Protein 1T90 (pdb70)

B-factor: mean 29.75, std 10.49, range [6.0, 73.89]

Nearest PDB structures (foldseek):
  1t90-assembly1_D  TM=1.002E+00  e=8.083E-102  Bacillus subtilis
  3jz4-assembly1_D  TM=9.634E-01  e=7.776E-53  Escherichia coli
  5vbf-assembly1_C  TM=9.576E-01  e=2.020E-51  Burkholderia vietnamiensis
  8c54-assembly1_D  TM=9.614E-01  e=3.703E-50  Rhizobium leguminosarum bv. trifolii SRDI565
  6c43-assembly1_B  TM=9.540E-01  e=2.151E-46  Salmonella enterica

CATH classification: 3.40.605.10 (+1 more: 3.40.309.10)

Solvent-accessible surface area: 60275 Å² total; per-residue (Å²): 223,78,127,104,1,97,1,12,4,52,15,116,74,48,130,1,150,14,143,118,50,66,72,0,22,6,0,4,54,80,97,53,51,2,47,1,0,33,0,39,77,100,9,0,56,93,0,0,106,21,0,19,101,12,45,122,96,4,33,143,26,5,4,7,130,10,3,64,29,0,3,40,0,1,14,26,0,28,123,49,100,146,70,0,2,85,34,0,4,25,0,3,1,6,14,50,169,44,0,80,28,1,0,25,112,0,4,29,10,0,19,24,1,4,22,0,13,26,31,10,20,7,25,0,6,11,30,15,42,87,43,13,23,4,7,5,20,44,24,20,14,4,3,0,0,0,8,7,24,14,10,15,3,0,11,2,2,2,11,3,0,0,6,0,0,0,0,0,0,0,0,0,0,7,3,5,48,56,2,0,16,0,0,23,40,0,2,58,5,1,80,142,8,42,16,61,137,1,1,4,0,0,0,2,2,27,139,70,0,18,31,4,0,0,82,28,106,68,0,82,0,0,2,9,15,19,49,47,93,72,0,38,104,0,13,53,48,0,1,77,61,60,16,14,8,3,0,13,6,5,4,8,5,4,2,1,0,13,73,74,14,89,23,85,50,1,0,75,40,0,8,22,1,2,0,2,5,2,3,4,28,23,6,11,5,16,0,0,0,0,25,92,68,15,0,102,112,0,12,59,43,0,67,110,65,6,83,106,23,140,58,17,34,1,66,74,146,60,20,69,0,3,2,1,0,39,69,103,16,43,130,93,0,48,52,20,0,89,64,0,74,141,65,54,4,134,43,38,32,29,1,85,99,141,37,63,101,103,1,24,7,2,2,11,0,0,0,10,87,4,58,24,146,15,34,1,8,101,50,46,5,42,7,0,8,0,2,1,15,77,2,163,22,5,89,61,0,5,98,21,10,39,135,4,86,19,5,6,4,2,3,0,4,2,29,46,4,25,4,20,14,37,0,11,52,51,2,36,5,0,0,0,0,0,19,34,6,48,1,30,10,34,10,12,1,6,9,0,2,43,71,16,0,11,15,14,20,6,3,6,9,0,83,9,2,2,18,2,3,3,20,17,6,0,17,8,4,67,18,38,62,41,150,97,220,70,127,101,1,81,1,11,2,49,16,113,76,45,97,8,129,20,152,115,35,74,87,0,16,8,0,4,58,81,102,51,44,0,42,0,0,17,0,40,91,98,6,0,57,86,0,0,111,14,0,20,106,13,46,126,96,4,31,150,28,8,6,6,149,10,2,71,26,0,3,50,0,2,26,29,0,32,127,35,89,132,70,0,2,74,41,0,3,31,0,3,1,6,17,45,171,42,0,70,39,6,2,30,70,0,7,28,10,0,20,25,1,4,23,0,14,25,29,10,18,5,24,0,6,9,30,11,39,92,45,13,26,2,8,6,18,54,27,17,13,4,2,0,0,0,6,8,21,15,8,15,3,0,4,1,1,2,8,3,0,0,8,0,0,0,0,0,0,0,0,0,0,9,3,7,40,80,1,0,20,0,0,28,37,0,2,68,1,0,85,138,4,45,16,60,142,1,2,3,0,0,0,0,0,20,139,62,0,14,28,4,0,0,68,30,106,67,0,81,0,0,1,9,13,19,52,49,95,66,0,38,100,0,11,48,61,0,0,83,60,55,16,14,6,3,0,16,7,5,6,5,8,4,2,1,0,12,76,70,10,77,8,117,48,0,6,72,40,1,4,23,2,4,0,3,7,2,3,4,38,24,5,11,4,18,0,0,0,0,25,90,66,18,0,91,88,0,19,65,76,0,67,112,95,1,68,109,23,132,58,16,49,2,66,80,131,50,19,74,0,3,2,1,0,39,61,100,15,25,119,99,0,57,67,35,0,95,78,0,65,139,47,45,6,146,52,46,15,34,1,84,110,140,52,54,101,102,0,23,7,2,3,16,0,0,0,23,76,3,68,25,142,15,32,0,10,106,47,42,5,36,6,0,8,0,2,2,16,88,2,159,24,5,88,59,0,7,91,19,9,42,131,7,77,18,5,8,4,2,3,0,2,2,30,44,6,23,6,19,13,35,0,12,52,54,4,36,5,0,0,0,0,0,18,28,5,44,1,20,5,26,6,12,1,4,10,0,2,39,67,17,1,10,13,13,19,2,5,3,8,0,82,4,2,2,28,2,2,3,20,19,8,0,18,8,2,62,17,39,55,43,140,104,222,67,130,105,0,82,1,14,3,47,21,86,77,51,106,7,133,18,158,108,43,76,80,0,18,10,0,5,52,83,109,56,54,0,41,0,0,15,0,34,84,99,7,0,58,82,0,0,109,13,0,20,101,13,43,117,95,3,32,143,27,3,6,7,131,9,2,66,26,0,3,43,0,1,25,27,0,28,123,32,93,128,64,0,2,77,36,0,3,31,0,4,2,8,16,56,174,46,0,77,37,6,0,30,80,0,4,32,10,0,18,22,0,3,23,0,13,25,29,10,19,7,27,0,7,10,31,12,42,110,37,12,24,2,7,4,21,47,28,19,12,2,2,0,0,0,7,7,23,24,10,12,3,0,4,1,1,1,10,2,0,0,7,0,0,0,0,0,0,0,0,0,0,8,2,6,48,71,1,0,17,0,0,38,27,0,1,73,0,1,84,120,7,43,17,58,142,1,1,4,0,0,0,0,0,17,137,60,0,18,27,3,0,0,74,28,107,65,0,88,0,0,2,8,15,19,51,54,95,72,0,35,103,0,13,48,56,0,1,72,58,62,15,15,8,2,0,14,6,4,4,6,8,4,2,1,0,12,72,73,11,87,18,117,41,0,3,73,40,0,5,21,1,4,0,2,7,3,2,4,35,24,4,11,5,18,0,0,0,0,23,91,69,13,0,98,82,0,13,61,82,0,80,115,77,6,82,113,21,131,61,15,36,2,72,81,138,48,18,71,0,4,2,2,0,36,64,96,12,31,128,94,0,56,65,35,0,91,79,0,73,143,47,55,5,134,45,37,36,38,2,82,104,147,39,55,97,98,1,21,6,2,2,12,0,1,0,8,78,6,64,20,129,16,27,0,6,107,50,46,5,41,6,0,9,0,1,0,15,88,1,149,23,5,89,60,0,5,98,21,10,42,121,5,81,17,5,6,4,2,4,0,1,2,31,46,4,24,6,16,18,37,0,9,33,54,4,36,3,0,0,0,0,0,15,28,5,40,2,13,10,32,7,12,1,6,8,0,2,37,64,18,0,9,14,13,21,5,5,5,8,0,88,7,2,3,22,2,2,3,20,20,8,0,16,9,3,68,22,37,58,41,146,100,222,88,128,102,2,86,1,10,2,54,25,102,71,41,110,6,118,16,140,124,44,65,64,0,17,11,0,5,63,76,111,47,43,2,44,0,0,35,0,32,80,101,4,0,56,76,0,0,110,12,0,19,108,13,42,134,98,4,22,110,28,2,6,6,127,8,3,76,26,0,4,40,0,0,10,33,0,30,125,50,83,124,71,0,2,89,27,0,2,26,0,4,1,8,15,48,166,44,0,60,41,6,0,27,43,0,5,26,7,0,18,22,0,4,25,0,15,23,29,11,20,6,29,1,7,11,30,13,41,94,46,12,25,3,7,6,19,54,23,17,15,4,2,0,0,0,8,7,24,15,9,19,3,0,8,2,1,1,6,2,0,0,8,0,0,0,0,0,0,0,0,0,0,8,2,5,40,66,1,0,14,0,0,20,42,0,2,57,4,0,82,147,7,43,17,59,141,0,1,4,0,0,0,1,0,29,140,71,0,18,31,4,0,0,81,26,99,66,0,86,0,0,2,8,16,18,48,47,90,73,0,34,102,0,12,53,47,0,1,73,54,64,14,14,7,3,0,14,6,4,5,5,7,5,2,1,0,12,74,71,15,86,29,89,53,1,0,75,45,0,9,23,1,3,0,2,8,2,5,3,38,23,5,9,5,17,0,0,0,0,25,89,67,13,0,98,112,0,16,59,51,0,54,111,52,5,85,112,23,132,58,15,36,2,60,78,141,48,21,71,0,5,2,1,0,40,65,108,15,38,124,98,0,52,50,19,0,93,67,0,75,143,63,56,5,136,38,50,27,32,2,90,106,146,39,59,97,102,0,26,6,4,2,14,0,0,0,6,88,5,57,23,146,14,32,0,7,104,51,42,3,39,8,0,8,0,1,0,14,82,4,159,24,5,92,59,0,6,98,21,10,39,137,5,86,16,6,7,3,2,3,0,2,0,32,50,6,25,6,17,15,36,0,10,51,55,3,36,5,0,0,0,0,0,19,32,5,51,2,24,1,26,2,13,1,6,6,0,2,45,76,17,1,10,14,15,20,3,4,5,6,0,83,5,2,1,24,2,3,3,23,19,6,0,17,7,3,65,17,42,54,42,148,90

GO terms:
  GO:0004491 methylmalonate-semialdehyde dehydrogenase (acylating, NAD) activity (F, EXP)

Organism: Bacillus subtilis (strain 168) (NCBI:txid224308)

Structure (mmCIF, N/CA/C/O backbone):
data_1T90
#
_entry.id   1T90
#
_cell.length_a   195.200
_cell.length_b   192.500
_cell.length_c   83.500
_cell.angle_alpha   90.00
_cell.angle_beta   90.00
_cell.angle_gamma   90.00
#
_symmetry.space_group_name_H-M   'P 21 21 21'
#
loop_
_entity.id
_entity.type
_entity.pdbx_description
1 polymer 'Probable methylmalonate-semialdehyde dehydrogenase'
2 non-polymer NICOTINAMIDE-ADENINE-DINUCLEOTIDE
3 water water
#
loop_
_atom_site.group_PDB
_atom_site.id
_atom_site.type_symbol
_atom_site.label_atom_id
_atom_site.label_alt_id
_atom_site.label_comp_id
_atom_site.label_asym_id
_atom_site.label_entity_id
_atom_site.label_seq_id
_atom_site.pdbx_PDB_ins_code
_atom_site.Cartn_x
_atom_site.Cartn_y
_atom_site.Cartn_z
_atom_site.occupancy
_atom_site.B_iso_or_equiv
_atom_site.auth_seq_id
_atom_site.auth_comp_id
_atom_site.auth_asym_id
_atom_site.auth_atom_id
_atom_site.pdbx_PDB_model_num
ATOM 1 N N . GLU A 1 2 ? 97.191 -44.100 50.907 1.00 46.90 3 GLU A N 1
ATOM 2 C CA . GLU A 1 2 ? 98.619 -43.675 50.787 1.00 48.46 3 GLU A CA 1
ATOM 3 C C . GLU A 1 2 ? 98.832 -42.627 49.699 1.00 46.42 3 GLU A C 1
ATOM 4 O O . GLU A 1 2 ? 98.884 -41.428 49.982 1.00 46.76 3 GLU A O 1
ATOM 10 N N . ILE A 1 3 ? 98.971 -43.087 48.459 1.00 43.28 4 ILE A N 1
ATOM 11 C CA . ILE A 1 3 ? 99.180 -42.189 47.329 1.00 41.02 4 ILE A CA 1
ATOM 12 C C . ILE A 1 3 ? 97.841 -41.630 46.861 1.00 38.93 4 ILE A C 1
ATOM 13 O O . ILE A 1 3 ? 96.971 -42.368 46.395 1.00 39.01 4 ILE A O 1
ATOM 18 N N . ARG A 1 4 ? 97.682 -40.319 46.989 1.00 36.06 5 ARG A N 1
ATOM 19 C CA . ARG A 1 4 ? 96.442 -39.659 46.605 1.00 33.82 5 ARG A CA 1
ATOM 20 C C . ARG A 1 4 ? 96.209 -39.713 45.098 1.00 31.60 5 ARG A C 1
ATOM 21 O O . ARG A 1 4 ? 97.132 -39.540 44.304 1.00 30.61 5 ARG A O 1
ATOM 29 N N . LYS A 1 5 ? 94.972 -39.984 44.709 1.00 29.87 6 LYS A N 1
ATOM 30 C CA . LYS A 1 5 ? 94.631 -40.033 43.300 1.00 29.22 6 LYS A CA 1
ATOM 31 C C . LYS A 1 5 ? 93.932 -38.727 42.964 1.00 28.68 6 LYS A C 1
ATOM 32 O O . LYS A 1 5 ? 92.885 -38.404 43.525 1.00 28.91 6 LYS A O 1
ATOM 38 N N . LEU A 1 6 ? 94.534 -37.964 42.064 1.00 28.09 7 LEU A N 1
ATOM 39 C CA . LEU A 1 6 ? 93.961 -36.695 41.647 1.00 27.04 7 LEU A CA 1
ATOM 40 C C . LEU A 1 6 ? 92.600 -36.900 40.986 1.00 27.10 7 LEU A C 1
ATOM 41 O O . LEU A 1 6 ? 92.318 -37.957 40.422 1.00 28.03 7 LEU A O 1
ATOM 46 N N . LYS A 1 7 ? 91.750 -35.885 41.073 1.00 27.25 8 LYS A N 1
ATOM 47 C CA . LYS A 1 7 ? 90.429 -35.949 40.469 1.00 26.16 8 LYS A CA 1
ATOM 48 C C . LYS A 1 7 ? 90.288 -34.836 39.458 1.00 25.11 8 LYS A C 1
ATOM 49 O O . LYS A 1 7 ? 91.085 -33.903 39.437 1.00 25.21 8 LYS A O 1
ATOM 55 N N . ASN A 1 8 ? 89.275 -34.952 38.611 1.00 25.42 9 ASN A N 1
ATOM 56 C CA . ASN A 1 8 ? 88.992 -33.928 37.614 1.00 25.31 9 ASN A CA 1
ATOM 57 C C . ASN A 1 8 ? 88.120 -32.887 38.312 1.00 25.62 9 ASN A C 1
ATOM 58 O O . ASN A 1 8 ? 87.551 -33.155 39.378 1.00 24.99 9 ASN A O 1
ATOM 63 N N . TYR A 1 9 ? 88.025 -31.699 37.724 1.00 24.90 10 TYR A N 1
ATOM 64 C CA . TYR A 1 9 ? 87.186 -30.653 38.296 1.00 23.37 10 TYR A CA 1
ATOM 65 C C . TYR A 1 9 ? 86.159 -30.263 37.243 1.00 23.88 10 TYR A C 1
ATOM 66 O O . TYR A 1 9 ? 86.489 -29.640 36.230 1.00 22.53 10 TYR A O 1
ATOM 75 N N . ILE A 1 10 ? 84.912 -30.645 37.486 1.00 22.21 11 ILE A N 1
ATOM 76 C CA . ILE A 1 10 ? 83.851 -30.356 36.548 1.00 22.99 11 ILE A CA 1
ATOM 77 C C . ILE A 1 10 ? 82.609 -29.867 37.278 1.00 23.36 11 ILE A C 1
ATOM 78 O O . ILE A 1 10 ? 82.160 -30.473 38.253 1.00 22.65 11 ILE A O 1
ATOM 83 N N . ASN A 1 11 ? 82.071 -28.753 36.799 1.00 23.47 12 ASN A N 1
ATOM 84 C CA . ASN A 1 11 ? 80.870 -28.149 37.360 1.00 24.69 12 ASN A CA 1
ATOM 85 C C . ASN A 1 11 ? 81.003 -27.745 38.828 1.00 25.15 12 ASN A C 1
ATOM 86 O O . ASN A 1 11 ? 80.107 -27.986 39.645 1.00 25.17 12 ASN A O 1
ATOM 91 N N . GLY A 1 12 ? 82.134 -27.124 39.146 1.00 24.23 13 GLY A N 1
ATOM 92 C CA . GLY A 1 12 ? 82.377 -26.649 40.492 1.00 23.50 13 GLY A CA 1
ATOM 93 C C . GLY A 1 12 ? 82.719 -27.695 41.525 1.00 23.97 13 GLY A C 1
ATOM 94 O O . GLY A 1 12 ? 82.667 -27.425 42.718 1.00 21.14 13 GLY A O 1
ATOM 95 N N . GLU A 1 13 ? 83.081 -28.889 41.087 1.00 27.50 14 GLU A N 1
ATOM 96 C CA . GLU A 1 13 ? 83.410 -29.929 42.042 1.00 30.67 14 GLU A CA 1
ATOM 97 C C . GLU A 1 13 ? 84.382 -30.969 41.549 1.00 29.71 14 GLU A C 1
ATOM 98 O O . GLU A 1 13 ? 84.449 -31.269 40.361 1.00 30.18 14 GLU A O 1
ATOM 104 N N . TRP A 1 14 ? 85.141 -31.508 42.494 1.00 29.24 15 TRP A N 1
ATOM 105 C CA . TRP A 1 14 ? 86.122 -32.532 42.212 1.00 27.73 15 TRP A CA 1
ATOM 106 C C . TRP A 1 14 ? 85.407 -33.851 42.038 1.00 27.37 15 TRP A C 1
ATOM 107 O O . TRP A 1 14 ? 84.688 -34.296 42.929 1.00 27.29 15 TRP A O 1
ATOM 118 N N . VAL A 1 15 ? 85.591 -34.465 40.878 1.00 27.46 16 VAL A N 1
ATOM 119 C CA . VAL A 1 15 ? 84.946 -35.734 40.591 1.00 28.32 16 VAL A CA 1
ATOM 120 C C . VAL A 1 15 ? 85.926 -36.778 40.084 1.00 29.27 16 VAL A C 1
ATOM 121 O O . VAL A 1 15 ? 86.848 -36.482 39.325 1.00 28.95 16 VAL A O 1
ATOM 125 N N . GLU A 1 16 ? 85.712 -38.007 40.528 1.00 31.18 17 GLU A N 1
ATOM 126 C CA . GLU A 1 16 ? 86.538 -39.142 40.145 1.00 33.78 17 GLU A CA 1
ATOM 127 C C . GLU A 1 16 ? 86.415 -39.393 38.638 1.00 33.22 17 GLU A C 1
ATOM 128 O O . GLU A 1 16 ? 85.309 -39.410 38.089 1.00 31.59 17 GLU A O 1
ATOM 134 N N . SER A 1 17 ? 87.546 -39.568 37.962 1.00 32.38 18 SER A N 1
ATOM 135 C CA . SER A 1 17 ? 87.504 -39.852 36.533 1.00 32.87 18 SER A CA 1
ATOM 136 C C . SER A 1 17 ? 86.889 -41.235 36.371 1.00 33.32 18 SER A C 1
ATOM 137 O O . SER A 1 17 ? 87.024 -42.087 37.250 1.00 32.58 18 SER A O 1
ATOM 140 N N . LYS A 1 18 ? 86.209 -41.462 35.257 1.00 35.11 19 LYS A N 1
ATOM 141 C CA . LYS A 1 18 ? 85.589 -42.761 35.025 1.00 36.59 19 LYS A CA 1
ATOM 142 C C . LYS A 1 18 ? 86.615 -43.794 34.550 1.00 35.24 19 LYS A C 1
ATOM 143 O O . LYS A 1 18 ? 86.300 -44.975 34.425 1.00 34.91 19 LYS A O 1
ATOM 149 N N . THR A 1 19 ? 87.842 -43.336 34.312 1.00 33.38 20 THR A N 1
ATOM 150 C CA . THR A 1 19 ? 88.936 -44.181 33.840 1.00 31.92 20 THR A CA 1
ATOM 151 C C . THR A 1 19 ? 89.436 -45.180 34.883 1.00 32.14 20 THR A C 1
ATOM 152 O O . THR A 1 19 ? 89.189 -45.027 36.077 1.00 30.48 20 THR A O 1
ATOM 156 N N . ASP A 1 20 ? 90.141 -46.207 34.415 1.00 32.97 21 ASP A N 1
ATOM 157 C CA . ASP A 1 20 ? 90.725 -47.208 35.302 1.00 34.97 21 ASP A CA 1
ATOM 158 C C . ASP A 1 20 ? 92.243 -47.110 35.169 1.00 35.49 21 ASP A C 1
ATOM 159 O O . ASP A 1 20 ? 92.992 -47.863 35.796 1.00 34.69 21 ASP A O 1
ATOM 164 N N . GLN A 1 21 ? 92.685 -46.166 34.342 1.00 35.56 22 GLN A N 1
ATOM 165 C CA . GLN A 1 21 ? 94.104 -45.952 34.117 1.00 35.56 22 GLN A CA 1
ATOM 166 C C . GLN A 1 21 ? 94.593 -44.689 34.800 1.00 34.22 22 GLN A C 1
ATOM 167 O O . GLN A 1 21 ? 94.043 -43.607 34.611 1.00 34.63 22 GLN A O 1
ATOM 173 N N . TYR A 1 22 ? 95.637 -44.839 35.601 1.00 31.71 23 TYR A N 1
ATOM 174 C CA . TYR A 1 22 ? 96.209 -43.721 36.318 1.00 29.59 23 TYR A CA 1
ATOM 175 C C . TYR A 1 22 ? 97.685 -43.645 36.034 1.00 29.82 23 TYR A C 1
ATOM 176 O O . TYR A 1 22 ? 98.295 -44.647 35.668 1.00 29.97 23 TYR A O 1
ATOM 185 N N . GLU A 1 23 ? 98.259 -42.457 36.196 1.00 29.99 24 GLU A N 1
ATOM 186 C CA . GLU A 1 23 ? 99.678 -42.280 35.942 1.00 30.60 24 GLU A CA 1
ATOM 187 C C . GLU A 1 23 ? 100.416 -41.689 37.132 1.00 29.52 24 GLU A C 1
ATOM 188 O O . GLU A 1 23 ? 99.988 -40.701 37.724 1.00 31.06 24 GLU A O 1
ATOM 194 N N . ASP A 1 24 ? 101.530 -42.316 37.479 1.00 29.65 25 ASP A N 1
ATOM 195 C CA . ASP A 1 24 ? 102.349 -41.870 38.593 1.00 30.83 25 ASP A CA 1
ATOM 196 C C . ASP A 1 24 ? 102.960 -40.511 38.272 1.00 30.24 25 ASP A C 1
ATOM 197 O O . ASP A 1 24 ? 103.366 -40.255 37.134 1.00 30.77 25 ASP A O 1
ATOM 202 N N . VAL A 1 25 ? 103.002 -39.640 39.277 1.00 27.59 26 VAL A N 1
ATOM 203 C CA . VAL A 1 25 ? 103.583 -38.313 39.138 1.00 26.85 26 VAL A CA 1
ATOM 204 C C . VAL A 1 25 ? 104.748 -38.307 40.102 1.00 26.49 26 VAL A C 1
ATOM 205 O O . VAL A 1 25 ? 104.549 -38.341 41.312 1.00 29.11 26 VAL A O 1
ATOM 209 N N . VAL A 1 26 ? 105.965 -38.264 39.577 1.00 26.55 27 VAL A N 1
ATOM 210 C CA . VAL A 1 26 ? 107.141 -38.303 40.434 1.00 27.46 27 VAL A CA 1
ATOM 211 C C . VAL A 1 26 ? 107.892 -36.992 40.547 1.00 28.02 27 VAL A C 1
ATOM 212 O O . VAL A 1 26 ? 107.756 -36.104 39.713 1.00 28.09 27 VAL A O 1
ATOM 216 N N . ASN A 1 27 ? 108.690 -36.884 41.603 1.00 28.53 28 ASN A N 1
ATOM 217 C CA . ASN A 1 27 ? 109.511 -35.711 41.820 1.00 27.31 28 ASN A CA 1
ATOM 218 C C . ASN A 1 27 ? 110.779 -36.019 41.030 1.00 29.46 28 ASN A C 1
ATOM 219 O O . ASN A 1 27 ? 111.494 -36.968 41.345 1.00 30.64 28 ASN A O 1
ATOM 224 N N . PRO A 1 28 ? 111.072 -35.221 39.988 1.00 30.63 29 PRO A N 1
ATOM 225 C CA . PRO A 1 28 ? 112.254 -35.413 39.136 1.00 30.13 29 PRO A CA 1
ATOM 226 C C . PRO A 1 28 ? 113.560 -35.492 39.901 1.00 29.76 29 PRO A C 1
ATOM 227 O O . PRO A 1 28 ? 114.496 -36.147 39.459 1.00 32.11 29 PRO A O 1
ATOM 231 N N . ALA A 1 29 ? 113.623 -34.816 41.043 1.00 29.03 30 ALA A N 1
ATOM 232 C CA . ALA A 1 29 ? 114.844 -34.784 41.843 1.00 30.17 30 ALA A CA 1
ATOM 233 C C . ALA A 1 29 ? 115.059 -35.940 42.822 1.00 29.49 30 ALA A C 1
ATOM 234 O O . ALA A 1 29 ? 116.166 -36.124 43.326 1.00 29.70 30 ALA A O 1
ATOM 236 N N . THR A 1 30 ? 114.020 -36.719 43.095 1.00 29.82 31 THR A N 1
ATOM 237 C CA . THR A 1 30 ? 114.153 -37.817 44.045 1.00 31.61 31 THR A CA 1
ATOM 238 C C . THR A 1 30 ? 113.514 -39.125 43.583 1.00 33.09 31 THR A C 1
ATOM 239 O O . THR A 1 30 ? 113.590 -40.135 44.282 1.00 33.50 31 THR A O 1
ATOM 243 N N . LYS A 1 31 ? 112.872 -39.096 42.419 1.00 33.87 32 LYS A N 1
ATOM 244 C CA . LYS A 1 31 ? 112.218 -40.273 41.853 1.00 33.75 32 LYS A CA 1
ATOM 245 C C . LYS A 1 31 ? 111.046 -40.823 42.675 1.00 33.17 32 LYS A C 1
ATOM 246 O O . LYS A 1 31 ? 110.570 -41.923 42.401 1.00 33.04 32 LYS A O 1
ATOM 252 N N . GLU A 1 32 ? 110.577 -40.076 43.673 1.00 32.98 33 GLU A N 1
ATOM 253 C CA . GLU A 1 32 ? 109.453 -40.549 44.480 1.00 33.12 33 GLU A CA 1
ATOM 254 C C . GLU A 1 32 ? 108.104 -40.154 43.890 1.00 31.03 33 GLU A C 1
ATOM 255 O O . GLU A 1 32 ? 107.976 -39.124 43.229 1.00 29.38 33 GLU A O 1
ATOM 261 N N . VAL A 1 33 ? 107.101 -40.991 44.141 1.00 29.97 34 VAL A N 1
ATOM 262 C CA . VAL A 1 33 ? 105.751 -40.769 43.637 1.00 28.68 34 VAL A CA 1
ATOM 263 C C . VAL A 1 33 ? 104.977 -39.815 44.535 1.00 29.07 34 VAL A C 1
ATOM 264 O O . VAL A 1 33 ? 104.786 -40.083 45.724 1.00 29.87 34 VAL A O 1
ATOM 268 N N . LEU A 1 34 ? 104.529 -38.706 43.951 1.00 28.66 35 LEU A N 1
ATOM 269 C CA . LEU A 1 34 ? 103.775 -37.688 44.674 1.00 27.33 35 LEU A CA 1
ATOM 270 C C . LEU A 1 34 ? 102.287 -38.010 44.672 1.00 26.95 35 LEU A C 1
ATOM 271 O O . LEU A 1 34 ? 101.601 -37.819 45.674 1.00 26.28 35 LEU A O 1
ATOM 276 N N . CYS A 1 35 ? 101.794 -38.509 43.543 1.00 27.22 36 CYS A N 1
ATOM 277 C CA . CYS A 1 35 ? 100.378 -38.838 43.407 1.00 28.59 36 CYS A CA 1
ATOM 278 C C . CYS A 1 35 ? 100.145 -39.486 42.055 1.00 28.14 36 CYS A C 1
ATOM 279 O O . CYS A 1 35 ? 101.078 -39.691 41.281 1.00 28.20 36 CYS A O 1
ATOM 282 N N . GLN A 1 36 ? 98.886 -39.792 41.769 1.00 28.37 37 GLN A N 1
ATOM 283 C CA . GLN A 1 36 ? 98.530 -40.386 40.492 1.00 30.69 37 GLN A CA 1
ATOM 284 C C . GLN A 1 36 ? 97.502 -39.517 39.792 1.00 29.83 37 GLN A C 1
ATOM 285 O O . GLN A 1 36 ? 96.539 -39.058 40.411 1.00 30.04 37 GLN A O 1
ATOM 291 N N . VAL A 1 37 ? 97.710 -39.290 38.502 1.00 28.36 38 VAL A N 1
ATOM 292 C CA . VAL A 1 37 ? 96.770 -38.506 37.717 1.00 28.73 38 VAL A CA 1
ATOM 293 C C . VAL A 1 37 ? 95.978 -39.441 36.831 1.00 27.33 38 VAL A C 1
ATOM 294 O O . VAL A 1 37 ? 96.538 -40.332 36.198 1.00 27.18 38 VAL A O 1
ATOM 298 N N . PRO A 1 38 ? 94.656 -39.256 36.778 1.00 26.65 39 PRO A N 1
ATOM 299 C CA . PRO A 1 38 ? 93.842 -40.128 35.933 1.00 25.96 39 PRO A CA 1
ATOM 300 C C . PRO A 1 38 ? 94.097 -39.846 34.458 1.00 26.09 39 PRO A C 1
ATOM 301 O O . PRO A 1 38 ? 94.399 -38.710 34.081 1.00 25.19 39 PRO A O 1
ATOM 305 N N . ILE A 1 39 ? 94.013 -40.886 33.634 1.00 25.50 40 ILE A N 1
ATOM 306 C CA . ILE A 1 39 ? 94.159 -40.719 32.196 1.00 25.96 40 ILE A CA 1
ATOM 307 C C . ILE A 1 39 ? 92.694 -40.750 31.808 1.00 25.85 40 ILE A C 1
ATOM 308 O O . ILE A 1 39 ? 92.159 -41.784 31.417 1.00 27.78 40 ILE A O 1
ATOM 313 N N . SER A 1 40 ? 92.043 -39.607 31.956 1.00 25.45 41 SER A N 1
ATOM 314 C CA . SER A 1 40 ? 90.624 -39.498 31.687 1.00 25.62 41 SER A CA 1
ATOM 315 C C . SER A 1 40 ? 90.173 -39.942 30.307 1.00 26.75 41 SER A C 1
ATOM 316 O O . SER A 1 40 ? 90.915 -39.879 29.321 1.00 26.22 41 SER A O 1
ATOM 319 N N . THR A 1 41 ? 88.930 -40.399 30.261 1.00 27.71 42 THR A N 1
ATOM 320 C CA . THR A 1 41 ? 88.325 -40.898 29.043 1.00 28.83 42 THR A CA 1
ATOM 321 C C . THR A 1 41 ? 87.540 -39.809 28.335 1.00 30.67 42 THR A C 1
ATOM 322 O O . THR A 1 41 ? 87.312 -38.737 28.890 1.00 31.54 42 THR A O 1
ATOM 326 N N . LYS A 1 42 ? 87.125 -40.088 27.105 1.00 33.86 43 LYS A N 1
ATOM 327 C CA . LYS A 1 42 ? 86.359 -39.122 26.330 1.00 36.08 43 LYS A CA 1
ATOM 328 C C . LYS A 1 42 ? 85.009 -38.863 26.988 1.00 36.48 43 LYS A C 1
ATOM 329 O O . LYS A 1 42 ? 84.457 -37.774 26.872 1.00 36.83 43 LYS A O 1
ATOM 335 N N . GLU A 1 43 ? 84.489 -39.864 27.691 1.00 36.71 44 GLU A N 1
ATOM 336 C CA . GLU A 1 43 ? 83.220 -39.719 28.386 1.00 36.52 44 GLU A CA 1
ATOM 337 C C . GLU A 1 43 ? 83.350 -38.527 29.331 1.00 35.80 44 GLU A C 1
ATOM 338 O O . GLU A 1 43 ? 82.422 -37.730 29.478 1.00 33.72 44 GLU A O 1
ATOM 344 N N . ASP A 1 44 ? 84.521 -38.415 29.959 1.00 35.15 45 ASP A N 1
ATOM 345 C CA . ASP A 1 44 ? 84.819 -37.329 30.892 1.00 34.30 45 ASP A CA 1
ATOM 346 C C . ASP A 1 44 ? 84.904 -35.993 30.159 1.00 32.81 45 ASP A C 1
ATOM 347 O O . ASP A 1 44 ? 84.343 -34.992 30.601 1.00 31.65 45 ASP A O 1
ATOM 352 N N . ILE A 1 45 ? 85.623 -35.975 29.046 1.00 31.13 46 ILE A N 1
ATOM 353 C CA . ILE A 1 45 ? 85.766 -34.749 28.287 1.00 31.37 46 ILE A CA 1
ATOM 354 C C . ILE A 1 45 ? 84.409 -34.300 27.725 1.00 30.73 46 ILE A C 1
ATOM 355 O O . ILE A 1 45 ? 84.167 -33.105 27.553 1.00 30.58 46 ILE A O 1
ATOM 360 N N . ASP A 1 46 ? 83.524 -35.257 27.457 1.00 30.27 47 ASP A N 1
ATOM 361 C CA . ASP A 1 46 ? 82.196 -34.952 26.927 1.00 30.56 47 ASP A CA 1
ATOM 362 C C . ASP A 1 46 ? 81.333 -34.268 27.981 1.00 29.84 47 ASP A C 1
ATOM 363 O O . ASP A 1 46 ? 80.669 -33.265 27.715 1.00 30.32 47 ASP A O 1
ATOM 368 N N . TYR A 1 47 ? 81.339 -34.830 29.180 1.00 27.15 48 TYR A N 1
ATOM 369 C CA . TYR A 1 47 ? 80.572 -34.284 30.288 1.00 25.86 48 TYR A CA 1
ATOM 370 C C . TYR A 1 47 ? 81.051 -32.863 30.593 1.00 24.79 48 TYR A C 1
ATOM 371 O O . TYR A 1 47 ? 80.239 -31.963 30.821 1.00 24.60 48 TYR A O 1
ATOM 380 N N . ALA A 1 48 ? 82.369 -32.667 30.584 1.00 22.94 49 ALA A N 1
ATOM 381 C CA . ALA A 1 48 ? 82.961 -31.358 30.855 1.00 23.03 49 ALA A CA 1
ATOM 382 C C . ALA A 1 48 ? 82.498 -30.338 29.826 1.00 22.56 49 ALA A C 1
ATOM 383 O O . ALA A 1 48 ? 82.195 -29.201 30.169 1.00 21.63 49 ALA A O 1
ATOM 385 N N . ALA A 1 49 ? 82.446 -30.757 28.566 1.00 21.95 50 ALA A N 1
ATOM 386 C CA . ALA A 1 49 ? 82.022 -29.881 27.486 1.00 23.99 50 ALA A CA 1
ATOM 387 C C . ALA A 1 49 ? 80.543 -29.511 27.629 1.00 24.65 50 ALA A C 1
ATOM 388 O O . ALA A 1 49 ? 80.150 -28.368 27.387 1.00 24.22 50 ALA A O 1
ATOM 390 N N . GLN A 1 50 ? 79.724 -30.477 28.026 1.00 25.63 51 GLN A N 1
ATOM 391 C CA . GLN A 1 50 ? 78.300 -30.229 28.189 1.00 26.95 51 GLN A CA 1
ATOM 392 C C . GLN A 1 50 ? 78.057 -29.230 29.299 1.00 25.87 51 GLN A C 1
ATOM 393 O O . GLN A 1 50 ? 77.381 -28.223 29.103 1.00 26.41 51 GLN A O 1
ATOM 399 N N . THR A 1 51 ? 78.612 -29.510 30.470 1.00 25.45 52 THR A N 1
ATOM 400 C CA . THR A 1 51 ? 78.434 -28.630 31.613 1.00 25.11 52 THR A CA 1
ATOM 401 C C . THR A 1 51 ? 79.085 -27.259 31.402 1.00 25.20 52 THR A C 1
ATOM 402 O O . THR A 1 51 ? 78.581 -26.246 31.893 1.00 25.11 52 THR A O 1
ATOM 406 N N . ALA A 1 52 ? 80.195 -27.225 30.666 1.00 23.49 53 ALA A N 1
ATOM 407 C CA . ALA A 1 52 ? 80.887 -25.967 30.392 1.00 22.18 53 ALA A CA 1
ATOM 408 C C . ALA A 1 52 ? 80.037 -25.153 29.431 1.00 21.34 53 ALA A C 1
ATOM 409 O O . ALA A 1 52 ? 79.937 -23.933 29.550 1.00 19.95 53 ALA A O 1
ATOM 411 N N . ALA A 1 53 ? 79.420 -25.843 28.476 1.00 22.22 54 ALA A N 1
ATOM 412 C CA . ALA A 1 53 ? 78.567 -25.187 27.495 1.00 22.55 54 ALA A CA 1
ATOM 413 C C . ALA A 1 53 ? 77.343 -24.634 28.214 1.00 22.43 54 ALA A C 1
ATOM 414 O O . ALA A 1 53 ? 76.841 -23.560 27.887 1.00 22.11 54 ALA A O 1
ATOM 416 N N . GLU A 1 54 ? 76.885 -25.373 29.215 1.00 23.11 55 GLU A N 1
ATOM 417 C CA . GLU A 1 54 ? 75.723 -24.982 29.994 1.00 24.92 55 GLU A CA 1
ATOM 418 C C . GLU A 1 54 ? 76.039 -23.793 30.908 1.00 24.76 55 GLU A C 1
ATOM 419 O O . GLU A 1 54 ? 75.255 -22.849 31.012 1.00 25.46 55 GLU A O 1
ATOM 425 N N . ALA A 1 55 ? 77.188 -23.844 31.572 1.00 23.13 56 ALA A N 1
ATOM 426 C CA . ALA A 1 55 ? 77.585 -22.771 32.477 1.00 21.57 56 ALA A CA 1
ATOM 427 C C . ALA A 1 55 ? 77.754 -21.482 31.683 1.00 20.35 56 ALA A C 1
ATOM 428 O O . ALA A 1 55 ? 77.482 -20.385 32.177 1.00 18.44 56 ALA A O 1
ATOM 430 N N . PHE A 1 56 ? 78.200 -21.632 30.443 1.00 19.45 57 PHE A N 1
ATOM 431 C CA . PHE A 1 56 ? 78.428 -20.490 29.573 1.00 18.88 57 PHE A CA 1
ATOM 432 C C . PHE A 1 56 ? 77.178 -19.635 29.415 1.00 20.05 57 PHE A C 1
ATOM 433 O O . PHE A 1 56 ? 77.265 -18.410 29.318 1.00 19.94 57 PHE A O 1
ATOM 441 N N . LYS A 1 57 ? 76.016 -20.281 29.411 1.00 21.94 58 LYS A N 1
ATOM 442 C CA . LYS A 1 57 ? 74.742 -19.579 29.254 1.00 23.43 58 LYS A CA 1
ATOM 443 C C . LYS A 1 57 ? 74.465 -18.531 30.329 1.00 23.16 58 LYS A C 1
ATOM 444 O O . LYS A 1 57 ? 73.765 -17.545 30.076 1.00 22.62 58 LYS A O 1
ATOM 450 N N . THR A 1 58 ? 75.001 -18.739 31.527 1.00 22.87 59 THR A N 1
ATOM 451 C CA . THR A 1 58 ? 74.792 -17.782 32.599 1.00 22.58 59 THR A CA 1
ATOM 452 C C . THR A 1 58 ? 76.027 -16.923 32.825 1.00 23.76 59 THR A C 1
ATOM 453 O O . THR A 1 58 ? 75.918 -15.707 33.006 1.00 23.09 59 THR A O 1
ATOM 457 N N . TRP A 1 59 ? 77.201 -17.550 32.809 1.00 23.69 60 TRP A N 1
ATOM 458 C CA . TRP A 1 59 ? 78.444 -16.823 33.028 1.00 22.02 60 TRP A CA 1
ATOM 459 C C . TRP A 1 59 ? 78.655 -15.700 32.016 1.00 22.10 60 TRP A C 1
ATOM 460 O O . TRP A 1 59 ? 79.138 -14.625 32.366 1.00 20.28 60 TRP A O 1
ATOM 471 N N . SER A 1 60 ? 78.297 -15.942 30.760 1.00 23.75 61 SER A N 1
ATOM 472 C CA . SER A 1 60 ? 78.465 -14.911 29.742 1.00 24.27 61 SER A CA 1
ATOM 473 C C . SER A 1 60 ? 77.486 -13.757 29.968 1.00 24.68 61 SER A C 1
ATOM 474 O O . SER A 1 60 ? 77.668 -12.673 29.424 1.00 25.64 61 SER A O 1
ATOM 477 N N . LYS A 1 61 ? 76.448 -13.997 30.767 1.00 25.77 62 LYS A N 1
ATOM 478 C CA . LYS A 1 61 ? 75.454 -12.971 31.081 1.00 25.89 62 LYS A CA 1
ATOM 479 C C . LYS A 1 61 ? 75.824 -12.194 32.348 1.00 24.84 62 LYS A C 1
ATOM 480 O O . LYS A 1 61 ? 75.049 -11.369 32.838 1.00 27.47 62 LYS A O 1
ATOM 486 N N . VAL A 1 62 ? 77.000 -12.474 32.893 1.00 21.51 63 VAL A N 1
ATOM 487 C CA . VAL A 1 62 ? 77.475 -11.758 34.067 1.00 20.24 63 VAL A CA 1
ATOM 488 C C . VAL A 1 62 ? 78.299 -10.614 33.483 1.00 20.37 63 VAL A C 1
ATOM 489 O O . VAL A 1 62 ? 79.296 -10.864 32.812 1.00 21.20 63 VAL A O 1
ATOM 493 N N . ALA A 1 63 ? 77.877 -9.371 33.714 1.00 17.92 64 ALA A N 1
ATOM 494 C CA . ALA A 1 63 ? 78.593 -8.216 33.176 1.00 17.04 64 ALA A CA 1
ATOM 495 C C . ALA A 1 63 ? 80.099 -8.278 33.485 1.00 17.50 64 ALA A C 1
ATOM 496 O O . ALA A 1 63 ? 80.511 -8.669 34.589 1.00 14.01 64 ALA A O 1
ATOM 498 N N . VAL A 1 64 ? 80.911 -7.889 32.500 1.00 16.53 65 VAL A N 1
ATOM 499 C CA . VAL A 1 64 ? 82.361 -7.920 32.644 1.00 16.22 65 VAL A CA 1
ATOM 500 C C . VAL A 1 64 ? 82.913 -7.224 33.888 1.00 17.77 65 VAL A C 1
ATOM 501 O O . VAL A 1 64 ? 83.953 -7.638 34.401 1.00 18.50 65 VAL A O 1
ATOM 505 N N . PRO A 1 65 ? 82.246 -6.158 34.387 1.00 18.87 66 PRO A N 1
ATOM 506 C CA . PRO A 1 65 ? 82.808 -5.524 35.587 1.00 20.23 66 PRO A CA 1
ATOM 507 C C . PRO A 1 65 ? 82.726 -6.479 36.779 1.00 21.71 66 PRO A C 1
ATOM 508 O O . PRO A 1 65 ? 83.590 -6.471 37.657 1.00 22.12 66 PRO A O 1
ATOM 512 N N . ARG A 1 66 ? 81.681 -7.301 36.800 1.00 23.56 67 ARG A N 1
ATOM 513 C CA . ARG A 1 66 ? 81.502 -8.266 37.874 1.00 25.68 67 ARG A CA 1
ATOM 514 C C . ARG A 1 66 ? 82.478 -9.421 37.730 1.00 25.78 67 ARG A C 1
ATOM 515 O O . ARG A 1 66 ? 83.081 -9.855 38.714 1.00 28.00 67 ARG A O 1
ATOM 523 N N . ARG A 1 67 ? 82.635 -9.925 36.509 1.00 23.54 68 ARG A N 1
ATOM 524 C CA . ARG A 1 67 ? 83.552 -11.032 36.277 1.00 21.67 68 ARG A CA 1
ATOM 525 C C . ARG A 1 67 ? 84.975 -10.604 36.638 1.00 22.07 68 ARG A C 1
ATOM 526 O O . ARG A 1 67 ? 85.739 -11.370 37.228 1.00 20.99 68 ARG A O 1
ATOM 534 N N . ALA A 1 68 ? 85.317 -9.367 36.292 1.00 22.38 69 ALA A N 1
ATOM 535 C CA . ALA A 1 68 ? 86.640 -8.821 36.565 1.00 22.66 69 ALA A CA 1
ATOM 536 C C . ALA A 1 68 ? 86.920 -8.714 38.063 1.00 23.73 69 ALA A C 1
ATOM 537 O O . ALA A 1 68 ? 88.041 -8.958 38.516 1.00 24.76 69 ALA A O 1
ATOM 539 N N . ARG A 1 69 ? 85.903 -8.352 38.835 1.00 24.77 70 ARG A N 1
ATOM 540 C CA . ARG A 1 69 ? 86.068 -8.216 40.277 1.00 25.56 70 ARG A CA 1
ATOM 541 C C . ARG A 1 69 ? 86.566 -9.541 40.863 1.00 24.34 70 ARG A C 1
ATOM 542 O O . ARG A 1 69 ? 87.388 -9.569 41.782 1.00 25.35 70 ARG A O 1
ATOM 550 N N . ILE A 1 70 ? 86.079 -10.642 40.312 1.00 22.67 71 ILE A N 1
ATOM 551 C CA . ILE A 1 70 ? 86.492 -11.956 40.774 1.00 20.73 71 ILE A CA 1
ATOM 552 C C . ILE A 1 70 ? 87.968 -12.189 40.468 1.00 20.17 71 ILE A C 1
ATOM 553 O O . ILE A 1 70 ? 88.682 -12.774 41.277 1.00 21.22 71 ILE A O 1
ATOM 558 N N . LEU A 1 71 ? 88.426 -11.729 39.305 1.00 18.60 72 LEU A N 1
ATOM 559 C CA . LEU A 1 71 ? 89.829 -11.890 38.927 1.00 17.40 72 LEU A CA 1
ATOM 560 C C . LEU A 1 71 ? 90.733 -11.146 39.915 1.00 17.18 72 LEU A C 1
ATOM 561 O O . LEU A 1 71 ? 91.879 -11.542 40.126 1.00 16.18 72 LEU A O 1
ATOM 566 N N . PHE A 1 72 ? 90.226 -10.066 40.512 1.00 15.61 73 PHE A N 1
ATOM 567 C CA . PHE A 1 72 ? 91.007 -9.317 41.495 1.00 15.35 73 PHE A CA 1
ATOM 568 C C . PHE A 1 72 ? 91.181 -10.165 42.753 1.00 16.89 73 PHE A C 1
ATOM 569 O O . PHE A 1 72 ? 92.243 -10.167 43.378 1.00 16.41 73 PHE A O 1
ATOM 577 N N . ASN A 1 73 ? 90.128 -10.881 43.129 1.00 17.64 74 ASN A N 1
ATOM 578 C CA . ASN A 1 73 ? 90.191 -11.751 44.296 1.00 19.79 74 ASN A CA 1
ATOM 579 C C . ASN A 1 73 ? 91.200 -12.842 43.990 1.00 20.72 74 ASN A C 1
ATOM 580 O O . ASN A 1 73 ? 92.057 -13.162 44.810 1.00 21.77 74 ASN A O 1
ATOM 585 N N . PHE A 1 74 ? 91.090 -13.397 42.788 1.00 20.34 75 PHE A N 1
ATOM 586 C CA . PHE A 1 74 ? 91.966 -14.464 42.338 1.00 20.92 75 PHE A CA 1
ATOM 587 C C . PHE A 1 74 ? 93.430 -14.043 42.379 1.00 21.24 75 PHE A C 1
ATOM 588 O O . PHE A 1 74 ? 94.303 -14.819 42.769 1.00 22.43 75 PHE A O 1
ATOM 596 N N . GLN A 1 75 ? 93.683 -12.810 41.959 1.00 21.36 76 GLN A N 1
ATOM 597 C CA . GLN A 1 75 ? 95.022 -12.236 41.926 1.00 21.11 76 GLN A CA 1
ATOM 598 C C . GLN A 1 75 ? 95.620 -12.181 43.341 1.00 22.59 76 GLN A C 1
ATOM 599 O O . GLN A 1 75 ? 96.789 -12.506 43.547 1.00 20.51 76 GLN A O 1
ATOM 605 N N . GLN A 1 76 ? 94.798 -11.783 44.311 1.00 24.54 77 GLN A N 1
ATOM 606 C CA . GLN A 1 76 ? 95.206 -11.696 45.715 1.00 27.14 77 GLN A CA 1
ATOM 607 C C . GLN A 1 76 ? 95.495 -13.062 46.327 1.00 26.37 77 GLN A C 1
ATOM 608 O O . GLN A 1 76 ? 96.559 -13.274 46.919 1.00 25.43 77 GLN A O 1
ATOM 614 N N . LEU A 1 77 ? 94.536 -13.976 46.203 1.00 24.26 78 LEU A N 1
ATOM 615 C CA . LEU A 1 77 ? 94.708 -15.318 46.733 1.00 24.63 78 LEU A CA 1
ATOM 616 C C . LEU A 1 77 ? 96.012 -15.884 46.184 1.00 25.61 78 LEU A C 1
ATOM 617 O O . LEU A 1 77 ? 96.796 -16.467 46.919 1.00 27.75 78 LEU A O 1
ATOM 622 N N . LEU A 1 78 ? 96.250 -15.687 44.894 1.00 26.32 79 LEU A N 1
ATOM 623 C CA . LEU A 1 78 ? 97.468 -16.171 44.260 1.00 27.37 79 LEU A CA 1
ATOM 624 C C . LEU A 1 78 ? 98.717 -15.579 44.917 1.00 28.48 79 LEU A C 1
ATOM 625 O O . LEU A 1 78 ? 99.731 -16.258 45.056 1.00 27.49 79 LEU A O 1
ATOM 630 N N . SER A 1 79 ? 98.640 -14.314 45.319 1.00 29.56 80 SER A N 1
ATOM 631 C CA . SER A 1 79 ? 99.775 -13.645 45.944 1.00 31.00 80 SER A CA 1
ATOM 632 C C . SER A 1 79 ? 100.038 -14.134 47.363 1.00 30.77 80 SER A C 1
ATOM 633 O O . SER A 1 79 ? 101.185 -14.230 47.794 1.00 29.92 80 SER A O 1
ATOM 636 N N . GLN A 1 80 ? 98.976 -14.450 48.088 1.00 31.76 81 GLN A N 1
ATOM 637 C CA . GLN A 1 80 ? 99.123 -14.924 49.454 1.00 33.45 81 GLN A CA 1
ATOM 638 C C . GLN A 1 80 ? 99.546 -16.394 49.521 1.00 32.87 81 GLN A C 1
ATOM 639 O O . GLN A 1 80 ? 99.674 -16.958 50.605 1.00 32.56 81 GLN A O 1
ATOM 645 N N . HIS A 1 81 ? 99.778 -17.009 48.364 1.00 31.97 82 HIS A N 1
ATOM 646 C CA . HIS A 1 81 ? 100.187 -18.408 48.319 1.00 31.07 82 HIS A CA 1
ATOM 647 C C . HIS A 1 81 ? 101.425 -18.618 47.450 1.00 31.83 82 HIS A C 1
ATOM 648 O O . HIS A 1 81 ? 101.728 -19.746 47.061 1.00 31.03 82 HIS A O 1
ATOM 655 N N . LYS A 1 82 ? 102.137 -17.534 47.151 1.00 32.45 83 LYS A N 1
ATOM 656 C CA . LYS A 1 82 ? 103.343 -17.614 46.333 1.00 35.41 83 LYS A CA 1
ATOM 657 C C . LYS A 1 82 ? 104.236 -18.784 46.742 1.00 36.07 83 LYS A C 1
ATOM 658 O O . LYS A 1 82 ? 104.632 -19.600 45.905 1.00 36.49 83 LYS A O 1
ATOM 664 N N . GLU A 1 83 ? 104.556 -18.857 48.030 1.00 36.05 84 GLU A N 1
ATOM 665 C CA . GLU A 1 83 ? 105.420 -19.913 48.537 1.00 36.64 84 GLU A CA 1
ATOM 666 C C . GLU A 1 83 ? 104.890 -21.319 48.251 1.00 34.24 84 GLU A C 1
ATOM 667 O O . GLU A 1 83 ? 105.626 -22.174 47.748 1.00 32.00 84 GLU A O 1
ATOM 673 N N . GLU A 1 84 ? 103.622 -21.564 48.569 1.00 31.75 85 GLU A N 1
ATOM 674 C CA . GLU A 1 84 ? 103.043 -22.880 48.327 1.00 31.41 85 GLU A CA 1
ATOM 675 C C . GLU A 1 84 ? 103.044 -23.224 46.835 1.00 30.41 85 GLU A C 1
ATOM 676 O O . GLU A 1 84 ? 103.341 -24.359 46.440 1.00 28.62 85 GLU A O 1
ATOM 682 N N . LEU A 1 85 ? 102.699 -22.238 46.014 1.00 28.43 86 LEU A N 1
ATOM 683 C CA . LEU A 1 85 ? 102.659 -22.429 44.574 1.00 27.73 86 LEU A CA 1
ATOM 684 C C . LEU A 1 85 ? 104.055 -22.741 44.052 1.00 26.82 86 LEU A C 1
ATOM 685 O O . LEU A 1 85 ? 104.237 -23.678 43.275 1.00 26.09 86 LEU A O 1
ATOM 690 N N . ALA A 1 86 ? 105.038 -21.961 44.489 1.00 27.43 87 ALA A N 1
ATOM 691 C CA . ALA A 1 86 ? 106.422 -22.171 44.069 1.00 29.39 87 ALA A CA 1
ATOM 692 C C . ALA A 1 86 ? 106.887 -23.564 44.496 1.00 30.66 87 ALA A C 1
ATOM 693 O O . ALA A 1 86 ? 107.522 -24.284 43.722 1.00 31.50 87 ALA A O 1
ATOM 695 N N . HIS A 1 87 ? 106.565 -23.931 45.733 1.00 30.36 88 HIS A N 1
ATOM 696 C CA . HIS A 1 87 ? 106.931 -25.233 46.277 1.00 30.51 88 HIS A CA 1
ATOM 697 C C . HIS A 1 87 ? 106.419 -26.339 45.363 1.00 30.74 88 HIS A C 1
ATOM 698 O O . HIS A 1 87 ? 107.161 -27.244 44.978 1.00 31.08 88 HIS A O 1
ATOM 705 N N . LEU A 1 88 ? 105.137 -26.255 45.029 1.00 30.17 89 LEU A N 1
ATOM 706 C CA . LEU A 1 88 ? 104.489 -27.230 44.169 1.00 30.43 89 LEU A CA 1
ATOM 707 C C . LEU A 1 88 ? 105.156 -27.307 42.791 1.00 30.40 89 LEU A C 1
ATOM 708 O O . LEU A 1 88 ? 105.385 -28.396 42.268 1.00 30.55 89 LEU A O 1
ATOM 713 N N . ILE A 1 89 ? 105.468 -26.158 42.202 1.00 28.75 90 ILE A N 1
ATOM 714 C CA . ILE A 1 89 ? 106.126 -26.148 40.900 1.00 29.23 90 ILE A CA 1
ATOM 715 C C . ILE A 1 89 ? 107.469 -26.891 40.982 1.00 29.52 90 ILE A C 1
ATOM 716 O O . ILE A 1 89 ? 107.777 -27.722 40.130 1.00 28.66 90 ILE A O 1
ATOM 721 N N . THR A 1 90 ? 108.261 -26.596 42.010 1.00 29.35 91 THR A N 1
ATOM 722 C CA . THR A 1 90 ? 109.558 -27.242 42.182 1.00 30.68 91 THR A CA 1
ATOM 723 C C . THR A 1 90 ? 109.433 -28.762 42.309 1.00 31.71 91 THR A C 1
ATOM 724 O O . THR A 1 90 ? 110.180 -29.510 41.674 1.00 30.75 91 THR A O 1
ATOM 728 N N . ILE A 1 91 ? 108.489 -29.208 43.137 1.00 32.49 92 ILE A N 1
ATOM 729 C CA . ILE A 1 91 ? 108.265 -30.631 43.374 1.00 31.50 92 ILE A CA 1
ATOM 730 C C . ILE A 1 91 ? 107.979 -31.435 42.106 1.00 31.55 92 ILE A C 1
ATOM 731 O O . ILE A 1 91 ? 108.611 -32.465 41.874 1.00 30.65 92 ILE A O 1
ATOM 736 N N . GLU A 1 92 ? 107.038 -30.978 41.282 1.00 31.51 93 GLU A N 1
ATOM 737 C CA . GLU A 1 92 ? 106.718 -31.717 40.065 1.00 31.13 93 GLU A CA 1
ATOM 738 C C . GLU A 1 92 ? 107.515 -31.322 38.824 1.00 30.53 93 GLU A C 1
ATOM 739 O O . GLU A 1 92 ? 107.624 -32.103 37.886 1.00 32.10 93 GLU A O 1
ATOM 745 N N . ASN A 1 93 ? 108.090 -30.126 38.816 1.00 31.29 94 ASN A N 1
ATOM 746 C CA . ASN A 1 93 ? 108.869 -29.679 37.661 1.00 29.96 94 ASN A CA 1
ATOM 747 C C . ASN A 1 93 ? 110.368 -29.820 37.885 1.00 29.17 94 ASN A C 1
ATOM 748 O O . ASN A 1 93 ? 111.090 -30.246 36.987 1.00 29.09 94 ASN A O 1
ATOM 753 N N . GLY A 1 94 ? 110.833 -29.430 39.071 1.00 28.97 95 GLY A N 1
ATOM 754 C CA . GLY A 1 94 ? 112.251 -29.539 39.377 1.00 28.43 95 GLY A CA 1
ATOM 755 C C . GLY A 1 94 ? 113.064 -28.260 39.514 1.00 27.37 95 GLY A C 1
ATOM 756 O O . GLY A 1 94 ? 114.110 -28.278 40.154 1.00 27.58 95 GLY A O 1
ATOM 757 N N . LYS A 1 95 ? 112.611 -27.159 38.919 1.00 27.28 96 LYS A N 1
ATOM 758 C CA . LYS A 1 95 ? 113.344 -25.893 39.003 1.00 26.97 96 LYS A CA 1
ATOM 759 C C . LYS A 1 95 ? 113.431 -25.413 40.459 1.00 25.81 96 LYS A C 1
ATOM 760 O O . LYS A 1 95 ? 112.494 -25.612 41.233 1.00 24.45 96 LYS A O 1
ATOM 766 N N . ASN A 1 96 ? 114.550 -24.790 40.832 1.00 25.38 97 ASN A N 1
ATOM 767 C CA . ASN A 1 96 ? 114.726 -24.324 42.210 1.00 26.70 97 ASN A CA 1
ATOM 768 C C . ASN A 1 96 ? 113.629 -23.359 42.614 1.00 25.65 97 ASN A C 1
ATOM 769 O O . ASN A 1 96 ? 112.949 -22.803 41.757 1.00 26.18 97 ASN A O 1
ATOM 774 N N . THR A 1 97 ? 113.452 -23.155 43.914 1.00 26.28 98 THR A N 1
ATOM 775 C CA . THR A 1 97 ? 112.378 -22.287 44.381 1.00 27.02 98 THR A CA 1
ATOM 776 C C . THR A 1 97 ? 112.506 -20.825 43.946 1.00 27.11 98 THR A C 1
ATOM 777 O O . THR A 1 97 ? 111.515 -20.098 43.893 1.00 26.83 98 THR A O 1
ATOM 781 N N . LYS A 1 98 ? 113.716 -20.396 43.613 1.00 27.61 99 LYS A N 1
ATOM 782 C CA . LYS A 1 98 ? 113.905 -19.028 43.166 1.00 29.41 99 LYS A CA 1
ATOM 783 C C . LYS A 1 98 ? 113.192 -18.857 41.825 1.00 29.13 99 LYS A C 1
ATOM 784 O O . LYS A 1 98 ? 112.374 -17.954 41.655 1.00 28.21 99 LYS A O 1
ATOM 790 N N . GLU A 1 99 ? 113.503 -19.737 40.877 1.00 29.14 100 GLU A N 1
ATOM 791 C CA . GLU A 1 99 ? 112.885 -19.695 39.558 1.00 27.58 100 GLU A CA 1
ATOM 792 C C . GLU A 1 99 ? 111.391 -20.003 39.641 1.00 27.69 100 GLU A C 1
ATOM 793 O O . GLU A 1 99 ? 110.593 -19.477 38.860 1.00 27.16 100 GLU A O 1
ATOM 799 N N . ALA A 1 100 ? 111.015 -20.860 40.587 1.00 26.76 101 ALA A N 1
ATOM 800 C CA . ALA A 1 100 ? 109.614 -21.217 40.773 1.00 26.84 101 ALA A CA 1
ATOM 801 C C . ALA A 1 100 ? 108.853 -19.969 41.221 1.00 27.35 101 ALA A C 1
ATOM 802 O O . ALA A 1 100 ? 107.780 -19.657 40.703 1.00 28.89 101 ALA A O 1
ATOM 804 N N . LEU A 1 101 ? 109.420 -19.257 42.190 1.00 27.07 102 LEU A N 1
ATOM 805 C CA . LEU A 1 101 ? 108.822 -18.031 42.706 1.00 24.54 102 LEU A CA 1
ATOM 806 C C . LEU A 1 101 ? 108.681 -17.040 41.553 1.00 24.65 102 LEU A C 1
ATOM 807 O O . LEU A 1 101 ? 107.752 -16.232 41.520 1.00 25.69 102 LEU A O 1
ATOM 812 N N . GLY A 1 102 ? 109.614 -17.113 40.607 1.00 23.86 103 GLY A N 1
ATOM 813 C CA . GLY A 1 102 ? 109.580 -16.225 39.463 1.00 23.10 103 GLY A CA 1
ATOM 814 C C . GLY A 1 102 ? 108.456 -16.577 38.507 1.00 24.71 103 GLY A C 1
ATOM 815 O O . GLY A 1 102 ? 107.844 -15.698 37.897 1.00 24.03 103 GLY A O 1
ATOM 816 N N . GLU A 1 103 ? 108.175 -17.869 38.370 1.00 25.23 104 GLU A N 1
ATOM 817 C CA . GLU A 1 103 ? 107.113 -18.292 37.475 1.00 25.11 104 GLU A CA 1
ATOM 818 C C . GLU A 1 103 ? 105.754 -17.900 38.021 1.00 25.06 104 GLU A C 1
ATOM 819 O O . GLU A 1 103 ? 104.872 -17.484 37.266 1.00 23.29 104 GLU A O 1
ATOM 825 N N . VAL A 1 104 ? 105.581 -18.042 39.333 1.00 24.38 105 VAL A N 1
ATOM 826 C CA . VAL A 1 104 ? 104.308 -17.706 39.947 1.00 24.74 105 VAL A CA 1
ATOM 827 C C . VAL A 1 104 ? 104.039 -16.212 39.823 1.00 23.59 105 VAL A C 1
ATOM 828 O O . VAL A 1 104 ? 102.902 -15.798 39.599 1.00 22.69 105 VAL A O 1
ATOM 832 N N . GLY A 1 105 ? 105.086 -15.404 39.929 1.00 23.08 106 GLY A N 1
ATOM 833 C CA . GLY A 1 105 ? 104.907 -13.970 39.789 1.00 22.81 106 GLY A CA 1
ATOM 834 C C . GLY A 1 105 ? 104.371 -13.583 38.415 1.00 23.89 106 GLY A C 1
ATOM 835 O O . GLY A 1 105 ? 103.499 -12.718 38.306 1.00 22.77 106 GLY A O 1
ATOM 836 N N . ARG A 1 106 ? 104.889 -14.221 37.366 1.00 25.16 107 ARG A N 1
ATOM 837 C CA . ARG A 1 106 ? 104.459 -13.940 35.996 1.00 26.41 107 ARG A CA 1
ATOM 838 C C . ARG A 1 106 ? 103.037 -14.444 35.747 1.00 26.83 107 ARG A C 1
ATOM 839 O O . ARG A 1 106 ? 102.289 -13.856 34.961 1.00 27.28 107 ARG A O 1
ATOM 847 N N . GLY A 1 107 ? 102.664 -15.533 36.414 1.00 25.42 108 GLY A N 1
ATOM 848 C CA . GLY A 1 107 ? 101.316 -16.058 36.269 1.00 23.19 108 GLY A CA 1
ATOM 849 C C . GLY A 1 107 ? 100.339 -15.084 36.909 1.00 21.89 108 GLY A C 1
ATOM 850 O O . GLY A 1 107 ? 99.216 -14.890 36.440 1.00 20.51 108 GLY A O 1
ATOM 851 N N . ILE A 1 108 ? 100.776 -14.462 37.997 1.00 20.88 109 ILE A N 1
ATOM 852 C CA . ILE A 1 108 ? 99.945 -13.489 38.682 1.00 20.86 109 ILE A CA 1
ATOM 853 C C . ILE A 1 108 ? 99.807 -12.281 37.751 1.00 20.51 109 ILE A C 1
ATOM 854 O O . ILE A 1 108 ? 98.737 -11.685 37.648 1.00 18.61 109 ILE A O 1
ATOM 859 N N . GLU A 1 109 ? 100.890 -11.936 37.061 1.00 20.70 110 GLU A N 1
ATOM 860 C CA . GLU A 1 109 ? 100.864 -10.812 36.129 1.00 22.15 110 GLU A CA 1
ATOM 861 C C . GLU A 1 109 ? 99.829 -11.028 35.017 1.00 21.64 110 GLU A C 1
ATOM 862 O O . GLU A 1 109 ? 99.225 -10.066 34.540 1.00 20.21 110 GLU A O 1
ATOM 868 N N . ASN A 1 110 ? 99.614 -12.287 34.627 1.00 21.43 111 ASN A N 1
ATOM 869 C CA . ASN A 1 110 ? 98.630 -12.616 33.594 1.00 21.24 111 ASN A CA 1
ATOM 870 C C . ASN A 1 110 ? 97.247 -12.295 34.128 1.00 20.78 111 ASN A C 1
ATOM 871 O O . ASN A 1 110 ? 96.417 -11.724 33.425 1.00 20.04 111 ASN A O 1
ATOM 876 N N . VAL A 1 111 ? 97.004 -12.676 35.377 1.00 19.63 112 VAL A N 1
ATOM 877 C CA . VAL A 1 111 ? 95.715 -12.421 36.009 1.00 19.74 112 VAL A CA 1
ATOM 878 C C . VAL A 1 111 ? 95.507 -10.911 36.152 1.00 19.04 112 VAL A C 1
ATOM 879 O O . VAL A 1 111 ? 94.418 -10.397 35.886 1.00 19.04 112 VAL A O 1
ATOM 883 N N . GLU A 1 112 ? 96.553 -10.204 36.564 1.00 16.96 113 GLU A N 1
ATOM 884 C CA . GLU A 1 112 ? 96.468 -8.760 36.717 1.00 18.37 113 GLU A CA 1
ATOM 885 C C . GLU A 1 112 ? 96.047 -8.141 35.397 1.00 17.91 113 GLU A C 1
ATOM 886 O O . GLU A 1 112 ? 95.096 -7.371 35.347 1.00 18.97 113 GLU A O 1
ATOM 892 N N . PHE A 1 113 ? 96.751 -8.491 34.328 1.00 17.94 114 PHE A N 1
ATOM 893 C CA . PHE A 1 113 ? 96.432 -7.973 33.007 1.00 18.46 114 PHE A CA 1
ATOM 894 C C . PHE A 1 113 ? 94.973 -8.260 32.650 1.00 18.74 114 PHE A C 1
ATOM 895 O O . PHE A 1 113 ? 94.250 -7.383 32.161 1.00 19.05 114 PHE A O 1
ATOM 903 N N . ALA A 1 114 ? 94.544 -9.491 32.910 1.00 18.34 115 ALA A N 1
ATOM 904 C CA . ALA A 1 114 ? 93.182 -9.924 32.609 1.00 18.86 115 ALA A CA 1
ATOM 905 C C . ALA A 1 114 ? 92.086 -9.243 33.436 1.00 19.06 115 ALA A C 1
ATOM 906 O O . ALA A 1 114 ? 90.937 -9.163 32.998 1.00 19.13 115 ALA A O 1
ATOM 908 N N . ALA A 1 115 ? 92.438 -8.761 34.625 1.00 18.46 116 ALA A N 1
ATOM 909 C CA . ALA A 1 115 ? 91.476 -8.105 35.499 1.00 17.32 116 ALA A CA 1
ATOM 910 C C . ALA A 1 115 ? 91.007 -6.799 34.893 1.00 17.31 116 ALA A C 1
ATOM 911 O O . ALA A 1 115 ? 90.041 -6.200 35.359 1.00 17.41 116 ALA A O 1
ATOM 913 N N . GLY A 1 116 ? 91.703 -6.352 33.855 1.00 17.74 117 GLY A N 1
ATOM 914 C CA . GLY A 1 116 ? 91.330 -5.110 33.201 1.00 16.64 117 GLY A CA 1
ATOM 915 C C . GLY A 1 116 ? 90.495 -5.394 31.972 1.00 16.39 117 GLY A C 1
ATOM 916 O O . GLY A 1 116 ? 90.498 -4.624 31.005 1.00 16.02 117 GLY A O 1
ATOM 917 N N . ALA A 1 117 ? 89.770 -6.508 32.017 1.00 15.24 118 ALA A N 1
ATOM 918 C CA . ALA A 1 117 ? 88.927 -6.927 30.909 1.00 14.27 118 ALA A CA 1
ATOM 919 C C . ALA A 1 117 ? 87.941 -5.860 30.410 1.00 15.37 118 ALA A C 1
ATOM 920 O O . ALA A 1 117 ? 87.783 -5.686 29.201 1.00 17.96 118 ALA A O 1
ATOM 922 N N . PRO A 1 118 ? 87.271 -5.131 31.324 1.00 14.59 119 PRO A N 1
ATOM 923 C CA . PRO A 1 118 ? 86.319 -4.107 30.873 1.00 15.23 119 PRO A CA 1
ATOM 924 C C . PRO A 1 118 ? 86.838 -3.223 29.744 1.00 16.86 119 PRO A C 1
ATOM 925 O O . PRO A 1 118 ? 86.194 -3.095 28.704 1.00 18.67 119 PRO A O 1
ATOM 929 N N . SER A 1 119 ? 88.000 -2.614 29.933 1.00 17.57 120 SER A N 1
ATOM 930 C CA . SER A 1 119 ? 88.552 -1.755 28.895 1.00 18.72 120 SER A CA 1
ATOM 931 C C . SER A 1 119 ? 89.065 -2.533 27.681 1.00 20.02 120 SER A C 1
ATOM 932 O O . SER A 1 119 ? 88.924 -2.074 26.540 1.00 20.37 120 SER A O 1
ATOM 935 N N . LEU A 1 120 ? 89.664 -3.699 27.927 1.00 19.17 121 LEU A N 1
ATOM 936 C CA . LEU A 1 120 ? 90.211 -4.519 26.850 1.00 18.13 121 LEU A CA 1
ATOM 937 C C . LEU A 1 120 ? 89.132 -4.974 25.885 1.00 18.45 121 LEU A C 1
ATOM 938 O O . LEU A 1 120 ? 89.404 -5.194 24.703 1.00 21.42 121 LEU A O 1
ATOM 943 N N . MET A 1 121 ? 87.908 -5.103 26.384 1.00 17.28 122 MET A N 1
ATOM 944 C CA . MET A 1 121 ? 86.788 -5.546 25.563 1.00 16.92 122 MET A CA 1
ATOM 945 C C . MET A 1 121 ? 86.097 -4.457 24.758 1.00 17.23 122 MET A C 1
ATOM 946 O O . MET A 1 121 ? 85.381 -4.756 23.804 1.00 18.14 122 MET A O 1
ATOM 951 N N . MET A 1 122 ? 86.283 -3.200 25.148 1.00 16.43 123 MET A N 1
ATOM 952 C CA . MET A 1 122 ? 85.628 -2.088 24.456 1.00 17.87 123 MET A CA 1
ATOM 953 C C . MET A 1 122 ? 85.757 -2.103 22.932 1.00 17.13 123 MET A C 1
ATOM 954 O O . MET A 1 122 ? 86.852 -2.251 22.396 1.00 18.91 123 MET A O 1
ATOM 959 N N . GLY A 1 123 ? 84.624 -1.955 22.246 1.00 16.31 124 GLY A N 1
ATOM 960 C CA . GLY A 1 123 ? 84.615 -1.918 20.795 1.00 13.90 124 GLY A CA 1
ATOM 961 C C . GLY A 1 123 ? 84.584 -0.478 20.303 1.00 16.90 124 GLY A C 1
ATOM 962 O O . GLY A 1 123 ? 84.776 0.455 21.093 1.00 14.35 124 GLY A O 1
ATOM 963 N N . ASP A 1 124 ? 84.323 -0.291 19.008 1.00 17.43 125 ASP A N 1
ATOM 964 C CA . ASP A 1 124 ? 84.286 1.041 18.399 1.00 18.27 125 ASP A CA 1
ATOM 965 C C . ASP A 1 124 ? 82.880 1.610 18.191 1.00 19.63 125 ASP A C 1
ATOM 966 O O . ASP A 1 124 ? 81.957 0.896 17.803 1.00 20.76 125 ASP A O 1
ATOM 971 N N . SER A 1 125 ? 82.737 2.914 18.416 1.00 19.92 126 SER A N 1
ATOM 972 C CA . SER A 1 125 ? 81.448 3.577 18.277 1.00 19.21 126 SER A CA 1
ATOM 973 C C . SER A 1 125 ? 81.489 4.919 17.530 1.00 19.50 126 SER A C 1
ATOM 974 O O . SER A 1 125 ? 82.280 5.807 17.859 1.00 19.74 126 SER A O 1
ATOM 977 N N . LEU A 1 126 ? 80.613 5.052 16.534 1.00 18.18 127 LEU A N 1
ATOM 978 C CA . LEU A 1 126 ? 80.496 6.258 15.716 1.00 17.73 127 LEU A CA 1
ATOM 979 C C . LEU A 1 126 ? 79.039 6.725 15.737 1.00 18.39 127 LEU A C 1
ATOM 980 O O . LEU A 1 126 ? 78.133 5.959 15.403 1.00 18.65 127 LEU A O 1
ATOM 985 N N . ALA A 1 127 ? 78.815 7.978 16.128 1.00 19.37 128 ALA A N 1
ATOM 986 C CA . ALA A 1 127 ? 77.462 8.539 16.213 1.00 19.27 128 ALA A CA 1
ATOM 987 C C . ALA A 1 127 ? 76.773 8.720 14.858 1.00 20.31 128 ALA A C 1
ATOM 988 O O . ALA A 1 127 ? 75.546 8.607 14.759 1.00 20.88 128 ALA A O 1
ATOM 990 N N . SER A 1 128 ? 77.553 9.008 13.819 1.00 19.19 129 SER A N 1
ATOM 991 C CA . SER A 1 128 ? 76.996 9.194 12.486 1.00 19.50 129 SER A CA 1
ATOM 992 C C . SER A 1 128 ? 77.951 8.745 11.394 1.00 20.26 129 SER A C 1
ATOM 993 O O . SER A 1 128 ? 79.027 9.319 11.243 1.00 20.35 129 SER A O 1
ATOM 996 N N . ILE A 1 129 ? 77.570 7.717 10.638 1.00 20.95 130 ILE A N 1
ATOM 997 C CA . ILE A 1 129 ? 78.406 7.261 9.526 1.00 19.06 130 ILE A CA 1
ATOM 998 C C . ILE A 1 129 ? 77.667 7.658 8.248 1.00 19.09 130 ILE A C 1
ATOM 999 O O . ILE A 1 129 ? 78.204 7.573 7.144 1.00 20.30 130 ILE A O 1
ATOM 1004 N N . ALA A 1 130 ? 76.424 8.093 8.435 1.00 17.10 131 ALA A N 1
ATOM 1005 C CA . ALA A 1 130 ? 75.542 8.563 7.367 1.00 19.06 131 ALA A CA 1
ATOM 1006 C C . ALA A 1 130 ? 74.458 9.336 8.105 1.00 19.64 131 ALA A C 1
ATOM 1007 O O . ALA A 1 130 ? 74.318 9.177 9.312 1.00 21.28 131 ALA A O 1
ATOM 1009 N N . THR A 1 131 ? 73.690 10.171 7.420 1.00 21.37 132 THR A N 1
ATOM 1010 C CA . THR A 1 131 ? 72.664 10.915 8.146 1.00 23.02 132 THR A CA 1
ATOM 1011 C C . THR A 1 131 ? 71.589 9.975 8.698 1.00 22.60 132 THR A C 1
ATOM 1012 O O . THR A 1 131 ? 71.053 9.133 7.977 1.00 21.70 132 THR A O 1
ATOM 1016 N N . ASP A 1 132 ? 71.308 10.109 9.994 1.00 23.25 133 ASP A N 1
ATOM 1017 C CA . ASP A 1 132 ? 70.316 9.276 10.668 1.00 23.49 133 ASP A CA 1
ATOM 1018 C C . ASP A 1 132 ? 70.830 7.862 10.937 1.00 21.47 133 ASP A C 1
ATOM 1019 O O . ASP A 1 132 ? 70.085 7.010 11.416 1.00 20.40 133 ASP A O 1
ATOM 1024 N N . VAL A 1 133 ? 72.101 7.615 10.638 1.00 19.89 134 VAL A N 1
ATOM 1025 C CA . VAL A 1 133 ? 72.674 6.287 10.837 1.00 18.43 134 VAL A CA 1
ATOM 1026 C C . VAL A 1 133 ? 73.913 6.264 11.727 1.00 17.41 134 VAL A C 1
ATOM 1027 O O . VAL A 1 133 ? 74.889 6.973 11.482 1.00 18.23 134 VAL A O 1
ATOM 1031 N N . GLU A 1 134 ? 73.855 5.427 12.757 1.00 16.69 135 GLU A N 1
ATOM 1032 C CA . GLU A 1 134 ? 74.951 5.263 13.701 1.00 17.54 135 GLU A CA 1
ATOM 1033 C C . GLU A 1 134 ? 75.421 3.822 13.613 1.00 16.38 135 GLU A C 1
ATOM 1034 O O . GLU A 1 134 ? 74.700 2.966 13.118 1.00 16.52 135 GLU A O 1
ATOM 1040 N N . ALA A 1 135 ? 76.632 3.551 14.078 1.00 15.26 136 ALA A N 1
ATOM 1041 C CA . ALA A 1 135 ? 77.143 2.192 14.027 1.00 15.65 136 ALA A CA 1
ATOM 1042 C C . ALA A 1 135 ? 78.183 1.962 15.112 1.00 16.84 136 ALA A C 1
ATOM 1043 O O . ALA A 1 135 ? 78.925 2.875 15.497 1.00 18.55 136 ALA A O 1
ATOM 1045 N N . ALA A 1 136 ? 78.228 0.738 15.614 1.00 14.93 137 ALA A N 1
ATOM 1046 C CA . ALA A 1 136 ? 79.200 0.390 16.635 1.00 14.53 137 ALA A CA 1
ATOM 1047 C C . ALA A 1 136 ? 79.352 -1.122 16.654 1.00 14.29 137 ALA A C 1
ATOM 1048 O O . ALA A 1 136 ? 78.433 -1.842 16.272 1.00 13.66 137 ALA A O 1
ATOM 1050 N N . ASN A 1 137 ? 80.523 -1.603 17.054 1.00 14.70 138 ASN A N 1
ATOM 1051 C CA . ASN A 1 137 ? 80.730 -3.034 17.152 1.00 15.85 138 ASN A CA 1
ATOM 1052 C C . ASN A 1 137 ? 81.061 -3.372 18.602 1.00 15.62 138 ASN A C 1
ATOM 1053 O O . ASN A 1 137 ? 81.506 -2.515 19.368 1.00 13.69 138 ASN A O 1
ATOM 1058 N N . TYR A 1 138 ? 80.803 -4.617 18.976 1.00 16.32 139 TYR A N 1
ATOM 1059 C CA . TYR A 1 138 ? 81.023 -5.077 20.336 1.00 18.39 139 TYR A CA 1
ATOM 1060 C C . TYR A 1 138 ? 81.727 -6.417 20.341 1.00 19.90 139 TYR A C 1
ATOM 1061 O O . TYR A 1 138 ? 81.745 -7.128 19.332 1.00 22.07 139 TYR A O 1
ATOM 1070 N N . ARG A 1 139 ? 82.307 -6.755 21.485 1.00 19.34 140 ARG A N 1
ATOM 1071 C CA . ARG A 1 139 ? 82.991 -8.022 21.635 1.00 19.30 140 ARG A CA 1
ATOM 1072 C C . ARG A 1 139 ? 82.183 -8.911 22.557 1.00 18.99 140 ARG A C 1
ATOM 1073 O O . ARG A 1 139 ? 81.633 -8.455 23.572 1.00 17.94 140 ARG A O 1
ATOM 1081 N N . TYR A 1 140 ? 82.113 -10.183 22.181 1.00 17.36 141 TYR A N 1
ATOM 1082 C CA . TYR A 1 140 ? 81.395 -11.186 22.946 1.00 16.36 141 TYR A CA 1
ATOM 1083 C C . TYR A 1 140 ? 82.287 -12.396 23.092 1.00 16.73 141 TYR A C 1
ATOM 1084 O O . TYR A 1 140 ? 83.192 -12.617 22.279 1.00 16.39 141 TYR A O 1
ATOM 1093 N N . PRO A 1 141 ? 82.061 -13.194 24.144 1.00 16.90 142 PRO A N 1
ATOM 1094 C CA . PRO A 1 141 ? 82.886 -14.389 24.317 1.00 16.60 142 PRO A CA 1
ATOM 1095 C C . PRO A 1 141 ? 82.410 -15.375 23.251 1.00 17.39 142 PRO A C 1
ATOM 1096 O O . PRO A 1 141 ? 81.292 -15.263 22.762 1.00 18.59 142 PRO A O 1
ATOM 1100 N N . ILE A 1 142 ? 83.248 -16.327 22.880 1.00 18.85 143 ILE A N 1
ATOM 1101 C CA . ILE A 1 142 ? 82.854 -17.286 21.868 1.00 20.68 143 ILE A CA 1
ATOM 1102 C C . ILE A 1 142 ? 82.129 -18.511 22.428 1.00 20.77 143 ILE A C 1
ATOM 1103 O O . ILE A 1 142 ? 81.292 -19.100 21.751 1.00 23.60 143 ILE A O 1
ATOM 1108 N N . GLY A 1 143 ? 82.424 -18.885 23.666 1.00 20.85 144 GLY A N 1
ATOM 1109 C CA . GLY A 1 143 ? 81.783 -20.054 24.252 1.00 19.24 144 GLY A CA 1
ATOM 1110 C C . GLY A 1 143 ? 82.757 -20.849 25.113 1.00 20.70 144 GLY A C 1
ATOM 1111 O O . GLY A 1 143 ? 83.366 -20.298 26.042 1.00 23.03 144 GLY A O 1
ATOM 1112 N N . VAL A 1 144 ? 82.917 -22.136 24.821 1.00 16.41 145 VAL A N 1
ATOM 1113 C CA . VAL A 1 144 ? 83.836 -22.951 25.596 1.00 17.11 145 VAL A CA 1
ATOM 1114 C C . VAL A 1 144 ? 85.238 -22.952 24.966 1.00 18.52 145 VAL A C 1
ATOM 1115 O O . VAL A 1 144 ? 85.412 -23.299 23.797 1.00 18.31 145 VAL A O 1
ATOM 1119 N N . VAL A 1 145 ? 86.231 -22.545 25.750 1.00 18.35 146 VAL A N 1
ATOM 1120 C CA . VAL A 1 145 ? 87.607 -22.502 25.284 1.00 18.21 146 VAL A CA 1
ATOM 1121 C C . VAL A 1 145 ? 88.390 -23.686 25.840 1.00 18.08 146 VAL A C 1
ATOM 1122 O O . VAL A 1 145 ? 88.321 -23.987 27.033 1.00 17.92 146 VAL A O 1
ATOM 1126 N N . GLY A 1 146 ? 89.130 -24.354 24.962 1.00 17.62 147 GLY A N 1
ATOM 1127 C CA . GLY A 1 146 ? 89.921 -25.498 25.369 1.00 17.95 147 GLY A CA 1
ATOM 1128 C C . GLY A 1 146 ? 91.386 -25.136 25.466 1.00 18.55 147 GLY A C 1
ATOM 1129 O O . GLY A 1 146 ? 91.911 -24.419 24.614 1.00 18.66 147 GLY A O 1
ATOM 1130 N N . GLY A 1 147 ? 92.044 -25.626 26.509 1.00 18.13 148 GLY A N 1
ATOM 1131 C CA . GLY A 1 147 ? 93.448 -25.331 26.693 1.00 18.84 148 GLY A CA 1
ATOM 1132 C C . GLY A 1 147 ? 94.255 -26.566 27.031 1.00 20.26 148 GLY A C 1
ATOM 1133 O O . GLY A 1 147 ? 93.849 -27.377 27.867 1.00 20.79 148 GLY A O 1
ATOM 1134 N N . ILE A 1 148 ? 95.413 -26.688 26.392 1.00 19.46 149 ILE A N 1
ATOM 1135 C CA . ILE A 1 148 ? 96.306 -27.823 26.593 1.00 19.56 149 ILE A CA 1
ATOM 1136 C C . ILE A 1 148 ? 97.683 -27.260 26.934 1.00 21.09 149 ILE A C 1
ATOM 1137 O O . ILE A 1 148 ? 98.293 -26.572 26.117 1.00 20.83 149 ILE A O 1
ATOM 1142 N N . ALA A 1 149 ? 98.167 -27.553 28.143 1.00 22.51 150 ALA A N 1
ATOM 1143 C CA . ALA A 1 149 ? 99.446 -27.015 28.611 1.00 23.32 150 ALA A CA 1
ATOM 1144 C C . ALA A 1 149 ? 100.602 -28.009 28.788 1.00 24.30 150 ALA A C 1
ATOM 1145 O O . ALA A 1 149 ? 100.393 -29.181 29.075 1.00 26.27 150 ALA A O 1
ATOM 1147 N N . PRO A 1 150 ? 101.847 -27.525 28.638 1.00 24.80 151 PRO A N 1
ATOM 1148 C CA . PRO A 1 150 ? 103.094 -28.283 28.754 1.00 25.10 151 PRO A CA 1
ATOM 1149 C C . PRO A 1 150 ? 103.588 -28.410 30.191 1.00 25.76 151 PRO A C 1
ATOM 1150 O O . PRO A 1 150 ? 103.008 -27.828 31.103 1.00 27.05 151 PRO A O 1
ATOM 1154 N N . PHE A 1 151 ? 104.679 -29.150 30.381 1.00 25.36 152 PHE A N 1
ATOM 1155 C CA . PHE A 1 151 ? 105.238 -29.371 31.714 1.00 25.01 152 PHE A CA 1
ATOM 1156 C C . PHE A 1 151 ? 106.263 -28.330 32.177 1.00 27.01 152 PHE A C 1
ATOM 1157 O O . PHE A 1 151 ? 106.465 -28.160 33.380 1.00 26.73 152 PHE A O 1
ATOM 1165 N N . ASN A 1 152 ? 106.923 -27.643 31.248 1.00 27.82 153 ASN A N 1
ATOM 1166 C CA . ASN A 1 152 ? 107.953 -26.687 31.656 1.00 30.47 153 ASN A CA 1
ATOM 1167 C C . ASN A 1 152 ? 107.460 -25.473 32.442 1.00 30.22 153 ASN A C 1
ATOM 1168 O O . ASN A 1 152 ? 108.257 -24.788 33.091 1.00 30.40 153 ASN A O 1
ATOM 1173 N N . PHE A 1 153 ? 106.158 -25.209 32.392 1.00 28.81 154 PHE A N 1
ATOM 1174 C CA . PHE A 1 153 ? 105.577 -24.095 33.141 1.00 27.68 154 PHE A CA 1
ATOM 1175 C C . PHE A 1 153 ? 104.241 -24.511 33.724 1.00 26.60 154 PHE A C 1
ATOM 1176 O O . PHE A 1 153 ? 103.190 -24.158 33.195 1.00 28.06 154 PHE A O 1
ATOM 1184 N N . PRO A 1 154 ? 104.266 -25.271 34.829 1.00 24.35 155 PRO A N 1
ATOM 1185 C CA . PRO A 1 154 ? 103.056 -25.756 35.504 1.00 23.22 155 PRO A CA 1
ATOM 1186 C C . PRO A 1 154 ? 102.015 -24.710 35.912 1.00 22.26 155 PRO A C 1
ATOM 1187 O O . PRO A 1 154 ? 100.854 -25.048 36.130 1.00 22.11 155 PRO A O 1
ATOM 1191 N N . MET A 1 155 ? 102.413 -23.448 36.014 1.00 22.71 156 MET A N 1
ATOM 1192 C CA . MET A 1 155 ? 101.462 -22.407 36.391 1.00 23.12 156 MET A CA 1
ATOM 1193 C C . MET A 1 155 ? 101.320 -21.311 35.348 1.00 22.62 156 MET A C 1
ATOM 1194 O O . MET A 1 155 ? 100.212 -20.973 34.927 1.00 21.61 156 MET A O 1
ATOM 1199 N N . MET A 1 156 ? 102.451 -20.757 34.936 1.00 22.41 157 MET A N 1
ATOM 1200 C CA . MET A 1 156 ? 102.437 -19.668 33.976 1.00 23.77 157 MET A CA 1
ATOM 1201 C C . MET A 1 156 ? 101.607 -19.920 32.720 1.00 23.99 157 MET A C 1
ATOM 1202 O O . MET A 1 156 ? 100.700 -19.140 32.407 1.00 22.11 157 MET A O 1
ATOM 1207 N N . VAL A 1 157 ? 101.907 -20.996 31.998 1.00 21.97 158 VAL A N 1
ATOM 1208 C CA . VAL A 1 157 ? 101.162 -21.273 30.785 1.00 21.72 158 VAL A CA 1
ATOM 1209 C C . VAL A 1 157 ? 99.668 -21.370 31.060 1.00 22.25 158 VAL A C 1
ATOM 1210 O O . VAL A 1 157 ? 98.872 -20.719 30.379 1.00 22.59 158 VAL A O 1
ATOM 1214 N N . PRO A 1 158 ? 99.254 -22.171 32.057 1.00 21.25 159 PRO A N 1
ATOM 1215 C CA . PRO A 1 158 ? 97.804 -22.209 32.277 1.00 21.68 159 PRO A CA 1
ATOM 1216 C C . PRO A 1 158 ? 97.255 -20.791 32.505 1.00 21.55 159 PRO A C 1
ATOM 1217 O O . PRO A 1 158 ? 96.191 -20.445 31.991 1.00 22.60 159 PRO A O 1
ATOM 1221 N N . CYS A 1 159 ? 97.994 -19.969 33.252 1.00 19.30 160 CYS A N 1
ATOM 1222 C CA . CYS A 1 159 ? 97.570 -18.594 33.520 1.00 18.02 160 CYS A CA 1
ATOM 1223 C C . CYS A 1 159 ? 97.508 -17.669 32.294 1.00 16.77 160 CYS A C 1
ATOM 1224 O O . CYS A 1 159 ? 96.904 -16.598 32.359 1.00 16.70 160 CYS A O 1
ATOM 1227 N N . TRP A 1 160 ? 98.134 -18.067 31.189 1.00 16.23 161 TRP A N 1
ATOM 1228 C CA . TRP A 1 160 ? 98.086 -17.261 29.964 1.00 17.55 161 TRP A CA 1
ATOM 1229 C C . TRP A 1 160 ? 96.702 -17.445 29.374 1.00 17.60 161 TRP A C 1
ATOM 1230 O O . TRP A 1 160 ? 96.172 -16.556 28.719 1.00 19.16 161 TRP A O 1
ATOM 1241 N N . MET A 1 161 ? 96.138 -18.623 29.618 1.00 18.35 162 MET A N 1
ATOM 1242 C CA . MET A 1 161 ? 94.863 -19.015 29.041 1.00 19.31 162 MET A CA 1
ATOM 1243 C C . MET A 1 161 ? 93.546 -18.795 29.772 1.00 19.04 162 MET A C 1
ATOM 1244 O O . MET A 1 161 ? 92.770 -17.926 29.388 1.00 20.65 162 MET A O 1
ATOM 1249 N N . PHE A 1 162 ? 93.283 -19.590 30.808 1.00 18.03 163 PHE A N 1
ATOM 1250 C CA . PHE A 1 162 ? 92.004 -19.509 31.503 1.00 18.21 163 PHE A CA 1
ATOM 1251 C C . PHE A 1 162 ? 91.585 -18.195 32.174 1.00 19.53 163 PHE A C 1
ATOM 1252 O O . PHE A 1 162 ? 90.410 -17.831 32.134 1.00 19.30 163 PHE A O 1
ATOM 1260 N N . PRO A 1 163 ? 92.523 -17.453 32.779 1.00 19.78 164 PRO A N 1
ATOM 1261 C CA . PRO A 1 163 ? 92.073 -16.201 33.405 1.00 19.59 164 PRO A CA 1
ATOM 1262 C C . PRO A 1 163 ? 91.427 -15.227 32.404 1.00 21.04 164 PRO A C 1
ATOM 1263 O O . PRO A 1 163 ? 90.310 -14.733 32.617 1.00 19.35 164 PRO A O 1
ATOM 1267 N N . MET A 1 164 ? 92.134 -14.961 31.308 1.00 20.38 165 MET A N 1
ATOM 1268 C CA . MET A 1 164 ? 91.644 -14.047 30.279 1.00 19.19 165 MET A CA 1
ATOM 1269 C C . MET A 1 164 ? 90.374 -14.567 29.616 1.00 19.03 165 MET A C 1
ATOM 1270 O O . MET A 1 164 ? 89.368 -13.864 29.534 1.00 20.67 165 MET A O 1
ATOM 1275 N N . ALA A 1 165 ? 90.417 -15.800 29.136 1.00 17.66 166 ALA A N 1
ATOM 1276 C CA . ALA A 1 165 ? 89.251 -16.367 28.477 1.00 16.65 166 ALA A CA 1
ATOM 1277 C C . ALA A 1 165 ? 88.018 -16.284 29.383 1.00 16.57 166 ALA A C 1
ATOM 1278 O O . ALA A 1 165 ? 86.908 -16.001 28.915 1.00 17.88 166 ALA A O 1
ATOM 1280 N N . ILE A 1 166 ? 88.217 -16.522 30.675 1.00 14.62 167 ILE A N 1
ATOM 1281 C CA . ILE A 1 166 ? 87.120 -16.487 31.631 1.00 14.42 167 ILE A CA 1
ATOM 1282 C C . ILE A 1 166 ? 86.653 -15.062 31.861 1.00 15.40 167 ILE A C 1
ATOM 1283 O O . ILE A 1 166 ? 85.451 -14.789 31.878 1.00 15.80 167 ILE A O 1
ATOM 1288 N N . ALA A 1 167 ? 87.608 -14.155 32.024 1.00 14.00 168 ALA A N 1
ATOM 1289 C CA . ALA A 1 167 ? 87.302 -12.750 32.236 1.00 12.62 168 ALA A CA 1
ATOM 1290 C C . ALA A 1 167 ? 86.511 -12.207 31.050 1.00 13.47 168 ALA A C 1
ATOM 1291 O O . ALA A 1 167 ? 85.563 -11.441 31.234 1.00 14.11 168 ALA A O 1
ATOM 1293 N N . LEU A 1 168 ? 86.899 -12.608 29.838 1.00 12.06 169 LEU A N 1
ATOM 1294 C CA . LEU A 1 168 ? 86.228 -12.150 28.626 1.00 13.09 169 LEU A CA 1
ATOM 1295 C C . LEU A 1 168 ? 84.830 -12.770 28.485 1.00 16.11 169 LEU A C 1
ATOM 1296 O O . LEU A 1 168 ? 84.056 -12.401 27.592 1.00 14.75 169 LEU A O 1
ATOM 1301 N N . GLY A 1 169 ? 84.500 -13.705 29.376 1.00 18.33 170 GLY A N 1
ATOM 1302 C CA . GLY A 1 169 ? 83.176 -14.306 29.351 1.00 18.73 170 GLY A CA 1
ATOM 1303 C C . GLY A 1 169 ? 83.017 -15.722 28.826 1.00 20.00 170 GLY A C 1
ATOM 1304 O O . GLY A 1 169 ? 81.891 -16.161 28.607 1.00 22.24 170 GLY A O 1
ATOM 1305 N N . ASN A 1 170 ? 84.113 -16.442 28.622 1.00 18.53 171 ASN A N 1
ATOM 1306 C CA . ASN A 1 170 ? 84.016 -17.812 28.140 1.00 19.23 171 ASN A CA 1
ATOM 1307 C C . ASN A 1 170 ? 84.078 -18.792 29.305 1.00 20.16 171 ASN A C 1
ATOM 1308 O O . ASN A 1 170 ? 84.349 -18.396 30.441 1.00 19.89 171 ASN A O 1
ATOM 1313 N N . THR A 1 171 ? 83.798 -20.065 29.026 1.00 19.71 172 THR A N 1
ATOM 1314 C CA . THR A 1 171 ? 83.941 -21.095 30.050 1.00 19.45 172 THR A CA 1
ATOM 1315 C C . THR A 1 171 ? 85.176 -21.840 29.566 1.00 19.40 172 THR A C 1
ATOM 1316 O O . THR A 1 171 ? 85.496 -21.805 28.376 1.00 17.81 172 THR A O 1
ATOM 1320 N N . PHE A 1 172 ? 85.865 -22.518 30.472 1.00 18.61 173 PHE A N 1
ATOM 1321 C CA . PHE A 1 172 ? 87.117 -23.145 30.101 1.00 15.96 173 PHE A CA 1
ATOM 1322 C C . PHE A 1 172 ? 87.282 -24.600 30.481 1.00 16.81 173 PHE A C 1
ATOM 1323 O O . PHE A 1 172 ? 86.778 -25.061 31.509 1.00 17.46 173 PHE A O 1
ATOM 1331 N N . ILE A 1 173 ? 88.005 -25.319 29.635 1.00 15.30 174 ILE A N 1
ATOM 1332 C CA . ILE A 1 173 ? 88.328 -26.707 29.903 1.00 14.89 174 ILE A CA 1
ATOM 1333 C C . ILE A 1 173 ? 89.840 -26.785 29.710 1.00 15.45 174 ILE A C 1
ATOM 1334 O O . ILE A 1 173 ? 90.344 -26.638 28.593 1.00 14.55 174 ILE A O 1
ATOM 1339 N N . LEU A 1 174 ? 90.550 -26.982 30.818 1.00 15.46 175 LEU A N 1
ATOM 1340 C CA . LEU A 1 174 ? 92.003 -27.059 30.822 1.00 16.00 175 LEU A CA 1
ATOM 1341 C C . LEU A 1 174 ? 92.529 -28.474 31.007 1.00 17.45 175 LEU A C 1
ATOM 1342 O O . LEU A 1 174 ? 92.114 -29.196 31.926 1.00 16.10 175 LEU A O 1
ATOM 1347 N N . LYS A 1 175 ? 93.440 -28.867 30.122 1.00 18.11 176 LYS A N 1
ATOM 1348 C CA . LYS A 1 175 ? 94.074 -30.176 30.208 1.00 19.80 176 LYS A CA 1
ATOM 1349 C C . LYS A 1 175 ? 95.545 -29.898 30.455 1.00 20.50 176 LYS A C 1
ATOM 1350 O O . LYS A 1 175 ? 96.314 -29.729 29.509 1.00 21.41 176 LYS A O 1
ATOM 1356 N N . PRO A 1 176 ? 95.957 -29.832 31.728 1.00 21.89 177 PRO A N 1
ATOM 1357 C CA . PRO A 1 176 ? 97.360 -29.565 32.062 1.00 23.10 177 PRO A CA 1
ATOM 1358 C C . PRO A 1 176 ? 98.274 -30.724 31.707 1.00 24.53 177 PRO A C 1
ATOM 1359 O O . PRO A 1 176 ? 97.816 -31.783 31.285 1.00 27.15 177 PRO A O 1
ATOM 1363 N N . SER A 1 177 ? 99.573 -30.523 31.862 1.00 26.18 178 SER A N 1
ATOM 1364 C CA . SER A 1 177 ? 100.513 -31.588 31.553 1.00 26.84 178 SER A CA 1
ATOM 1365 C C . SER A 1 177 ? 100.312 -32.734 32.521 1.00 25.11 178 SER A C 1
ATOM 1366 O O . SER A 1 177 ? 100.095 -32.516 33.710 1.00 22.15 178 SER A O 1
ATOM 1369 N N . GLU A 1 178 ? 100.396 -33.953 32.001 1.00 26.33 179 GLU A N 1
ATOM 1370 C CA . GLU A 1 178 ? 100.233 -35.148 32.815 1.00 28.96 179 GLU A CA 1
ATOM 1371 C C . GLU A 1 178 ? 101.357 -35.253 33.846 1.00 28.39 179 GLU A C 1
ATOM 1372 O O . GLU A 1 178 ? 101.197 -35.883 34.890 1.00 28.46 179 GLU A O 1
ATOM 1378 N N . ARG A 1 179 ? 102.487 -34.612 33.557 1.00 29.12 180 ARG A N 1
ATOM 1379 C CA . ARG A 1 179 ? 103.645 -34.646 34.448 1.00 28.91 180 ARG A CA 1
ATOM 1380 C C . ARG A 1 179 ? 103.639 -33.624 35.582 1.00 28.67 180 ARG A C 1
ATOM 1381 O O . ARG A 1 179 ? 104.247 -33.858 36.622 1.00 28.67 180 ARG A O 1
ATOM 1389 N N . THR A 1 180 ? 102.964 -32.493 35.392 1.00 27.38 181 THR A N 1
ATOM 1390 C CA . THR A 1 180 ? 102.900 -31.475 36.435 1.00 26.32 181 THR A CA 1
ATOM 1391 C C . THR A 1 180 ? 101.451 -31.053 36.646 1.00 27.05 181 THR A C 1
ATOM 1392 O O . THR A 1 180 ? 101.057 -29.945 36.286 1.00 27.07 181 THR A O 1
ATOM 1396 N N . PRO A 1 181 ? 100.641 -31.943 37.245 1.00 26.85 182 PRO A N 1
ATOM 1397 C CA . PRO A 1 181 ? 99.216 -31.777 37.553 1.00 26.77 182 PRO A CA 1
ATOM 1398 C C . PRO A 1 181 ? 98.860 -31.049 38.851 1.00 26.48 182 PRO A C 1
ATOM 1399 O O . PRO A 1 181 ? 97.808 -30.409 38.933 1.00 25.17 182 PRO A O 1
ATOM 1403 N N . LEU A 1 182 ? 99.715 -31.171 39.865 1.00 26.47 183 LEU A N 1
ATOM 1404 C CA . LEU A 1 182 ? 99.444 -30.549 41.156 1.00 25.85 183 LEU A CA 1
ATOM 1405 C C . LEU A 1 182 ? 99.195 -29.048 41.108 1.00 26.75 183 LEU A C 1
ATOM 1406 O O . LEU A 1 182 ? 98.194 -28.571 41.643 1.00 26.70 183 LEU A O 1
ATOM 1411 N N . LEU A 1 183 ? 100.093 -28.299 40.474 1.00 26.01 184 LEU A N 1
ATOM 1412 C CA . LEU A 1 183 ? 99.933 -26.853 40.415 1.00 25.56 184 LEU A CA 1
ATOM 1413 C C . LEU A 1 183 ? 98.507 -26.468 40.000 1.00 24.95 184 LEU A C 1
ATOM 1414 O O . LEU A 1 183 ? 97.839 -25.694 40.690 1.00 24.19 184 LEU A O 1
ATOM 1419 N N . THR A 1 184 ? 98.041 -27.026 38.886 1.00 23.86 185 THR A N 1
ATOM 1420 C CA . THR A 1 184 ? 96.700 -26.746 38.386 1.00 22.33 185 THR A CA 1
ATOM 1421 C C . THR A 1 184 ? 95.611 -26.997 39.429 1.00 22.42 185 THR A C 1
ATOM 1422 O O . THR A 1 184 ? 94.603 -26.289 39.479 1.00 22.81 185 THR A O 1
ATOM 1426 N N . GLU A 1 185 ? 95.810 -28.004 40.264 1.00 21.79 186 GLU A N 1
ATOM 1427 C CA . GLU A 1 185 ? 94.837 -28.295 41.304 1.00 23.26 186 GLU A CA 1
ATOM 1428 C C . GLU A 1 185 ? 94.702 -27.069 42.215 1.00 23.03 186 GLU A C 1
ATOM 1429 O O . GLU A 1 185 ? 93.592 -26.656 42.563 1.00 23.52 186 GLU A O 1
ATOM 1435 N N . LYS A 1 186 ? 95.837 -26.481 42.586 1.00 21.78 187 LYS A N 1
ATOM 1436 C CA . LYS A 1 186 ? 95.843 -25.301 43.439 1.00 22.59 187 LYS A CA 1
ATOM 1437 C C . LYS A 1 186 ? 95.123 -24.119 42.781 1.00 23.04 187 LYS A C 1
ATOM 1438 O O . LYS A 1 186 ? 94.393 -23.373 43.447 1.00 21.04 187 LYS A O 1
ATOM 1444 N N . LEU A 1 187 ? 95.336 -23.943 41.478 1.00 21.87 188 LEU A N 1
ATOM 1445 C CA . LEU A 1 187 ? 94.690 -22.850 40.756 1.00 21.49 188 LEU A CA 1
ATOM 1446 C C . LEU A 1 187 ? 93.173 -22.999 40.857 1.00 20.71 188 LEU A C 1
ATOM 1447 O O . LEU A 1 187 ? 92.468 -22.046 41.200 1.00 19.40 188 LEU A O 1
ATOM 1452 N N . VAL A 1 188 ? 92.682 -24.201 40.570 1.00 20.21 189 VAL A N 1
ATOM 1453 C CA . VAL A 1 188 ? 91.253 -24.474 40.639 1.00 21.08 189 VAL A CA 1
ATOM 1454 C C . VAL A 1 188 ? 90.716 -24.083 42.007 1.00 22.46 189 VAL A C 1
ATOM 1455 O O . VAL A 1 188 ? 89.747 -23.342 42.114 1.00 22.06 189 VAL A O 1
ATOM 1459 N N . GLU A 1 189 ? 91.352 -24.581 43.057 1.00 24.71 190 GLU A N 1
ATOM 1460 C CA . GLU A 1 189 ? 90.904 -24.282 44.406 1.00 26.53 190 GLU A CA 1
ATOM 1461 C C . GLU A 1 189 ? 90.919 -22.795 44.720 1.00 25.66 190 GLU A C 1
ATOM 1462 O O . GLU A 1 189 ? 89.967 -22.276 45.307 1.00 26.65 190 GLU A O 1
ATOM 1468 N N . LEU A 1 190 ? 91.980 -22.101 44.321 1.00 23.04 191 LEU A N 1
ATOM 1469 C CA . LEU A 1 190 ? 92.067 -20.675 44.598 1.00 21.43 191 LEU A CA 1
ATOM 1470 C C . LEU A 1 190 ? 91.056 -19.849 43.806 1.00 21.44 191 LEU A C 1
ATOM 1471 O O . LEU A 1 190 ? 90.526 -18.863 44.311 1.00 20.93 191 LEU A O 1
ATOM 1476 N N . PHE A 1 191 ? 90.783 -20.252 42.570 1.00 21.21 192 PHE A N 1
ATOM 1477 C CA . PHE A 1 191 ? 89.831 -19.530 41.733 1.00 22.66 192 PHE A CA 1
ATOM 1478 C C . PHE A 1 191 ? 88.422 -19.765 42.273 1.00 24.14 192 PHE A C 1
ATOM 1479 O O . PHE A 1 191 ? 87.532 -18.933 42.107 1.00 26.29 192 PHE A O 1
ATOM 1487 N N . GLU A 1 192 ? 88.226 -20.902 42.930 1.00 25.97 193 GLU A N 1
ATOM 1488 C CA . GLU A 1 192 ? 86.928 -21.225 43.512 1.00 26.33 193 GLU A CA 1
ATOM 1489 C C . GLU A 1 192 ? 86.730 -20.333 44.726 1.00 26.49 193 GLU A C 1
ATOM 1490 O O . GLU A 1 192 ? 85.650 -19.785 44.924 1.00 27.31 193 GLU A O 1
ATOM 1496 N N . LYS A 1 193 ? 87.777 -20.193 45.537 1.00 26.26 194 LYS A N 1
ATOM 1497 C CA . LYS A 1 193 ? 87.706 -19.347 46.722 1.00 27.88 194 LYS A CA 1
ATOM 1498 C C . LYS A 1 193 ? 87.521 -17.900 46.309 1.00 26.32 194 LYS A C 1
ATOM 1499 O O . LYS A 1 193 ? 86.940 -17.111 47.048 1.00 25.07 194 LYS A O 1
ATOM 1505 N N . ALA A 1 194 ? 88.029 -17.553 45.130 1.00 25.66 195 ALA A N 1
ATOM 1506 C CA . ALA A 1 194 ? 87.898 -16.195 44.624 1.00 24.49 195 ALA A CA 1
ATOM 1507 C C . ALA A 1 194 ? 86.434 -15.926 44.308 1.00 24.64 195 ALA A C 1
ATOM 1508 O O . ALA A 1 194 ? 86.027 -14.777 44.182 1.00 26.54 195 ALA A O 1
ATOM 1510 N N . GLY A 1 195 ? 85.649 -16.995 44.173 1.00 24.90 196 GLY A N 1
ATOM 1511 C CA . GLY A 1 195 ? 84.230 -16.853 43.887 1.00 23.30 196 GLY A CA 1
ATOM 1512 C C . GLY A 1 195 ? 83.745 -17.230 42.492 1.00 23.73 196 GLY A C 1
ATOM 1513 O O . GLY A 1 195 ? 82.627 -16.878 42.114 1.00 23.59 196 GLY A O 1
ATOM 1514 N N . LEU A 1 196 ? 84.553 -17.952 41.719 1.00 23.62 197 LEU A N 1
ATOM 1515 C CA . LEU A 1 196 ? 84.129 -18.328 40.371 1.00 23.17 197 LEU A CA 1
ATOM 1516 C C . LEU A 1 196 ? 83.000 -19.349 40.432 1.00 23.28 197 LEU A C 1
ATOM 1517 O O . LEU A 1 196 ? 83.142 -20.401 41.046 1.00 24.66 197 LEU A O 1
ATOM 1522 N N . PRO A 1 197 ? 81.855 -19.046 39.800 1.00 23.71 198 PRO A N 1
ATOM 1523 C CA . PRO A 1 197 ? 80.717 -19.972 39.803 1.00 23.75 198 PRO A CA 1
ATOM 1524 C C . PRO A 1 197 ? 81.066 -21.298 39.128 1.00 23.60 198 PRO A C 1
ATOM 1525 O O . PRO A 1 197 ? 82.082 -21.400 38.437 1.00 24.75 198 PRO A O 1
ATOM 1529 N N . LYS A 1 198 ? 80.229 -22.311 39.327 1.00 22.39 199 LYS A N 1
ATOM 1530 C CA . LYS A 1 198 ? 80.490 -23.637 38.764 1.00 22.57 199 LYS A CA 1
ATOM 1531 C C . LYS A 1 198 ? 80.458 -23.741 37.235 1.00 20.95 199 LYS A C 1
ATOM 1532 O O . LYS A 1 198 ? 79.765 -22.975 36.561 1.00 20.56 199 LYS A O 1
ATOM 1538 N N . GLY A 1 199 ? 81.225 -24.693 36.703 1.00 17.88 200 GLY A N 1
ATOM 1539 C CA . GLY A 1 199 ? 81.254 -24.935 35.271 1.00 13.54 200 GLY A CA 1
ATOM 1540 C C . GLY A 1 199 ? 82.028 -23.961 34.411 1.00 14.97 200 GLY A C 1
ATOM 1541 O O . GLY A 1 199 ? 82.200 -24.193 33.204 1.00 13.56 200 GLY A O 1
ATOM 1542 N N . VAL A 1 200 ? 82.503 -22.877 35.018 1.00 15.06 201 VAL A N 1
ATOM 1543 C CA . VAL A 1 200 ? 83.253 -21.865 34.284 1.00 16.36 201 VAL A CA 1
ATOM 1544 C C . VAL A 1 200 ? 84.708 -22.295 34.077 1.00 14.33 201 VAL A C 1
ATOM 1545 O O . VAL A 1 200 ? 85.263 -22.142 32.987 1.00 13.08 201 VAL A O 1
ATOM 1549 N N . PHE A 1 201 ? 85.316 -22.845 35.123 1.00 14.37 202 PHE A N 1
ATOM 1550 C CA . PHE A 1 201 ? 86.700 -23.312 35.048 1.00 14.07 202 PHE A CA 1
ATOM 1551 C C . PHE A 1 201 ? 86.705 -24.810 35.289 1.00 14.65 202 PHE A C 1
ATOM 1552 O O . PHE A 1 201 ? 86.523 -25.258 36.413 1.00 14.83 202 PHE A O 1
ATOM 1560 N N . ASN A 1 202 ? 86.894 -25.581 34.223 1.00 17.46 203 ASN A N 1
ATOM 1561 C CA . ASN A 1 202 ? 86.914 -27.038 34.329 1.00 18.61 203 ASN A CA 1
ATOM 1562 C C . ASN A 1 202 ? 88.287 -27.600 33.961 1.00 19.72 203 ASN A C 1
ATOM 1563 O O . ASN A 1 202 ? 88.958 -27.104 33.050 1.00 19.95 203 ASN A O 1
ATOM 1568 N N . VAL A 1 203 ? 88.697 -28.634 34.687 1.00 20.47 204 VAL A N 1
ATOM 1569 C CA . VAL A 1 203 ? 89.976 -29.293 34.463 1.00 18.68 204 VAL A CA 1
ATOM 1570 C C . VAL A 1 203 ? 89.777 -30.791 34.260 1.00 18.65 204 VAL A C 1
ATOM 1571 O O . VAL A 1 203 ? 89.185 -31.472 35.095 1.00 18.33 204 VAL A O 1
ATOM 1575 N N . VAL A 1 204 ? 90.261 -31.300 33.139 1.00 19.30 205 VAL A N 1
ATOM 1576 C CA . VAL A 1 204 ? 90.160 -32.721 32.859 1.00 19.88 205 VAL A CA 1
ATOM 1577 C C . VAL A 1 204 ? 91.570 -33.244 32.601 1.00 20.49 205 VAL A C 1
ATOM 1578 O O . VAL A 1 204 ? 92.157 -32.983 31.549 1.00 20.30 205 VAL A O 1
ATOM 1582 N N . TYR A 1 205 ? 92.115 -33.966 33.576 1.00 20.72 206 TYR A N 1
ATOM 1583 C CA . TYR A 1 205 ? 93.453 -34.531 33.452 1.00 20.51 206 TYR A CA 1
ATOM 1584 C C . TYR A 1 205 ? 93.489 -35.677 32.440 1.00 21.30 206 TYR A C 1
ATOM 1585 O O . TYR A 1 205 ? 92.491 -36.372 32.234 1.00 21.94 206 TYR A O 1
ATOM 1594 N N . GLY A 1 206 ? 94.638 -35.882 31.807 1.00 21.56 207 GLY A N 1
ATOM 1595 C CA . GLY A 1 206 ? 94.729 -36.972 30.855 1.00 23.49 207 GLY A CA 1
ATOM 1596 C C . GLY A 1 206 ? 95.796 -36.814 29.802 1.00 25.24 207 GLY A C 1
ATOM 1597 O O . GLY A 1 206 ? 96.758 -36.070 29.976 1.00 24.61 207 GLY A O 1
ATOM 1598 N N . ALA A 1 207 ? 95.621 -37.531 28.700 1.00 28.02 208 ALA A N 1
ATOM 1599 C CA . ALA A 1 207 ? 96.569 -37.474 27.602 1.00 29.32 208 ALA A CA 1
ATOM 1600 C C . ALA A 1 207 ? 95.853 -37.343 26.259 1.00 30.76 208 ALA A C 1
ATOM 1601 O O . ALA A 1 207 ? 95.142 -36.370 26.024 1.00 31.24 208 ALA A O 1
ATOM 1603 N N . HIS A 1 208 ? 96.020 -38.336 25.394 1.00 32.70 209 HIS A N 1
ATOM 1604 C CA . HIS A 1 208 ? 95.427 -38.305 24.064 1.00 34.75 209 HIS A CA 1
ATOM 1605 C C . HIS A 1 208 ? 93.907 -38.331 23.966 1.00 34.24 209 HIS A C 1
ATOM 1606 O O . HIS A 1 208 ? 93.327 -37.488 23.279 1.00 35.36 209 HIS A O 1
ATOM 1613 N N . ASP A 1 209 ? 93.255 -39.289 24.620 1.00 33.11 210 ASP A N 1
ATOM 1614 C CA . ASP A 1 209 ? 91.794 -39.363 24.555 1.00 32.11 210 ASP A CA 1
ATOM 1615 C C . ASP A 1 209 ? 91.163 -37.998 24.845 1.00 31.35 210 ASP A C 1
ATOM 1616 O O . ASP A 1 209 ? 90.226 -37.581 24.158 1.00 31.04 210 ASP A O 1
ATOM 1621 N N . VAL A 1 210 ? 91.691 -37.307 25.856 1.00 29.54 211 VAL A N 1
ATOM 1622 C CA . VAL A 1 210 ? 91.191 -35.991 26.250 1.00 29.35 211 VAL A CA 1
ATOM 1623 C C . VAL A 1 210 ? 91.529 -34.870 25.263 1.00 28.91 211 VAL A C 1
ATOM 1624 O O . VAL A 1 210 ? 90.719 -33.972 25.047 1.00 28.49 211 VAL A O 1
ATOM 1628 N N . VAL A 1 211 ? 92.721 -34.914 24.676 1.00 28.68 212 VAL A N 1
ATOM 1629 C CA . VAL A 1 211 ? 93.134 -33.888 23.724 1.00 28.84 212 VAL A CA 1
ATOM 1630 C C . VAL A 1 211 ? 92.333 -34.006 22.439 1.00 30.49 212 VAL A C 1
ATOM 1631 O O . VAL A 1 211 ? 91.890 -33.002 21.879 1.00 30.66 212 VAL A O 1
ATOM 1635 N N . ASN A 1 212 ? 92.144 -35.235 21.967 1.00 32.23 213 ASN A N 1
ATOM 1636 C CA . ASN A 1 212 ? 91.368 -35.444 20.753 1.00 32.53 213 ASN A CA 1
ATOM 1637 C C . ASN A 1 212 ? 89.913 -35.129 21.067 1.00 29.99 213 ASN A C 1
ATOM 1638 O O . ASN A 1 212 ? 89.155 -34.717 20.197 1.00 28.29 213 ASN A O 1
ATOM 1643 N N . GLY A 1 213 ? 89.533 -35.318 22.327 1.00 29.25 214 GLY A N 1
ATOM 1644 C CA . GLY A 1 213 ? 88.171 -35.025 22.733 1.00 28.42 214 GLY A CA 1
ATOM 1645 C C . GLY A 1 213 ? 87.901 -33.541 22.591 1.00 28.30 214 GLY A C 1
ATOM 1646 O O . GLY A 1 213 ? 86.842 -33.131 22.117 1.00 28.58 214 GLY A O 1
ATOM 1647 N N . ILE A 1 214 ? 88.877 -32.739 23.003 1.00 27.13 215 ILE A N 1
ATOM 1648 C CA . ILE A 1 214 ? 88.793 -31.290 22.927 1.00 25.80 215 ILE A CA 1
ATOM 1649 C C . ILE A 1 214 ? 88.821 -30.837 21.473 1.00 26.30 215 ILE A C 1
ATOM 1650 O O . ILE A 1 214 ? 88.160 -29.868 21.101 1.00 26.90 215 ILE A O 1
ATOM 1655 N N . LEU A 1 215 ? 89.591 -31.539 20.652 1.00 26.90 216 LEU A N 1
ATOM 1656 C CA . LEU A 1 215 ? 89.709 -31.192 19.240 1.00 28.72 216 LEU A CA 1
ATOM 1657 C C . LEU A 1 215 ? 88.477 -31.569 18.424 1.00 28.83 216 LEU A C 1
ATOM 1658 O O . LEU A 1 215 ? 88.179 -30.929 17.420 1.00 30.65 216 LEU A O 1
ATOM 1663 N N . GLU A 1 216 ? 87.761 -32.600 18.858 1.00 29.11 217 GLU A N 1
ATOM 1664 C CA . GLU A 1 216 ? 86.588 -33.076 18.127 1.00 30.63 217 GLU A CA 1
ATOM 1665 C C . GLU A 1 216 ? 85.250 -32.535 18.616 1.00 29.91 217 GLU A C 1
ATOM 1666 O O . GLU A 1 216 ? 84.327 -32.340 17.821 1.00 31.13 217 GLU A O 1
ATOM 1672 N N . HIS A 1 217 ? 85.138 -32.296 19.916 1.00 27.68 218 HIS A N 1
ATOM 1673 C CA . HIS A 1 217 ? 83.886 -31.820 20.471 1.00 26.45 218 HIS A CA 1
ATOM 1674 C C . HIS A 1 217 ? 83.448 -30.479 19.902 1.00 26.00 218 HIS A C 1
ATOM 1675 O O . HIS A 1 217 ? 84.158 -29.477 20.009 1.00 25.30 218 HIS A O 1
ATOM 1682 N N . PRO A 1 218 ? 82.249 -30.448 19.294 1.00 26.73 219 PRO A N 1
ATOM 1683 C CA . PRO A 1 218 ? 81.650 -29.260 18.672 1.00 26.22 219 PRO A CA 1
ATOM 1684 C C . PRO A 1 218 ? 81.371 -28.073 19.592 1.00 26.85 219 PRO A C 1
ATOM 1685 O O . PRO A 1 218 ? 81.227 -26.943 19.120 1.00 27.05 219 PRO A O 1
ATOM 1689 N N . GLU A 1 219 ? 81.300 -28.319 20.897 1.00 26.87 220 GLU A N 1
ATOM 1690 C CA . GLU A 1 219 ? 81.041 -27.247 21.849 1.00 26.94 220 GLU A CA 1
ATOM 1691 C C . GLU A 1 219 ? 82.279 -26.418 22.174 1.00 25.65 220 GLU A C 1
ATOM 1692 O O . GLU A 1 219 ? 82.175 -25.290 22.658 1.00 26.78 220 GLU A O 1
ATOM 1698 N N . ILE A 1 220 ? 83.454 -26.973 21.915 1.00 24.55 221 ILE A N 1
ATOM 1699 C CA . ILE A 1 220 ? 84.687 -26.262 22.201 1.00 25.12 221 ILE A CA 1
ATOM 1700 C C . ILE A 1 220 ? 85.085 -25.461 20.983 1.00 24.66 221 ILE A C 1
ATOM 1701 O O . ILE A 1 220 ? 85.696 -25.992 20.064 1.00 26.51 221 ILE A O 1
ATOM 1706 N N . LYS A 1 221 ? 84.737 -24.178 20.998 1.00 24.45 222 LYS A N 1
ATOM 1707 C CA . LYS A 1 221 ? 85.009 -23.258 19.896 1.00 24.77 222 LYS A CA 1
ATOM 1708 C C . LYS A 1 221 ? 86.454 -22.841 19.635 1.00 23.72 222 LYS A C 1
ATOM 1709 O O . LYS A 1 221 ? 86.835 -22.639 18.488 1.00 26.50 222 LYS A O 1
ATOM 1715 N N . ALA A 1 222 ? 87.260 -22.687 20.677 1.00 22.70 223 ALA A N 1
ATOM 1716 C CA . ALA A 1 222 ? 88.643 -22.277 20.470 1.00 20.74 223 ALA A CA 1
ATOM 1717 C C . ALA A 1 222 ? 89.619 -23.162 21.223 1.00 19.19 223 ALA A C 1
ATOM 1718 O O . ALA A 1 222 ? 89.305 -23.683 22.291 1.00 17.81 223 ALA A O 1
ATOM 1720 N N . ILE A 1 223 ? 90.813 -23.315 20.661 1.00 18.73 224 ILE A N 1
ATOM 1721 C CA . ILE A 1 223 ? 91.836 -24.139 21.276 1.00 20.06 224 ILE A CA 1
ATOM 1722 C C . ILE A 1 223 ? 93.169 -23.416 21.395 1.00 20.40 224 ILE A C 1
ATOM 1723 O O . ILE A 1 223 ? 93.687 -22.869 20.420 1.00 19.71 224 ILE A O 1
ATOM 1728 N N . SER A 1 224 ? 93.711 -23.411 22.608 1.00 18.82 225 SER A N 1
ATOM 1729 C CA . SER A 1 224 ? 94.998 -22.800 22.869 1.00 18.44 225 SER A CA 1
ATOM 1730 C C . SER A 1 224 ? 95.944 -23.938 23.227 1.00 18.85 225 SER A C 1
ATOM 1731 O O . SER A 1 224 ? 95.791 -24.575 24.268 1.00 17.79 225 SER A O 1
ATOM 1734 N N . PHE A 1 225 ? 96.903 -24.210 22.347 1.00 20.43 226 PHE A N 1
ATOM 1735 C CA . PHE A 1 225 ? 97.866 -25.270 22.593 1.00 20.04 226 PHE A CA 1
ATOM 1736 C C . PHE A 1 225 ? 99.247 -24.694 22.795 1.00 21.32 226 PHE A C 1
ATOM 1737 O O . PHE A 1 225 ? 99.688 -23.832 22.033 1.00 21.11 226 PHE A O 1
ATOM 1745 N N . VAL A 1 226 ? 99.927 -25.195 23.820 1.00 22.59 227 VAL A N 1
ATOM 1746 C CA . VAL A 1 226 ? 101.285 -24.779 24.139 1.00 25.42 227 VAL A CA 1
ATOM 1747 C C . VAL A 1 226 ? 102.108 -26.052 24.396 1.00 26.08 227 VAL A C 1
ATOM 1748 O O . VAL A 1 226 ? 101.915 -26.724 25.407 1.00 27.64 227 VAL A O 1
ATOM 1752 N N . GLY A 1 227 ? 103.004 -26.386 23.468 1.00 25.74 228 GLY A N 1
ATOM 1753 C CA . GLY A 1 227 ? 103.821 -27.583 23.605 1.00 25.83 228 GLY A CA 1
ATOM 1754 C C . GLY A 1 227 ? 104.853 -27.738 22.497 1.00 27.13 228 GLY A C 1
ATOM 1755 O O . GLY A 1 227 ? 105.272 -26.750 21.896 1.00 27.54 228 GLY A O 1
ATOM 1756 N N . SER A 1 228 ? 105.264 -28.976 22.225 1.00 27.96 229 SER A N 1
ATOM 1757 C CA . SER A 1 228 ? 106.259 -29.275 21.184 1.00 27.71 229 SER A CA 1
ATOM 1758 C C . SER A 1 228 ? 105.734 -29.017 19.772 1.00 27.41 229 SER A C 1
ATOM 1759 O O . SER A 1 228 ? 104.528 -29.064 19.530 1.00 26.69 229 SER A O 1
ATOM 1762 N N . LYS A 1 229 ? 106.644 -28.768 18.834 1.00 28.41 230 LYS A N 1
ATOM 1763 C CA . LYS A 1 229 ? 106.246 -28.514 17.453 1.00 28.82 230 LYS A CA 1
ATOM 1764 C C . LYS A 1 229 ? 105.425 -29.638 16.843 1.00 28.52 230 LYS A C 1
ATOM 1765 O O . LYS A 1 229 ? 104.396 -29.389 16.230 1.00 29.61 230 LYS A O 1
ATOM 1771 N N . PRO A 1 230 ? 105.874 -30.891 16.989 1.00 29.76 231 PRO A N 1
ATOM 1772 C CA . PRO A 1 230 ? 105.102 -31.993 16.407 1.00 30.38 231 PRO A CA 1
ATOM 1773 C C . PRO A 1 230 ? 103.665 -32.047 16.905 1.00 30.05 231 PRO A C 1
ATOM 1774 O O . PRO A 1 230 ? 102.725 -32.079 16.108 1.00 31.71 231 PRO A O 1
ATOM 1778 N N . VAL A 1 231 ? 103.486 -32.049 18.220 1.00 29.57 232 VAL A N 1
ATOM 1779 C CA . VAL A 1 231 ? 102.138 -32.102 18.775 1.00 28.24 232 VAL A CA 1
ATOM 1780 C C . VAL A 1 231 ? 101.312 -30.880 18.399 1.00 27.94 232 VAL A C 1
ATOM 1781 O O . VAL A 1 231 ? 100.138 -30.998 18.048 1.00 28.83 232 VAL A O 1
ATOM 1785 N N . GLY A 1 232 ? 101.934 -29.709 18.473 1.00 27.46 233 GLY A N 1
ATOM 1786 C CA . GLY A 1 232 ? 101.246 -28.476 18.141 1.00 29.10 233 GLY A CA 1
ATOM 1787 C C . GLY A 1 232 ? 100.897 -28.352 16.674 1.00 30.34 233 GLY A C 1
ATOM 1788 O O . GLY A 1 232 ? 99.869 -27.768 16.324 1.00 31.31 233 GLY A O 1
ATOM 1789 N N . GLU A 1 233 ? 101.757 -28.884 15.810 1.00 30.49 234 GLU A N 1
ATOM 1790 C CA . GLU A 1 233 ? 101.500 -28.837 14.379 1.00 30.16 234 GLU A CA 1
ATOM 1791 C C . GLU A 1 233 ? 100.257 -29.684 14.149 1.00 29.00 234 GLU A C 1
ATOM 1792 O O . GLU A 1 233 ? 99.360 -29.309 13.397 1.00 28.95 234 GLU A O 1
ATOM 1798 N N . TYR A 1 234 ? 100.198 -30.818 14.833 1.00 27.62 235 TYR A N 1
ATOM 1799 C CA . TYR A 1 234 ? 99.057 -31.715 14.722 1.00 27.48 235 TYR A CA 1
ATOM 1800 C C . TYR A 1 234 ? 97.766 -31.075 15.253 1.00 27.88 235 TYR A C 1
ATOM 1801 O O . TYR A 1 234 ? 96.729 -31.117 14.580 1.00 28.65 235 TYR A O 1
ATOM 1810 N N . VAL A 1 235 ? 97.827 -30.483 16.446 1.00 25.14 236 VAL A N 1
ATOM 1811 C CA . VAL A 1 235 ? 96.649 -29.850 17.039 1.00 22.54 236 VAL A CA 1
ATOM 1812 C C . VAL A 1 235 ? 96.089 -28.757 16.134 1.00 23.43 236 VAL A C 1
ATOM 1813 O O . VAL A 1 235 ? 94.871 -28.629 15.979 1.00 21.27 236 VAL A O 1
ATOM 1817 N N . TYR A 1 236 ? 96.983 -27.970 15.540 1.00 23.41 237 TYR A N 1
ATOM 1818 C CA . TYR A 1 236 ? 96.570 -26.891 14.651 1.00 22.45 237 TYR A CA 1
ATOM 1819 C C . TYR A 1 236 ? 95.819 -27.460 13.458 1.00 22.87 237 TYR A C 1
ATOM 1820 O O . TYR A 1 236 ? 94.731 -27.006 13.111 1.00 21.96 237 TYR A O 1
ATOM 1829 N N . LYS A 1 237 ? 96.417 -28.465 12.829 1.00 24.17 238 LYS A N 1
ATOM 1830 C CA . LYS A 1 237 ? 95.817 -29.091 11.670 1.00 23.55 238 LYS A CA 1
ATOM 1831 C C . LYS A 1 237 ? 94.505 -29.784 11.998 1.00 24.68 238 LYS A C 1
ATOM 1832 O O . LYS A 1 237 ? 93.497 -29.548 11.330 1.00 26.97 238 LYS A O 1
ATOM 1838 N N . LYS A 1 238 ? 94.489 -30.618 13.030 1.00 24.02 239 LYS A N 1
ATOM 1839 C CA . LYS A 1 238 ? 93.246 -31.296 13.367 1.00 25.91 239 LYS A CA 1
ATOM 1840 C C . LYS A 1 238 ? 92.183 -30.278 13.772 1.00 25.51 239 LYS A C 1
ATOM 1841 O O . LYS A 1 238 ? 91.030 -30.364 13.343 1.00 24.76 239 LYS A O 1
ATOM 1847 N N . GLY A 1 239 ? 92.580 -29.314 14.597 1.00 25.73 240 GLY A N 1
ATOM 1848 C CA . GLY A 1 239 ? 91.656 -28.289 15.037 1.00 25.36 240 GLY A CA 1
ATOM 1849 C C . GLY A 1 239 ? 91.082 -27.542 13.851 1.00 26.08 240 GLY A C 1
ATOM 1850 O O . GLY A 1 239 ? 89.871 -27.338 13.767 1.00 27.63 240 GLY A O 1
ATOM 1851 N N . SER A 1 240 ? 91.948 -27.135 12.930 1.00 25.08 241 SER A N 1
ATOM 1852 C CA . SER A 1 240 ? 91.503 -26.416 11.744 1.00 27.85 241 SER A CA 1
ATOM 1853 C C . SER A 1 240 ? 90.571 -27.277 10.884 1.00 28.61 241 SER A C 1
ATOM 1854 O O . SER A 1 240 ? 89.578 -26.783 10.352 1.00 28.33 241 SER A O 1
ATOM 1857 N N . GLU A 1 241 ? 90.883 -28.562 10.748 1.00 29.06 242 GLU A N 1
ATOM 1858 C CA . GLU A 1 241 ? 90.036 -29.437 9.957 1.00 29.37 242 GLU A CA 1
ATOM 1859 C C . GLU A 1 241 ? 88.652 -29.482 10.610 1.00 28.44 242 GLU A C 1
ATOM 1860 O O . GLU A 1 241 ? 87.635 -29.565 9.924 1.00 27.20 242 GLU A O 1
ATOM 1866 N N . ASN A 1 242 ? 88.615 -29.416 11.940 1.00 28.71 243 ASN A N 1
ATOM 1867 C CA . ASN A 1 242 ? 87.344 -29.435 12.666 1.00 27.71 243 ASN A CA 1
ATOM 1868 C C . ASN A 1 242 ? 86.689 -28.054 12.656 1.00 27.42 243 ASN A C 1
ATOM 1869 O O . ASN A 1 242 ? 85.713 -27.805 13.359 1.00 26.14 243 ASN A O 1
ATOM 1874 N N . LEU A 1 243 ? 87.256 -27.156 11.858 1.00 27.84 244 LEU A N 1
ATOM 1875 C CA . LEU A 1 243 ? 86.733 -25.808 11.698 1.00 28.94 244 LEU A CA 1
ATOM 1876 C C . LEU A 1 243 ? 86.683 -24.907 12.930 1.00 29.74 244 LEU A C 1
ATOM 1877 O O . LEU A 1 243 ? 85.760 -24.101 13.068 1.00 31.51 244 LEU A O 1
ATOM 1882 N N . LYS A 1 244 ? 87.654 -25.031 13.829 1.00 28.20 245 LYS A N 1
ATOM 1883 C CA . LYS A 1 244 ? 87.674 -24.148 14.990 1.00 26.10 245 LYS A CA 1
ATOM 1884 C C . LYS A 1 244 ? 88.985 -23.374 15.003 1.00 25.18 245 LYS A C 1
ATOM 1885 O O . LYS A 1 244 ? 89.994 -23.834 14.466 1.00 24.76 245 LYS A O 1
ATOM 1891 N N . ARG A 1 245 ? 88.960 -22.178 15.582 1.00 24.40 246 ARG A N 1
ATOM 1892 C CA . ARG A 1 245 ? 90.159 -21.365 15.637 1.00 22.04 246 ARG A CA 1
ATOM 1893 C C . ARG A 1 245 ? 91.113 -22.008 16.615 1.00 22.19 246 ARG A C 1
ATOM 1894 O O . ARG A 1 245 ? 90.690 -22.595 17.612 1.00 20.77 246 ARG A O 1
ATOM 1902 N N . VAL A 1 246 ? 92.403 -21.897 16.326 1.00 22.13 247 VAL A N 1
ATOM 1903 C CA . VAL A 1 246 ? 93.416 -22.468 17.193 1.00 22.89 247 VAL A CA 1
ATOM 1904 C C . VAL A 1 246 ? 94.733 -21.704 17.149 1.00 22.82 247 VAL A C 1
ATOM 1905 O O . VAL A 1 246 ? 95.069 -21.056 16.156 1.00 23.56 247 VAL A O 1
ATOM 1909 N N . GLN A 1 247 ? 95.455 -21.756 18.261 1.00 22.18 248 GLN A N 1
ATOM 1910 C CA . GLN A 1 247 ? 96.747 -21.110 18.369 1.00 21.40 248 GLN A CA 1
ATOM 1911 C C . GLN A 1 247 ? 97.712 -22.102 19.010 1.00 22.06 248 GLN A C 1
ATOM 1912 O O . GLN A 1 247 ? 97.476 -22.594 20.118 1.00 22.14 248 GLN A O 1
ATOM 1918 N N . SER A 1 248 ? 98.782 -22.413 18.288 1.00 21.67 249 SER A N 1
ATOM 1919 C CA . SER A 1 248 ? 99.795 -23.333 18.777 1.00 22.17 249 SER A CA 1
ATOM 1920 C C . SER A 1 248 ? 101.123 -22.624 18.974 1.00 22.64 249 SER A C 1
ATOM 1921 O O . SER A 1 248 ? 101.762 -22.202 18.002 1.00 22.23 249 SER A O 1
ATOM 1924 N N . LEU A 1 249 ? 101.517 -22.471 20.235 1.00 23.71 250 LEU A N 1
ATOM 1925 C CA . LEU A 1 249 ? 102.803 -21.862 20.581 1.00 25.93 250 LEU A CA 1
ATOM 1926 C C . LEU A 1 249 ? 103.705 -23.077 20.770 1.00 26.36 250 LEU A C 1
ATOM 1927 O O . LEU A 1 249 ? 103.606 -23.791 21.764 1.00 24.39 250 LEU A O 1
ATOM 1932 N N . THR A 1 250 ? 104.578 -23.304 19.794 1.00 27.49 251 THR A N 1
ATOM 1933 C CA . THR A 1 250 ? 105.432 -24.474 19.794 1.00 29.62 251 THR A CA 1
ATOM 1934 C C . THR A 1 250 ? 106.913 -24.350 20.173 1.00 31.49 251 THR A C 1
ATOM 1935 O O . THR A 1 250 ? 107.320 -23.433 20.896 1.00 32.80 251 THR A O 1
ATOM 1939 N N . GLY A 1 251 ? 107.704 -25.303 19.678 1.00 30.66 252 GLY A N 1
ATOM 1940 C CA . GLY A 1 251 ? 109.128 -25.366 19.973 1.00 30.16 252 GLY A CA 1
ATOM 1941 C C . GLY A 1 251 ? 110.000 -24.166 19.665 1.00 29.03 252 GLY A C 1
ATOM 1942 O O . GLY A 1 251 ? 109.569 -23.211 19.020 1.00 30.79 252 GLY A O 1
ATOM 1943 N N . ALA A 1 252 ? 111.247 -24.229 20.124 1.00 27.86 253 ALA A N 1
ATOM 1944 C CA . ALA A 1 252 ? 112.194 -23.143 19.920 1.00 27.04 253 ALA A CA 1
ATOM 1945 C C . ALA A 1 252 ? 113.645 -23.604 19.849 1.00 27.84 253 ALA A C 1
ATOM 1946 O O . ALA A 1 252 ? 113.986 -24.729 20.198 1.00 27.31 253 ALA A O 1
ATOM 1948 N N . LYS A 1 253 ? 114.490 -22.698 19.386 1.00 28.35 254 LYS A N 1
ATOM 1949 C CA . LYS A 1 253 ? 115.923 -22.909 19.268 1.00 28.52 254 LYS A CA 1
ATOM 1950 C C . LYS A 1 253 ? 116.394 -21.466 19.248 1.00 28.53 254 LYS A C 1
ATOM 1951 O O . LYS A 1 253 ? 116.834 -20.951 18.221 1.00 29.40 254 LYS A O 1
ATOM 1957 N N . ASN A 1 254 ? 116.264 -20.805 20.391 1.00 27.65 255 ASN A N 1
ATOM 1958 C CA . ASN A 1 254 ? 116.627 -19.405 20.488 1.00 28.46 255 ASN A CA 1
ATOM 1959 C C . ASN A 1 254 ? 118.115 -19.157 20.374 1.00 29.79 255 ASN A C 1
ATOM 1960 O O . ASN A 1 254 ? 118.930 -19.890 20.934 1.00 30.30 255 ASN A O 1
ATOM 1965 N N . HIS A 1 255 ? 118.457 -18.108 19.633 1.00 31.28 256 HIS A N 1
ATOM 1966 C CA . HIS A 1 255 ? 119.845 -17.730 19.428 1.00 31.45 256 HIS A CA 1
ATOM 1967 C C . HIS A 1 255 ? 120.186 -16.442 20.140 1.00 31.98 256 HIS A C 1
ATOM 1968 O O . HIS A 1 255 ? 119.378 -15.515 20.200 1.00 33.45 256 HIS A O 1
ATOM 1975 N N . THR A 1 256 ? 121.391 -16.395 20.688 1.00 31.91 257 THR A N 1
ATOM 1976 C CA . THR A 1 256 ? 121.859 -15.209 21.372 1.00 32.42 257 THR A CA 1
ATOM 1977 C C . THR A 1 256 ? 123.100 -14.701 20.655 1.00 32.72 257 THR A C 1
ATOM 1978 O O . THR A 1 256 ? 124.068 -15.434 20.465 1.00 33.33 257 THR A O 1
ATOM 1982 N N . ILE A 1 257 ? 123.041 -13.443 20.237 1.00 32.45 258 ILE A N 1
ATOM 1983 C CA . ILE A 1 257 ? 124.138 -12.804 19.539 1.00 31.73 258 ILE A CA 1
ATOM 1984 C C . ILE A 1 257 ? 124.962 -12.011 20.544 1.00 31.24 258 ILE A C 1
ATOM 1985 O O . ILE A 1 257 ? 124.420 -11.284 21.375 1.00 32.02 258 ILE A O 1
ATOM 1990 N N . VAL A 1 258 ? 126.276 -12.175 20.481 1.00 30.97 259 VAL A N 1
ATOM 1991 C CA . VAL A 1 258 ? 127.173 -11.466 21.387 1.00 30.45 259 VAL A CA 1
ATOM 1992 C C . VAL A 1 258 ? 128.214 -10.710 20.581 1.00 30.35 259 VAL A C 1
ATOM 1993 O O . VAL A 1 258 ? 129.123 -11.311 20.014 1.00 30.52 259 VAL A O 1
ATOM 1997 N N . LEU A 1 259 ? 128.071 -9.391 20.528 1.00 31.33 260 LEU A N 1
ATOM 1998 C CA . LEU A 1 259 ? 128.997 -8.547 19.782 1.00 32.21 260 LEU A CA 1
ATOM 1999 C C . LEU A 1 259 ? 130.168 -8.092 20.655 1.00 33.45 260 LEU A C 1
ATOM 2000 O O . LEU A 1 259 ? 130.087 -8.105 21.887 1.00 32.76 260 LEU A O 1
ATOM 2005 N N . ASN A 1 260 ? 131.250 -7.677 20.002 1.00 34.12 261 ASN A N 1
ATOM 2006 C CA . ASN A 1 260 ? 132.463 -7.258 20.695 1.00 36.28 261 ASN A CA 1
ATOM 2007 C C . ASN A 1 260 ? 132.304 -6.203 21.790 1.00 36.73 261 ASN A C 1
ATOM 2008 O O . ASN A 1 260 ? 133.041 -6.221 22.780 1.00 35.81 261 ASN A O 1
ATOM 2013 N N . ASP A 1 261 ? 131.343 -5.297 21.631 1.00 37.16 262 ASP A N 1
ATOM 2014 C CA . ASP A 1 261 ? 131.139 -4.249 22.629 1.00 37.09 262 ASP A CA 1
ATOM 2015 C C . ASP A 1 261 ? 130.238 -4.676 23.779 1.00 37.39 262 ASP A C 1
ATOM 2016 O O . ASP A 1 261 ? 129.868 -3.857 24.619 1.00 37.66 262 ASP A O 1
ATOM 2021 N N . ALA A 1 262 ? 129.898 -5.958 23.824 1.00 36.90 263 ALA A N 1
ATOM 2022 C CA . ALA A 1 262 ? 129.039 -6.472 24.880 1.00 38.03 263 ALA A CA 1
ATOM 2023 C C . ALA A 1 262 ? 129.717 -6.378 26.239 1.00 39.13 263 ALA A C 1
ATOM 2024 O O . ALA A 1 262 ? 130.944 -6.398 26.330 1.00 40.85 263 ALA A O 1
ATOM 2026 N N . ASN A 1 263 ? 128.914 -6.264 27.291 1.00 39.81 264 ASN A N 1
ATOM 2027 C CA . ASN A 1 263 ? 129.428 -6.198 28.653 1.00 41.11 264 ASN A CA 1
ATOM 2028 C C . ASN A 1 263 ? 129.570 -7.641 29.133 1.00 43.00 264 ASN A C 1
ATOM 2029 O O . ASN A 1 263 ? 128.629 -8.218 29.679 1.00 44.78 264 ASN A O 1
ATOM 2034 N N . LEU A 1 264 ? 130.750 -8.213 28.919 1.00 44.21 265 LEU A N 1
ATOM 2035 C CA . LEU A 1 264 ? 131.044 -9.596 29.283 1.00 44.82 265 LEU A CA 1
ATOM 2036 C C . LEU A 1 264 ? 130.388 -10.088 30.570 1.00 45.49 265 LEU A C 1
ATOM 2037 O O . LEU A 1 264 ? 129.704 -11.111 30.567 1.00 46.46 265 LEU A O 1
ATOM 2042 N N . GLU A 1 265 ? 130.592 -9.365 31.667 1.00 46.11 266 GLU A N 1
ATOM 2043 C CA . GLU A 1 265 ? 130.029 -9.757 32.959 1.00 46.62 266 GLU A CA 1
ATOM 2044 C C . GLU A 1 265 ? 128.521 -9.983 32.928 1.00 46.43 266 GLU A C 1
ATOM 2045 O O . GLU A 1 265 ? 128.041 -11.061 33.286 1.00 45.81 266 GLU A O 1
ATOM 2051 N N . ASP A 1 266 ? 127.774 -8.967 32.514 1.00 45.42 267 ASP A N 1
ATOM 2052 C CA . ASP A 1 266 ? 126.327 -9.094 32.443 1.00 45.35 267 ASP A CA 1
ATOM 2053 C C . ASP A 1 266 ? 125.934 -10.186 31.446 1.00 43.93 267 ASP A C 1
ATOM 2054 O O . ASP A 1 266 ? 125.111 -11.054 31.748 1.00 43.91 267 ASP A O 1
ATOM 2059 N N . THR A 1 267 ? 126.540 -10.150 30.266 1.00 41.00 268 THR A N 1
ATOM 2060 C CA . THR A 1 267 ? 126.230 -11.114 29.221 1.00 39.75 268 THR A CA 1
ATOM 2061 C C . THR A 1 267 ? 126.320 -12.570 29.673 1.00 40.35 268 THR A C 1
ATOM 2062 O O . THR A 1 267 ? 125.363 -13.331 29.530 1.00 41.17 268 THR A O 1
ATOM 2066 N N . VAL A 1 268 ? 127.470 -12.957 30.214 1.00 39.23 269 VAL A N 1
ATOM 2067 C CA . VAL A 1 268 ? 127.672 -14.328 30.657 1.00 36.44 269 VAL A CA 1
ATOM 2068 C C . VAL A 1 268 ? 126.680 -14.788 31.721 1.00 34.71 269 VAL A C 1
ATOM 2069 O O . VAL A 1 268 ? 126.138 -15.887 31.630 1.00 33.58 269 VAL A O 1
ATOM 2073 N N . THR A 1 269 ? 126.437 -13.960 32.731 1.00 34.04 270 THR A N 1
ATOM 2074 C CA . THR A 1 269 ? 125.487 -14.342 33.771 1.00 34.46 270 THR A CA 1
ATOM 2075 C C . THR A 1 269 ? 124.126 -14.599 33.135 1.00 35.09 270 THR A C 1
ATOM 2076 O O . THR A 1 269 ? 123.461 -15.601 33.431 1.00 34.07 270 THR A O 1
ATOM 2080 N N . ASN A 1 270 ? 123.730 -13.692 32.245 1.00 36.12 271 ASN A N 1
ATOM 2081 C CA . ASN A 1 270 ? 122.454 -13.786 31.546 1.00 35.45 271 ASN A CA 1
ATOM 2082 C C . ASN A 1 270 ? 122.325 -15.039 30.689 1.00 34.17 271 ASN A C 1
ATOM 2083 O O . ASN A 1 270 ? 121.341 -15.777 30.802 1.00 33.65 271 ASN A O 1
ATOM 2088 N N . ILE A 1 271 ? 123.315 -15.279 29.835 1.00 32.73 272 ILE A N 1
ATOM 2089 C CA . ILE A 1 271 ? 123.291 -16.444 28.965 1.00 32.50 272 ILE A CA 1
ATOM 2090 C C . ILE A 1 271 ? 123.315 -17.737 29.777 1.00 33.74 272 ILE A C 1
ATOM 2091 O O . ILE A 1 271 ? 122.618 -18.698 29.440 1.00 33.67 272 ILE A O 1
ATOM 2096 N N . VAL A 1 272 ? 124.105 -17.767 30.850 1.00 34.44 273 VAL A N 1
ATOM 2097 C CA . VAL A 1 272 ? 124.168 -18.960 31.693 1.00 33.66 273 VAL A CA 1
ATOM 2098 C C . VAL A 1 272 ? 122.771 -19.246 32.241 1.00 33.53 273 VAL A C 1
ATOM 2099 O O . VAL A 1 272 ? 122.336 -20.396 32.284 1.00 35.72 273 VAL A O 1
ATOM 2103 N N . GLY A 1 273 ? 122.066 -18.195 32.647 1.00 32.37 274 GLY A N 1
ATOM 2104 C CA . GLY A 1 273 ? 120.725 -18.375 33.172 1.00 30.90 274 GLY A CA 1
ATOM 2105 C C . GLY A 1 273 ? 119.754 -18.832 32.101 1.00 30.09 274 GLY A C 1
ATOM 2106 O O . GLY A 1 273 ? 118.940 -19.718 32.332 1.00 30.18 274 GLY A O 1
ATOM 2107 N N . ALA A 1 274 ? 119.849 -18.234 30.918 1.00 30.18 275 ALA A N 1
ATOM 2108 C CA . ALA A 1 274 ? 118.965 -18.574 29.806 1.00 30.90 275 ALA A CA 1
ATOM 2109 C C . ALA A 1 274 ? 119.192 -19.978 29.255 1.00 32.71 275 ALA A C 1
ATOM 2110 O O . ALA A 1 274 ? 118.280 -20.591 28.696 1.00 33.60 275 ALA A O 1
ATOM 2112 N N . ALA A 1 275 ? 120.408 -20.487 29.407 1.00 33.07 276 ALA A N 1
ATOM 2113 C CA . ALA A 1 275 ? 120.734 -21.801 28.877 1.00 33.83 276 ALA A CA 1
ATOM 2114 C C . ALA A 1 275 ? 120.652 -22.939 29.890 1.00 33.82 276 ALA A C 1
ATOM 2115 O O . ALA A 1 275 ? 120.315 -24.072 29.534 1.00 32.99 276 ALA A O 1
ATOM 2117 N N . PHE A 1 276 ? 120.939 -22.646 31.152 1.00 33.21 277 PHE A N 1
ATOM 2118 C CA . PHE A 1 276 ? 120.916 -23.700 32.154 1.00 34.11 277 PHE A CA 1
ATOM 2119 C C . PHE A 1 276 ? 119.879 -23.562 33.258 1.00 34.31 277 PHE A C 1
ATOM 2120 O O . PHE A 1 276 ? 119.680 -24.496 34.036 1.00 35.34 277 PHE A O 1
ATOM 2128 N N . GLY A 1 277 ? 119.222 -22.407 33.336 1.00 33.26 278 GLY A N 1
ATOM 2129 C CA . GLY A 1 277 ? 118.198 -22.233 34.350 1.00 31.12 278 GLY A CA 1
ATOM 2130 C C . GLY A 1 277 ? 117.071 -23.177 33.981 1.00 32.01 278 GLY A C 1
ATOM 2131 O O . GLY A 1 277 ? 116.869 -23.452 32.796 1.00 32.66 278 GLY A O 1
ATOM 2132 N N . SER A 1 278 ? 116.347 -23.688 34.972 1.00 31.70 279 SER A N 1
ATOM 2133 C CA . SER A 1 278 ? 115.240 -24.610 34.713 1.00 31.92 279 SER A CA 1
ATOM 2134 C C . SER A 1 278 ? 115.657 -25.762 33.792 1.00 32.49 279 SER A C 1
ATOM 2135 O O . SER A 1 278 ? 114.859 -26.243 32.975 1.00 32.33 279 SER A O 1
ATOM 2138 N N . ALA A 1 279 ? 116.909 -26.194 33.933 1.00 32.45 280 ALA A N 1
ATOM 2139 C CA . ALA A 1 279 ? 117.466 -27.295 33.145 1.00 32.06 280 ALA A CA 1
ATOM 2140 C C . ALA A 1 279 ? 117.315 -27.097 31.637 1.00 32.37 280 ALA A C 1
ATOM 2141 O O . ALA A 1 279 ? 117.216 -28.072 30.882 1.00 32.50 280 ALA A O 1
ATOM 2143 N N . GLY A 1 280 ? 117.301 -25.836 31.207 1.00 32.05 281 GLY A N 1
ATOM 2144 C CA . GLY A 1 280 ? 117.165 -25.524 29.795 1.00 29.48 281 GLY A CA 1
ATOM 2145 C C . GLY A 1 280 ? 115.801 -25.886 29.244 1.00 28.36 281 GLY A C 1
ATOM 2146 O O . GLY A 1 280 ? 115.589 -25.877 28.034 1.00 27.75 281 GLY A O 1
ATOM 2147 N N . GLU A 1 281 ? 114.868 -26.199 30.135 1.00 28.64 282 GLU A N 1
ATOM 2148 C CA . GLU A 1 281 ? 113.521 -26.585 29.725 1.00 29.86 282 GLU A CA 1
ATOM 2149 C C . GLU A 1 281 ? 112.577 -25.387 29.609 1.00 30.19 282 GLU A C 1
ATOM 2150 O O . GLU A 1 281 ? 111.559 -25.320 30.296 1.00 30.51 282 GLU A O 1
ATOM 2156 N N . ARG A 1 282 ? 112.926 -24.448 28.731 1.00 29.71 283 ARG A N 1
ATOM 2157 C CA . ARG A 1 282 ? 112.118 -23.253 28.511 1.00 29.58 283 ARG A CA 1
ATOM 2158 C C . ARG A 1 282 ? 112.063 -22.854 27.043 1.00 29.72 283 ARG A C 1
ATOM 2159 O O . ARG A 1 282 ? 113.076 -22.858 26.343 1.00 30.69 283 ARG A O 1
ATOM 2167 N N . CYS A 1 283 ? 110.868 -22.505 26.583 1.00 30.16 284 CYS A N 1
ATOM 2168 C CA . CYS A 1 283 ? 110.666 -22.079 25.204 1.00 31.30 284 CYS A CA 1
ATOM 2169 C C . CYS A 1 283 ? 111.505 -20.835 24.933 1.00 31.37 284 CYS A C 1
ATOM 2170 O O . CYS A 1 283 ? 111.749 -20.474 23.780 1.00 31.38 284 CYS A O 1
ATOM 2173 N N . MET A 1 284 ? 111.937 -20.179 26.004 1.00 31.96 285 MET A N 1
ATOM 2174 C CA . MET A 1 284 ? 112.751 -18.980 25.886 1.00 33.89 285 MET A CA 1
ATOM 2175 C C . MET A 1 284 ? 114.215 -19.245 26.229 1.00 34.55 285 MET A C 1
ATOM 2176 O O . MET A 1 284 ? 115.011 -18.311 26.315 1.00 35.45 285 MET A O 1
ATOM 2181 N N . ALA A 1 285 ? 114.572 -20.513 26.414 1.00 34.44 286 ALA A N 1
ATOM 2182 C CA . ALA A 1 285 ? 115.949 -20.873 26.748 1.00 34.92 286 ALA A CA 1
ATOM 2183 C C . ALA A 1 285 ? 116.933 -20.604 25.612 1.00 34.86 286 ALA A C 1
ATOM 2184 O O . ALA A 1 285 ? 116.586 -20.694 24.429 1.00 34.02 286 ALA A O 1
ATOM 2186 N N . CYS A 1 286 ? 118.167 -20.273 25.979 1.00 34.73 287 CYS A N 1
ATOM 2187 C CA . CYS A 1 286 ? 119.201 -20.018 24.986 1.00 34.48 287 CYS A CA 1
ATOM 2188 C C . CYS A 1 286 ? 119.799 -21.352 24.547 1.00 33.16 287 CYS A C 1
ATOM 2189 O O . CYS A 1 286 ? 120.384 -22.077 25.355 1.00 32.17 287 CYS A O 1
ATOM 2192 N N . ALA A 1 287 ? 119.646 -21.677 23.269 1.00 33.17 288 ALA A N 1
ATOM 2193 C CA . ALA A 1 287 ? 120.165 -22.935 22.736 1.00 34.72 288 ALA A CA 1
ATOM 2194 C C . ALA A 1 287 ? 121.478 -22.744 21.975 1.00 35.09 288 ALA A C 1
ATOM 2195 O O . ALA A 1 287 ? 122.417 -23.520 22.136 1.00 36.01 288 ALA A O 1
ATOM 2197 N N . VAL A 1 288 ? 121.531 -21.714 21.140 1.00 34.20 289 VAL A N 1
ATOM 2198 C CA . VAL A 1 288 ? 122.721 -21.421 20.361 1.00 32.81 289 VAL A CA 1
ATOM 2199 C C . VAL A 1 288 ? 123.207 -20.023 20.681 1.00 33.76 289 VAL A C 1
ATOM 2200 O O . VAL A 1 288 ? 122.414 -19.127 20.971 1.00 33.94 289 VAL A O 1
ATOM 2204 N N . VAL A 1 289 ? 124.520 -19.849 20.631 1.00 33.23 290 VAL A N 1
ATOM 2205 C CA . VAL A 1 289 ? 125.135 -18.560 20.873 1.00 32.56 290 VAL A CA 1
ATOM 2206 C C . VAL A 1 289 ? 126.139 -18.311 19.765 1.00 33.87 290 VAL A C 1
ATOM 2207 O O . VAL A 1 289 ? 127.038 -19.121 19.536 1.00 33.91 290 VAL A O 1
ATOM 2211 N N . THR A 1 290 ? 125.967 -17.197 19.063 1.00 34.82 291 THR A N 1
ATOM 2212 C CA . THR A 1 290 ? 126.879 -16.827 17.994 1.00 34.15 291 THR A CA 1
ATOM 2213 C C . THR A 1 290 ? 127.684 -15.646 18.519 1.00 35.87 291 THR A C 1
ATOM 2214 O O . THR A 1 290 ? 127.168 -14.529 18.608 1.00 35.66 291 THR A O 1
ATOM 2218 N N . VAL A 1 291 ? 128.935 -15.909 18.892 1.00 37.05 292 VAL A N 1
ATOM 2219 C CA . VAL A 1 291 ? 129.823 -14.875 19.412 1.00 38.55 292 VAL A CA 1
ATOM 2220 C C . VAL A 1 291 ? 130.639 -14.282 18.271 1.00 39.64 292 VAL A C 1
ATOM 2221 O O . VAL A 1 291 ? 131.059 -14.996 17.359 1.00 39.58 292 VAL A O 1
ATOM 2225 N N . GLU A 1 292 ? 130.856 -12.973 18.322 1.00 41.14 293 GLU A N 1
ATOM 2226 C CA . GLU A 1 292 ? 131.639 -12.302 17.295 1.00 43.14 293 GLU A CA 1
ATOM 2227 C C . GLU A 1 292 ? 133.087 -12.723 17.533 1.00 44.30 293 GLU A C 1
ATOM 2228 O O . GLU A 1 292 ? 133.525 -12.830 18.683 1.00 44.24 293 GLU A O 1
ATOM 2234 N N . GLU A 1 293 ? 133.820 -12.970 16.450 1.00 44.44 294 GLU A N 1
ATOM 2235 C CA . GLU A 1 293 ? 135.209 -13.415 16.538 1.00 45.06 294 GLU A CA 1
ATOM 2236 C C . GLU A 1 293 ? 136.063 -12.655 17.558 1.00 43.69 294 GLU A C 1
ATOM 2237 O O . GLU A 1 293 ? 136.663 -13.254 18.450 1.00 42.56 294 GLU A O 1
ATOM 2243 N N . GLY A 1 294 ? 136.108 -11.336 17.422 1.00 42.67 295 GLY A N 1
ATOM 2244 C CA . GLY A 1 294 ? 136.907 -10.524 18.319 1.00 42.40 295 GLY A CA 1
ATOM 2245 C C . GLY A 1 294 ? 136.800 -10.764 19.817 1.00 42.19 295 GLY A C 1
ATOM 2246 O O . GLY A 1 294 ? 137.802 -10.662 20.525 1.00 44.23 295 GLY A O 1
ATOM 2247 N N . ILE A 1 295 ? 135.610 -11.093 20.309 1.00 40.96 296 ILE A N 1
ATOM 2248 C CA . ILE A 1 295 ? 135.407 -11.291 21.746 1.00 39.47 296 ILE A CA 1
ATOM 2249 C C . ILE A 1 295 ? 135.196 -12.751 22.162 1.00 39.50 296 ILE A C 1
ATOM 2250 O O . ILE A 1 295 ? 135.117 -13.060 23.353 1.00 39.01 296 ILE A O 1
ATOM 2255 N N . ALA A 1 296 ? 135.133 -13.644 21.179 1.00 39.17 297 ALA A N 1
ATOM 2256 C CA . ALA A 1 296 ? 134.901 -15.063 21.427 1.00 40.89 297 ALA A CA 1
ATOM 2257 C C . ALA A 1 296 ? 135.787 -15.735 22.477 1.00 42.59 297 ALA A C 1
ATOM 2258 O O . ALA A 1 296 ? 135.278 -16.363 23.408 1.00 43.08 297 ALA A O 1
ATOM 2260 N N . ASP A 1 297 ? 137.103 -15.616 22.338 1.00 43.79 298 ASP A N 1
ATOM 2261 C CA . ASP A 1 297 ? 138.008 -16.251 23.294 1.00 45.98 298 ASP A CA 1
ATOM 2262 C C . ASP A 1 297 ? 137.755 -15.836 24.741 1.00 45.97 298 ASP A C 1
ATOM 2263 O O . ASP A 1 297 ? 137.619 -16.685 25.624 1.00 44.57 298 ASP A O 1
ATOM 2268 N N . GLU A 1 298 ? 137.691 -14.533 24.987 1.00 47.24 299 GLU A N 1
ATOM 2269 C CA . GLU A 1 298 ? 137.454 -14.041 26.336 1.00 48.35 299 GLU A CA 1
ATOM 2270 C C . GLU A 1 298 ? 136.066 -14.438 26.825 1.00 48.05 299 GLU A C 1
ATOM 2271 O O . GLU A 1 298 ? 135.857 -14.657 28.021 1.00 48.01 299 GLU A O 1
ATOM 2277 N N . PHE A 1 299 ? 135.118 -14.524 25.895 1.00 47.35 300 PHE A N 1
ATOM 2278 C CA . PHE A 1 299 ? 133.751 -14.902 26.233 1.00 47.18 300 PHE A CA 1
ATOM 2279 C C . PHE A 1 299 ? 133.704 -16.333 26.761 1.00 47.17 300 PHE A C 1
ATOM 2280 O O . PHE A 1 299 ? 133.157 -16.592 27.835 1.00 46.84 300 PHE A O 1
ATOM 2288 N N . MET A 1 300 ? 134.276 -17.259 25.995 1.00 47.55 301 MET A N 1
ATOM 2289 C CA . MET A 1 300 ? 134.313 -18.666 26.383 1.00 47.67 301 MET A CA 1
ATOM 2290 C C . MET A 1 300 ? 134.979 -18.858 27.746 1.00 46.67 301 MET A C 1
ATOM 2291 O O . MET A 1 300 ? 134.545 -19.685 28.550 1.00 45.94 301 MET A O 1
ATOM 2296 N N . ALA A 1 301 ? 136.035 -18.090 27.998 1.00 46.27 302 ALA A N 1
ATOM 2297 C CA . ALA A 1 301 ? 136.761 -18.178 29.256 1.00 46.15 302 ALA A CA 1
ATOM 2298 C C . ALA A 1 301 ? 135.842 -17.914 30.442 1.00 46.03 302 ALA A C 1
ATOM 2299 O O . ALA A 1 301 ? 135.776 -18.723 31.369 1.00 45.55 302 ALA A O 1
ATOM 2301 N N . LYS A 1 302 ? 135.132 -16.786 30.410 1.00 45.98 303 LYS A N 1
ATOM 2302 C CA . LYS A 1 302 ? 134.218 -16.435 31.498 1.00 46.39 303 LYS A CA 1
ATOM 2303 C C . LYS A 1 302 ? 133.005 -17.343 31.569 1.00 44.58 303 LYS A C 1
ATOM 2304 O O . LYS A 1 302 ? 132.499 -17.618 32.656 1.00 44.47 303 LYS A O 1
ATOM 2310 N N . LEU A 1 303 ? 132.531 -17.797 30.415 1.00 43.15 304 LEU A N 1
ATOM 2311 C CA . LEU A 1 303 ? 131.382 -18.683 30.379 1.00 43.49 304 LEU A CA 1
ATOM 2312 C C . LEU A 1 303 ? 131.708 -19.977 31.113 1.00 45.44 304 LEU A C 1
ATOM 2313 O O . LEU A 1 303 ? 130.990 -20.374 32.033 1.00 46.63 304 LEU A O 1
ATOM 2318 N N . GLN A 1 304 ? 132.796 -20.632 30.716 1.00 46.43 305 GLN A N 1
ATOM 2319 C CA . GLN A 1 304 ? 133.189 -21.882 31.357 1.00 48.32 305 GLN A CA 1
ATOM 2320 C C . GLN A 1 304 ? 133.499 -21.656 32.832 1.00 48.23 305 GLN A C 1
ATOM 2321 O O . GLN A 1 304 ? 133.241 -22.516 33.673 1.00 47.60 305 GLN A O 1
ATOM 2327 N N . GLU A 1 305 ? 134.042 -20.483 33.137 1.00 48.86 306 GLU A N 1
ATOM 2328 C CA . GLU A 1 305 ? 134.385 -20.118 34.504 1.00 50.06 306 GLU A CA 1
ATOM 2329 C C . GLU A 1 305 ? 133.118 -20.018 35.350 1.00 49.74 306 GLU A C 1
ATOM 2330 O O . GLU A 1 305 ? 133.077 -20.476 36.493 1.00 50.38 306 GLU A O 1
ATOM 2336 N N . LYS A 1 306 ? 132.084 -19.416 34.774 1.00 49.24 307 LYS A N 1
ATOM 2337 C CA . LYS A 1 306 ? 130.809 -19.245 35.457 1.00 49.10 307 LYS A CA 1
ATOM 2338 C C . LYS A 1 306 ? 130.074 -20.583 35.557 1.00 48.17 307 LYS A C 1
ATOM 2339 O O . LYS A 1 306 ? 129.480 -20.897 36.586 1.00 48.05 307 LYS A O 1
ATOM 2345 N N . VAL A 1 307 ? 130.118 -21.368 34.483 1.00 47.03 308 VAL A N 1
ATOM 2346 C CA . VAL A 1 307 ? 129.458 -22.669 34.451 1.00 46.63 308 VAL A CA 1
ATOM 2347 C C . VAL A 1 307 ? 130.024 -23.621 35.504 1.00 47.54 308 VAL A C 1
ATOM 2348 O O . VAL A 1 307 ? 129.317 -24.489 36.016 1.00 47.66 308 VAL A O 1
ATOM 2352 N N . ALA A 1 308 ? 131.299 -23.451 35.829 1.00 48.19 309 ALA A N 1
ATOM 2353 C CA . ALA A 1 308 ? 131.951 -24.299 36.814 1.00 48.23 309 ALA A CA 1
ATOM 2354 C C . ALA A 1 308 ? 131.377 -24.069 38.207 1.00 48.52 309 ALA A C 1
ATOM 2355 O O . ALA A 1 308 ? 131.450 -24.946 39.064 1.00 49.03 309 ALA A O 1
ATOM 2357 N N . ASP A 1 309 ? 130.802 -22.890 38.428 1.00 48.51 310 ASP A N 1
ATOM 2358 C CA . ASP A 1 309 ? 130.225 -22.556 39.727 1.00 49.13 310 ASP A CA 1
ATOM 2359 C C . ASP A 1 309 ? 128.811 -23.094 39.905 1.00 47.70 310 ASP A C 1
ATOM 2360 O O . ASP A 1 309 ? 128.280 -23.090 41.015 1.00 47.19 310 ASP A O 1
ATOM 2365 N N . ILE A 1 310 ? 128.207 -23.555 38.814 1.00 46.51 311 ILE A N 1
ATOM 2366 C CA . ILE A 1 310 ? 126.846 -24.086 38.851 1.00 44.78 311 ILE A CA 1
ATOM 2367 C C . ILE A 1 310 ? 126.720 -25.314 39.741 1.00 45.23 311 ILE A C 1
ATOM 2368 O O . ILE A 1 310 ? 127.364 -26.334 39.501 1.00 46.08 311 ILE A O 1
ATOM 2373 N N . LYS A 1 311 ? 125.886 -25.221 40.769 1.00 44.62 312 LYS A N 1
ATOM 2374 C CA . LYS A 1 311 ? 125.683 -26.355 41.650 1.00 45.25 312 LYS A CA 1
ATOM 2375 C C . LYS A 1 311 ? 124.390 -27.068 41.277 1.00 44.25 312 LYS A C 1
ATOM 2376 O O . LYS A 1 311 ? 123.340 -26.440 41.130 1.00 43.87 312 LYS A O 1
ATOM 2382 N N . ILE A 1 312 ? 124.489 -28.384 41.109 1.00 42.43 313 ILE A N 1
ATOM 2383 C CA . ILE A 1 312 ? 123.353 -29.222 40.736 1.00 40.46 313 ILE A CA 1
ATOM 2384 C C . ILE A 1 312 ? 122.776 -29.927 41.958 1.00 40.09 313 ILE A C 1
ATOM 2385 O O . ILE A 1 312 ? 123.513 -30.279 42.878 1.00 41.13 313 ILE A O 1
ATOM 2390 N N . GLY A 1 313 ? 121.461 -30.134 41.967 1.00 39.06 314 GLY A N 1
ATOM 2391 C CA . GLY A 1 313 ? 120.831 -30.804 43.095 1.00 37.70 314 GLY A CA 1
ATOM 2392 C C . GLY A 1 313 ? 119.327 -30.625 43.177 1.00 36.66 314 GLY A C 1
ATOM 2393 O O . GLY A 1 313 ? 118.689 -30.222 42.208 1.00 38.66 314 GLY A O 1
ATOM 2394 N N . ASN A 1 314 ? 118.759 -30.933 44.336 1.00 35.85 315 ASN A N 1
ATOM 2395 C CA . ASN A 1 314 ? 117.322 -30.797 44.556 1.00 35.63 315 ASN A CA 1
ATOM 2396 C C . ASN A 1 314 ? 116.950 -29.314 44.553 1.00 36.02 315 ASN A C 1
ATOM 2397 O O . ASN A 1 314 ? 117.498 -28.532 45.328 1.00 36.01 315 ASN A O 1
ATOM 2402 N N . GLY A 1 315 ? 116.017 -28.936 43.682 1.00 36.99 316 GLY A N 1
ATOM 2403 C CA . GLY A 1 315 ? 115.594 -27.546 43.583 1.00 37.02 316 GLY A CA 1
ATOM 2404 C C . GLY A 1 315 ? 115.211 -26.882 44.895 1.00 37.65 316 GLY A C 1
ATOM 2405 O O . GLY A 1 315 ? 115.317 -25.663 45.030 1.00 37.66 316 GLY A O 1
ATOM 2406 N N . LEU A 1 316 ? 114.769 -27.684 45.859 1.00 37.88 317 LEU A N 1
ATOM 2407 C CA . LEU A 1 316 ? 114.360 -27.193 47.174 1.00 38.58 317 LEU A CA 1
ATOM 2408 C C . LEU A 1 316 ? 115.543 -26.811 48.072 1.00 40.28 317 LEU A C 1
ATOM 2409 O O . LEU A 1 316 ? 115.382 -26.069 49.040 1.00 39.79 317 LEU A O 1
ATOM 2414 N N . ASP A 1 317 ? 116.727 -27.316 47.739 1.00 41.70 318 ASP A N 1
ATOM 2415 C CA . ASP A 1 317 ? 117.939 -27.056 48.516 1.00 43.18 318 ASP A CA 1
ATOM 2416 C C . ASP A 1 317 ? 118.602 -25.725 48.190 1.00 44.31 318 ASP A C 1
ATOM 2417 O O . ASP A 1 317 ? 118.793 -25.386 47.021 1.00 44.97 318 ASP A O 1
ATOM 2422 N N . ASP A 1 318 ? 118.962 -24.978 49.229 1.00 45.83 319 ASP A N 1
ATOM 2423 C CA . ASP A 1 318 ? 119.621 -23.690 49.045 1.00 47.45 319 ASP A CA 1
ATOM 2424 C C . ASP A 1 318 ? 120.988 -23.869 48.395 1.00 46.20 319 ASP A C 1
ATOM 2425 O O . ASP A 1 318 ? 121.741 -24.778 48.742 1.00 46.07 319 ASP A O 1
ATOM 2430 N N . GLY A 1 319 ? 121.292 -23.001 47.434 1.00 44.20 320 GLY A N 1
ATOM 2431 C CA . GLY A 1 319 ? 122.556 -23.086 46.730 1.00 41.37 320 GLY A CA 1
ATOM 2432 C C . GLY A 1 319 ? 122.415 -23.778 45.384 1.00 40.41 320 GLY A C 1
ATOM 2433 O O . GLY A 1 319 ? 123.223 -23.555 44.484 1.00 41.04 320 GLY A O 1
ATOM 2434 N N . VAL A 1 320 ? 121.392 -24.619 45.241 1.00 38.42 321 VAL A N 1
ATOM 2435 C CA . VAL A 1 320 ? 121.164 -25.338 43.989 1.00 36.38 321 VAL A CA 1
ATOM 2436 C C . VAL A 1 320 ? 120.732 -24.409 42.859 1.00 37.38 321 VAL A C 1
ATOM 2437 O O . VAL A 1 320 ? 119.753 -23.673 42.978 1.00 38.23 321 VAL A O 1
ATOM 2441 N N . PHE A 1 321 ? 121.470 -24.452 41.759 1.00 36.73 322 PHE A N 1
ATOM 2442 C CA . PHE A 1 321 ? 121.166 -23.628 40.598 1.00 36.94 322 PHE A CA 1
ATOM 2443 C C . PHE A 1 321 ? 120.425 -24.493 39.584 1.00 37.38 322 PHE A C 1
ATOM 2444 O O . PHE A 1 321 ? 119.285 -24.215 39.217 1.00 38.76 322 PHE A O 1
ATOM 2452 N N . LEU A 1 322 ? 121.097 -25.546 39.137 1.00 36.66 323 LEU A N 1
ATOM 2453 C CA . LEU A 1 322 ? 120.538 -26.472 38.172 1.00 35.00 323 LEU A CA 1
ATOM 2454 C C . LEU A 1 322 ? 119.802 -27.607 38.870 1.00 35.92 323 LEU A C 1
ATOM 2455 O O . LEU A 1 322 ? 120.295 -28.177 39.845 1.00 36.60 323 LEU A O 1
ATOM 2460 N N . GLY A 1 323 ? 118.615 -27.926 38.368 1.00 34.79 324 GLY A N 1
ATOM 2461 C CA . GLY A 1 323 ? 117.839 -29.008 38.936 1.00 31.99 324 GLY A CA 1
ATOM 2462 C C . GLY A 1 323 ? 117.864 -30.165 37.956 1.00 30.66 324 GLY A C 1
ATOM 2463 O O . GLY A 1 323 ? 118.695 -30.182 37.041 1.00 29.70 324 GLY A O 1
ATOM 2464 N N . PRO A 1 324 ? 116.962 -31.146 38.108 1.00 28.64 325 PRO A N 1
ATOM 2465 C CA . PRO A 1 324 ? 116.899 -32.311 37.219 1.00 28.69 325 PRO A CA 1
ATOM 2466 C C . PRO A 1 324 ? 116.066 -32.051 35.973 1.00 28.30 325 PRO A C 1
ATOM 2467 O O . PRO A 1 324 ? 115.415 -31.016 35.869 1.00 28.99 325 PRO A O 1
ATOM 2471 N N . VAL A 1 325 ? 116.108 -32.976 35.018 1.00 29.34 326 VAL A N 1
ATOM 2472 C CA . VAL A 1 325 ? 115.284 -32.843 33.827 1.00 29.64 326 VAL A CA 1
ATOM 2473 C C . VAL A 1 325 ? 113.982 -33.524 34.234 1.00 30.25 326 VAL A C 1
ATOM 2474 O O . VAL A 1 325 ? 113.945 -34.259 35.221 1.00 29.77 326 VAL A O 1
ATOM 2478 N N . ILE A 1 326 ? 112.913 -33.293 33.488 1.00 32.00 327 ILE A N 1
ATOM 2479 C CA . ILE A 1 326 ? 111.613 -33.837 33.864 1.00 33.78 327 ILE A CA 1
ATOM 2480 C C . ILE A 1 326 ? 111.439 -35.360 34.024 1.00 36.61 327 ILE A C 1
ATOM 2481 O O . ILE A 1 326 ? 110.977 -35.816 35.073 1.00 36.76 327 ILE A O 1
ATOM 2486 N N . ARG A 1 327 ? 111.799 -36.145 33.014 1.00 39.70 328 ARG A N 1
ATOM 2487 C CA . ARG A 1 327 ? 111.640 -37.599 33.101 1.00 42.27 328 ARG A CA 1
ATOM 2488 C C . ARG A 1 327 ? 112.933 -38.343 32.797 1.00 42.32 328 ARG A C 1
ATOM 2489 O O . ARG A 1 327 ? 113.888 -37.774 32.271 1.00 40.47 328 ARG A O 1
ATOM 2497 N N . GLU A 1 328 ? 112.936 -39.632 33.124 1.00 44.38 329 GLU A N 1
ATOM 2498 C CA . GLU A 1 328 ? 114.075 -40.505 32.875 1.00 45.80 329 GLU A CA 1
ATOM 2499 C C . GLU A 1 328 ? 114.336 -40.538 31.377 1.00 45.65 329 GLU A C 1
ATOM 2500 O O . GLU A 1 328 ? 115.479 -40.567 30.923 1.00 45.06 329 GLU A O 1
ATOM 2506 N N . ASP A 1 329 ? 113.251 -40.525 30.617 1.00 46.14 330 ASP A N 1
ATOM 2507 C CA . ASP A 1 329 ? 113.315 -40.562 29.169 1.00 47.95 330 ASP A CA 1
ATOM 2508 C C . ASP A 1 329 ? 113.999 -39.327 28.584 1.00 47.90 330 ASP A C 1
ATOM 2509 O O . ASP A 1 329 ? 114.622 -39.393 27.522 1.00 47.26 330 ASP A O 1
ATOM 2514 N N . ASN A 1 330 ? 113.880 -38.197 29.274 1.00 47.72 331 ASN A N 1
ATOM 2515 C CA . ASN A 1 330 ? 114.497 -36.965 28.804 1.00 46.65 331 ASN A CA 1
ATOM 2516 C C . ASN A 1 330 ? 115.993 -36.977 29.087 1.00 46.53 331 ASN A C 1
ATOM 2517 O O . ASN A 1 330 ? 116.781 -36.409 28.330 1.00 46.82 331 ASN A O 1
ATOM 2522 N N . LYS A 1 331 ? 116.392 -37.627 30.172 1.00 45.52 332 LYS A N 1
ATOM 2523 C CA . LYS A 1 331 ? 117.809 -37.700 30.487 1.00 45.91 332 LYS A CA 1
ATOM 2524 C C . LYS A 1 331 ? 118.499 -38.490 29.370 1.00 46.10 332 LYS A C 1
ATOM 2525 O O . LYS A 1 331 ? 119.555 -38.088 28.877 1.00 44.67 332 LYS A O 1
ATOM 2531 N N . LYS A 1 332 ? 117.887 -39.603 28.966 1.00 46.00 333 LYS A N 1
ATOM 2532 C CA . LYS A 1 332 ? 118.440 -40.440 27.905 1.00 46.50 333 LYS A CA 1
ATOM 2533 C C . LYS A 1 332 ? 118.507 -39.690 26.582 1.00 46.39 333 LYS A C 1
ATOM 2534 O O . LYS A 1 332 ? 119.515 -39.753 25.875 1.00 47.34 333 LYS A O 1
ATOM 2540 N N . ARG A 1 333 ? 117.434 -38.984 26.240 1.00 44.84 334 ARG A N 1
ATOM 2541 C CA . ARG A 1 333 ? 117.408 -38.243 24.988 1.00 43.38 334 ARG A CA 1
ATOM 2542 C C . ARG A 1 333 ? 118.553 -37.230 24.951 1.00 41.95 334 ARG A C 1
ATOM 2543 O O . ARG A 1 333 ? 119.170 -37.013 23.908 1.00 40.78 334 ARG A O 1
ATOM 2551 N N . THR A 1 334 ? 118.842 -36.625 26.097 1.00 40.36 335 THR A N 1
ATOM 2552 C CA . THR A 1 334 ? 119.914 -35.639 26.193 1.00 40.72 335 THR A CA 1
ATOM 2553 C C . THR A 1 334 ? 121.291 -36.280 26.002 1.00 41.15 335 THR A C 1
ATOM 2554 O O . THR A 1 334 ? 122.116 -35.798 25.215 1.00 39.92 335 THR A O 1
ATOM 2558 N N . LEU A 1 335 ? 121.537 -37.363 26.732 1.00 41.51 336 LEU A N 1
ATOM 2559 C CA . LEU A 1 335 ? 122.803 -38.075 26.632 1.00 41.62 336 LEU A CA 1
ATOM 2560 C C . LEU A 1 335 ? 123.018 -38.541 25.201 1.00 41.57 336 LEU A C 1
ATOM 2561 O O . LEU A 1 335 ? 124.149 -38.616 24.728 1.00 42.08 336 LEU A O 1
ATOM 2566 N N . SER A 1 336 ? 121.924 -38.840 24.511 1.00 41.84 337 SER A N 1
ATOM 2567 C CA . SER A 1 336 ? 121.995 -39.279 23.123 1.00 42.73 337 SER A CA 1
ATOM 2568 C C . SER A 1 336 ? 122.407 -38.108 22.240 1.00 43.41 337 SER A C 1
ATOM 2569 O O . SER A 1 336 ? 123.173 -38.277 21.287 1.00 44.78 337 SER A O 1
ATOM 2572 N N . TYR A 1 337 ? 121.888 -36.922 22.555 1.00 43.38 338 TYR A N 1
ATOM 2573 C CA . TYR A 1 337 ? 122.218 -35.717 21.800 1.00 40.92 338 TYR A CA 1
ATOM 2574 C C . TYR A 1 337 ? 123.686 -35.377 22.015 1.00 42.05 338 TYR A C 1
ATOM 2575 O O . TYR A 1 337 ? 124.410 -35.070 21.067 1.00 40.40 338 TYR A O 1
ATOM 2584 N N . ILE A 1 338 ? 124.124 -35.437 23.268 1.00 44.16 339 ILE A N 1
ATOM 2585 C CA . ILE A 1 338 ? 125.513 -35.148 23.589 1.00 46.89 339 ILE A CA 1
ATOM 2586 C C . ILE A 1 338 ? 126.429 -36.036 22.741 1.00 49.33 339 ILE A C 1
ATOM 2587 O O . ILE A 1 338 ? 127.504 -35.614 22.310 1.00 50.04 339 ILE A O 1
ATOM 2592 N N . GLU A 1 339 ? 125.986 -37.265 22.493 1.00 51.13 340 GLU A N 1
ATOM 2593 C CA . GLU A 1 339 ? 126.756 -38.213 21.701 1.00 52.70 340 GLU A CA 1
ATOM 2594 C C . GLU A 1 339 ? 126.787 -37.793 20.236 1.00 53.10 340 GLU A C 1
ATOM 2595 O O . GLU A 1 339 ? 127.862 -37.657 19.644 1.00 54.15 340 GLU A O 1
ATOM 2601 N N . LYS A 1 340 ? 125.606 -37.599 19.651 1.00 51.96 341 LYS A N 1
ATOM 2602 C CA . LYS A 1 340 ? 125.502 -37.192 18.253 1.00 50.72 341 LYS A CA 1
ATOM 2603 C C . LYS A 1 340 ? 126.332 -35.942 17.987 1.00 49.91 341 LYS A C 1
ATOM 2604 O O . LYS A 1 340 ? 126.826 -35.739 16.877 1.00 49.38 341 LYS A O 1
ATOM 2610 N N . GLY A 1 341 ? 126.489 -35.114 19.016 1.00 49.83 342 GLY A N 1
ATOM 2611 C CA . GLY A 1 341 ? 127.274 -33.902 18.877 1.00 49.99 342 GLY A CA 1
ATOM 2612 C C . GLY A 1 341 ? 128.707 -34.263 18.547 1.00 50.30 342 GLY A C 1
ATOM 2613 O O . GLY A 1 341 ? 129.257 -33.819 17.533 1.00 50.51 342 GLY A O 1
ATOM 2614 N N . LEU A 1 342 ? 129.313 -35.072 19.412 1.00 49.77 343 LEU A N 1
ATOM 2615 C CA . LEU A 1 342 ? 130.686 -35.526 19.213 1.00 48.79 343 LEU A CA 1
ATOM 2616 C C . LEU A 1 342 ? 130.770 -36.217 17.859 1.00 49.13 343 LEU A C 1
ATOM 2617 O O . LEU A 1 342 ? 131.657 -35.938 17.051 1.00 48.61 343 LEU A O 1
ATOM 2622 N N . GLU A 1 343 ? 129.817 -37.112 17.626 1.00 50.14 344 GLU A N 1
ATOM 2623 C CA . GLU A 1 343 ? 129.728 -37.878 16.391 1.00 51.05 344 GLU A CA 1
ATOM 2624 C C . GLU A 1 343 ? 129.640 -37.004 15.139 1.00 50.69 344 GLU A C 1
ATOM 2625 O O . GLU A 1 343 ? 129.921 -37.469 14.037 1.00 50.82 344 GLU A O 1
ATOM 2631 N N . GLU A 1 344 ? 129.244 -35.746 15.298 1.00 50.27 345 GLU A N 1
ATOM 2632 C CA . GLU A 1 344 ? 129.129 -34.868 14.142 1.00 48.90 345 GLU A CA 1
ATOM 2633 C C . GLU A 1 344 ? 130.256 -33.864 14.008 1.00 47.53 345 GLU A C 1
ATOM 2634 O O . GLU A 1 344 ? 130.284 -33.081 13.057 1.00 46.13 345 GLU A O 1
ATOM 2640 N N . GLY A 1 345 ? 131.186 -33.888 14.956 1.00 46.85 346 GLY A N 1
ATOM 2641 C CA . GLY A 1 345 ? 132.317 -32.984 14.885 1.00 46.72 346 GLY A CA 1
ATOM 2642 C C . GLY A 1 345 ? 132.351 -31.900 15.935 1.00 46.77 346 GLY A C 1
ATOM 2643 O O . GLY A 1 345 ? 133.368 -31.231 16.107 1.00 47.24 346 GLY A O 1
ATOM 2644 N N . ALA A 1 346 ? 131.246 -31.711 16.640 1.00 47.07 347 ALA A N 1
ATOM 2645 C CA . ALA A 1 346 ? 131.200 -30.686 17.672 1.00 47.54 347 ALA A CA 1
ATOM 2646 C C . ALA A 1 346 ? 132.239 -30.973 18.761 1.00 47.24 347 ALA A C 1
ATOM 2647 O O . ALA A 1 346 ? 132.441 -32.124 19.153 1.00 47.53 347 ALA A O 1
ATOM 2649 N N . ARG A 1 347 ? 132.904 -29.924 19.238 1.00 47.43 348 ARG A N 1
ATOM 2650 C CA . ARG A 1 347 ? 133.910 -30.066 20.288 1.00 46.93 348 ARG A CA 1
ATOM 2651 C C . ARG A 1 347 ? 133.307 -29.868 21.680 1.00 46.52 348 ARG A C 1
ATOM 2652 O O . ARG A 1 347 ? 133.084 -28.740 22.121 1.00 46.30 348 ARG A O 1
ATOM 2660 N N . LEU A 1 348 ? 133.049 -30.975 22.368 1.00 45.86 349 LEU A N 1
ATOM 2661 C CA . LEU A 1 348 ? 132.480 -30.933 23.709 1.00 45.04 349 LEU A CA 1
ATOM 2662 C C . LEU A 1 348 ? 133.435 -30.183 24.636 1.00 44.51 349 LEU A C 1
ATOM 2663 O O . LEU A 1 348 ? 134.421 -30.743 25.112 1.00 45.42 349 LEU A O 1
ATOM 2668 N N . VAL A 1 349 ? 133.137 -28.911 24.880 1.00 44.09 350 VAL A N 1
ATOM 2669 C CA . VAL A 1 349 ? 133.958 -28.060 25.744 1.00 43.70 350 VAL A CA 1
ATOM 2670 C C . VAL A 1 349 ? 133.682 -28.295 27.231 1.00 44.00 350 VAL A C 1
ATOM 2671 O O . VAL A 1 349 ? 134.566 -28.139 28.071 1.00 42.04 350 VAL A O 1
ATOM 2675 N N . CYS A 1 350 ? 132.446 -28.667 27.548 1.00 46.42 351 CYS A N 1
ATOM 2676 C CA . CYS A 1 350 ? 132.045 -28.934 28.926 1.00 48.18 351 CYS A CA 1
ATOM 2677 C C . CYS A 1 350 ? 131.085 -30.125 28.906 1.00 49.44 351 CYS A C 1
ATOM 2678 O O . CYS A 1 350 ? 130.084 -30.110 28.187 1.00 49.38 351 CYS A O 1
ATOM 2681 N N . ASP A 1 351 ? 131.402 -31.154 29.692 1.00 51.27 352 ASP A N 1
ATOM 2682 C CA . ASP A 1 351 ? 130.601 -32.380 29.742 1.00 52.20 352 ASP A CA 1
ATOM 2683 C C . ASP A 1 351 ? 129.670 -32.449 30.954 1.00 52.65 352 ASP A C 1
ATOM 2684 O O . ASP A 1 351 ? 130.107 -32.317 32.099 1.00 52.95 352 ASP A O 1
ATOM 2689 N N . GLY A 1 352 ? 128.385 -32.671 30.690 1.00 53.37 353 GLY A N 1
ATOM 2690 C CA . GLY A 1 352 ? 127.406 -32.748 31.759 1.00 54.81 353 GLY A CA 1
ATOM 2691 C C . GLY A 1 352 ? 126.943 -34.157 32.083 1.00 55.83 353 GLY A C 1
ATOM 2692 O O . GLY A 1 352 ? 126.003 -34.351 32.852 1.00 55.24 353 GLY A O 1
ATOM 2693 N N . ARG A 1 353 ? 127.596 -35.148 31.492 1.00 57.16 354 ARG A N 1
ATOM 2694 C CA . ARG A 1 353 ? 127.243 -36.537 31.749 1.00 58.17 354 ARG A CA 1
ATOM 2695 C C . ARG A 1 353 ? 128.037 -37.016 32.959 1.00 59.49 354 ARG A C 1
ATOM 2696 O O . ARG A 1 353 ? 127.751 -38.068 33.528 1.00 59.71 354 ARG A O 1
ATOM 2704 N N . GLU A 1 354 ? 129.025 -36.219 33.354 1.00 60.73 355 GLU A N 1
ATOM 2705 C CA . GLU A 1 354 ? 129.885 -36.548 34.483 1.00 62.72 355 GLU A CA 1
ATOM 2706 C C . GLU A 1 354 ? 129.489 -35.793 35.749 1.00 63.68 355 GLU A C 1
ATOM 2707 O O . GLU A 1 354 ? 128.880 -34.724 35.680 1.00 63.92 355 GLU A O 1
ATOM 2713 N N . ASN A 1 355 ? 129.846 -36.354 36.902 1.00 64.60 356 ASN A N 1
ATOM 2714 C CA . ASN A 1 355 ? 129.552 -35.732 38.192 1.00 65.30 356 ASN A CA 1
ATOM 2715 C C . ASN A 1 355 ? 128.065 -35.435 38.322 1.00 64.92 356 ASN A C 1
ATOM 2716 O O . ASN A 1 355 ? 127.666 -34.324 38.683 1.00 65.18 356 ASN A O 1
ATOM 2721 N N . VAL A 1 356 ? 127.250 -36.442 38.033 1.00 64.16 357 VAL A N 1
ATOM 2722 C CA . VAL A 1 356 ? 125.802 -36.299 38.092 1.00 62.78 357 VAL A CA 1
ATOM 2723 C C . VAL A 1 356 ? 125.158 -37.336 39.011 1.00 61.01 357 VAL A C 1
ATOM 2724 O O . VAL A 1 356 ? 125.130 -38.523 38.686 1.00 61.50 357 VAL A O 1
ATOM 2728 N N . SER A 1 357 ? 124.635 -36.884 40.149 1.00 58.08 358 SER A N 1
ATOM 2729 C CA . SER A 1 357 ? 123.982 -37.777 41.102 1.00 55.82 358 SER A CA 1
ATOM 2730 C C . SER A 1 357 ? 122.934 -38.635 40.405 1.00 55.93 358 SER A C 1
ATOM 2731 O O . SER A 1 357 ? 122.551 -38.356 39.269 1.00 56.04 358 SER A O 1
ATOM 2734 N N . ASP A 1 358 ? 122.470 -39.683 41.077 1.00 56.24 359 ASP A N 1
ATOM 2735 C CA . ASP A 1 358 ? 121.453 -40.544 40.484 1.00 56.62 359 ASP A CA 1
ATOM 2736 C C . ASP A 1 358 ? 120.170 -40.550 41.312 1.00 55.07 359 ASP A C 1
ATOM 2737 O O . ASP A 1 358 ? 119.258 -41.342 41.052 1.00 54.22 359 ASP A O 1
ATOM 2742 N N . ASP A 1 359 ? 120.106 -39.668 42.308 1.00 52.64 360 ASP A N 1
ATOM 2743 C CA . ASP A 1 359 ? 118.925 -39.560 43.159 1.00 51.40 360 ASP A CA 1
ATOM 2744 C C . ASP A 1 359 ? 117.732 -39.127 42.306 1.00 49.33 360 ASP A C 1
ATOM 2745 O O . ASP A 1 359 ? 116.581 -39.470 42.596 1.00 49.41 360 ASP A O 1
ATOM 2750 N N . GLY A 1 360 ? 118.026 -38.373 41.249 1.00 46.35 361 GLY A N 1
ATOM 2751 C CA . GLY A 1 360 ? 116.998 -37.899 40.342 1.00 43.55 361 GLY A CA 1
ATOM 2752 C C . GLY A 1 360 ? 117.527 -37.904 38.922 1.00 42.03 361 GLY A C 1
ATOM 2753 O O . GLY A 1 360 ? 118.659 -38.313 38.689 1.00 41.62 361 GLY A O 1
ATOM 2754 N N . TYR A 1 361 ? 116.720 -37.444 37.974 1.00 41.21 362 TYR A N 1
ATOM 2755 C CA . TYR A 1 361 ? 117.132 -37.409 36.573 1.00 40.46 362 TYR A CA 1
ATOM 2756 C C . TYR A 1 361 ? 118.001 -36.181 36.293 1.00 40.18 362 TYR A C 1
ATOM 2757 O O . TYR A 1 361 ? 117.568 -35.235 35.629 1.00 40.54 362 TYR A O 1
ATOM 2766 N N . PHE A 1 362 ? 119.234 -36.216 36.793 1.00 38.49 363 PHE A N 1
ATOM 2767 C CA . PHE A 1 362 ? 120.176 -35.111 36.634 1.00 36.74 363 PHE A CA 1
ATOM 2768 C C . PHE A 1 362 ? 121.100 -35.186 35.421 1.00 37.37 363 PHE A C 1
ATOM 2769 O O . PHE A 1 362 ? 121.479 -36.264 34.971 1.00 38.17 363 PHE A O 1
ATOM 2777 N N . VAL A 1 363 ? 121.448 -34.012 34.903 1.00 38.13 364 VAL A N 1
ATOM 2778 C CA . VAL A 1 363 ? 122.353 -33.866 33.770 1.00 38.44 364 VAL A CA 1
ATOM 2779 C C . VAL A 1 363 ? 123.043 -32.522 33.943 1.00 38.56 364 VAL A C 1
ATOM 2780 O O . VAL A 1 363 ? 122.395 -31.475 33.911 1.00 39.20 364 VAL A O 1
ATOM 2784 N N . GLY A 1 364 ? 124.355 -32.558 34.144 1.00 38.69 365 GLY A N 1
ATOM 2785 C CA . GLY A 1 364 ? 125.109 -31.332 34.321 1.00 37.32 365 GLY A CA 1
ATOM 2786 C C . GLY A 1 364 ? 125.080 -30.447 33.090 1.00 36.11 365 GLY A C 1
ATOM 2787 O O . GLY A 1 364 ? 124.780 -30.913 31.986 1.00 35.75 365 GLY A O 1
ATOM 2788 N N . PRO A 1 365 ? 125.378 -29.152 33.249 1.00 35.87 366 PRO A N 1
ATOM 2789 C CA . PRO A 1 365 ? 125.366 -28.258 32.094 1.00 37.30 366 PRO A CA 1
ATOM 2790 C C . PRO A 1 365 ? 126.455 -28.661 31.119 1.00 39.16 366 PRO A C 1
ATOM 2791 O O . PRO A 1 365 ? 127.597 -28.889 31.517 1.00 41.62 366 PRO A O 1
ATOM 2795 N N . THR A 1 366 ? 126.099 -28.765 29.845 1.00 40.13 367 THR A N 1
ATOM 2796 C CA . THR A 1 366 ? 127.063 -29.144 28.826 1.00 41.46 367 THR A CA 1
ATOM 2797 C C . THR A 1 366 ? 127.119 -28.068 27.743 1.00 42.60 367 THR A C 1
ATOM 2798 O O . THR A 1 366 ? 126.119 -27.397 27.471 1.00 42.45 367 THR A O 1
ATOM 2802 N N . ILE A 1 367 ? 128.293 -27.891 27.143 1.00 43.56 368 ILE A N 1
ATOM 2803 C CA . ILE A 1 367 ? 128.458 -26.902 26.081 1.00 44.97 368 ILE A CA 1
ATOM 2804 C C . ILE A 1 367 ? 129.377 -27.386 24.955 1.00 45.88 368 ILE A C 1
ATOM 2805 O O . ILE A 1 367 ? 130.474 -27.880 25.206 1.00 46.90 368 ILE A O 1
ATOM 2810 N N . PHE A 1 368 ? 128.904 -27.252 23.717 1.00 46.65 369 PHE A N 1
ATOM 2811 C CA . PHE A 1 368 ? 129.661 -27.654 22.535 1.00 47.96 369 PHE A CA 1
ATOM 2812 C C . PHE A 1 368 ? 130.286 -26.444 21.854 1.00 48.57 369 PHE A C 1
ATOM 2813 O O . PHE A 1 368 ? 129.787 -25.326 21.966 1.00 47.99 369 PHE A O 1
ATOM 2821 N N . ASP A 1 369 ? 131.372 -26.694 21.131 1.00 50.17 370 ASP A N 1
ATOM 2822 C CA . ASP A 1 369 ? 132.119 -25.663 20.420 1.00 50.74 370 ASP A CA 1
ATOM 2823 C C . ASP A 1 369 ? 132.089 -26.006 18.935 1.00 50.72 370 ASP A C 1
ATOM 2824 O O . ASP A 1 369 ? 131.531 -27.028 18.538 1.00 51.36 370 ASP A O 1
ATOM 2829 N N . ASN A 1 370 ? 132.698 -25.153 18.122 1.00 49.80 371 ASN A N 1
ATOM 2830 C CA . ASN A 1 370 ? 132.766 -25.364 16.681 1.00 49.72 371 ASN A CA 1
ATOM 2831 C C . ASN A 1 370 ? 131.572 -26.088 16.081 1.00 49.58 371 ASN A C 1
ATOM 2832 O O . ASN A 1 370 ? 131.748 -26.998 15.271 1.00 51.10 371 ASN A O 1
ATOM 2837 N N . VAL A 1 371 ? 130.361 -25.702 16.465 1.00 48.44 372 VAL A N 1
ATOM 2838 C CA . VAL A 1 371 ? 129.190 -26.361 15.906 1.00 47.57 372 VAL A CA 1
ATOM 2839 C C . VAL A 1 371 ? 128.779 -25.640 14.630 1.00 46.51 372 VAL A C 1
ATOM 2840 O O . VAL A 1 371 ? 129.077 -24.459 14.450 1.00 46.53 372 VAL A O 1
ATOM 2844 N N . THR A 1 372 ? 128.108 -26.356 13.740 1.00 45.39 373 THR A N 1
ATOM 2845 C CA . THR A 1 372 ? 127.675 -25.766 12.486 1.00 45.51 373 THR A CA 1
ATOM 2846 C C . THR A 1 372 ? 126.191 -26.001 12.221 1.00 45.96 373 THR A C 1
ATOM 2847 O O . THR A 1 372 ? 125.535 -26.795 12.893 1.00 45.45 373 THR A O 1
ATOM 2851 N N . THR A 1 373 ? 125.673 -25.297 11.225 1.00 46.94 374 THR A N 1
ATOM 2852 C CA . THR A 1 373 ? 124.274 -25.386 10.851 1.00 48.60 374 THR A CA 1
ATOM 2853 C C . THR A 1 373 ? 123.891 -26.751 10.285 1.00 48.98 374 THR A C 1
ATOM 2854 O O . THR A 1 373 ? 122.710 -27.036 10.069 1.00 49.42 374 THR A O 1
ATOM 2858 N N . GLU A 1 374 ? 124.886 -27.600 10.056 1.00 49.52 375 GLU A N 1
ATOM 2859 C CA . GLU A 1 374 ? 124.634 -28.927 9.505 1.00 50.05 375 GLU A CA 1
ATOM 2860 C C . GLU A 1 374 ? 124.453 -29.987 10.585 1.00 48.58 375 GLU A C 1
ATOM 2861 O O . GLU A 1 374 ? 124.055 -31.115 10.297 1.00 48.09 375 GLU A O 1
ATOM 2867 N N . MET A 1 375 ? 124.735 -29.618 11.830 1.00 47.14 376 MET A N 1
ATOM 2868 C CA . MET A 1 375 ? 124.618 -30.546 12.949 1.00 46.95 376 MET A CA 1
ATOM 2869 C C . MET A 1 375 ? 123.220 -30.661 13.563 1.00 46.31 376 MET A C 1
ATOM 2870 O O . MET A 1 375 ? 122.488 -29.679 13.675 1.00 45.88 376 MET A O 1
ATOM 2875 N N . THR A 1 376 ? 122.866 -31.878 13.962 1.00 45.50 377 THR A N 1
ATOM 2876 C CA . THR A 1 376 ? 121.579 -32.146 14.583 1.00 45.24 377 THR A CA 1
ATOM 2877 C C . THR A 1 376 ? 121.511 -31.355 15.884 1.00 45.07 377 THR A C 1
ATOM 2878 O O . THR A 1 376 ? 120.440 -30.923 16.307 1.00 45.30 377 THR A O 1
ATOM 2882 N N . ILE A 1 377 ? 122.674 -31.168 16.502 1.00 44.90 378 ILE A N 1
ATOM 2883 C CA . ILE A 1 377 ? 122.803 -30.431 17.755 1.00 44.41 378 ILE A CA 1
ATOM 2884 C C . ILE A 1 377 ? 122.282 -29.002 17.617 1.00 44.22 378 ILE A C 1
ATOM 2885 O O . ILE A 1 377 ? 121.853 -28.386 18.596 1.00 44.30 378 ILE A O 1
ATOM 2890 N N . TRP A 1 378 ? 122.318 -28.487 16.392 1.00 43.34 379 TRP A N 1
ATOM 2891 C CA . TRP A 1 378 ? 121.862 -27.135 16.103 1.00 41.91 379 TRP A CA 1
ATOM 2892 C C . TRP A 1 378 ? 120.427 -27.121 15.582 1.00 42.42 379 TRP A C 1
ATOM 2893 O O . TRP A 1 378 ? 119.647 -26.241 15.930 1.00 43.48 379 TRP A O 1
ATOM 2904 N N . LYS A 1 379 ? 120.082 -28.103 14.756 1.00 42.31 380 LYS A N 1
ATOM 2905 C CA . LYS A 1 379 ? 118.750 -28.171 14.156 1.00 43.09 380 LYS A CA 1
ATOM 2906 C C . LYS A 1 379 ? 117.603 -28.618 15.062 1.00 42.43 380 LYS A C 1
ATOM 2907 O O . LYS A 1 379 ? 116.446 -28.277 14.808 1.00 43.44 380 LYS A O 1
ATOM 2913 N N . ASP A 1 380 ? 117.912 -29.373 16.111 1.00 41.37 381 ASP A N 1
ATOM 2914 C CA . ASP A 1 380 ? 116.874 -29.859 17.016 1.00 39.63 381 ASP A CA 1
ATOM 2915 C C . ASP A 1 380 ? 116.825 -29.116 18.339 1.00 38.86 381 ASP A C 1
ATOM 2916 O O . ASP A 1 380 ? 117.812 -28.529 18.782 1.00 39.74 381 ASP A O 1
ATOM 2921 N N . GLU A 1 381 ? 115.661 -29.149 18.970 1.00 37.14 382 GLU A N 1
ATOM 2922 C CA . GLU A 1 381 ? 115.496 -28.511 20.258 1.00 35.28 382 GLU A CA 1
ATOM 2923 C C . GLU A 1 381 ? 115.873 -29.576 21.277 1.00 34.54 382 GLU A C 1
ATOM 2924 O O . GLU A 1 381 ? 115.121 -30.520 21.494 1.00 34.05 382 GLU A O 1
ATOM 2930 N N . ILE A 1 382 ? 117.046 -29.441 21.883 1.00 34.27 383 ILE A N 1
ATOM 2931 C CA . ILE A 1 382 ? 117.479 -30.417 22.875 1.00 33.78 383 ILE A CA 1
ATOM 2932 C C . ILE A 1 382 ? 116.559 -30.286 24.088 1.00 33.03 383 ILE A C 1
ATOM 2933 O O . ILE A 1 382 ? 116.209 -31.278 24.727 1.00 32.85 383 ILE A O 1
ATOM 2938 N N . PHE A 1 383 ? 116.178 -29.048 24.395 1.00 31.63 384 PHE A N 1
ATOM 2939 C CA . PHE A 1 383 ? 115.295 -28.756 25.518 1.00 31.02 384 PHE A CA 1
ATOM 2940 C C . PHE A 1 383 ? 115.850 -29.362 26.797 1.00 30.75 384 PHE A C 1
ATOM 2941 O O . PHE A 1 383 ? 115.141 -30.016 27.556 1.00 30.32 384 PHE A O 1
ATOM 2949 N N . ALA A 1 384 ? 117.136 -29.133 27.024 1.00 31.64 385 ALA A N 1
ATOM 2950 C CA . ALA A 1 384 ? 117.826 -29.640 28.202 1.00 31.06 385 ALA A CA 1
ATOM 2951 C C . ALA A 1 384 ? 118.986 -28.687 28.464 1.00 30.99 385 ALA A C 1
ATOM 2952 O O . ALA A 1 384 ? 119.130 -27.689 27.765 1.00 31.51 385 ALA A O 1
ATOM 2954 N N . PRO A 1 385 ? 119.831 -28.974 29.465 1.00 31.08 386 PRO A N 1
ATOM 2955 C CA . PRO A 1 385 ? 120.935 -28.042 29.701 1.00 32.46 386 PRO A CA 1
ATOM 2956 C C . PRO A 1 385 ? 122.124 -28.231 28.752 1.00 33.77 386 PRO A C 1
ATOM 2957 O O . PRO A 1 385 ? 123.244 -28.476 29.191 1.00 34.20 386 PRO A O 1
ATOM 2961 N N . VAL A 1 386 ? 121.869 -28.092 27.452 1.00 34.81 387 VAL A N 1
ATOM 2962 C CA . VAL A 1 386 ? 122.900 -28.252 26.428 1.00 35.81 387 VAL A CA 1
ATOM 2963 C C . VAL A 1 386 ? 123.039 -27.016 25.529 1.00 36.90 387 VAL A C 1
ATOM 2964 O O . VAL A 1 386 ? 122.173 -26.742 24.691 1.00 37.26 387 VAL A O 1
ATOM 2968 N N . LEU A 1 387 ? 124.147 -26.296 25.690 1.00 36.57 388 LEU A N 1
ATOM 2969 C CA . LEU A 1 387 ? 124.407 -25.079 24.924 1.00 36.77 388 LEU A CA 1
ATOM 2970 C C . LEU A 1 387 ? 125.404 -25.276 23.768 1.00 37.64 388 LEU A C 1
ATOM 2971 O O . LEU A 1 387 ? 126.394 -25.986 23.912 1.00 39.22 388 LEU A O 1
ATOM 2976 N N . SER A 1 388 ? 125.137 -24.651 22.623 1.00 37.51 389 SER A N 1
ATOM 2977 C CA . SER A 1 388 ? 126.036 -24.727 21.468 1.00 38.03 389 SER A CA 1
ATOM 2978 C C . SER A 1 388 ? 126.564 -23.330 21.140 1.00 38.16 389 SER A C 1
ATOM 2979 O O . SER A 1 388 ? 125.805 -22.364 21.113 1.00 38.02 389 SER A O 1
ATOM 2982 N N . VAL A 1 389 ? 127.866 -23.222 20.897 1.00 38.51 390 VAL A N 1
ATOM 2983 C CA . VAL A 1 389 ? 128.463 -21.931 20.580 1.00 38.74 390 VAL A CA 1
ATOM 2984 C C . VAL A 1 389 ? 129.040 -21.892 19.175 1.00 38.56 390 VAL A C 1
ATOM 2985 O O . VAL A 1 389 ? 129.507 -22.904 18.646 1.00 39.00 390 VAL A O 1
ATOM 2989 N N . ILE A 1 390 ? 129.005 -20.708 18.576 1.00 37.89 391 ILE A N 1
ATOM 2990 C CA . ILE A 1 390 ? 129.500 -20.518 17.221 1.00 36.88 391 ILE A CA 1
ATOM 2991 C C . ILE A 1 390 ? 130.191 -19.172 17.091 1.00 37.83 391 ILE A C 1
ATOM 2992 O O . ILE A 1 390 ? 129.673 -18.151 17.541 1.00 37.76 391 ILE A O 1
ATOM 2997 N N . ARG A 1 391 ? 131.370 -19.182 16.481 1.00 38.99 392 ARG A N 1
ATOM 2998 C CA . ARG A 1 391 ? 132.130 -17.962 16.259 1.00 38.73 392 ARG A CA 1
ATOM 2999 C C . ARG A 1 391 ? 131.691 -17.400 14.918 1.00 37.98 392 ARG A C 1
ATOM 3000 O O . ARG A 1 391 ? 131.660 -18.118 13.923 1.00 38.88 392 ARG A O 1
ATOM 3008 N N . VAL A 1 392 ? 131.333 -16.122 14.893 1.00 37.71 393 VAL A N 1
ATOM 3009 C CA . VAL A 1 392 ? 130.898 -15.488 13.652 1.00 37.49 393 VAL A CA 1
ATOM 3010 C C . VAL A 1 392 ? 131.732 -14.245 13.374 1.00 37.53 393 VAL A C 1
ATOM 3011 O O . VAL A 1 392 ? 132.355 -13.688 14.278 1.00 37.43 393 VAL A O 1
ATOM 3015 N N . LYS A 1 393 ? 131.738 -13.816 12.119 1.00 37.87 394 LYS A N 1
ATOM 3016 C CA . LYS A 1 393 ? 132.504 -12.648 11.719 1.00 39.85 394 LYS A CA 1
ATOM 3017 C C . LYS A 1 393 ? 131.876 -11.338 12.175 1.00 41.08 394 LYS A C 1
ATOM 3018 O O . LYS A 1 393 ? 132.591 -10.404 12.534 1.00 42.05 394 LYS A O 1
ATOM 3024 N N . ASN A 1 394 ? 130.545 -11.272 12.159 1.00 41.61 395 ASN A N 1
ATOM 3025 C CA . ASN A 1 394 ? 129.823 -10.060 12.551 1.00 41.39 395 ASN A CA 1
ATOM 3026 C C . ASN A 1 394 ? 128.312 -10.301 12.698 1.00 40.46 395 ASN A C 1
ATOM 3027 O O . ASN A 1 394 ? 127.814 -11.386 12.391 1.00 40.50 395 ASN A O 1
ATOM 3032 N N . LEU A 1 395 ? 127.594 -9.279 13.157 1.00 38.21 396 LEU A N 1
ATOM 3033 C CA . LEU A 1 395 ? 126.147 -9.365 13.352 1.00 37.15 396 LEU A CA 1
ATOM 3034 C C . LEU A 1 395 ? 125.397 -9.966 12.163 1.00 36.20 396 LEU A C 1
ATOM 3035 O O . LEU A 1 395 ? 124.495 -10.780 12.346 1.00 34.12 396 LEU A O 1
ATOM 3040 N N . LYS A 1 396 ? 125.765 -9.568 10.949 1.00 35.19 397 LYS A N 1
ATOM 3041 C CA . LYS A 1 396 ? 125.097 -10.079 9.763 1.00 35.43 397 LYS A CA 1
ATOM 3042 C C . LYS A 1 396 ? 125.139 -11.605 9.642 1.00 35.82 397 LYS A C 1
ATOM 3043 O O . LYS A 1 396 ? 124.120 -12.235 9.365 1.00 35.78 397 LYS A O 1
ATOM 3049 N N . GLU A 1 397 ? 126.309 -12.203 9.843 1.00 35.67 398 GLU A N 1
ATOM 3050 C CA . GLU A 1 397 ? 126.421 -13.655 9.752 1.00 35.58 398 GLU A CA 1
ATOM 3051 C C . GLU A 1 397 ? 125.646 -14.332 10.884 1.00 34.63 398 GLU A C 1
ATOM 3052 O O . GLU A 1 397 ? 125.095 -15.418 10.700 1.00 33.82 398 GLU A O 1
ATOM 3058 N N . ALA A 1 398 ? 125.620 -13.697 12.055 1.00 33.27 399 ALA A N 1
ATOM 3059 C CA . ALA A 1 398 ? 124.904 -14.244 13.208 1.00 32.62 399 ALA A CA 1
ATOM 3060 C C . ALA A 1 398 ? 123.413 -14.333 12.903 1.00 31.90 399 ALA A C 1
ATOM 3061 O O . ALA A 1 398 ? 122.775 -15.360 13.152 1.00 31.68 399 ALA A O 1
ATOM 3063 N N . ILE A 1 399 ? 122.870 -13.252 12.348 1.00 30.34 400 ILE A N 1
ATOM 3064 C CA . ILE A 1 399 ? 121.460 -13.191 12.010 1.00 30.23 400 ILE A CA 1
ATOM 3065 C C . ILE A 1 399 ? 121.109 -14.193 10.913 1.00 31.09 400 ILE A C 1
ATOM 3066 O O . ILE A 1 399 ? 120.057 -14.828 10.962 1.00 32.35 400 ILE A O 1
ATOM 3071 N N . GLU A 1 400 ? 121.988 -14.347 9.930 1.00 31.85 401 GLU A N 1
ATOM 3072 C CA . GLU A 1 400 ? 121.739 -15.305 8.857 1.00 33.82 401 GLU A CA 1
ATOM 3073 C C . GLU A 1 400 ? 121.685 -16.728 9.420 1.00 32.84 401 GLU A C 1
ATOM 3074 O O . GLU A 1 400 ? 120.908 -17.559 8.948 1.00 34.07 401 GLU A O 1
ATOM 3080 N N . ILE A 1 401 ? 122.505 -17.005 10.432 1.00 31.10 402 ILE A N 1
ATOM 3081 C CA . ILE A 1 401 ? 122.534 -18.329 11.044 1.00 30.91 402 ILE A CA 1
ATOM 3082 C C . ILE A 1 401 ? 121.234 -18.595 11.795 1.00 31.95 402 ILE A C 1
ATOM 3083 O O . ILE A 1 401 ? 120.623 -19.660 11.643 1.00 31.45 402 ILE A O 1
ATOM 3088 N N . ALA A 1 402 ? 120.820 -17.626 12.607 1.00 32.14 403 ALA A N 1
ATOM 3089 C CA . ALA A 1 402 ? 119.592 -17.747 13.385 1.00 33.01 403 ALA A CA 1
ATOM 3090 C C . ALA A 1 402 ? 118.366 -17.841 12.473 1.00 32.90 403 ALA A C 1
ATOM 3091 O O . ALA A 1 402 ? 117.471 -18.658 12.710 1.00 32.08 403 ALA A O 1
ATOM 3093 N N . ASN A 1 403 ? 118.326 -17.007 11.435 1.00 32.42 404 ASN A N 1
ATOM 3094 C CA . ASN A 1 403 ? 117.199 -17.014 10.506 1.00 33.91 404 ASN A CA 1
ATOM 3095 C C . ASN A 1 403 ? 117.092 -18.329 9.760 1.00 33.83 404 ASN A C 1
ATOM 3096 O O . ASN A 1 403 ? 116.014 -18.702 9.305 1.00 34.79 404 ASN A O 1
ATOM 3101 N N . LYS A 1 404 ? 118.216 -19.025 9.637 1.00 34.24 405 LYS A N 1
ATOM 3102 C CA . LYS A 1 404 ? 118.258 -20.303 8.938 1.00 34.38 405 LYS A CA 1
ATOM 3103 C C . LYS A 1 404 ? 117.557 -21.374 9.768 1.00 32.68 405 LYS A C 1
ATOM 3104 O O . LYS A 1 404 ? 117.116 -22.400 9.248 1.00 31.22 405 LYS A O 1
ATOM 3110 N N . SER A 1 405 ? 117.459 -21.126 11.067 1.00 31.57 406 SER A N 1
ATOM 3111 C CA . SER A 1 405 ? 116.807 -22.063 11.967 1.00 31.98 406 SER A CA 1
ATOM 3112 C C . SER A 1 405 ? 115.321 -22.169 11.648 1.00 33.46 406 SER A C 1
ATOM 3113 O O . SER A 1 405 ? 114.668 -21.185 11.286 1.00 34.09 406 SER A O 1
ATOM 3116 N N . GLU A 1 406 ? 114.789 -23.373 11.783 1.00 34.70 407 GLU A N 1
ATOM 3117 C CA . GLU A 1 406 ? 113.380 -23.616 11.516 1.00 35.62 407 GLU A CA 1
ATOM 3118 C C . GLU A 1 406 ? 112.526 -22.863 12.534 1.00 33.32 407 GLU A C 1
ATOM 3119 O O . GLU A 1 406 ? 111.434 -22.401 12.225 1.00 33.19 407 GLU A O 1
ATOM 3125 N N . PHE A 1 407 ? 113.034 -22.732 13.750 1.00 32.92 408 PHE A N 1
ATOM 3126 C CA . PHE A 1 407 ? 112.297 -22.033 14.788 1.00 32.32 408 PHE A CA 1
ATOM 3127 C C . PHE A 1 407 ? 112.579 -20.535 14.799 1.00 32.70 408 PHE A C 1
ATOM 3128 O O . PHE A 1 407 ? 113.575 -20.062 14.239 1.00 30.76 408 PHE A O 1
ATOM 3136 N N . ALA A 1 408 ? 111.677 -19.794 15.432 1.00 31.95 409 ALA A N 1
ATOM 3137 C CA . ALA A 1 408 ? 111.798 -18.346 15.525 1.00 31.13 409 ALA A CA 1
ATOM 3138 C C . ALA A 1 408 ? 110.933 -17.849 16.671 1.00 30.77 409 ALA A C 1
ATOM 3139 O O . ALA A 1 408 ? 110.012 -17.054 16.466 1.00 30.52 409 ALA A O 1
ATOM 3141 N N . ASN A 1 409 ? 111.215 -18.333 17.874 1.00 29.75 410 ASN A N 1
ATOM 3142 C CA . ASN A 1 409 ? 110.448 -17.908 19.033 1.00 30.46 410 ASN A CA 1
ATOM 3143 C C . ASN A 1 409 ? 111.101 -16.648 19.587 1.00 29.99 410 ASN A C 1
ATOM 3144 O O . ASN A 1 409 ? 110.529 -15.561 19.525 1.00 30.97 410 ASN A O 1
ATOM 3149 N N . GLY A 1 410 ? 112.307 -16.801 20.120 1.00 29.13 411 GLY A N 1
ATOM 3150 C CA . GLY A 1 410 ? 113.018 -15.660 20.658 1.00 28.77 411 GLY A CA 1
ATOM 3151 C C . GLY A 1 410 ? 114.437 -15.572 20.136 1.00 28.03 411 GLY A C 1
ATOM 3152 O O . GLY A 1 410 ? 114.919 -16.481 19.460 1.00 27.68 411 GLY A O 1
ATOM 3153 N N . ALA A 1 411 ? 115.102 -14.466 20.453 1.00 27.75 412 ALA A N 1
ATOM 3154 C CA . ALA A 1 411 ? 116.484 -14.223 20.048 1.00 26.65 412 ALA A CA 1
ATOM 3155 C C . ALA A 1 411 ? 117.006 -13.038 20.856 1.00 27.08 412 ALA A C 1
ATOM 3156 O O . ALA A 1 411 ? 116.255 -12.112 21.167 1.00 26.78 412 ALA A O 1
ATOM 3158 N N . CYS A 1 412 ? 118.285 -13.066 21.208 1.00 27.49 413 CYS A N 1
ATOM 3159 C CA . CYS A 1 412 ? 118.856 -11.976 21.986 1.00 28.09 413 CYS A CA 1
ATOM 3160 C C . CYS A 1 412 ? 120.099 -11.368 21.350 1.00 28.69 413 CYS A C 1
ATOM 3161 O O . CYS A 1 412 ? 120.785 -11.995 20.545 1.00 27.65 413 CYS A O 1
ATOM 3164 N N . LEU A 1 413 ? 120.367 -10.124 21.718 1.00 29.83 414 LEU A N 1
ATOM 3165 C CA . LEU A 1 413 ? 121.514 -9.396 21.210 1.00 28.96 414 LEU A CA 1
ATOM 3166 C C . LEU A 1 413 ? 122.143 -8.637 22.369 1.00 30.31 414 LEU A C 1
ATOM 3167 O O . LEU A 1 413 ? 121.479 -7.844 23.046 1.00 30.15 414 LEU A O 1
ATOM 3172 N N . PHE A 1 414 ? 123.422 -8.900 22.610 1.00 31.33 415 PHE A N 1
ATOM 3173 C CA . PHE A 1 414 ? 124.145 -8.218 23.667 1.00 31.05 415 PHE A CA 1
ATOM 3174 C C . PHE A 1 414 ? 125.087 -7.246 22.984 1.00 32.14 415 PHE A C 1
ATOM 3175 O O . PHE A 1 414 ? 126.061 -7.648 22.343 1.00 32.27 415 PHE A O 1
ATOM 3183 N N . THR A 1 415 ? 124.753 -5.962 23.099 1.00 32.35 416 THR A N 1
ATOM 3184 C CA . THR A 1 415 ? 125.522 -4.885 22.492 1.00 31.49 416 THR A CA 1
ATOM 3185 C C . THR A 1 415 ? 125.021 -3.556 23.033 1.00 31.99 416 THR A C 1
ATOM 3186 O O . THR A 1 415 ? 124.015 -3.503 23.741 1.00 31.99 416 THR A O 1
ATOM 3190 N N . SER A 1 416 ? 125.736 -2.487 22.702 1.00 31.98 417 SER A N 1
ATOM 3191 C CA . SER A 1 416 ? 125.352 -1.148 23.117 1.00 33.18 417 SER A CA 1
ATOM 3192 C C . SER A 1 416 ? 125.363 -0.256 21.888 1.00 32.89 417 SER A C 1
ATOM 3193 O O . SER A 1 416 ? 125.322 0.969 21.989 1.00 32.94 417 SER A O 1
ATOM 3196 N N . ASN A 1 417 ? 125.417 -0.889 20.722 1.00 32.39 418 ASN A N 1
ATOM 3197 C CA . ASN A 1 417 ? 125.434 -0.166 19.466 1.00 33.66 418 ASN A CA 1
ATOM 3198 C C . ASN A 1 417 ? 124.032 -0.009 18.901 1.00 35.01 418 ASN A C 1
ATOM 3199 O O . ASN A 1 417 ? 123.393 -0.998 18.541 1.00 34.83 418 ASN A O 1
ATOM 3204 N N . SER A 1 418 ? 123.565 1.235 18.817 1.00 36.43 419 SER A N 1
ATOM 3205 C CA . SER A 1 418 ? 122.235 1.545 18.289 1.00 37.15 419 SER A CA 1
ATOM 3206 C C . SER A 1 418 ? 121.976 0.918 16.932 1.00 36.57 419 SER A C 1
ATOM 3207 O O . SER A 1 418 ? 120.941 0.286 16.720 1.00 36.94 419 SER A O 1
ATOM 3210 N N . ASN A 1 419 ? 122.917 1.110 16.014 1.00 35.97 420 ASN A N 1
ATOM 3211 C CA . ASN A 1 419 ? 122.806 0.577 14.660 1.00 36.25 420 ASN A CA 1
ATOM 3212 C C . ASN A 1 419 ? 122.657 -0.936 14.605 1.00 34.76 420 ASN A C 1
ATOM 3213 O O . ASN A 1 419 ? 121.919 -1.463 13.768 1.00 35.93 420 ASN A O 1
ATOM 3218 N N . ALA A 1 420 ? 123.368 -1.635 15.482 1.00 32.21 421 ALA A N 1
ATOM 3219 C CA . ALA A 1 420 ? 123.295 -3.087 15.520 1.00 32.28 421 ALA A CA 1
ATOM 3220 C C . ALA A 1 420 ? 121.893 -3.488 15.964 1.00 31.54 421 ALA A C 1
ATOM 3221 O O . ALA A 1 420 ? 121.228 -4.309 15.326 1.00 31.72 421 ALA A O 1
ATOM 3223 N N . ILE A 1 421 ? 121.448 -2.882 17.059 1.00 29.88 422 ILE A N 1
ATOM 3224 C CA . ILE A 1 421 ? 120.134 -3.159 17.614 1.00 27.82 422 ILE A CA 1
ATOM 3225 C C . ILE A 1 421 ? 119.028 -3.033 16.573 1.00 27.23 422 ILE A C 1
ATOM 3226 O O . ILE A 1 421 ? 118.223 -3.956 16.412 1.00 26.72 422 ILE A O 1
ATOM 3231 N N . ARG A 1 422 ? 118.988 -1.908 15.862 1.00 26.48 423 ARG A N 1
ATOM 3232 C CA . ARG A 1 422 ? 117.965 -1.719 14.837 1.00 26.55 423 ARG A CA 1
ATOM 3233 C C . ARG A 1 422 ? 118.123 -2.759 13.740 1.00 26.15 423 ARG A C 1
ATOM 3234 O O . ARG A 1 422 ? 117.162 -3.432 13.378 1.00 27.59 423 ARG A O 1
ATOM 3242 N N . TYR A 1 423 ? 119.337 -2.880 13.214 1.00 24.99 424 TYR A N 1
ATOM 3243 C CA . TYR A 1 423 ? 119.614 -3.839 12.155 1.00 25.61 424 TYR A CA 1
ATOM 3244 C C . TYR A 1 423 ? 119.125 -5.224 12.577 1.00 25.95 424 TYR A C 1
ATOM 3245 O O . TYR A 1 423 ? 118.543 -5.962 11.777 1.00 25.40 424 TYR A O 1
ATOM 3254 N N . PHE A 1 424 ? 119.371 -5.557 13.842 1.00 24.80 425 PHE A N 1
ATOM 3255 C CA . PHE A 1 424 ? 118.970 -6.831 14.430 1.00 25.38 425 PHE A CA 1
ATOM 3256 C C . PHE A 1 424 ? 117.458 -7.040 14.376 1.00 26.46 425 PHE A C 1
ATOM 3257 O O . PHE A 1 424 ? 116.971 -7.997 13.765 1.00 27.43 425 PHE A O 1
ATOM 3265 N N . ARG A 1 425 ? 116.728 -6.133 15.024 1.00 26.18 426 ARG A N 1
ATOM 3266 C CA . ARG A 1 425 ? 115.271 -6.181 15.089 1.00 25.31 426 ARG A CA 1
ATOM 3267 C C . ARG A 1 425 ? 114.631 -6.204 13.709 1.00 25.83 426 ARG A C 1
ATOM 3268 O O . ARG A 1 425 ? 113.642 -6.898 13.486 1.00 26.65 426 ARG A O 1
ATOM 3276 N N . GLU A 1 426 ? 115.201 -5.447 12.779 1.00 26.18 427 GLU A N 1
ATOM 3277 C CA . GLU A 1 426 ? 114.663 -5.386 11.427 1.00 24.95 427 GLU A CA 1
ATOM 3278 C C . GLU A 1 426 ? 114.918 -6.629 10.602 1.00 24.50 427 GLU A C 1
ATOM 3279 O O . GLU A 1 426 ? 114.140 -6.934 9.709 1.00 25.96 427 GLU A O 1
ATOM 3285 N N . ASN A 1 427 ? 115.987 -7.364 10.890 1.00 23.19 428 ASN A N 1
ATOM 3286 C CA . ASN A 1 427 ? 116.277 -8.535 10.076 1.00 23.75 428 ASN A CA 1
ATOM 3287 C C . ASN A 1 427 ? 116.108 -9.906 10.715 1.00 24.48 428 ASN A C 1
ATOM 3288 O O . ASN A 1 427 ? 115.960 -10.904 10.007 1.00 24.29 428 ASN A O 1
ATOM 3293 N N . ILE A 1 428 ? 116.129 -9.966 12.041 1.00 24.24 429 ILE A N 1
ATOM 3294 C CA . ILE A 1 428 ? 115.964 -11.238 12.732 1.00 24.16 429 ILE A CA 1
ATOM 3295 C C . ILE A 1 428 ? 114.562 -11.792 12.433 1.00 23.37 429 ILE A C 1
ATOM 3296 O O . ILE A 1 428 ? 113.639 -11.033 12.133 1.00 21.18 429 ILE A O 1
ATOM 3301 N N . ASP A 1 429 ? 114.395 -13.109 12.509 1.00 23.96 430 ASP A N 1
ATOM 3302 C CA . ASP A 1 429 ? 113.082 -13.697 12.249 1.00 25.68 430 ASP A CA 1
ATOM 3303 C C . ASP A 1 429 ? 112.246 -13.873 13.522 1.00 26.33 430 ASP A C 1
ATOM 3304 O O . ASP A 1 429 ? 111.022 -13.749 13.486 1.00 25.93 430 ASP A O 1
ATOM 3309 N N . ALA A 1 430 ? 112.908 -14.145 14.644 1.00 26.69 431 ALA A N 1
ATOM 3310 C CA . ALA A 1 430 ? 112.214 -14.321 15.918 1.00 27.18 431 ALA A CA 1
ATOM 3311 C C . ALA A 1 430 ? 111.335 -13.109 16.218 1.00 28.26 431 ALA A C 1
ATOM 3312 O O . ALA A 1 430 ? 111.705 -11.968 15.920 1.00 27.64 431 ALA A O 1
ATOM 3314 N N . GLY A 1 431 ? 110.173 -13.368 16.813 1.00 28.14 432 GLY A N 1
ATOM 3315 C CA . GLY A 1 431 ? 109.247 -12.297 17.136 1.00 27.61 432 GLY A CA 1
ATOM 3316 C C . GLY A 1 431 ? 109.409 -11.722 18.529 1.00 26.51 432 GLY A C 1
ATOM 3317 O O . GLY A 1 431 ? 108.922 -10.631 18.804 1.00 28.45 432 GLY A O 1
ATOM 3318 N N . MET A 1 432 ? 110.069 -12.461 19.414 1.00 26.44 433 MET A N 1
ATOM 3319 C CA . MET A 1 432 ? 110.308 -12.011 20.783 1.00 25.87 433 MET A CA 1
ATOM 3320 C C . MET A 1 432 ? 111.809 -11.734 20.970 1.00 26.93 433 MET A C 1
ATOM 3321 O O . MET A 1 432 ? 112.604 -12.636 21.257 1.00 26.51 433 MET A O 1
ATOM 3326 N N . LEU A 1 433 ? 112.169 -10.465 20.789 1.00 26.28 434 LEU A N 1
ATOM 3327 C CA . LEU A 1 433 ? 113.542 -9.987 20.875 1.00 25.24 434 LEU A CA 1
ATOM 3328 C C . LEU A 1 433 ? 113.942 -9.433 22.242 1.00 25.54 434 LEU A C 1
ATOM 3329 O O . LEU A 1 433 ? 113.142 -8.793 22.929 1.00 25.72 434 LEU A O 1
ATOM 3334 N N . GLY A 1 434 ? 115.198 -9.677 22.617 1.00 25.70 435 GLY A N 1
ATOM 3335 C CA . GLY A 1 434 ? 115.714 -9.200 23.890 1.00 24.57 435 GLY A CA 1
ATOM 3336 C C . GLY A 1 434 ? 117.099 -8.588 23.764 1.00 24.49 435 GLY A C 1
ATOM 3337 O O . GLY A 1 434 ? 118.028 -9.223 23.262 1.00 25.91 435 GLY A O 1
ATOM 3338 N N . ILE A 1 435 ? 117.241 -7.346 24.211 1.00 23.38 436 ILE A N 1
ATOM 3339 C CA . ILE A 1 435 ? 118.522 -6.660 24.144 1.00 23.50 436 ILE A CA 1
ATOM 3340 C C . ILE A 1 435 ? 119.139 -6.603 25.543 1.00 24.16 436 ILE A C 1
ATOM 3341 O O . ILE A 1 435 ? 118.580 -5.994 26.449 1.00 24.68 436 ILE A O 1
ATOM 3346 N N . ASN A 1 436 ? 120.288 -7.248 25.707 1.00 23.61 437 ASN A N 1
ATOM 3347 C CA . ASN A 1 436 ? 120.998 -7.290 26.980 1.00 24.42 437 ASN A CA 1
ATOM 3348 C C . ASN A 1 436 ? 120.189 -7.966 28.085 1.00 25.34 437 ASN A C 1
ATOM 3349 O O . ASN A 1 436 ? 120.207 -7.549 29.249 1.00 24.94 437 ASN A O 1
ATOM 3354 N N . LEU A 1 437 ? 119.487 -9.024 27.695 1.00 26.13 438 LEU A N 1
ATOM 3355 C CA . LEU A 1 437 ? 118.669 -9.818 28.599 1.00 27.14 438 LEU A CA 1
ATOM 3356 C C . LEU A 1 437 ? 118.760 -11.245 28.081 1.00 28.41 438 LEU A C 1
ATOM 3357 O O . LEU A 1 437 ? 118.742 -11.464 26.871 1.00 29.14 438 LEU A O 1
ATOM 3362 N N . GLY A 1 438 ? 118.860 -12.212 28.986 1.00 29.39 439 GLY A N 1
ATOM 3363 C CA . GLY A 1 438 ? 118.976 -13.598 28.565 1.00 30.86 439 GLY A CA 1
ATOM 3364 C C . GLY A 1 438 ? 117.672 -14.213 28.108 1.00 32.02 439 GLY A C 1
ATOM 3365 O O . GLY A 1 438 ? 117.637 -14.985 27.151 1.00 30.82 439 GLY A O 1
ATOM 3366 N N . VAL A 1 439 ? 116.596 -13.862 28.799 1.00 34.70 440 VAL A N 1
ATOM 3367 C CA . VAL A 1 439 ? 115.270 -14.382 28.489 1.00 36.85 440 VAL A CA 1
ATOM 3368 C C . VAL A 1 439 ? 114.360 -13.266 27.977 1.00 38.07 440 VAL A C 1
ATOM 3369 O O . VAL A 1 439 ? 113.822 -12.477 28.759 1.00 40.28 440 VAL A O 1
ATOM 3373 N N . PRO A 1 440 ? 114.167 -13.202 26.649 1.00 37.90 441 PRO A N 1
ATOM 3374 C CA . PRO A 1 440 ? 113.349 -12.215 25.937 1.00 36.83 441 PRO A CA 1
ATOM 3375 C C . PRO A 1 440 ? 111.837 -12.359 26.073 1.00 36.89 441 PRO A C 1
ATOM 3376 O O . PRO A 1 440 ? 111.091 -11.837 25.240 1.00 38.17 441 PRO A O 1
ATOM 3380 N N . ALA A 1 441 ? 111.377 -13.066 27.098 1.00 35.04 442 ALA A N 1
ATOM 3381 C CA . ALA A 1 441 ? 109.941 -13.242 27.283 1.00 33.90 442 ALA A CA 1
ATOM 3382 C C . ALA A 1 441 ? 109.285 -11.909 27.633 1.00 33.10 442 ALA A C 1
ATOM 3383 O O . ALA A 1 441 ? 109.589 -11.311 28.669 1.00 34.10 442 ALA A O 1
ATOM 3385 N N . PRO A 1 442 ? 108.378 -11.424 26.771 1.00 31.21 443 PRO A N 1
ATOM 3386 C CA . PRO A 1 442 ? 107.685 -10.155 27.008 1.00 30.30 443 PRO A CA 1
ATOM 3387 C C . PRO A 1 442 ? 106.654 -10.298 28.125 1.00 29.28 443 PRO A C 1
ATOM 3388 O O . PRO A 1 442 ? 106.153 -11.396 28.383 1.00 29.95 443 PRO A O 1
ATOM 3392 N N . MET A 1 443 ? 106.342 -9.189 28.788 1.00 28.00 444 MET A N 1
ATOM 3393 C CA . MET A 1 443 ? 105.374 -9.209 29.880 1.00 27.19 444 MET A CA 1
ATOM 3394 C C . MET A 1 443 ? 103.943 -9.450 29.402 1.00 25.32 444 MET A C 1
ATOM 3395 O O . MET A 1 443 ? 103.616 -9.197 28.242 1.00 24.99 444 MET A O 1
ATOM 3400 N N . ALA A 1 444 ? 103.106 -9.947 30.310 1.00 22.44 445 ALA A N 1
ATOM 3401 C CA . ALA A 1 444 ? 101.708 -10.279 30.029 1.00 21.49 445 ALA A CA 1
ATOM 3402 C C . ALA A 1 444 ? 100.934 -9.342 29.097 1.00 20.89 445 ALA A C 1
ATOM 3403 O O . ALA A 1 444 ? 100.278 -9.810 28.167 1.00 22.69 445 ALA A O 1
ATOM 3405 N N . PHE A 1 445 ? 101.004 -8.034 29.332 1.00 19.69 446 PHE A N 1
ATOM 3406 C CA . PHE A 1 445 ? 100.279 -7.076 28.491 1.00 19.61 446 PHE A CA 1
ATOM 3407 C C . PHE A 1 445 ? 100.754 -6.931 27.034 1.00 17.81 446 PHE A C 1
ATOM 3408 O O . PHE A 1 445 ? 100.231 -6.117 26.277 1.00 17.33 446 PHE A O 1
ATOM 3416 N N . PHE A 1 446 ? 101.739 -7.729 26.650 1.00 18.29 447 PHE A N 1
ATOM 3417 C CA . PHE A 1 446 ? 102.260 -7.733 25.282 1.00 20.83 447 PHE A CA 1
ATOM 3418 C C . PHE A 1 446 ? 101.939 -9.100 24.690 1.00 21.75 447 PHE A C 1
ATOM 3419 O O . PHE A 1 446 ? 101.873 -10.099 25.418 1.00 22.81 447 PHE A O 1
ATOM 3427 N N . PRO A 1 447 ? 101.709 -9.170 23.373 1.00 22.02 448 PRO A N 1
ATOM 3428 C CA . PRO A 1 447 ? 101.430 -10.529 22.901 1.00 22.11 448 PRO A CA 1
ATOM 3429 C C . PRO A 1 447 ? 102.747 -11.318 22.837 1.00 23.12 448 PRO A C 1
ATOM 3430 O O . PRO A 1 447 ? 103.798 -10.769 22.512 1.00 23.89 448 PRO A O 1
ATOM 3434 N N . PHE A 1 448 ? 102.684 -12.597 23.194 1.00 25.31 449 PHE A N 1
ATOM 3435 C CA . PHE A 1 448 ? 103.843 -13.495 23.186 1.00 25.53 449 PHE A CA 1
ATOM 3436 C C . PHE A 1 448 ? 104.135 -13.838 21.708 1.00 25.42 449 PHE A C 1
ATOM 3437 O O . PHE A 1 448 ? 103.900 -14.965 21.268 1.00 25.43 449 PHE A O 1
ATOM 3445 N N . SER A 1 449 ? 104.653 -12.871 20.956 1.00 23.64 450 SER A N 1
ATOM 3446 C CA . SER A 1 449 ? 104.907 -13.045 19.527 1.00 24.39 450 SER A CA 1
ATOM 3447 C C . SER A 1 449 ? 106.040 -13.947 19.014 1.00 24.98 450 SER A C 1
ATOM 3448 O O . SER A 1 449 ? 107.182 -13.518 18.878 1.00 25.37 450 SER A O 1
ATOM 3451 N N . GLY A 1 450 ? 105.705 -15.193 18.699 1.00 25.19 451 GLY A N 1
ATOM 3452 C CA . GLY A 1 450 ? 106.691 -16.120 18.165 1.00 24.67 451 GLY A CA 1
ATOM 3453 C C . GLY A 1 450 ? 106.534 -16.161 16.651 1.00 24.90 451 GLY A C 1
ATOM 3454 O O . GLY A 1 450 ? 105.711 -15.427 16.094 1.00 25.08 451 GLY A O 1
ATOM 3455 N N . TRP A 1 451 ? 107.293 -17.018 15.974 1.00 24.99 452 TRP A N 1
ATOM 3456 C CA . TRP A 1 451 ? 107.209 -17.084 14.513 1.00 25.72 452 TRP A CA 1
ATOM 3457 C C . TRP A 1 451 ? 107.726 -18.410 13.924 1.00 25.99 452 TRP A C 1
ATOM 3458 O O . TRP A 1 451 ? 108.360 -19.216 14.619 1.00 26.32 452 TRP A O 1
ATOM 3469 N N . LYS A 1 452 ? 107.443 -18.625 12.640 1.00 26.45 453 LYS A N 1
ATOM 3470 C CA . LYS A 1 452 ? 107.865 -19.832 11.929 1.00 25.76 453 LYS A CA 1
ATOM 3471 C C . LYS A 1 452 ? 107.324 -21.072 12.624 1.00 25.66 453 LYS A C 1
ATOM 3472 O O . LYS A 1 452 ? 106.178 -21.092 13.064 1.00 26.66 453 LYS A O 1
ATOM 3478 N N . SER A 1 453 ? 108.155 -22.100 12.742 1.00 26.23 454 SER A N 1
ATOM 3479 C CA . SER A 1 453 ? 107.736 -23.343 13.379 1.00 26.10 454 SER A CA 1
ATOM 3480 C C . SER A 1 453 ? 107.493 -23.204 14.873 1.00 26.67 454 SER A C 1
ATOM 3481 O O . SER A 1 453 ? 107.173 -24.188 15.541 1.00 25.94 454 SER A O 1
ATOM 3484 N N . SER A 1 454 ? 107.637 -21.987 15.395 1.00 27.94 455 SER A N 1
ATOM 3485 C CA . SER A 1 454 ? 107.420 -21.742 16.818 1.00 28.50 455 SER A CA 1
ATOM 3486 C C . SER A 1 454 ? 105.988 -21.279 17.085 1.00 29.15 455 SER A C 1
ATOM 3487 O O . SER A 1 454 ? 105.515 -21.312 18.225 1.00 28.92 455 SER A O 1
ATOM 3490 N N . PHE A 1 455 ? 105.297 -20.857 16.030 1.00 28.57 456 PHE A N 1
ATOM 3491 C CA . PHE A 1 455 ? 103.921 -20.392 16.166 1.00 28.79 456 PHE A CA 1
ATOM 3492 C C . PHE A 1 455 ? 103.021 -20.702 14.973 1.00 29.81 456 PHE A C 1
ATOM 3493 O O . PHE A 1 455 ? 103.310 -20.311 13.838 1.00 30.11 456 PHE A O 1
ATOM 3501 N N . PHE A 1 456 ? 101.915 -21.385 15.241 1.00 30.10 457 PHE A N 1
ATOM 3502 C CA . PHE A 1 456 ? 100.962 -21.716 14.192 1.00 30.56 457 PHE A CA 1
ATOM 3503 C C . PHE A 1 456 ? 99.644 -21.017 14.483 1.00 29.25 457 PHE A C 1
ATOM 3504 O O . PHE A 1 456 ? 98.975 -21.329 15.469 1.00 28.96 457 PHE A O 1
ATOM 3512 N N . GLY A 1 457 ? 99.283 -20.068 13.626 1.00 29.09 458 GLY A N 1
ATOM 3513 C CA . GLY A 1 457 ? 98.036 -19.340 13.800 1.00 29.39 458 GLY A CA 1
ATOM 3514 C C . GLY A 1 457 ? 98.134 -17.877 13.406 1.00 29.34 458 GLY A C 1
ATOM 3515 O O . GLY A 1 457 ? 99.044 -17.485 12.669 1.00 30.47 458 GLY A O 1
ATOM 3516 N N . THR A 1 458 ? 97.195 -17.069 13.892 1.00 28.34 459 THR A N 1
ATOM 3517 C CA . THR A 1 458 ? 97.186 -15.639 13.599 1.00 29.01 459 THR A CA 1
ATOM 3518 C C . THR A 1 458 ? 97.464 -14.835 14.864 1.00 27.26 459 THR A C 1
ATOM 3519 O O . THR A 1 458 ? 98.393 -14.031 14.918 1.00 30.27 459 THR A O 1
ATOM 3523 N N . LEU A 1 459 ? 96.657 -15.066 15.887 1.00 26.17 460 LEU A N 1
ATOM 3524 C CA . LEU A 1 459 ? 96.805 -14.364 17.152 1.00 24.79 460 LEU A CA 1
ATOM 3525 C C . LEU A 1 459 ? 97.611 -15.164 18.169 1.00 23.73 460 LEU A C 1
ATOM 3526 O O . LEU A 1 459 ? 97.379 -16.350 18.363 1.00 24.09 460 LEU A O 1
ATOM 3531 N N . HIS A 1 460 ? 98.558 -14.499 18.819 1.00 23.47 461 HIS A N 1
ATOM 3532 C CA . HIS A 1 460 ? 99.399 -15.141 19.820 1.00 24.02 461 HIS A CA 1
ATOM 3533 C C . HIS A 1 460 ? 98.656 -15.209 21.144 1.00 24.47 461 HIS A C 1
ATOM 3534 O O . HIS A 1 460 ? 97.472 -14.884 21.220 1.00 24.64 461 HIS A O 1
ATOM 3541 N N . ALA A 1 461 ? 99.367 -15.640 22.182 1.00 24.15 462 ALA A N 1
ATOM 3542 C CA . ALA A 1 461 ? 98.813 -15.719 23.525 1.00 23.54 462 ALA A CA 1
ATOM 3543 C C . ALA A 1 461 ? 99.204 -14.421 24.226 1.00 23.62 462 ALA A C 1
ATOM 3544 O O . ALA A 1 461 ? 100.188 -13.780 23.850 1.00 24.00 462 ALA A O 1
ATOM 3546 N N . ASN A 1 462 ? 98.428 -14.032 25.233 1.00 24.31 463 ASN A N 1
ATOM 3547 C CA . ASN A 1 462 ? 98.701 -12.815 25.995 1.00 22.74 463 ASN A CA 1
ATOM 3548 C C . ASN A 1 462 ? 98.450 -11.552 25.178 1.00 22.83 463 ASN A C 1
ATOM 3549 O O . ASN A 1 462 ? 98.075 -11.617 24.004 1.00 21.66 463 ASN A O 1
ATOM 3554 N N . GLY A 1 463 ? 98.657 -10.402 25.812 1.00 21.53 464 GLY A N 1
ATOM 3555 C CA . GLY A 1 463 ? 98.457 -9.138 25.133 1.00 19.84 464 GLY A CA 1
ATOM 3556 C C . GLY A 1 463 ? 97.036 -8.968 24.640 1.00 20.54 464 GLY A C 1
ATOM 3557 O O . GLY A 1 463 ? 96.124 -9.667 25.092 1.00 18.49 464 GLY A O 1
ATOM 3558 N N . LYS A 1 464 ? 96.843 -8.033 23.713 1.00 20.57 465 LYS A N 1
ATOM 3559 C CA . LYS A 1 464 ? 95.522 -7.784 23.162 1.00 21.10 465 LYS A CA 1
ATOM 3560 C C . LYS A 1 464 ? 95.187 -8.905 22.188 1.00 22.40 465 LYS A C 1
ATOM 3561 O O . LYS A 1 464 ? 94.013 -9.124 21.859 1.00 22.76 465 LYS A O 1
ATOM 3567 N N . ASP A 1 465 ? 96.219 -9.614 21.729 1.00 21.15 466 ASP A N 1
ATOM 3568 C CA . ASP A 1 465 ? 96.016 -10.729 20.811 1.00 21.73 466 ASP A CA 1
ATOM 3569 C C . ASP A 1 465 ? 95.112 -11.767 21.464 1.00 20.44 466 ASP A C 1
ATOM 3570 O O . ASP A 1 465 ? 94.229 -12.334 20.809 1.00 19.46 466 ASP A O 1
ATOM 3575 N N . SER A 1 466 ? 95.327 -12.011 22.755 1.00 16.63 467 SER A N 1
ATOM 3576 C CA . SER A 1 466 ? 94.521 -13.001 23.456 1.00 18.73 467 SER A CA 1
ATOM 3577 C C . SER A 1 466 ? 93.087 -12.517 23.619 1.00 17.34 467 SER A C 1
ATOM 3578 O O . SER A 1 466 ? 92.171 -13.317 23.735 1.00 16.95 467 SER A O 1
ATOM 3581 N N . VAL A 1 467 ? 92.898 -11.206 23.622 1.00 17.77 468 VAL A N 1
ATOM 3582 C CA . VAL A 1 467 ? 91.566 -10.647 23.767 1.00 19.84 468 VAL A CA 1
ATOM 3583 C C . VAL A 1 467 ? 90.720 -10.972 22.547 1.00 20.99 468 VAL A C 1
ATOM 3584 O O . VAL A 1 467 ? 89.581 -11.421 22.673 1.00 20.29 468 VAL A O 1
ATOM 3588 N N . ASP A 1 468 ? 91.290 -10.743 21.367 1.00 22.70 469 ASP A N 1
ATOM 3589 C CA . ASP A 1 468 ? 90.597 -10.999 20.109 1.00 22.81 469 ASP A CA 1
ATOM 3590 C C . ASP A 1 468 ? 90.507 -12.483 19.786 1.00 21.85 469 ASP A C 1
ATOM 3591 O O . ASP A 1 468 ? 89.559 -12.918 19.137 1.00 19.81 469 ASP A O 1
ATOM 3596 N N . PHE A 1 469 ? 91.491 -13.259 20.232 1.00 21.10 470 PHE A N 1
ATOM 3597 C CA . PHE A 1 469 ? 91.471 -14.694 19.973 1.00 20.53 470 PHE A CA 1
ATOM 3598 C C . PHE A 1 469 ? 90.333 -15.356 20.744 1.00 19.21 470 PHE A C 1
ATOM 3599 O O . PHE A 1 469 ? 89.666 -16.253 20.229 1.00 18.76 470 PHE A O 1
ATOM 3607 N N . TYR A 1 470 ? 90.122 -14.903 21.977 1.00 17.71 471 TYR A N 1
ATOM 3608 C CA . TYR A 1 470 ? 89.079 -15.441 22.854 1.00 17.85 471 TYR A CA 1
ATOM 3609 C C . TYR A 1 470 ? 87.775 -14.669 22.746 1.00 17.21 471 TYR A C 1
ATOM 3610 O O . TYR A 1 470 ? 86.943 -14.720 23.645 1.00 16.50 471 TYR A O 1
ATOM 3619 N N . THR A 1 471 ? 87.571 -13.973 21.642 1.00 17.16 472 THR A N 1
ATOM 3620 C CA . THR A 1 471 ? 86.365 -13.183 21.535 1.00 17.60 472 THR A CA 1
ATOM 3621 C C . THR A 1 471 ? 85.974 -12.968 20.074 1.00 17.60 472 THR A C 1
ATOM 3622 O O . THR A 1 471 ? 86.815 -13.072 19.184 1.00 18.68 472 THR A O 1
ATOM 3626 N N . ARG A 1 472 ? 84.699 -12.689 19.823 1.00 17.28 473 ARG A N 1
ATOM 3627 C CA . ARG A 1 472 ? 84.251 -12.422 18.457 1.00 17.54 473 ARG A CA 1
ATOM 3628 C C . ARG A 1 472 ? 83.447 -11.113 18.441 1.00 18.26 473 ARG A C 1
ATOM 3629 O O . ARG A 1 472 ? 82.967 -10.653 19.487 1.00 16.67 473 ARG A O 1
ATOM 3637 N N . LYS A 1 473 ? 83.300 -10.504 17.269 1.00 16.20 474 LYS A N 1
ATOM 3638 C CA . LYS A 1 473 ? 82.593 -9.236 17.206 1.00 16.86 474 LYS A CA 1
ATOM 3639 C C . LYS A 1 473 ? 81.259 -9.222 16.488 1.00 16.62 474 LYS A C 1
ATOM 3640 O O . LYS A 1 473 ? 80.994 -10.033 15.608 1.00 18.82 474 LYS A O 1
ATOM 3646 N N . LYS A 1 474 ? 80.419 -8.278 16.889 1.00 14.64 475 LYS A N 1
ATOM 3647 C CA . LYS A 1 474 ? 79.124 -8.072 16.267 1.00 13.26 475 LYS A CA 1
ATOM 3648 C C . LYS A 1 474 ? 79.057 -6.580 16.022 1.00 12.51 475 LYS A C 1
ATOM 3649 O O . LYS A 1 474 ? 79.257 -5.789 16.936 1.00 12.48 475 LYS A O 1
ATOM 3655 N N . VAL A 1 475 ? 78.809 -6.187 14.782 1.00 13.03 476 VAL A N 1
ATOM 3656 C CA . VAL A 1 475 ? 78.727 -4.774 14.467 1.00 12.34 476 VAL A CA 1
ATOM 3657 C C . VAL A 1 475 ? 77.265 -4.447 14.214 1.00 13.14 476 VAL A C 1
ATOM 3658 O O . VAL A 1 475 ? 76.526 -5.263 13.661 1.00 14.89 476 VAL A O 1
ATOM 3662 N N . VAL A 1 476 ? 76.841 -3.262 14.638 1.00 13.00 477 VAL A N 1
ATOM 3663 C CA . VAL A 1 476 ? 75.459 -2.844 14.453 1.00 13.55 477 VAL A CA 1
ATOM 3664 C C . VAL A 1 476 ? 75.375 -1.490 13.753 1.00 14.84 477 VAL A C 1
ATOM 3665 O O . VAL A 1 476 ? 75.880 -0.483 14.263 1.00 16.76 477 VAL A O 1
ATOM 3669 N N . THR A 1 477 ? 74.756 -1.478 12.574 1.00 15.08 478 THR A N 1
ATOM 3670 C CA . THR A 1 477 ? 74.559 -0.249 11.803 1.00 14.85 478 THR A CA 1
ATOM 3671 C C . THR A 1 477 ? 73.060 0.019 11.887 1.00 15.60 478 THR A C 1
ATOM 3672 O O . THR A 1 477 ? 72.247 -0.767 11.389 1.00 15.77 478 THR A O 1
ATOM 3676 N N . ALA A 1 478 ? 72.702 1.127 12.526 1.00 15.21 479 ALA A N 1
ATOM 3677 C CA . ALA A 1 478 ? 71.308 1.462 12.747 1.00 15.91 479 ALA A CA 1
ATOM 3678 C C . ALA A 1 478 ? 70.811 2.792 12.193 1.00 17.60 479 ALA A C 1
ATOM 3679 O O . ALA A 1 478 ? 71.507 3.809 12.233 1.00 17.87 479 ALA A O 1
ATOM 3681 N N . ARG A 1 479 ? 69.580 2.772 11.691 1.00 18.29 480 ARG A N 1
ATOM 3682 C CA . ARG A 1 479 ? 68.957 3.964 11.150 1.00 19.14 480 ARG A CA 1
ATOM 3683 C C . ARG A 1 479 ? 67.770 4.351 12.014 1.00 18.81 480 ARG A C 1
ATOM 3684 O O . ARG A 1 479 ? 66.778 3.627 12.077 1.00 19.54 480 ARG A O 1
ATOM 3692 N N . TYR A 1 480 ? 67.885 5.494 12.684 1.00 17.21 481 TYR A N 1
ATOM 3693 C CA . TYR A 1 480 ? 66.823 6.006 13.546 1.00 16.22 481 TYR A CA 1
ATOM 3694 C C . TYR A 1 480 ? 66.517 7.437 13.101 1.00 15.81 481 TYR A C 1
ATOM 3695 O O . TYR A 1 480 ? 67.111 8.395 13.603 1.00 14.53 481 TYR A O 1
ATOM 3704 N N . PRO A 1 481 ? 65.580 7.590 12.150 1.00 16.41 482 PRO A N 1
ATOM 3705 C CA . PRO A 1 481 ? 65.172 8.886 11.602 1.00 17.34 482 PRO A CA 1
ATOM 3706 C C . PRO A 1 481 ? 64.733 9.836 12.698 1.00 18.73 482 PRO A C 1
ATOM 3707 O O . PRO A 1 481 ? 64.077 9.430 13.654 1.00 18.98 482 PRO A O 1
ATOM 3711 N N . ALA A 1 482 ? 65.103 11.100 12.563 1.00 21.08 483 ALA A N 1
ATOM 3712 C CA . ALA A 1 482 ? 64.708 12.092 13.544 1.00 24.40 483 ALA A CA 1
ATOM 3713 C C . ALA A 1 482 ? 63.182 12.121 13.531 1.00 27.35 483 ALA A C 1
ATOM 3714 O O . ALA A 1 482 ? 62.570 12.265 12.471 1.00 29.55 483 ALA A O 1
ATOM 3716 N N . PRO A 1 483 ? 62.546 11.973 14.702 1.00 29.66 484 PRO A N 1
ATOM 3717 C CA . PRO A 1 483 ? 61.083 11.988 14.778 1.00 32.12 484 PRO A CA 1
ATOM 3718 C C . PRO A 1 483 ? 60.463 13.275 14.245 1.00 35.60 484 PRO A C 1
ATOM 3719 O O . PRO A 1 483 ? 61.144 14.295 14.094 1.00 34.60 484 PRO A O 1
ATOM 3723 N N . ASP A 1 484 ? 59.168 13.214 13.948 1.00 40.50 485 ASP A N 1
ATOM 3724 C CA . ASP A 1 484 ? 58.433 14.363 13.420 1.00 44.98 485 ASP A CA 1
ATOM 3725 C C . ASP A 1 484 ? 57.867 15.192 14.570 1.00 45.39 485 ASP A C 1
ATOM 3726 O O . ASP A 1 484 ? 57.191 14.655 15.452 1.00 46.33 485 ASP A O 1
ATOM 3731 N N . PHE A 1 485 ? 58.129 16.495 14.563 1.00 45.01 486 PHE A N 1
ATOM 3732 C CA . PHE A 1 485 ? 57.634 17.355 15.636 1.00 45.65 486 PHE A CA 1
ATOM 3733 C C . PHE A 1 485 ? 56.631 18.420 15.177 1.00 47.42 486 PHE A C 1
ATOM 3734 O O . PHE A 1 485 ? 55.467 18.348 15.624 1.00 49.39 486 PHE A O 1
ATOM 3742 N N . GLU B 1 2 ? 89.579 -12.583 -32.787 1.00 51.20 3 GLU B N 1
ATOM 3743 C CA . GLU B 1 2 ? 88.477 -11.594 -32.621 1.00 51.66 3 GLU B CA 1
ATOM 3744 C C . GLU B 1 2 ? 88.152 -11.302 -31.161 1.00 52.10 3 GLU B C 1
ATOM 3745 O O . GLU B 1 2 ? 88.051 -10.141 -30.762 1.00 53.30 3 GLU B O 1
ATOM 3751 N N . ILE B 1 3 ? 87.971 -12.353 -30.368 1.00 50.40 4 ILE B N 1
ATOM 3752 C CA . ILE B 1 3 ? 87.652 -12.181 -28.959 1.00 48.21 4 ILE B CA 1
ATOM 3753 C C . ILE B 1 3 ? 88.928 -12.012 -28.147 1.00 47.43 4 ILE B C 1
ATOM 3754 O O . ILE B 1 3 ? 89.645 -12.983 -27.887 1.00 46.88 4 ILE B O 1
ATOM 3759 N N . ARG B 1 4 ? 89.202 -10.772 -27.749 1.00 44.96 5 ARG B N 1
ATOM 3760 C CA . ARG B 1 4 ? 90.394 -10.446 -26.977 1.00 42.80 5 ARG B CA 1
ATOM 3761 C C . ARG B 1 4 ? 90.660 -11.396 -25.815 1.00 42.39 5 ARG B C 1
ATOM 3762 O O . ARG B 1 4 ? 89.771 -11.687 -25.016 1.00 40.70 5 ARG B O 1
ATOM 3770 N N . LYS B 1 5 ? 91.896 -11.880 -25.737 1.00 42.34 6 LYS B N 1
ATOM 3771 C CA . LYS B 1 5 ? 92.314 -12.772 -24.664 1.00 41.43 6 LYS B CA 1
ATOM 3772 C C . LYS B 1 5 ? 92.977 -11.932 -23.580 1.00 41.26 6 LYS B C 1
ATOM 3773 O O . LYS B 1 5 ? 93.799 -11.056 -23.868 1.00 41.44 6 LYS B O 1
ATOM 3779 N N . LEU B 1 6 ? 92.614 -12.196 -22.332 1.00 39.48 7 LEU B N 1
ATOM 3780 C CA . LEU B 1 6 ? 93.183 -11.467 -21.211 1.00 37.53 7 LEU B CA 1
ATOM 3781 C C . LEU B 1 6 ? 94.545 -12.042 -20.856 1.00 37.19 7 LEU B C 1
ATOM 3782 O O . LEU B 1 6 ? 94.815 -13.223 -21.078 1.00 37.81 7 LEU B O 1
ATOM 3787 N N . LYS B 1 7 ? 95.409 -11.193 -20.321 1.00 36.33 8 LYS B N 1
ATOM 3788 C CA . LYS B 1 7 ? 96.731 -11.625 -19.911 1.00 36.20 8 LYS B CA 1
ATOM 3789 C C . LYS B 1 7 ? 96.763 -11.524 -18.395 1.00 35.75 8 LYS B C 1
ATOM 3790 O O . LYS B 1 7 ? 95.815 -11.046 -17.777 1.00 36.03 8 LYS B O 1
ATOM 3796 N N . ASN B 1 8 ? 97.845 -11.990 -17.793 1.00 35.04 9 ASN B N 1
ATOM 3797 C CA . ASN B 1 8 ? 97.996 -11.896 -16.353 1.00 35.04 9 ASN B CA 1
ATOM 3798 C C . ASN B 1 8 ? 98.864 -10.666 -16.130 1.00 34.78 9 ASN B C 1
ATOM 3799 O O . ASN B 1 8 ? 99.495 -10.175 -17.061 1.00 34.69 9 ASN B O 1
ATOM 3804 N N . TYR B 1 9 ? 98.878 -10.149 -14.910 1.00 33.80 10 TYR B N 1
ATOM 3805 C CA . TYR B 1 9 ? 99.696 -8.991 -14.614 1.00 32.52 10 TYR B CA 1
ATOM 3806 C C . TYR B 1 9 ? 100.732 -9.422 -13.597 1.00 32.45 10 TYR B C 1
ATOM 3807 O O . TYR B 1 9 ? 100.434 -9.529 -12.411 1.00 33.60 10 TYR B O 1
ATOM 3816 N N . ILE B 1 10 ? 101.948 -9.676 -14.059 1.00 31.10 11 ILE B N 1
ATOM 3817 C CA . ILE B 1 10 ? 103.005 -10.107 -13.161 1.00 31.27 11 ILE B CA 1
ATOM 3818 C C . ILE B 1 10 ? 104.234 -9.226 -13.311 1.00 31.06 11 ILE B C 1
ATOM 3819 O O . ILE B 1 10 ? 104.698 -8.970 -14.418 1.00 32.17 11 ILE B O 1
ATOM 3824 N N . ASN B 1 11 ? 104.752 -8.755 -12.185 1.00 31.52 12 ASN B N 1
ATOM 3825 C CA . ASN B 1 11 ? 105.933 -7.906 -12.182 1.00 31.88 12 ASN B CA 1
ATOM 3826 C C . ASN B 1 11 ? 105.714 -6.627 -12.981 1.00 32.04 12 ASN B C 1
ATOM 3827 O O . ASN B 1 11 ? 106.551 -6.237 -13.789 1.00 31.61 12 ASN B O 1
ATOM 3832 N N . GLY B 1 12 ? 104.578 -5.982 -12.751 1.00 32.83 13 GLY B N 1
ATOM 3833 C CA . GLY B 1 12 ? 104.275 -4.738 -13.435 1.00 34.44 13 GLY B CA 1
ATOM 3834 C C . GLY B 1 12 ? 104.158 -4.830 -14.942 1.00 35.31 13 GLY B C 1
ATOM 3835 O O . GLY B 1 12 ? 104.310 -3.831 -15.645 1.00 34.63 13 GLY B O 1
ATOM 3836 N N . GLU B 1 13 ? 103.862 -6.021 -15.444 1.00 37.27 14 GLU B N 1
ATOM 3837 C CA . GLU B 1 13 ? 103.741 -6.213 -16.880 1.00 38.72 14 GLU B CA 1
ATOM 3838 C C . GLU B 1 13 ? 102.587 -7.156 -17.215 1.00 37.82 14 GLU B C 1
ATOM 3839 O O . GLU B 1 13 ? 102.280 -8.066 -16.448 1.00 36.83 14 GLU B O 1
ATOM 3845 N N . TRP B 1 14 ? 101.938 -6.929 -18.349 1.00 38.11 15 TRP B N 1
ATOM 3846 C CA . TRP B 1 14 ? 100.853 -7.806 -18.773 1.00 40.36 15 TRP B CA 1
ATOM 3847 C C . TRP B 1 14 ? 101.447 -8.934 -19.618 1.00 42.73 15 TRP B C 1
ATOM 3848 O O . TRP B 1 14 ? 101.853 -8.716 -20.760 1.00 43.28 15 TRP B O 1
ATOM 3859 N N . VAL B 1 15 ? 101.509 -10.135 -19.052 1.00 44.62 16 VAL B N 1
ATOM 3860 C CA . VAL B 1 15 ? 102.059 -11.276 -19.770 1.00 47.88 16 VAL B CA 1
ATOM 3861 C C . VAL B 1 15 ? 100.972 -12.283 -20.111 1.00 50.28 16 VAL B C 1
ATOM 3862 O O . VAL B 1 15 ? 100.036 -12.491 -19.338 1.00 51.14 16 VAL B O 1
ATOM 3866 N N . GLU B 1 16 ? 101.090 -12.902 -21.278 1.00 52.17 17 GLU B N 1
ATOM 3867 C CA . GLU B 1 16 ? 100.110 -13.891 -21.686 1.00 54.24 17 GLU B CA 1
ATOM 3868 C C . GLU B 1 16 ? 100.334 -15.167 -20.881 1.00 54.64 17 GLU B C 1
ATOM 3869 O O . GLU B 1 16 ? 101.465 -15.496 -20.515 1.00 53.98 17 GLU B O 1
ATOM 3875 N N . SER B 1 17 ? 99.255 -15.882 -20.592 1.00 55.21 18 SER B N 1
ATOM 3876 C CA . SER B 1 17 ? 99.378 -17.107 -19.825 1.00 56.34 18 SER B CA 1
ATOM 3877 C C . SER B 1 17 ? 99.897 -18.263 -20.659 1.00 57.69 18 SER B C 1
ATOM 3878 O O . SER B 1 17 ? 99.565 -18.408 -21.842 1.00 56.17 18 SER B O 1
ATOM 3881 N N . LYS B 1 18 ? 100.718 -19.085 -20.020 1.00 58.98 19 LYS B N 1
ATOM 3882 C CA . LYS B 1 18 ? 101.284 -20.259 -20.657 1.00 61.18 19 LYS B CA 1
ATOM 3883 C C . LYS B 1 18 ? 100.236 -21.366 -20.518 1.00 60.82 19 LYS B C 1
ATOM 3884 O O . LYS B 1 18 ? 100.502 -22.429 -19.959 1.00 61.16 19 LYS B O 1
ATOM 3890 N N . THR B 1 19 ? 99.037 -21.091 -21.027 1.00 60.16 20 THR B N 1
ATOM 3891 C CA . THR B 1 19 ? 97.917 -22.024 -20.957 1.00 59.90 20 THR B CA 1
ATOM 3892 C C . THR B 1 19 ? 97.267 -22.213 -22.323 1.00 60.30 20 THR B C 1
ATOM 3893 O O . THR B 1 19 ? 97.376 -21.350 -23.192 1.00 60.82 20 THR B O 1
ATOM 3897 N N . ASP B 1 20 ? 96.590 -23.343 -22.507 1.00 60.06 21 ASP B N 1
ATOM 3898 C CA . ASP B 1 20 ? 95.904 -23.624 -23.764 1.00 60.12 21 ASP B CA 1
ATOM 3899 C C . ASP B 1 20 ? 94.416 -23.431 -23.546 1.00 59.23 21 ASP B C 1
ATOM 3900 O O . ASP B 1 20 ? 93.672 -23.075 -24.461 1.00 60.11 21 ASP B O 1
ATOM 3905 N N . GLN B 1 21 ? 93.997 -23.663 -22.311 1.00 57.92 22 GLN B N 1
ATOM 3906 C CA . GLN B 1 21 ? 92.603 -23.549 -21.922 1.00 57.15 22 GLN B CA 1
ATOM 3907 C C . GLN B 1 21 ? 92.190 -22.109 -21.613 1.00 55.81 22 GLN B C 1
ATOM 3908 O O . GLN B 1 21 ? 92.871 -21.398 -20.874 1.00 55.65 22 GLN B O 1
ATOM 3914 N N . TYR B 1 22 ? 91.076 -21.687 -22.202 1.00 54.15 23 TYR B N 1
ATOM 3915 C CA . TYR B 1 22 ? 90.536 -20.346 -21.999 1.00 52.54 23 TYR B CA 1
ATOM 3916 C C . TYR B 1 22 ? 89.055 -20.424 -21.668 1.00 51.85 23 TYR B C 1
ATOM 3917 O O . TYR B 1 22 ? 88.427 -21.470 -21.824 1.00 51.59 23 TYR B O 1
ATOM 3926 N N . GLU B 1 23 ? 88.497 -19.304 -21.224 1.00 51.37 24 GLU B N 1
ATOM 3927 C CA . GLU B 1 23 ? 87.100 -19.260 -20.823 1.00 49.54 24 GLU B CA 1
ATOM 3928 C C . GLU B 1 23 ? 86.355 -18.064 -21.407 1.00 47.04 24 GLU B C 1
ATOM 3929 O O . GLU B 1 23 ? 86.864 -16.946 -21.425 1.00 46.27 24 GLU B O 1
ATOM 3935 N N . ASP B 1 24 ? 85.141 -18.300 -21.880 1.00 44.82 25 ASP B N 1
ATOM 3936 C CA . ASP B 1 24 ? 84.334 -17.218 -22.417 1.00 43.41 25 ASP B CA 1
ATOM 3937 C C . ASP B 1 24 ? 83.767 -16.410 -21.260 1.00 43.02 25 ASP B C 1
ATOM 3938 O O . ASP B 1 24 ? 83.243 -16.979 -20.302 1.00 43.81 25 ASP B O 1
ATOM 3943 N N . VAL B 1 25 ? 83.883 -15.091 -21.331 1.00 40.74 26 VAL B N 1
ATOM 3944 C CA . VAL B 1 25 ? 83.308 -14.238 -20.300 1.00 38.20 26 VAL B CA 1
ATOM 3945 C C . VAL B 1 25 ? 82.268 -13.409 -21.046 1.00 36.53 26 VAL B C 1
ATOM 3946 O O . VAL B 1 25 ? 82.599 -12.638 -21.949 1.00 36.96 26 VAL B O 1
ATOM 3950 N N . VAL B 1 26 ? 81.006 -13.595 -20.671 1.00 34.12 27 VAL B N 1
ATOM 3951 C CA . VAL B 1 26 ? 79.894 -12.930 -21.334 1.00 32.59 27 VAL B CA 1
ATOM 3952 C C . VAL B 1 26 ? 79.180 -11.856 -20.541 1.00 32.26 27 VAL B C 1
ATOM 3953 O O . VAL B 1 26 ? 79.440 -11.647 -19.360 1.00 33.37 27 VAL B O 1
ATOM 3957 N N . ASN B 1 27 ? 78.257 -11.188 -21.221 1.00 30.70 28 ASN B N 1
ATOM 3958 C CA . ASN B 1 27 ? 77.443 -10.154 -20.617 1.00 30.24 28 ASN B CA 1
ATOM 3959 C C . ASN B 1 27 ? 76.138 -10.861 -20.249 1.00 30.97 28 ASN B C 1
ATOM 3960 O O . ASN B 1 27 ? 75.317 -11.171 -21.113 1.00 28.55 28 ASN B O 1
ATOM 3965 N N . PRO B 1 28 ? 75.936 -11.119 -18.946 1.00 32.10 29 PRO B N 1
ATOM 3966 C CA . PRO B 1 28 ? 74.758 -11.793 -18.394 1.00 30.69 29 PRO B CA 1
ATOM 3967 C C . PRO B 1 28 ? 73.436 -11.342 -18.997 1.00 30.39 29 PRO B C 1
ATOM 3968 O O . PRO B 1 28 ? 72.471 -12.100 -19.010 1.00 31.34 29 PRO B O 1
ATOM 3972 N N . ALA B 1 29 ? 73.386 -10.112 -19.495 1.00 29.17 30 ALA B N 1
ATOM 3973 C CA . ALA B 1 29 ? 72.142 -9.592 -20.048 1.00 28.85 30 ALA B CA 1
ATOM 3974 C C . ALA B 1 29 ? 71.934 -9.782 -21.551 1.00 28.87 30 ALA B C 1
ATOM 3975 O O . ALA B 1 29 ? 70.829 -9.575 -22.048 1.00 29.95 30 ALA B O 1
ATOM 3977 N N . THR B 1 30 ? 72.975 -10.172 -22.279 1.00 28.30 31 THR B N 1
ATOM 3978 C CA . THR B 1 30 ? 72.832 -10.355 -23.720 1.00 29.80 31 THR B CA 1
ATOM 3979 C C . THR B 1 30 ? 73.565 -11.576 -24.260 1.00 30.85 31 THR B C 1
ATOM 3980 O O . THR B 1 30 ? 73.517 -11.846 -25.456 1.00 32.96 31 THR B O 1
ATOM 3984 N N . LYS B 1 31 ? 74.238 -12.309 -23.379 1.00 32.47 32 LYS B N 1
ATOM 3985 C CA . LYS B 1 31 ? 74.998 -13.502 -23.757 1.00 33.16 32 LYS B CA 1
ATOM 3986 C C . LYS B 1 31 ? 76.130 -13.144 -24.717 1.00 34.77 32 LYS B C 1
ATOM 3987 O O . LYS B 1 31 ? 76.807 -14.015 -25.261 1.00 34.24 32 LYS B O 1
ATOM 3993 N N . GLU B 1 32 ? 76.325 -11.842 -24.902 1.00 37.04 33 GLU B N 1
ATOM 3994 C CA . GLU B 1 32 ? 77.363 -11.304 -25.771 1.00 38.78 33 GLU B CA 1
ATOM 3995 C C . GLU B 1 32 ? 78.733 -11.623 -25.159 1.00 38.75 33 GLU B C 1
ATOM 3996 O O . GLU B 1 32 ? 78.990 -11.304 -23.997 1.00 39.28 33 GLU B O 1
ATOM 4002 N N . VAL B 1 33 ? 79.608 -12.267 -25.925 1.00 37.68 34 VAL B N 1
ATOM 4003 C CA . VAL B 1 33 ? 80.934 -12.590 -25.415 1.00 36.77 34 VAL B CA 1
ATOM 4004 C C . VAL B 1 33 ? 81.764 -11.308 -25.370 1.00 38.54 34 VAL B C 1
ATOM 4005 O O . VAL B 1 33 ? 81.856 -10.582 -26.366 1.00 38.83 34 VAL B O 1
ATOM 4009 N N . LEU B 1 34 ? 82.361 -11.037 -24.209 1.00 39.22 35 LEU B N 1
ATOM 4010 C CA . LEU B 1 34 ? 83.164 -9.831 -24.007 1.00 39.16 35 LEU B CA 1
ATOM 4011 C C . LEU B 1 34 ? 84.661 -10.048 -24.205 1.00 38.93 35 LEU B C 1
ATOM 4012 O O . LEU B 1 34 ? 85.345 -9.190 -24.763 1.00 39.72 35 LEU B O 1
ATOM 4017 N N . CYS B 1 35 ? 85.171 -11.181 -23.734 1.00 37.29 36 CYS B N 1
ATOM 4018 C CA . CYS B 1 35 ? 86.589 -11.480 -23.874 1.00 36.97 36 CYS B CA 1
ATOM 4019 C C . CYS B 1 35 ? 86.867 -12.929 -23.488 1.00 37.37 36 CYS B C 1
ATOM 4020 O O . CYS B 1 35 ? 85.941 -13.703 -23.263 1.00 38.00 36 CYS B O 1
ATOM 4023 N N . GLN B 1 36 ? 88.143 -13.291 -23.418 1.00 38.36 37 GLN B N 1
ATOM 4024 C CA . GLN B 1 36 ? 88.539 -14.648 -23.061 1.00 39.29 37 GLN B CA 1
ATOM 4025 C C . GLN B 1 36 ? 89.482 -14.646 -21.874 1.00 38.99 37 GLN B C 1
ATOM 4026 O O . GLN B 1 36 ? 90.532 -14.009 -21.915 1.00 39.78 37 GLN B O 1
ATOM 4032 N N . VAL B 1 37 ? 89.109 -15.373 -20.825 1.00 38.55 38 VAL B N 1
ATOM 4033 C CA . VAL B 1 37 ? 89.922 -15.461 -19.617 1.00 38.15 38 VAL B CA 1
ATOM 4034 C C . VAL B 1 37 ? 90.752 -16.734 -19.612 1.00 36.59 38 VAL B C 1
ATOM 4035 O O . VAL B 1 37 ? 90.243 -17.830 -19.857 1.00 34.71 38 VAL B O 1
ATOM 4039 N N . PRO B 1 38 ? 92.051 -16.605 -19.330 1.00 35.87 39 PRO B N 1
ATOM 4040 C CA . PRO B 1 38 ? 92.893 -17.798 -19.309 1.00 35.85 39 PRO B CA 1
ATOM 4041 C C . PRO B 1 38 ? 92.778 -18.545 -17.988 1.00 37.43 39 PRO B C 1
ATOM 4042 O O . PRO B 1 38 ? 92.648 -17.930 -16.927 1.00 39.43 39 PRO B O 1
ATOM 4046 N N . ILE B 1 39 ? 92.795 -19.872 -18.056 1.00 36.96 40 ILE B N 1
ATOM 4047 C CA . ILE B 1 39 ? 92.748 -20.683 -16.850 1.00 36.60 40 ILE B CA 1
ATOM 4048 C C . ILE B 1 39 ? 94.217 -20.989 -16.612 1.00 37.28 40 ILE B C 1
ATOM 4049 O O . ILE B 1 39 ? 94.681 -22.104 -16.850 1.00 38.67 40 ILE B O 1
ATOM 4054 N N . SER B 1 40 ? 94.945 -19.969 -16.172 1.00 37.17 41 SER B N 1
ATOM 4055 C CA . SER B 1 40 ? 96.376 -20.075 -15.916 1.00 36.73 41 SER B CA 1
ATOM 4056 C C . SER B 1 40 ? 96.768 -21.363 -15.214 1.00 37.59 41 SER B C 1
ATOM 4057 O O . SER B 1 40 ? 95.957 -21.988 -14.532 1.00 36.80 41 SER B O 1
ATOM 4060 N N . THR B 1 41 ? 98.026 -21.748 -15.390 1.00 39.29 42 THR B N 1
ATOM 4061 C CA . THR B 1 41 ? 98.558 -22.974 -14.810 1.00 42.91 42 THR B CA 1
ATOM 4062 C C . THR B 1 41 ? 99.397 -22.709 -13.567 1.00 43.89 42 THR B C 1
ATOM 4063 O O . THR B 1 41 ? 99.770 -21.570 -13.292 1.00 45.61 42 THR B O 1
ATOM 4067 N N . LYS B 1 42 ? 99.700 -23.761 -12.817 1.00 45.22 43 LYS B N 1
ATOM 4068 C CA . LYS B 1 42 ? 100.507 -23.598 -11.618 1.00 47.45 43 LYS B CA 1
ATOM 4069 C C . LYS B 1 42 ? 101.865 -23.035 -11.998 1.00 47.69 43 LYS B C 1
ATOM 4070 O O . LYS B 1 42 ? 102.658 -22.657 -11.135 1.00 47.20 43 LYS B O 1
ATOM 4076 N N . GLU B 1 43 ? 102.125 -22.979 -13.300 1.00 47.41 44 GLU B N 1
ATOM 4077 C CA . GLU B 1 43 ? 103.381 -22.435 -13.794 1.00 47.97 44 GLU B CA 1
ATOM 4078 C C . GLU B 1 43 ? 103.273 -20.916 -13.683 1.00 46.09 44 GLU B C 1
ATOM 4079 O O . GLU B 1 43 ? 104.176 -20.246 -13.182 1.00 44.82 44 GLU B O 1
ATOM 4085 N N . ASP B 1 44 ? 102.148 -20.382 -14.139 1.00 44.65 45 ASP B N 1
ATOM 4086 C CA . ASP B 1 44 ? 101.914 -18.952 -14.074 1.00 43.80 45 ASP B CA 1
ATOM 4087 C C . ASP B 1 44 ? 101.986 -18.484 -12.619 1.00 44.15 45 ASP B C 1
ATOM 4088 O O . ASP B 1 44 ? 102.628 -17.477 -12.318 1.00 44.64 45 ASP B O 1
ATOM 4093 N N . ILE B 1 45 ? 101.335 -19.222 -11.721 1.00 42.81 46 ILE B N 1
ATOM 4094 C CA . ILE B 1 45 ? 101.332 -18.877 -10.301 1.00 42.00 46 ILE B CA 1
ATOM 4095 C C . ILE B 1 45 ? 102.719 -18.892 -9.669 1.00 42.13 46 ILE B C 1
ATOM 4096 O O . ILE B 1 45 ? 103.037 -18.026 -8.852 1.00 42.15 46 ILE B O 1
ATOM 4101 N N . ASP B 1 46 ? 103.537 -19.879 -10.030 1.00 42.34 47 ASP B N 1
ATOM 4102 C CA . ASP B 1 46 ? 104.896 -19.981 -9.491 1.00 40.75 47 ASP B CA 1
ATOM 4103 C C . ASP B 1 46 ? 105.665 -18.730 -9.893 1.00 38.46 47 ASP B C 1
ATOM 4104 O O . ASP B 1 46 ? 106.411 -18.162 -9.099 1.00 37.19 47 ASP B O 1
ATOM 4109 N N . TYR B 1 47 ? 105.466 -18.303 -11.135 1.00 36.50 48 TYR B N 1
ATOM 4110 C CA . TYR B 1 47 ? 106.123 -17.109 -11.642 1.00 34.93 48 TYR B CA 1
ATOM 4111 C C . TYR B 1 47 ? 105.690 -15.920 -10.790 1.00 33.76 48 TYR B C 1
ATOM 4112 O O . TYR B 1 47 ? 106.517 -15.142 -10.311 1.00 33.29 48 TYR B O 1
ATOM 4121 N N . ALA B 1 48 ? 104.382 -15.792 -10.604 1.00 32.41 49 ALA B N 1
ATOM 4122 C CA . ALA B 1 48 ? 103.827 -14.708 -9.812 1.00 32.10 49 ALA B CA 1
ATOM 4123 C C . ALA B 1 48 ? 104.380 -14.717 -8.381 1.00 31.48 49 ALA B C 1
ATOM 4124 O O . ALA B 1 48 ? 104.857 -13.697 -7.893 1.00 30.85 49 ALA B O 1
ATOM 4126 N N . ALA B 1 49 ? 104.329 -15.872 -7.722 1.00 30.88 50 ALA B N 1
ATOM 4127 C CA . ALA B 1 49 ? 104.821 -15.999 -6.352 1.00 32.47 50 ALA B CA 1
ATOM 4128 C C . ALA B 1 49 ? 106.293 -15.615 -6.219 1.00 33.82 50 ALA B C 1
ATOM 4129 O O . ALA B 1 49 ? 106.663 -14.835 -5.341 1.00 33.67 50 ALA B O 1
ATOM 4131 N N . GLN B 1 50 ? 107.137 -16.167 -7.082 1.00 35.78 51 GLN B N 1
ATOM 4132 C CA . GLN B 1 50 ? 108.560 -15.859 -7.037 1.00 37.41 51 GLN B CA 1
ATOM 4133 C C . GLN B 1 50 ? 108.775 -14.367 -7.269 1.00 36.64 51 GLN B C 1
ATOM 4134 O O . GLN B 1 50 ? 109.635 -13.750 -6.636 1.00 36.75 51 GLN B O 1
ATOM 4140 N N . THR B 1 51 ? 107.988 -13.799 -8.181 1.00 35.45 52 THR B N 1
ATOM 4141 C CA . THR B 1 51 ? 108.060 -12.379 -8.514 1.00 33.56 52 THR B CA 1
ATOM 4142 C C . THR B 1 51 ? 107.654 -11.529 -7.315 1.00 32.65 52 THR B C 1
ATOM 4143 O O . THR B 1 51 ? 108.355 -10.589 -6.939 1.00 31.50 52 THR B O 1
ATOM 4147 N N . ALA B 1 52 ? 106.513 -11.872 -6.723 1.00 31.92 53 ALA B N 1
ATOM 4148 C CA . ALA B 1 52 ? 105.987 -11.158 -5.564 1.00 31.07 53 ALA B CA 1
ATOM 4149 C C . ALA B 1 52 ? 106.920 -11.235 -4.350 1.00 30.87 53 ALA B C 1
ATOM 4150 O O . ALA B 1 52 ? 107.043 -10.267 -3.602 1.00 31.81 53 ALA B O 1
ATOM 4152 N N . ALA B 1 53 ? 107.568 -12.382 -4.154 1.00 29.83 54 ALA B N 1
ATOM 4153 C CA . ALA B 1 53 ? 108.484 -12.571 -3.030 1.00 30.48 54 ALA B CA 1
ATOM 4154 C C . ALA B 1 53 ? 109.727 -11.706 -3.194 1.00 31.93 54 ALA B C 1
ATOM 4155 O O . ALA B 1 53 ? 110.266 -11.169 -2.222 1.00 31.45 54 ALA B O 1
ATOM 4157 N N . GLU B 1 54 ? 110.180 -11.587 -4.436 1.00 32.62 55 GLU B N 1
ATOM 4158 C CA . GLU B 1 54 ? 111.354 -10.795 -4.758 1.00 34.00 55 GLU B CA 1
ATOM 4159 C C . GLU B 1 54 ? 111.069 -9.326 -4.454 1.00 33.64 55 GLU B C 1
ATOM 4160 O O . GLU B 1 54 ? 111.810 -8.679 -3.709 1.00 33.98 55 GLU B O 1
ATOM 4166 N N . ALA B 1 55 ? 109.984 -8.811 -5.026 1.00 31.69 56 ALA B N 1
ATOM 4167 C CA . ALA B 1 55 ? 109.591 -7.421 -4.832 1.00 30.08 56 ALA B CA 1
ATOM 4168 C C . ALA B 1 55 ? 109.278 -7.094 -3.371 1.00 30.14 56 ALA B C 1
ATOM 4169 O O . ALA B 1 55 ? 109.413 -5.945 -2.942 1.00 30.07 56 ALA B O 1
ATOM 4171 N N . PHE B 1 56 ? 108.860 -8.097 -2.608 1.00 27.97 57 PHE B N 1
ATOM 4172 C CA . PHE B 1 56 ? 108.542 -7.875 -1.206 1.00 28.58 57 PHE B CA 1
ATOM 4173 C C . PHE B 1 56 ? 109.768 -7.356 -0.456 1.00 29.57 57 PHE B C 1
ATOM 4174 O O . PHE B 1 56 ? 109.643 -6.618 0.529 1.00 28.44 57 PHE B O 1
ATOM 4182 N N . LYS B 1 57 ? 110.953 -7.733 -0.934 1.00 29.46 58 LYS B N 1
ATOM 4183 C CA . LYS B 1 57 ? 112.200 -7.300 -0.312 1.00 29.82 58 LYS B CA 1
ATOM 4184 C C . LYS B 1 57 ? 112.372 -5.779 -0.339 1.00 29.46 58 LYS B C 1
ATOM 4185 O O . LYS B 1 57 ? 112.886 -5.194 0.614 1.00 30.12 58 LYS B O 1
ATOM 4191 N N . THR B 1 58 ? 111.954 -5.139 -1.426 1.00 27.44 59 THR B N 1
ATOM 4192 C CA . THR B 1 58 ? 112.079 -3.692 -1.516 1.00 27.82 59 THR B CA 1
ATOM 4193 C C . THR B 1 58 ? 110.807 -2.981 -1.065 1.00 27.16 59 THR B C 1
ATOM 4194 O O . THR B 1 58 ? 110.874 -1.993 -0.335 1.00 26.33 59 THR B O 1
ATOM 4198 N N . TRP B 1 59 ? 109.649 -3.486 -1.481 1.00 26.59 60 TRP B N 1
ATOM 4199 C CA . TRP B 1 59 ? 108.385 -2.860 -1.092 1.00 26.48 60 TRP B CA 1
ATOM 4200 C C . TRP B 1 59 ? 108.191 -2.777 0.420 1.00 26.27 60 TRP B C 1
ATOM 4201 O O . TRP B 1 59 ? 107.713 -1.763 0.928 1.00 26.77 60 TRP B O 1
ATOM 4212 N N . SER B 1 60 ? 108.548 -3.836 1.141 1.00 26.17 61 SER B N 1
ATOM 4213 C CA . SER B 1 60 ? 108.403 -3.819 2.593 1.00 26.67 61 SER B CA 1
ATOM 4214 C C . SER B 1 60 ? 109.390 -2.825 3.219 1.00 27.50 61 SER B C 1
ATOM 4215 O O . SER B 1 60 ? 109.257 -2.457 4.390 1.00 27.47 61 SER B O 1
ATOM 4218 N N . LYS B 1 61 ? 110.372 -2.382 2.435 1.00 27.01 62 LYS B N 1
ATOM 4219 C CA . LYS B 1 61 ? 111.357 -1.433 2.935 1.00 26.49 62 LYS B CA 1
ATOM 4220 C C . LYS B 1 61 ? 111.028 0.017 2.599 1.00 26.62 62 LYS B C 1
ATOM 4221 O O . LYS B 1 61 ? 111.759 0.939 2.975 1.00 26.08 62 LYS B O 1
ATOM 4227 N N . VAL B 1 62 ? 109.923 0.220 1.889 1.00 25.64 63 VAL B N 1
ATOM 4228 C CA . VAL B 1 62 ? 109.473 1.567 1.564 1.00 24.98 63 VAL B CA 1
ATOM 4229 C C . VAL B 1 62 ? 108.600 1.973 2.760 1.00 25.70 63 VAL B C 1
ATOM 4230 O O . VAL B 1 62 ? 107.528 1.400 2.975 1.00 25.62 63 VAL B O 1
ATOM 4234 N N . ALA B 1 63 ? 109.076 2.934 3.551 1.00 23.86 64 ALA B N 1
ATOM 4235 C CA . ALA B 1 63 ? 108.356 3.394 4.738 1.00 22.68 64 ALA B CA 1
ATOM 4236 C C . ALA B 1 63 ? 106.860 3.584 4.492 1.00 21.65 64 ALA B C 1
ATOM 4237 O O . ALA B 1 63 ? 106.454 4.142 3.469 1.00 20.08 64 ALA B O 1
ATOM 4239 N N . VAL B 1 64 ? 106.048 3.134 5.448 1.00 21.78 65 VAL B N 1
ATOM 4240 C CA . VAL B 1 64 ? 104.591 3.226 5.336 1.00 21.65 65 VAL B CA 1
ATOM 4241 C C . VAL B 1 64 ? 104.035 4.603 4.946 1.00 22.32 65 VAL B C 1
ATOM 4242 O O . VAL B 1 64 ? 103.040 4.678 4.221 1.00 23.70 65 VAL B O 1
ATOM 4246 N N . PRO B 1 65 ? 104.660 5.706 5.407 1.00 22.33 66 PRO B N 1
ATOM 4247 C CA . PRO B 1 65 ? 104.125 7.021 5.018 1.00 22.87 66 PRO B CA 1
ATOM 4248 C C . PRO B 1 65 ? 104.189 7.208 3.494 1.00 23.43 66 PRO B C 1
ATOM 4249 O O . PRO B 1 65 ? 103.300 7.820 2.891 1.00 20.83 66 PRO B O 1
ATOM 4253 N N . ARG B 1 66 ? 105.252 6.680 2.885 1.00 25.22 67 ARG B N 1
ATOM 4254 C CA . ARG B 1 66 ? 105.423 6.756 1.437 1.00 25.34 67 ARG B CA 1
ATOM 4255 C C . ARG B 1 66 ? 104.457 5.791 0.756 1.00 24.53 67 ARG B C 1
ATOM 4256 O O . ARG B 1 66 ? 103.905 6.097 -0.306 1.00 22.80 67 ARG B O 1
ATOM 4264 N N . ARG B 1 67 ? 104.245 4.625 1.362 1.00 23.37 68 ARG B N 1
ATOM 4265 C CA . ARG B 1 67 ? 103.322 3.661 0.773 1.00 23.47 68 ARG B CA 1
ATOM 4266 C C . ARG B 1 67 ? 101.894 4.213 0.803 1.00 22.88 68 ARG B C 1
ATOM 4267 O O . ARG B 1 67 ? 101.167 4.102 -0.177 1.00 23.12 68 ARG B O 1
ATOM 4275 N N . ALA B 1 68 ? 101.501 4.819 1.921 1.00 23.02 69 ALA B N 1
ATOM 4276 C CA . ALA B 1 68 ? 100.154 5.372 2.051 1.00 22.21 69 ALA B CA 1
ATOM 4277 C C . ALA B 1 68 ? 99.883 6.447 1.006 1.00 22.67 69 ALA B C 1
ATOM 4278 O O . ALA B 1 68 ? 98.763 6.582 0.512 1.00 21.73 69 ALA B O 1
ATOM 4280 N N . ARG B 1 69 ? 100.913 7.214 0.670 1.00 24.16 70 ARG B N 1
ATOM 4281 C CA . ARG B 1 69 ? 100.778 8.277 -0.317 1.00 25.00 70 ARG B CA 1
ATOM 4282 C C . ARG B 1 69 ? 100.288 7.696 -1.645 1.00 23.86 70 ARG B C 1
ATOM 4283 O O . ARG B 1 69 ? 99.450 8.295 -2.324 1.00 24.64 70 ARG B O 1
ATOM 4291 N N . ILE B 1 70 ? 100.793 6.519 -2.008 1.00 22.64 71 ILE B N 1
ATOM 4292 C CA . ILE B 1 70 ? 100.377 5.877 -3.252 1.00 22.04 71 ILE B CA 1
ATOM 4293 C C . ILE B 1 70 ? 98.899 5.494 -3.167 1.00 22.14 71 ILE B C 1
ATOM 4294 O O . ILE B 1 70 ? 98.174 5.546 -4.169 1.00 21.21 71 ILE B O 1
ATOM 4299 N N . LEU B 1 71 ? 98.452 5.121 -1.967 1.00 21.40 72 LEU B N 1
ATOM 4300 C CA . LEU B 1 71 ? 97.051 4.771 -1.758 1.00 19.83 72 LEU B CA 1
ATOM 4301 C C . LEU B 1 71 ? 96.184 6.010 -1.986 1.00 20.39 72 LEU B C 1
ATOM 4302 O O . LEU B 1 71 ? 95.098 5.911 -2.562 1.00 21.77 72 LEU B O 1
ATOM 4307 N N . PHE B 1 72 ? 96.660 7.178 -1.557 1.00 19.46 73 PHE B N 1
ATOM 4308 C CA . PHE B 1 72 ? 95.900 8.409 -1.771 1.00 19.92 73 PHE B CA 1
ATOM 4309 C C . PHE B 1 72 ? 95.722 8.650 -3.267 1.00 20.79 73 PHE B C 1
ATOM 4310 O O . PHE B 1 72 ? 94.624 8.970 -3.734 1.00 21.55 73 PHE B O 1
ATOM 4318 N N . ASN B 1 73 ? 96.805 8.490 -4.017 1.00 21.49 74 ASN B N 1
ATOM 4319 C CA . ASN B 1 73 ? 96.757 8.670 -5.461 1.00 21.30 74 ASN B CA 1
ATOM 4320 C C . ASN B 1 73 ? 95.765 7.677 -6.054 1.00 20.74 74 ASN B C 1
ATOM 4321 O O . ASN B 1 73 ? 94.956 8.027 -6.913 1.00 20.89 74 ASN B O 1
ATOM 4326 N N . PHE B 1 74 ? 95.829 6.436 -5.583 1.00 20.47 75 PHE B N 1
ATOM 4327 C CA . PHE B 1 74 ? 94.936 5.383 -6.057 1.00 19.65 75 PHE B CA 1
ATOM 4328 C C . PHE B 1 74 ? 93.477 5.785 -5.793 1.00 20.60 75 PHE B C 1
ATOM 4329 O O . PHE B 1 74 ? 92.606 5.683 -6.667 1.00 19.18 75 PHE B O 1
ATOM 4337 N N . GLN B 1 75 ? 93.231 6.250 -4.573 1.00 21.15 76 GLN B N 1
ATOM 4338 C CA . GLN B 1 75 ? 91.903 6.664 -4.143 1.00 21.74 76 GLN B CA 1
ATOM 4339 C C . GLN B 1 75 ? 91.335 7.706 -5.098 1.00 22.48 76 GLN B C 1
ATOM 4340 O O . GLN B 1 75 ? 90.153 7.673 -5.449 1.00 21.80 76 GLN B O 1
ATOM 4346 N N . GLN B 1 76 ? 92.191 8.621 -5.528 1.00 22.96 77 GLN B N 1
ATOM 4347 C CA . GLN B 1 76 ? 91.773 9.681 -6.431 1.00 24.54 77 GLN B CA 1
ATOM 4348 C C . GLN B 1 76 ? 91.526 9.154 -7.851 1.00 23.40 77 GLN B C 1
ATOM 4349 O O . GLN B 1 76 ? 90.511 9.484 -8.471 1.00 21.46 77 GLN B O 1
ATOM 4355 N N . LEU B 1 77 ? 92.448 8.342 -8.369 1.00 22.52 78 LEU B N 1
ATOM 4356 C CA . LEU B 1 77 ? 92.271 7.787 -9.709 1.00 22.35 78 LEU B CA 1
ATOM 4357 C C . LEU B 1 77 ? 90.941 7.032 -9.768 1.00 22.85 78 LEU B C 1
ATOM 4358 O O . LEU B 1 77 ? 90.149 7.209 -10.700 1.00 22.56 78 LEU B O 1
ATOM 4363 N N . LEU B 1 78 ? 90.700 6.189 -8.767 1.00 22.70 79 LEU B N 1
ATOM 4364 C CA . LEU B 1 78 ? 89.453 5.443 -8.699 1.00 21.79 79 LEU B CA 1
ATOM 4365 C C . LEU B 1 78 ? 88.274 6.424 -8.797 1.00 22.48 79 LEU B C 1
ATOM 4366 O O . LEU B 1 78 ? 87.381 6.252 -9.628 1.00 22.00 79 LEU B O 1
ATOM 4371 N N . SER B 1 79 ? 88.282 7.459 -7.960 1.00 22.40 80 SER B N 1
ATOM 4372 C CA . SER B 1 79 ? 87.209 8.451 -7.959 1.00 24.65 80 SER B CA 1
ATOM 4373 C C . SER B 1 79 ? 87.012 9.132 -9.319 1.00 26.28 80 SER B C 1
ATOM 4374 O O . SER B 1 79 ? 85.895 9.489 -9.689 1.00 27.36 80 SER B O 1
ATOM 4377 N N . GLN B 1 80 ? 88.093 9.322 -10.062 1.00 27.01 81 GLN B N 1
ATOM 4378 C CA . GLN B 1 80 ? 87.990 9.960 -11.363 1.00 28.01 81 GLN B CA 1
ATOM 4379 C C . GLN B 1 80 ? 87.447 9.027 -12.442 1.00 28.59 81 GLN B C 1
ATOM 4380 O O . GLN B 1 80 ? 87.143 9.467 -13.545 1.00 28.09 81 GLN B O 1
ATOM 4386 N N . HIS B 1 81 ? 87.323 7.743 -12.123 1.00 29.66 82 HIS B N 1
ATOM 4387 C CA . HIS B 1 81 ? 86.839 6.762 -13.089 1.00 30.41 82 HIS B CA 1
ATOM 4388 C C . HIS B 1 81 ? 85.580 5.991 -12.678 1.00 31.60 82 HIS B C 1
ATOM 4389 O O . HIS B 1 81 ? 85.330 4.894 -13.180 1.00 32.48 82 HIS B O 1
ATOM 4396 N N . LYS B 1 82 ? 84.783 6.567 -11.784 1.00 32.51 83 LYS B N 1
ATOM 4397 C CA . LYS B 1 82 ? 83.559 5.918 -11.321 1.00 32.58 83 LYS B CA 1
ATOM 4398 C C . LYS B 1 82 ? 82.647 5.440 -12.450 1.00 32.31 83 LYS B C 1
ATOM 4399 O O . LYS B 1 82 ? 82.104 4.341 -12.376 1.00 33.52 83 LYS B O 1
ATOM 4405 N N . GLU B 1 83 ? 82.473 6.257 -13.487 1.00 30.97 84 GLU B N 1
ATOM 4406 C CA . GLU B 1 83 ? 81.608 5.890 -14.610 1.00 30.28 84 GLU B CA 1
ATOM 4407 C C . GLU B 1 83 ? 82.134 4.647 -15.323 1.00 29.48 84 GLU B C 1
ATOM 4408 O O . GLU B 1 83 ? 81.378 3.716 -15.604 1.00 26.73 84 GLU B O 1
ATOM 4414 N N . GLU B 1 84 ? 83.433 4.637 -15.607 1.00 30.45 85 GLU B N 1
ATOM 4415 C CA . GLU B 1 84 ? 84.069 3.511 -16.285 1.00 31.43 85 GLU B CA 1
ATOM 4416 C C . GLU B 1 84 ? 84.010 2.230 -15.465 1.00 30.32 85 GLU B C 1
ATOM 4417 O O . GLU B 1 84 ? 83.632 1.167 -15.972 1.00 30.02 85 GLU B O 1
ATOM 4423 N N . LEU B 1 85 ? 84.407 2.334 -14.201 1.00 27.30 86 LEU B N 1
ATOM 4424 C CA . LEU B 1 85 ? 84.403 1.180 -13.321 1.00 24.94 86 LEU B CA 1
ATOM 4425 C C . LEU B 1 85 ? 82.990 0.609 -13.191 1.00 23.80 86 LEU B C 1
ATOM 4426 O O . LEU B 1 85 ? 82.791 -0.606 -13.284 1.00 22.04 86 LEU B O 1
ATOM 4431 N N . ALA B 1 86 ? 82.010 1.487 -12.996 1.00 22.85 87 ALA B N 1
ATOM 4432 C CA . ALA B 1 86 ? 80.624 1.055 -12.861 1.00 24.16 87 ALA B CA 1
ATOM 4433 C C . ALA B 1 86 ? 80.167 0.391 -14.160 1.00 26.48 87 ALA B C 1
ATOM 4434 O O . ALA B 1 86 ? 79.401 -0.579 -14.141 1.00 27.83 87 ALA B O 1
ATOM 4436 N N . HIS B 1 87 ? 80.642 0.914 -15.286 1.00 26.10 88 HIS B N 1
ATOM 4437 C CA . HIS B 1 87 ? 80.283 0.360 -16.580 1.00 24.70 88 HIS B CA 1
ATOM 4438 C C . HIS B 1 87 ? 80.760 -1.087 -16.689 1.00 23.86 88 HIS B C 1
ATOM 4439 O O . HIS B 1 87 ? 80.016 -1.961 -17.132 1.00 22.18 88 HIS B O 1
ATOM 4446 N N . LEU B 1 88 ? 82.004 -1.337 -16.292 1.00 23.43 89 LEU B N 1
ATOM 4447 C CA . LEU B 1 88 ? 82.551 -2.688 -16.346 1.00 24.96 89 LEU B CA 1
ATOM 4448 C C . LEU B 1 88 ? 81.794 -3.646 -15.437 1.00 24.62 89 LEU B C 1
ATOM 4449 O O . LEU B 1 88 ? 81.486 -4.769 -15.828 1.00 26.53 89 LEU B O 1
ATOM 4454 N N . ILE B 1 89 ? 81.487 -3.196 -14.228 1.00 24.21 90 ILE B N 1
ATOM 4455 C CA . ILE B 1 89 ? 80.767 -4.023 -13.276 1.00 23.68 90 ILE B CA 1
ATOM 4456 C C . ILE B 1 89 ? 79.432 -4.491 -13.859 1.00 24.14 90 ILE B C 1
ATOM 4457 O O . ILE B 1 89 ? 79.116 -5.682 -13.826 1.00 24.80 90 ILE B O 1
ATOM 4462 N N . THR B 1 90 ? 78.660 -3.553 -14.400 1.00 22.88 91 THR B N 1
ATOM 4463 C CA . THR B 1 90 ? 77.363 -3.861 -15.002 1.00 23.38 91 THR B CA 1
ATOM 4464 C C . THR B 1 90 ? 77.477 -4.846 -16.165 1.00 24.71 91 THR B C 1
ATOM 4465 O O . THR B 1 90 ? 76.769 -5.852 -16.216 1.00 23.11 91 THR B O 1
ATOM 4469 N N . ILE B 1 91 ? 78.371 -4.530 -17.095 1.00 27.88 92 ILE B N 1
ATOM 4470 C CA . ILE B 1 91 ? 78.612 -5.335 -18.289 1.00 29.58 92 ILE B CA 1
ATOM 4471 C C . ILE B 1 91 ? 78.940 -6.796 -18.021 1.00 29.78 92 ILE B C 1
ATOM 4472 O O . ILE B 1 91 ? 78.403 -7.681 -18.689 1.00 30.45 92 ILE B O 1
ATOM 4477 N N . GLU B 1 92 ? 79.820 -7.056 -17.059 1.00 28.15 93 GLU B N 1
ATOM 4478 C CA . GLU B 1 92 ? 80.198 -8.430 -16.774 1.00 26.27 93 GLU B CA 1
ATOM 4479 C C . GLU B 1 92 ? 79.451 -9.080 -15.610 1.00 25.88 93 GLU B C 1
ATOM 4480 O O . GLU B 1 92 ? 79.365 -10.306 -15.544 1.00 26.66 93 GLU B O 1
ATOM 4486 N N . ASN B 1 93 ? 78.906 -8.283 -14.694 1.00 22.89 94 ASN B N 1
ATOM 4487 C CA . ASN B 1 93 ? 78.168 -8.860 -13.572 1.00 20.93 94 ASN B CA 1
ATOM 4488 C C . ASN B 1 93 ? 76.644 -8.840 -13.767 1.00 20.69 94 ASN B C 1
ATOM 4489 O O . ASN B 1 93 ? 75.966 -9.825 -13.471 1.00 20.67 94 ASN B O 1
ATOM 4494 N N . GLY B 1 94 ? 76.104 -7.729 -14.258 1.00 20.81 95 GLY B N 1
ATOM 4495 C CA . GLY B 1 94 ? 74.668 -7.651 -14.469 1.00 20.47 95 GLY B CA 1
ATOM 4496 C C . GLY B 1 94 ? 73.930 -6.555 -13.716 1.00 21.74 95 GLY B C 1
ATOM 4497 O O . GLY B 1 94 ? 73.040 -5.922 -14.281 1.00 20.52 95 GLY B O 1
ATOM 4498 N N . LYS B 1 95 ? 74.285 -6.334 -12.449 1.00 22.42 96 LYS B N 1
ATOM 4499 C CA . LYS B 1 95 ? 73.634 -5.306 -11.636 1.00 24.21 96 LYS B CA 1
ATOM 4500 C C . LYS B 1 95 ? 73.613 -3.976 -12.399 1.00 25.01 96 LYS B C 1
ATOM 4501 O O . LYS B 1 95 ? 74.528 -3.686 -13.178 1.00 24.15 96 LYS B O 1
ATOM 4507 N N . ASN B 1 96 ? 72.572 -3.173 -12.173 1.00 25.01 97 ASN B N 1
ATOM 4508 C CA . ASN B 1 96 ? 72.439 -1.895 -12.860 1.00 25.22 97 ASN B CA 1
ATOM 4509 C C . ASN B 1 96 ? 73.545 -0.926 -12.478 1.00 26.19 97 ASN B C 1
ATOM 4510 O O . ASN B 1 96 ? 74.347 -1.218 -11.593 1.00 28.47 97 ASN B O 1
ATOM 4515 N N . THR B 1 97 ? 73.600 0.221 -13.147 1.00 27.04 98 THR B N 1
ATOM 4516 C CA . THR B 1 97 ? 74.656 1.188 -12.877 1.00 27.81 98 THR B CA 1
ATOM 4517 C C . THR B 1 97 ? 74.537 1.881 -11.518 1.00 27.99 98 THR B C 1
ATOM 4518 O O . THR B 1 97 ? 75.546 2.300 -10.949 1.00 26.64 98 THR B O 1
ATOM 4522 N N . LYS B 1 98 ? 73.318 2.001 -10.997 1.00 27.08 99 LYS B N 1
ATOM 4523 C CA . LYS B 1 98 ? 73.125 2.627 -9.693 1.00 27.60 99 LYS B CA 1
ATOM 4524 C C . LYS B 1 98 ? 73.836 1.775 -8.649 1.00 27.60 99 LYS B C 1
ATOM 4525 O O . LYS B 1 98 ? 74.662 2.268 -7.877 1.00 26.10 99 LYS B O 1
ATOM 4531 N N . GLU B 1 99 ? 73.515 0.485 -8.641 1.00 27.84 100 GLU B N 1
ATOM 4532 C CA . GLU B 1 99 ? 74.133 -0.446 -7.711 1.00 27.40 100 GLU B CA 1
ATOM 4533 C C . GLU B 1 99 ? 75.623 -0.562 -8.004 1.00 27.61 100 GLU B C 1
ATOM 4534 O O . GLU B 1 99 ? 76.440 -0.661 -7.084 1.00 28.19 100 GLU B O 1
ATOM 4540 N N . ALA B 1 100 ? 75.976 -0.556 -9.288 1.00 25.33 101 ALA B N 1
ATOM 4541 C CA . ALA B 1 100 ? 77.375 -0.642 -9.677 1.00 23.70 101 ALA B CA 1
ATOM 4542 C C . ALA B 1 100 ? 78.122 0.569 -9.111 1.00 22.88 101 ALA B C 1
ATOM 4543 O O . ALA B 1 100 ? 79.183 0.422 -8.513 1.00 23.37 101 ALA B O 1
ATOM 4545 N N . LEU B 1 101 ? 77.567 1.765 -9.303 1.00 23.27 102 LEU B N 1
ATOM 4546 C CA . LEU B 1 101 ? 78.185 2.980 -8.779 1.00 21.99 102 LEU B CA 1
ATOM 4547 C C . LEU B 1 101 ? 78.310 2.798 -7.269 1.00 22.17 102 LEU B C 1
ATOM 4548 O O . LEU B 1 101 ? 79.299 3.197 -6.659 1.00 20.88 102 LEU B O 1
ATOM 4553 N N . GLY B 1 102 ? 77.290 2.194 -6.670 1.00 22.42 103 GLY B N 1
ATOM 4554 C CA . GLY B 1 102 ? 77.329 1.943 -5.242 1.00 20.79 103 GLY B CA 1
ATOM 4555 C C . GLY B 1 102 ? 78.536 1.087 -4.893 1.00 19.77 103 GLY B C 1
ATOM 4556 O O . GLY B 1 102 ? 79.222 1.348 -3.905 1.00 19.29 103 GLY B O 1
ATOM 4557 N N . GLU B 1 103 ? 78.811 0.073 -5.711 1.00 18.86 104 GLU B N 1
ATOM 4558 C CA . GLU B 1 103 ? 79.944 -0.806 -5.458 1.00 19.42 104 GLU B CA 1
ATOM 4559 C C . GLU B 1 103 ? 81.279 -0.085 -5.553 1.00 19.93 104 GLU B C 1
ATOM 4560 O O . GLU B 1 103 ? 82.159 -0.322 -4.725 1.00 21.63 104 GLU B O 1
ATOM 4566 N N . VAL B 1 104 ? 81.447 0.793 -6.544 1.00 19.56 105 VAL B N 1
ATOM 4567 C CA . VAL B 1 104 ? 82.724 1.489 -6.675 1.00 19.95 105 VAL B CA 1
ATOM 4568 C C . VAL B 1 104 ? 82.949 2.373 -5.457 1.00 18.34 105 VAL B C 1
ATOM 4569 O O . VAL B 1 104 ? 84.067 2.486 -4.959 1.00 17.65 105 VAL B O 1
ATOM 4573 N N . GLY B 1 105 ? 81.879 2.993 -4.975 1.00 18.28 106 GLY B N 1
ATOM 4574 C CA . GLY B 1 105 ? 81.990 3.844 -3.808 1.00 19.33 106 GLY B CA 1
ATOM 4575 C C . GLY B 1 105 ? 82.542 3.077 -2.615 1.00 20.80 106 GLY B C 1
ATOM 4576 O O . GLY B 1 105 ? 83.463 3.542 -1.939 1.00 20.54 106 GLY B O 1
ATOM 4577 N N . ARG B 1 106 ? 81.989 1.894 -2.359 1.00 20.23 107 ARG B N 1
ATOM 4578 C CA . ARG B 1 106 ? 82.434 1.070 -1.241 1.00 21.39 107 ARG B CA 1
ATOM 4579 C C . ARG B 1 106 ? 83.891 0.650 -1.439 1.00 19.46 107 ARG B C 1
ATOM 4580 O O . ARG B 1 106 ? 84.665 0.606 -0.489 1.00 19.55 107 ARG B O 1
ATOM 4588 N N . GLY B 1 107 ? 84.261 0.352 -2.679 1.00 17.92 108 GLY B N 1
ATOM 4589 C CA . GLY B 1 107 ? 85.628 -0.053 -2.962 1.00 17.76 108 GLY B CA 1
ATOM 4590 C C . GLY B 1 107 ? 86.614 1.076 -2.709 1.00 17.64 108 GLY B C 1
ATOM 4591 O O . GLY B 1 107 ? 87.769 0.845 -2.322 1.00 16.48 108 GLY B O 1
ATOM 4592 N N . ILE B 1 108 ? 86.164 2.306 -2.943 1.00 15.71 109 ILE B N 1
ATOM 4593 C CA . ILE B 1 108 ? 87.011 3.459 -2.709 1.00 14.90 109 ILE B CA 1
ATOM 4594 C C . ILE B 1 108 ? 87.124 3.682 -1.189 1.00 15.23 109 ILE B C 1
ATOM 4595 O O . ILE B 1 108 ? 88.181 4.075 -0.701 1.00 14.54 109 ILE B O 1
ATOM 4600 N N . GLU B 1 109 ? 86.051 3.406 -0.445 1.00 17.19 110 GLU B N 1
ATOM 4601 C CA . GLU B 1 109 ? 86.078 3.558 1.014 1.00 20.43 110 GLU B CA 1
ATOM 4602 C C . GLU B 1 109 ? 87.190 2.688 1.557 1.00 19.73 110 GLU B C 1
ATOM 4603 O O . GLU B 1 109 ? 87.920 3.093 2.459 1.00 21.01 110 GLU B O 1
ATOM 4609 N N . ASN B 1 110 ? 87.286 1.472 1.022 1.00 19.07 111 ASN B N 1
ATOM 4610 C CA . ASN B 1 110 ? 88.313 0.529 1.444 1.00 18.61 111 ASN B CA 1
ATOM 4611 C C . ASN B 1 110 ? 89.691 1.139 1.231 1.00 18.07 111 ASN B C 1
ATOM 4612 O O . ASN B 1 110 ? 90.558 1.058 2.107 1.00 15.81 111 ASN B O 1
ATOM 4617 N N . VAL B 1 111 ? 89.880 1.760 0.067 1.00 16.81 112 VAL B N 1
ATOM 4618 C CA . VAL B 1 111 ? 91.154 2.380 -0.262 1.00 16.24 112 VAL B CA 1
ATOM 4619 C C . VAL B 1 111 ? 91.411 3.541 0.680 1.00 17.67 112 VAL B C 1
ATOM 4620 O O . VAL B 1 111 ? 92.542 3.739 1.121 1.00 21.43 112 VAL B O 1
ATOM 4624 N N . GLU B 1 112 ? 90.371 4.309 0.993 1.00 16.07 113 GLU B N 1
ATOM 4625 C CA . GLU B 1 112 ? 90.524 5.433 1.907 1.00 16.92 113 GLU B CA 1
ATOM 4626 C C . GLU B 1 112 ? 90.944 4.946 3.303 1.00 18.51 113 GLU B C 1
ATOM 4627 O O . GLU B 1 112 ? 91.839 5.529 3.927 1.00 18.36 113 GLU B O 1
ATOM 4633 N N . PHE B 1 113 ? 90.309 3.877 3.792 1.00 18.60 114 PHE B N 1
ATOM 4634 C CA . PHE B 1 113 ? 90.644 3.336 5.117 1.00 18.89 114 PHE B CA 1
ATOM 4635 C C . PHE B 1 113 ? 92.090 2.883 5.144 1.00 19.17 114 PHE B C 1
ATOM 4636 O O . PHE B 1 113 ? 92.824 3.189 6.074 1.00 19.26 114 PHE B O 1
ATOM 4644 N N . ALA B 1 114 ? 92.486 2.151 4.107 1.00 20.79 115 ALA B N 1
ATOM 4645 C CA . ALA B 1 114 ? 93.843 1.635 3.984 1.00 21.30 115 ALA B CA 1
ATOM 4646 C C . ALA B 1 114 ? 94.884 2.747 3.883 1.00 21.96 115 ALA B C 1
ATOM 4647 O O . ALA B 1 114 ? 96.044 2.548 4.252 1.00 22.23 115 ALA B O 1
ATOM 4649 N N . ALA B 1 115 ? 94.479 3.913 3.387 1.00 20.18 116 ALA B N 1
ATOM 4650 C CA . ALA B 1 115 ? 95.411 5.033 3.265 1.00 20.31 116 ALA B CA 1
ATOM 4651 C C . ALA B 1 115 ? 95.823 5.590 4.637 1.00 17.85 116 ALA B C 1
ATOM 4652 O O . ALA B 1 115 ? 96.685 6.454 4.727 1.00 18.27 116 ALA B O 1
ATOM 4654 N N . GLY B 1 116 ? 95.207 5.087 5.699 1.00 17.83 117 GLY B N 1
ATOM 4655 C CA . GLY B 1 116 ? 95.544 5.546 7.035 1.00 17.59 117 GLY B CA 1
ATOM 4656 C C . GLY B 1 116 ? 96.406 4.523 7.752 1.00 18.39 117 GLY B C 1
ATOM 4657 O O . GLY B 1 116 ? 96.476 4.491 8.986 1.00 17.86 117 GLY B O 1
ATOM 4658 N N . ALA B 1 117 ? 97.069 3.686 6.959 1.00 18.47 118 ALA B N 1
ATOM 4659 C CA . ALA B 1 117 ? 97.939 2.623 7.460 1.00 18.85 118 ALA B CA 1
ATOM 4660 C C . ALA B 1 117 ? 98.988 3.029 8.501 1.00 19.75 118 ALA B C 1
ATOM 4661 O O . ALA B 1 117 ? 99.252 2.271 9.431 1.00 21.59 118 ALA B O 1
ATOM 4663 N N . PRO B 1 118 ? 99.606 4.215 8.359 1.00 19.10 119 PRO B N 1
ATOM 4664 C CA . PRO B 1 118 ? 100.620 4.645 9.327 1.00 19.86 119 PRO B CA 1
ATOM 4665 C C . PRO B 1 118 ? 100.151 4.534 10.779 1.00 20.51 119 PRO B C 1
ATOM 4666 O O . PRO B 1 118 ? 100.831 3.932 11.609 1.00 19.06 119 PRO B O 1
ATOM 4670 N N . SER B 1 119 ? 98.988 5.116 11.073 1.00 20.70 120 SER B N 1
ATOM 4671 C CA . SER B 1 119 ? 98.416 5.075 12.415 1.00 20.46 120 SER B CA 1
ATOM 4672 C C . SER B 1 119 ? 97.880 3.697 12.785 1.00 20.21 120 SER B C 1
ATOM 4673 O O . SER B 1 119 ? 97.850 3.332 13.967 1.00 20.45 120 SER B O 1
ATOM 4676 N N . LEU B 1 120 ? 97.445 2.943 11.780 1.00 17.92 121 LEU B N 1
ATOM 4677 C CA . LEU B 1 120 ? 96.900 1.612 12.006 1.00 17.90 121 LEU B CA 1
ATOM 4678 C C . LEU B 1 120 ? 97.980 0.591 12.375 1.00 19.19 121 LEU B C 1
ATOM 4679 O O . LEU B 1 120 ? 97.686 -0.429 12.995 1.00 18.81 121 LEU B O 1
ATOM 4684 N N . MET B 1 121 ? 99.227 0.871 12.001 1.00 20.50 122 MET B N 1
ATOM 4685 C CA . MET B 1 121 ? 100.340 -0.036 12.282 1.00 19.85 122 MET B CA 1
ATOM 4686 C C . MET B 1 121 ? 100.998 0.192 13.624 1.00 20.29 122 MET B C 1
ATOM 4687 O O . MET B 1 121 ? 101.714 -0.676 14.118 1.00 19.21 122 MET B O 1
ATOM 4692 N N . MET B 1 122 ? 100.760 1.354 14.217 1.00 19.60 123 MET B N 1
ATOM 4693 C CA . MET B 1 122 ? 101.388 1.673 15.485 1.00 21.39 123 MET B CA 1
ATOM 4694 C C . MET B 1 122 ? 101.266 0.576 16.538 1.00 21.64 123 MET B C 1
ATOM 4695 O O . MET B 1 122 ? 100.201 -0.013 16.719 1.00 23.90 123 MET B O 1
ATOM 4700 N N . GLY B 1 123 ? 102.382 0.293 17.211 1.00 20.80 124 GLY B N 1
ATOM 4701 C CA . GLY B 1 123 ? 102.399 -0.715 18.254 1.00 19.48 124 GLY B CA 1
ATOM 4702 C C . GLY B 1 123 ? 102.421 -0.056 19.623 1.00 20.79 124 GLY B C 1
ATOM 4703 O O . GLY B 1 123 ? 102.249 1.160 19.731 1.00 19.74 124 GLY B O 1
ATOM 4704 N N . ASP B 1 124 ? 102.636 -0.849 20.667 1.00 20.47 125 ASP B N 1
ATOM 4705 C CA . ASP B 1 124 ? 102.672 -0.330 22.025 1.00 21.89 125 ASP B CA 1
ATOM 4706 C C . ASP B 1 124 ? 104.101 -0.127 22.532 1.00 22.90 125 ASP B C 1
ATOM 4707 O O . ASP B 1 124 ? 104.997 -0.933 22.266 1.00 22.51 125 ASP B O 1
ATOM 4712 N N . SER B 1 125 ? 104.302 0.955 23.276 1.00 23.91 126 SER B N 1
ATOM 4713 C CA . SER B 1 125 ? 105.615 1.282 23.821 1.00 24.70 126 SER B CA 1
ATOM 4714 C C . SER B 1 125 ? 105.551 1.714 25.285 1.00 25.26 126 SER B C 1
ATOM 4715 O O . SER B 1 125 ? 104.643 2.438 25.699 1.00 25.40 126 SER B O 1
ATOM 4718 N N . LEU B 1 126 ? 106.521 1.264 26.068 1.00 24.47 127 LEU B N 1
ATOM 4719 C CA . LEU B 1 126 ? 106.579 1.612 27.477 1.00 24.42 127 LEU B CA 1
ATOM 4720 C C . LEU B 1 126 ? 108.014 1.994 27.797 1.00 24.97 127 LEU B C 1
ATOM 4721 O O . LEU B 1 126 ? 108.943 1.260 27.461 1.00 25.45 127 LEU B O 1
ATOM 4726 N N . ALA B 1 127 ? 108.194 3.149 28.431 1.00 25.39 128 ALA B N 1
ATOM 4727 C CA . ALA B 1 127 ? 109.530 3.627 28.776 1.00 26.30 128 ALA B CA 1
ATOM 4728 C C . ALA B 1 127 ? 110.206 2.774 29.847 1.00 26.97 128 ALA B C 1
ATOM 4729 O O . ALA B 1 127 ? 111.429 2.642 29.857 1.00 28.83 128 ALA B O 1
ATOM 4731 N N . SER B 1 128 ? 109.416 2.187 30.742 1.00 27.02 129 SER B N 1
ATOM 4732 C CA . SER B 1 128 ? 109.981 1.364 31.807 1.00 26.78 129 SER B CA 1
ATOM 4733 C C . SER B 1 128 ? 109.030 0.290 32.324 1.00 26.80 129 SER B C 1
ATOM 4734 O O . SER B 1 128 ? 107.985 0.610 32.900 1.00 27.57 129 SER B O 1
ATOM 4737 N N . ILE B 1 129 ? 109.389 -0.979 32.122 1.00 25.35 130 ILE B N 1
ATOM 4738 C CA . ILE B 1 129 ? 108.575 -2.085 32.625 1.00 25.33 130 ILE B CA 1
ATOM 4739 C C . ILE B 1 129 ? 109.294 -2.669 33.843 1.00 24.96 130 ILE B C 1
ATOM 4740 O O . ILE B 1 129 ? 108.738 -3.453 34.611 1.00 24.84 130 ILE B O 1
ATOM 4745 N N . ALA B 1 130 ? 110.547 -2.262 33.998 1.00 25.44 131 ALA B N 1
ATOM 4746 C CA . ALA B 1 130 ? 111.407 -2.679 35.100 1.00 25.21 131 ALA B CA 1
ATOM 4747 C C . ALA B 1 130 ? 112.489 -1.613 35.123 1.00 24.75 131 ALA B C 1
ATOM 4748 O O . ALA B 1 130 ? 112.680 -0.919 34.126 1.00 23.03 131 ALA B O 1
ATOM 4750 N N . THR B 1 131 ? 113.193 -1.468 36.238 1.00 25.63 132 THR B N 1
ATOM 4751 C CA . THR B 1 131 ? 114.229 -0.449 36.289 1.00 26.88 132 THR B CA 1
ATOM 4752 C C . THR B 1 131 ? 115.266 -0.691 35.185 1.00 26.96 132 THR B C 1
ATOM 4753 O O . THR B 1 131 ? 115.807 -1.790 35.049 1.00 24.75 132 THR B O 1
ATOM 4757 N N . ASP B 1 132 ? 115.487 0.347 34.375 1.00 27.95 133 ASP B N 1
ATOM 4758 C CA . ASP B 1 132 ? 116.429 0.322 33.255 1.00 28.44 133 ASP B CA 1
ATOM 4759 C C . ASP B 1 132 ? 116.021 -0.541 32.063 1.00 27.69 133 ASP B C 1
ATOM 4760 O O . ASP B 1 132 ? 11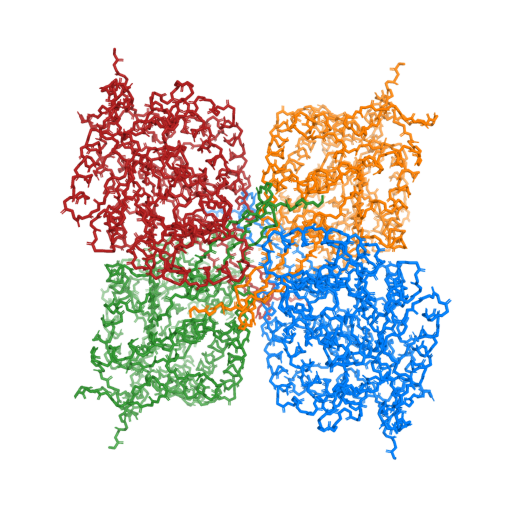6.799 -0.706 31.124 1.00 29.15 133 ASP B O 1
ATOM 4765 N N . VAL B 1 133 ? 114.807 -1.077 32.091 1.00 24.41 134 VAL B N 1
ATOM 4766 C CA . VAL B 1 133 ? 114.323 -1.918 31.005 1.00 23.54 134 VAL B CA 1
ATOM 4767 C C . VAL B 1 133 ? 113.123 -1.272 30.335 1.00 22.99 134 VAL B C 1
ATOM 4768 O O . VAL B 1 133 ? 112.216 -0.804 31.009 1.00 23.94 134 VAL B O 1
ATOM 4772 N N . GLU B 1 134 ? 113.123 -1.251 29.008 1.00 23.36 135 GLU B N 1
ATOM 4773 C CA . GLU B 1 134 ? 112.021 -0.674 28.248 1.00 23.67 135 GLU B CA 1
ATOM 4774 C C . GLU B 1 134 ? 111.513 -1.719 27.256 1.00 23.74 135 GLU B C 1
ATOM 4775 O O . GLU B 1 134 ? 112.264 -2.617 26.856 1.00 23.30 135 GLU B O 1
ATOM 4781 N N . ALA B 1 135 ? 110.243 -1.610 26.867 1.00 21.56 136 ALA B N 1
ATOM 4782 C CA . ALA B 1 135 ? 109.649 -2.572 25.946 1.00 22.09 136 ALA B CA 1
ATOM 4783 C C . ALA B 1 135 ? 108.627 -1.965 25.003 1.00 23.24 136 ALA B C 1
ATOM 4784 O O . ALA B 1 135 ? 107.818 -1.115 25.396 1.00 23.56 136 ALA B O 1
ATOM 4786 N N . ALA B 1 136 ? 108.668 -2.419 23.756 1.00 22.89 137 ALA B N 1
ATOM 4787 C CA . ALA B 1 136 ? 107.747 -1.951 22.732 1.00 24.77 137 ALA B CA 1
ATOM 4788 C C . ALA B 1 136 ? 107.609 -3.004 21.634 1.00 25.40 137 ALA B C 1
ATOM 4789 O O . ALA B 1 136 ? 108.538 -3.774 21.381 1.00 25.26 137 ALA B O 1
ATOM 4791 N N . ASN B 1 137 ? 106.448 -3.060 20.991 1.00 25.74 138 ASN B N 1
ATOM 4792 C CA . ASN B 1 137 ? 106.280 -4.019 19.910 1.00 24.75 138 ASN B CA 1
ATOM 4793 C C . ASN B 1 137 ? 105.985 -3.276 18.619 1.00 22.86 138 ASN B C 1
ATOM 4794 O O . ASN B 1 137 ? 105.593 -2.112 18.642 1.00 20.50 138 ASN B O 1
ATOM 4799 N N . TYR B 1 138 ? 106.230 -3.944 17.495 1.00 23.16 139 TYR B N 1
ATOM 4800 C CA . TYR B 1 138 ? 106.036 -3.355 16.179 1.00 21.11 139 TYR B CA 1
ATOM 4801 C C . TYR B 1 138 ? 105.381 -4.335 15.223 1.00 21.95 139 TYR B C 1
ATOM 4802 O O . TYR B 1 138 ? 105.492 -5.556 15.388 1.00 22.34 139 TYR B O 1
ATOM 4811 N N . ARG B 1 139 ? 104.711 -3.791 14.210 1.00 21.92 140 ARG B N 1
ATOM 4812 C CA . ARG B 1 139 ? 104.049 -4.612 13.212 1.00 22.07 140 ARG B CA 1
ATOM 4813 C C . ARG B 1 139 ? 104.850 -4.585 11.933 1.00 22.57 140 ARG B C 1
ATOM 4814 O O . ARG B 1 139 ? 105.473 -3.575 11.608 1.00 23.48 140 ARG B O 1
ATOM 4822 N N . TYR B 1 140 ? 104.846 -5.710 11.224 1.00 22.23 141 TYR B N 1
ATOM 4823 C CA . TYR B 1 140 ? 105.569 -5.846 9.967 1.00 21.51 141 TYR B CA 1
ATOM 4824 C C . TYR B 1 140 ? 104.719 -6.647 8.998 1.00 22.19 141 TYR B C 1
ATOM 4825 O O . TYR B 1 140 ? 103.860 -7.425 9.419 1.00 23.30 141 TYR B O 1
ATOM 4834 N N . PRO B 1 141 ? 104.923 -6.453 7.684 1.00 22.75 142 PRO B N 1
ATOM 4835 C CA . PRO B 1 141 ? 104.123 -7.235 6.738 1.00 22.20 142 PRO B CA 1
ATOM 4836 C C . PRO B 1 141 ? 104.605 -8.676 6.883 1.00 23.88 142 PRO B C 1
ATOM 4837 O O . PRO B 1 141 ? 105.638 -8.918 7.512 1.00 22.63 142 PRO B O 1
ATOM 4841 N N . ILE B 1 142 ? 103.877 -9.631 6.319 1.00 25.66 143 ILE B N 1
ATOM 4842 C CA . ILE B 1 142 ? 104.290 -11.025 6.437 1.00 27.13 143 ILE B CA 1
ATOM 4843 C C . ILE B 1 142 ? 104.953 -11.590 5.187 1.00 27.81 143 ILE B C 1
ATOM 4844 O O . ILE B 1 142 ? 105.685 -12.578 5.264 1.00 30.81 143 ILE B O 1
ATOM 4849 N N . GLY B 1 143 ? 104.712 -10.960 4.041 1.00 26.97 144 GLY B N 1
ATOM 4850 C CA . GLY B 1 143 ? 105.305 -11.429 2.803 1.00 25.20 144 GLY B CA 1
ATOM 4851 C C . GLY B 1 143 ? 104.328 -11.319 1.654 1.00 26.32 144 GLY B C 1
ATOM 4852 O O . GLY B 1 143 ? 103.742 -10.254 1.432 1.00 26.06 144 GLY B O 1
ATOM 4853 N N . VAL B 1 144 ? 104.143 -12.413 0.918 1.00 25.89 145 VAL B N 1
ATOM 4854 C CA . VAL B 1 144 ? 103.212 -12.416 -0.209 1.00 26.75 145 VAL B CA 1
ATOM 4855 C C . VAL B 1 144 ? 101.845 -12.930 0.240 1.00 27.42 145 VAL B C 1
ATOM 4856 O O . VAL B 1 144 ? 101.746 -14.011 0.827 1.00 28.47 145 VAL B O 1
ATOM 4860 N N . VAL B 1 145 ? 100.799 -12.150 -0.037 1.00 26.69 146 VAL B N 1
ATOM 4861 C CA . VAL B 1 145 ? 99.436 -12.511 0.340 1.00 24.20 146 VAL B CA 1
ATOM 4862 C C . VAL B 1 145 ? 98.606 -12.929 -0.871 1.00 25.13 146 VAL B C 1
ATOM 4863 O O . VAL B 1 145 ? 98.729 -12.349 -1.953 1.00 26.11 146 VAL B O 1
ATOM 4867 N N . GLY B 1 146 ? 97.751 -13.931 -0.675 1.00 24.69 147 GLY B N 1
ATOM 4868 C CA . GLY B 1 146 ? 96.908 -14.422 -1.752 1.00 23.13 147 GLY B CA 1
ATOM 4869 C C . GLY B 1 146 ? 95.442 -14.048 -1.612 1.00 23.43 147 GLY B C 1
ATOM 4870 O O . GLY B 1 146 ? 94.838 -14.219 -0.551 1.00 23.92 147 GLY B O 1
ATOM 4871 N N . GLY B 1 147 ? 94.860 -13.546 -2.696 1.00 22.21 148 GLY B N 1
ATOM 4872 C CA . GLY B 1 147 ? 93.468 -13.152 -2.668 1.00 20.39 148 GLY B CA 1
ATOM 4873 C C . GLY B 1 147 ? 92.636 -13.860 -3.711 1.00 20.08 148 GLY B C 1
ATOM 4874 O O . GLY B 1 147 ? 92.981 -13.881 -4.892 1.00 20.23 148 GLY B O 1
ATOM 4875 N N . ILE B 1 148 ? 91.522 -14.431 -3.265 1.00 21.50 149 ILE B N 1
ATOM 4876 C CA . ILE B 1 148 ? 90.602 -15.157 -4.138 1.00 20.62 149 ILE B CA 1
ATOM 4877 C C . ILE B 1 148 ? 89.239 -14.483 -4.004 1.00 20.53 149 ILE B C 1
ATOM 4878 O O . ILE B 1 148 ? 88.629 -14.502 -2.936 1.00 21.19 149 ILE B O 1
ATOM 4883 N N . ALA B 1 149 ? 88.769 -13.884 -5.094 1.00 20.61 150 ALA B N 1
ATOM 4884 C CA . ALA B 1 149 ? 87.508 -13.156 -5.081 1.00 21.05 150 ALA B CA 1
ATOM 4885 C C . ALA B 1 149 ? 86.356 -13.815 -5.826 1.00 21.51 150 ALA B C 1
ATOM 4886 O O . ALA B 1 149 ? 86.559 -14.642 -6.709 1.00 23.21 150 ALA B O 1
ATOM 4888 N N . PRO B 1 150 ? 85.119 -13.442 -5.470 1.00 21.55 151 PRO B N 1
ATOM 4889 C CA . PRO B 1 150 ? 83.903 -13.982 -6.083 1.00 22.38 151 PRO B CA 1
ATOM 4890 C C . PRO B 1 150 ? 83.467 -13.166 -7.288 1.00 23.27 151 PRO B C 1
ATOM 4891 O O . PRO B 1 150 ? 84.143 -12.212 -7.668 1.00 23.87 151 PRO B O 1
ATOM 4895 N N . PHE B 1 151 ? 82.324 -13.528 -7.867 1.00 22.66 152 PHE B N 1
ATOM 4896 C CA . PHE B 1 151 ? 81.812 -12.836 -9.044 1.00 23.39 152 PHE B CA 1
ATOM 4897 C C . PHE B 1 151 ? 80.826 -11.718 -8.702 1.00 26.06 152 PHE B C 1
ATOM 4898 O O . PHE B 1 151 ? 80.631 -10.802 -9.510 1.00 26.27 152 PHE B O 1
ATOM 4906 N N . ASN B 1 152 ? 80.201 -11.788 -7.524 1.00 25.92 153 ASN B N 1
ATOM 4907 C CA . ASN B 1 152 ? 79.196 -10.790 -7.154 1.00 27.47 153 ASN B CA 1
ATOM 4908 C C . ASN B 1 152 ? 79.685 -9.375 -6.876 1.00 26.51 153 ASN B C 1
ATOM 4909 O O . ASN B 1 152 ? 78.891 -8.436 -6.895 1.00 27.45 153 ASN B O 1
ATOM 4914 N N . PHE B 1 153 ? 80.979 -9.218 -6.615 1.00 26.40 154 PHE B N 1
ATOM 4915 C CA . PHE B 1 153 ? 81.565 -7.890 -6.389 1.00 24.80 154 PHE B CA 1
ATOM 4916 C C . PHE B 1 153 ? 82.924 -7.834 -7.065 1.00 24.14 154 PHE B C 1
ATOM 4917 O O . PHE B 1 153 ? 83.966 -7.920 -6.403 1.00 24.16 154 PHE B O 1
ATOM 4925 N N . PRO B 1 154 ? 82.931 -7.704 -8.404 1.00 21.50 155 PRO B N 1
ATOM 4926 C CA . PRO B 1 154 ? 84.178 -7.644 -9.164 1.00 20.80 155 PRO B CA 1
ATOM 4927 C C . PRO B 1 154 ? 85.162 -6.587 -8.684 1.00 20.49 155 PRO B C 1
ATOM 4928 O O . PRO B 1 154 ? 86.368 -6.769 -8.818 1.00 21.48 155 PRO B O 1
ATOM 4932 N N . MET B 1 155 ? 84.661 -5.495 -8.112 1.00 20.29 156 MET B N 1
ATOM 4933 C CA . MET B 1 155 ? 85.543 -4.440 -7.617 1.00 21.65 156 MET B CA 1
ATOM 4934 C C . MET B 1 155 ? 85.715 -4.370 -6.101 1.00 21.44 156 MET B C 1
ATOM 4935 O O . MET B 1 155 ? 86.843 -4.355 -5.590 1.00 21.03 156 MET B O 1
ATOM 4940 N N . MET B 1 156 ? 84.602 -4.320 -5.382 1.00 19.49 157 MET B N 1
ATOM 4941 C CA . MET B 1 156 ? 84.666 -4.186 -3.935 1.00 19.22 157 MET B CA 1
ATOM 4942 C C . MET B 1 156 ? 85.473 -5.237 -3.170 1.00 18.73 157 MET B C 1
ATOM 4943 O O . MET B 1 156 ? 86.443 -4.897 -2.492 1.00 19.55 157 MET B O 1
ATOM 4948 N N . VAL B 1 157 ? 85.086 -6.505 -3.269 1.00 16.72 158 VAL B N 1
ATOM 4949 C CA . VAL B 1 157 ? 85.809 -7.534 -2.546 1.00 15.99 158 VAL B CA 1
ATOM 4950 C C . VAL B 1 157 ? 87.314 -7.453 -2.788 1.00 17.66 158 VAL B C 1
ATOM 4951 O O . VAL B 1 157 ? 88.095 -7.481 -1.834 1.00 18.89 158 VAL B O 1
ATOM 4955 N N . PRO B 1 158 ? 87.754 -7.358 -4.054 1.00 19.94 159 PRO B N 1
ATOM 4956 C CA . PRO B 1 158 ? 89.213 -7.269 -4.214 1.00 20.77 159 PRO B CA 1
ATOM 4957 C C . PRO B 1 158 ? 89.777 -6.089 -3.417 1.00 20.70 159 PRO B C 1
ATOM 4958 O O . PRO B 1 158 ? 90.865 -6.177 -2.842 1.00 20.10 159 PRO B O 1
ATOM 4962 N N . CYS B 1 159 ? 89.017 -4.996 -3.366 1.00 21.51 160 CYS B N 1
ATOM 4963 C CA . CYS B 1 159 ? 89.443 -3.808 -2.634 1.00 21.55 160 CYS B CA 1
ATOM 4964 C C . CYS B 1 159 ? 89.480 -4.015 -1.122 1.00 23.07 160 CYS B C 1
ATOM 4965 O O . CYS B 1 159 ? 90.033 -3.184 -0.398 1.00 24.85 160 CYS B O 1
ATOM 4968 N N . TRP B 1 160 ? 88.882 -5.103 -0.635 1.00 22.25 161 TRP B N 1
ATOM 4969 C CA . TRP B 1 160 ? 88.930 -5.394 0.797 1.00 22.08 161 TRP B CA 1
ATOM 4970 C C . TRP B 1 160 ? 90.308 -5.951 1.065 1.00 21.61 161 TRP B C 1
ATOM 4971 O O . TRP B 1 160 ? 90.783 -5.941 2.197 1.00 23.97 161 TRP B O 1
ATOM 4982 N N . MET B 1 161 ? 90.938 -6.463 0.017 1.00 21.38 162 MET B N 1
ATOM 4983 C CA . MET B 1 161 ? 92.216 -7.134 0.174 1.00 22.10 162 MET B CA 1
ATOM 4984 C C . MET B 1 161 ? 93.534 -6.477 -0.202 1.00 20.85 162 MET B C 1
ATOM 4985 O O . MET B 1 161 ? 94.325 -6.138 0.676 1.00 21.26 162 MET B O 1
ATOM 4990 N N . PHE B 1 162 ? 93.791 -6.318 -1.496 1.00 20.19 163 PHE B N 1
ATOM 4991 C CA . PHE B 1 162 ? 95.076 -5.766 -1.916 1.00 19.88 163 PHE B CA 1
ATOM 4992 C C . PHE B 1 162 ? 95.392 -4.337 -1.450 1.00 19.07 163 PHE B C 1
ATOM 4993 O O . PHE B 1 162 ? 96.531 -4.042 -1.079 1.00 16.02 163 PHE B O 1
ATOM 5001 N N . PRO B 1 163 ? 94.395 -3.437 -1.433 1.00 18.72 164 PRO B N 1
ATOM 5002 C CA . PRO B 1 163 ? 94.783 -2.102 -0.970 1.00 20.29 164 PRO B CA 1
ATOM 5003 C C . PRO B 1 163 ? 95.405 -2.140 0.437 1.00 20.33 164 PRO B C 1
ATOM 5004 O O . PRO B 1 163 ? 96.526 -1.668 0.632 1.00 21.22 164 PRO B O 1
ATOM 5008 N N . MET B 1 164 ? 94.693 -2.716 1.404 1.00 18.85 165 MET B N 1
ATOM 5009 C CA . MET B 1 164 ? 95.204 -2.779 2.777 1.00 19.98 165 MET B CA 1
ATOM 5010 C C . MET B 1 164 ? 96.473 -3.613 2.930 1.00 21.14 165 MET B C 1
ATOM 5011 O O . MET B 1 164 ? 97.395 -3.219 3.644 1.00 23.33 165 MET B O 1
ATOM 5016 N N . ALA B 1 165 ? 96.522 -4.767 2.273 1.00 21.10 166 ALA B N 1
ATOM 5017 C CA . ALA B 1 165 ? 97.700 -5.624 2.357 1.00 20.46 166 ALA B CA 1
ATOM 5018 C C . ALA B 1 165 ? 98.928 -4.897 1.809 1.00 19.17 166 ALA B C 1
ATOM 5019 O O . ALA B 1 165 ? 99.983 -4.883 2.443 1.00 17.52 166 ALA B O 1
ATOM 5021 N N . ILE B 1 166 ? 98.774 -4.295 0.633 1.00 19.04 167 ILE B N 1
ATOM 5022 C CA . ILE B 1 166 ? 99.847 -3.544 -0.018 1.00 18.94 167 ILE B CA 1
ATOM 5023 C C . ILE B 1 166 ? 100.341 -2.432 0.905 1.00 18.92 167 ILE B C 1
ATOM 5024 O O . ILE B 1 166 ? 101.532 -2.329 1.183 1.00 19.54 167 ILE B O 1
ATOM 5029 N N . ALA B 1 167 ? 99.415 -1.599 1.369 1.00 18.02 168 ALA B N 1
ATOM 5030 C CA . ALA B 1 167 ? 99.747 -0.478 2.247 1.00 19.12 168 ALA B CA 1
ATOM 5031 C C . ALA B 1 167 ? 100.508 -0.902 3.502 1.00 18.80 168 ALA B C 1
ATOM 5032 O O . ALA B 1 167 ? 101.350 -0.157 4.008 1.00 18.62 168 ALA B O 1
ATOM 5034 N N . LEU B 1 168 ? 100.213 -2.096 4.000 1.00 18.25 169 LEU B N 1
ATOM 5035 C CA . LEU B 1 168 ? 100.879 -2.602 5.194 1.00 18.78 169 LEU B CA 1
ATOM 5036 C C . LEU B 1 168 ? 102.283 -3.173 4.919 1.00 20.36 169 LEU B C 1
ATOM 5037 O O . LEU B 1 168 ? 102.991 -3.562 5.847 1.00 19.73 169 LEU B O 1
ATOM 5042 N N . GLY B 1 169 ? 102.684 -3.225 3.651 1.00 21.11 170 GLY B N 1
ATOM 5043 C CA . GLY B 1 169 ? 104.008 -3.733 3.333 1.00 23.89 170 GLY B CA 1
ATOM 5044 C C . GLY B 1 169 ? 104.128 -5.049 2.576 1.00 25.05 170 GLY B C 1
ATOM 5045 O O . GLY B 1 169 ? 105.211 -5.367 2.077 1.00 24.59 170 GLY B O 1
ATOM 5046 N N . ASN B 1 170 ? 103.044 -5.818 2.488 1.00 24.68 171 ASN B N 1
ATOM 5047 C CA . ASN B 1 170 ? 103.074 -7.098 1.778 1.00 24.45 171 ASN B CA 1
ATOM 5048 C C . ASN B 1 170 ? 102.965 -6.894 0.276 1.00 24.67 171 ASN B C 1
ATOM 5049 O O . ASN B 1 170 ? 102.699 -5.787 -0.187 1.00 25.34 171 ASN B O 1
ATOM 5054 N N . THR B 1 171 ? 103.184 -7.971 -0.478 1.00 23.46 172 THR B N 1
ATOM 5055 C CA . THR B 1 171 ? 103.024 -7.944 -1.925 1.00 22.73 172 THR B CA 1
ATOM 5056 C C . THR B 1 171 ? 101.785 -8.811 -2.156 1.00 24.16 172 THR B C 1
ATOM 5057 O O . THR B 1 171 ? 101.445 -9.650 -1.314 1.00 24.32 172 THR B O 1
ATOM 5061 N N . PHE B 1 172 ? 101.111 -8.630 -3.286 1.00 25.01 173 PHE B N 1
ATOM 5062 C CA . PHE B 1 172 ? 99.871 -9.361 -3.520 1.00 24.97 173 PHE B CA 1
ATOM 5063 C C . PHE B 1 172 ? 99.748 -10.119 -4.844 1.00 26.25 173 PHE B C 1
ATOM 5064 O O . PHE B 1 172 ? 100.274 -9.704 -5.882 1.00 27.01 173 PHE B O 1
ATOM 5072 N N . ILE B 1 173 ? 99.036 -11.239 -4.786 1.00 25.34 174 ILE B N 1
ATOM 5073 C CA . ILE B 1 173 ? 98.737 -12.028 -5.970 1.00 24.95 174 ILE B CA 1
ATOM 5074 C C . ILE B 1 173 ? 97.226 -12.206 -5.873 1.00 25.23 174 ILE B C 1
ATOM 5075 O O . ILE B 1 173 ? 96.734 -12.880 -4.968 1.00 23.02 174 ILE B O 1
ATOM 5080 N N . LEU B 1 174 ? 96.493 -11.580 -6.787 1.00 25.52 175 LEU B N 1
ATOM 5081 C CA . LEU B 1 174 ? 95.039 -11.667 -6.783 1.00 25.39 175 LEU B CA 1
ATOM 5082 C C . LEU B 1 174 ? 94.490 -12.569 -7.874 1.00 26.25 175 LEU B C 1
ATOM 5083 O O . LEU B 1 174 ? 94.933 -12.506 -9.020 1.00 24.95 175 LEU B O 1
ATOM 5088 N N . LYS B 1 175 ? 93.515 -13.400 -7.513 1.00 27.55 176 LYS B N 1
ATOM 5089 C CA . LYS B 1 175 ? 92.877 -14.287 -8.477 1.00 27.71 176 LYS B CA 1
ATOM 5090 C C . LYS B 1 175 ? 91.412 -13.897 -8.580 1.00 27.31 176 LYS B C 1
ATOM 5091 O O . LYS B 1 175 ? 90.566 -14.473 -7.902 1.00 28.02 176 LYS B O 1
ATOM 5097 N N . PRO B 1 176 ? 91.090 -12.906 -9.420 1.00 27.87 177 PRO B N 1
ATOM 5098 C CA . PRO B 1 176 ? 89.680 -12.526 -9.523 1.00 28.52 177 PRO B CA 1
ATOM 5099 C C . PRO B 1 176 ? 88.827 -13.663 -10.059 1.00 28.86 177 PRO B C 1
ATOM 5100 O O . PRO B 1 176 ? 89.338 -14.735 -10.389 1.00 27.14 177 PRO B O 1
ATOM 5104 N N . SER B 1 177 ? 87.523 -13.426 -10.119 1.00 30.65 178 SER B N 1
ATOM 5105 C CA . SER B 1 177 ? 86.580 -14.422 -10.604 1.00 32.51 178 SER B CA 1
ATOM 5106 C C . SER B 1 177 ? 86.722 -14.563 -12.111 1.00 33.41 178 SER B C 1
ATOM 5107 O O . SER B 1 177 ? 86.746 -13.562 -12.826 1.00 34.99 178 SER B O 1
ATOM 5110 N N . GLU B 1 178 ? 86.817 -15.801 -12.591 1.00 34.15 179 GLU B N 1
ATOM 5111 C CA . GLU B 1 178 ? 86.944 -16.041 -14.026 1.00 35.16 179 GLU B CA 1
ATOM 5112 C C . GLU B 1 178 ? 85.671 -15.585 -14.730 1.00 35.16 179 GLU B C 1
ATOM 5113 O O . GLU B 1 178 ? 85.636 -15.494 -15.957 1.00 36.71 179 GLU B O 1
ATOM 5119 N N . ARG B 1 179 ? 84.633 -15.290 -13.947 1.00 33.11 180 ARG B N 1
ATOM 5120 C CA . ARG B 1 179 ? 83.358 -14.842 -14.491 1.00 33.61 180 ARG B CA 1
ATOM 5121 C C . ARG B 1 179 ? 83.262 -13.314 -14.627 1.00 32.88 180 ARG B C 1
ATOM 5122 O O . ARG B 1 179 ? 82.501 -12.809 -15.454 1.00 31.56 180 ARG B O 1
ATOM 5130 N N . THR B 1 180 ? 84.037 -12.582 -13.826 1.00 31.18 181 THR B N 1
ATOM 5131 C CA . THR B 1 180 ? 84.051 -11.114 -13.882 1.00 30.04 181 THR B CA 1
ATOM 5132 C C . THR B 1 180 ? 85.489 -10.604 -13.720 1.00 29.84 181 THR B C 1
ATOM 5133 O O . THR B 1 180 ? 85.840 -10.032 -12.691 1.00 27.66 181 THR B O 1
ATOM 5137 N N . PRO B 1 181 ? 86.335 -10.793 -14.748 1.00 30.06 182 PRO B N 1
ATOM 5138 C CA . PRO B 1 181 ? 87.734 -10.359 -14.700 1.00 28.71 182 PRO B CA 1
ATOM 5139 C C . PRO B 1 181 ? 88.073 -8.975 -15.269 1.00 28.63 182 PRO B C 1
ATOM 5140 O O . PRO B 1 181 ? 89.168 -8.466 -15.025 1.00 28.59 182 PRO B O 1
ATOM 5144 N N . LEU B 1 182 ? 87.154 -8.372 -16.023 1.00 28.42 183 LEU B N 1
ATOM 5145 C CA . LEU B 1 182 ? 87.418 -7.066 -16.629 1.00 28.88 183 LEU B CA 1
ATOM 5146 C C . LEU B 1 182 ? 87.745 -5.935 -15.646 1.00 29.62 183 LEU B C 1
ATOM 5147 O O . LEU B 1 182 ? 88.696 -5.184 -15.859 1.00 29.20 183 LEU B O 1
ATOM 5152 N N . LEU B 1 183 ? 86.964 -5.819 -14.576 1.00 28.21 184 LEU B N 1
ATOM 5153 C CA . LEU B 1 183 ? 87.163 -4.762 -13.590 1.00 27.66 184 LEU B CA 1
ATOM 5154 C C . LEU B 1 183 ? 88.597 -4.725 -13.065 1.00 28.45 184 LEU B C 1
ATOM 5155 O O . LEU B 1 183 ? 89.219 -3.660 -12.999 1.00 26.99 184 LEU B O 1
ATOM 5160 N N . THR B 1 184 ? 89.113 -5.890 -12.689 1.00 28.60 185 THR B N 1
ATOM 5161 C CA . THR B 1 184 ? 90.467 -5.996 -12.160 1.00 28.26 185 THR B CA 1
ATOM 5162 C C . THR B 1 184 ? 91.489 -5.404 -13.116 1.00 28.30 185 THR B C 1
ATOM 5163 O O . THR B 1 184 ? 92.504 -4.836 -12.696 1.00 27.02 185 THR B O 1
ATOM 5167 N N . GLU B 1 185 ? 91.213 -5.535 -14.406 1.00 28.61 186 GLU B N 1
ATOM 5168 C CA . GLU B 1 185 ? 92.108 -5.008 -15.421 1.00 29.03 186 GLU B CA 1
ATOM 5169 C C . GLU B 1 185 ? 92.235 -3.502 -15.208 1.00 27.99 186 GLU B C 1
ATOM 5170 O O . GLU B 1 185 ? 93.326 -2.939 -15.288 1.00 27.96 186 GLU B O 1
ATOM 5176 N N . LYS B 1 186 ? 91.112 -2.853 -14.918 1.00 28.43 187 LYS B N 1
ATOM 5177 C CA . LYS B 1 186 ? 91.104 -1.415 -14.680 1.00 28.62 187 LYS B CA 1
ATOM 5178 C C . LYS B 1 186 ? 91.763 -1.040 -13.345 1.00 28.15 187 LYS B C 1
ATOM 5179 O O . LYS B 1 186 ? 92.446 -0.017 -13.255 1.00 28.41 187 LYS B O 1
ATOM 5185 N N . LEU B 1 187 ? 91.569 -1.861 -12.314 1.00 25.47 188 LEU B N 1
ATOM 5186 C CA . LEU B 1 187 ? 92.167 -1.570 -11.014 1.00 25.14 188 LEU B CA 1
ATOM 5187 C C . LEU B 1 187 ? 93.685 -1.603 -11.139 1.00 25.52 188 LEU B C 1
ATOM 5188 O O . LEU B 1 187 ? 94.383 -0.766 -10.566 1.00 24.16 188 LEU B O 1
ATOM 5193 N N . VAL B 1 188 ? 94.190 -2.569 -11.900 1.00 27.22 189 VAL B N 1
ATOM 5194 C CA . VAL B 1 188 ? 95.630 -2.710 -12.107 1.00 27.90 189 VAL B CA 1
ATOM 5195 C C . VAL B 1 188 ? 96.214 -1.468 -12.763 1.00 28.55 189 VAL B C 1
ATOM 5196 O O . VAL B 1 188 ? 97.236 -0.952 -12.318 1.00 29.44 189 VAL B O 1
ATOM 5200 N N . GLU B 1 189 ? 95.566 -0.998 -13.826 1.00 28.40 190 GLU B N 1
ATOM 5201 C CA . GLU B 1 189 ? 96.025 0.192 -14.535 1.00 29.92 190 GLU B CA 1
ATOM 5202 C C . GLU B 1 189 ? 96.131 1.364 -13.587 1.00 28.44 190 GLU B C 1
ATOM 5203 O O . GLU B 1 189 ? 97.190 1.962 -13.433 1.00 28.72 190 GLU B O 1
ATOM 5209 N N . LEU B 1 190 ? 95.005 1.697 -12.966 1.00 27.43 191 LEU B N 1
ATOM 5210 C CA . LEU B 1 190 ? 94.948 2.819 -12.049 1.00 25.36 191 LEU B CA 1
ATOM 5211 C C . LEU B 1 190 ? 95.932 2.715 -10.891 1.00 24.34 191 LEU B C 1
ATOM 5212 O O . LEU B 1 190 ? 96.484 3.722 -10.451 1.00 24.63 191 LEU B O 1
ATOM 5217 N N . PHE B 1 191 ? 96.176 1.510 -10.396 1.00 23.89 192 PHE B N 1
ATOM 5218 C CA . PHE B 1 191 ? 97.112 1.395 -9.291 1.00 24.07 192 PHE B CA 1
ATOM 5219 C C . PHE B 1 191 ? 98.519 1.618 -9.813 1.00 24.09 192 PHE B C 1
ATOM 5220 O O . PHE B 1 191 ? 99.384 2.117 -9.100 1.00 23.99 192 PHE B O 1
ATOM 5228 N N . GLU B 1 192 ? 98.740 1.256 -11.070 1.00 25.25 193 GLU B N 1
ATOM 5229 C CA . GLU B 1 192 ? 100.043 1.448 -11.689 1.00 26.83 193 GLU B CA 1
ATOM 5230 C C . GLU B 1 192 ? 100.266 2.955 -11.868 1.00 26.32 193 GLU B C 1
ATOM 5231 O O . GLU B 1 192 ? 101.339 3.474 -11.561 1.00 25.70 193 GLU B O 1
ATOM 5237 N N . LYS B 1 193 ? 99.248 3.654 -12.364 1.00 25.90 194 LYS B N 1
ATOM 5238 C CA . LYS B 1 193 ? 99.342 5.096 -12.553 1.00 28.25 194 LYS B CA 1
ATOM 5239 C C . LYS B 1 193 ? 99.512 5.780 -11.198 1.00 27.42 194 LYS B C 1
ATOM 5240 O O . LYS B 1 193 ? 100.229 6.774 -11.080 1.00 27.66 194 LYS B O 1
ATOM 5246 N N . ALA B 1 194 ? 98.864 5.230 -10.174 1.00 26.47 195 ALA B N 1
ATOM 5247 C CA . ALA B 1 194 ? 98.957 5.779 -8.827 1.00 25.91 195 ALA B CA 1
ATOM 5248 C C . ALA B 1 194 ? 100.403 5.809 -8.364 1.00 25.34 195 ALA B C 1
ATOM 5249 O O . ALA B 1 194 ? 100.734 6.505 -7.406 1.00 24.80 195 ALA B O 1
ATOM 5251 N N . GLY B 1 195 ? 101.257 5.039 -9.036 1.00 24.64 196 GLY B N 1
ATOM 5252 C CA . GLY B 1 195 ? 102.663 5.007 -8.675 1.00 24.66 196 GLY B CA 1
ATOM 5253 C C . GLY B 1 195 ? 103.182 3.708 -8.079 1.00 25.78 196 GLY B C 1
ATOM 5254 O O . GLY B 1 195 ? 104.344 3.628 -7.682 1.00 26.09 196 GLY B O 1
ATOM 5255 N N . LEU B 1 196 ? 102.343 2.682 -8.019 1.00 25.58 197 LEU B N 1
ATOM 5256 C CA . LEU B 1 196 ? 102.773 1.410 -7.450 1.00 26.10 197 LEU B CA 1
ATOM 5257 C C . LEU B 1 196 ? 103.906 0.773 -8.254 1.00 27.31 197 LEU B C 1
ATOM 5258 O O . LEU B 1 196 ? 103.822 0.644 -9.476 1.00 27.00 197 LEU B O 1
ATOM 5263 N N . PRO B 1 197 ? 104.991 0.374 -7.574 1.00 29.20 198 PRO B N 1
ATOM 5264 C CA . PRO B 1 197 ? 106.130 -0.252 -8.258 1.00 30.23 198 PRO B CA 1
ATOM 5265 C C . PRO B 1 197 ? 105.817 -1.679 -8.707 1.00 30.69 198 PRO B C 1
ATOM 5266 O O . PRO B 1 197 ? 104.928 -2.327 -8.155 1.00 30.42 198 PRO B O 1
ATOM 5270 N N . LYS B 1 198 ? 106.555 -2.157 -9.707 1.00 31.06 199 LYS B N 1
ATOM 5271 C CA . LYS B 1 198 ? 106.350 -3.493 -10.271 1.00 30.70 199 LYS B CA 1
ATOM 5272 C C . LYS B 1 198 ? 106.462 -4.663 -9.296 1.00 29.14 199 LYS B C 1
ATOM 5273 O O . LYS B 1 198 ? 107.246 -4.627 -8.346 1.00 29.95 199 LYS B O 1
ATOM 5279 N N . GLY B 1 199 ? 105.665 -5.698 -9.550 1.00 27.21 200 GLY B N 1
ATOM 5280 C CA . GLY B 1 199 ? 105.681 -6.894 -8.725 1.00 25.69 200 GLY B CA 1
ATOM 5281 C C . GLY B 1 199 ? 104.981 -6.811 -7.382 1.00 25.07 200 GLY B C 1
ATOM 5282 O O . GLY B 1 199 ? 104.956 -7.794 -6.639 1.00 24.07 200 GLY B O 1
ATOM 5283 N N . VAL B 1 200 ? 104.413 -5.654 -7.058 1.00 23.72 201 VAL B N 1
ATOM 5284 C CA . VAL B 1 200 ? 103.730 -5.500 -5.780 1.00 21.96 201 VAL B CA 1
ATOM 5285 C C . VAL B 1 200 ? 102.266 -5.915 -5.896 1.00 21.90 201 VAL B C 1
ATOM 5286 O O . VAL B 1 200 ? 101.697 -6.464 -4.947 1.00 19.72 201 VAL B O 1
ATOM 5290 N N . PHE B 1 201 ? 101.663 -5.677 -7.059 1.00 20.34 202 PHE B N 1
ATOM 5291 C CA . PHE B 1 201 ? 100.273 -6.058 -7.270 1.00 22.23 202 PHE B CA 1
ATOM 5292 C C . PHE B 1 201 ? 100.159 -6.926 -8.515 1.00 24.22 202 PHE B C 1
ATOM 5293 O O . PHE B 1 201 ? 100.109 -6.420 -9.632 1.00 25.86 202 PHE B O 1
ATOM 5301 N N . ASN B 1 202 ? 100.109 -8.238 -8.312 1.00 25.33 203 ASN B N 1
ATOM 5302 C CA . ASN B 1 202 ? 100.024 -9.180 -9.418 1.00 26.36 203 ASN B CA 1
ATOM 5303 C C . ASN B 1 202 ? 98.640 -9.807 -9.547 1.00 26.93 203 ASN B C 1
ATOM 5304 O O . ASN B 1 202 ? 97.967 -10.069 -8.550 1.00 28.07 203 ASN B O 1
ATOM 5309 N N . VAL B 1 203 ? 98.223 -10.038 -10.788 1.00 26.56 204 VAL B N 1
ATOM 5310 C CA . VAL B 1 203 ? 96.929 -10.633 -11.080 1.00 26.89 204 VAL B CA 1
ATOM 5311 C C . VAL B 1 203 ? 97.066 -11.887 -11.945 1.00 29.28 204 VAL B C 1
ATOM 5312 O O . VAL B 1 203 ? 97.610 -11.846 -13.051 1.00 28.84 204 VAL B O 1
ATOM 5316 N N . VAL B 1 204 ? 96.570 -13.006 -11.430 1.00 30.17 205 VAL B N 1
ATOM 5317 C CA . VAL B 1 204 ? 96.621 -14.260 -12.162 1.00 31.22 205 VAL B CA 1
ATOM 5318 C C . VAL B 1 204 ? 95.207 -14.806 -12.318 1.00 30.70 205 VAL B C 1
ATOM 5319 O O . VAL B 1 204 ? 94.613 -15.297 -11.353 1.00 29.63 205 VAL B O 1
ATOM 5323 N N . TYR B 1 205 ? 94.667 -14.706 -13.531 1.00 30.24 206 TYR B N 1
ATOM 5324 C CA . TYR B 1 205 ? 93.321 -15.194 -13.809 1.00 30.22 206 TYR B CA 1
ATOM 5325 C C . TYR B 1 205 ? 93.329 -16.708 -13.921 1.00 31.16 206 TYR B C 1
ATOM 5326 O O . TYR B 1 205 ? 94.320 -17.297 -14.346 1.00 30.66 206 TYR B O 1
ATOM 5335 N N . GLY B 1 206 ? 92.218 -17.335 -13.549 1.00 32.32 207 GLY B N 1
ATOM 5336 C CA . GLY B 1 206 ? 92.137 -18.780 -13.627 1.00 33.55 207 GLY B CA 1
ATOM 5337 C C . GLY B 1 206 ? 91.112 -19.379 -12.690 1.00 33.87 207 GLY B C 1
ATOM 5338 O O . GLY B 1 206 ? 90.119 -18.733 -12.352 1.00 31.98 207 GLY B O 1
ATOM 5339 N N . ALA B 1 207 ? 91.356 -20.614 -12.263 1.00 34.89 208 ALA B N 1
ATOM 5340 C CA . ALA B 1 207 ? 90.431 -21.299 -11.374 1.00 36.57 208 ALA B CA 1
ATOM 5341 C C . ALA B 1 207 ? 91.111 -22.165 -10.325 1.00 37.08 208 ALA B C 1
ATOM 5342 O O . ALA B 1 207 ? 91.853 -21.664 -9.481 1.00 36.28 208 ALA B O 1
ATOM 5344 N N . HIS B 1 208 ? 90.853 -23.469 -10.392 1.00 38.78 209 HIS B N 1
ATOM 5345 C CA . HIS B 1 208 ? 91.393 -24.429 -9.432 1.00 39.94 209 HIS B CA 1
ATOM 5346 C C . HIS B 1 208 ? 92.909 -24.517 -9.381 1.00 39.98 209 HIS B C 1
ATOM 5347 O O . HIS B 1 208 ? 93.492 -24.500 -8.296 1.00 39.71 209 HIS B O 1
ATOM 5354 N N . ASP B 1 209 ? 93.549 -24.621 -10.543 1.00 40.61 210 ASP B N 1
ATOM 5355 C CA . ASP B 1 209 ? 95.008 -24.712 -10.594 1.00 41.30 210 ASP B CA 1
ATOM 5356 C C . ASP B 1 209 ? 95.639 -23.556 -9.840 1.00 40.58 210 ASP B C 1
ATOM 5357 O O . ASP B 1 209 ? 96.520 -23.754 -8.999 1.00 41.24 210 ASP B O 1
ATOM 5362 N N . VAL B 1 210 ? 95.181 -22.347 -10.148 1.00 38.93 211 VAL B N 1
ATOM 5363 C CA . VAL B 1 210 ? 95.698 -21.149 -9.504 1.00 37.23 211 VAL B CA 1
ATOM 5364 C C . VAL B 1 210 ? 95.381 -21.110 -8.013 1.00 35.40 211 VAL B C 1
ATOM 5365 O O . VAL B 1 210 ? 96.211 -20.685 -7.210 1.00 35.71 211 VAL B O 1
ATOM 5369 N N . VAL B 1 211 ? 94.188 -21.555 -7.638 1.00 33.52 212 VAL B N 1
ATOM 5370 C CA . VAL B 1 211 ? 93.816 -21.573 -6.230 1.00 33.21 212 VAL B CA 1
ATOM 5371 C C . VAL B 1 211 ? 94.776 -22.473 -5.458 1.00 34.42 212 VAL B C 1
ATOM 5372 O O . VAL B 1 211 ? 95.368 -22.056 -4.462 1.00 34.51 212 VAL B O 1
ATOM 5376 N N . ASN B 1 212 ? 94.935 -23.707 -5.926 1.00 35.19 213 ASN B N 1
ATOM 5377 C CA . ASN B 1 212 ? 95.828 -24.652 -5.272 1.00 36.01 213 ASN B CA 1
ATOM 5378 C C . ASN B 1 212 ? 97.271 -24.157 -5.265 1.00 35.36 213 ASN B C 1
ATOM 5379 O O . ASN B 1 212 ? 98.021 -24.438 -4.330 1.00 35.12 213 ASN B O 1
ATOM 5384 N N . GLY B 1 213 ? 97.656 -23.416 -6.301 1.00 34.30 214 GLY B N 1
ATOM 5385 C CA . GLY B 1 213 ? 99.001 -22.872 -6.345 1.00 32.40 214 GLY B CA 1
ATOM 5386 C C . GLY B 1 213 ? 99.153 -21.902 -5.188 1.00 32.80 214 GLY B C 1
ATOM 5387 O O . GLY B 1 213 ? 100.165 -21.903 -4.486 1.00 33.19 214 GLY B O 1
ATOM 5388 N N . ILE B 1 214 ? 98.129 -21.076 -4.984 1.00 32.26 215 ILE B N 1
ATOM 5389 C CA . ILE B 1 214 ? 98.118 -20.097 -3.899 1.00 31.48 215 ILE B CA 1
ATOM 5390 C C . ILE B 1 214 ? 98.161 -20.815 -2.556 1.00 31.18 215 ILE B C 1
ATOM 5391 O O . ILE B 1 214 ? 98.866 -20.400 -1.639 1.00 30.41 215 ILE B O 1
ATOM 5396 N N . LEU B 1 215 ? 97.401 -21.898 -2.453 1.00 31.69 216 LEU B N 1
ATOM 5397 C CA . LEU B 1 215 ? 97.335 -22.675 -1.222 1.00 33.54 216 LEU B CA 1
ATOM 5398 C C . LEU B 1 215 ? 98.600 -23.467 -0.942 1.00 33.82 216 LEU B C 1
ATOM 5399 O O . LEU B 1 215 ? 99.021 -23.591 0.205 1.00 32.92 216 LEU B O 1
ATOM 5404 N N . GLU B 1 216 ? 99.206 -23.997 -1.998 1.00 35.89 217 GLU B N 1
ATOM 5405 C CA . GLU B 1 216 ? 100.398 -24.825 -1.865 1.00 38.02 217 GLU B CA 1
ATOM 5406 C C . GLU B 1 216 ? 101.740 -24.107 -1.857 1.00 37.18 217 GLU B C 1
ATOM 5407 O O . GLU B 1 216 ? 102.707 -24.615 -1.288 1.00 36.89 217 GLU B O 1
ATOM 5413 N N . HIS B 1 217 ? 101.809 -22.928 -2.462 1.00 36.25 218 HIS B N 1
ATOM 5414 C CA . HIS B 1 217 ? 103.074 -22.209 -2.499 1.00 36.80 218 HIS B CA 1
ATOM 5415 C C . HIS B 1 217 ? 103.519 -21.730 -1.119 1.00 37.11 218 HIS B C 1
ATOM 5416 O O . HIS B 1 217 ? 102.804 -21.002 -0.432 1.00 36.77 218 HIS B O 1
ATOM 5423 N N . PRO B 1 218 ? 104.723 -22.139 -0.699 1.00 37.98 219 PRO B N 1
ATOM 5424 C CA . PRO B 1 218 ? 105.271 -21.761 0.607 1.00 38.27 219 PRO B CA 1
ATOM 5425 C C . PRO B 1 218 ? 105.572 -20.275 0.708 1.00 38.72 219 PRO B C 1
ATOM 5426 O O . PRO B 1 218 ? 105.676 -19.724 1.805 1.00 39.23 219 PRO B O 1
ATOM 5430 N N . GLU B 1 219 ? 105.699 -19.632 -0.446 1.00 39.13 220 GLU B N 1
ATOM 5431 C CA . GLU B 1 219 ? 106.017 -18.214 -0.503 1.00 39.07 220 GLU B CA 1
ATOM 5432 C C . GLU B 1 219 ? 104.802 -17.343 -0.163 1.00 38.25 220 GLU B C 1
ATOM 5433 O O . GLU B 1 219 ? 104.938 -16.198 0.276 1.00 37.72 220 GLU B O 1
ATOM 5439 N N . ILE B 1 220 ? 103.615 -17.899 -0.355 1.00 36.49 221 ILE B N 1
ATOM 5440 C CA . ILE B 1 220 ? 102.382 -17.184 -0.076 1.00 35.66 221 ILE B CA 1
ATOM 5441 C C . ILE B 1 220 ? 101.960 -17.460 1.370 1.00 35.94 221 ILE B C 1
ATOM 5442 O O . ILE B 1 220 ? 101.273 -18.438 1.658 1.00 37.21 221 ILE B O 1
ATOM 5447 N N . LYS B 1 221 ? 102.374 -16.572 2.269 1.00 34.05 222 LYS B N 1
ATOM 5448 C CA . LYS B 1 221 ? 102.110 -16.704 3.695 1.00 33.18 222 LYS B CA 1
ATOM 5449 C C . LYS B 1 221 ? 100.695 -16.453 4.233 1.00 32.11 222 LYS B C 1
ATOM 5450 O O . LYS B 1 221 ? 100.414 -16.784 5.389 1.00 32.50 222 LYS B O 1
ATOM 5456 N N . ALA B 1 222 ? 99.806 -15.878 3.427 1.00 29.80 223 ALA B N 1
ATOM 5457 C CA . ALA B 1 222 ? 98.438 -15.611 3.891 1.00 27.08 223 ALA B CA 1
ATOM 5458 C C . ALA B 1 222 ? 97.402 -15.681 2.774 1.00 25.74 223 ALA B C 1
ATOM 5459 O O . ALA B 1 222 ? 97.648 -15.251 1.645 1.00 23.82 223 ALA B O 1
ATOM 5461 N N . ILE B 1 223 ? 96.229 -16.209 3.102 1.00 24.96 224 ILE B N 1
ATOM 5462 C CA . ILE B 1 223 ? 95.170 -16.351 2.116 1.00 24.19 224 ILE B CA 1
ATOM 5463 C C . ILE B 1 223 ? 93.833 -15.770 2.537 1.00 22.55 224 ILE B C 1
ATOM 5464 O O . ILE B 1 223 ? 93.284 -16.145 3.573 1.00 23.24 224 ILE B O 1
ATOM 5469 N N . SER B 1 224 ? 93.329 -14.841 1.727 1.00 20.42 225 SER B N 1
ATOM 5470 C CA . SER B 1 224 ? 92.034 -14.213 1.956 1.00 19.85 225 SER B CA 1
ATOM 5471 C C . SER B 1 224 ? 91.118 -14.763 0.880 1.00 19.10 225 SER B C 1
ATOM 5472 O O . SER B 1 224 ? 91.357 -14.564 -0.318 1.00 17.97 225 SER B O 1
ATOM 5475 N N . PHE B 1 225 ? 90.083 -15.471 1.313 1.00 18.40 226 PHE B N 1
ATOM 5476 C CA . PHE B 1 225 ? 89.128 -16.068 0.397 1.00 18.15 226 PHE B CA 1
ATOM 5477 C C . PHE B 1 225 ? 87.718 -15.570 0.625 1.00 17.38 226 PHE B C 1
ATOM 5478 O O . PHE B 1 225 ? 87.217 -15.545 1.750 1.00 16.37 226 PHE B O 1
ATOM 5486 N N . VAL B 1 226 ? 87.062 -15.211 -0.463 1.00 17.48 227 VAL B N 1
ATOM 5487 C CA . VAL B 1 226 ? 85.703 -14.732 -0.380 1.00 18.20 227 VAL B CA 1
ATOM 5488 C C . VAL B 1 226 ? 84.912 -15.434 -1.483 1.00 20.67 227 VAL B C 1
ATOM 5489 O O . VAL B 1 226 ? 85.079 -15.140 -2.667 1.00 21.42 227 VAL B O 1
ATOM 5493 N N . GLY B 1 227 ? 84.075 -16.386 -1.075 1.00 22.07 228 GLY B N 1
ATOM 5494 C CA . GLY B 1 227 ? 83.268 -17.147 -2.012 1.00 24.39 228 GLY B CA 1
ATOM 5495 C C . GLY B 1 227 ? 82.275 -18.062 -1.308 1.00 26.45 228 GLY B C 1
ATOM 5496 O O . GLY B 1 227 ? 81.956 -17.848 -0.137 1.00 26.44 228 GLY B O 1
ATOM 5497 N N . SER B 1 228 ? 81.793 -19.082 -2.019 1.00 27.16 229 SER B N 1
ATOM 5498 C CA . SER B 1 228 ? 80.820 -20.040 -1.479 1.00 26.34 229 SER B CA 1
ATOM 5499 C C . SER B 1 228 ? 81.341 -20.800 -0.266 1.00 25.30 229 SER B C 1
ATOM 5500 O O . SER B 1 228 ? 82.549 -20.868 -0.040 1.00 25.38 229 SER B O 1
ATOM 5503 N N . LYS B 1 229 ? 80.427 -21.382 0.506 1.00 25.52 230 LYS B N 1
ATOM 5504 C CA . LYS B 1 229 ? 80.808 -22.130 1.704 1.00 26.39 230 LYS B CA 1
ATOM 5505 C C . LYS B 1 229 ? 81.630 -23.390 1.397 1.00 26.22 230 LYS B C 1
ATOM 5506 O O . LYS B 1 229 ? 82.673 -23.635 2.018 1.00 23.44 230 LYS B O 1
ATOM 5512 N N . PRO B 1 230 ? 81.155 -24.222 0.453 1.00 26.85 231 PRO B N 1
ATOM 5513 C CA . PRO B 1 230 ? 81.925 -25.430 0.141 1.00 25.33 231 PRO B CA 1
ATOM 5514 C C . PRO B 1 230 ? 83.378 -25.130 -0.223 1.00 25.14 231 PRO B C 1
ATOM 5515 O O . PRO B 1 230 ? 84.296 -25.744 0.330 1.00 25.95 231 PRO B O 1
ATOM 5519 N N . VAL B 1 231 ? 83.600 -24.177 -1.125 1.00 23.69 232 VAL B N 1
ATOM 5520 C CA . VAL B 1 231 ? 84.964 -23.838 -1.521 1.00 24.03 232 VAL B CA 1
ATOM 5521 C C . VAL B 1 231 ? 85.752 -23.184 -0.390 1.00 25.47 232 VAL B C 1
ATOM 5522 O O . VAL B 1 231 ? 86.924 -23.508 -0.164 1.00 25.09 232 VAL B O 1
ATOM 5526 N N . GLY B 1 232 ? 85.113 -22.253 0.312 1.00 26.14 233 GLY B N 1
ATOM 5527 C CA . GLY B 1 232 ? 85.775 -21.580 1.417 1.00 27.08 233 GLY B CA 1
ATOM 5528 C C . GLY B 1 232 ? 86.192 -22.556 2.504 1.00 27.75 233 GLY B C 1
ATOM 5529 O O . GLY B 1 232 ? 87.317 -22.497 3.006 1.00 27.37 233 GLY B O 1
ATOM 5530 N N . GLU B 1 233 ? 85.279 -23.449 2.875 1.00 28.17 234 GLU B N 1
ATOM 5531 C CA . GLU B 1 233 ? 85.562 -24.451 3.890 1.00 28.28 234 GLU B CA 1
ATOM 5532 C C . GLU B 1 233 ? 86.743 -25.278 3.405 1.00 28.49 234 GLU B C 1
ATOM 5533 O O . GLU B 1 233 ? 87.581 -25.721 4.187 1.00 28.61 234 GLU B O 1
ATOM 5539 N N . TYR B 1 234 ? 86.806 -25.466 2.094 1.00 28.63 235 TYR B N 1
ATOM 5540 C CA . TYR B 1 234 ? 87.882 -26.223 1.486 1.00 28.19 235 TYR B CA 1
ATOM 5541 C C . TYR B 1 234 ? 89.208 -25.468 1.562 1.00 28.09 235 TYR B C 1
ATOM 5542 O O . TYR B 1 234 ? 90.222 -26.024 1.989 1.00 27.73 235 TYR B O 1
ATOM 5551 N N . VAL B 1 235 ? 89.202 -24.204 1.149 1.00 26.67 236 VAL B N 1
ATOM 5552 C CA . VAL B 1 235 ? 90.413 -23.387 1.188 1.00 26.19 236 VAL B CA 1
ATOM 5553 C C . VAL B 1 235 ? 90.931 -23.186 2.616 1.00 25.54 236 VAL B C 1
ATOM 5554 O O . VAL B 1 235 ? 92.141 -23.104 2.843 1.00 24.12 236 VAL B O 1
ATOM 5558 N N . TYR B 1 236 ? 90.021 -23.113 3.582 1.00 25.49 237 TYR B N 1
ATOM 5559 C CA . TYR B 1 236 ? 90.437 -22.927 4.963 1.00 25.13 237 TYR B CA 1
ATOM 5560 C C . TYR B 1 236 ? 91.201 -24.135 5.486 1.00 26.35 237 TYR B C 1
ATOM 5561 O O . TYR B 1 236 ? 92.216 -23.992 6.164 1.00 25.63 237 TYR B O 1
ATOM 5570 N N . LYS B 1 237 ? 90.697 -25.327 5.185 1.00 26.69 238 LYS B N 1
ATOM 5571 C CA . LYS B 1 237 ? 91.347 -26.542 5.644 1.00 27.61 238 LYS B CA 1
ATOM 5572 C C . LYS B 1 237 ? 92.672 -26.775 4.937 1.00 27.13 238 LYS B C 1
ATOM 5573 O O . LYS B 1 237 ? 93.698 -26.963 5.587 1.00 27.20 238 LYS B O 1
ATOM 5579 N N . LYS B 1 238 ? 92.645 -26.751 3.609 1.00 28.20 239 LYS B N 1
ATOM 5580 C CA . LYS B 1 238 ? 93.848 -26.955 2.800 1.00 30.06 239 LYS B CA 1
ATOM 5581 C C . LYS B 1 238 ? 94.941 -25.961 3.189 1.00 28.96 239 LYS B C 1
ATOM 5582 O O . LYS B 1 238 ? 96.105 -26.334 3.335 1.00 27.40 239 LYS B O 1
ATOM 5588 N N . GLY B 1 239 ? 94.558 -24.699 3.359 1.00 27.51 240 GLY B N 1
ATOM 5589 C CA . GLY B 1 239 ? 95.524 -23.683 3.738 1.00 27.31 240 GLY B CA 1
ATOM 5590 C C . GLY B 1 239 ? 96.100 -23.930 5.120 1.00 27.74 240 GLY B C 1
ATOM 5591 O O . GLY B 1 239 ? 97.282 -23.680 5.369 1.00 27.95 240 GLY B O 1
ATOM 5592 N N . SER B 1 240 ? 95.263 -24.421 6.026 1.00 27.75 241 SER B N 1
ATOM 5593 C CA . SER B 1 240 ? 95.696 -24.711 7.386 1.00 29.17 241 SER B CA 1
ATOM 5594 C C . SER B 1 240 ? 96.585 -25.945 7.393 1.00 29.55 241 SER B C 1
ATOM 5595 O O . SER B 1 240 ? 97.524 -26.040 8.179 1.00 28.52 241 SER B O 1
ATOM 5598 N N . GLU B 1 241 ? 96.278 -26.890 6.512 1.00 30.48 242 GLU B N 1
ATOM 5599 C CA . GLU B 1 241 ? 97.058 -28.114 6.411 1.00 32.47 242 GLU B CA 1
ATOM 5600 C C . GLU B 1 241 ? 98.463 -27.696 5.980 1.00 31.55 242 GLU B C 1
ATOM 5601 O O . GLU B 1 241 ? 99.457 -28.300 6.385 1.00 30.85 242 GLU B O 1
ATOM 5607 N N . ASN B 1 242 ? 98.532 -26.644 5.164 1.00 30.39 243 ASN B N 1
ATOM 5608 C CA . ASN B 1 242 ? 99.802 -26.120 4.674 1.00 29.37 243 ASN B CA 1
ATOM 5609 C C . ASN B 1 242 ? 100.419 -25.123 5.639 1.00 29.48 243 ASN B C 1
ATOM 5610 O O . ASN B 1 242 ? 101.381 -24.430 5.306 1.00 27.66 243 ASN B O 1
ATOM 5615 N N . LEU B 1 243 ? 99.848 -25.057 6.838 1.00 29.58 244 LEU B N 1
ATOM 5616 C CA . LEU B 1 243 ? 100.335 -24.184 7.900 1.00 30.06 244 LEU B CA 1
ATOM 5617 C C . LEU B 1 243 ? 100.471 -22.687 7.588 1.00 30.93 244 LEU B C 1
ATOM 5618 O O . LEU B 1 243 ? 101.490 -22.062 7.900 1.00 32.40 244 LEU B O 1
ATOM 5623 N N . LYS B 1 244 ? 99.439 -22.114 6.981 1.00 30.33 245 LYS B N 1
ATOM 5624 C CA . LYS B 1 244 ? 99.431 -20.689 6.670 1.00 28.81 245 LYS B CA 1
ATOM 5625 C C . LYS B 1 244 ? 98.114 -20.090 7.164 1.00 26.04 245 LYS B C 1
ATOM 5626 O O . LYS B 1 244 ? 97.078 -20.750 7.155 1.00 23.75 245 LYS B O 1
ATOM 5632 N N . ARG B 1 245 ? 98.161 -18.849 7.629 1.00 24.35 246 ARG B N 1
ATOM 5633 C CA . ARG B 1 245 ? 96.958 -18.212 8.126 1.00 21.64 246 ARG B CA 1
ATOM 5634 C C . ARG B 1 245 ? 96.020 -17.981 6.956 1.00 21.40 246 ARG B C 1
ATOM 5635 O O . ARG B 1 245 ? 96.452 -17.607 5.857 1.00 17.62 246 ARG B O 1
ATOM 5643 N N . VAL B 1 246 ? 94.735 -18.219 7.192 1.00 20.62 247 VAL B N 1
ATOM 5644 C CA . VAL B 1 246 ? 93.737 -18.027 6.157 1.00 21.92 247 VAL B CA 1
ATOM 5645 C C . VAL B 1 246 ? 92.452 -17.483 6.761 1.00 22.27 247 VAL B C 1
ATOM 5646 O O . VAL B 1 246 ? 92.185 -17.677 7.945 1.00 24.64 247 VAL B O 1
ATOM 5650 N N . GLN B 1 247 ? 91.684 -16.755 5.957 1.00 20.96 248 GLN B N 1
ATOM 5651 C CA . GLN B 1 247 ? 90.418 -16.206 6.414 1.00 19.99 248 GLN B CA 1
ATOM 5652 C C . GLN B 1 247 ? 89.429 -16.437 5.288 1.00 20.74 248 GLN B C 1
ATOM 5653 O O . GLN B 1 247 ? 89.653 -16.014 4.146 1.00 20.61 248 GLN B O 1
ATOM 5659 N N . SER B 1 248 ? 88.346 -17.135 5.602 1.00 19.13 249 SER B N 1
ATOM 5660 C CA . SER B 1 248 ? 87.348 -17.438 4.594 1.00 19.95 249 SER B CA 1
ATOM 5661 C C . SER B 1 248 ? 85.997 -16.840 4.902 1.00 20.36 249 SER B C 1
ATOM 5662 O O . SER B 1 248 ? 85.326 -17.266 5.846 1.00 22.20 249 SER B O 1
ATOM 5665 N N . LEU B 1 249 ? 85.598 -15.856 4.105 1.00 19.16 250 LEU B N 1
ATOM 5666 C CA . LEU B 1 249 ? 84.292 -15.234 4.260 1.00 19.05 250 LEU B CA 1
ATOM 5667 C C . LEU B 1 249 ? 83.406 -15.973 3.249 1.00 19.78 250 LEU B C 1
ATOM 5668 O O . LEU B 1 249 ? 83.567 -15.830 2.031 1.00 17.71 250 LEU B O 1
ATOM 5673 N N . THR B 1 250 ? 82.480 -16.771 3.775 1.00 19.93 251 THR B N 1
ATOM 5674 C CA . THR B 1 250 ? 81.616 -17.612 2.954 1.00 21.19 251 THR B CA 1
ATOM 5675 C C . THR B 1 250 ? 80.133 -17.262 2.838 1.00 22.65 251 THR B C 1
ATOM 5676 O O . THR B 1 250 ? 79.711 -16.154 3.179 1.00 23.59 251 THR B O 1
ATOM 5680 N N . GLY B 1 251 ? 79.363 -18.240 2.350 1.00 22.85 252 GLY B N 1
ATOM 5681 C CA . GLY B 1 251 ? 77.930 -18.101 2.128 1.00 22.36 252 GLY B CA 1
ATOM 5682 C C . GLY B 1 251 ? 77.053 -17.589 3.259 1.00 24.13 252 GLY B C 1
ATOM 5683 O O . GLY B 1 251 ? 77.471 -17.548 4.425 1.00 23.09 252 GLY B O 1
ATOM 5684 N N . ALA B 1 252 ? 75.815 -17.225 2.910 1.00 23.27 253 ALA B N 1
ATOM 5685 C CA . ALA B 1 252 ? 74.864 -16.681 3.874 1.00 21.53 253 ALA B CA 1
ATOM 5686 C C . ALA B 1 252 ? 73.398 -16.988 3.569 1.00 22.50 253 ALA B C 1
ATOM 5687 O O . ALA B 1 252 ? 73.039 -17.330 2.443 1.00 23.97 253 ALA B O 1
ATOM 5689 N N . LYS B 1 253 ? 72.559 -16.870 4.594 1.00 21.82 254 LYS B N 1
ATOM 5690 C CA . LYS B 1 253 ? 71.113 -17.059 4.479 1.00 22.32 254 LYS B CA 1
ATOM 5691 C C . LYS B 1 253 ? 70.579 -16.048 5.485 1.00 23.49 254 LYS B C 1
ATOM 5692 O O . LYS B 1 253 ? 69.988 -16.408 6.507 1.00 24.82 254 LYS B O 1
ATOM 5698 N N . ASN B 1 254 ? 70.815 -14.774 5.186 1.00 21.98 255 ASN B N 1
ATOM 5699 C CA . ASN B 1 254 ? 70.419 -13.680 6.057 1.00 21.11 255 ASN B CA 1
ATOM 5700 C C . ASN B 1 254 ? 68.932 -13.495 6.269 1.00 21.48 255 ASN B C 1
ATOM 5701 O O . ASN B 1 254 ? 68.153 -13.433 5.315 1.00 21.49 255 ASN B O 1
ATOM 5706 N N . HIS B 1 255 ? 68.569 -13.402 7.549 1.00 19.73 256 HIS B N 1
ATOM 5707 C CA . HIS B 1 255 ? 67.201 -13.224 7.998 1.00 19.00 256 HIS B CA 1
ATOM 5708 C C . HIS B 1 255 ? 66.892 -11.769 8.356 1.00 18.80 256 HIS B C 1
ATOM 5709 O O . HIS B 1 255 ? 67.745 -11.044 8.870 1.00 17.34 256 HIS B O 1
ATOM 5716 N N . THR B 1 256 ? 65.665 -11.349 8.065 1.00 17.43 257 THR B N 1
ATOM 5717 C CA . THR B 1 256 ? 65.219 -10.005 8.387 1.00 17.25 257 THR B CA 1
ATOM 5718 C C . THR B 1 256 ? 63.951 -10.154 9.204 1.00 16.37 257 THR B C 1
ATOM 5719 O O . THR B 1 256 ? 63.039 -10.878 8.822 1.00 15.76 257 THR B O 1
ATOM 5723 N N . ILE B 1 257 ? 63.922 -9.473 10.345 1.00 16.46 258 ILE B N 1
ATOM 5724 C CA . ILE B 1 257 ? 62.795 -9.533 11.261 1.00 15.60 258 ILE B CA 1
ATOM 5725 C C . ILE B 1 257 ? 61.976 -8.252 11.190 1.00 15.57 258 ILE B C 1
ATOM 5726 O O . ILE B 1 257 ? 62.516 -7.157 11.339 1.00 17.85 258 ILE B O 1
ATOM 5731 N N . VAL B 1 258 ? 60.675 -8.401 10.957 1.00 14.75 259 VAL B N 1
ATOM 5732 C CA . VAL B 1 258 ? 59.761 -7.267 10.868 1.00 14.56 259 VAL B CA 1
ATOM 5733 C C . VAL B 1 258 ? 58.779 -7.366 12.009 1.00 15.64 259 VAL B C 1
ATOM 5734 O O . VAL B 1 258 ? 57.885 -8.215 11.981 1.00 15.72 259 VAL B O 1
ATOM 5738 N N . LEU B 1 259 ? 58.948 -6.508 13.012 1.00 16.16 260 LEU B N 1
ATOM 5739 C CA . LEU B 1 259 ? 58.061 -6.512 14.171 1.00 16.96 260 LEU B CA 1
ATOM 5740 C C . LEU B 1 259 ? 56.837 -5.639 13.887 1.00 18.70 260 LEU B C 1
ATOM 5741 O O . LEU B 1 259 ? 56.825 -4.883 12.910 1.00 19.67 260 LEU B O 1
ATOM 5746 N N . ASN B 1 260 ? 55.814 -5.744 14.733 1.00 18.15 261 ASN B N 1
ATOM 5747 C CA . ASN B 1 260 ? 54.571 -4.993 14.545 1.00 18.77 261 ASN B CA 1
ATOM 5748 C C . ASN B 1 260 ? 54.694 -3.473 14.506 1.00 20.49 261 ASN B C 1
ATOM 5749 O O . ASN B 1 260 ? 53.837 -2.803 13.930 1.00 19.96 261 ASN B O 1
ATOM 5754 N N . ASP B 1 261 ? 55.745 -2.924 15.112 1.00 20.94 262 ASP B N 1
ATOM 5755 C CA . ASP B 1 261 ? 55.925 -1.475 15.135 1.00 20.53 262 ASP B CA 1
ATOM 5756 C C . ASP B 1 261 ? 56.831 -0.979 14.013 1.00 22.11 262 ASP B C 1
ATOM 5757 O O . ASP B 1 261 ? 57.287 0.167 14.025 1.00 22.79 262 ASP B O 1
ATOM 5762 N N . ALA B 1 262 ? 57.091 -1.841 13.043 1.00 22.31 263 ALA B N 1
ATOM 5763 C CA . ALA B 1 262 ? 57.940 -1.456 11.930 1.00 25.75 263 ALA B CA 1
ATOM 5764 C C . ALA B 1 262 ? 57.239 -0.438 11.033 1.00 27.06 263 ALA B C 1
ATOM 5765 O O . ALA B 1 262 ? 56.029 -0.500 10.838 1.00 28.23 263 ALA B O 1
ATOM 5767 N N . ASN B 1 263 ? 58.010 0.503 10.501 1.00 28.34 264 ASN B N 1
ATOM 5768 C CA . ASN B 1 263 ? 57.495 1.512 9.584 1.00 28.90 264 ASN B CA 1
ATOM 5769 C C . ASN B 1 263 ? 57.490 0.791 8.234 1.00 30.27 264 ASN B C 1
ATOM 5770 O O . ASN B 1 263 ? 58.527 0.684 7.580 1.00 30.49 264 ASN B O 1
ATOM 5775 N N . LEU B 1 264 ? 56.326 0.289 7.829 1.00 31.16 265 LEU B N 1
ATOM 5776 C CA . LEU B 1 264 ? 56.201 -0.474 6.591 1.00 33.07 265 LEU B CA 1
ATOM 5777 C C . LEU B 1 264 ? 56.727 0.175 5.326 1.00 35.33 265 LEU B C 1
ATOM 5778 O O . LEU B 1 264 ? 57.284 -0.510 4.464 1.00 34.90 265 LEU B O 1
ATOM 5783 N N . GLU B 1 265 ? 56.550 1.487 5.211 1.00 37.90 266 GLU B N 1
ATOM 5784 C CA . GLU B 1 265 ? 57.027 2.216 4.044 1.00 40.38 266 GLU B CA 1
ATOM 5785 C C . GLU B 1 265 ? 58.482 1.841 3.821 1.00 39.22 266 GLU B C 1
ATOM 5786 O O . GLU B 1 265 ? 58.821 1.177 2.834 1.00 39.39 266 GLU B O 1
ATOM 5792 N N . ASP B 1 266 ? 59.327 2.270 4.759 1.00 37.52 267 ASP B N 1
ATOM 5793 C CA . ASP B 1 266 ? 60.766 2.011 4.721 1.00 36.11 267 ASP B CA 1
ATOM 5794 C C . ASP B 1 266 ? 61.124 0.527 4.715 1.00 33.25 267 ASP B C 1
ATOM 5795 O O . ASP B 1 266 ? 62.011 0.097 3.975 1.00 34.90 267 ASP B O 1
ATOM 5800 N N . THR B 1 267 ? 60.447 -0.258 5.540 1.00 27.46 268 THR B N 1
ATOM 5801 C CA . THR B 1 267 ? 60.755 -1.673 5.599 1.00 24.06 268 THR B CA 1
ATOM 5802 C C . THR B 1 267 ? 60.639 -2.345 4.231 1.00 23.44 268 THR B C 1
ATOM 5803 O O . THR B 1 267 ? 61.610 -2.916 3.733 1.00 21.30 268 THR B O 1
ATOM 5807 N N . VAL B 1 268 ? 59.460 -2.268 3.620 1.00 23.43 269 VAL B N 1
ATOM 5808 C CA . VAL B 1 268 ? 59.245 -2.894 2.317 1.00 23.84 269 VAL B CA 1
ATOM 5809 C C . VAL B 1 268 ? 60.302 -2.506 1.280 1.00 23.43 269 VAL B C 1
ATOM 5810 O O . VAL B 1 268 ? 60.917 -3.379 0.666 1.00 24.08 269 VAL B O 1
ATOM 5814 N N . THR B 1 269 ? 60.524 -1.208 1.095 1.00 22.32 270 THR B N 1
ATOM 5815 C CA . THR B 1 269 ? 61.519 -0.740 0.135 1.00 21.46 270 THR B CA 1
ATOM 5816 C C . THR B 1 269 ? 62.905 -1.313 0.432 1.00 22.38 270 THR B C 1
ATOM 5817 O O . THR B 1 269 ? 63.614 -1.745 -0.478 1.00 24.21 270 THR B O 1
ATOM 5821 N N . ASN B 1 270 ? 63.293 -1.315 1.703 1.00 23.64 271 ASN B N 1
ATOM 5822 C CA . ASN B 1 270 ? 64.593 -1.850 2.103 1.00 23.11 271 ASN B CA 1
ATOM 5823 C C . ASN B 1 270 ? 64.705 -3.341 1.828 1.00 22.58 271 ASN B C 1
ATOM 5824 O O . ASN B 1 270 ? 65.719 -3.803 1.299 1.00 22.43 271 ASN B O 1
ATOM 5829 N N . ILE B 1 271 ? 63.668 -4.094 2.188 1.00 21.28 272 ILE B N 1
ATOM 5830 C CA . ILE B 1 271 ? 63.688 -5.532 1.972 1.00 20.38 272 ILE B CA 1
ATOM 5831 C C . ILE B 1 271 ? 63.692 -5.869 0.485 1.00 20.10 272 ILE B C 1
ATOM 5832 O O . ILE B 1 271 ? 64.427 -6.754 0.056 1.00 19.22 272 ILE B O 1
ATOM 5837 N N . VAL B 1 272 ? 62.896 -5.154 -0.306 1.00 20.89 273 VAL B N 1
ATOM 5838 C CA . VAL B 1 272 ? 62.844 -5.408 -1.747 1.00 20.03 273 VAL B CA 1
ATOM 5839 C C . VAL B 1 272 ? 64.223 -5.232 -2.385 1.00 20.79 273 VAL B C 1
ATOM 5840 O O . VAL B 1 272 ? 64.638 -6.038 -3.226 1.00 20.59 273 VAL B O 1
ATOM 5844 N N . GLY B 1 273 ? 64.932 -4.182 -1.976 1.00 20.99 274 GLY B N 1
ATOM 5845 C CA . GLY B 1 273 ? 66.263 -3.937 -2.506 1.00 20.23 274 GLY B CA 1
ATOM 5846 C C . GLY B 1 273 ? 67.299 -4.936 -2.004 1.00 20.70 274 GLY B C 1
ATOM 5847 O O . GLY B 1 273 ? 68.235 -5.291 -2.725 1.00 18.92 274 GLY B O 1
ATOM 5848 N N . ALA B 1 274 ? 67.140 -5.401 -0.768 1.00 20.19 275 ALA B N 1
ATOM 5849 C CA . ALA B 1 274 ? 68.092 -6.356 -0.202 1.00 21.75 275 ALA B CA 1
ATOM 5850 C C . ALA B 1 274 ? 67.871 -7.753 -0.770 1.00 22.01 275 ALA B C 1
ATOM 5851 O O . ALA B 1 274 ? 68.825 -8.494 -1.023 1.00 22.18 275 ALA B O 1
ATOM 5853 N N . ALA B 1 275 ? 66.607 -8.101 -0.975 1.00 21.73 276 ALA B N 1
ATOM 5854 C CA . ALA B 1 275 ? 66.248 -9.410 -1.506 1.00 23.28 276 ALA B CA 1
ATOM 5855 C C . ALA B 1 275 ? 66.461 -9.557 -3.012 1.00 23.02 276 ALA B C 1
ATOM 5856 O O . ALA B 1 275 ? 66.963 -10.582 -3.466 1.00 23.33 276 ALA B O 1
ATOM 5858 N N . PHE B 1 276 ? 66.107 -8.532 -3.785 1.00 23.14 277 PHE B N 1
ATOM 5859 C CA . PHE B 1 276 ? 66.227 -8.632 -5.238 1.00 22.54 277 PHE B CA 1
ATOM 5860 C C . PHE B 1 276 ? 67.276 -7.778 -5.944 1.00 22.18 277 PHE B C 1
ATOM 5861 O O . PHE B 1 276 ? 67.530 -7.973 -7.134 1.00 22.82 277 PHE B O 1
ATOM 5869 N N . GLY B 1 277 ? 67.885 -6.840 -5.226 1.00 21.71 278 GLY B N 1
ATOM 5870 C CA . GLY B 1 277 ? 68.917 -6.022 -5.835 1.00 20.02 278 GLY B CA 1
ATOM 5871 C C . GLY B 1 277 ? 70.052 -6.937 -6.258 1.00 20.30 278 GLY B C 1
ATOM 5872 O O . GLY B 1 277 ? 70.314 -7.937 -5.599 1.00 21.70 278 GLY B O 1
ATOM 5873 N N . SER B 1 278 ? 70.723 -6.611 -7.355 1.00 21.74 279 SER B N 1
ATOM 5874 C CA . SER B 1 278 ? 71.830 -7.434 -7.850 1.00 23.42 279 SER B CA 1
ATOM 5875 C C . SER B 1 278 ? 71.419 -8.902 -7.990 1.00 22.78 279 SER B C 1
ATOM 5876 O O . SER B 1 278 ? 72.177 -9.813 -7.649 1.00 21.56 279 SER B O 1
ATOM 5879 N N . ALA B 1 279 ? 70.205 -9.115 -8.490 1.00 23.40 280 ALA B N 1
ATOM 5880 C CA . ALA B 1 279 ? 69.664 -10.454 -8.698 1.00 22.41 280 ALA B CA 1
ATOM 5881 C C . ALA B 1 279 ? 69.798 -11.318 -7.451 1.00 21.80 280 ALA B C 1
ATOM 5882 O O . ALA B 1 279 ? 69.925 -12.542 -7.543 1.00 21.43 280 ALA B O 1
ATOM 5884 N N . GLY B 1 280 ? 69.766 -10.673 -6.289 1.00 22.96 281 GLY B N 1
ATOM 5885 C CA . GLY B 1 280 ? 69.886 -11.393 -5.032 1.00 20.98 281 GLY B CA 1
ATOM 5886 C C . GLY B 1 280 ? 71.235 -12.072 -4.889 1.00 20.44 281 GLY B C 1
ATOM 5887 O O . GLY B 1 280 ? 71.455 -12.844 -3.955 1.00 19.91 281 GLY B O 1
ATOM 5888 N N . GLU B 1 281 ? 72.140 -11.786 -5.820 1.00 19.55 282 GLU B N 1
ATOM 5889 C CA . GLU B 1 281 ? 73.470 -12.377 -5.793 1.00 21.57 282 GLU B CA 1
ATOM 5890 C C . GLU B 1 281 ? 74.318 -11.496 -4.882 1.00 23.09 282 GLU B C 1
ATOM 5891 O O . GLU B 1 281 ? 75.131 -10.683 -5.334 1.00 24.59 282 GLU B O 1
ATOM 5897 N N . ARG B 1 282 ? 74.112 -11.668 -3.582 1.00 23.68 283 ARG B N 1
ATOM 5898 C CA . ARG B 1 282 ? 74.815 -10.869 -2.588 1.00 24.11 283 ARG B CA 1
ATOM 5899 C C . ARG B 1 282 ? 74.922 -11.601 -1.237 1.00 22.01 283 ARG B C 1
ATOM 5900 O O . ARG B 1 282 ? 73.964 -12.218 -0.767 1.00 21.29 283 ARG B O 1
ATOM 5908 N N . CYS B 1 283 ? 76.102 -11.546 -0.632 1.00 21.91 284 CYS B N 1
ATOM 5909 C CA . CYS B 1 283 ? 76.338 -12.187 0.659 1.00 22.64 284 CYS B CA 1
ATOM 5910 C C . CYS B 1 283 ? 75.573 -11.448 1.759 1.00 23.09 284 CYS B C 1
ATOM 5911 O O . CYS B 1 283 ? 75.439 -11.943 2.870 1.00 23.37 284 CYS B O 1
ATOM 5914 N N . MET B 1 284 ? 75.084 -10.254 1.443 1.00 23.80 285 MET B N 1
ATOM 5915 C CA . MET B 1 284 ? 74.323 -9.467 2.399 1.00 24.69 285 MET B CA 1
ATOM 5916 C C . MET B 1 284 ? 72.855 -9.420 1.998 1.00 24.95 285 MET B C 1
ATOM 5917 O O . MET B 1 284 ? 72.068 -8.664 2.568 1.00 26.11 285 MET B O 1
ATOM 5922 N N . ALA B 1 285 ? 72.482 -10.237 1.018 1.00 24.37 286 ALA B N 1
ATOM 5923 C CA . ALA B 1 285 ? 71.098 -10.270 0.558 1.00 24.95 286 ALA B CA 1
ATOM 5924 C C . ALA B 1 285 ? 70.138 -10.864 1.590 1.00 24.99 286 ALA B C 1
ATOM 5925 O O . ALA B 1 285 ? 70.514 -11.712 2.409 1.00 23.47 286 ALA B O 1
ATOM 5927 N N . CYS B 1 286 ? 68.894 -10.400 1.547 1.00 25.03 287 CYS B N 1
ATOM 5928 C CA . CYS B 1 286 ? 67.865 -10.898 2.446 1.00 24.88 287 CYS B CA 1
ATOM 5929 C C . CYS B 1 286 ? 67.195 -12.108 1.793 1.00 24.86 287 CYS B C 1
ATOM 5930 O O . CYS B 1 286 ? 66.463 -11.975 0.803 1.00 23.08 287 CYS B O 1
ATOM 5933 N N . ALA B 1 287 ? 67.457 -13.287 2.348 1.00 23.05 288 ALA B N 1
ATOM 5934 C CA . ALA B 1 287 ? 66.891 -14.524 1.824 1.00 20.67 288 ALA B CA 1
ATOM 5935 C C . ALA B 1 287 ? 65.638 -14.965 2.587 1.00 19.67 288 ALA B C 1
ATOM 5936 O O . ALA B 1 287 ? 64.796 -15.680 2.044 1.00 20.29 288 ALA B O 1
ATOM 5938 N N . VAL B 1 288 ? 65.512 -14.534 3.840 1.00 17.65 289 VAL B N 1
ATOM 5939 C CA . VAL B 1 288 ? 64.363 -14.920 4.650 1.00 16.26 289 VAL B CA 1
ATOM 5940 C C . VAL B 1 288 ? 63.785 -13.787 5.512 1.00 16.72 289 VAL B C 1
ATOM 5941 O O . VAL B 1 288 ? 64.526 -13.055 6.182 1.00 15.74 289 VAL B O 1
ATOM 5945 N N . VAL B 1 289 ? 62.463 -13.635 5.493 1.00 14.00 290 VAL B N 1
ATOM 5946 C CA . VAL B 1 289 ? 61.836 -12.623 6.331 1.00 13.46 290 VAL B CA 1
ATOM 5947 C C . VAL B 1 289 ? 60.972 -13.300 7.377 1.00 14.81 290 VAL B C 1
ATOM 5948 O O . VAL B 1 289 ? 60.158 -14.144 7.040 1.00 17.13 290 VAL B O 1
ATOM 5952 N N . THR B 1 290 ? 61.173 -12.959 8.646 1.00 15.57 291 THR B N 1
ATOM 5953 C CA . THR B 1 290 ? 60.346 -13.510 9.716 1.00 16.90 291 THR B CA 1
ATOM 5954 C C . THR B 1 290 ? 59.490 -12.321 10.139 1.00 19.25 291 THR B C 1
ATOM 5955 O O . THR B 1 290 ? 60.002 -11.385 10.760 1.00 18.98 291 THR B O 1
ATOM 5959 N N . VAL B 1 291 ? 58.204 -12.345 9.774 1.00 20.59 292 VAL B N 1
ATOM 5960 C CA . VAL B 1 291 ? 57.277 -11.250 10.091 1.00 22.22 292 VAL B CA 1
ATOM 5961 C C . VAL B 1 291 ? 56.406 -11.560 11.291 1.00 23.79 292 VAL B C 1
ATOM 5962 O O . VAL B 1 291 ? 55.834 -12.645 11.387 1.00 25.81 292 VAL B O 1
ATOM 5966 N N . GLU B 1 292 ? 56.277 -10.599 12.194 1.00 24.44 293 GLU B N 1
ATOM 5967 C CA . GLU B 1 292 ? 55.436 -10.804 13.357 1.00 26.52 293 GLU B CA 1
ATOM 5968 C C . GLU B 1 292 ? 53.993 -10.939 12.850 1.00 27.99 293 GLU B C 1
ATOM 5969 O O . GLU B 1 292 ? 53.584 -10.249 11.915 1.00 26.66 293 GLU B O 1
ATOM 5975 N N . GLU B 1 293 ? 53.239 -11.839 13.475 1.00 29.47 294 GLU B N 1
ATOM 5976 C CA . GLU B 1 293 ? 51.857 -12.140 13.100 1.00 29.50 294 GLU B CA 1
ATOM 5977 C C . GLU B 1 293 ? 50.922 -10.947 12.879 1.00 28.58 294 GLU B C 1
ATOM 5978 O O . GLU B 1 293 ? 50.202 -10.887 11.877 1.00 27.77 294 GLU B O 1
ATOM 5984 N N . GLY B 1 294 ? 50.935 -10.005 13.812 1.00 28.41 295 GLY B N 1
ATOM 5985 C CA . GLY B 1 294 ? 50.071 -8.842 13.712 1.00 27.44 295 GLY B CA 1
ATOM 5986 C C . GLY B 1 294 ? 50.121 -8.027 12.429 1.00 28.00 295 GLY B C 1
ATOM 5987 O O . GLY B 1 294 ? 49.077 -7.731 11.838 1.00 28.46 295 GLY B O 1
ATOM 5988 N N . ILE B 1 295 ? 51.322 -7.664 11.989 1.00 25.70 296 ILE B N 1
ATOM 5989 C CA . ILE B 1 295 ? 51.477 -6.847 10.794 1.00 23.90 296 ILE B CA 1
ATOM 5990 C C . ILE B 1 295 ? 51.746 -7.667 9.533 1.00 24.32 296 ILE B C 1
ATOM 5991 O O . ILE B 1 295 ? 51.851 -7.115 8.434 1.00 25.34 296 ILE B O 1
ATOM 5996 N N . ALA B 1 296 ? 51.831 -8.983 9.693 1.00 21.84 297 ALA B N 1
ATOM 5997 C CA . ALA B 1 296 ? 52.133 -9.887 8.588 1.00 23.04 297 ALA B CA 1
ATOM 5998 C C . ALA B 1 296 ? 51.368 -9.689 7.274 1.00 23.74 297 ALA B C 1
ATOM 5999 O O . ALA B 1 296 ? 51.982 -9.601 6.210 1.00 22.65 297 ALA B O 1
ATOM 6001 N N . ASP B 1 297 ? 50.040 -9.628 7.342 1.00 23.36 298 ASP B N 1
ATOM 6002 C CA . ASP B 1 297 ? 49.220 -9.475 6.145 1.00 24.49 298 ASP B CA 1
ATOM 6003 C C . ASP B 1 297 ? 49.426 -8.158 5.402 1.00 25.12 298 ASP B C 1
ATOM 6004 O O . ASP B 1 297 ? 49.588 -8.142 4.177 1.00 23.81 298 ASP B O 1
ATOM 6009 N N . GLU B 1 298 ? 49.414 -7.054 6.136 1.00 26.09 299 GLU B N 1
ATOM 6010 C CA . GLU B 1 298 ? 49.623 -5.750 5.521 1.00 26.08 299 GLU B CA 1
ATOM 6011 C C . GLU B 1 298 ? 51.002 -5.751 4.852 1.00 26.77 299 GLU B C 1
ATOM 6012 O O . GLU B 1 298 ? 51.171 -5.245 3.737 1.00 27.38 299 GLU B O 1
ATOM 6018 N N . PHE B 1 299 ? 51.981 -6.334 5.541 1.00 25.03 300 PHE B N 1
ATOM 6019 C CA . PHE B 1 299 ? 53.334 -6.418 5.022 1.00 22.86 300 PHE B CA 1
ATOM 6020 C C . PHE B 1 299 ? 53.362 -7.176 3.697 1.00 25.19 300 PHE B C 1
ATOM 6021 O O . PHE B 1 299 ? 54.012 -6.731 2.740 1.00 25.46 300 PHE B O 1
ATOM 6029 N N . MET B 1 300 ? 52.652 -8.306 3.629 1.00 23.96 301 MET B N 1
ATOM 6030 C CA . MET B 1 300 ? 52.635 -9.104 2.404 1.00 24.50 301 MET B CA 1
ATOM 6031 C C . MET B 1 300 ? 51.975 -8.386 1.234 1.00 25.38 301 MET B C 1
ATOM 6032 O O . MET B 1 300 ? 52.430 -8.510 0.092 1.00 26.74 301 MET B O 1
ATOM 6037 N N . ALA B 1 301 ? 50.906 -7.641 1.506 1.00 23.87 302 ALA B N 1
ATOM 6038 C CA . ALA B 1 301 ? 50.215 -6.914 0.451 1.00 22.98 302 ALA B CA 1
ATOM 6039 C C . ALA B 1 301 ? 51.122 -5.817 -0.105 1.00 25.83 302 ALA B C 1
ATOM 6040 O O . ALA B 1 301 ? 51.191 -5.611 -1.320 1.00 27.50 302 ALA B O 1
ATOM 6042 N N . LYS B 1 302 ? 51.827 -5.115 0.780 1.00 25.67 303 LYS B N 1
ATOM 6043 C CA . LYS B 1 302 ? 52.724 -4.052 0.343 1.00 25.69 303 LYS B CA 1
ATOM 6044 C C . LYS B 1 302 ? 53.975 -4.616 -0.336 1.00 26.52 303 LYS B C 1
ATOM 6045 O O . LYS B 1 302 ? 54.475 -4.048 -1.309 1.00 26.64 303 LYS B O 1
ATOM 6051 N N . LEU B 1 303 ? 54.470 -5.741 0.168 1.00 26.95 304 LEU B N 1
ATOM 6052 C CA . LEU B 1 303 ? 55.649 -6.375 -0.415 1.00 26.58 304 LEU B CA 1
ATOM 6053 C C . LEU B 1 303 ? 55.334 -6.923 -1.803 1.00 27.14 304 LEU B C 1
ATOM 6054 O O . LEU B 1 303 ? 56.083 -6.701 -2.750 1.00 26.72 304 LEU B O 1
ATOM 6059 N N . GLN B 1 304 ? 54.219 -7.641 -1.911 1.00 29.17 305 GLN B N 1
ATOM 6060 C CA . GLN B 1 304 ? 53.787 -8.237 -3.175 1.00 30.65 305 GLN B CA 1
ATOM 6061 C C . GLN B 1 304 ? 53.605 -7.147 -4.231 1.00 30.88 305 GLN B C 1
ATOM 6062 O O . GLN B 1 304 ? 54.064 -7.269 -5.367 1.00 30.25 305 GLN B O 1
ATOM 6068 N N . GLU B 1 305 ? 52.932 -6.080 -3.836 1.00 31.85 306 GLU B N 1
ATOM 6069 C CA . GLU B 1 305 ? 52.666 -4.952 -4.713 1.00 35.13 306 GLU B CA 1
ATOM 6070 C C . GLU B 1 305 ? 53.956 -4.323 -5.248 1.00 36.27 306 GLU B C 1
ATOM 6071 O O . GLU B 1 305 ? 54.135 -4.171 -6.458 1.00 37.80 306 GLU B O 1
ATOM 6077 N N . LYS B 1 306 ? 54.859 -3.980 -4.338 1.00 35.99 307 LYS B N 1
ATOM 6078 C CA . LYS B 1 306 ? 56.134 -3.369 -4.692 1.00 34.78 307 LYS B CA 1
ATOM 6079 C C . LYS B 1 306 ? 57.002 -4.278 -5.573 1.00 33.53 307 LYS B C 1
ATOM 6080 O O . LYS B 1 306 ? 57.669 -3.807 -6.489 1.00 33.47 307 LYS B O 1
ATOM 6086 N N . VAL B 1 307 ? 56.990 -5.577 -5.291 1.00 32.89 308 VAL B N 1
ATOM 6087 C CA . VAL B 1 307 ? 57.794 -6.544 -6.037 1.00 33.92 308 VAL B CA 1
ATOM 6088 C C . VAL B 1 307 ? 57.308 -6.817 -7.461 1.00 37.11 308 VAL B C 1
ATOM 6089 O O . VAL B 1 307 ? 58.107 -7.108 -8.354 1.00 37.84 308 VAL B O 1
ATOM 6093 N N . ALA B 1 308 ? 56.001 -6.730 -7.678 1.00 38.96 309 ALA B N 1
ATOM 6094 C CA . ALA B 1 308 ? 55.454 -6.984 -9.002 1.00 40.57 309 ALA B CA 1
ATOM 6095 C C . ALA B 1 308 ? 55.786 -5.842 -9.963 1.00 41.43 309 ALA B C 1
ATOM 6096 O O . ALA B 1 308 ? 55.721 -6.016 -11.182 1.00 40.86 309 ALA B O 1
ATOM 6098 N N . ASP B 1 309 ? 56.147 -4.684 -9.409 1.00 41.75 310 ASP B N 1
ATOM 6099 C CA . ASP B 1 309 ? 56.494 -3.506 -10.209 1.00 43.16 310 ASP B CA 1
ATOM 6100 C C . ASP B 1 309 ? 57.954 -3.475 -10.659 1.00 42.44 310 ASP B C 1
ATOM 6101 O O . ASP B 1 309 ? 58.359 -2.589 -11.412 1.00 43.12 310 ASP B O 1
ATOM 6106 N N . ILE B 1 310 ? 58.742 -4.438 -10.200 1.00 40.60 311 ILE B N 1
ATOM 6107 C CA . ILE B 1 310 ? 60.148 -4.485 -10.559 1.00 39.38 311 ILE B CA 1
ATOM 6108 C C . ILE B 1 310 ? 60.380 -4.642 -12.058 1.00 40.05 311 ILE B C 1
ATOM 6109 O O . ILE B 1 310 ? 59.825 -5.536 -12.692 1.00 40.33 311 ILE B O 1
ATOM 6114 N N . LYS B 1 311 ? 61.200 -3.760 -12.619 1.00 40.50 312 LYS B N 1
ATOM 6115 C CA . LYS B 1 311 ? 61.521 -3.817 -14.039 1.00 40.88 312 LYS B CA 1
ATOM 6116 C C . LYS B 1 311 ? 62.775 -4.658 -14.245 1.00 39.08 312 LYS B C 1
ATOM 6117 O O . LYS B 1 311 ? 63.815 -4.401 -13.639 1.00 38.17 312 LYS B O 1
ATOM 6123 N N . ILE B 1 312 ? 62.660 -5.668 -15.100 1.00 37.42 313 ILE B N 1
ATOM 6124 C CA . ILE B 1 312 ? 63.759 -6.576 -15.401 1.00 36.05 313 ILE B CA 1
ATOM 6125 C C . ILE B 1 312 ? 64.336 -6.231 -16.770 1.00 35.31 313 ILE B C 1
ATOM 6126 O O . ILE B 1 312 ? 63.596 -6.132 -17.742 1.00 36.03 313 ILE B O 1
ATOM 6131 N N . GLY B 1 313 ? 65.649 -6.052 -16.856 1.00 34.84 314 GLY B N 1
ATOM 6132 C CA . GLY B 1 313 ? 66.246 -5.733 -18.143 1.00 33.13 314 GLY B CA 1
ATOM 6133 C C . GLY B 1 313 ? 67.752 -5.581 -18.125 1.00 33.12 314 GLY B C 1
ATOM 6134 O O . GLY B 1 313 ? 68.434 -6.164 -17.283 1.00 34.33 314 GLY B O 1
ATOM 6135 N N . ASN B 1 314 ? 68.272 -4.796 -19.065 1.00 32.54 315 ASN B N 1
ATOM 6136 C CA . ASN B 1 314 ? 69.709 -4.552 -19.159 1.00 31.79 315 ASN B CA 1
ATOM 6137 C C . ASN B 1 314 ? 70.105 -3.494 -18.130 1.00 31.64 315 ASN B C 1
ATOM 6138 O O . ASN B 1 314 ? 69.491 -2.424 -18.053 1.00 29.88 315 ASN B O 1
ATOM 6143 N N . GLY B 1 315 ? 71.138 -3.805 -17.351 1.00 31.29 316 GLY B N 1
ATOM 6144 C CA . GLY B 1 315 ? 71.616 -2.900 -16.321 1.00 32.96 316 GLY B CA 1
ATOM 6145 C C . GLY B 1 315 ? 71.973 -1.484 -16.744 1.00 34.90 316 GLY B C 1
ATOM 6146 O O . GLY B 1 315 ? 71.831 -0.557 -15.941 1.00 34.69 316 GLY B O 1
ATOM 6147 N N . LEU B 1 316 ? 72.444 -1.303 -17.979 1.00 35.85 317 LEU B N 1
ATOM 6148 C CA . LEU B 1 316 ? 72.811 0.029 -18.463 1.00 38.21 317 LEU B CA 1
ATOM 6149 C C . LEU B 1 316 ? 71.570 0.876 -18.655 1.00 39.42 317 LEU B C 1
ATOM 6150 O O . LEU B 1 316 ? 71.605 2.106 -18.553 1.00 39.94 317 LEU B O 1
ATOM 6155 N N . ASP B 1 317 ? 70.470 0.197 -18.935 1.00 39.96 318 ASP B N 1
ATOM 6156 C CA . ASP B 1 317 ? 69.202 0.854 -19.170 1.00 40.80 318 ASP B CA 1
ATOM 6157 C C . ASP B 1 317 ? 68.636 1.442 -17.887 1.00 41.69 318 ASP B C 1
ATOM 6158 O O . ASP B 1 317 ? 68.299 0.703 -16.965 1.00 42.47 318 ASP B O 1
ATOM 6163 N N . ASP B 1 318 ? 68.532 2.768 -17.819 1.00 43.24 319 ASP B N 1
ATOM 6164 C CA . ASP B 1 318 ? 67.979 3.395 -16.624 1.00 44.20 319 ASP B CA 1
ATOM 6165 C C . ASP B 1 318 ? 66.507 2.991 -16.563 1.00 43.88 319 ASP B C 1
ATOM 6166 O O . ASP B 1 318 ? 65.839 2.886 -17.590 1.00 45.56 319 ASP B O 1
ATOM 6171 N N . GLY B 1 319 ? 66.004 2.733 -15.365 1.00 42.39 320 GLY B N 1
ATOM 6172 C CA . GLY B 1 319 ? 64.627 2.294 -15.250 1.00 39.46 320 GLY B CA 1
ATOM 6173 C C . GLY B 1 319 ? 64.613 0.822 -14.874 1.00 37.96 320 GLY B C 1
ATOM 6174 O O . GLY B 1 319 ? 63.644 0.335 -14.296 1.00 39.17 320 GLY B O 1
ATOM 6175 N N . VAL B 1 320 ? 65.693 0.111 -15.202 1.00 35.45 321 VAL B N 1
ATOM 6176 C CA . VAL B 1 320 ? 65.819 -1.312 -14.875 1.00 33.50 321 VAL B CA 1
ATOM 6177 C C . VAL B 1 320 ? 66.252 -1.509 -13.417 1.00 33.42 321 VAL B C 1
ATOM 6178 O O . VAL B 1 320 ? 67.310 -1.028 -12.996 1.00 33.67 321 VAL B O 1
ATOM 6182 N N . PHE B 1 321 ? 65.426 -2.224 -12.658 1.00 31.61 322 PHE B N 1
ATOM 6183 C CA . PHE B 1 321 ? 65.708 -2.512 -11.257 1.00 30.00 322 PHE B CA 1
ATOM 6184 C C . PHE B 1 321 ? 66.467 -3.834 -11.143 1.00 29.51 322 PHE B C 1
ATOM 6185 O O . PHE B 1 321 ? 67.610 -3.876 -10.687 1.00 29.16 322 PHE B O 1
ATOM 6193 N N . LEU B 1 322 ? 65.809 -4.914 -11.555 1.00 28.41 323 LEU B N 1
ATOM 6194 C CA . LEU B 1 322 ? 66.389 -6.249 -11.503 1.00 27.09 323 LEU B CA 1
ATOM 6195 C C . LEU B 1 322 ? 67.112 -6.611 -12.790 1.00 27.71 323 LEU B C 1
ATOM 6196 O O . LEU B 1 322 ? 66.525 -6.583 -13.875 1.00 28.16 323 LEU B O 1
ATOM 6201 N N . GLY B 1 323 ? 68.388 -6.957 -12.651 1.00 26.39 324 GLY B N 1
ATOM 6202 C CA . GLY B 1 323 ? 69.188 -7.340 -13.796 1.00 24.45 324 GLY B CA 1
ATOM 6203 C C . GLY B 1 323 ? 69.200 -8.851 -13.911 1.00 23.69 324 GLY B C 1
ATOM 6204 O O . GLY B 1 323 ? 68.406 -9.525 -13.252 1.00 23.56 324 GLY B O 1
ATOM 6205 N N . PRO B 1 324 ? 70.100 -9.420 -14.730 1.00 21.72 325 PRO B N 1
ATOM 6206 C CA . PRO B 1 324 ? 70.156 -10.874 -14.885 1.00 21.37 325 PRO B CA 1
ATOM 6207 C C . PRO B 1 324 ? 70.994 -11.589 -13.829 1.00 21.77 325 PRO B C 1
ATOM 6208 O O . PRO B 1 324 ? 71.771 -10.970 -13.093 1.00 19.90 325 PRO B O 1
ATOM 6212 N N . VAL B 1 325 ? 70.815 -12.902 -13.761 1.00 21.95 326 VAL B N 1
ATOM 6213 C CA . VAL B 1 325 ? 71.577 -13.742 -12.860 1.00 23.06 326 VAL B CA 1
ATOM 6214 C C . VAL B 1 325 ? 72.888 -13.946 -13.624 1.00 24.83 326 VAL B C 1
ATOM 6215 O O . VAL B 1 325 ? 72.915 -13.782 -14.843 1.00 26.35 326 VAL B O 1
ATOM 6219 N N . ILE B 1 326 ? 73.968 -14.296 -12.934 1.00 27.34 327 ILE B N 1
ATOM 6220 C CA . ILE B 1 326 ? 75.273 -14.419 -13.588 1.00 29.75 327 ILE B CA 1
ATOM 6221 C C . ILE B 1 326 ? 75.478 -15.381 -14.769 1.00 32.08 327 ILE B C 1
ATOM 6222 O O . ILE B 1 326 ? 75.946 -14.959 -15.831 1.00 32.53 327 ILE B O 1
ATOM 6227 N N . ARG B 1 327 ? 75.151 -16.658 -14.604 1.00 35.53 328 ARG B N 1
ATOM 6228 C CA . ARG B 1 327 ? 75.328 -17.634 -15.688 1.00 37.96 328 ARG B CA 1
ATOM 6229 C C . ARG B 1 327 ? 74.009 -18.315 -16.042 1.00 38.33 328 ARG B C 1
ATOM 6230 O O . ARG B 1 327 ? 72.962 -17.964 -15.501 1.00 37.97 328 ARG B O 1
ATOM 6238 N N . GLU B 1 328 ? 74.061 -19.288 -16.951 1.00 39.98 329 GLU B N 1
ATOM 6239 C CA . GLU B 1 328 ? 72.858 -20.012 -17.360 1.00 40.59 329 GLU B CA 1
ATOM 6240 C C . GLU B 1 328 ? 72.515 -21.073 -16.324 1.00 40.26 329 GLU B C 1
ATOM 6241 O O . GLU B 1 328 ? 71.343 -21.384 -16.103 1.00 40.07 329 GLU B O 1
ATOM 6247 N N . ASP B 1 329 ? 73.543 -21.629 -15.695 1.00 40.42 330 ASP B N 1
ATOM 6248 C CA . ASP B 1 329 ? 73.350 -22.646 -14.670 1.00 41.31 330 ASP B CA 1
ATOM 6249 C C . ASP B 1 329 ? 72.594 -22.035 -13.515 1.00 39.55 330 ASP B C 1
ATOM 6250 O O . ASP B 1 329 ? 71.591 -22.576 -13.058 1.00 40.30 330 ASP B O 1
ATOM 6255 N N . ASN B 1 330 ? 73.081 -20.894 -13.049 1.00 38.50 331 ASN B N 1
ATOM 6256 C CA . ASN B 1 330 ? 72.439 -20.213 -11.945 1.00 37.46 331 ASN B CA 1
ATOM 6257 C C . ASN B 1 330 ? 70.978 -19.955 -12.268 1.00 36.69 331 ASN B C 1
ATOM 6258 O O . ASN B 1 330 ? 70.138 -19.930 -11.374 1.00 38.75 331 ASN B O 1
ATOM 6263 N N . LYS B 1 331 ? 70.668 -19.771 -13.544 1.00 34.83 332 LYS B N 1
ATOM 6264 C CA . LYS B 1 331 ? 69.287 -19.547 -13.929 1.00 35.19 332 LYS B CA 1
ATOM 6265 C C . LYS B 1 331 ? 68.492 -20.835 -13.727 1.00 35.42 332 LYS B C 1
ATOM 6266 O O . LYS B 1 331 ? 67.403 -20.824 -13.146 1.00 35.54 332 LYS B O 1
ATOM 6272 N N . LYS B 1 332 ? 69.043 -21.944 -14.212 1.00 34.70 333 LYS B N 1
ATOM 6273 C CA . LYS B 1 332 ? 68.391 -23.241 -14.091 1.00 35.21 333 LYS B CA 1
ATOM 6274 C C . LYS B 1 332 ? 68.283 -23.683 -12.633 1.00 34.14 333 LYS B C 1
ATOM 6275 O O . LYS B 1 332 ? 67.244 -24.189 -12.206 1.00 33.42 333 LYS B O 1
ATOM 6281 N N . ARG B 1 333 ? 69.359 -23.490 -11.876 1.00 32.94 334 ARG B N 1
ATOM 6282 C CA . ARG B 1 333 ? 69.381 -23.864 -10.465 1.00 32.62 334 ARG B CA 1
ATOM 6283 C C . ARG B 1 333 ? 68.278 -23.118 -9.703 1.00 30.96 334 ARG B C 1
ATOM 6284 O O . ARG B 1 333 ? 67.618 -23.685 -8.834 1.00 29.42 334 ARG B O 1
ATOM 6292 N N . THR B 1 334 ? 68.079 -21.849 -10.045 1.00 30.01 335 THR B N 1
ATOM 6293 C CA . THR B 1 334 ? 67.059 -21.026 -9.401 1.00 30.08 335 THR B CA 1
ATOM 6294 C C . THR B 1 334 ? 65.672 -21.576 -9.727 1.00 30.24 335 THR B C 1
ATOM 6295 O O . THR B 1 334 ? 64.820 -21.696 -8.844 1.00 31.36 335 THR B O 1
ATOM 6299 N N . LEU B 1 335 ? 65.449 -21.900 -10.999 1.00 29.80 336 LEU B N 1
ATOM 6300 C CA . LEU B 1 335 ? 64.179 -22.465 -11.442 1.00 28.13 336 LEU B CA 1
ATOM 6301 C C . LEU B 1 335 ? 63.962 -23.762 -10.689 1.00 27.69 336 LEU B C 1
ATOM 6302 O O . LEU B 1 335 ? 62.849 -24.091 -10.286 1.00 29.22 336 LEU B O 1
ATOM 6307 N N . SER B 1 336 ? 65.045 -24.500 -10.504 1.00 26.92 337 SER B N 1
ATOM 6308 C CA . SER B 1 336 ? 64.990 -25.760 -9.789 1.00 27.08 337 SER B CA 1
ATOM 6309 C C . SER B 1 336 ? 64.607 -25.529 -8.324 1.00 27.12 337 SER B C 1
ATOM 6310 O O . SER B 1 336 ? 63.880 -26.330 -7.738 1.00 28.29 337 SER B O 1
ATOM 6313 N N . TYR B 1 337 ? 65.081 -24.432 -7.736 1.00 25.82 338 TYR B N 1
ATOM 6314 C CA . TYR B 1 337 ? 64.758 -24.129 -6.344 1.00 25.71 338 TYR B CA 1
ATOM 6315 C C . TYR B 1 337 ? 63.288 -23.752 -6.181 1.00 26.92 338 TYR B C 1
ATOM 6316 O O . TYR B 1 337 ? 62.657 -24.125 -5.189 1.00 26.65 338 TYR B O 1
ATOM 6325 N N . ILE B 1 338 ? 62.743 -23.013 -7.147 1.00 26.94 339 ILE B N 1
ATOM 6326 C CA . ILE B 1 338 ? 61.336 -22.622 -7.082 1.00 27.42 339 ILE B CA 1
ATOM 6327 C C . ILE B 1 338 ? 60.514 -23.900 -7.123 1.00 28.03 339 ILE B C 1
ATOM 6328 O O . ILE B 1 338 ? 59.598 -24.100 -6.326 1.00 28.31 339 ILE B O 1
ATOM 6333 N N . GLU B 1 339 ? 60.869 -24.762 -8.066 1.00 28.62 340 GLU B N 1
ATOM 6334 C CA . GLU B 1 339 ? 60.199 -26.035 -8.253 1.00 29.77 340 GLU B CA 1
ATOM 6335 C C . GLU B 1 339 ? 60.269 -26.853 -6.957 1.00 28.88 340 GLU B C 1
ATOM 6336 O O . GLU B 1 339 ? 59.286 -27.474 -6.550 1.00 28.19 340 GLU B O 1
ATOM 6342 N N . LYS B 1 340 ? 61.430 -26.837 -6.308 1.00 28.42 341 LYS B N 1
ATOM 6343 C CA . LYS B 1 340 ? 61.624 -27.565 -5.055 1.00 29.02 341 LYS B CA 1
ATOM 6344 C C . LYS B 1 340 ? 60.708 -27.007 -3.968 1.00 28.60 341 LYS B C 1
ATOM 6345 O O . LYS B 1 340 ? 60.108 -27.754 -3.194 1.00 24.72 341 LYS B O 1
ATOM 6351 N N . GLY B 1 341 ? 60.608 -25.683 -3.921 1.00 29.29 342 GLY B N 1
ATOM 6352 C CA . GLY B 1 341 ? 59.757 -25.040 -2.937 1.00 29.57 342 GLY B CA 1
ATOM 6353 C C . GLY B 1 341 ? 58.312 -25.476 -3.060 1.00 29.05 342 GLY B C 1
ATOM 6354 O O . GLY B 1 341 ? 57.692 -25.861 -2.068 1.00 29.84 342 GLY B O 1
ATOM 6355 N N . LEU B 1 342 ? 57.775 -25.416 -4.278 1.00 28.56 343 LEU B N 1
ATOM 6356 C CA . LEU B 1 342 ? 56.387 -25.808 -4.533 1.00 28.83 343 LEU B CA 1
ATOM 6357 C C . LEU B 1 342 ? 56.150 -27.249 -4.100 1.00 29.07 343 LEU B C 1
ATOM 6358 O O . LEU B 1 342 ? 55.089 -27.594 -3.567 1.00 27.97 343 LEU B O 1
ATOM 6363 N N . GLU B 1 343 ? 57.160 -28.079 -4.329 1.00 30.09 344 GLU B N 1
ATOM 6364 C CA . GLU B 1 343 ? 57.102 -29.486 -3.975 1.00 31.69 344 GLU B CA 1
ATOM 6365 C C . GLU B 1 343 ? 57.151 -29.692 -2.469 1.00 31.67 344 GLU B C 1
ATOM 6366 O O . GLU B 1 343 ? 56.464 -30.562 -1.938 1.00 32.61 344 GLU B O 1
ATOM 6372 N N . GLU B 1 344 ? 57.965 -28.893 -1.784 1.00 31.29 345 GLU B N 1
ATOM 6373 C CA . GLU B 1 344 ? 58.111 -29.011 -0.339 1.00 30.70 345 GLU B CA 1
ATOM 6374 C C . GLU B 1 344 ? 56.929 -28.468 0.452 1.00 30.55 345 GLU B C 1
ATOM 6375 O O . GLU B 1 344 ? 56.874 -28.633 1.673 1.00 30.09 345 GLU B O 1
ATOM 6381 N N . GLY B 1 345 ? 55.996 -27.809 -0.230 1.00 29.13 346 GLY B N 1
ATOM 6382 C CA . GLY B 1 345 ? 54.837 -27.282 0.463 1.00 27.84 346 GLY B CA 1
ATOM 6383 C C . GLY B 1 345 ? 54.803 -25.776 0.597 1.00 28.73 346 GLY B C 1
ATOM 6384 O O . GLY B 1 345 ? 53.876 -25.231 1.199 1.00 30.23 346 GLY B O 1
ATOM 6385 N N . ALA B 1 346 ? 55.804 -25.094 0.050 1.00 28.13 347 ALA B N 1
ATOM 6386 C CA . ALA B 1 346 ? 55.838 -23.637 0.122 1.00 29.46 347 ALA B CA 1
ATOM 6387 C C . ALA B 1 346 ? 54.786 -23.049 -0.821 1.00 30.32 347 ALA B C 1
ATOM 6388 O O . ALA B 1 346 ? 54.388 -23.684 -1.799 1.00 30.55 347 ALA B O 1
ATOM 6390 N N . ARG B 1 347 ? 54.337 -21.835 -0.529 1.00 31.10 348 ARG B N 1
ATOM 6391 C CA . ARG B 1 347 ? 53.328 -21.193 -1.361 1.00 33.08 348 ARG B CA 1
ATOM 6392 C C . ARG B 1 347 ? 53.866 -19.976 -2.107 1.00 33.09 348 ARG B C 1
ATOM 6393 O O . ARG B 1 347 ? 54.470 -19.077 -1.505 1.00 32.38 348 ARG B O 1
ATOM 6401 N N . LEU B 1 348 ? 53.644 -19.951 -3.419 1.00 31.45 349 LEU B N 1
ATOM 6402 C CA . LEU B 1 348 ? 54.092 -18.837 -4.244 1.00 31.26 349 LEU B CA 1
ATOM 6403 C C . LEU B 1 348 ? 53.199 -17.616 -4.081 1.00 31.84 349 LEU B C 1
ATOM 6404 O O . LEU B 1 348 ? 51.972 -17.724 -4.052 1.00 31.95 349 LEU B O 1
ATOM 6409 N N . VAL B 1 349 ? 53.837 -16.457 -3.973 1.00 31.94 350 VAL B N 1
ATOM 6410 C CA . VAL B 1 349 ? 53.147 -15.185 -3.851 1.00 32.06 350 VAL B CA 1
ATOM 6411 C C . VAL B 1 349 ? 53.496 -14.396 -5.110 1.00 33.16 350 VAL B C 1
ATOM 6412 O O . VAL B 1 349 ? 52.701 -13.596 -5.587 1.00 34.40 350 VAL B O 1
ATOM 6416 N N . CYS B 1 350 ? 54.696 -14.642 -5.633 1.00 34.92 351 CYS B N 1
ATOM 6417 C CA . CYS B 1 350 ? 55.203 -14.033 -6.865 1.00 38.21 351 CYS B CA 1
ATOM 6418 C C . CYS B 1 350 ? 55.984 -15.122 -7.582 1.00 39.04 351 CYS B C 1
ATOM 6419 O O . CYS B 1 350 ? 56.951 -15.657 -7.038 1.00 38.24 351 CYS B O 1
ATOM 6422 N N . ASP B 1 351 ? 55.567 -15.444 -8.803 1.00 40.23 352 ASP B N 1
ATOM 6423 C CA . ASP B 1 351 ? 56.220 -16.487 -9.579 1.00 39.90 352 ASP B CA 1
ATOM 6424 C C . ASP B 1 351 ? 57.305 -15.914 -10.495 1.00 40.85 352 ASP B C 1
ATOM 6425 O O . ASP B 1 351 ? 57.011 -15.280 -11.503 1.00 40.04 352 ASP B O 1
ATOM 6430 N N . GLY B 1 352 ? 58.563 -16.141 -10.139 1.00 43.49 353 GLY B N 1
ATOM 6431 C CA . GLY B 1 352 ? 59.659 -15.634 -10.947 1.00 46.21 353 GLY B CA 1
ATOM 6432 C C . GLY B 1 352 ? 59.848 -16.398 -12.246 1.00 47.46 353 GLY B C 1
ATOM 6433 O O . GLY B 1 352 ? 60.663 -16.018 -13.090 1.00 47.04 353 GLY B O 1
ATOM 6434 N N . ARG B 1 353 ? 59.094 -17.481 -12.402 1.00 48.90 354 ARG B N 1
ATOM 6435 C CA . ARG B 1 353 ? 59.167 -18.310 -13.598 1.00 50.32 354 ARG B CA 1
ATOM 6436 C C . ARG B 1 353 ? 58.441 -17.652 -14.767 1.00 53.44 354 ARG B C 1
ATOM 6437 O O . ARG B 1 353 ? 58.835 -17.809 -15.922 1.00 53.86 354 ARG B O 1
ATOM 6445 N N . GLU B 1 354 ? 57.382 -16.912 -14.462 1.00 56.87 355 GLU B N 1
ATOM 6446 C CA . GLU B 1 354 ? 56.600 -16.262 -15.501 1.00 61.77 355 GLU B CA 1
ATOM 6447 C C . GLU B 1 354 ? 57.222 -14.969 -16.013 1.00 64.05 355 GLU B C 1
ATOM 6448 O O . GLU B 1 354 ? 57.919 -14.262 -15.281 1.00 64.05 355 GLU B O 1
ATOM 6454 N N . ASN B 1 355 ? 56.965 -14.685 -17.289 1.00 66.93 356 ASN B N 1
ATOM 6455 C CA . ASN B 1 355 ? 57.460 -13.487 -17.967 1.00 69.80 356 ASN B CA 1
ATOM 6456 C C . ASN B 1 355 ? 58.918 -13.151 -17.659 1.00 70.36 356 ASN B C 1
ATOM 6457 O O . ASN B 1 355 ? 59.218 -12.462 -16.680 1.00 71.41 356 ASN B O 1
ATOM 6462 N N . VAL B 1 356 ? 59.817 -13.646 -18.505 1.00 69.63 357 VAL B N 1
ATOM 6463 C CA . VAL B 1 356 ? 61.248 -13.400 -18.361 1.00 68.14 357 VAL B CA 1
ATOM 6464 C C . VAL B 1 356 ? 61.912 -13.533 -19.726 1.00 66.87 357 VAL B C 1
ATOM 6465 O O . VAL B 1 356 ? 61.767 -14.550 -20.403 1.00 67.52 357 VAL B O 1
ATOM 6469 N N . SER B 1 357 ? 62.635 -12.495 -20.128 1.00 64.71 358 SER B N 1
ATOM 6470 C CA . SER B 1 357 ? 63.320 -12.491 -21.412 1.00 62.33 358 SER B CA 1
ATOM 6471 C C . SER B 1 357 ? 64.301 -13.661 -21.547 1.00 60.41 358 SER B C 1
ATOM 6472 O O . SER B 1 357 ? 64.650 -14.316 -20.564 1.00 59.62 358 SER B O 1
ATOM 6475 N N . ASP B 1 358 ? 64.730 -13.925 -22.776 1.00 59.39 359 ASP B N 1
ATOM 6476 C CA . ASP B 1 358 ? 65.672 -15.004 -23.049 1.00 57.37 359 ASP B CA 1
ATOM 6477 C C . ASP B 1 358 ? 66.945 -14.400 -23.640 1.00 54.86 359 ASP B C 1
ATOM 6478 O O . ASP B 1 358 ? 67.899 -15.112 -23.968 1.00 52.73 359 ASP B O 1
ATOM 6483 N N . ASP B 1 359 ? 66.939 -13.074 -23.770 1.00 52.02 360 ASP B N 1
ATOM 6484 C CA . ASP B 1 359 ? 68.079 -12.325 -24.292 1.00 50.18 360 ASP B CA 1
ATOM 6485 C C . ASP B 1 359 ? 69.268 -12.574 -23.379 1.00 47.81 360 ASP B C 1
ATOM 6486 O O . ASP B 1 359 ? 70.414 -12.635 -23.819 1.00 46.71 360 ASP B O 1
ATOM 6491 N N . GLY B 1 360 ? 68.967 -12.702 -22.094 1.00 46.58 361 GLY B N 1
ATOM 6492 C CA . GLY B 1 360 ? 69.990 -12.952 -21.100 1.00 44.73 361 GLY B CA 1
ATOM 6493 C C . GLY B 1 360 ? 69.500 -13.984 -20.106 1.00 42.71 361 GLY B C 1
ATOM 6494 O O . GLY B 1 360 ? 68.433 -14.573 -20.283 1.00 43.87 361 GLY B O 1
ATOM 6495 N N . TYR B 1 361 ? 70.280 -14.201 -19.057 1.00 40.05 362 TYR B N 1
ATOM 6496 C CA . TYR B 1 361 ? 69.938 -15.166 -18.021 1.00 37.28 362 TYR B CA 1
ATOM 6497 C C . TYR B 1 361 ? 68.973 -14.526 -17.024 1.00 35.70 362 TYR B C 1
ATOM 6498 O O . TYR B 1 361 ? 69.224 -14.499 -15.824 1.00 36.13 362 TYR B O 1
ATOM 6507 N N . PHE B 1 362 ? 67.860 -14.022 -17.539 1.00 35.13 363 PHE B N 1
ATOM 6508 C CA . PHE B 1 362 ? 66.864 -13.349 -16.722 1.00 35.61 363 PHE B CA 1
ATOM 6509 C C . PHE B 1 362 ? 65.871 -14.234 -15.984 1.00 35.91 363 PHE B C 1
ATOM 6510 O O . PHE B 1 362 ? 65.364 -15.217 -16.521 1.00 37.52 363 PHE B O 1
ATOM 6518 N N . VAL B 1 363 ? 65.601 -13.857 -14.739 1.00 34.30 364 VAL B N 1
ATOM 6519 C CA . VAL B 1 363 ? 64.668 -14.567 -13.878 1.00 33.75 364 VAL B CA 1
ATOM 6520 C C . VAL B 1 363 ? 63.878 -13.531 -13.087 1.00 32.77 364 VAL B C 1
ATOM 6521 O O . VAL B 1 363 ? 64.461 -12.700 -12.388 1.00 33.23 364 VAL B O 1
ATOM 6525 N N . GLY B 1 364 ? 62.556 -13.574 -13.196 1.00 31.26 365 GLY B N 1
ATOM 6526 C CA . GLY B 1 364 ? 61.740 -12.625 -12.461 1.00 28.87 365 GLY B CA 1
ATOM 6527 C C . GLY B 1 364 ? 61.847 -12.851 -10.963 1.00 27.00 365 GLY B C 1
ATOM 6528 O O . GLY B 1 364 ? 62.259 -13.921 -10.518 1.00 25.21 365 GLY B O 1
ATOM 6529 N N . PRO B 1 365 ? 61.494 -11.852 -10.150 1.00 26.82 366 PRO B N 1
ATOM 6530 C CA . PRO B 1 365 ? 61.586 -12.050 -8.704 1.00 26.38 366 PRO B CA 1
ATOM 6531 C C . PRO B 1 365 ? 60.499 -13.006 -8.236 1.00 26.15 366 PRO B C 1
ATOM 6532 O O . PRO B 1 365 ? 59.355 -12.942 -8.694 1.00 27.51 366 PRO B O 1
ATOM 6536 N N . THR B 1 366 ? 60.861 -13.908 -7.339 1.00 24.76 367 THR B N 1
ATOM 6537 C CA . THR B 1 366 ? 59.894 -14.852 -6.819 1.00 25.61 367 THR B CA 1
ATOM 6538 C C . THR B 1 366 ? 59.893 -14.819 -5.291 1.00 25.98 367 THR B C 1
ATOM 6539 O O . THR B 1 366 ? 60.939 -14.676 -4.652 1.00 25.31 367 THR B O 1
ATOM 6543 N N . ILE B 1 367 ? 58.703 -14.920 -4.711 1.00 26.27 368 ILE B N 1
ATOM 6544 C CA . ILE B 1 367 ? 58.570 -14.899 -3.269 1.00 26.33 368 ILE B CA 1
ATOM 6545 C C . ILE B 1 367 ? 57.651 -16.013 -2.778 1.00 26.19 368 ILE B C 1
ATOM 6546 O O . ILE B 1 367 ? 56.568 -16.219 -3.311 1.00 28.85 368 ILE B O 1
ATOM 6551 N N . PHE B 1 368 ? 58.123 -16.749 -1.777 1.00 25.03 369 PHE B N 1
ATOM 6552 C CA . PHE B 1 368 ? 57.373 -17.844 -1.165 1.00 24.83 369 PHE B CA 1
ATOM 6553 C C . PHE B 1 368 ? 56.918 -17.422 0.234 1.00 23.93 369 PHE B C 1
ATOM 6554 O O . PHE B 1 368 ? 57.528 -16.561 0.857 1.00 24.62 369 PHE B O 1
ATOM 6562 N N . ASP B 1 369 ? 55.852 -18.037 0.729 1.00 22.90 370 ASP B N 1
ATOM 6563 C CA . ASP B 1 369 ? 55.393 -17.758 2.078 1.00 22.54 370 ASP B CA 1
ATOM 6564 C C . ASP B 1 369 ? 54.925 -19.101 2.639 1.00 22.27 370 ASP B C 1
ATOM 6565 O O . ASP B 1 369 ? 54.690 -20.040 1.882 1.00 21.24 370 ASP B O 1
ATOM 6570 N N . ASN B 1 370 ? 54.835 -19.208 3.957 1.00 21.69 371 ASN B N 1
ATOM 6571 C CA . ASN B 1 370 ? 54.458 -20.462 4.591 1.00 22.81 371 ASN B CA 1
ATOM 6572 C C . ASN B 1 370 ? 55.586 -21.483 4.456 1.00 23.66 371 ASN B C 1
ATOM 6573 O O . ASN B 1 370 ? 55.332 -22.671 4.265 1.00 25.48 371 ASN B O 1
ATOM 6578 N N . VAL B 1 371 ? 56.835 -21.031 4.538 1.00 23.39 372 VAL B N 1
ATOM 6579 C CA . VAL B 1 371 ? 57.951 -21.964 4.438 1.00 22.88 372 VAL B CA 1
ATOM 6580 C C . VAL B 1 371 ? 58.393 -22.314 5.853 1.00 23.36 372 VAL B C 1
ATOM 6581 O O . VAL B 1 371 ? 58.105 -21.579 6.803 1.00 22.84 372 VAL B O 1
ATOM 6585 N N . THR B 1 372 ? 59.080 -23.440 6.000 1.00 22.81 373 THR B N 1
ATOM 6586 C CA . THR B 1 372 ? 59.541 -23.856 7.313 1.00 22.35 373 THR B CA 1
ATOM 6587 C C . THR B 1 372 ? 61.034 -24.150 7.306 1.00 24.89 373 THR B C 1
ATOM 6588 O O . THR B 1 372 ? 61.669 -24.200 6.247 1.00 23.70 373 THR B O 1
ATOM 6592 N N . THR B 1 373 ? 61.594 -24.341 8.497 1.00 26.50 374 THR B N 1
ATOM 6593 C CA . THR B 1 373 ? 63.014 -24.615 8.625 1.00 27.59 374 THR B CA 1
ATOM 6594 C C . THR B 1 373 ? 63.364 -26.011 8.128 1.00 29.31 374 THR B C 1
ATOM 6595 O O . THR B 1 373 ? 64.517 -26.430 8.191 1.00 30.82 374 THR B O 1
ATOM 6599 N N . GLU B 1 374 ? 62.370 -26.730 7.620 1.00 31.46 375 GLU B N 1
ATOM 6600 C CA . GLU B 1 374 ? 62.612 -28.069 7.103 1.00 34.60 375 GLU B CA 1
ATOM 6601 C C . GLU B 1 374 ? 62.632 -28.123 5.576 1.00 33.29 375 GLU B C 1
ATOM 6602 O O . GLU B 1 374 ? 62.820 -29.189 4.992 1.00 33.10 375 GLU B O 1
ATOM 6608 N N . MET B 1 375 ? 62.448 -26.972 4.936 1.00 30.63 376 MET B N 1
ATOM 6609 C CA . MET B 1 375 ? 62.452 -26.900 3.479 1.00 29.78 376 MET B CA 1
ATOM 6610 C C . MET B 1 375 ? 63.822 -26.504 2.934 1.00 29.68 376 MET B C 1
ATOM 6611 O O . MET B 1 375 ? 64.479 -25.605 3.459 1.00 29.57 376 MET B O 1
ATOM 6616 N N . THR B 1 376 ? 64.237 -27.181 1.870 1.00 29.46 377 THR B N 1
ATOM 6617 C CA . THR B 1 376 ? 65.508 -26.905 1.216 1.00 30.30 377 THR B CA 1
ATOM 6618 C C . THR B 1 376 ? 65.548 -25.425 0.824 1.00 30.36 377 THR B C 1
ATOM 6619 O O . THR B 1 376 ? 66.618 -24.821 0.715 1.00 29.60 377 THR B O 1
ATOM 6623 N N . ILE B 1 377 ? 64.362 -24.866 0.606 1.00 29.76 378 ILE B N 1
ATOM 6624 C CA . ILE B 1 377 ? 64.181 -23.465 0.240 1.00 30.07 378 ILE B CA 1
ATOM 6625 C C . ILE B 1 377 ? 64.676 -22.549 1.373 1.00 29.02 378 ILE B C 1
ATOM 6626 O O . ILE B 1 377 ? 64.993 -21.377 1.147 1.00 28.87 378 ILE B O 1
ATOM 6631 N N . TRP B 1 378 ? 64.762 -23.101 2.584 1.00 26.75 379 TRP B N 1
ATOM 6632 C CA . TRP B 1 378 ? 65.226 -22.353 3.747 1.00 25.06 379 TRP B CA 1
ATOM 6633 C C . TRP B 1 378 ? 66.686 -22.680 4.089 1.00 27.13 379 TRP B C 1
ATOM 6634 O O . TRP B 1 378 ? 67.462 -21.796 4.460 1.00 26.29 379 TRP B O 1
ATOM 6645 N N . LYS B 1 379 ? 67.047 -23.956 3.954 1.00 29.02 380 LYS B N 1
ATOM 6646 C CA . LYS B 1 379 ? 68.393 -24.449 4.266 1.00 31.76 380 LYS B CA 1
ATOM 6647 C C . LYS B 1 379 ? 69.509 -23.982 3.333 1.00 31.90 380 LYS B C 1
ATOM 6648 O O . LYS B 1 379 ? 70.624 -23.702 3.778 1.00 31.81 380 LYS B O 1
ATOM 6654 N N . ASP B 1 380 ? 69.213 -23.921 2.039 1.00 32.16 381 ASP B N 1
ATOM 6655 C CA . ASP B 1 380 ? 70.213 -23.544 1.049 1.00 32.92 381 ASP B CA 1
ATOM 6656 C C . ASP B 1 380 ? 70.271 -22.062 0.722 1.00 33.26 381 ASP B C 1
ATOM 6657 O O . ASP B 1 380 ? 69.293 -21.330 0.877 1.00 32.81 381 ASP B O 1
ATOM 6662 N N . GLU B 1 381 ? 71.441 -21.635 0.261 1.00 33.23 382 GLU B N 1
ATOM 6663 C CA . GLU B 1 381 ? 71.648 -20.261 -0.166 1.00 31.09 382 GLU B CA 1
ATOM 6664 C C . GLU B 1 381 ? 71.289 -20.295 -1.651 1.00 30.35 382 GLU B C 1
ATOM 6665 O O . GLU B 1 381 ? 72.050 -20.816 -2.461 1.00 30.47 382 GLU B O 1
ATOM 6671 N N . ILE B 1 382 ? 70.121 -19.769 -2.001 1.00 30.33 383 ILE B N 1
ATOM 6672 C CA . ILE B 1 382 ? 69.678 -19.766 -3.393 1.00 29.04 383 ILE B CA 1
ATOM 6673 C C . ILE B 1 382 ? 70.566 -18.831 -4.215 1.00 28.88 383 ILE B C 1
ATOM 6674 O O . ILE B 1 382 ? 70.927 -19.139 -5.351 1.00 27.36 383 ILE B O 1
ATOM 6679 N N . PHE B 1 383 ? 70.899 -17.682 -3.629 1.00 27.67 384 PHE B N 1
ATOM 6680 C CA . PHE B 1 383 ? 71.743 -16.679 -4.274 1.00 27.87 384 PHE B CA 1
ATOM 6681 C C . PHE B 1 383 ? 71.165 -16.254 -5.619 1.00 26.31 384 PHE B C 1
ATOM 6682 O O . PHE B 1 383 ? 71.854 -16.234 -6.638 1.00 25.46 384 PHE B O 1
ATOM 6690 N N . ALA B 1 384 ? 69.885 -15.906 -5.596 1.00 25.02 385 ALA B N 1
ATOM 6691 C CA . ALA B 1 384 ? 69.157 -15.481 -6.779 1.00 24.21 385 ALA B CA 1
ATOM 6692 C C . ALA B 1 384 ? 67.923 -14.738 -6.283 1.00 23.84 385 ALA B C 1
ATOM 6693 O O . ALA B 1 384 ? 67.703 -14.639 -5.084 1.00 23.85 385 ALA B O 1
ATOM 6695 N N . PRO B 1 385 ? 67.100 -14.200 -7.196 1.00 25.60 386 PRO B N 1
ATOM 6696 C CA . PRO B 1 385 ? 65.919 -13.485 -6.701 1.00 25.54 386 PRO B CA 1
ATOM 6697 C C . PRO B 1 385 ? 64.776 -14.352 -6.151 1.00 26.29 386 PRO B C 1
ATOM 6698 O O . PRO B 1 385 ? 63.670 -14.365 -6.699 1.00 25.91 386 PRO B O 1
ATOM 6702 N N . VAL B 1 386 ? 65.056 -15.068 -5.063 1.00 25.35 387 VAL B N 1
ATOM 6703 C CA . VAL B 1 386 ? 64.063 -15.911 -4.404 1.00 25.14 387 VAL B CA 1
ATOM 6704 C C . VAL B 1 386 ? 64.036 -15.560 -2.917 1.00 25.18 387 VAL B C 1
ATOM 6705 O O . VAL B 1 386 ? 65.028 -15.746 -2.214 1.00 25.15 387 VAL B O 1
ATOM 6709 N N . LEU B 1 387 ? 62.892 -15.063 -2.449 1.00 24.93 388 LEU B N 1
ATOM 6710 C CA . LEU B 1 387 ? 62.720 -14.645 -1.054 1.00 24.22 388 LEU B CA 1
ATOM 6711 C C . LEU B 1 387 ? 61.645 -15.460 -0.325 1.00 24.78 388 LEU B C 1
ATOM 6712 O O . LEU B 1 387 ? 60.513 -15.568 -0.798 1.00 24.67 388 LEU B O 1
ATOM 6717 N N . SER B 1 388 ? 61.995 -16.024 0.829 1.00 24.59 389 SER B N 1
ATOM 6718 C CA . SER B 1 388 ? 61.034 -16.796 1.618 1.00 24.58 389 SER B CA 1
ATOM 6719 C C . SER B 1 388 ? 60.633 -16.011 2.865 1.00 25.36 389 SER B C 1
ATOM 6720 O O . SER B 1 388 ? 61.485 -15.370 3.492 1.00 27.17 389 SER B O 1
ATOM 6723 N N . VAL B 1 389 ? 59.346 -16.038 3.218 1.00 23.47 390 VAL B N 1
ATOM 6724 C CA . VAL B 1 389 ? 58.895 -15.369 4.440 1.00 21.85 390 VAL B CA 1
ATOM 6725 C C . VAL B 1 389 ? 58.167 -16.364 5.343 1.00 22.07 390 VAL B C 1
ATOM 6726 O O . VAL B 1 389 ? 57.551 -17.323 4.873 1.00 21.36 390 VAL B O 1
ATOM 6730 N N . ILE B 1 390 ? 58.269 -16.122 6.647 1.00 22.14 391 ILE B N 1
ATOM 6731 C CA . ILE B 1 390 ? 57.695 -16.976 7.680 1.00 21.08 391 ILE B CA 1
ATOM 6732 C C . ILE B 1 390 ? 57.034 -16.119 8.762 1.00 21.53 391 ILE B C 1
ATOM 6733 O O . ILE B 1 390 ? 57.643 -15.165 9.258 1.00 21.70 391 ILE B O 1
ATOM 6738 N N . ARG B 1 391 ? 55.797 -16.445 9.130 1.00 20.39 392 ARG B N 1
ATOM 6739 C CA . ARG B 1 391 ? 55.129 -15.683 10.175 1.00 20.90 392 ARG B CA 1
ATOM 6740 C C . ARG B 1 391 ? 55.591 -16.232 11.510 1.00 22.03 392 ARG B C 1
ATOM 6741 O O . ARG B 1 391 ? 55.736 -17.447 11.680 1.00 22.92 392 ARG B O 1
ATOM 6749 N N . VAL B 1 392 ? 55.838 -15.331 12.454 1.00 22.11 393 VAL B N 1
ATOM 6750 C CA . VAL B 1 392 ? 56.306 -15.724 13.775 1.00 21.25 393 VAL B CA 1
ATOM 6751 C C . VAL B 1 392 ? 55.473 -15.049 14.844 1.00 23.02 393 VAL B C 1
ATOM 6752 O O . VAL B 1 392 ? 54.897 -13.979 14.619 1.00 20.85 393 VAL B O 1
ATOM 6756 N N . LYS B 1 393 ? 55.409 -15.679 16.012 1.00 24.74 394 LYS B N 1
ATOM 6757 C CA . LYS B 1 393 ? 54.632 -15.126 17.107 1.00 27.88 394 LYS B CA 1
ATOM 6758 C C . LYS B 1 393 ? 55.282 -13.864 17.663 1.00 27.35 394 LYS B C 1
ATOM 6759 O O . LYS B 1 393 ? 54.598 -12.886 17.950 1.00 27.27 394 LYS B O 1
ATOM 6765 N N . ASN B 1 394 ? 56.606 -13.887 17.799 1.00 25.99 395 ASN B N 1
ATOM 6766 C CA . ASN B 1 394 ? 57.332 -12.749 18.350 1.00 23.47 395 ASN B CA 1
ATOM 6767 C C . ASN B 1 394 ? 58.806 -12.726 17.965 1.00 23.29 395 ASN B C 1
ATOM 6768 O O . ASN B 1 394 ? 59.291 -13.600 17.245 1.00 23.81 395 ASN B O 1
ATOM 6773 N N . LEU B 1 395 ? 59.510 -11.715 18.467 1.00 23.02 396 LEU B N 1
ATOM 6774 C CA . LEU B 1 395 ? 60.931 -11.539 18.202 1.00 22.39 396 LEU B CA 1
ATOM 6775 C C . LEU B 1 395 ? 61.751 -12.753 18.640 1.00 22.08 396 LEU B C 1
ATOM 6776 O O . LEU B 1 395 ? 62.764 -13.077 18.025 1.00 21.12 396 LEU B O 1
ATOM 6781 N N . LYS B 1 396 ? 61.312 -13.413 19.707 1.00 21.95 397 LYS B N 1
ATOM 6782 C CA . LYS B 1 396 ? 62.012 -14.579 20.234 1.00 22.91 397 LYS B CA 1
ATOM 6783 C C . LYS B 1 396 ? 61.966 -15.750 19.263 1.00 23.19 397 LYS B C 1
ATOM 6784 O O . LYS B 1 396 ? 62.968 -16.449 19.077 1.00 22.15 397 LYS B O 1
ATOM 6790 N N . GLU B 1 397 ? 60.809 -15.963 18.642 1.00 22.28 398 GLU B N 1
ATOM 6791 C CA . GLU B 1 397 ? 60.663 -17.054 17.688 1.00 22.44 398 GLU B CA 1
ATOM 6792 C C . GLU B 1 397 ? 61.459 -16.742 16.423 1.00 22.17 398 GLU B C 1
ATOM 6793 O O . GLU B 1 397 ? 62.055 -17.636 15.807 1.00 22.67 398 GLU B O 1
ATOM 6799 N N . ALA B 1 398 ? 61.457 -15.467 16.040 1.00 19.63 399 ALA B N 1
ATOM 6800 C CA . ALA B 1 398 ? 62.192 -15.015 14.866 1.00 18.69 399 ALA B CA 1
ATOM 6801 C C . ALA B 1 398 ? 63.682 -15.331 15.012 1.00 18.32 399 ALA B C 1
ATOM 6802 O O . ALA B 1 398 ? 64.299 -15.910 14.117 1.00 17.73 399 ALA B O 1
ATOM 6804 N N . ILE B 1 399 ? 64.251 -14.951 16.151 1.00 18.36 400 ILE B N 1
ATOM 6805 C CA . ILE B 1 399 ? 65.659 -15.186 16.418 1.00 19.68 400 ILE B CA 1
ATOM 6806 C C . ILE B 1 399 ? 65.995 -16.678 16.463 1.00 22.72 400 ILE B C 1
ATOM 6807 O O . ILE B 1 399 ? 67.082 -17.081 16.041 1.00 23.54 400 ILE B O 1
ATOM 6812 N N . GLU B 1 400 ? 65.072 -17.495 16.972 1.00 24.51 401 GLU B N 1
ATOM 6813 C CA . GLU B 1 400 ? 65.305 -18.938 17.048 1.00 25.97 401 GLU B CA 1
ATOM 6814 C C . GLU B 1 400 ? 65.427 -19.495 15.637 1.00 23.89 401 GLU B C 1
ATOM 6815 O O . GLU B 1 400 ? 66.277 -20.340 15.363 1.00 23.40 401 GLU B O 1
ATOM 6821 N N . ILE B 1 401 ? 64.579 -19.006 14.740 1.00 22.43 402 ILE B N 1
ATOM 6822 C CA . ILE B 1 401 ? 64.608 -19.456 13.359 1.00 21.59 402 ILE B CA 1
ATOM 6823 C C . ILE B 1 401 ? 65.924 -19.070 12.683 1.00 21.16 402 ILE B C 1
ATOM 6824 O O . ILE B 1 401 ? 66.603 -19.924 12.114 1.00 20.53 402 ILE B O 1
ATOM 6829 N N . ALA B 1 402 ? 66.297 -17.796 12.753 1.00 20.99 403 ALA B N 1
ATOM 6830 C CA . ALA B 1 402 ? 67.554 -17.352 12.150 1.00 20.15 403 ALA B CA 1
ATOM 6831 C C . ALA B 1 402 ? 68.748 -18.118 12.752 1.00 20.19 403 ALA B C 1
ATOM 6832 O O . ALA B 1 402 ? 69.654 -18.547 12.027 1.00 19.95 403 ALA B O 1
ATOM 6834 N N . ASN B 1 403 ? 68.741 -18.288 14.072 1.00 19.57 404 ASN B N 1
ATOM 6835 C CA . ASN B 1 403 ? 69.813 -18.998 14.776 1.00 21.07 404 ASN B CA 1
ATOM 6836 C C . ASN B 1 403 ? 69.913 -20.474 14.415 1.00 20.18 404 ASN B C 1
ATOM 6837 O O . ASN B 1 403 ? 70.938 -21.107 14.658 1.00 18.56 404 ASN B O 1
ATOM 6842 N N . LYS B 1 404 ? 68.846 -21.016 13.839 1.00 21.11 405 LYS B N 1
ATOM 6843 C CA . LYS B 1 404 ? 68.817 -22.421 13.448 1.00 21.06 405 LYS B CA 1
ATOM 6844 C C . LYS B 1 404 ? 69.574 -22.637 12.140 1.00 21.41 405 LYS B C 1
ATOM 6845 O O . LYS B 1 404 ? 69.959 -23.760 11.821 1.00 24.86 405 LYS B O 1
ATOM 6851 N N . SER B 1 405 ? 69.781 -21.569 11.378 1.00 19.93 406 SER B N 1
ATOM 6852 C CA . SER B 1 405 ? 70.520 -21.669 10.123 1.00 20.69 406 SER B CA 1
ATOM 6853 C C . SER B 1 405 ? 71.995 -21.908 10.440 1.00 22.38 406 SER B C 1
ATOM 6854 O O . SER B 1 405 ? 72.486 -21.476 11.486 1.00 23.35 406 SER B O 1
ATOM 6857 N N . GLU B 1 406 ? 72.706 -22.602 9.556 1.00 22.14 407 GLU B N 1
ATOM 6858 C CA . GLU B 1 406 ? 74.124 -22.843 9.789 1.00 22.87 407 GLU B CA 1
ATOM 6859 C C . GLU B 1 406 ? 74.899 -21.589 9.395 1.00 22.69 407 GLU B C 1
ATOM 6860 O O . GLU B 1 406 ? 76.067 -21.433 9.744 1.00 23.22 407 GLU B O 1
ATOM 6866 N N . PHE B 1 407 ? 74.233 -20.696 8.669 1.00 22.96 408 PHE B N 1
ATOM 6867 C CA . PHE B 1 407 ? 74.847 -19.444 8.241 1.00 22.21 408 PHE B CA 1
ATOM 6868 C C . PHE B 1 407 ? 74.487 -18.350 9.238 1.00 23.40 408 PHE B C 1
ATOM 6869 O O . PHE B 1 407 ? 73.383 -18.327 9.787 1.00 23.82 408 PHE B O 1
ATOM 6877 N N . ALA B 1 408 ? 75.434 -17.454 9.481 1.00 23.67 409 ALA B N 1
ATOM 6878 C CA . ALA B 1 408 ? 75.235 -16.357 10.412 1.00 22.24 409 ALA B CA 1
ATOM 6879 C C . ALA B 1 408 ? 76.089 -15.181 9.951 1.00 22.98 409 ALA B C 1
ATOM 6880 O O . ALA B 1 408 ? 76.974 -14.719 10.669 1.00 24.15 409 ALA B O 1
ATOM 6882 N N . ASN B 1 409 ? 75.827 -14.709 8.735 1.00 23.47 410 ASN B N 1
ATOM 6883 C CA . ASN B 1 409 ? 76.564 -13.579 8.182 1.00 20.77 410 ASN B CA 1
ATOM 6884 C C . ASN B 1 409 ? 75.891 -12.303 8.665 1.00 19.32 410 ASN B C 1
ATOM 6885 O O . ASN B 1 409 ? 76.419 -11.582 9.516 1.00 20.79 410 ASN B O 1
ATOM 6890 N N . GLY B 1 410 ? 74.713 -12.034 8.123 1.00 16.64 411 GLY B N 1
ATOM 6891 C CA . GLY B 1 410 ? 73.995 -10.844 8.517 1.00 15.29 411 GLY B CA 1
ATOM 6892 C C . GLY B 1 410 ? 72.571 -11.115 8.941 1.00 14.72 411 GLY B C 1
ATOM 6893 O O . GLY B 1 410 ? 72.004 -12.173 8.642 1.00 14.67 411 GLY B O 1
ATOM 6894 N N . ALA B 1 411 ? 72.000 -10.151 9.655 1.00 13.29 412 ALA B N 1
ATOM 6895 C CA . ALA B 1 411 ? 70.628 -10.226 10.125 1.00 12.93 412 ALA B CA 1
ATOM 6896 C C . ALA B 1 411 ? 70.153 -8.792 10.315 1.00 15.29 412 ALA B C 1
ATOM 6897 O O . ALA B 1 411 ? 70.940 -7.920 10.680 1.00 18.02 412 ALA B O 1
ATOM 6899 N N . CYS B 1 412 ? 68.871 -8.551 10.060 1.00 18.13 413 CYS B N 1
ATOM 6900 C CA . CYS B 1 412 ? 68.299 -7.219 10.185 1.00 20.26 413 CYS B CA 1
ATOM 6901 C C . CYS B 1 412 ? 67.023 -7.246 11.010 1.00 21.77 413 CYS B C 1
ATOM 6902 O O . CYS B 1 412 ? 66.337 -8.272 11.079 1.00 19.80 413 CYS B O 1
ATOM 6905 N N . LEU B 1 413 ? 66.708 -6.103 11.617 1.00 20.86 414 LEU B N 1
ATOM 6906 C CA . LEU B 1 413 ? 65.521 -5.961 12.443 1.00 20.78 414 LEU B CA 1
ATOM 6907 C C . LEU B 1 413 ? 64.820 -4.645 12.135 1.00 22.38 414 LEU B C 1
ATOM 6908 O O . LEU B 1 413 ? 65.454 -3.587 12.121 1.00 22.81 414 LEU B O 1
ATOM 6913 N N . PHE B 1 414 ? 63.514 -4.708 11.886 1.00 20.61 415 PHE B N 1
ATOM 6914 C CA . PHE B 1 414 ? 62.748 -3.504 11.609 1.00 19.98 415 PHE B CA 1
ATOM 6915 C C . PHE B 1 414 ? 61.801 -3.228 12.766 1.00 20.92 415 PHE B C 1
ATOM 6916 O O . PHE B 1 414 ? 60.792 -3.913 12.959 1.00 20.01 415 PHE B O 1
ATOM 6924 N N . THR B 1 415 ? 62.158 -2.205 13.540 1.00 21.02 416 THR B N 1
ATOM 6925 C CA . THR B 1 415 ? 61.408 -1.831 14.725 1.00 20.26 416 THR B CA 1
ATOM 6926 C C . THR B 1 415 ? 61.951 -0.525 15.277 1.00 20.87 416 THR B C 1
ATOM 6927 O O . THR B 1 415 ? 63.001 -0.045 14.857 1.00 21.73 416 THR B O 1
ATOM 6931 N N . SER B 1 416 ? 61.227 0.038 16.235 1.00 21.45 417 SER B N 1
ATOM 6932 C CA . SER B 1 416 ? 61.660 1.251 16.903 1.00 21.69 417 SER B CA 1
ATOM 6933 C C . SER B 1 416 ? 61.695 0.995 18.404 1.00 21.96 417 SER B C 1
ATOM 6934 O O . SER B 1 416 ? 61.757 1.933 19.192 1.00 23.93 417 SER B O 1
ATOM 6937 N N . ASN B 1 417 ? 61.672 -0.279 18.790 1.00 21.24 418 ASN B N 1
ATOM 6938 C CA . ASN B 1 417 ? 61.681 -0.656 20.200 1.00 23.15 418 ASN B CA 1
ATOM 6939 C C . ASN B 1 417 ? 63.071 -1.009 20.747 1.00 23.75 418 ASN B C 1
ATOM 6940 O O . ASN B 1 417 ? 63.623 -2.074 20.455 1.00 23.76 418 ASN B O 1
ATOM 6945 N N . SER B 1 418 ? 63.618 -0.114 21.559 1.00 23.75 419 SER B N 1
ATOM 6946 C CA . SER B 1 418 ? 64.937 -0.312 22.149 1.00 25.74 419 SER B CA 1
ATOM 6947 C C . SER B 1 418 ? 65.145 -1.647 22.850 1.00 25.27 419 SER B C 1
ATOM 6948 O O . SER B 1 418 ? 66.235 -2.213 22.790 1.00 25.01 419 SER B O 1
ATOM 6951 N N . ASN B 1 419 ? 64.115 -2.141 23.531 1.00 24.95 420 ASN B N 1
ATOM 6952 C CA . ASN B 1 419 ? 64.219 -3.419 24.230 1.00 23.27 420 ASN B CA 1
ATOM 6953 C C . ASN B 1 419 ? 64.384 -4.544 23.203 1.00 23.30 420 ASN B C 1
ATOM 6954 O O . ASN B 1 419 ? 65.173 -5.479 23.404 1.00 21.84 420 ASN B O 1
ATOM 6959 N N . ALA B 1 420 ? 63.640 -4.442 22.102 1.00 20.65 421 ALA B N 1
ATOM 6960 C CA . ALA B 1 420 ? 63.704 -5.432 21.038 1.00 20.32 421 ALA B CA 1
ATOM 6961 C C . ALA B 1 420 ? 65.084 -5.397 20.385 1.00 19.70 421 ALA B C 1
ATOM 6962 O O . ALA B 1 420 ? 65.684 -6.439 20.114 1.00 21.11 421 ALA B O 1
ATOM 6964 N N . ILE B 1 421 ? 65.583 -4.192 20.138 1.00 15.58 422 ILE B N 1
ATOM 6965 C CA . ILE B 1 421 ? 66.886 -4.030 19.522 1.00 14.06 422 ILE B CA 1
ATOM 6966 C C . ILE B 1 421 ? 68.002 -4.679 20.346 1.00 13.64 422 ILE B C 1
ATOM 6967 O O . ILE B 1 421 ? 68.779 -5.474 19.823 1.00 14.33 422 ILE B O 1
ATOM 6972 N N . ARG B 1 422 ? 68.081 -4.358 21.633 1.00 13.76 423 ARG B N 1
ATOM 6973 C CA . ARG B 1 422 ? 69.111 -4.949 22.480 1.00 14.28 423 ARG B CA 1
ATOM 6974 C C . ARG B 1 422 ? 68.983 -6.470 22.490 1.00 15.53 423 ARG B C 1
ATOM 6975 O O . ARG B 1 422 ? 69.967 -7.189 22.296 1.00 16.53 423 ARG B O 1
ATOM 6983 N N . TYR B 1 423 ? 67.765 -6.949 22.730 1.00 15.17 424 TYR B N 1
ATOM 6984 C CA . TYR B 1 423 ? 67.498 -8.377 22.784 1.00 16.20 424 TYR B CA 1
ATOM 6985 C C . TYR B 1 423 ? 68.006 -9.047 21.509 1.00 17.53 424 TYR B C 1
ATOM 6986 O O . TYR B 1 423 ? 68.642 -10.104 21.557 1.00 16.97 424 TYR B O 1
ATOM 6995 N N . PHE B 1 424 ? 67.711 -8.417 20.374 1.00 16.96 425 PHE B N 1
ATOM 6996 C CA . PHE B 1 424 ? 68.127 -8.906 19.066 1.00 17.40 425 PHE B CA 1
ATOM 6997 C C . PHE B 1 424 ? 69.645 -9.049 19.014 1.00 18.35 425 PHE B C 1
ATOM 6998 O O . PHE B 1 424 ? 70.172 -10.124 18.724 1.00 18.86 425 PHE B O 1
ATOM 7006 N N . ARG B 1 425 ? 70.345 -7.959 19.309 1.00 18.26 426 ARG B N 1
ATOM 7007 C CA . ARG B 1 425 ? 71.803 -7.954 19.271 1.00 17.83 426 ARG B CA 1
ATOM 7008 C C . ARG B 1 425 ? 72.465 -8.940 20.232 1.00 16.84 426 ARG B C 1
ATOM 7009 O O . ARG B 1 425 ? 73.484 -9.540 19.904 1.00 17.87 426 ARG B O 1
ATOM 7017 N N . GLU B 1 426 ? 71.896 -9.115 21.415 1.00 16.07 427 GLU B N 1
ATOM 7018 C CA . GLU B 1 426 ? 72.502 -10.024 22.381 1.00 16.86 427 GLU B CA 1
ATOM 7019 C C . GLU B 1 426 ? 72.322 -11.492 22.049 1.00 16.32 427 GLU B C 1
ATOM 7020 O O . GLU B 1 426 ? 73.220 -12.296 22.306 1.00 16.88 427 GLU B O 1
ATOM 7026 N N . ASN B 1 427 ? 71.179 -11.836 21.458 1.00 15.57 428 ASN B N 1
ATOM 7027 C CA . ASN B 1 427 ? 70.872 -13.229 21.145 1.00 15.84 428 ASN B CA 1
ATOM 7028 C C . ASN B 1 427 ? 71.070 -13.738 19.716 1.00 14.93 428 ASN B C 1
ATOM 7029 O O . ASN B 1 427 ? 71.168 -14.945 19.507 1.00 15.17 428 ASN B O 1
ATOM 7034 N N . ILE B 1 428 ? 71.134 -12.840 18.738 1.00 15.87 429 ILE B N 1
ATOM 7035 C CA . ILE B 1 428 ? 71.312 -13.244 17.339 1.00 15.11 429 ILE B CA 1
ATOM 7036 C C . ILE B 1 428 ? 72.715 -13.818 17.091 1.00 16.99 429 ILE B C 1
ATOM 7037 O O . ILE B 1 428 ? 73.697 -13.383 17.706 1.00 18.23 429 ILE B O 1
ATOM 7042 N N . ASP B 1 429 ? 72.816 -14.796 16.195 1.00 17.43 430 ASP B N 1
ATOM 7043 C CA . ASP B 1 429 ? 74.115 -15.397 15.890 1.00 16.48 430 ASP B CA 1
ATOM 7044 C C . ASP B 1 429 ? 74.916 -14.600 14.868 1.00 15.55 430 ASP B C 1
ATOM 7045 O O . ASP B 1 429 ? 76.136 -14.551 14.939 1.00 16.75 430 ASP B O 1
ATOM 7050 N N . ALA B 1 430 ? 74.237 -13.970 13.919 1.00 16.12 431 ALA B N 1
ATOM 7051 C CA . ALA B 1 430 ? 74.928 -13.191 12.894 1.00 16.01 431 ALA B CA 1
ATOM 7052 C C . ALA B 1 430 ? 75.849 -12.131 13.516 1.00 16.38 431 ALA B C 1
ATOM 7053 O O . ALA B 1 430 ? 75.604 -11.648 14.619 1.00 13.33 431 ALA B O 1
ATOM 7055 N N . GLY B 1 431 ? 76.907 -11.777 12.789 1.00 18.62 432 GLY B N 1
ATOM 7056 C CA . GLY B 1 431 ? 77.856 -10.785 13.265 1.00 18.78 432 GLY B CA 1
ATOM 7057 C C . GLY B 1 431 ? 77.733 -9.418 12.607 1.00 19.60 432 GLY B C 1
ATOM 7058 O O . GLY B 1 431 ? 78.381 -8.462 13.034 1.00 21.48 432 GLY B O 1
ATOM 7059 N N . MET B 1 432 ? 76.925 -9.314 11.556 1.00 19.16 433 MET B N 1
ATOM 7060 C CA . MET B 1 432 ? 76.726 -8.034 10.883 1.00 18.62 433 MET B CA 1
ATOM 7061 C C . MET B 1 432 ? 75.238 -7.746 10.949 1.00 18.54 433 MET B C 1
ATOM 7062 O O . MET B 1 432 ? 74.446 -8.312 10.208 1.00 19.69 433 MET B O 1
ATOM 7067 N N . LEU B 1 433 ? 74.877 -6.855 11.862 1.00 19.11 434 LEU B N 1
ATOM 7068 C CA . LEU B 1 433 ? 73.494 -6.513 12.129 1.00 19.59 434 LEU B CA 1
ATOM 7069 C C . LEU B 1 433 ? 73.055 -5.142 11.652 1.00 21.32 434 LEU B C 1
ATOM 7070 O O . LEU B 1 433 ? 73.825 -4.173 11.675 1.00 22.18 434 LEU B O 1
ATOM 7075 N N . GLY B 1 434 ? 71.787 -5.063 11.258 1.00 19.10 435 GLY B N 1
ATOM 7076 C CA . GLY B 1 434 ? 71.239 -3.809 10.793 1.00 18.71 435 GLY B CA 1
ATOM 7077 C C . GLY B 1 434 ? 69.879 -3.527 11.396 1.00 18.58 435 GLY B C 1
ATOM 7078 O O . GLY B 1 434 ? 68.999 -4.388 11.421 1.00 18.53 435 GLY B O 1
ATOM 7079 N N . ILE B 1 435 ? 69.707 -2.314 11.905 1.00 18.31 436 ILE B N 1
ATOM 7080 C CA . ILE B 1 435 ? 68.438 -1.933 12.484 1.00 16.94 436 ILE B CA 1
ATOM 7081 C C . ILE B 1 435 ? 67.832 -0.930 11.512 1.00 19.58 436 ILE B C 1
ATOM 7082 O O . ILE B 1 435 ? 68.352 0.175 11.337 1.00 18.86 436 ILE B O 1
ATOM 7087 N N . ASN B 1 436 ? 66.749 -1.347 10.862 1.00 20.08 437 ASN B N 1
ATOM 7088 C CA . ASN B 1 436 ? 66.024 -0.532 9.890 1.00 19.91 437 ASN B CA 1
ATOM 7089 C C . ASN B 1 436 ? 66.802 -0.276 8.594 1.00 21.52 437 ASN B C 1
ATOM 7090 O O . ASN B 1 436 ? 66.653 0.765 7.945 1.00 21.08 437 ASN B O 1
ATOM 7095 N N . LEU B 1 437 ? 67.619 -1.255 8.217 1.00 21.60 438 LEU B N 1
ATOM 7096 C CA . LEU B 1 437 ? 68.405 -1.183 6.995 1.00 22.94 438 LEU B CA 1
ATOM 7097 C C . LEU B 1 437 ? 68.301 -2.549 6.336 1.00 23.03 438 LEU B C 1
ATOM 7098 O O . LEU B 1 437 ? 68.393 -3.569 7.014 1.00 22.61 438 LEU B O 1
ATOM 7103 N N . GLY B 1 438 ? 68.103 -2.565 5.021 1.00 23.44 439 GLY B N 1
ATOM 7104 C CA . GLY B 1 438 ? 67.990 -3.824 4.309 1.00 24.21 439 GLY B CA 1
ATOM 7105 C C . GLY B 1 438 ? 69.309 -4.568 4.190 1.00 25.86 439 GLY B C 1
ATOM 7106 O O . GLY B 1 438 ? 69.345 -5.799 4.298 1.00 26.50 439 GLY B O 1
ATOM 7107 N N . VAL B 1 439 ? 70.392 -3.834 3.952 1.00 25.55 440 VAL B N 1
ATOM 7108 C CA . VAL B 1 439 ? 71.713 -4.443 3.834 1.00 26.69 440 VAL B CA 1
ATOM 7109 C C . VAL B 1 439 ? 72.590 -3.987 5.001 1.00 27.00 440 VAL B C 1
ATOM 7110 O O . VAL B 1 439 ? 73.026 -2.839 5.051 1.00 28.37 440 VAL B O 1
ATOM 7114 N N . PRO B 1 440 ? 72.873 -4.897 5.945 1.00 26.41 441 PRO B N 1
ATOM 7115 C CA . PRO B 1 440 ? 73.686 -4.633 7.135 1.00 27.43 441 PRO B CA 1
ATOM 7116 C C . PRO B 1 440 ? 75.199 -4.606 6.917 1.00 27.18 441 PRO B C 1
ATOM 7117 O O . PRO B 1 440 ? 75.962 -4.837 7.853 1.00 28.13 441 PRO B O 1
ATOM 7121 N N . ALA B 1 441 ? 75.632 -4.320 5.695 1.00 26.60 442 ALA B N 1
ATOM 7122 C CA . ALA B 1 441 ? 77.058 -4.269 5.385 1.00 26.62 442 ALA B CA 1
ATOM 7123 C C . ALA B 1 441 ? 77.745 -3.105 6.097 1.00 25.96 442 ALA B C 1
ATOM 7124 O O . ALA B 1 441 ? 77.458 -1.944 5.816 1.00 28.46 442 ALA B O 1
ATOM 7126 N N . PRO B 1 442 ? 78.674 -3.401 7.023 1.00 24.00 443 PRO B N 1
ATOM 7127 C CA . PRO B 1 442 ? 79.383 -2.351 7.759 1.00 21.25 443 PRO B CA 1
ATOM 7128 C C . PRO B 1 442 ? 80.443 -1.665 6.905 1.00 20.50 443 PRO B C 1
ATOM 7129 O O . PRO B 1 442 ? 80.982 -2.262 5.972 1.00 22.09 443 PRO B O 1
ATOM 7133 N N . MET B 1 443 ? 80.742 -0.412 7.226 1.00 19.39 444 MET B N 1
ATOM 7134 C CA . MET B 1 443 ? 81.737 0.344 6.478 1.00 19.84 444 MET B CA 1
ATOM 7135 C C . MET B 1 443 ? 83.161 -0.170 6.695 1.00 19.65 444 MET B C 1
ATOM 7136 O O . MET B 1 443 ? 83.480 -0.718 7.748 1.00 19.79 444 MET B O 1
ATOM 7141 N N . ALA B 1 444 ? 84.003 0.020 5.683 1.00 19.00 445 ALA B N 1
ATOM 7142 C CA . ALA B 1 444 ? 85.394 -0.434 5.685 1.00 18.66 445 ALA B CA 1
ATOM 7143 C C . ALA B 1 444 ? 86.199 -0.321 6.989 1.00 18.54 445 ALA B C 1
ATOM 7144 O O . ALA B 1 444 ? 87.046 -1.178 7.261 1.00 18.39 445 ALA B O 1
ATOM 7146 N N . PHE B 1 445 ? 85.972 0.724 7.784 1.00 18.38 446 PHE B N 1
ATOM 7147 C CA . PHE B 1 445 ? 86.715 0.872 9.039 1.00 17.27 446 PHE B CA 1
ATOM 7148 C C . PHE B 1 445 ? 86.260 -0.078 10.152 1.00 17.41 446 PHE B C 1
ATOM 7149 O O . PHE B 1 445 ? 86.770 -0.026 11.270 1.00 17.78 446 PHE B O 1
ATOM 7157 N N . PHE B 1 446 ? 85.309 -0.952 9.826 1.00 16.30 447 PHE B N 1
ATOM 7158 C CA . PHE B 1 446 ? 84.782 -1.949 10.757 1.00 17.15 447 PHE B CA 1
ATOM 7159 C C . PHE B 1 446 ? 85.058 -3.324 10.161 1.00 18.57 447 PHE B C 1
ATOM 7160 O O . PHE B 1 446 ? 84.968 -3.508 8.943 1.00 18.57 447 PHE B O 1
ATOM 7168 N N . PRO B 1 447 ? 85.407 -4.312 11.000 1.00 18.75 448 PRO B N 1
ATOM 7169 C CA . PRO B 1 447 ? 85.640 -5.611 10.364 1.00 17.61 448 PRO B CA 1
ATOM 7170 C C . PRO B 1 447 ? 84.313 -6.131 9.824 1.00 16.89 448 PRO B C 1
ATOM 7171 O O . PRO B 1 447 ? 83.267 -5.881 10.417 1.00 13.92 448 PRO B O 1
ATOM 7175 N N . PHE B 1 448 ? 84.369 -6.818 8.684 1.00 17.80 449 PHE B N 1
ATOM 7176 C CA . PHE B 1 448 ? 83.190 -7.402 8.044 1.00 19.15 449 PHE B CA 1
ATOM 7177 C C . PHE B 1 448 ? 82.990 -8.740 8.764 1.00 18.44 449 PHE B C 1
ATOM 7178 O O . PHE B 1 448 ? 83.272 -9.799 8.210 1.00 18.29 449 PHE B O 1
ATOM 7186 N N . SER B 1 449 ? 82.485 -8.669 9.993 1.00 18.24 450 SER B N 1
ATOM 7187 C CA . SER B 1 449 ? 82.305 -9.830 10.867 1.00 18.49 450 SER B CA 1
ATOM 7188 C C . SER B 1 449 ? 81.097 -10.770 10.766 1.00 19.74 450 SER B C 1
ATOM 7189 O O . SER B 1 449 ? 80.034 -10.499 11.325 1.00 19.97 450 SER B O 1
ATOM 7192 N N . GLY B 1 450 ? 81.283 -11.893 10.082 1.00 21.07 451 GLY B N 1
ATOM 7193 C CA . GLY B 1 450 ? 80.228 -12.883 9.968 1.00 22.08 451 GLY B CA 1
ATOM 7194 C C . GLY B 1 450 ? 80.485 -13.941 11.039 1.00 23.73 451 GLY B C 1
ATOM 7195 O O . GLY B 1 450 ? 81.428 -13.807 11.829 1.00 23.73 451 GLY B O 1
ATOM 7196 N N . TRP B 1 451 ? 79.675 -14.997 11.071 1.00 23.39 452 TRP B N 1
ATOM 7197 C CA . TRP B 1 451 ? 79.852 -16.051 12.073 1.00 22.89 452 TRP B CA 1
ATOM 7198 C C . TRP B 1 451 ? 79.344 -17.422 11.572 1.00 22.56 452 TRP B C 1
ATOM 7199 O O . TRP B 1 451 ? 78.630 -17.515 10.569 1.00 22.18 452 TRP B O 1
ATOM 7210 N N . LYS B 1 452 ? 79.728 -18.477 12.284 1.00 22.33 453 LYS B N 1
ATOM 7211 C CA . LYS B 1 452 ? 79.348 -19.851 11.953 1.00 21.72 453 LYS B CA 1
ATOM 7212 C C . LYS B 1 452 ? 79.785 -20.257 10.545 1.00 20.46 453 LYS B C 1
ATOM 7213 O O . LYS B 1 452 ? 80.932 -20.032 10.167 1.00 19.27 453 LYS B O 1
ATOM 7219 N N . SER B 1 453 ? 78.894 -20.860 9.771 1.00 20.95 454 SER B N 1
ATOM 7220 C CA . SER B 1 453 ? 79.259 -21.274 8.417 1.00 22.21 454 SER B CA 1
ATOM 7221 C C . SER B 1 453 ? 79.498 -20.121 7.446 1.00 21.98 454 SER B C 1
ATOM 7222 O O . SER B 1 453 ? 79.712 -20.357 6.262 1.00 24.88 454 SER B O 1
ATOM 7225 N N . SER B 1 454 ? 79.464 -18.885 7.939 1.00 20.93 455 SER B N 1
ATOM 7226 C CA . SER B 1 454 ? 79.685 -17.708 7.099 1.00 21.53 455 SER B CA 1
ATOM 7227 C C . SER B 1 454 ? 81.115 -17.193 7.203 1.00 22.07 455 SER B C 1
ATOM 7228 O O . SER B 1 454 ? 81.578 -16.411 6.364 1.00 21.32 455 SER B O 1
ATOM 7231 N N . PHE B 1 455 ? 81.811 -17.628 8.247 1.00 21.84 456 PHE B N 1
ATOM 7232 C CA . PHE B 1 455 ? 83.180 -17.207 8.459 1.00 21.64 456 PHE B CA 1
ATOM 7233 C C . PHE B 1 455 ? 84.039 -18.342 9.002 1.00 23.15 456 PHE B C 1
ATOM 7234 O O . PHE B 1 455 ? 83.614 -19.098 9.875 1.00 26.13 456 PHE B O 1
ATOM 7242 N N . PHE B 1 456 ? 85.254 -18.446 8.476 1.00 23.12 457 PHE B N 1
ATOM 7243 C CA . PHE B 1 456 ? 86.206 -19.460 8.903 1.00 23.00 457 PHE B CA 1
ATOM 7244 C C . PHE B 1 456 ? 87.528 -18.763 9.198 1.00 21.64 457 PHE B C 1
ATOM 7245 O O . PHE B 1 456 ? 88.152 -18.182 8.305 1.00 20.99 457 PHE B O 1
ATOM 7253 N N . GLY B 1 457 ? 87.944 -18.808 10.457 1.00 19.11 458 GLY B N 1
ATOM 7254 C CA . GLY B 1 457 ? 89.188 -18.169 10.828 1.00 19.51 458 GLY B CA 1
ATOM 7255 C C . GLY B 1 457 ? 89.068 -17.377 12.111 1.00 20.30 458 GLY B C 1
ATOM 7256 O O . GLY B 1 457 ? 88.179 -17.619 12.928 1.00 20.63 458 GLY B O 1
ATOM 7257 N N . THR B 1 458 ? 89.962 -16.417 12.301 1.00 20.88 459 THR B N 1
ATOM 7258 C CA . THR B 1 458 ? 89.918 -15.624 13.517 1.00 21.33 459 THR B CA 1
ATOM 7259 C C . THR B 1 458 ? 89.604 -14.182 13.204 1.00 21.14 459 THR B C 1
ATOM 7260 O O . THR B 1 458 ? 88.704 -13.594 13.793 1.00 23.23 459 THR B O 1
ATOM 7264 N N . LEU B 1 459 ? 90.355 -13.614 12.271 1.00 20.38 460 LEU B N 1
ATOM 7265 C CA . LEU B 1 459 ? 90.154 -12.230 11.894 1.00 20.48 460 LEU B CA 1
ATOM 7266 C C . LEU B 1 459 ? 89.409 -12.099 10.569 1.00 20.57 460 LEU B C 1
ATOM 7267 O O . LEU B 1 459 ? 89.671 -12.835 9.619 1.00 22.50 460 LEU B O 1
ATOM 7272 N N . HIS B 1 460 ? 88.471 -11.160 10.516 1.00 19.65 461 HIS B N 1
ATOM 7273 C CA . HIS B 1 460 ? 87.677 -10.943 9.316 1.00 20.14 461 HIS B CA 1
ATOM 7274 C C . HIS B 1 460 ? 88.371 -9.992 8.354 1.00 21.96 461 HIS B C 1
ATOM 7275 O O . HIS B 1 460 ? 89.525 -9.599 8.550 1.00 21.18 461 HIS B O 1
ATOM 7282 N N . ALA B 1 461 ? 87.637 -9.617 7.312 1.00 22.36 462 ALA B N 1
ATOM 7283 C CA . ALA B 1 461 ? 88.146 -8.678 6.336 1.00 22.24 462 ALA B CA 1
ATOM 7284 C C . ALA B 1 461 ? 87.813 -7.290 6.867 1.00 21.92 462 ALA B C 1
ATOM 7285 O O . ALA B 1 461 ? 86.888 -7.132 7.682 1.00 18.34 462 ALA B O 1
ATOM 7287 N N . ASN B 1 462 ? 88.585 -6.302 6.413 1.00 21.34 463 ASN B N 1
ATOM 7288 C CA . ASN B 1 462 ? 88.389 -4.902 6.780 1.00 20.34 463 ASN B CA 1
ATOM 7289 C C . ASN B 1 462 ? 88.596 -4.591 8.263 1.00 20.13 463 ASN B C 1
ATOM 7290 O O . ASN B 1 462 ? 88.908 -5.473 9.066 1.00 19.45 463 ASN B O 1
ATOM 7295 N N . GLY B 1 463 ? 88.423 -3.319 8.613 1.00 19.67 464 GLY B N 1
ATOM 7296 C CA . GLY B 1 463 ? 88.588 -2.898 9.990 1.00 18.34 464 GLY B CA 1
ATOM 7297 C C . GLY B 1 463 ? 89.991 -3.180 10.474 1.00 19.66 464 GLY B C 1
ATOM 7298 O O . GLY B 1 463 ? 90.892 -3.485 9.681 1.00 18.75 464 GLY B O 1
ATOM 7299 N N . LYS B 1 464 ? 90.185 -3.087 11.783 1.00 19.53 465 LYS B N 1
ATOM 7300 C CA . LYS B 1 464 ? 91.498 -3.332 12.350 1.00 21.46 465 LYS B CA 1
AT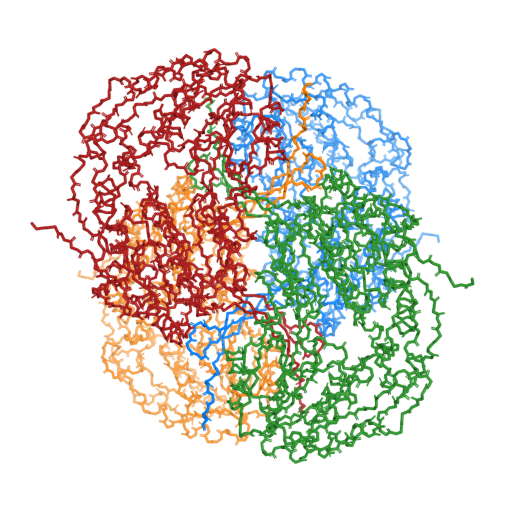OM 7301 C C . LYS B 1 464 ? 91.805 -4.822 12.242 1.00 22.35 465 LYS B C 1
ATOM 7302 O O . LYS B 1 464 ? 92.950 -5.245 12.377 1.00 21.91 465 LYS B O 1
ATOM 7308 N N . ASP B 1 465 ? 90.774 -5.621 11.983 1.00 22.77 466 ASP B N 1
ATOM 7309 C CA . ASP B 1 465 ? 90.977 -7.050 11.838 1.00 23.42 466 ASP B CA 1
ATOM 7310 C C . ASP B 1 465 ? 91.905 -7.297 10.659 1.00 23.04 466 ASP B C 1
ATOM 7311 O O . ASP B 1 465 ? 92.880 -8.042 10.782 1.00 23.92 466 ASP B O 1
ATOM 7316 N N . SER B 1 466 ? 91.608 -6.667 9.524 1.00 20.63 467 SER B N 1
ATOM 7317 C CA . SER B 1 466 ? 92.432 -6.851 8.345 1.00 19.35 467 SER B CA 1
ATOM 7318 C C . SER B 1 466 ? 93.867 -6.430 8.629 1.00 18.99 467 SER B C 1
ATOM 7319 O O . SER B 1 466 ? 94.804 -7.033 8.114 1.00 19.63 467 SER B O 1
ATOM 7322 N N . VAL B 1 467 ? 94.042 -5.417 9.473 1.00 19.21 468 VAL B N 1
ATOM 7323 C CA . VAL B 1 467 ? 95.380 -4.936 9.813 1.00 19.33 468 VAL B CA 1
ATOM 7324 C C . VAL B 1 467 ? 96.208 -6.008 10.517 1.00 20.86 468 VAL B C 1
ATOM 7325 O O . VAL B 1 467 ? 97.373 -6.216 10.188 1.00 21.39 468 VAL B O 1
ATOM 7329 N N . ASP B 1 468 ? 95.606 -6.673 11.497 1.00 22.41 469 ASP B N 1
ATOM 7330 C CA . ASP B 1 468 ? 96.295 -7.721 12.240 1.00 23.45 469 ASP B CA 1
ATOM 7331 C C . ASP B 1 468 ? 96.494 -8.974 11.405 1.00 22.30 469 ASP B C 1
ATOM 7332 O O . ASP B 1 468 ? 97.485 -9.684 11.558 1.00 21.64 469 ASP B O 1
ATOM 7337 N N . PHE B 1 469 ? 95.548 -9.246 10.518 1.00 20.21 470 PHE B N 1
ATOM 7338 C CA . PHE B 1 469 ? 95.650 -10.425 9.695 1.00 20.13 470 PHE B CA 1
ATOM 7339 C C . PHE B 1 469 ? 96.782 -10.317 8.678 1.00 21.46 470 PHE B C 1
ATOM 7340 O O . PHE B 1 469 ? 97.402 -11.321 8.319 1.00 21.72 470 PHE B O 1
ATOM 7348 N N . TYR B 1 470 ? 97.051 -9.094 8.226 1.00 21.59 471 TYR B N 1
ATOM 7349 C CA . TYR B 1 470 ? 98.081 -8.845 7.224 1.00 20.73 471 TYR B CA 1
ATOM 7350 C C . TYR B 1 470 ? 99.429 -8.425 7.801 1.00 21.79 471 TYR B C 1
ATOM 7351 O O . TYR B 1 470 ? 100.290 -7.923 7.078 1.00 22.57 471 TYR B O 1
ATOM 7360 N N . THR B 1 471 ? 99.622 -8.626 9.097 1.00 21.53 472 THR B N 1
ATOM 7361 C CA . THR B 1 471 ? 100.884 -8.259 9.719 1.00 22.07 472 THR B CA 1
ATOM 7362 C C . THR B 1 471 ? 101.222 -9.244 10.821 1.00 23.68 472 THR B C 1
ATOM 7363 O O . THR B 1 471 ? 100.415 -10.110 11.158 1.00 24.87 472 THR B O 1
ATOM 7367 N N . ARG B 1 472 ? 102.428 -9.124 11.362 1.00 23.51 473 ARG B N 1
ATOM 7368 C CA . ARG B 1 472 ? 102.863 -9.967 12.467 1.00 23.25 473 ARG B CA 1
ATOM 7369 C C . ARG B 1 472 ? 103.673 -9.051 13.381 1.00 23.60 473 ARG B C 1
ATOM 7370 O O . ARG B 1 472 ? 104.148 -7.996 12.952 1.00 24.58 473 ARG B O 1
ATOM 7378 N N . LYS B 1 473 ? 103.831 -9.422 14.641 1.00 22.17 474 LYS B N 1
ATOM 7379 C CA . LYS B 1 473 ? 104.554 -8.538 15.533 1.00 22.48 474 LYS B CA 1
ATOM 7380 C C . LYS B 1 473 ? 105.873 -9.065 16.064 1.00 21.95 474 LYS B C 1
ATOM 7381 O O . LYS B 1 473 ? 106.114 -10.272 16.118 1.00 22.54 474 LYS B O 1
ATOM 7387 N N . LYS B 1 474 ? 106.725 -8.121 16.442 1.00 19.65 475 LYS B N 1
ATOM 7388 C CA . LYS B 1 474 ? 108.003 -8.414 17.058 1.00 19.16 475 LYS B CA 1
ATOM 7389 C C . LYS B 1 474 ? 107.998 -7.510 18.283 1.00 19.11 475 LYS B C 1
ATOM 7390 O O . LYS B 1 474 ? 107.747 -6.311 18.169 1.00 18.22 475 LYS B O 1
ATOM 7396 N N . VAL B 1 475 ? 108.228 -8.088 19.454 1.00 19.14 476 VAL B N 1
ATOM 7397 C CA . VAL B 1 475 ? 108.268 -7.316 20.686 1.00 18.53 476 VAL B CA 1
ATOM 7398 C C . VAL B 1 475 ? 109.736 -7.233 21.092 1.00 20.69 476 VAL B C 1
ATOM 7399 O O . VAL B 1 475 ? 110.462 -8.223 21.019 1.00 20.52 476 VAL B O 1
ATOM 7403 N N . VAL B 1 476 ? 110.176 -6.046 21.493 1.00 21.96 477 VAL B N 1
ATOM 7404 C CA . VAL B 1 476 ? 111.561 -5.849 21.889 1.00 21.81 477 VAL B CA 1
ATOM 7405 C C . VAL B 1 476 ? 111.646 -5.336 23.314 1.00 22.33 477 VAL B C 1
ATOM 7406 O O . VAL B 1 476 ? 111.174 -4.244 23.615 1.00 23.99 477 VAL B O 1
ATOM 7410 N N . THR B 1 477 ? 112.232 -6.145 24.189 1.00 23.45 478 THR B N 1
ATOM 7411 C CA . THR B 1 477 ? 112.421 -5.781 25.590 1.00 24.45 478 THR B CA 1
ATOM 7412 C C . THR B 1 477 ? 113.920 -5.573 25.729 1.00 25.31 478 THR B C 1
ATOM 7413 O O . THR B 1 477 ? 114.699 -6.482 25.469 1.00 25.14 478 THR B O 1
ATOM 7417 N N . ALA B 1 478 ? 114.325 -4.374 26.125 1.00 27.09 479 ALA B N 1
ATOM 7418 C CA . ALA B 1 478 ? 115.742 -4.075 26.241 1.00 27.72 479 ALA B CA 1
ATOM 7419 C C . ALA B 1 478 ? 116.158 -3.480 27.580 1.00 29.48 479 ALA B C 1
ATOM 7420 O O . ALA B 1 478 ? 115.372 -2.822 28.262 1.00 30.15 479 ALA B O 1
ATOM 7422 N N . ARG B 1 479 ? 117.413 -3.719 27.942 1.00 30.37 480 ARG B N 1
ATOM 7423 C CA . ARG B 1 479 ? 117.971 -3.203 29.177 1.00 31.05 480 ARG B CA 1
ATOM 7424 C C . ARG B 1 479 ? 119.189 -2.347 28.844 1.00 31.00 480 ARG B C 1
ATOM 7425 O O . ARG B 1 479 ? 120.202 -2.841 28.346 1.00 31.89 480 ARG B O 1
ATOM 7433 N N . TYR B 1 480 ? 119.067 -1.053 29.099 1.00 29.29 481 TYR B N 1
ATOM 7434 C CA . TYR B 1 480 ? 120.143 -0.113 28.844 1.00 27.85 481 TYR B CA 1
ATOM 7435 C C . TYR B 1 480 ? 120.489 0.558 30.164 1.00 28.56 481 TYR B C 1
ATOM 7436 O O . TYR B 1 480 ? 119.906 1.585 30.526 1.00 27.38 481 TYR B O 1
ATOM 7445 N N . PRO B 1 481 ? 121.438 -0.030 30.909 1.00 29.00 482 PRO B N 1
ATOM 7446 C CA . PRO B 1 481 ? 121.892 0.477 32.206 1.00 30.20 482 PRO B CA 1
ATOM 7447 C C . PRO B 1 481 ? 122.309 1.939 32.135 1.00 31.36 482 PRO B C 1
ATOM 7448 O O . PRO B 1 481 ? 122.969 2.366 31.186 1.00 30.80 482 PRO B O 1
ATOM 7452 N N . ALA B 1 482 ? 121.913 2.708 33.138 1.00 33.18 483 ALA B N 1
ATOM 7453 C CA . ALA B 1 482 ? 122.269 4.116 33.176 1.00 37.02 483 ALA B CA 1
ATOM 7454 C C . ALA B 1 482 ? 123.783 4.209 33.355 1.00 39.52 483 ALA B C 1
ATOM 7455 O O . ALA B 1 482 ? 124.340 3.640 34.297 1.00 40.95 483 ALA B O 1
ATOM 7457 N N . PRO B 1 483 ? 124.476 4.907 32.440 1.00 41.25 484 PRO B N 1
ATOM 7458 C CA . PRO B 1 483 ? 125.927 5.013 32.587 1.00 42.92 484 PRO B CA 1
ATOM 7459 C C . PRO B 1 483 ? 126.338 5.811 33.831 1.00 45.95 484 PRO B C 1
ATOM 7460 O O . PRO B 1 483 ? 125.553 6.593 34.375 1.00 45.37 484 PRO B O 1
ATOM 7464 N N . ASP B 1 484 ? 127.566 5.584 34.291 1.00 49.71 485 ASP B N 1
ATOM 7465 C CA . ASP B 1 484 ? 128.101 6.297 35.450 1.00 52.05 485 ASP B CA 1
ATOM 7466 C C . ASP B 1 484 ? 128.910 7.439 34.866 1.00 52.28 485 ASP B C 1
ATOM 7467 O O . ASP B 1 484 ? 129.459 7.312 33.769 1.00 51.43 485 ASP B O 1
ATOM 7472 N N . PHE B 1 485 ? 128.989 8.550 35.585 1.00 53.28 486 PHE B N 1
ATOM 7473 C CA . PHE B 1 485 ? 129.753 9.682 35.082 1.00 55.22 486 PHE B CA 1
ATOM 7474 C C . PHE B 1 485 ? 130.838 10.154 36.059 1.00 57.14 486 PHE B C 1
ATOM 7475 O O . PHE B 1 485 ? 130.959 9.555 37.154 1.00 58.85 486 PHE B O 1
ATOM 7483 N N . GLU C 1 2 ? 88.835 16.396 74.404 1.00 46.86 3 GLU C N 1
ATOM 7484 C CA . GLU C 1 2 ? 87.824 15.303 74.289 1.00 48.59 3 GLU C CA 1
ATOM 7485 C C . GLU C 1 2 ? 87.395 15.059 72.843 1.00 48.18 3 GLU C C 1
ATOM 7486 O O . GLU C 1 2 ? 86.868 13.988 72.514 1.00 47.30 3 GLU C O 1
ATOM 7492 N N . ILE C 1 3 ? 87.607 16.058 71.989 1.00 46.58 4 ILE C N 1
ATOM 7493 C CA . ILE C 1 3 ? 87.250 15.941 70.583 1.00 45.17 4 ILE C CA 1
ATOM 7494 C C . ILE C 1 3 ? 88.528 15.856 69.764 1.00 45.03 4 ILE C C 1
ATOM 7495 O O . ILE C 1 3 ? 89.223 16.860 69.569 1.00 44.91 4 ILE C O 1
ATOM 7500 N N . ARG C 1 4 ? 88.826 14.646 69.293 1.00 43.02 5 ARG C N 1
ATOM 7501 C CA . ARG C 1 4 ? 90.028 14.375 68.512 1.00 41.40 5 ARG C CA 1
ATOM 7502 C C . ARG C 1 4 ? 90.307 15.370 67.381 1.00 41.19 5 ARG C C 1
ATOM 7503 O O . ARG C 1 4 ? 89.441 15.661 66.555 1.00 41.08 5 ARG C O 1
ATOM 7511 N N . LYS C 1 5 ? 91.528 15.898 67.365 1.00 40.72 6 LYS C N 1
ATOM 7512 C CA . LYS C 1 5 ? 91.952 16.832 66.332 1.00 40.66 6 LYS C CA 1
ATOM 7513 C C . LYS C 1 5 ? 92.642 16.039 65.228 1.00 40.34 6 LYS C C 1
ATOM 7514 O O . LYS C 1 5 ? 93.640 15.359 65.470 1.00 41.03 6 LYS C O 1
ATOM 7520 N N . LEU C 1 6 ? 92.108 16.118 64.019 1.00 39.70 7 LEU C N 1
ATOM 7521 C CA . LEU C 1 6 ? 92.706 15.403 62.903 1.00 38.89 7 LEU C CA 1
ATOM 7522 C C . LEU C 1 6 ? 94.071 15.998 62.575 1.00 38.29 7 LEU C C 1
ATOM 7523 O O . LEU C 1 6 ? 94.324 17.178 62.825 1.00 39.03 7 LEU C O 1
ATOM 7528 N N . LYS C 1 7 ? 94.953 15.166 62.037 1.00 36.69 8 LYS C N 1
ATOM 7529 C CA . LYS C 1 7 ? 96.284 15.603 61.652 1.00 35.89 8 LYS C CA 1
ATOM 7530 C C . LYS C 1 7 ? 96.431 15.407 60.149 1.00 35.87 8 LYS C C 1
ATOM 7531 O O . LYS C 1 7 ? 95.647 14.689 59.532 1.00 36.92 8 LYS C O 1
ATOM 7537 N N . ASN C 1 8 ? 97.424 16.056 59.558 1.00 34.39 9 ASN C N 1
ATOM 7538 C CA . ASN C 1 8 ? 97.671 15.914 58.130 1.00 34.29 9 ASN C CA 1
ATOM 7539 C C . ASN C 1 8 ? 98.606 14.727 57.927 1.00 35.43 9 ASN C C 1
ATOM 7540 O O . ASN C 1 8 ? 99.387 14.387 58.816 1.00 36.43 9 ASN C O 1
ATOM 7545 N N . TYR C 1 9 ? 98.515 14.091 56.765 1.00 35.83 10 TYR C N 1
ATOM 7546 C CA . TYR C 1 9 ? 99.382 12.964 56.455 1.00 35.32 10 TYR C CA 1
ATOM 7547 C C . TYR C 1 9 ? 100.382 13.462 55.423 1.00 34.89 10 TYR C C 1
ATOM 7548 O O . TYR C 1 9 ? 100.031 13.654 54.261 1.00 36.82 10 TYR C O 1
ATOM 7557 N N . ILE C 1 10 ? 101.621 13.685 55.846 1.00 33.09 11 ILE C N 1
ATOM 7558 C CA . ILE C 1 10 ? 102.649 14.175 54.937 1.00 31.11 11 ILE C CA 1
ATOM 7559 C C . ILE C 1 10 ? 103.920 13.346 55.056 1.00 31.25 11 ILE C C 1
ATOM 7560 O O . ILE C 1 10 ? 104.420 13.116 56.150 1.00 32.07 11 ILE C O 1
ATOM 7565 N N . ASN C 1 11 ? 104.441 12.900 53.923 1.00 31.54 12 ASN C N 1
ATOM 7566 C CA . ASN C 1 11 ? 105.659 12.104 53.895 1.00 31.91 12 ASN C CA 1
ATOM 7567 C C . ASN C 1 11 ? 105.624 10.815 54.719 1.00 31.91 12 ASN C C 1
ATOM 7568 O O . ASN C 1 11 ? 106.591 10.484 55.398 1.00 30.71 12 ASN C O 1
ATOM 7573 N N . GLY C 1 12 ? 104.507 10.098 54.676 1.00 32.59 13 GLY C N 1
ATOM 7574 C CA . GLY C 1 12 ? 104.433 8.834 55.384 1.00 34.07 13 GLY C CA 1
ATOM 7575 C C . GLY C 1 12 ? 103.940 8.752 56.818 1.00 35.28 13 GLY C C 1
ATOM 7576 O O . GLY C 1 12 ? 103.859 7.650 57.363 1.00 35.11 13 GLY C O 1
ATOM 7577 N N . GLU C 1 13 ? 103.616 9.872 57.450 1.00 36.18 14 GLU C N 1
ATOM 7578 C CA . GLU C 1 13 ? 103.122 9.795 58.823 1.00 37.93 14 GLU C CA 1
ATOM 7579 C C . GLU C 1 13 ? 102.193 10.950 59.182 1.00 36.01 14 GLU C C 1
ATOM 7580 O O . GLU C 1 13 ? 102.232 12.011 58.567 1.00 33.61 14 GLU C O 1
ATOM 7586 N N . TRP C 1 14 ? 101.347 10.728 60.180 1.00 36.66 15 TRP C N 1
ATOM 7587 C CA . TRP C 1 14 ? 100.403 11.742 60.612 1.00 38.96 15 TRP C CA 1
ATOM 7588 C C . TRP C 1 14 ? 101.051 12.819 61.458 1.00 40.42 15 TRP C C 1
ATOM 7589 O O . TRP C 1 14 ? 101.380 12.599 62.621 1.00 41.55 15 TRP C O 1
ATOM 7600 N N . VAL C 1 15 ? 101.229 13.989 60.862 1.00 41.77 16 VAL C N 1
ATOM 7601 C CA . VAL C 1 15 ? 101.834 15.113 61.552 1.00 44.03 16 VAL C CA 1
ATOM 7602 C C . VAL C 1 15 ? 100.741 16.129 61.887 1.00 46.50 16 VAL C C 1
ATOM 7603 O O . VAL C 1 15 ? 99.707 16.185 61.223 1.00 47.22 16 VAL C O 1
ATOM 7607 N N . GLU C 1 16 ? 100.964 16.916 62.931 1.00 49.05 17 GLU C N 1
ATOM 7608 C CA . GLU C 1 16 ? 99.990 17.913 63.349 1.00 51.07 17 GLU C CA 1
ATOM 7609 C C . GLU C 1 16 ? 100.172 19.219 62.588 1.00 51.58 17 GLU C C 1
ATOM 7610 O O . GLU C 1 16 ? 101.283 19.569 62.182 1.00 51.25 17 GLU C O 1
ATOM 7616 N N . SER C 1 17 ? 99.070 19.936 62.394 1.00 52.30 18 SER C N 1
ATOM 7617 C CA . SER C 1 17 ? 99.112 21.202 61.679 1.00 54.06 18 SER C CA 1
ATOM 7618 C C . SER C 1 17 ? 99.589 22.350 62.554 1.00 56.00 18 SER C C 1
ATOM 7619 O O . SER C 1 17 ? 99.330 22.386 63.760 1.00 54.65 18 SER C O 1
ATOM 7622 N N . LYS C 1 18 ? 100.286 23.291 61.929 1.00 58.14 19 LYS C N 1
ATOM 7623 C CA . LYS C 1 18 ? 100.795 24.461 62.629 1.00 60.60 19 LYS C CA 1
ATOM 7624 C C . LYS C 1 18 ? 99.713 25.540 62.589 1.00 60.48 19 LYS C C 1
ATOM 7625 O O . LYS C 1 18 ? 100.000 26.711 62.336 1.00 62.12 19 LYS C O 1
ATOM 7631 N N . THR C 1 19 ? 98.470 25.136 62.838 1.00 58.70 20 THR C N 1
ATOM 7632 C CA . THR C 1 19 ? 97.344 26.059 62.808 1.00 57.13 20 THR C CA 1
ATOM 7633 C C . THR C 1 19 ? 96.688 26.219 64.172 1.00 56.92 20 THR C C 1
ATOM 7634 O O . THR C 1 19 ? 96.753 25.326 65.014 1.00 56.36 20 THR C O 1
ATOM 7638 N N . ASP C 1 20 ? 96.055 27.368 64.378 1.00 56.83 21 ASP C N 1
ATOM 7639 C CA . ASP C 1 20 ? 95.359 27.652 65.625 1.00 56.57 21 ASP C CA 1
ATOM 7640 C C . ASP C 1 20 ? 93.874 27.576 65.327 1.00 55.66 21 ASP C C 1
ATOM 7641 O O . ASP C 1 20 ? 93.041 27.629 66.228 1.00 56.93 21 ASP C O 1
ATOM 7646 N N . GLN C 1 21 ? 93.553 27.445 64.047 1.00 53.93 22 GLN C N 1
ATOM 7647 C CA . GLN C 1 21 ? 92.170 27.379 63.608 1.00 52.17 22 GLN C CA 1
ATOM 7648 C C . GLN C 1 21 ? 91.761 25.932 63.349 1.00 49.78 22 GLN C C 1
ATOM 7649 O O . GLN C 1 21 ? 92.483 25.182 62.696 1.00 49.13 22 GLN C O 1
ATOM 7655 N N . TYR C 1 22 ? 90.603 25.549 63.878 1.00 47.16 23 TYR C N 1
ATOM 7656 C CA . TYR C 1 22 ? 90.061 24.203 63.711 1.00 44.04 23 TYR C CA 1
ATOM 7657 C C . TYR C 1 22 ? 88.564 24.311 63.498 1.00 43.13 23 TYR C C 1
ATOM 7658 O O . TYR C 1 22 ? 87.940 25.285 63.913 1.00 42.30 23 TYR C O 1
ATOM 7667 N N . GLU C 1 23 ? 87.984 23.303 62.861 1.00 42.67 24 GLU C N 1
ATOM 7668 C CA . GLU C 1 23 ? 86.558 23.319 62.589 1.00 41.95 24 GLU C CA 1
ATOM 7669 C C . GLU C 1 23 ? 85.911 22.019 63.058 1.00 41.08 24 GLU C C 1
ATOM 7670 O O . GLU C 1 23 ? 86.493 20.940 62.926 1.00 40.32 24 GLU C O 1
ATOM 7676 N N . ASP C 1 24 ? 84.713 22.129 63.623 1.00 40.19 25 ASP C N 1
ATOM 7677 C CA . ASP C 1 24 ? 83.987 20.961 64.110 1.00 39.81 25 ASP C CA 1
ATOM 7678 C C . ASP C 1 24 ? 83.301 20.221 62.977 1.00 39.64 25 ASP C C 1
ATOM 7679 O O . ASP C 1 24 ? 82.587 20.833 62.182 1.00 39.85 25 ASP C O 1
ATOM 7684 N N . VAL C 1 25 ? 83.516 18.912 62.896 1.00 37.79 26 VAL C N 1
ATOM 7685 C CA . VAL C 1 25 ? 82.843 18.115 61.878 1.00 36.10 26 VAL C CA 1
ATOM 7686 C C . VAL C 1 25 ? 81.782 17.344 62.654 1.00 34.86 26 VAL C C 1
ATOM 7687 O O . VAL C 1 25 ? 82.094 16.634 63.604 1.00 36.35 26 VAL C O 1
ATOM 7691 N N . VAL C 1 26 ? 80.526 17.508 62.256 1.00 33.51 27 VAL C N 1
ATOM 7692 C CA . VAL C 1 26 ? 79.412 16.879 62.951 1.00 32.17 27 VAL C CA 1
ATOM 7693 C C . VAL C 1 26 ? 78.675 15.820 62.156 1.00 31.91 27 VAL C C 1
ATOM 7694 O O . VAL C 1 26 ? 78.842 15.697 60.948 1.00 33.94 27 VAL C O 1
ATOM 7698 N N . ASN C 1 27 ? 77.838 15.066 62.854 1.00 30.51 28 ASN C N 1
ATOM 7699 C CA . ASN C 1 27 ? 77.026 14.042 62.225 1.00 29.97 28 ASN C CA 1
ATOM 7700 C C . ASN C 1 27 ? 75.720 14.745 61.849 1.00 30.60 28 ASN C C 1
ATOM 7701 O O . ASN C 1 27 ? 74.910 15.071 62.712 1.00 29.40 28 ASN C O 1
ATOM 7706 N N . PRO C 1 28 ? 75.507 14.984 60.546 1.00 31.68 29 PRO C N 1
ATOM 7707 C CA . PRO C 1 28 ? 74.321 15.653 60.000 1.00 31.21 29 PRO C CA 1
ATOM 7708 C C . PRO C 1 28 ? 72.996 15.166 60.575 1.00 31.03 29 PRO C C 1
ATOM 7709 O O . PRO C 1 28 ? 72.003 15.894 60.553 1.00 31.33 29 PRO C O 1
ATOM 7713 N N . ALA C 1 29 ? 72.977 13.943 61.094 1.00 29.54 30 ALA C N 1
ATOM 7714 C CA . ALA C 1 29 ? 71.738 13.392 61.622 1.00 30.82 30 ALA C CA 1
ATOM 7715 C C . ALA C 1 29 ? 71.496 13.581 63.120 1.00 32.01 30 ALA C C 1
ATOM 7716 O O . ALA C 1 29 ? 70.365 13.434 63.586 1.00 32.78 30 ALA C O 1
ATOM 7718 N N . THR C 1 30 ? 72.537 13.912 63.876 1.00 32.49 31 THR C N 1
ATOM 7719 C CA . THR C 1 30 ? 72.381 14.060 65.319 1.00 33.59 31 THR C CA 1
ATOM 7720 C C . THR C 1 30 ? 73.084 15.287 65.896 1.00 35.13 31 THR C C 1
ATOM 7721 O O . THR C 1 30 ? 72.979 15.566 67.092 1.00 35.49 31 THR C O 1
ATOM 7725 N N . LYS C 1 31 ? 73.794 16.012 65.039 1.00 35.88 32 LYS C N 1
ATOM 7726 C CA . LYS C 1 31 ? 74.527 17.207 65.438 1.00 37.15 32 LYS C CA 1
ATOM 7727 C C . LYS C 1 31 ? 75.652 16.910 66.432 1.00 38.71 32 LYS C C 1
ATOM 7728 O O . LYS C 1 31 ? 76.205 17.827 67.045 1.00 38.20 32 LYS C O 1
ATOM 7734 N N . GLU C 1 32 ? 75.989 15.628 66.582 1.00 39.74 33 GLU C N 1
ATOM 7735 C CA . GLU C 1 32 ? 77.067 15.209 67.479 1.00 39.92 33 GLU C CA 1
ATOM 7736 C C . GLU C 1 32 ? 78.404 15.556 66.831 1.00 37.99 33 GLU C C 1
ATOM 7737 O O . GLU C 1 32 ? 78.595 15.332 65.636 1.00 37.90 33 GLU C O 1
ATOM 7743 N N . VAL C 1 33 ? 79.329 16.104 67.612 1.00 35.77 34 VAL C N 1
ATOM 7744 C CA . VAL C 1 33 ? 80.639 16.446 67.081 1.00 33.72 34 VAL C CA 1
ATOM 7745 C C . VAL C 1 33 ? 81.484 15.177 67.025 1.00 35.22 34 VAL C C 1
ATOM 7746 O O . VAL C 1 33 ? 81.730 14.546 68.049 1.00 36.14 34 VAL C O 1
ATOM 7750 N N . LEU C 1 34 ? 81.923 14.805 65.827 1.00 36.09 35 LEU C N 1
ATOM 7751 C CA . LEU C 1 34 ? 82.730 13.601 65.646 1.00 36.44 35 LEU C CA 1
ATOM 7752 C C . LEU C 1 34 ? 84.208 13.877 65.890 1.00 36.35 35 LEU C C 1
ATOM 7753 O O . LEU C 1 34 ? 84.892 13.087 66.538 1.00 36.64 35 LEU C O 1
ATOM 7758 N N . CYS C 1 35 ? 84.698 14.997 65.368 1.00 35.53 36 CYS C N 1
ATOM 7759 C CA . CYS C 1 35 ? 86.101 15.359 65.534 1.00 35.20 36 CYS C CA 1
ATOM 7760 C C . CYS C 1 35 ? 86.352 16.807 65.109 1.00 34.60 36 CYS C C 1
ATOM 7761 O O . CYS C 1 35 ? 85.423 17.524 64.736 1.00 33.85 36 CYS C O 1
ATOM 7764 N N . GLN C 1 36 ? 87.613 17.223 65.165 1.00 34.23 37 GLN C N 1
ATOM 7765 C CA . GLN C 1 36 ? 88.001 18.575 64.783 1.00 35.81 37 GLN C CA 1
ATOM 7766 C C . GLN C 1 36 ? 88.939 18.542 63.591 1.00 34.90 37 GLN C C 1
ATOM 7767 O O . GLN C 1 36 ? 89.916 17.794 63.584 1.00 34.42 37 GLN C O 1
ATOM 7773 N N . VAL C 1 37 ? 88.650 19.373 62.595 1.00 34.58 38 VAL C N 1
ATOM 7774 C CA . VAL C 1 37 ? 89.473 19.447 61.393 1.00 35.10 38 VAL C CA 1
ATOM 7775 C C . VAL C 1 37 ? 90.330 20.707 61.385 1.00 34.38 38 VAL C C 1
ATOM 7776 O O . VAL C 1 37 ? 89.830 21.815 61.578 1.00 34.36 38 VAL C O 1
ATOM 7780 N N . PRO C 1 38 ? 91.639 20.551 61.162 1.00 33.90 39 PRO C N 1
ATOM 7781 C CA . PRO C 1 38 ? 92.503 21.730 61.141 1.00 33.86 39 PRO C CA 1
ATOM 7782 C C . PRO C 1 38 ? 92.344 22.509 59.847 1.00 34.78 39 PRO C C 1
ATOM 7783 O O . PRO C 1 38 ? 92.111 21.922 58.791 1.00 35.40 39 PRO C O 1
ATOM 7787 N N . ILE C 1 39 ? 92.440 23.831 59.936 1.00 35.17 40 ILE C N 1
ATOM 7788 C CA . ILE C 1 39 ? 92.358 24.676 58.754 1.00 35.83 40 ILE C CA 1
ATOM 7789 C C . ILE C 1 39 ? 93.814 24.994 58.444 1.00 36.25 40 ILE C C 1
ATOM 7790 O O . ILE C 1 39 ? 94.284 26.115 58.634 1.00 37.13 40 ILE C O 1
ATOM 7795 N N . SER C 1 40 ? 94.522 23.969 57.986 1.00 36.22 41 SER C N 1
ATOM 7796 C CA . SER C 1 40 ? 95.934 24.068 57.659 1.00 36.74 41 SER C CA 1
ATOM 7797 C C . SER C 1 40 ? 96.337 25.364 56.974 1.00 37.86 41 SER C C 1
ATOM 7798 O O . SER C 1 40 ? 95.538 26.009 56.300 1.00 36.72 41 SER C O 1
ATOM 7801 N N . THR C 1 41 ? 97.601 25.728 57.160 1.00 40.68 42 THR C N 1
ATOM 7802 C CA . THR C 1 41 ? 98.160 26.953 56.609 1.00 44.55 42 THR C CA 1
ATOM 7803 C C . THR C 1 41 ? 98.959 26.686 55.341 1.00 46.57 42 THR C C 1
ATOM 7804 O O . THR C 1 41 ? 99.269 25.539 55.023 1.00 48.26 42 THR C O 1
ATOM 7808 N N . LYS C 1 42 ? 99.298 27.746 54.616 1.00 48.34 43 LYS C N 1
ATOM 7809 C CA . LYS C 1 42 ? 100.077 27.582 53.399 1.00 49.98 43 LYS C CA 1
ATOM 7810 C C . LYS C 1 42 ? 101.448 27.069 53.806 1.00 49.32 43 LYS C C 1
ATOM 7811 O O . LYS C 1 42 ? 102.239 26.626 52.974 1.00 49.78 43 LYS C O 1
ATOM 7817 N N . GLU C 1 43 ? 101.713 27.130 55.104 1.00 48.44 44 GLU C N 1
ATOM 7818 C CA . GLU C 1 43 ? 102.970 26.656 55.657 1.00 48.92 44 GLU C CA 1
ATOM 7819 C C . GLU C 1 43 ? 102.946 25.130 55.613 1.00 47.86 44 GLU C C 1
ATOM 7820 O O . GLU C 1 43 ? 103.969 24.481 55.375 1.00 46.24 44 GLU C O 1
ATOM 7826 N N . ASP C 1 44 ? 101.763 24.564 55.839 1.00 46.15 45 ASP C N 1
ATOM 7827 C CA . ASP C 1 44 ? 101.587 23.119 55.805 1.00 44.75 45 ASP C CA 1
ATOM 7828 C C . ASP C 1 44 ? 101.602 22.644 54.355 1.00 44.09 45 ASP C C 1
ATOM 7829 O O . ASP C 1 44 ? 102.156 21.588 54.041 1.00 44.76 45 ASP C O 1
ATOM 7834 N N . ILE C 1 45 ? 100.990 23.429 53.474 1.00 41.75 46 ILE C N 1
ATOM 7835 C CA . ILE C 1 45 ? 100.941 23.080 52.065 1.00 40.58 46 ILE C CA 1
ATOM 7836 C C . ILE C 1 45 ? 102.323 23.075 51.430 1.00 39.91 46 ILE C C 1
ATOM 7837 O O . ILE C 1 45 ? 102.620 22.220 50.601 1.00 39.69 46 ILE C O 1
ATOM 7842 N N . ASP C 1 46 ? 103.169 24.024 51.813 1.00 40.57 47 ASP C N 1
ATOM 7843 C CA . ASP C 1 46 ? 104.519 24.085 51.257 1.00 40.90 47 ASP C CA 1
ATOM 7844 C C . ASP C 1 46 ? 105.323 22.860 51.671 1.00 38.81 47 ASP C C 1
ATOM 7845 O O . ASP C 1 46 ? 106.002 22.249 50.848 1.00 39.31 47 ASP C O 1
ATOM 7850 N N . TYR C 1 47 ? 105.239 22.497 52.945 1.00 36.42 48 TYR C N 1
ATOM 7851 C CA . TYR C 1 47 ? 105.959 21.330 53.433 1.00 34.80 48 TYR C CA 1
ATOM 7852 C C . TYR C 1 47 ? 105.487 20.106 52.650 1.00 34.34 48 TYR C C 1
ATOM 7853 O O . TYR C 1 47 ? 106.291 19.294 52.191 1.00 33.79 48 TYR C O 1
ATOM 7862 N N . ALA C 1 48 ? 104.173 19.985 52.502 1.00 34.59 49 ALA C N 1
ATOM 7863 C CA . ALA C 1 48 ? 103.581 18.870 51.779 1.00 34.79 49 ALA C CA 1
ATOM 7864 C C . ALA C 1 48 ? 104.055 18.842 50.325 1.00 34.68 49 ALA C C 1
ATOM 7865 O O . ALA C 1 48 ? 104.325 17.775 49.777 1.00 34.70 49 ALA C O 1
ATOM 7867 N N . ALA C 1 49 ? 104.165 20.017 49.708 1.00 34.90 50 ALA C N 1
ATOM 7868 C CA . ALA C 1 49 ? 104.606 20.123 48.317 1.00 34.00 50 ALA C CA 1
ATOM 7869 C C . ALA C 1 49 ? 106.084 19.763 48.174 1.00 33.82 50 ALA C C 1
ATOM 7870 O O . ALA C 1 49 ? 106.455 18.995 47.291 1.00 32.05 50 ALA C O 1
ATOM 7872 N N . GLN C 1 50 ? 106.923 20.322 49.042 1.00 35.14 51 GLN C N 1
ATOM 7873 C CA . GLN C 1 50 ? 108.355 20.039 49.008 1.00 36.94 51 GLN C CA 1
ATOM 7874 C C . GLN C 1 50 ? 108.560 18.535 49.122 1.00 35.83 51 GLN C C 1
ATOM 7875 O O . GLN C 1 50 ? 109.403 17.958 48.433 1.00 35.24 51 GLN C O 1
ATOM 7881 N N . THR C 1 51 ? 107.772 17.916 50.000 1.00 34.80 52 THR C N 1
ATOM 7882 C CA . THR C 1 51 ? 107.814 16.477 50.249 1.00 34.12 52 THR C CA 1
ATOM 7883 C C . THR C 1 51 ? 107.426 15.653 49.023 1.00 34.07 52 THR C C 1
ATOM 7884 O O . THR C 1 51 ? 108.144 14.728 48.636 1.00 33.52 52 THR C O 1
ATOM 7888 N N . ALA C 1 52 ? 106.280 15.986 48.430 1.00 32.54 53 ALA C N 1
ATOM 7889 C CA . ALA C 1 52 ? 105.779 15.289 47.250 1.00 31.47 53 ALA C CA 1
ATOM 7890 C C . ALA C 1 52 ? 106.775 15.376 46.098 1.00 31.64 53 ALA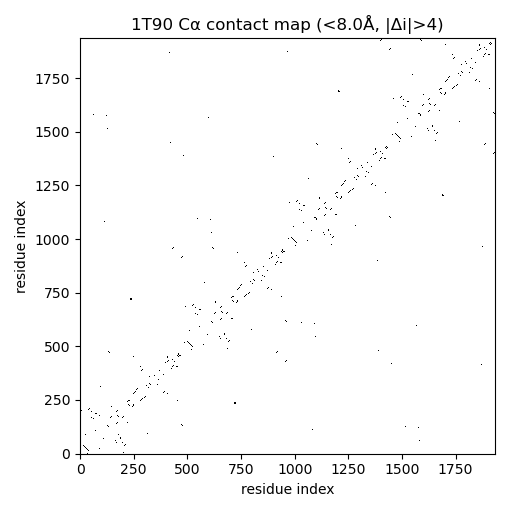 C C 1
ATOM 7891 O O . ALA C 1 52 ? 106.995 14.400 45.378 1.00 30.60 53 ALA C O 1
ATOM 7893 N N . ALA C 1 53 ? 107.374 16.550 45.928 1.00 30.63 54 ALA C N 1
ATOM 7894 C CA . ALA C 1 53 ? 108.342 16.764 44.860 1.00 30.42 54 ALA C CA 1
ATOM 7895 C C . ALA C 1 53 ? 109.572 15.888 45.069 1.00 31.55 54 ALA C C 1
ATOM 7896 O O . ALA C 1 53 ? 110.203 15.436 44.109 1.00 32.07 54 ALA C O 1
ATOM 7898 N N . GLU C 1 54 ? 109.906 15.648 46.332 1.00 31.42 55 GLU C N 1
ATOM 7899 C CA . GLU C 1 54 ? 111.058 14.831 46.675 1.00 31.53 55 GLU C CA 1
ATOM 7900 C C . GLU C 1 54 ? 110.744 13.366 46.384 1.00 30.78 55 GLU C C 1
ATOM 7901 O O . GLU C 1 54 ? 111.473 12.696 45.648 1.00 29.10 55 GLU C O 1
ATOM 7907 N N . ALA C 1 55 ? 109.648 12.883 46.966 1.00 29.99 56 ALA C N 1
ATOM 7908 C CA . ALA C 1 55 ? 109.206 11.502 46.781 1.00 29.03 56 ALA C CA 1
ATOM 7909 C C . ALA C 1 55 ? 108.953 11.180 45.298 1.00 27.82 56 ALA C C 1
ATOM 7910 O O . ALA C 1 55 ? 109.071 10.029 44.871 1.00 26.54 56 ALA C O 1
ATOM 7912 N N . PHE C 1 56 ? 108.616 12.198 44.514 1.00 26.12 57 PHE C N 1
ATOM 7913 C CA . PHE C 1 56 ? 108.358 11.992 43.096 1.00 26.66 57 PHE C CA 1
ATOM 7914 C C . PHE C 1 56 ? 109.605 11.483 42.381 1.00 27.66 57 PHE C C 1
ATOM 7915 O O . PHE C 1 56 ? 109.520 10.648 41.474 1.00 28.13 57 PHE C O 1
ATOM 7923 N N . LYS C 1 57 ? 110.764 11.978 42.800 1.00 27.86 58 LYS C N 1
ATOM 7924 C CA . LYS C 1 57 ? 112.026 11.576 42.191 1.00 27.78 58 LYS C CA 1
ATOM 7925 C C . LYS C 1 57 ? 112.243 10.066 42.201 1.00 26.58 58 LYS C C 1
ATOM 7926 O O . LYS C 1 57 ? 112.790 9.516 41.249 1.00 25.39 58 LYS C O 1
ATOM 7932 N N . THR C 1 58 ? 111.828 9.396 43.273 1.00 25.29 59 THR C N 1
ATOM 7933 C CA . THR C 1 58 ? 112.009 7.950 43.351 1.00 25.31 59 THR C CA 1
ATOM 7934 C C . THR C 1 58 ? 110.755 7.171 42.963 1.00 24.96 59 THR C C 1
ATOM 7935 O O . THR C 1 58 ? 110.848 6.140 42.300 1.00 24.35 59 THR C O 1
ATOM 7939 N N . TRP C 1 59 ? 109.586 7.657 43.367 1.00 25.13 60 TRP C N 1
ATOM 7940 C CA . TRP C 1 59 ? 108.344 6.969 43.030 1.00 26.87 60 TRP C CA 1
ATOM 7941 C C . TRP C 1 59 ? 108.150 6.859 41.517 1.00 27.88 60 TRP C C 1
ATOM 7942 O O . TRP C 1 59 ? 107.740 5.811 41.016 1.00 27.97 60 TRP C O 1
ATOM 7953 N N . SER C 1 60 ? 108.451 7.934 40.791 1.00 28.21 61 SER C N 1
ATOM 7954 C CA . SER C 1 60 ? 108.300 7.933 39.338 1.00 28.59 61 SER C CA 1
ATOM 7955 C C . SER C 1 60 ? 109.263 6.955 38.667 1.00 29.14 61 SER C C 1
ATOM 7956 O O . SER C 1 60 ? 109.089 6.606 37.503 1.00 29.56 61 SER C O 1
ATOM 7959 N N . LYS C 1 61 ? 110.277 6.514 39.407 1.00 29.96 62 LYS C N 1
ATOM 7960 C CA . LYS C 1 61 ? 111.264 5.582 38.872 1.00 28.37 62 LYS C CA 1
ATOM 7961 C C . LYS C 1 61 ? 110.894 4.127 39.161 1.00 27.45 62 LYS C C 1
ATOM 7962 O O . LYS C 1 61 ? 111.529 3.197 38.657 1.00 27.76 62 LYS C O 1
ATOM 7968 N N . VAL C 1 62 ? 109.869 3.929 39.983 1.00 24.90 63 VAL C N 1
ATOM 7969 C CA . VAL C 1 62 ? 109.397 2.585 40.279 1.00 22.56 63 VAL C CA 1
ATOM 7970 C C . VAL C 1 62 ? 108.563 2.203 39.056 1.00 22.62 63 VAL C C 1
ATOM 7971 O O . VAL C 1 62 ? 107.537 2.833 38.793 1.00 21.57 63 VAL C O 1
ATOM 7975 N N . ALA C 1 63 ? 109.013 1.196 38.307 1.00 21.88 64 ALA C N 1
ATOM 7976 C CA . ALA C 1 63 ? 108.328 0.745 37.089 1.00 21.02 64 ALA C CA 1
ATOM 7977 C C . ALA C 1 63 ? 106.813 0.582 37.255 1.00 21.40 64 ALA C C 1
ATOM 7978 O O . ALA C 1 63 ? 106.346 0.059 38.275 1.00 19.65 64 ALA C O 1
ATOM 7980 N N . VAL C 1 64 ? 106.046 1.010 36.246 1.00 19.82 65 VAL C N 1
ATOM 7981 C CA . VAL C 1 64 ? 104.584 0.917 36.331 1.00 20.41 65 VAL C CA 1
ATOM 7982 C C . VAL C 1 64 ? 104.018 -0.459 36.749 1.00 20.73 65 VAL C C 1
ATOM 7983 O O . VAL C 1 64 ? 103.003 -0.527 37.447 1.00 20.29 65 VAL C O 1
ATOM 7987 N N . PRO C 1 65 ? 104.663 -1.571 36.341 1.00 20.79 66 PRO C N 1
ATOM 7988 C CA . PRO C 1 65 ? 104.138 -2.883 36.748 1.00 20.28 66 PRO C CA 1
ATOM 7989 C C . PRO C 1 65 ? 104.156 -3.047 38.273 1.00 21.86 66 PRO C C 1
ATOM 7990 O O . PRO C 1 65 ? 103.231 -3.619 38.854 1.00 22.54 66 PRO C O 1
ATOM 7994 N N . ARG C 1 66 ? 105.213 -2.544 38.914 1.00 23.11 67 ARG C N 1
ATOM 7995 C CA . ARG C 1 66 ? 105.348 -2.617 40.371 1.00 22.74 67 ARG C CA 1
ATOM 7996 C C . ARG C 1 66 ? 104.350 -1.694 41.091 1.00 22.69 67 ARG C C 1
ATOM 7997 O O . ARG C 1 66 ? 103.808 -2.046 42.150 1.00 19.05 67 ARG C O 1
ATOM 8005 N N . ARG C 1 67 ? 104.118 -0.511 40.524 1.00 21.79 68 ARG C N 1
ATOM 8006 C CA . ARG C 1 67 ? 103.173 0.429 41.115 1.00 21.47 68 ARG C CA 1
ATOM 8007 C C . ARG C 1 67 ? 101.769 -0.165 41.004 1.00 21.70 68 ARG C C 1
ATOM 8008 O O . ARG C 1 67 ? 101.000 -0.147 41.962 1.00 21.56 68 ARG C O 1
ATOM 8016 N N . ALA C 1 68 ? 101.442 -0.703 39.831 1.00 22.19 69 ALA C N 1
ATOM 8017 C CA . ALA C 1 68 ? 100.129 -1.300 39.609 1.00 22.86 69 ALA C CA 1
ATOM 8018 C C . ALA C 1 68 ? 99.854 -2.351 40.674 1.00 23.63 69 ALA C C 1
ATOM 8019 O O . ALA C 1 68 ? 98.731 -2.478 41.161 1.00 23.64 69 ALA C O 1
ATOM 8021 N N . ARG C 1 69 ? 100.894 -3.098 41.033 1.00 25.70 70 ARG C N 1
ATOM 8022 C CA . ARG C 1 69 ? 100.802 -4.152 42.047 1.00 26.66 70 ARG C CA 1
ATOM 8023 C C . ARG C 1 69 ? 100.220 -3.565 43.333 1.00 25.03 70 ARG C C 1
ATOM 8024 O O . ARG C 1 69 ? 99.320 -4.143 43.946 1.00 25.31 70 ARG C O 1
ATOM 8032 N N . ILE C 1 70 ? 100.739 -2.407 43.732 1.00 22.43 71 ILE C N 1
ATOM 8033 C CA . ILE C 1 70 ? 100.284 -1.747 44.943 1.00 19.99 71 ILE C CA 1
ATOM 8034 C C . ILE C 1 70 ? 98.815 -1.366 44.847 1.00 20.07 71 ILE C C 1
ATOM 8035 O O . ILE C 1 70 ? 98.088 -1.428 45.841 1.00 18.70 71 ILE C O 1
ATOM 8040 N N . LEU C 1 71 ? 98.373 -0.993 43.649 1.00 20.06 72 LEU C N 1
ATOM 8041 C CA . LEU C 1 71 ? 96.972 -0.648 43.446 1.00 19.95 72 LEU C CA 1
ATOM 8042 C C . LEU C 1 71 ? 96.106 -1.886 43.656 1.00 20.65 72 LEU C C 1
ATOM 8043 O O . LEU C 1 71 ? 94.985 -1.778 44.151 1.00 21.75 72 LEU C O 1
ATOM 8048 N N . PHE C 1 72 ? 96.620 -3.059 43.276 1.00 20.26 73 PHE C N 1
ATOM 8049 C CA . PHE C 1 72 ? 95.871 -4.302 43.468 1.00 20.68 73 PHE C CA 1
ATOM 8050 C C . PHE C 1 72 ? 95.692 -4.557 44.967 1.00 20.75 73 PHE C C 1
ATOM 8051 O O . PHE C 1 72 ? 94.611 -4.958 45.411 1.00 19.55 73 PHE C O 1
ATOM 8059 N N . ASN C 1 73 ? 96.751 -4.318 45.740 1.00 20.99 74 ASN C N 1
ATOM 8060 C CA . ASN C 1 73 ? 96.693 -4.498 47.190 1.00 22.15 74 ASN C CA 1
ATOM 8061 C C . ASN C 1 73 ? 95.658 -3.541 47.764 1.00 21.56 74 ASN C C 1
ATOM 8062 O O . ASN C 1 73 ? 94.808 -3.929 48.563 1.00 20.66 74 ASN C O 1
ATOM 8067 N N . PHE C 1 74 ? 95.740 -2.286 47.330 1.00 22.40 75 PHE C N 1
ATOM 8068 C CA . PHE C 1 74 ? 94.826 -1.232 47.763 1.00 20.84 75 PHE C CA 1
ATOM 8069 C C . PHE C 1 74 ? 93.385 -1.643 47.470 1.00 20.48 75 PHE C C 1
ATOM 8070 O O . PHE C 1 74 ? 92.502 -1.510 48.314 1.00 19.34 75 PHE C O 1
ATOM 8078 N N . GLN C 1 75 ? 93.171 -2.140 46.255 1.00 20.77 76 GLN C N 1
ATOM 8079 C CA . GLN C 1 75 ? 91.858 -2.568 45.793 1.00 21.70 76 GLN C CA 1
ATOM 8080 C C . GLN C 1 75 ? 91.263 -3.623 46.711 1.00 23.74 76 GLN C C 1
ATOM 8081 O O . GLN C 1 75 ? 90.067 -3.591 47.024 1.00 22.78 76 GLN C O 1
ATOM 8087 N N . GLN C 1 76 ? 92.110 -4.553 47.140 1.00 24.70 77 GLN C N 1
ATOM 8088 C CA . GLN C 1 76 ? 91.680 -5.639 48.001 1.00 26.30 77 GLN C CA 1
ATOM 8089 C C . GLN C 1 76 ? 91.422 -5.163 49.429 1.00 25.00 77 GLN C C 1
ATOM 8090 O O . GLN C 1 76 ? 90.439 -5.575 50.059 1.00 23.42 77 GLN C O 1
ATOM 8096 N N . LEU C 1 77 ? 92.301 -4.302 49.942 1.00 23.51 78 LEU C N 1
ATOM 8097 C CA . LEU C 1 77 ? 92.121 -3.773 51.292 1.00 22.01 78 LEU C CA 1
ATOM 8098 C C . LEU C 1 77 ? 90.804 -2.986 51.365 1.00 21.95 78 LEU C C 1
ATOM 8099 O O . LEU C 1 77 ? 90.057 -3.095 52.335 1.00 20.60 78 LEU C O 1
ATOM 8104 N N . LEU C 1 78 ? 90.514 -2.190 50.341 1.00 21.88 79 LEU C N 1
ATOM 8105 C CA . LEU C 1 78 ? 89.269 -1.432 50.339 1.00 21.84 79 LEU C CA 1
ATOM 8106 C C . LEU C 1 78 ? 88.072 -2.384 50.462 1.00 23.16 79 LEU C C 1
ATOM 8107 O O . LEU C 1 78 ? 87.195 -2.188 51.308 1.00 22.70 79 LEU C O 1
ATOM 8112 N N . SER C 1 79 ? 88.045 -3.420 49.626 1.00 22.64 80 SER C N 1
ATOM 8113 C CA . SER C 1 79 ? 86.958 -4.395 49.652 1.00 23.72 80 SER C CA 1
ATOM 8114 C C . SER C 1 79 ? 86.779 -5.035 51.031 1.00 24.05 80 SER C C 1
ATOM 8115 O O . SER C 1 79 ? 85.653 -5.241 51.483 1.00 26.14 80 SER C O 1
ATOM 8118 N N . GLN C 1 80 ? 87.882 -5.353 51.698 1.00 22.78 81 GLN C N 1
ATOM 8119 C CA . GLN C 1 80 ? 87.808 -5.959 53.024 1.00 23.74 81 GLN C CA 1
ATOM 8120 C C . GLN C 1 80 ? 87.227 -5.008 54.067 1.00 24.09 81 GLN C C 1
ATOM 8121 O O . GLN C 1 80 ? 86.705 -5.447 55.085 1.00 24.98 81 GLN C O 1
ATOM 8127 N N . HIS C 1 81 ? 87.319 -3.708 53.812 1.00 25.50 82 HIS C N 1
ATOM 8128 C CA . HIS C 1 81 ? 86.821 -2.701 54.742 1.00 25.63 82 HIS C CA 1
ATOM 8129 C C . HIS C 1 81 ? 85.569 -1.948 54.269 1.00 27.24 82 HIS C C 1
ATOM 8130 O O . HIS C 1 81 ? 85.362 -0.789 54.630 1.00 28.12 82 HIS C O 1
ATOM 8137 N N . LYS C 1 82 ? 84.729 -2.614 53.479 1.00 28.80 83 LYS C N 1
ATOM 8138 C CA . LYS C 1 82 ? 83.502 -2.003 52.966 1.00 30.32 83 LYS C CA 1
ATOM 8139 C C . LYS C 1 82 ? 82.574 -1.509 54.072 1.00 30.12 83 LYS C C 1
ATOM 8140 O O . LYS C 1 82 ? 82.026 -0.410 53.984 1.00 30.71 83 LYS C O 1
ATOM 8146 N N . GLU C 1 83 ? 82.389 -2.322 55.105 1.00 28.18 84 GLU C N 1
ATOM 8147 C CA . GLU C 1 83 ? 81.503 -1.952 56.202 1.00 28.12 84 GLU C CA 1
ATOM 8148 C C . GLU C 1 83 ? 81.995 -0.696 56.919 1.00 27.55 84 GLU C C 1
ATOM 8149 O O . GLU C 1 83 ? 81.211 0.199 57.224 1.00 26.22 84 GLU C O 1
ATOM 8155 N N . GLU C 1 84 ? 83.297 -0.628 57.180 1.00 28.87 85 GLU C N 1
ATOM 8156 C CA . GLU C 1 84 ? 83.887 0.530 57.845 1.00 29.67 85 GLU C CA 1
ATOM 8157 C C . GLU C 1 84 ? 83.743 1.807 57.021 1.00 28.33 85 GLU C C 1
ATOM 8158 O O . GLU C 1 84 ? 83.253 2.828 57.506 1.00 27.42 85 GLU C O 1
ATOM 8164 N N . LEU C 1 85 ? 84.199 1.747 55.776 1.00 26.64 86 LEU C N 1
ATOM 8165 C CA . LEU C 1 85 ? 84.131 2.890 54.883 1.00 24.59 86 LEU C CA 1
ATOM 8166 C C . LEU C 1 85 ? 82.690 3.407 54.776 1.00 24.66 86 LEU C C 1
ATOM 8167 O O . LEU C 1 85 ? 82.445 4.611 54.874 1.00 23.50 86 LEU C O 1
ATOM 8172 N N . ALA C 1 86 ? 81.742 2.491 54.596 1.00 24.97 87 ALA C N 1
ATOM 8173 C CA . ALA C 1 86 ? 80.327 2.842 54.477 1.00 24.87 87 ALA C CA 1
ATOM 8174 C C . ALA C 1 86 ? 79.838 3.494 55.769 1.00 25.85 87 ALA C C 1
ATOM 8175 O O . ALA C 1 86 ? 79.051 4.449 55.752 1.00 25.18 87 ALA C O 1
ATOM 8177 N N . HIS C 1 87 ? 80.305 2.967 56.894 1.00 25.72 88 HIS C N 1
ATOM 8178 C CA . HIS C 1 87 ? 79.926 3.521 58.179 1.00 25.40 88 HIS C CA 1
ATOM 8179 C C . HIS C 1 87 ? 80.398 4.975 58.268 1.00 24.52 88 HIS C C 1
ATOM 8180 O O . HIS C 1 87 ? 79.620 5.877 58.583 1.00 22.98 88 HIS C O 1
ATOM 8187 N N . LEU C 1 88 ? 81.677 5.198 57.982 1.00 24.38 89 LEU C N 1
ATOM 8188 C CA . LEU C 1 88 ? 82.237 6.540 58.031 1.00 27.06 89 LEU C CA 1
ATOM 8189 C C . LEU C 1 88 ? 81.506 7.532 57.123 1.00 28.23 89 LEU C C 1
ATOM 8190 O O . LEU C 1 88 ? 81.317 8.689 57.497 1.00 28.50 89 LEU C O 1
ATOM 8195 N N . ILE C 1 89 ? 81.094 7.081 55.938 1.00 27.75 90 ILE C N 1
ATOM 8196 C CA . ILE C 1 89 ? 80.383 7.943 54.994 1.00 26.43 90 ILE C CA 1
ATOM 8197 C C . ILE C 1 89 ? 79.001 8.348 55.520 1.00 27.15 90 ILE C C 1
ATOM 8198 O O . ILE C 1 89 ? 78.570 9.494 55.352 1.00 26.33 90 ILE C O 1
ATOM 8203 N N . THR C 1 90 ? 78.309 7.416 56.165 1.00 25.93 91 THR C N 1
ATOM 8204 C CA . THR C 1 90 ? 76.984 7.712 56.689 1.00 26.85 91 THR C CA 1
ATOM 8205 C C . THR C 1 90 ? 76.984 8.708 57.852 1.00 29.32 91 THR C C 1
ATOM 8206 O O . THR C 1 90 ? 76.337 9.755 57.780 1.00 29.64 91 THR C O 1
ATOM 8210 N N . ILE C 1 91 ? 77.711 8.394 58.920 1.00 30.91 92 ILE C N 1
ATOM 8211 C CA . ILE C 1 91 ? 77.747 9.275 60.084 1.00 31.16 92 ILE C CA 1
ATOM 8212 C C . ILE C 1 91 ? 78.353 10.641 59.778 1.00 31.60 92 ILE C C 1
ATOM 8213 O O . ILE C 1 91 ? 78.077 11.623 60.467 1.00 33.24 92 ILE C O 1
ATOM 8218 N N . GLU C 1 92 ? 79.165 10.706 58.732 1.00 30.53 93 GLU C N 1
ATOM 8219 C CA . GLU C 1 92 ? 79.830 11.946 58.359 1.00 28.27 93 GLU C CA 1
ATOM 8220 C C . GLU C 1 92 ? 79.110 12.716 57.248 1.00 27.20 93 GLU C C 1
ATOM 8221 O O . GLU C 1 92 ? 79.040 13.946 57.276 1.00 26.34 93 GLU C O 1
ATOM 8227 N N . ASN C 1 93 ? 78.570 11.999 56.269 1.00 24.47 94 ASN C N 1
ATOM 8228 C CA . ASN C 1 93 ? 77.873 12.656 55.169 1.00 21.14 94 ASN C CA 1
ATOM 8229 C C . ASN C 1 93 ? 76.355 12.639 55.348 1.00 19.94 94 ASN C C 1
ATOM 8230 O O . ASN C 1 93 ? 75.672 13.592 54.971 1.00 19.18 94 ASN C O 1
ATOM 8235 N N . GLY C 1 94 ? 75.827 11.562 55.917 1.00 18.63 95 GLY C N 1
ATOM 8236 C CA . GLY C 1 94 ? 74.397 11.487 56.142 1.00 17.90 95 GLY C CA 1
ATOM 8237 C C . GLY C 1 94 ? 73.630 10.445 55.356 1.00 20.18 95 GLY C C 1
ATOM 8238 O O . GLY C 1 94 ? 72.627 9.931 55.846 1.00 20.46 95 GLY C O 1
ATOM 8239 N N . LYS C 1 95 ? 74.077 10.133 54.140 1.00 22.16 96 LYS C N 1
ATOM 8240 C CA . LYS C 1 95 ? 73.384 9.147 53.311 1.00 23.26 96 LYS C CA 1
ATOM 8241 C C . LYS C 1 95 ? 73.339 7.794 54.028 1.00 24.30 96 LYS C C 1
ATOM 8242 O O . LYS C 1 95 ? 74.280 7.421 54.734 1.00 24.06 96 LYS C O 1
ATOM 8248 N N . ASN C 1 96 ? 72.244 7.063 53.848 1.00 24.49 97 ASN C N 1
ATOM 8249 C CA . ASN C 1 96 ? 72.092 5.774 54.504 1.00 24.74 97 ASN C CA 1
ATOM 8250 C C . ASN C 1 96 ? 73.110 4.741 54.052 1.00 25.79 97 ASN C C 1
ATOM 8251 O O . ASN C 1 96 ? 73.809 4.926 53.051 1.00 27.55 97 ASN C O 1
ATOM 8256 N N . THR C 1 97 ? 73.180 3.649 54.805 1.00 25.18 98 THR C N 1
ATOM 8257 C CA . THR C 1 97 ? 74.111 2.560 54.549 1.00 24.75 98 THR C CA 1
ATOM 8258 C C . THR C 1 97 ? 74.141 2.028 53.119 1.00 26.40 98 THR C C 1
ATOM 8259 O O . THR C 1 97 ? 75.219 1.772 52.578 1.00 27.20 98 THR C O 1
ATOM 8263 N N . LYS C 1 98 ? 72.967 1.850 52.517 1.00 26.45 99 LYS C N 1
ATOM 8264 C CA . LYS C 1 98 ? 72.881 1.337 51.152 1.00 26.77 99 LYS C CA 1
ATOM 8265 C C . LYS C 1 98 ? 73.576 2.256 50.154 1.00 25.20 99 LYS C C 1
ATOM 8266 O O . LYS C 1 98 ? 74.412 1.813 49.366 1.00 23.64 99 LYS C O 1
ATOM 8272 N N . GLU C 1 99 ? 73.231 3.537 50.188 1.00 24.74 100 GLU C N 1
ATOM 8273 C CA . GLU C 1 99 ? 73.845 4.497 49.281 1.00 23.98 100 GLU C CA 1
ATOM 8274 C C . GLU C 1 99 ? 75.337 4.638 49.580 1.00 23.55 100 GLU C C 1
ATOM 8275 O O . GLU C 1 99 ? 76.144 4.789 48.669 1.00 24.05 100 GLU C O 1
ATOM 8281 N N . ALA C 1 100 ? 75.698 4.588 50.859 1.00 23.59 101 ALA C N 1
ATOM 8282 C CA . ALA C 1 100 ? 77.096 4.702 51.262 1.00 22.21 101 ALA C CA 1
ATOM 8283 C C . ALA C 1 100 ? 77.848 3.486 50.734 1.00 21.86 101 ALA C C 1
ATOM 8284 O O . ALA C 1 100 ? 78.907 3.601 50.118 1.00 21.33 101 ALA C O 1
ATOM 8286 N N . LEU C 1 101 ? 77.290 2.311 50.984 1.00 21.44 102 LEU C N 1
ATOM 8287 C CA . LEU C 1 101 ? 77.904 1.079 50.531 1.00 21.90 102 LEU C CA 1
ATOM 8288 C C . LEU C 1 101 ? 78.080 1.185 49.011 1.00 22.01 102 LEU C C 1
ATOM 8289 O O . LEU C 1 101 ? 79.030 0.650 48.438 1.00 21.13 102 LEU C O 1
ATOM 8294 N N . GLY C 1 102 ? 77.161 1.903 48.369 1.00 23.60 103 GLY C N 1
ATOM 8295 C CA . GLY C 1 102 ? 77.228 2.087 46.927 1.00 21.29 103 GLY C CA 1
ATOM 8296 C C . GLY C 1 102 ? 78.414 2.941 46.513 1.00 21.18 103 GLY C C 1
ATOM 8297 O O . GLY C 1 102 ? 79.047 2.682 45.488 1.00 19.45 103 GLY C O 1
ATOM 8298 N N . GLU C 1 103 ? 78.718 3.963 47.310 1.00 20.90 104 GLU C N 1
ATOM 8299 C CA . GLU C 1 103 ? 79.840 4.843 47.015 1.00 22.16 104 GLU C CA 1
ATOM 8300 C C . GLU C 1 103 ? 81.152 4.076 47.093 1.00 22.42 104 GLU C C 1
ATOM 8301 O O . GLU C 1 103 ? 81.995 4.194 46.207 1.00 24.34 104 GLU C O 1
ATOM 8307 N N . VAL C 1 104 ? 81.317 3.289 48.154 1.00 21.80 105 VAL C N 1
ATOM 8308 C CA . VAL C 1 104 ? 82.527 2.503 48.346 1.00 21.18 105 VAL C CA 1
ATOM 8309 C C . VAL C 1 104 ? 82.805 1.637 47.126 1.00 20.95 105 VAL C C 1
ATOM 8310 O O . VAL C 1 104 ? 83.953 1.520 46.677 1.00 20.45 105 VAL C O 1
ATOM 8314 N N . GLY C 1 105 ? 81.747 1.045 46.586 1.00 19.65 106 GLY C N 1
ATOM 8315 C CA . GLY C 1 105 ? 81.890 0.192 45.422 1.00 18.92 106 GLY C CA 1
ATOM 8316 C C . GLY C 1 105 ? 82.430 0.909 44.200 1.00 20.18 106 GLY C C 1
ATOM 8317 O O . GLY C 1 105 ? 83.305 0.392 43.503 1.00 21.38 106 GLY C O 1
ATOM 8318 N N . ARG C 1 106 ? 81.917 2.102 43.931 1.00 19.94 107 ARG C N 1
ATOM 8319 C CA . ARG C 1 106 ? 82.372 2.857 42.774 1.00 20.57 107 ARG C CA 1
ATOM 8320 C C . ARG C 1 106 ? 83.788 3.393 42.973 1.00 19.65 107 ARG C C 1
ATOM 8321 O O . ARG C 1 106 ? 84.544 3.523 42.011 1.00 21.52 107 ARG C O 1
ATOM 8329 N N . GLY C 1 107 ? 84.150 3.692 44.218 1.00 17.03 108 GLY C N 1
ATOM 8330 C CA . GLY C 1 107 ? 85.487 4.185 44.495 1.00 16.11 108 GLY C CA 1
ATOM 8331 C C . GLY C 1 107 ? 86.495 3.064 44.313 1.00 16.95 108 GLY C C 1
ATOM 8332 O O . GLY C 1 107 ? 87.661 3.291 43.969 1.00 15.42 108 GLY C O 1
ATOM 8333 N N . ILE C 1 108 ? 86.048 1.838 44.558 1.00 16.95 109 ILE C N 1
ATOM 8334 C CA . ILE C 1 108 ? 86.917 0.687 44.397 1.00 18.82 109 ILE C CA 1
ATOM 8335 C C . ILE C 1 108 ? 87.126 0.441 42.897 1.00 20.12 109 ILE C C 1
ATOM 8336 O O . ILE C 1 108 ? 88.228 0.082 42.457 1.00 20.07 109 ILE C O 1
ATOM 8341 N N . GLU C 1 109 ? 86.062 0.656 42.124 1.00 20.96 110 GLU C N 1
ATOM 8342 C CA . GLU C 1 109 ? 86.098 0.505 40.672 1.00 22.21 110 GLU C CA 1
ATOM 8343 C C . GLU C 1 109 ? 87.153 1.427 40.102 1.00 21.02 110 GLU C C 1
ATOM 8344 O O . GLU C 1 109 ? 87.811 1.104 39.116 1.00 23.08 110 GLU C O 1
ATOM 8350 N N . ASN C 1 110 ? 87.297 2.589 40.717 1.00 19.38 111 ASN C N 1
ATOM 8351 C CA . ASN C 1 110 ? 88.294 3.539 40.273 1.00 19.82 111 ASN C CA 1
ATOM 8352 C C . ASN C 1 110 ? 89.682 2.930 40.467 1.00 19.40 111 ASN C C 1
ATOM 8353 O O . ASN C 1 110 ? 90.535 3.027 39.586 1.00 19.69 111 ASN C O 1
ATOM 8358 N N . VAL C 1 111 ? 89.903 2.287 41.612 1.00 19.41 112 VAL C N 1
ATOM 8359 C CA . VAL C 1 111 ? 91.199 1.674 41.886 1.00 19.66 112 VAL C CA 1
ATOM 8360 C C . VAL C 1 111 ? 91.423 0.530 40.905 1.00 19.99 112 VAL C C 1
ATOM 8361 O O . VAL C 1 111 ? 92.521 0.359 40.377 1.00 20.22 112 VAL C O 1
ATOM 8365 N N . GLU C 1 112 ? 90.372 -0.247 40.661 1.00 19.22 113 GLU C N 1
ATOM 8366 C CA . GLU C 1 112 ? 90.447 -1.364 39.726 1.00 18.82 113 GLU C CA 1
ATOM 8367 C C . GLU C 1 112 ? 90.871 -0.891 38.335 1.00 19.10 113 GLU C C 1
ATOM 8368 O O . GLU C 1 112 ? 91.730 -1.507 37.689 1.00 17.36 113 GLU C O 1
ATOM 8374 N N . PHE C 1 113 ? 90.272 0.209 37.882 1.00 17.88 114 PHE C N 1
ATOM 8375 C CA . PHE C 1 113 ? 90.590 0.765 36.575 1.00 18.11 114 PHE C CA 1
ATOM 8376 C C . PHE C 1 113 ? 92.031 1.251 36.521 1.00 18.36 114 PHE C C 1
ATOM 8377 O O . PHE C 1 113 ? 92.726 1.032 35.533 1.00 15.50 114 PHE C O 1
ATOM 8385 N N . ALA C 1 114 ? 92.472 1.919 37.585 1.00 19.83 115 ALA C N 1
ATOM 8386 C CA . ALA C 1 114 ? 93.834 2.439 37.643 1.00 20.10 115 ALA C CA 1
ATOM 8387 C C . ALA C 1 114 ? 94.863 1.318 37.792 1.00 21.19 115 ALA C C 1
ATOM 8388 O O . ALA C 1 114 ? 96.039 1.504 37.477 1.00 22.85 115 ALA C O 1
ATOM 8390 N N . ALA C 1 115 ? 94.423 0.158 38.267 1.00 19.84 116 ALA C N 1
ATOM 8391 C CA . ALA C 1 115 ? 95.326 -0.970 38.438 1.00 19.68 116 ALA C CA 1
ATOM 8392 C C . ALA C 1 115 ? 95.792 -1.487 37.079 1.00 18.29 116 ALA C C 1
ATOM 8393 O O . ALA C 1 115 ? 96.777 -2.215 36.990 1.00 18.89 116 ALA C O 1
ATOM 8395 N N . GLY C 1 116 ? 95.089 -1.102 36.020 1.00 16.20 117 GLY C N 1
ATOM 8396 C CA . GLY C 1 116 ? 95.478 -1.539 34.690 1.00 17.63 117 GLY C CA 1
ATOM 8397 C C . GLY C 1 116 ? 96.358 -0.517 33.982 1.00 19.21 117 GLY C C 1
ATOM 8398 O O . GLY C 1 116 ? 96.441 -0.483 32.750 1.00 19.63 117 GLY C O 1
ATOM 8399 N N . ALA C 1 117 ? 97.024 0.311 34.781 1.00 20.07 118 ALA C N 1
ATOM 8400 C CA . ALA C 1 117 ? 97.896 1.378 34.298 1.00 19.57 118 ALA C CA 1
ATOM 8401 C C . ALA C 1 117 ? 98.960 1.008 33.267 1.00 20.09 118 ALA C C 1
ATOM 8402 O O . ALA C 1 117 ? 99.218 1.781 32.342 1.00 19.77 118 ALA C O 1
ATOM 8404 N N . PRO C 1 118 ? 99.605 -0.165 33.416 1.00 19.96 119 PRO C N 1
ATOM 8405 C CA . PRO C 1 118 ? 100.638 -0.550 32.450 1.00 20.31 119 PRO C CA 1
ATOM 8406 C C . PRO C 1 118 ? 100.178 -0.420 31.000 1.00 22.21 119 PRO C C 1
ATOM 8407 O O . PRO C 1 118 ? 100.866 0.208 30.193 1.00 23.95 119 PRO C O 1
ATOM 8411 N N . SER C 1 119 ? 99.021 -1.004 30.677 1.00 21.36 120 SER C N 1
ATOM 8412 C CA . SER C 1 119 ? 98.469 -0.935 29.323 1.00 21.11 120 SER C CA 1
ATOM 8413 C C . SER C 1 119 ? 97.934 0.464 29.005 1.00 21.72 120 SER C C 1
ATOM 8414 O O . SER C 1 119 ? 97.999 0.923 27.855 1.00 21.09 120 SER C O 1
ATOM 8417 N N . LEU C 1 120 ? 97.391 1.131 30.022 1.00 19.87 121 LEU C N 1
ATOM 8418 C CA . LEU C 1 120 ? 96.836 2.466 29.848 1.00 19.57 121 LEU C CA 1
ATOM 8419 C C . LEU C 1 120 ? 97.903 3.506 29.495 1.00 20.01 121 LEU C C 1
ATOM 8420 O O . LEU C 1 120 ? 97.583 4.558 28.946 1.00 20.65 121 LEU C O 1
ATOM 8425 N N . MET C 1 121 ? 99.166 3.207 29.794 1.00 19.95 122 MET C N 1
ATOM 8426 C CA . MET C 1 121 ? 100.262 4.138 29.520 1.00 19.81 122 MET C CA 1
ATOM 8427 C C . MET C 1 121 ? 100.974 3.945 28.187 1.00 18.87 122 MET C C 1
ATOM 8428 O O . MET C 1 121 ? 101.794 4.774 27.797 1.00 19.97 122 MET C O 1
ATOM 8433 N N . MET C 1 122 ? 100.667 2.861 27.490 1.00 16.16 123 MET C N 1
ATOM 8434 C CA . MET C 1 122 ? 101.337 2.556 26.234 1.00 16.49 123 MET C CA 1
ATOM 8435 C C . MET C 1 122 ? 101.250 3.625 25.144 1.00 16.54 123 MET C C 1
ATOM 8436 O O . MET C 1 122 ? 100.168 4.113 24.811 1.00 17.51 123 MET C O 1
ATOM 8441 N N . GLY C 1 123 ? 102.409 3.996 24.607 1.00 14.60 124 GLY C N 1
ATOM 8442 C CA . GLY C 1 123 ? 102.452 4.976 23.542 1.00 16.33 124 GLY C CA 1
ATOM 8443 C C . GLY C 1 123 ? 102.418 4.269 22.195 1.00 19.12 124 GLY C C 1
ATOM 8444 O O . GLY C 1 123 ? 102.192 3.058 22.140 1.00 19.61 124 GLY C O 1
ATOM 8445 N N . ASP C 1 124 ? 102.642 5.016 21.116 1.00 20.53 125 ASP C N 1
ATOM 8446 C CA . ASP C 1 124 ? 102.640 4.465 19.760 1.00 21.73 125 ASP C CA 1
ATOM 8447 C C . ASP C 1 124 ? 104.047 4.259 19.242 1.00 22.84 125 ASP C C 1
ATOM 8448 O O . ASP C 1 124 ? 104.939 5.056 19.521 1.00 24.15 125 ASP C O 1
ATOM 8453 N N . SER C 1 125 ? 104.234 3.204 18.457 1.00 23.71 126 SER C N 1
ATOM 8454 C CA . SER C 1 125 ? 105.548 2.897 17.919 1.00 23.53 126 SER C CA 1
ATOM 8455 C C . SER C 1 125 ? 105.514 2.371 16.488 1.00 24.47 126 SER C C 1
ATOM 8456 O O . SER C 1 125 ? 104.673 1.540 16.134 1.00 23.12 126 SER C O 1
ATOM 8459 N N . LEU C 1 126 ? 106.441 2.869 15.675 1.00 24.01 127 LEU C N 1
ATOM 8460 C CA . LEU C 1 126 ? 106.567 2.456 14.281 1.00 23.45 127 LEU C CA 1
ATOM 8461 C C . LEU C 1 126 ? 108.014 2.060 14.027 1.00 23.70 127 LEU C C 1
ATOM 8462 O O . LEU C 1 126 ? 108.936 2.745 14.467 1.00 22.80 127 LEU C O 1
ATOM 8467 N N . ALA C 1 127 ? 108.207 0.950 13.319 1.00 24.67 128 ALA C N 1
ATOM 8468 C CA . ALA C 1 127 ? 109.543 0.461 12.998 1.00 23.98 128 ALA C CA 1
ATOM 8469 C C . ALA C 1 127 ? 110.248 1.359 11.971 1.00 24.04 128 ALA C C 1
ATOM 8470 O O . ALA C 1 127 ? 111.460 1.571 12.045 1.00 24.06 128 ALA C O 1
ATOM 8472 N N . SER C 1 128 ? 109.492 1.895 11.020 1.00 24.46 129 SER C N 1
ATOM 8473 C CA . SER C 1 128 ? 110.085 2.752 9.997 1.00 25.85 129 SER C CA 1
ATOM 8474 C C . SER C 1 128 ? 109.120 3.790 9.441 1.00 25.70 129 SER C C 1
ATOM 8475 O O . SER C 1 128 ? 108.092 3.435 8.858 1.00 26.15 129 SER C O 1
ATOM 8478 N N . ILE C 1 129 ? 109.455 5.067 9.621 1.00 24.65 130 ILE C N 1
ATOM 8479 C CA . ILE C 1 129 ? 108.633 6.159 9.099 1.00 24.11 130 ILE C CA 1
ATOM 8480 C C . ILE C 1 129 ? 109.381 6.770 7.919 1.00 23.26 130 ILE C C 1
ATOM 8481 O O . ILE C 1 129 ? 108.848 7.597 7.174 1.00 22.57 130 ILE C O 1
ATOM 8486 N N . ALA C 1 130 ? 110.630 6.340 7.773 1.00 22.20 131 ALA C N 1
ATOM 8487 C CA . ALA C 1 130 ? 111.521 6.783 6.705 1.00 22.87 131 ALA C CA 1
ATOM 8488 C C . ALA C 1 130 ? 112.678 5.790 6.679 1.00 22.76 131 ALA C C 1
ATOM 8489 O O . ALA C 1 130 ? 112.847 5.015 7.616 1.00 21.65 131 ALA C O 1
ATOM 8491 N N . THR C 1 131 ? 113.473 5.807 5.616 1.00 23.86 132 THR C N 1
ATOM 8492 C CA . THR C 1 131 ? 114.598 4.884 5.530 1.00 25.94 132 THR C CA 1
ATOM 8493 C C . THR C 1 131 ? 115.512 5.008 6.751 1.00 25.45 132 THR C C 1
ATOM 8494 O O . THR C 1 131 ? 116.023 6.084 7.039 1.00 25.25 132 THR C O 1
ATOM 8498 N N . ASP C 1 132 ? 115.701 3.905 7.471 1.00 26.31 133 ASP C N 1
ATOM 8499 C CA . ASP C 1 132 ? 116.568 3.891 8.650 1.00 27.87 133 ASP C CA 1
ATOM 8500 C C . ASP C 1 132 ? 116.100 4.766 9.814 1.00 27.27 133 ASP C C 1
ATOM 8501 O O . ASP C 1 132 ? 116.875 5.036 10.735 1.00 26.23 133 ASP C O 1
ATOM 8506 N N . VAL C 1 133 ? 114.841 5.200 9.780 1.00 25.74 134 VAL C N 1
ATOM 8507 C CA . VAL C 1 133 ? 114.304 6.039 10.842 1.00 25.48 134 VAL C CA 1
ATOM 8508 C C . VAL C 1 133 ? 113.058 5.431 11.483 1.00 26.59 134 VAL C C 1
ATOM 8509 O O . VAL C 1 133 ? 112.095 5.092 10.795 1.00 27.05 134 VAL C O 1
ATOM 8513 N N . GLU C 1 134 ? 113.096 5.294 12.807 1.00 26.61 135 GLU C N 1
ATOM 8514 C CA . GLU C 1 134 ? 111.980 4.753 13.583 1.00 26.92 135 GLU C CA 1
ATOM 8515 C C . GLU C 1 134 ? 111.455 5.862 14.494 1.00 27.36 135 GLU C C 1
ATOM 8516 O O . GLU C 1 134 ? 112.147 6.853 14.742 1.00 28.01 135 GLU C O 1
ATOM 8522 N N . ALA C 1 135 ? 110.232 5.702 14.986 1.00 26.87 136 ALA C N 1
ATOM 8523 C CA . ALA C 1 135 ? 109.640 6.710 15.855 1.00 26.77 136 ALA C CA 1
ATOM 8524 C C . ALA C 1 135 ? 108.634 6.095 16.812 1.00 27.36 136 ALA C C 1
ATOM 8525 O O . ALA C 1 135 ? 107.864 5.204 16.442 1.00 29.22 136 ALA C O 1
ATOM 8527 N N . ALA C 1 136 ? 108.652 6.578 18.046 1.00 26.88 137 ALA C N 1
ATOM 8528 C CA . ALA C 1 136 ? 107.743 6.109 19.077 1.00 24.55 137 ALA C CA 1
ATOM 8529 C C . ALA C 1 136 ? 107.703 7.143 20.198 1.00 25.07 137 ALA C C 1
ATOM 8530 O O . ALA C 1 136 ? 108.702 7.816 20.474 1.00 24.68 137 ALA C O 1
ATOM 8532 N N . ASN C 1 137 ? 106.542 7.294 20.824 1.00 24.04 138 ASN C N 1
ATOM 8533 C CA . ASN C 1 137 ? 106.419 8.239 21.919 1.00 22.67 138 ASN C CA 1
ATOM 8534 C C . ASN C 1 137 ? 106.035 7.468 23.166 1.00 21.82 138 ASN C C 1
ATOM 8535 O O . ASN C 1 137 ? 105.499 6.365 23.073 1.00 18.81 138 ASN C O 1
ATOM 8540 N N . TYR C 1 138 ? 106.348 8.041 24.328 1.00 22.53 139 TYR C N 1
ATOM 8541 C CA . TYR C 1 138 ? 106.070 7.405 25.608 1.00 22.19 139 TYR C CA 1
ATOM 8542 C C . TYR C 1 138 ? 105.416 8.373 26.581 1.00 22.94 139 TYR C C 1
ATOM 8543 O O . TYR C 1 138 ? 105.566 9.592 26.449 1.00 23.54 139 TYR C O 1
ATOM 8552 N N . ARG C 1 139 ? 104.696 7.825 27.560 1.00 21.85 140 ARG C N 1
ATOM 8553 C CA . ARG C 1 139 ? 104.029 8.644 28.568 1.00 21.41 140 ARG C CA 1
ATOM 8554 C C . ARG C 1 139 ? 104.817 8.688 29.875 1.00 21.28 140 ARG C C 1
ATOM 8555 O O . ARG C 1 139 ? 105.417 7.694 30.294 1.00 20.59 140 ARG C O 1
ATOM 8563 N N . TYR C 1 140 ? 104.818 9.855 30.507 1.00 19.05 141 TYR C N 1
ATOM 8564 C CA . TYR C 1 140 ? 105.511 10.032 31.769 1.00 18.58 141 TYR C CA 1
ATOM 8565 C C . TYR C 1 140 ? 104.638 10.818 32.714 1.00 18.83 141 TYR C C 1
ATOM 8566 O O . TYR C 1 140 ? 103.785 11.596 32.278 1.00 19.29 141 TYR C O 1
ATOM 8575 N N . PRO C 1 141 ? 104.814 10.609 34.028 1.00 20.35 142 PRO C N 1
ATOM 8576 C CA . PRO C 1 141 ? 104.006 11.367 34.989 1.00 19.29 142 PRO C CA 1
ATOM 8577 C C . PRO C 1 141 ? 104.515 12.817 34.921 1.00 20.42 142 PRO C C 1
ATOM 8578 O O . PRO C 1 141 ? 105.601 13.070 34.394 1.00 18.48 142 PRO C O 1
ATOM 8582 N N . ILE C 1 142 ? 103.747 13.770 35.436 1.00 22.44 143 ILE C N 1
ATOM 8583 C CA . ILE C 1 142 ? 104.185 15.159 35.386 1.00 24.00 143 ILE C CA 1
ATOM 8584 C C . ILE C 1 142 ? 104.787 15.720 36.674 1.00 24.55 143 ILE C C 1
ATOM 8585 O O . ILE C 1 142 ? 105.329 16.823 36.670 1.00 26.88 143 ILE C O 1
ATOM 8590 N N . GLY C 1 143 ? 104.707 14.967 37.766 1.00 24.40 144 GLY C N 1
ATOM 8591 C CA . GLY C 1 143 ? 105.257 15.435 39.027 1.00 24.24 144 GLY C CA 1
ATOM 8592 C C . GLY C 1 143 ? 104.255 15.347 40.161 1.00 25.25 144 GLY C C 1
ATOM 8593 O O . GLY C 1 143 ? 103.677 14.283 40.417 1.00 25.27 144 GLY C O 1
ATOM 8594 N N . VAL C 1 144 ? 104.046 16.461 40.855 1.00 25.24 145 VAL C N 1
ATOM 8595 C CA . VAL C 1 144 ? 103.086 16.481 41.952 1.00 25.89 145 VAL C CA 1
ATOM 8596 C C . VAL C 1 144 ? 101.722 16.977 41.467 1.00 26.54 145 VAL C C 1
ATOM 8597 O O . VAL C 1 144 ? 101.627 18.004 40.789 1.00 26.94 145 VAL C O 1
ATOM 8601 N N . VAL C 1 145 ? 100.669 16.244 41.819 1.00 26.94 146 VAL C N 1
ATOM 8602 C CA . VAL C 1 145 ? 99.309 16.597 41.423 1.00 25.32 146 VAL C CA 1
ATOM 8603 C C . VAL C 1 145 ? 98.462 16.982 42.629 1.00 25.03 146 VAL C C 1
ATOM 8604 O O . VAL C 1 145 ? 98.538 16.344 43.682 1.00 24.92 146 VAL C O 1
ATOM 8608 N N . GLY C 1 146 ? 97.652 18.026 42.466 1.00 24.68 147 GLY C N 1
ATOM 8609 C CA . GLY C 1 146 ? 96.795 18.476 43.548 1.00 22.79 147 GLY C CA 1
ATOM 8610 C C . GLY C 1 146 ? 95.336 18.134 43.300 1.00 24.30 147 GLY C C 1
ATOM 8611 O O . GLY C 1 146 ? 94.849 18.238 42.173 1.00 25.04 147 GLY C O 1
ATOM 8612 N N . GLY C 1 147 ? 94.639 17.718 44.355 1.00 24.08 148 GLY C N 1
ATOM 8613 C CA . GLY C 1 147 ? 93.234 17.368 44.243 1.00 21.19 148 GLY C CA 1
ATOM 8614 C C . GLY C 1 147 ? 92.406 18.046 45.318 1.00 21.07 148 GLY C C 1
ATOM 8615 O O . GLY C 1 147 ? 92.813 18.127 46.473 1.00 20.42 148 GLY C O 1
ATOM 8616 N N . ILE C 1 148 ? 91.230 18.529 44.934 1.00 21.70 149 ILE C N 1
ATOM 8617 C CA . ILE C 1 148 ? 90.331 19.220 45.849 1.00 20.70 149 ILE C CA 1
ATOM 8618 C C . ILE C 1 148 ? 88.970 18.515 45.795 1.00 20.79 149 ILE C C 1
ATOM 8619 O O . ILE C 1 148 ? 88.319 18.493 44.752 1.00 20.25 149 ILE C O 1
ATOM 8624 N N . ALA C 1 149 ? 88.541 17.947 46.924 1.00 20.54 150 ALA C N 1
ATOM 8625 C CA . ALA C 1 149 ? 87.295 17.189 46.970 1.00 19.13 150 ALA C CA 1
ATOM 8626 C C . ALA C 1 149 ? 86.120 17.827 47.700 1.00 19.32 150 ALA C C 1
ATOM 8627 O O . ALA C 1 149 ? 86.295 18.601 48.634 1.00 18.61 150 ALA C O 1
ATOM 8629 N N . PRO C 1 150 ? 84.892 17.484 47.274 1.00 19.06 151 PRO C N 1
ATOM 8630 C CA . PRO C 1 150 ? 83.619 17.967 47.812 1.00 19.71 151 PRO C CA 1
ATOM 8631 C C . PRO C 1 150 ? 83.125 17.074 48.936 1.00 20.06 151 PRO C C 1
ATOM 8632 O O . PRO C 1 150 ? 83.659 15.991 49.154 1.00 22.76 151 PRO C O 1
ATOM 8636 N N . PHE C 1 151 ? 82.081 17.515 49.623 1.00 19.24 152 PHE C N 1
ATOM 8637 C CA . PHE C 1 151 ? 81.541 16.763 50.747 1.00 20.39 152 PHE C CA 1
ATOM 8638 C C . PHE C 1 151 ? 80.547 15.683 50.338 1.00 22.80 152 PHE C C 1
ATOM 8639 O O . PHE C 1 151 ? 80.316 14.739 51.095 1.00 22.71 152 PHE C O 1
ATOM 8647 N N . ASN C 1 152 ? 79.943 15.827 49.159 1.00 23.96 153 ASN C N 1
ATOM 8648 C CA . ASN C 1 152 ? 78.936 14.867 48.728 1.00 25.06 153 ASN C CA 1
ATOM 8649 C C . ASN C 1 152 ? 79.440 13.457 48.482 1.00 24.62 153 ASN C C 1
ATOM 8650 O O . ASN C 1 152 ? 78.659 12.512 48.546 1.00 27.64 153 ASN C O 1
ATOM 8655 N N . PHE C 1 153 ? 80.730 13.302 48.205 1.00 22.58 154 PHE C N 1
ATOM 8656 C CA . PHE C 1 153 ? 81.293 11.968 47.997 1.00 22.57 154 PHE C CA 1
ATOM 8657 C C . PHE C 1 153 ? 82.639 11.887 48.699 1.00 22.96 154 PHE C C 1
ATOM 8658 O O . PHE C 1 153 ? 83.689 11.988 48.058 1.00 23.15 154 PHE C O 1
ATOM 8666 N N . PRO C 1 154 ? 82.626 11.704 50.031 1.00 22.12 155 PRO C N 1
ATOM 8667 C CA . PRO C 1 154 ? 83.858 11.614 50.820 1.00 22.07 155 PRO C CA 1
ATOM 8668 C C . PRO C 1 154 ? 84.857 10.544 50.380 1.00 22.09 155 PRO C C 1
ATOM 8669 O O . PRO C 1 154 ? 86.035 10.627 50.720 1.00 23.24 155 PRO C O 1
ATOM 8673 N N . MET C 1 155 ? 84.405 9.551 49.619 1.00 22.02 156 MET C N 1
ATOM 8674 C CA . MET C 1 155 ? 85.311 8.505 49.153 1.00 21.83 156 MET C CA 1
ATOM 8675 C C . MET C 1 155 ? 85.502 8.463 47.644 1.00 22.72 156 MET C C 1
ATOM 8676 O O . MET C 1 155 ? 86.630 8.541 47.150 1.00 23.59 156 MET C O 1
ATOM 8681 N N . MET C 1 156 ? 84.394 8.339 46.921 1.00 21.28 157 MET C N 1
ATOM 8682 C CA . MET C 1 156 ? 84.423 8.221 45.469 1.00 21.09 157 MET C CA 1
ATOM 8683 C C . MET C 1 156 ? 85.202 9.278 44.691 1.00 21.41 157 MET C C 1
ATOM 8684 O O . MET C 1 156 ? 86.084 8.943 43.904 1.00 22.35 157 MET C O 1
ATOM 8689 N N . VAL C 1 157 ? 84.871 10.548 44.887 1.00 21.44 158 VAL C N 1
ATOM 8690 C CA . VAL C 1 157 ? 85.565 11.606 44.169 1.00 19.58 158 VAL C CA 1
ATOM 8691 C C . VAL C 1 157 ? 87.072 11.555 44.432 1.00 20.44 158 VAL C C 1
ATOM 8692 O O . VAL C 1 157 ? 87.868 11.682 43.500 1.00 20.56 158 VAL C O 1
ATOM 8696 N N . PRO C 1 158 ? 87.490 11.377 45.699 1.00 20.02 159 PRO C N 1
ATOM 8697 C CA . PRO C 1 158 ? 88.940 11.317 45.927 1.00 19.62 159 PRO C CA 1
ATOM 8698 C C . PRO C 1 158 ? 89.553 10.131 45.173 1.00 18.72 159 PRO C C 1
ATOM 8699 O O . PRO C 1 158 ? 90.665 10.225 44.646 1.00 18.39 159 PRO C O 1
ATOM 8703 N N . CYS C 1 159 ? 88.821 9.020 45.116 1.00 17.84 160 CYS C N 1
ATOM 8704 C CA . CYS C 1 159 ? 89.307 7.826 44.422 1.00 18.93 160 CYS C CA 1
ATOM 8705 C C . CYS C 1 159 ? 89.424 8.025 42.911 1.00 18.71 160 CYS C C 1
ATOM 8706 O O . CYS C 1 159 ? 90.097 7.250 42.227 1.00 17.92 160 CYS C O 1
ATOM 8709 N N . TRP C 1 160 ? 88.760 9.061 42.402 1.00 19.08 161 TRP C N 1
ATOM 8710 C CA . TRP C 1 160 ? 88.803 9.414 40.980 1.00 19.29 161 TRP C CA 1
ATOM 8711 C C . TRP C 1 160 ? 90.182 9.957 40.644 1.00 19.21 161 TRP C C 1
ATOM 8712 O O . TRP C 1 160 ? 90.662 9.821 39.516 1.00 19.76 161 TRP C O 1
ATOM 8723 N N . MET C 1 161 ? 90.796 10.592 41.636 1.00 17.70 162 MET C N 1
ATOM 8724 C CA . MET C 1 161 ? 92.055 11.278 41.435 1.00 19.25 162 MET C CA 1
ATOM 8725 C C . MET C 1 161 ? 93.380 10.646 41.836 1.00 19.17 162 MET C C 1
ATOM 8726 O O . MET C 1 161 ? 94.217 10.369 40.976 1.00 19.62 162 MET C O 1
ATOM 8731 N N . PHE C 1 162 ? 93.593 10.429 43.129 1.00 17.51 163 PHE C N 1
ATOM 8732 C CA . PHE C 1 162 ? 94.871 9.888 43.568 1.00 16.12 163 PHE C CA 1
ATOM 8733 C C . PHE C 1 162 ? 95.218 8.444 43.163 1.00 16.63 163 PHE C C 1
ATOM 8734 O O . PHE C 1 162 ? 96.382 8.143 42.870 1.00 14.99 163 PHE C O 1
ATOM 8742 N N . PRO C 1 163 ? 94.232 7.531 43.130 1.00 17.49 164 PRO C N 1
ATOM 8743 C CA . PRO C 1 163 ? 94.662 6.185 42.729 1.00 19.63 164 PRO C CA 1
ATOM 8744 C C . PRO C 1 163 ? 95.303 6.180 41.334 1.00 19.59 164 PRO C C 1
ATOM 8745 O O . PRO C 1 163 ? 96.424 5.689 41.163 1.00 21.15 164 PRO C O 1
ATOM 8749 N N . MET C 1 164 ? 94.601 6.740 40.350 1.00 18.43 165 MET C N 1
ATOM 8750 C CA . MET C 1 164 ? 95.105 6.784 38.973 1.00 18.52 165 MET C CA 1
ATOM 8751 C C . MET C 1 164 ? 96.351 7.660 38.792 1.00 18.54 165 MET C C 1
ATOM 8752 O O . MET C 1 164 ? 97.276 7.283 38.071 1.00 20.23 165 MET C O 1
ATOM 8757 N N . ALA C 1 165 ? 96.372 8.831 39.423 1.00 17.18 166 ALA C N 1
ATOM 8758 C CA . ALA C 1 165 ? 97.522 9.727 39.302 1.00 18.26 166 ALA C CA 1
ATOM 8759 C C . ALA C 1 165 ? 98.780 9.059 39.860 1.00 17.35 166 ALA C C 1
ATOM 8760 O O . ALA C 1 165 ? 99.852 9.119 39.260 1.00 17.30 166 ALA C O 1
ATOM 8762 N N . ILE C 1 166 ? 98.632 8.410 41.006 1.00 16.86 167 ILE C N 1
ATOM 8763 C CA . ILE C 1 166 ? 99.739 7.729 41.651 1.00 15.81 167 ILE C CA 1
ATOM 8764 C C . ILE C 1 166 ? 100.209 6.521 40.845 1.00 16.56 167 ILE C C 1
ATOM 8765 O O . ILE C 1 166 ? 101.409 6.276 40.732 1.00 17.51 167 ILE C O 1
ATOM 8770 N N . ALA C 1 167 ? 99.272 5.762 40.285 1.00 16.27 168 ALA C N 1
ATOM 8771 C CA . ALA C 1 167 ? 99.636 4.579 39.504 1.00 16.68 168 ALA C CA 1
ATOM 8772 C C . ALA C 1 167 ? 100.421 4.970 38.248 1.00 17.34 168 ALA C C 1
ATOM 8773 O O . ALA C 1 167 ? 101.257 4.205 37.756 1.00 15.66 168 ALA C O 1
ATOM 8775 N N . LEU C 1 168 ? 100.157 6.174 37.746 1.00 17.98 169 LEU C N 1
ATOM 8776 C CA . LEU C 1 168 ? 100.831 6.667 36.556 1.00 19.95 169 LEU C CA 1
ATOM 8777 C C . LEU C 1 168 ? 102.206 7.268 36.862 1.00 20.89 169 LEU C C 1
ATOM 8778 O O . LEU C 1 168 ? 102.904 7.724 35.952 1.00 21.35 169 LEU C O 1
ATOM 8783 N N . GLY C 1 169 ? 102.595 7.268 38.137 1.00 20.55 170 GLY C N 1
ATOM 8784 C CA . GLY C 1 169 ? 103.903 7.791 38.511 1.00 20.56 170 GLY C CA 1
ATOM 8785 C C . GLY C 1 169 ? 103.991 9.144 39.205 1.00 21.15 170 GLY C C 1
ATOM 8786 O O . GLY C 1 169 ? 105.085 9.557 39.598 1.00 19.22 170 GLY C O 1
ATOM 8787 N N . ASN C 1 170 ? 102.866 9.841 39.361 1.00 21.28 171 ASN C N 1
ATOM 8788 C CA . ASN C 1 170 ? 102.876 11.145 40.022 1.00 21.55 171 ASN C CA 1
ATOM 8789 C C . ASN C 1 170 ? 102.748 10.982 41.526 1.00 21.95 171 ASN C C 1
ATOM 8790 O O . ASN C 1 170 ? 102.406 9.903 42.008 1.00 22.13 171 ASN C O 1
ATOM 8795 N N . THR C 1 171 ? 103.054 12.046 42.267 1.00 22.35 172 THR C N 1
ATOM 8796 C CA . THR C 1 171 ? 102.879 12.026 43.716 1.00 23.20 172 THR C CA 1
ATOM 8797 C C . THR C 1 171 ? 101.646 12.893 43.894 1.00 23.57 172 THR C C 1
ATOM 8798 O O . THR C 1 171 ? 101.310 13.675 43.003 1.00 23.32 172 THR C O 1
ATOM 8802 N N . PHE C 1 172 ? 100.977 12.780 45.035 1.00 24.60 173 PHE C N 1
ATOM 8803 C CA . PHE C 1 172 ? 99.722 13.493 45.218 1.00 23.47 173 PHE C CA 1
ATOM 8804 C C . PHE C 1 172 ? 99.507 14.262 46.528 1.00 24.86 173 PHE C C 1
ATOM 8805 O O . PHE C 1 172 ? 99.957 13.844 47.599 1.00 25.26 173 PHE C O 1
ATOM 8813 N N . ILE C 1 173 ? 98.801 15.386 46.428 1.00 23.15 174 ILE C N 1
ATOM 8814 C CA . ILE C 1 173 ? 98.448 16.170 47.597 1.00 22.13 174 ILE C CA 1
ATOM 8815 C C . ILE C 1 173 ? 96.937 16.350 47.533 1.00 22.95 174 ILE C C 1
ATOM 8816 O O . ILE C 1 173 ? 96.421 17.030 46.648 1.00 21.62 174 ILE C O 1
ATOM 8821 N N . LEU C 1 174 ? 96.230 15.734 48.473 1.00 23.74 175 LEU C N 1
ATOM 8822 C CA . LEU C 1 174 ? 94.780 15.820 48.509 1.00 23.63 175 LEU C CA 1
ATOM 8823 C C . LEU C 1 174 ? 94.249 16.728 49.605 1.00 24.72 175 LEU C C 1
ATOM 8824 O O . LEU C 1 174 ? 94.749 16.715 50.732 1.00 23.63 175 LEU C O 1
ATOM 8829 N N . LYS C 1 175 ? 93.232 17.518 49.271 1.00 24.65 176 LYS C N 1
ATOM 8830 C CA . LYS C 1 175 ? 92.604 18.375 50.263 1.00 25.17 176 LYS C CA 1
ATOM 8831 C C . LYS C 1 175 ? 91.159 17.936 50.349 1.00 25.28 176 LYS C C 1
ATOM 8832 O O . LYS C 1 175 ? 90.295 18.467 49.656 1.00 26.21 176 LYS C O 1
ATOM 8838 N N . PRO C 1 176 ? 90.873 16.941 51.190 1.00 26.71 177 PRO C N 1
ATOM 8839 C CA . PRO C 1 176 ? 89.480 16.499 51.290 1.00 27.77 177 PRO C CA 1
ATOM 8840 C C . PRO C 1 176 ? 88.568 17.625 51.769 1.00 28.22 177 PRO C C 1
ATOM 8841 O O . PRO C 1 176 ? 89.038 18.711 52.118 1.00 28.28 177 PRO C O 1
ATOM 8845 N N . SER C 1 177 ? 87.264 17.365 51.755 1.00 28.94 178 SER C N 1
ATOM 8846 C CA . SER C 1 177 ? 86.270 18.338 52.194 1.00 29.25 178 SER C CA 1
ATOM 8847 C C . SER C 1 177 ? 86.343 18.509 53.704 1.00 29.79 178 SER C C 1
ATOM 8848 O O . SER C 1 177 ? 86.229 17.532 54.445 1.00 30.02 178 SER C O 1
ATOM 8851 N N . GLU C 1 178 ? 86.528 19.746 54.156 1.00 30.46 179 GLU C N 1
ATOM 8852 C CA . GLU C 1 178 ? 86.609 20.025 55.584 1.00 31.76 179 GLU C CA 1
ATOM 8853 C C . GLU C 1 178 ? 85.331 19.568 56.280 1.00 31.43 179 GLU C C 1
ATOM 8854 O O . GLU C 1 178 ? 85.284 19.491 57.503 1.00 33.40 179 GLU C O 1
ATOM 8860 N N . ARG C 1 179 ? 84.296 19.259 55.505 1.00 29.98 180 ARG C N 1
ATOM 8861 C CA . ARG C 1 179 ? 83.044 18.800 56.089 1.00 28.76 180 ARG C CA 1
ATOM 8862 C C . ARG C 1 179 ? 82.986 17.276 56.259 1.00 27.04 180 ARG C C 1
ATOM 8863 O O . ARG C 1 179 ? 82.343 16.783 57.181 1.00 24.93 180 ARG C O 1
ATOM 8871 N N . THR C 1 180 ? 83.680 16.541 55.390 1.00 25.58 181 THR C N 1
ATOM 8872 C CA . THR C 1 180 ? 83.707 15.074 55.441 1.00 25.50 181 THR C CA 1
ATOM 8873 C C . THR C 1 180 ? 85.142 14.547 55.339 1.00 25.97 181 THR C C 1
ATOM 8874 O O . THR C 1 180 ? 85.489 13.839 54.390 1.00 25.49 181 THR C O 1
ATOM 8878 N N . PRO C 1 181 ? 85.987 14.859 56.334 1.00 26.05 182 PRO C N 1
ATOM 8879 C CA . PRO C 1 181 ? 87.392 14.435 56.361 1.00 24.89 182 PRO C CA 1
ATOM 8880 C C . PRO C 1 181 ? 87.697 13.018 56.842 1.00 25.38 182 PRO C C 1
ATOM 8881 O O . PRO C 1 181 ? 88.690 12.430 56.438 1.00 28.29 182 PRO C O 1
ATOM 8885 N N . LEU C 1 182 ? 86.854 12.477 57.709 1.00 26.65 183 LEU C N 1
ATOM 8886 C CA . LEU C 1 182 ? 87.072 11.151 58.275 1.00 26.91 183 LEU C CA 1
ATOM 8887 C C . LEU C 1 182 ? 87.310 9.997 57.292 1.00 27.31 183 LEU C C 1
ATOM 8888 O O . LEU C 1 182 ? 88.160 9.135 57.537 1.00 27.16 183 LEU C O 1
ATOM 8893 N N . LEU C 1 183 ? 86.581 9.969 56.185 1.00 26.86 184 LEU C N 1
ATOM 8894 C CA . LEU C 1 183 ? 86.751 8.879 55.231 1.00 27.50 184 LEU C CA 1
ATOM 8895 C C . LEU C 1 183 ? 88.165 8.839 54.647 1.00 28.84 184 LEU C C 1
ATOM 8896 O O . LEU C 1 183 ? 88.781 7.776 54.570 1.00 29.77 184 LEU C O 1
ATOM 8901 N N . THR C 1 184 ? 88.677 9.997 54.241 1.00 29.40 185 THR C N 1
ATOM 8902 C CA . THR C 1 184 ? 90.021 10.097 53.669 1.00 29.13 185 THR C CA 1
ATOM 8903 C C . THR C 1 184 ? 91.114 9.565 54.600 1.00 30.06 185 THR C C 1
ATOM 8904 O O . THR C 1 184 ? 92.145 9.052 54.152 1.00 30.62 185 THR C O 1
ATOM 8908 N N . GLU C 1 185 ? 90.884 9.700 55.897 1.00 29.73 186 GLU C N 1
ATOM 8909 C CA . GLU C 1 185 ? 91.829 9.244 56.906 1.00 29.26 186 GLU C CA 1
ATOM 8910 C C . GLU C 1 185 ? 92.007 7.728 56.783 1.00 27.83 186 GLU C C 1
ATOM 8911 O O . GLU C 1 185 ? 93.103 7.192 56.939 1.00 25.98 186 GLU C O 1
ATOM 8917 N N . LYS C 1 186 ? 90.909 7.048 56.486 1.00 28.72 187 LYS C N 1
ATOM 8918 C CA . LYS C 1 186 ? 90.908 5.601 56.337 1.00 29.00 187 LYS C CA 1
ATOM 8919 C C . LYS C 1 186 ? 91.599 5.198 55.033 1.00 27.78 187 LYS C C 1
ATOM 8920 O O . LYS C 1 186 ? 92.319 4.200 54.988 1.00 27.78 187 LYS C O 1
ATOM 8926 N N . LEU C 1 187 ? 91.373 5.977 53.975 1.00 25.60 188 LEU C N 1
ATOM 8927 C CA . LEU C 1 187 ? 91.984 5.704 52.677 1.00 23.48 188 LEU C CA 1
ATOM 8928 C C . LEU C 1 187 ? 93.498 5.705 52.820 1.00 24.01 188 LEU C C 1
ATOM 8929 O O . LEU C 1 187 ? 94.187 4.821 52.299 1.00 23.08 188 LEU C O 1
ATOM 8934 N N . VAL C 1 188 ? 94.008 6.710 53.528 1.00 24.87 189 VAL C N 1
ATOM 8935 C CA . VAL C 1 188 ? 95.442 6.852 53.757 1.00 25.22 189 VAL C CA 1
ATOM 8936 C C . VAL C 1 188 ? 95.975 5.596 54.417 1.00 25.81 189 VAL C C 1
ATOM 8937 O O . VAL C 1 188 ? 96.941 4.999 53.953 1.00 25.97 189 VAL C O 1
ATOM 8941 N N . GLU C 1 189 ? 95.327 5.212 55.511 1.00 27.55 190 GLU C N 1
ATOM 8942 C CA . GLU C 1 189 ? 95.699 4.032 56.280 1.00 29.50 190 GLU C CA 1
ATOM 8943 C C . GLU C 1 189 ? 95.817 2.796 55.403 1.00 28.92 190 GLU C C 1
ATOM 8944 O O . GLU C 1 189 ? 96.850 2.121 55.391 1.00 29.52 190 GLU C O 1
ATOM 8950 N N . LEU C 1 190 ? 94.750 2.503 54.669 1.00 27.05 191 LEU C N 1
ATOM 8951 C CA . LEU C 1 190 ? 94.727 1.333 53.806 1.00 26.24 191 LEU C CA 1
ATOM 8952 C C . LEU C 1 190 ? 95.697 1.436 52.632 1.00 26.09 191 LEU C C 1
ATOM 8953 O O . LEU C 1 190 ? 96.193 0.422 52.141 1.00 26.29 191 LEU C O 1
ATOM 8958 N N . PHE C 1 191 ? 95.988 2.649 52.180 1.00 26.72 192 PHE C N 1
ATOM 8959 C CA . PHE C 1 191 ? 96.913 2.782 51.060 1.00 28.25 192 PHE C CA 1
ATOM 8960 C C . PHE C 1 191 ? 98.337 2.593 51.575 1.00 29.07 192 PHE C C 1
ATOM 8961 O O . PHE C 1 191 ? 99.242 2.217 50.830 1.00 28.14 192 PHE C O 1
ATOM 8969 N N . GLU C 1 192 ? 98.530 2.854 52.863 1.00 31.23 193 GLU C N 1
ATOM 8970 C CA . GLU C 1 192 ? 99.838 2.675 53.474 1.00 33.10 193 GLU C CA 1
ATOM 8971 C C . GLU C 1 192 ? 100.023 1.168 53.685 1.00 31.86 193 GLU C C 1
ATOM 8972 O O . GLU C 1 192 ? 101.104 0.629 53.453 1.00 30.93 193 GLU C O 1
ATOM 8978 N N . LYS C 1 193 ? 98.956 0.491 54.108 1.00 31.03 194 LYS C N 1
ATOM 8979 C CA . LYS C 1 193 ? 99.002 -0.952 54.312 1.00 31.02 194 LYS C CA 1
ATOM 8980 C C . LYS C 1 193 ? 99.271 -1.645 52.975 1.00 29.37 194 LYS C C 1
ATOM 8981 O O . LYS C 1 193 ? 99.984 -2.645 52.914 1.00 29.04 194 LYS C O 1
ATOM 8987 N N . ALA C 1 194 ? 98.701 -1.100 51.905 1.00 27.75 195 ALA C N 1
ATOM 8988 C CA . ALA C 1 194 ? 98.879 -1.664 50.569 1.00 26.19 195 ALA C CA 1
ATOM 8989 C C . ALA C 1 194 ? 100.348 -1.712 50.174 1.00 25.73 195 ALA C C 1
ATOM 8990 O O . ALA C 1 194 ? 100.742 -2.507 49.314 1.00 24.26 195 ALA C O 1
ATOM 8992 N N . GLY C 1 195 ? 101.151 -0.850 50.796 1.00 24.76 196 GLY C N 1
ATOM 8993 C CA . GLY C 1 195 ? 102.570 -0.809 50.497 1.00 22.90 196 GLY C CA 1
ATOM 8994 C C . GLY C 1 195 ? 103.054 0.476 49.850 1.00 23.62 196 GLY C C 1
ATOM 8995 O O . GLY C 1 195 ? 104.197 0.556 49.402 1.00 22.49 196 GLY C O 1
ATOM 8996 N N . LEU C 1 196 ? 102.199 1.491 49.798 1.00 25.35 197 LEU C N 1
ATOM 8997 C CA . LEU C 1 196 ? 102.593 2.763 49.191 1.00 26.06 197 LEU C CA 1
ATOM 8998 C C . LEU C 1 196 ? 103.715 3.426 49.996 1.00 25.87 197 LEU C C 1
ATOM 8999 O O . LEU C 1 196 ? 103.595 3.627 51.203 1.00 24.59 197 LEU C O 1
ATOM 9004 N N . PRO C 1 197 ? 104.830 3.759 49.336 1.00 26.79 198 PRO C N 1
ATOM 9005 C CA . PRO C 1 197 ? 105.963 4.400 50.012 1.00 28.30 198 PRO C CA 1
ATOM 9006 C C . PRO C 1 197 ? 105.650 5.818 50.508 1.00 29.28 198 PRO C C 1
ATOM 9007 O O . PRO C 1 197 ? 104.684 6.444 50.063 1.00 29.51 198 PRO C O 1
ATOM 9011 N N . LYS C 1 198 ? 106.476 6.320 51.424 1.00 29.62 199 LYS C N 1
ATOM 9012 C CA . LYS C 1 198 ? 106.279 7.649 52.003 1.00 29.27 199 LYS C CA 1
ATOM 9013 C C . LYS C 1 198 ? 106.315 8.815 51.020 1.00 27.66 199 LYS C C 1
ATOM 9014 O O . LYS C 1 198 ? 107.027 8.782 50.011 1.00 26.20 199 LYS C O 1
ATOM 9020 N N . GLY C 1 199 ? 105.532 9.845 51.332 1.00 25.54 200 GLY C N 1
ATOM 9021 C CA . GLY C 1 199 ? 105.485 11.037 50.504 1.00 24.14 200 GLY C CA 1
ATOM 9022 C C . GLY C 1 199 ? 104.797 10.925 49.158 1.00 22.93 200 GLY C C 1
ATOM 9023 O O . GLY C 1 199 ? 104.755 11.901 48.406 1.00 22.68 200 GLY C O 1
ATOM 9024 N N . VAL C 1 200 ? 104.260 9.755 48.833 1.00 22.48 201 VAL C N 1
ATOM 9025 C CA . VAL C 1 200 ? 103.585 9.590 47.547 1.00 21.18 201 VAL C CA 1
ATOM 9026 C C . VAL C 1 200 ? 102.110 10.016 47.605 1.00 20.74 201 VAL C C 1
ATOM 9027 O O . VAL C 1 200 ? 101.593 10.603 46.657 1.00 19.78 201 VAL C O 1
ATOM 9031 N N . PHE C 1 201 ? 101.443 9.737 48.719 1.00 20.18 202 PHE C N 1
ATOM 9032 C CA . PHE C 1 201 ? 100.050 10.135 48.897 1.00 22.25 202 PHE C CA 1
ATOM 9033 C C . PHE C 1 201 ? 99.991 11.054 50.125 1.00 23.49 202 PHE C C 1
ATOM 9034 O O . PHE C 1 201 ? 100.121 10.589 51.255 1.00 26.24 202 PHE C O 1
ATOM 9042 N N . ASN C 1 202 ? 99.812 12.354 49.900 1.00 23.37 203 ASN C N 1
ATOM 9043 C CA . ASN C 1 202 ? 99.759 13.326 50.992 1.00 24.93 203 ASN C CA 1
ATOM 9044 C C . ASN C 1 202 ? 98.386 13.960 51.172 1.00 26.50 203 ASN C C 1
ATOM 9045 O O . ASN C 1 202 ? 97.721 14.322 50.202 1.00 28.42 203 ASN C O 1
ATOM 9050 N N . VAL C 1 203 ? 97.975 14.112 52.426 1.00 27.48 204 VAL C N 1
ATOM 9051 C CA . VAL C 1 203 ? 96.680 14.691 52.748 1.00 28.11 204 VAL C CA 1
ATOM 9052 C C . VAL C 1 203 ? 96.786 15.928 53.640 1.00 29.91 204 VAL C C 1
ATOM 9053 O O . VAL C 1 203 ? 97.262 15.846 54.774 1.00 31.77 204 VAL C O 1
ATOM 9057 N N . VAL C 1 204 ? 96.340 17.071 53.129 1.00 29.54 205 VAL C N 1
ATOM 9058 C CA . VAL C 1 204 ? 96.368 18.306 53.901 1.00 30.28 205 VAL C CA 1
ATOM 9059 C C . VAL C 1 204 ? 94.959 18.865 54.076 1.00 29.19 205 VAL C C 1
ATOM 9060 O O . VAL C 1 204 ? 94.384 19.428 53.143 1.00 28.85 205 VAL C O 1
ATOM 9064 N N . TYR C 1 205 ? 94.412 18.704 55.276 1.00 28.48 206 TYR C N 1
ATOM 9065 C CA . TYR C 1 205 ? 93.076 19.186 55.595 1.00 28.38 206 TYR C CA 1
ATOM 9066 C C . TYR C 1 205 ? 93.047 20.704 55.690 1.00 28.73 206 TYR C C 1
ATOM 9067 O O . TYR C 1 205 ? 94.032 21.331 56.071 1.00 27.57 206 TYR C O 1
ATOM 9076 N N . GLY C 1 206 ? 91.904 21.296 55.362 1.00 29.36 207 GLY C N 1
ATOM 9077 C CA . GLY C 1 206 ? 91.803 22.739 55.437 1.00 30.48 207 GLY C CA 1
ATOM 9078 C C . GLY C 1 206 ? 90.748 23.361 54.550 1.00 30.33 207 GLY C C 1
ATOM 9079 O O . GLY C 1 206 ? 89.742 22.731 54.217 1.00 29.65 207 GLY C O 1
ATOM 9080 N N . ALA C 1 207 ? 90.987 24.612 54.172 1.00 31.47 208 ALA C N 1
ATOM 9081 C CA . ALA C 1 207 ? 90.065 25.347 53.328 1.00 32.90 208 ALA C CA 1
ATOM 9082 C C . ALA C 1 207 ? 90.785 26.200 52.288 1.00 34.39 208 ALA C C 1
ATOM 9083 O O . ALA C 1 207 ? 91.576 25.687 51.498 1.00 34.56 208 ALA C O 1
ATOM 9085 N N . HIS C 1 208 ? 90.519 27.504 52.308 1.00 36.33 209 HIS C N 1
ATOM 9086 C CA . HIS C 1 208 ? 91.089 28.442 51.341 1.00 38.77 209 HIS C CA 1
ATOM 9087 C C . HIS C 1 208 ? 92.609 28.545 51.250 1.00 38.77 209 HIS C C 1
ATOM 9088 O O . HIS C 1 208 ? 93.158 28.521 50.146 1.00 38.86 209 HIS C O 1
ATOM 9095 N N . ASP C 1 209 ? 93.290 28.671 52.387 1.00 38.79 210 ASP C N 1
ATOM 9096 C CA . ASP C 1 209 ? 94.750 28.777 52.376 1.00 38.36 210 ASP C CA 1
ATOM 9097 C C . ASP C 1 209 ? 95.359 27.618 51.607 1.00 37.22 210 ASP C C 1
ATOM 9098 O O . ASP C 1 209 ? 96.204 27.815 50.729 1.00 37.12 210 ASP C O 1
ATOM 9103 N N . VAL C 1 210 ? 94.927 26.407 51.953 1.00 35.68 211 VAL C N 1
ATOM 9104 C CA . VAL C 1 210 ? 95.416 25.198 51.305 1.00 34.08 211 VAL C CA 1
ATOM 9105 C C . VAL C 1 210 ? 95.138 25.233 49.809 1.00 32.78 211 VAL C C 1
ATOM 9106 O O . VAL C 1 210 ? 96.029 24.970 49.006 1.00 32.73 211 VAL C O 1
ATOM 9110 N N . VAL C 1 211 ? 93.905 25.562 49.438 1.00 31.66 212 VAL C N 1
ATOM 9111 C CA . VAL C 1 211 ? 93.536 25.630 48.030 1.00 32.39 212 VAL C CA 1
ATOM 9112 C C . VAL C 1 211 ? 94.467 26.559 47.272 1.00 33.61 212 VAL C C 1
ATOM 9113 O O . VAL C 1 211 ? 95.042 26.173 46.253 1.00 34.81 212 VAL C O 1
ATOM 9117 N N . ASN C 1 212 ? 94.616 27.784 47.770 1.00 33.94 213 ASN C N 1
ATOM 9118 C CA . ASN C 1 212 ? 95.480 28.762 47.120 1.00 34.63 213 ASN C CA 1
ATOM 9119 C C . ASN C 1 212 ? 96.933 28.296 47.074 1.00 33.27 213 ASN C C 1
ATOM 9120 O O . ASN C 1 212 ? 97.644 28.565 46.106 1.00 31.84 213 ASN C O 1
ATOM 9125 N N . GLY C 1 213 ? 97.367 27.590 48.115 1.00 31.41 214 GLY C N 1
ATOM 9126 C CA . GLY C 1 213 ? 98.726 27.082 48.138 1.00 29.93 214 GLY C CA 1
ATOM 9127 C C . GLY C 1 213 ? 98.908 26.072 47.019 1.00 29.96 214 GLY C C 1
ATOM 9128 O O . GLY C 1 213 ? 99.958 26.003 46.381 1.00 30.67 214 GLY C O 1
ATOM 9129 N N . ILE C 1 214 ? 97.868 25.282 46.779 1.00 30.02 215 ILE C N 1
ATOM 9130 C CA . ILE C 1 214 ? 97.893 24.281 45.723 1.00 29.00 215 ILE C CA 1
ATOM 9131 C C . ILE C 1 214 ? 97.957 24.991 44.378 1.00 29.58 215 ILE C C 1
ATOM 9132 O O . ILE C 1 214 ? 98.703 24.584 43.488 1.00 29.76 215 ILE C O 1
ATOM 9137 N N . LEU C 1 215 ? 97.179 26.062 44.241 1.00 29.42 216 LEU C N 1
ATOM 9138 C CA . LEU C 1 215 ? 97.145 26.832 43.000 1.00 30.24 216 LEU C CA 1
ATOM 9139 C C . LEU C 1 215 ? 98.447 27.585 42.770 1.00 29.51 216 LEU C C 1
ATOM 9140 O O . LEU C 1 215 ? 98.933 27.667 41.648 1.00 27.29 216 LEU C O 1
ATOM 9145 N N . GLU C 1 216 ? 99.012 28.118 43.848 1.00 31.26 217 GLU C N 1
ATOM 9146 C CA . GLU C 1 216 ? 100.235 28.909 43.766 1.00 33.01 217 GLU C CA 1
ATOM 9147 C C . GLU C 1 216 ? 101.556 28.153 43.762 1.00 32.63 217 GLU C C 1
ATOM 9148 O O . GLU C 1 216 ? 102.531 28.615 43.165 1.00 32.15 217 GLU C O 1
ATOM 9154 N N . HIS C 1 217 ? 101.606 26.993 44.402 1.00 32.33 218 HIS C N 1
ATOM 9155 C CA . HIS C 1 217 ? 102.865 26.271 44.440 1.00 33.17 218 HIS C CA 1
ATOM 9156 C C . HIS C 1 217 ? 103.326 25.785 43.067 1.00 33.51 218 HIS C C 1
ATOM 9157 O O . HIS C 1 217 ? 102.590 25.110 42.352 1.00 33.67 218 HIS C O 1
ATOM 9164 N N . PRO C 1 218 ? 104.564 26.136 42.684 1.00 33.89 219 PRO C N 1
ATOM 9165 C CA . PRO C 1 218 ? 105.149 25.755 41.395 1.00 34.32 219 PRO C CA 1
ATOM 9166 C C . PRO C 1 218 ? 105.539 24.285 41.265 1.00 34.39 219 PRO C C 1
ATOM 9167 O O . PRO C 1 218 ? 105.911 23.831 40.180 1.00 33.78 219 PRO C O 1
ATOM 9171 N N . GLU C 1 219 ? 105.460 23.538 42.360 1.00 34.35 220 GLU C N 1
ATOM 9172 C CA . GLU C 1 219 ? 105.802 22.120 42.306 1.00 35.14 220 GLU C CA 1
ATOM 9173 C C . GLU C 1 219 ? 104.598 21.283 41.883 1.00 33.68 220 GLU C C 1
ATOM 9174 O O . GLU C 1 219 ? 104.746 20.181 41.344 1.00 33.09 220 GLU C O 1
ATOM 9180 N N . ILE C 1 220 ? 103.411 21.827 42.131 1.00 32.08 221 ILE C N 1
ATOM 9181 C CA . ILE C 1 220 ? 102.153 21.167 41.806 1.00 31.23 221 ILE C CA 1
ATOM 9182 C C . ILE C 1 220 ? 101.742 21.520 40.371 1.00 31.18 221 ILE C C 1
ATOM 9183 O O . ILE C 1 220 ? 101.041 22.503 40.135 1.00 32.10 221 ILE C O 1
ATOM 9188 N N . LYS C 1 221 ? 102.179 20.696 39.422 1.00 29.36 222 LYS C N 1
ATOM 9189 C CA . LYS C 1 221 ? 101.918 20.918 38.003 1.00 29.07 222 LYS C CA 1
ATOM 9190 C C . LYS C 1 221 ? 100.506 20.673 37.455 1.00 27.42 222 LYS C C 1
ATOM 9191 O O . LYS C 1 221 ? 100.206 21.084 36.329 1.00 27.38 222 LYS C O 1
ATOM 9197 N N . ALA C 1 222 ? 99.645 20.008 38.221 1.00 25.44 223 ALA C N 1
ATOM 9198 C CA . ALA C 1 222 ? 98.284 19.726 37.754 1.00 23.28 223 ALA C CA 1
ATOM 9199 C C . ALA C 1 222 ? 97.253 19.797 38.876 1.00 22.32 223 ALA C C 1
ATOM 9200 O O . ALA C 1 222 ? 97.532 19.418 40.015 1.00 23.33 223 ALA C O 1
ATOM 9202 N N . ILE C 1 223 ? 96.056 20.274 38.543 1.00 20.79 224 ILE C N 1
ATOM 9203 C CA . ILE C 1 223 ? 94.991 20.406 39.525 1.00 20.22 224 ILE C CA 1
ATOM 9204 C C . ILE C 1 223 ? 93.679 19.772 39.089 1.00 20.93 224 ILE C C 1
ATOM 9205 O O . ILE C 1 223 ? 93.184 20.020 37.986 1.00 20.73 224 ILE C O 1
ATOM 9210 N N . SER C 1 224 ? 93.125 18.945 39.968 1.00 20.61 225 SER C N 1
ATOM 9211 C CA . SER C 1 224 ? 91.848 18.292 39.723 1.00 19.96 225 SER C CA 1
ATOM 9212 C C . SER C 1 224 ? 90.921 18.832 40.792 1.00 19.83 225 SER C C 1
ATOM 9213 O O . SER C 1 224 ? 91.096 18.551 41.985 1.00 18.53 225 SER C O 1
ATOM 9216 N N . PHE C 1 225 ? 89.957 19.640 40.372 1.00 19.62 226 PHE C N 1
ATOM 9217 C CA . PHE C 1 225 ? 89.005 20.202 41.314 1.00 18.70 226 PHE C CA 1
ATOM 9218 C C . PHE C 1 225 ? 87.613 19.691 41.039 1.00 18.21 226 PHE C C 1
ATOM 9219 O O . PHE C 1 225 ? 87.153 19.668 39.894 1.00 20.39 226 PHE C O 1
ATOM 9227 N N . VAL C 1 226 ? 86.934 19.302 42.103 1.00 16.62 227 VAL C N 1
ATOM 9228 C CA . VAL C 1 226 ? 85.575 18.820 41.996 1.00 16.32 227 VAL C CA 1
ATOM 9229 C C . VAL C 1 226 ? 84.787 19.589 43.057 1.00 17.84 227 VAL C C 1
ATOM 9230 O O . VAL C 1 226 ? 85.110 19.523 44.242 1.00 18.38 227 VAL C O 1
ATOM 9234 N N . GLY C 1 227 ? 83.777 20.340 42.623 1.00 19.20 228 GLY C N 1
ATOM 9235 C CA . GLY C 1 227 ? 82.975 21.113 43.553 1.00 20.64 228 GLY C CA 1
ATOM 9236 C C . GLY C 1 227 ? 81.983 22.042 42.877 1.00 22.46 228 GLY C C 1
ATOM 9237 O O . GLY C 1 227 ? 81.630 21.849 41.715 1.00 22.76 228 GLY C O 1
ATOM 9238 N N . SER C 1 228 ? 81.535 23.055 43.612 1.00 24.29 229 SER C N 1
ATOM 9239 C CA . SER C 1 228 ? 80.567 24.036 43.117 1.00 24.47 229 SER C CA 1
ATOM 9240 C C . SER C 1 228 ? 81.090 24.831 41.926 1.00 24.23 229 SER C C 1
ATOM 9241 O O . SER C 1 228 ? 82.302 24.969 41.744 1.00 23.30 229 SER C O 1
ATOM 9244 N N . LYS C 1 229 ? 80.166 25.372 41.133 1.00 24.66 230 LYS C N 1
ATOM 9245 C CA . LYS C 1 229 ? 80.528 26.152 39.953 1.00 24.72 230 LYS C CA 1
ATOM 9246 C C . LYS C 1 229 ? 81.364 27.396 40.276 1.00 24.60 230 LYS C C 1
ATOM 9247 O O . LYS C 1 229 ? 82.441 27.588 39.715 1.00 24.70 230 LYS C O 1
ATOM 9253 N N . PRO C 1 230 ? 80.875 28.265 41.174 1.00 24.16 231 PRO C N 1
ATOM 9254 C CA . PRO C 1 230 ? 81.665 29.460 41.492 1.00 23.64 231 PRO C CA 1
ATOM 9255 C C . PRO C 1 230 ? 83.107 29.174 41.926 1.00 22.69 231 PRO C C 1
ATOM 9256 O O . PRO C 1 230 ? 84.044 29.801 41.429 1.00 22.59 231 PRO C O 1
ATOM 9260 N N . VAL C 1 231 ? 83.289 28.222 42.836 1.00 22.22 232 VAL C N 1
ATOM 9261 C CA . VAL C 1 231 ? 84.625 27.874 43.313 1.00 22.46 232 VAL C CA 1
ATOM 9262 C C . VAL C 1 231 ? 85.464 27.198 42.227 1.00 23.90 232 VAL C C 1
ATOM 9263 O O . VAL C 1 231 ? 86.660 27.480 42.088 1.00 24.44 232 VAL C O 1
ATOM 9267 N N . GLY C 1 232 ? 84.835 26.301 41.471 1.00 24.42 233 GLY C N 1
ATOM 9268 C CA . GLY C 1 232 ? 85.529 25.603 40.401 1.00 25.14 233 GLY C CA 1
ATOM 9269 C C . GLY C 1 232 ? 85.954 26.536 39.282 1.00 26.17 233 GLY C C 1
ATOM 9270 O O . GLY C 1 232 ? 87.008 26.354 38.670 1.00 25.84 233 GLY C O 1
ATOM 9271 N N . GLU C 1 233 ? 85.126 27.537 39.006 1.00 26.34 234 GLU C N 1
ATOM 9272 C CA . GLU C 1 233 ? 85.433 28.504 37.967 1.00 27.58 234 GLU C CA 1
ATOM 9273 C C . GLU C 1 233 ? 86.628 29.331 38.420 1.00 28.49 234 GLU C C 1
ATOM 9274 O O . GLU C 1 233 ? 87.494 29.690 37.622 1.00 27.80 234 GLU C O 1
ATOM 9280 N N . TYR C 1 234 ? 86.666 29.626 39.714 1.00 28.37 235 TYR C N 1
ATOM 9281 C CA . TYR C 1 234 ? 87.754 30.396 40.283 1.00 28.88 235 TYR C CA 1
ATOM 9282 C C . TYR C 1 234 ? 89.048 29.591 40.190 1.00 28.64 235 TYR C C 1
ATOM 9283 O O . TYR C 1 234 ? 90.084 30.103 39.755 1.00 27.89 235 TYR C O 1
ATOM 9292 N N . VAL C 1 235 ? 88.978 28.323 40.582 1.00 27.02 236 VAL C N 1
ATOM 9293 C CA . VAL C 1 235 ? 90.145 27.456 40.543 1.00 25.93 236 VAL C CA 1
ATOM 9294 C C . VAL C 1 235 ? 90.689 27.302 39.123 1.00 24.65 236 VAL C C 1
ATOM 9295 O O . VAL C 1 235 ? 91.901 27.294 38.913 1.00 23.33 236 VAL C O 1
ATOM 9299 N N . TYR C 1 236 ? 89.797 27.180 38.145 1.00 24.52 237 TYR C N 1
ATOM 9300 C CA . TYR C 1 236 ? 90.242 27.028 36.766 1.00 23.39 237 TYR C CA 1
ATOM 9301 C C . TYR C 1 236 ? 91.008 28.258 36.293 1.00 24.13 237 TYR C C 1
ATOM 9302 O O . TYR C 1 236 ? 92.089 28.134 35.726 1.00 24.96 237 TYR C O 1
ATOM 9311 N N . LYS C 1 237 ? 90.444 29.443 36.524 1.00 24.32 238 LYS C N 1
ATOM 9312 C CA . LYS C 1 237 ? 91.088 30.685 36.108 1.00 25.84 238 LYS C CA 1
ATOM 9313 C C . LYS C 1 237 ? 92.424 30.922 36.810 1.00 26.71 238 LYS C C 1
ATOM 9314 O O . LYS C 1 237 ? 93.441 31.154 36.152 1.00 27.26 238 LYS C O 1
ATOM 9320 N N . LYS C 1 238 ? 92.416 30.855 38.138 1.00 27.26 239 LYS C N 1
ATOM 9321 C CA . LYS C 1 238 ? 93.623 31.044 38.945 1.00 28.41 239 LYS C CA 1
ATOM 9322 C C . LYS C 1 238 ? 94.719 30.069 38.506 1.00 27.81 239 LYS C C 1
ATOM 9323 O O . LYS C 1 238 ? 95.870 30.460 38.295 1.00 26.43 239 LYS C O 1
ATOM 9329 N N . GLY C 1 239 ? 94.346 28.798 38.373 1.00 25.38 240 GLY C N 1
ATOM 9330 C CA . GLY C 1 239 ? 95.297 27.780 37.974 1.00 25.14 240 GLY C CA 1
ATOM 9331 C C . GLY C 1 239 ? 95.904 28.035 36.612 1.00 25.72 240 GLY C C 1
ATOM 9332 O O . GLY C 1 239 ? 97.090 27.775 36.395 1.00 25.92 240 GLY C O 1
ATOM 9333 N N . SER C 1 240 ? 95.093 28.538 35.688 1.00 25.26 241 SER C N 1
ATOM 9334 C CA . SER C 1 240 ? 95.574 28.830 34.349 1.00 26.99 241 SER C CA 1
ATOM 9335 C C . SER C 1 240 ? 96.478 30.056 34.396 1.00 29.23 241 SER C C 1
ATOM 9336 O O . SER C 1 240 ? 97.428 30.171 33.615 1.00 29.76 241 SER C O 1
ATOM 9339 N N . GLU C 1 241 ? 96.174 30.974 35.310 1.00 29.67 242 GLU C N 1
ATOM 9340 C CA . GLU C 1 241 ? 96.986 32.174 35.474 1.00 31.90 242 GLU C CA 1
ATOM 9341 C C . GLU C 1 241 ? 98.382 31.737 35.909 1.00 31.01 242 GLU C C 1
ATOM 9342 O O . GLU C 1 241 ? 99.381 32.360 35.551 1.00 31.07 242 GLU C O 1
ATOM 9348 N N . ASN C 1 242 ? 98.438 30.660 36.685 1.00 29.84 243 ASN C N 1
ATOM 9349 C CA . ASN C 1 242 ? 99.703 30.136 37.173 1.00 29.28 243 ASN C CA 1
ATOM 9350 C C . ASN C 1 242 ? 100.317 29.147 36.196 1.00 29.00 243 ASN C C 1
ATOM 9351 O O . ASN C 1 242 ? 101.250 28.421 36.533 1.00 27.75 243 ASN C O 1
ATOM 9356 N N . LEU C 1 243 ? 99.778 29.125 34.982 1.00 28.94 244 LEU C N 1
ATOM 9357 C CA . LEU C 1 243 ? 100.276 28.258 33.921 1.00 29.79 244 LEU C CA 1
ATOM 9358 C C . LEU C 1 243 ? 100.360 26.757 34.223 1.00 30.25 244 LEU C C 1
ATOM 9359 O O . LEU C 1 243 ? 101.357 26.108 33.910 1.00 30.78 244 LEU C O 1
ATOM 9364 N N . LYS C 1 244 ? 99.310 26.208 34.823 1.00 30.26 245 LYS C N 1
ATOM 9365 C CA . LYS C 1 244 ? 99.273 24.779 35.119 1.00 29.04 245 LYS C CA 1
ATOM 9366 C C . LYS C 1 244 ? 97.945 24.193 34.658 1.00 27.38 245 LYS C C 1
ATOM 9367 O O . LYS C 1 244 ? 96.907 24.855 34.716 1.00 25.67 245 LYS C O 1
ATOM 9373 N N . ARG C 1 245 ? 97.985 22.953 34.181 1.00 25.54 246 ARG C N 1
ATOM 9374 C CA . ARG C 1 245 ? 96.782 22.298 33.698 1.00 22.49 246 ARG C CA 1
ATOM 9375 C C . ARG C 1 245 ? 95.833 22.021 34.852 1.00 21.71 246 ARG C C 1
ATOM 9376 O O . ARG C 1 245 ? 96.253 21.631 35.943 1.00 20.21 246 ARG C O 1
ATOM 9384 N N . VAL C 1 246 ? 94.547 22.239 34.607 1.00 21.29 247 VAL C N 1
ATOM 9385 C CA . VAL C 1 246 ? 93.542 21.997 35.622 1.00 21.83 247 VAL C CA 1
ATOM 9386 C C . VAL C 1 246 ? 92.251 21.526 34.983 1.00 22.19 247 VAL C C 1
ATOM 9387 O O . VAL C 1 246 ? 91.989 21.801 33.816 1.00 24.40 247 VAL C O 1
ATOM 9391 N N . GLN C 1 247 ? 91.474 20.773 35.749 1.00 21.60 248 GLN C N 1
ATOM 9392 C CA . GLN C 1 247 ? 90.182 20.286 35.301 1.00 22.14 248 GLN C CA 1
ATOM 9393 C C . GLN C 1 247 ? 89.249 20.532 36.478 1.00 22.85 248 GLN C C 1
ATOM 9394 O O . GLN C 1 247 ? 89.549 20.152 37.615 1.00 24.36 248 GLN C O 1
ATOM 9400 N N . SER C 1 248 ? 88.136 21.201 36.215 1.00 22.35 249 SER C N 1
ATOM 9401 C CA . SER C 1 248 ? 87.180 21.487 37.269 1.00 23.22 249 SER C CA 1
ATOM 9402 C C . SER C 1 248 ? 85.822 20.915 36.920 1.00 22.26 249 SER C C 1
ATOM 9403 O O . SER C 1 248 ? 85.181 21.361 35.967 1.00 21.67 249 SER C O 1
ATOM 9406 N N . LEU C 1 249 ? 85.393 19.918 37.682 1.00 20.94 250 LEU C N 1
ATOM 9407 C CA . LEU C 1 249 ? 84.087 19.322 37.462 1.00 22.04 250 LEU C CA 1
ATOM 9408 C C . LEU C 1 249 ? 83.178 20.044 38.444 1.00 21.98 250 LEU C C 1
ATOM 9409 O O . LEU C 1 249 ? 83.232 19.827 39.655 1.00 20.34 250 LEU C O 1
ATOM 9414 N N . THR C 1 250 ? 82.345 20.916 37.890 1.00 22.87 251 THR C N 1
ATOM 9415 C CA . THR C 1 250 ? 81.469 21.765 38.674 1.00 23.92 251 THR C CA 1
ATOM 9416 C C . THR C 1 250 ? 79.986 21.412 38.779 1.00 25.68 251 THR C C 1
ATOM 9417 O O . THR C 1 250 ? 79.579 20.271 38.546 1.00 26.10 251 THR C O 1
ATOM 9421 N N . GLY C 1 251 ? 79.199 22.424 39.151 1.00 26.15 252 GLY C N 1
ATOM 9422 C CA . GLY C 1 251 ? 77.762 22.289 39.344 1.00 25.76 252 GLY C CA 1
ATOM 9423 C C . GLY C 1 251 ? 76.928 21.625 38.263 1.00 25.38 252 GLY C C 1
ATOM 9424 O O . GLY C 1 251 ? 77.373 21.449 37.125 1.00 26.33 252 GLY C O 1
ATOM 9425 N N . ALA C 1 252 ? 75.697 21.278 38.632 1.00 24.27 253 ALA C N 1
ATOM 9426 C CA . ALA C 1 252 ? 74.769 20.607 37.732 1.00 23.55 253 ALA C CA 1
ATOM 9427 C C . ALA C 1 252 ? 73.312 20.966 38.009 1.00 25.03 253 ALA C C 1
ATOM 9428 O O . ALA C 1 252 ? 72.951 21.391 39.107 1.00 25.24 253 ALA C O 1
ATOM 9430 N N . LYS C 1 253 ? 72.485 20.798 36.985 1.00 25.60 254 LYS C N 1
ATOM 9431 C CA . LYS C 1 253 ? 71.051 21.038 37.072 1.00 25.97 254 LYS C CA 1
ATOM 9432 C C . LYS C 1 253 ? 70.526 20.057 36.043 1.00 26.51 254 LYS C C 1
ATOM 9433 O O . LYS C 1 253 ? 69.992 20.441 35.005 1.00 27.07 254 LYS C O 1
ATOM 9439 N N . ASN C 1 254 ? 70.702 18.776 36.342 1.00 25.97 255 ASN C N 1
ATOM 9440 C CA . ASN C 1 254 ? 70.304 17.713 35.436 1.00 24.71 255 ASN C CA 1
ATOM 9441 C C . ASN C 1 254 ? 68.806 17.553 35.268 1.00 24.24 255 ASN C C 1
ATOM 9442 O O . ASN C 1 254 ? 68.047 17.587 36.245 1.00 24.98 255 ASN C O 1
ATOM 9447 N N . HIS C 1 255 ? 68.406 17.380 34.007 1.00 22.55 256 HIS C N 1
ATOM 9448 C CA . HIS C 1 255 ? 67.017 17.201 33.608 1.00 20.31 256 HIS C CA 1
ATOM 9449 C C . HIS C 1 255 ? 66.746 15.759 33.209 1.00 19.43 256 HIS C C 1
ATOM 9450 O O . HIS C 1 255 ? 67.601 15.093 32.636 1.00 19.53 256 HIS C O 1
ATOM 9457 N N . THR C 1 256 ? 65.551 15.283 33.520 1.00 17.74 257 THR C N 1
ATOM 9458 C CA . THR C 1 256 ? 65.153 13.935 33.158 1.00 18.15 257 THR C CA 1
ATOM 9459 C C . THR C 1 256 ? 63.926 14.107 32.274 1.00 17.38 257 THR C C 1
ATOM 9460 O O . THR C 1 256 ? 62.978 14.794 32.643 1.00 17.74 257 THR C O 1
ATOM 9464 N N . ILE C 1 257 ? 63.964 13.505 31.093 1.00 16.92 258 ILE C N 1
ATOM 9465 C CA . ILE C 1 257 ? 62.862 13.595 30.149 1.00 15.64 258 ILE C CA 1
ATOM 9466 C C . ILE C 1 257 ? 62.038 12.307 30.224 1.00 16.36 258 ILE C C 1
ATOM 9467 O O . ILE C 1 257 ? 62.571 11.209 30.042 1.00 18.34 258 ILE C O 1
ATOM 9472 N N . VAL C 1 258 ? 60.748 12.443 30.514 1.00 16.50 259 VAL C N 1
ATOM 9473 C CA . VAL C 1 258 ? 59.842 11.295 30.593 1.00 17.66 259 VAL C CA 1
ATOM 9474 C C . VAL C 1 258 ? 58.837 11.399 29.443 1.00 18.77 259 VAL C C 1
ATOM 9475 O O . VAL C 1 258 ? 58.009 12.306 29.426 1.00 21.24 259 VAL C O 1
ATOM 9479 N N . LEU C 1 259 ? 58.910 10.480 28.485 1.00 18.46 260 LEU C N 1
ATOM 9480 C CA . LEU C 1 259 ? 58.004 10.505 27.340 1.00 20.00 260 LEU C CA 1
ATOM 9481 C C . LEU C 1 259 ? 56.792 9.609 27.570 1.00 21.41 260 LEU C C 1
ATOM 9482 O O . LEU C 1 259 ? 56.809 8.743 28.443 1.00 25.17 260 LEU C O 1
ATOM 9487 N N . ASN C 1 260 ? 55.741 9.817 26.785 1.00 20.99 261 ASN C N 1
ATOM 9488 C CA . ASN C 1 260 ? 54.508 9.047 26.925 1.00 20.87 261 ASN C CA 1
ATOM 9489 C C . ASN C 1 260 ? 54.655 7.524 27.017 1.00 21.55 261 ASN C C 1
ATOM 9490 O O . ASN C 1 260 ? 53.919 6.879 27.765 1.00 21.93 261 ASN C O 1
ATOM 9495 N N . ASP C 1 261 ? 55.591 6.953 26.259 1.00 20.97 262 ASP C N 1
ATOM 9496 C CA . ASP C 1 261 ? 55.798 5.500 26.243 1.00 20.52 262 ASP C CA 1
ATOM 9497 C C . ASP C 1 261 ? 56.733 4.997 27.343 1.00 21.27 262 ASP C C 1
ATOM 9498 O O . ASP C 1 261 ? 57.204 3.855 27.292 1.00 21.70 262 ASP C O 1
ATOM 9503 N N . ALA C 1 262 ? 57.003 5.837 28.334 1.00 20.20 263 ALA C N 1
ATOM 9504 C CA . ALA C 1 262 ? 57.895 5.451 29.418 1.00 21.36 263 ALA C CA 1
ATOM 9505 C C . ALA C 1 262 ? 57.277 4.387 30.309 1.00 22.36 263 ALA C C 1
ATOM 9506 O O . ALA C 1 262 ? 56.067 4.361 30.506 1.00 22.70 263 ALA C O 1
ATOM 9508 N N . ASN C 1 263 ? 58.107 3.496 30.836 1.00 23.69 264 ASN C N 1
ATOM 9509 C CA . ASN C 1 263 ? 57.611 2.477 31.753 1.00 26.04 264 ASN C CA 1
ATOM 9510 C C . ASN C 1 263 ? 57.554 3.177 33.108 1.00 27.22 264 ASN C C 1
ATOM 9511 O O . ASN C 1 263 ? 58.584 3.349 33.758 1.00 26.28 264 ASN C O 1
ATOM 9516 N N . LEU C 1 264 ? 56.353 3.589 33.519 1.00 29.14 265 LEU C N 1
ATOM 9517 C CA . LEU C 1 264 ? 56.153 4.318 34.772 1.00 30.90 265 LEU C CA 1
ATOM 9518 C C . LEU C 1 264 ? 56.654 3.667 36.047 1.00 31.83 265 LEU C C 1
ATOM 9519 O O . LEU C 1 264 ? 57.191 4.348 36.919 1.00 31.02 265 LEU C O 1
ATOM 9524 N N . GLU C 1 265 ? 56.464 2.362 36.170 1.00 34.37 266 GLU C N 1
ATOM 9525 C CA . GLU C 1 265 ? 56.933 1.648 37.346 1.00 37.66 266 GLU C CA 1
ATOM 9526 C C . GLU C 1 265 ? 58.407 1.991 37.556 1.00 38.04 266 GLU C C 1
ATOM 9527 O O . GLU C 1 265 ? 58.767 2.676 38.522 1.00 37.37 266 GLU C O 1
ATOM 9533 N N . ASP C 1 266 ? 59.247 1.529 36.631 1.00 36.70 267 ASP C N 1
ATOM 9534 C CA . ASP C 1 266 ? 60.690 1.760 36.692 1.00 35.73 267 ASP C CA 1
ATOM 9535 C C . ASP C 1 266 ? 61.095 3.236 36.746 1.00 33.69 267 ASP C C 1
ATOM 9536 O O . ASP C 1 266 ? 62.026 3.612 37.464 1.00 33.89 267 ASP C O 1
ATOM 9541 N N . THR C 1 267 ? 60.386 4.068 35.991 1.00 29.21 268 THR C N 1
ATOM 9542 C CA . THR C 1 267 ? 60.685 5.491 35.926 1.00 25.47 268 THR C CA 1
ATOM 9543 C C . THR C 1 267 ? 60.529 6.228 37.248 1.00 25.03 268 THR C C 1
ATOM 9544 O O . THR C 1 267 ? 61.435 6.938 37.676 1.00 23.95 268 THR C O 1
ATOM 9548 N N . VAL C 1 268 ? 59.369 6.074 37.881 1.00 25.16 269 VAL C N 1
ATOM 9549 C CA . VAL C 1 268 ? 59.093 6.750 39.142 1.00 24.57 269 VAL C CA 1
ATOM 9550 C C . VAL C 1 268 ? 60.113 6.387 40.213 1.00 23.95 269 VAL C C 1
ATOM 9551 O O . VAL C 1 268 ? 60.575 7.254 40.958 1.00 25.35 269 VAL C O 1
ATOM 9555 N N . THR C 1 269 ? 60.481 5.113 40.280 1.00 23.51 270 THR C N 1
ATOM 9556 C CA . THR C 1 269 ? 61.463 4.670 41.266 1.00 22.97 270 THR C CA 1
ATOM 9557 C C . THR C 1 269 ? 62.842 5.264 40.995 1.00 22.19 270 THR C C 1
ATOM 9558 O O . THR C 1 269 ? 63.482 5.777 41.913 1.00 21.31 270 THR C O 1
ATOM 9562 N N . ASN C 1 270 ? 63.299 5.207 39.745 1.00 22.19 271 ASN C N 1
ATOM 9563 C CA . ASN C 1 270 ? 64.616 5.764 39.399 1.00 23.04 271 ASN C CA 1
ATOM 9564 C C . ASN C 1 270 ? 64.683 7.257 39.685 1.00 22.62 271 ASN C C 1
ATOM 9565 O O . ASN C 1 270 ? 65.691 7.760 40.202 1.00 23.47 271 ASN C O 1
ATOM 9570 N N . ILE C 1 271 ? 63.600 7.953 39.348 1.00 20.51 272 ILE C N 1
ATOM 9571 C CA . ILE C 1 271 ? 63.513 9.391 39.538 1.00 20.11 272 ILE C CA 1
ATOM 9572 C C . ILE C 1 271 ? 63.448 9.774 41.008 1.00 20.52 272 ILE C C 1
ATOM 9573 O O . ILE C 1 271 ? 64.134 10.703 41.429 1.00 20.00 272 ILE C O 1
ATOM 9578 N N . VAL C 1 272 ? 62.642 9.067 41.796 1.00 20.46 273 VAL C N 1
ATOM 9579 C CA . VAL C 1 272 ? 62.562 9.386 43.217 1.00 22.25 273 VAL C CA 1
ATOM 9580 C C . VAL C 1 272 ? 63.949 9.238 43.851 1.00 23.83 273 VAL C C 1
ATOM 9581 O O . VAL C 1 272 ? 64.354 10.060 44.678 1.00 24.35 273 VAL C O 1
ATOM 9585 N N . GLY C 1 273 ? 64.676 8.196 43.445 1.00 25.32 274 GLY C N 1
ATOM 9586 C CA . GLY C 1 273 ? 66.018 7.967 43.959 1.00 24.38 274 GLY C CA 1
ATOM 9587 C C . GLY C 1 273 ? 67.043 8.969 43.439 1.00 23.53 274 GLY C C 1
ATOM 9588 O O . GLY C 1 273 ? 67.949 9.375 44.165 1.00 23.25 274 GLY C O 1
ATOM 9589 N N . ALA C 1 274 ? 66.909 9.376 42.183 1.00 23.14 275 ALA C N 1
ATOM 9590 C CA . ALA C 1 274 ? 67.847 10.339 41.599 1.00 24.54 275 ALA C CA 1
ATOM 9591 C C . ALA C 1 274 ? 67.610 11.745 42.151 1.00 24.54 275 ALA C C 1
ATOM 9592 O O . ALA C 1 274 ? 68.528 12.568 42.223 1.00 23.24 275 ALA C O 1
ATOM 9594 N N . ALA C 1 275 ? 66.372 12.012 42.549 1.00 24.30 276 ALA C N 1
ATOM 9595 C CA . ALA C 1 275 ? 66.020 13.324 43.062 1.00 24.22 276 ALA C CA 1
ATOM 9596 C C . ALA C 1 275 ? 66.159 13.455 44.572 1.00 24.25 276 ALA C C 1
ATOM 9597 O O . ALA C 1 275 ? 66.586 14.499 45.062 1.00 23.38 276 ALA C O 1
ATOM 9599 N N . PHE C 1 276 ? 65.821 12.399 45.310 1.00 23.66 277 PHE C N 1
ATOM 9600 C CA . PHE C 1 276 ? 65.882 12.475 46.763 1.00 22.60 277 PHE C CA 1
ATOM 9601 C C . PHE C 1 276 ? 66.923 11.616 47.476 1.00 22.93 277 PHE C C 1
ATOM 9602 O O . PHE C 1 276 ? 67.173 11.800 48.667 1.00 24.81 277 PHE C O 1
ATOM 9610 N N . GLY C 1 277 ? 67.538 10.687 46.757 1.00 21.82 278 GLY C N 1
ATOM 9611 C CA . GLY C 1 277 ? 68.562 9.875 47.376 1.00 19.30 278 GLY C CA 1
ATOM 9612 C C . GLY C 1 277 ? 69.710 10.793 47.755 1.00 20.58 278 GLY C C 1
ATOM 9613 O O . GLY C 1 277 ? 69.939 11.816 47.108 1.00 19.43 278 GLY C O 1
ATOM 9614 N N . SER C 1 278 ? 70.434 10.443 48.810 1.00 20.92 279 SER C N 1
ATOM 9615 C CA . SER C 1 278 ? 71.554 11.258 49.251 1.00 21.77 279 SER C CA 1
ATOM 9616 C C . SER C 1 278 ? 71.139 12.711 49.453 1.00 22.28 279 SER C C 1
ATOM 9617 O O . SER C 1 278 ? 71.919 13.632 49.195 1.00 23.09 279 SER C O 1
ATOM 9620 N N . ALA C 1 279 ? 69.903 12.909 49.905 1.00 21.37 280 ALA C N 1
ATOM 9621 C CA . ALA C 1 279 ? 69.377 14.251 50.158 1.00 20.83 280 ALA C CA 1
ATOM 9622 C C . ALA C 1 279 ? 69.520 15.165 48.943 1.00 20.97 280 ALA C C 1
ATOM 9623 O O . ALA C 1 279 ? 69.585 16.391 49.086 1.00 20.85 280 ALA C O 1
ATOM 9625 N N . GLY C 1 280 ? 69.573 14.556 47.758 1.00 21.17 281 GLY C N 1
ATOM 9626 C CA . GLY C 1 280 ? 69.697 15.303 46.519 1.00 20.36 281 GLY C CA 1
ATOM 9627 C C . GLY C 1 280 ? 71.048 15.965 46.351 1.00 20.65 281 GLY C C 1
ATOM 9628 O O . GLY C 1 280 ? 71.237 16.760 45.434 1.00 20.45 281 GLY C O 1
ATOM 9629 N N . GLU C 1 281 ? 71.990 15.640 47.231 1.00 21.32 282 GLU C N 1
ATOM 9630 C CA . GLU C 1 281 ? 73.326 16.232 47.175 1.00 23.07 282 GLU C CA 1
ATOM 9631 C C . GLU C 1 281 ? 74.219 15.422 46.240 1.00 23.81 282 GLU C C 1
ATOM 9632 O O . GLU C 1 281 ? 75.196 14.801 46.651 1.00 24.03 282 GLU C O 1
ATOM 9638 N N . ARG C 1 282 ? 73.864 15.453 44.961 1.00 26.62 283 ARG C N 1
ATOM 9639 C CA . ARG C 1 282 ? 74.583 14.714 43.932 1.00 27.75 283 ARG C CA 1
ATOM 9640 C C . ARG C 1 282 ? 74.714 15.525 42.649 1.00 27.50 283 ARG C C 1
ATOM 9641 O O . ARG C 1 282 ? 73.759 16.172 42.206 1.00 28.22 283 ARG C O 1
ATOM 9649 N N . CYS C 1 283 ? 75.897 15.479 42.050 1.00 26.95 284 CYS C N 1
ATOM 9650 C CA . CYS C 1 283 ? 76.148 16.186 40.799 1.00 27.00 284 CYS C CA 1
ATOM 9651 C C . CYS C 1 283 ? 75.346 15.488 39.691 1.00 27.00 284 CYS C C 1
ATOM 9652 O O . CYS C 1 283 ? 75.203 16.008 38.582 1.00 26.18 284 CYS C O 1
ATOM 9655 N N . MET C 1 284 ? 74.829 14.306 40.017 1.00 26.47 285 MET C N 1
ATOM 9656 C CA . MET C 1 284 ? 74.033 13.505 39.098 1.00 26.13 285 MET C CA 1
ATOM 9657 C C . MET C 1 284 ? 72.575 13.467 39.534 1.00 26.30 285 MET C C 1
ATOM 9658 O O . MET C 1 284 ? 71.774 12.727 38.962 1.00 27.25 285 MET C O 1
ATOM 9663 N N . ALA C 1 285 ? 72.233 14.254 40.550 1.00 24.97 286 ALA C N 1
ATOM 9664 C CA . ALA C 1 285 ? 70.865 14.291 41.064 1.00 25.00 286 ALA C CA 1
ATOM 9665 C C . ALA C 1 285 ? 69.882 14.862 40.044 1.00 24.90 286 ALA C C 1
ATOM 9666 O O . ALA C 1 285 ? 70.198 15.822 39.337 1.00 25.03 286 ALA C O 1
ATOM 9668 N N . CYS C 1 286 ? 68.694 14.266 39.959 1.00 24.80 287 CYS C N 1
ATOM 9669 C CA . CYS C 1 286 ? 67.677 14.757 39.037 1.00 23.32 287 CYS C CA 1
ATOM 9670 C C . CYS C 1 286 ? 67.096 16.011 39.657 1.00 24.00 287 CYS C C 1
ATOM 9671 O O . CYS C 1 286 ? 66.459 15.956 40.710 1.00 25.01 287 CYS C O 1
ATOM 9674 N N . ALA C 1 287 ? 67.326 17.146 39.011 1.00 24.15 288 ALA C N 1
ATOM 9675 C CA . ALA C 1 287 ? 66.834 18.418 39.529 1.00 23.57 288 ALA C CA 1
ATOM 9676 C C . ALA C 1 287 ? 65.527 18.831 38.856 1.00 20.73 288 ALA C C 1
ATOM 9677 O O . ALA C 1 287 ? 64.658 19.442 39.477 1.00 19.82 288 ALA C O 1
ATOM 9679 N N . VAL C 1 288 ? 65.390 18.488 37.583 1.00 17.29 289 VAL C N 1
ATOM 9680 C CA . VAL C 1 288 ? 64.191 18.849 36.855 1.00 15.98 289 VAL C CA 1
ATOM 9681 C C . VAL C 1 288 ? 63.676 17.701 36.009 1.00 15.88 289 VAL C C 1
ATOM 9682 O O . VAL C 1 288 ? 64.461 16.959 35.415 1.00 14.57 289 VAL C O 1
ATOM 9686 N N . VAL C 1 289 ? 62.352 17.561 35.975 1.00 15.30 290 VAL C N 1
ATOM 9687 C CA . VAL C 1 289 ? 61.697 16.540 35.168 1.00 15.24 290 VAL C CA 1
ATOM 9688 C C . VAL C 1 289 ? 60.804 17.232 34.150 1.00 16.73 290 VAL C C 1
ATOM 9689 O O . VAL C 1 289 ? 59.979 18.071 34.504 1.00 19.13 290 VAL C O 1
ATOM 9693 N N . THR C 1 290 ? 60.987 16.901 32.881 1.00 17.73 291 THR C N 1
ATOM 9694 C CA . THR C 1 290 ? 60.156 17.461 31.827 1.00 19.10 291 THR C CA 1
ATOM 9695 C C . THR C 1 290 ? 59.362 16.268 31.319 1.00 20.59 291 THR C C 1
ATOM 9696 O O . THR C 1 290 ? 59.897 15.436 30.584 1.00 22.56 291 THR C O 1
ATOM 9700 N N . VAL C 1 291 ? 58.100 16.172 31.738 1.00 20.83 292 VAL C N 1
ATOM 9701 C CA . VAL C 1 291 ? 57.237 15.061 31.344 1.00 20.32 292 VAL C CA 1
ATOM 9702 C C . VAL C 1 291 ? 56.275 15.441 30.228 1.00 22.19 292 VAL C C 1
ATOM 9703 O O . VAL C 1 291 ? 55.712 16.539 30.216 1.00 22.56 292 VAL C O 1
ATOM 9707 N N . GLU C 1 292 ? 56.102 14.519 29.288 1.00 22.73 293 GLU C N 1
ATOM 9708 C CA . GLU C 1 292 ? 55.225 14.725 28.147 1.00 25.15 293 GLU C CA 1
ATOM 9709 C C . GLU C 1 292 ? 53.745 14.752 28.574 1.00 26.53 293 GLU C C 1
ATOM 9710 O O . GLU C 1 292 ? 53.338 14.018 29.474 1.00 26.80 293 GLU C O 1
ATOM 9716 N N . GLU C 1 293 ? 52.953 15.602 27.920 1.00 27.12 294 GLU C N 1
ATOM 9717 C CA . GLU C 1 293 ? 51.526 15.776 28.218 1.00 27.98 294 GLU C CA 1
ATOM 9718 C C . GLU C 1 293 ? 50.725 14.492 28.455 1.00 27.10 294 GLU C C 1
ATOM 9719 O O . GLU C 1 293 ? 50.092 14.322 29.499 1.00 26.03 294 GLU C O 1
ATOM 9725 N N . GLY C 1 294 ? 50.750 13.600 27.470 1.00 26.27 295 GLY C N 1
ATOM 9726 C CA . GLY C 1 294 ? 50.009 12.355 27.558 1.00 25.70 295 GLY C CA 1
ATOM 9727 C C . GLY C 1 294 ? 50.199 11.499 28.798 1.00 26.75 295 GLY C C 1
ATOM 9728 O O . GLY C 1 294 ? 49.255 10.843 29.252 1.00 27.32 295 GLY C O 1
ATOM 9729 N N . ILE C 1 295 ? 51.403 11.497 29.355 1.00 24.94 296 ILE C N 1
ATOM 9730 C CA . ILE C 1 295 ? 51.679 10.678 30.528 1.00 23.78 296 ILE C CA 1
ATOM 9731 C C . ILE C 1 295 ? 51.880 11.520 31.784 1.00 23.38 296 ILE C C 1
ATOM 9732 O O . ILE C 1 295 ? 52.056 10.985 32.881 1.00 22.96 296 ILE C O 1
ATOM 9737 N N . ALA C 1 296 ? 51.830 12.839 31.622 1.00 22.51 297 ALA C N 1
ATOM 9738 C CA . ALA C 1 296 ? 52.037 13.756 32.740 1.00 23.79 297 ALA C CA 1
ATOM 9739 C C . ALA C 1 296 ? 51.132 13.500 33.947 1.00 25.05 297 ALA C C 1
ATOM 9740 O O . ALA C 1 296 ? 51.625 13.372 35.071 1.00 24.14 297 ALA C O 1
ATOM 9742 N N . ASP C 1 297 ? 49.818 13.426 33.722 1.00 25.01 298 ASP C N 1
ATOM 9743 C CA . ASP C 1 297 ? 48.873 13.202 34.816 1.00 26.38 298 ASP C CA 1
ATOM 9744 C C . ASP C 1 297 ? 49.206 11.972 35.669 1.00 26.95 298 ASP C C 1
ATOM 9745 O O . ASP C 1 297 ? 49.315 12.068 36.894 1.00 26.21 298 ASP C O 1
ATOM 9750 N N . GLU C 1 298 ? 49.376 10.821 35.023 1.00 27.37 299 GLU C N 1
ATOM 9751 C CA . GLU C 1 298 ? 49.676 9.591 35.746 1.00 26.76 299 GLU C CA 1
ATOM 9752 C C . GLU C 1 298 ? 51.047 9.630 36.427 1.00 27.21 299 GLU C C 1
ATOM 9753 O O . GLU C 1 298 ? 51.236 9.058 37.509 1.00 26.11 299 GLU C O 1
ATOM 9759 N N . PHE C 1 299 ? 52.003 10.304 35.796 1.00 25.84 300 PHE C N 1
ATOM 9760 C CA . PHE C 1 299 ? 53.334 10.412 36.368 1.00 23.76 300 PHE C CA 1
ATOM 9761 C C . PHE C 1 299 ? 53.280 11.163 37.692 1.00 25.42 300 PHE C C 1
ATOM 9762 O O . PHE C 1 299 ? 53.869 10.719 38.680 1.00 26.94 300 PHE C O 1
ATOM 9770 N N . MET C 1 300 ? 52.576 12.296 37.721 1.00 24.72 301 MET C N 1
ATOM 9771 C CA . MET C 1 300 ? 52.484 13.080 38.955 1.00 24.90 301 MET C CA 1
ATOM 9772 C C . MET C 1 300 ? 51.753 12.296 40.034 1.00 25.30 301 MET C C 1
ATOM 9773 O O . MET C 1 300 ? 52.132 12.343 41.208 1.00 25.76 301 MET C O 1
ATOM 9778 N N . ALA C 1 301 ? 50.709 11.574 39.639 1.00 24.30 302 ALA C N 1
ATOM 9779 C CA . ALA C 1 301 ? 49.950 10.778 40.594 1.00 23.92 302 ALA C CA 1
ATOM 9780 C C . ALA C 1 301 ? 50.844 9.698 41.200 1.00 24.61 302 ALA C C 1
ATOM 9781 O O . ALA C 1 301 ? 50.911 9.548 42.423 1.00 25.38 302 ALA C O 1
ATOM 9783 N N . LYS C 1 302 ? 51.544 8.954 40.350 1.00 23.89 303 LYS C N 1
ATOM 9784 C CA . LYS C 1 302 ? 52.427 7.900 40.842 1.00 22.61 303 LYS C CA 1
ATOM 9785 C C . LYS C 1 302 ? 53.688 8.443 41.521 1.00 21.67 303 LYS C C 1
ATOM 9786 O O . LYS C 1 302 ? 54.263 7.785 42.384 1.00 22.05 303 LYS C O 1
ATOM 9792 N N . LEU C 1 303 ? 54.110 9.646 41.143 1.00 21.69 304 LEU C N 1
ATOM 9793 C CA . LEU C 1 303 ? 55.281 10.269 41.764 1.00 21.79 304 LEU C CA 1
ATOM 9794 C C . LEU C 1 303 ? 54.964 10.630 43.215 1.00 23.33 304 LEU C C 1
ATOM 9795 O O . LEU C 1 303 ? 55.769 10.392 44.112 1.00 23.65 304 LEU C O 1
ATOM 9800 N N . GLN C 1 304 ? 53.788 11.211 43.437 1.00 25.08 305 GLN C N 1
ATOM 9801 C CA . GLN C 1 304 ? 53.370 11.602 44.779 1.00 27.28 305 GLN C CA 1
ATOM 9802 C C . GLN C 1 304 ? 53.224 10.406 45.710 1.00 27.18 305 GLN C C 1
ATOM 9803 O O . GLN C 1 304 ? 53.610 10.464 46.880 1.00 25.43 305 GLN C O 1
ATOM 9809 N N . GLU C 1 305 ? 52.656 9.326 45.187 1.00 28.97 306 GLU C N 1
ATOM 9810 C CA . GLU C 1 305 ? 52.470 8.115 45.971 1.00 31.81 306 GLU C CA 1
ATOM 9811 C C . GLU C 1 305 ? 53.818 7.612 46.463 1.00 33.87 306 GLU C C 1
ATOM 9812 O O . GLU C 1 305 ? 54.017 7.399 47.658 1.00 35.66 306 GLU C O 1
ATOM 9818 N N . LYS C 1 306 ? 54.749 7.428 45.534 1.00 35.13 307 LYS C N 1
ATOM 9819 C CA . LYS C 1 306 ? 56.072 6.939 45.883 1.00 35.78 307 LYS C CA 1
ATOM 9820 C C . LYS C 1 306 ? 56.753 7.862 46.890 1.00 35.72 307 LYS C C 1
ATOM 9821 O O . LYS C 1 306 ? 57.297 7.401 47.890 1.00 36.81 307 LYS C O 1
ATOM 9827 N N . VAL C 1 307 ? 56.709 9.165 46.626 1.00 35.05 308 VAL C N 1
ATOM 9828 C CA . VAL C 1 307 ? 57.343 10.151 47.495 1.00 35.17 308 VAL C CA 1
ATOM 9829 C C . VAL C 1 307 ? 56.737 10.201 48.895 1.00 36.22 308 VAL C C 1
ATOM 9830 O O . VAL C 1 307 ? 57.388 10.638 49.846 1.00 36.38 308 VAL C O 1
ATOM 9834 N N . ALA C 1 308 ? 55.496 9.745 49.026 1.00 36.94 309 ALA C N 1
ATOM 9835 C CA . ALA C 1 308 ? 54.825 9.750 50.322 1.00 37.49 309 ALA C CA 1
ATOM 9836 C C . ALA C 1 308 ? 55.339 8.653 51.252 1.00 37.66 309 ALA C C 1
ATOM 9837 O O . ALA C 1 308 ? 55.164 8.736 52.463 1.00 38.68 309 ALA C O 1
ATOM 9839 N N . ASP C 1 309 ? 55.972 7.628 50.691 1.00 37.63 310 ASP C N 1
ATOM 9840 C CA . ASP C 1 309 ? 56.492 6.525 51.495 1.00 39.00 310 ASP C CA 1
ATOM 9841 C C . ASP C 1 309 ? 57.947 6.684 51.899 1.00 37.95 310 ASP C C 1
ATOM 9842 O O . ASP C 1 309 ? 58.567 5.726 52.365 1.00 39.41 310 ASP C O 1
ATOM 9847 N N . ILE C 1 310 ? 58.502 7.878 51.724 1.00 36.03 311 ILE C N 1
ATOM 9848 C CA . ILE C 1 310 ? 59.899 8.095 52.075 1.00 34.45 311 ILE C CA 1
ATOM 9849 C C . ILE C 1 310 ? 60.110 8.305 53.567 1.00 35.43 311 ILE C C 1
ATOM 9850 O O . ILE C 1 310 ? 59.548 9.226 54.161 1.00 36.53 311 ILE C O 1
ATOM 9855 N N . LYS C 1 311 ? 60.918 7.437 54.169 1.00 35.65 312 LYS C N 1
ATOM 9856 C CA . LYS C 1 311 ? 61.226 7.553 55.586 1.00 36.44 312 LYS C CA 1
ATOM 9857 C C . LYS C 1 311 ? 62.433 8.460 55.747 1.00 34.70 312 LYS C C 1
ATOM 9858 O O . LYS C 1 311 ? 63.459 8.270 55.095 1.00 32.19 312 LYS C O 1
ATOM 9864 N N . ILE C 1 312 ? 62.292 9.448 56.621 1.00 34.02 313 ILE C N 1
ATOM 9865 C CA . ILE C 1 312 ? 63.349 10.408 56.890 1.00 34.21 313 ILE C CA 1
ATOM 9866 C C . ILE C 1 312 ? 63.969 10.060 58.238 1.00 35.34 313 ILE C C 1
ATOM 9867 O O . ILE C 1 312 ? 63.245 9.793 59.198 1.00 38.06 313 ILE C O 1
ATOM 9872 N N . GLY C 1 313 ? 65.297 10.045 58.319 1.00 34.41 314 GLY C N 1
ATOM 9873 C CA . GLY C 1 313 ? 65.926 9.723 59.590 1.00 32.86 314 GLY C CA 1
ATOM 9874 C C . GLY C 1 313 ? 67.418 9.452 59.553 1.00 32.87 314 GLY C C 1
ATOM 9875 O O . GLY C 1 313 ? 68.111 9.846 58.607 1.00 32.60 314 GLY C O 1
ATOM 9876 N N . ASN C 1 314 ? 67.916 8.785 60.593 1.00 31.91 315 ASN C N 1
ATOM 9877 C CA . ASN C 1 314 ? 69.336 8.456 60.675 1.00 31.81 315 ASN C CA 1
ATOM 9878 C C . ASN C 1 314 ? 69.666 7.416 59.609 1.00 31.20 315 ASN C C 1
ATOM 9879 O O . ASN C 1 314 ? 68.994 6.384 59.498 1.00 29.96 315 ASN C O 1
ATOM 9884 N N . GLY C 1 315 ? 70.704 7.703 58.830 1.00 30.38 316 GLY C N 1
ATOM 9885 C CA . GLY C 1 315 ? 71.123 6.805 57.773 1.00 30.09 316 GLY C CA 1
ATOM 9886 C C . GLY C 1 315 ? 71.468 5.408 58.239 1.00 30.35 316 GLY C C 1
ATOM 9887 O O . GLY C 1 315 ? 71.488 4.485 57.435 1.00 30.33 316 GLY C O 1
ATOM 9888 N N . LEU C 1 316 ? 71.744 5.242 59.531 1.00 32.61 317 LEU C N 1
ATOM 9889 C CA . LEU C 1 316 ? 72.079 3.929 60.071 1.00 34.05 317 LEU C CA 1
ATOM 9890 C C . LEU C 1 316 ? 70.864 3.000 60.184 1.00 35.95 317 LEU C C 1
ATOM 9891 O O . LEU C 1 316 ? 70.972 1.793 59.946 1.00 35.79 317 LEU C O 1
ATOM 9896 N N . ASP C 1 317 ? 69.713 3.566 60.543 1.00 38.08 318 ASP C N 1
ATOM 9897 C CA . ASP C 1 317 ? 68.483 2.790 60.696 1.00 40.16 318 ASP C CA 1
ATOM 9898 C C . ASP C 1 317 ? 68.054 2.250 59.353 1.00 41.80 318 ASP C C 1
ATOM 9899 O O . ASP C 1 317 ? 68.131 2.956 58.352 1.00 42.99 318 ASP C O 1
ATOM 9904 N N . ASP C 1 318 ? 67.605 1.003 59.318 1.00 44.05 319 ASP C N 1
ATOM 9905 C CA . ASP C 1 318 ? 67.139 0.452 58.058 1.00 46.80 319 ASP C CA 1
ATOM 9906 C C . ASP C 1 318 ? 65.757 1.074 57.851 1.00 46.59 319 ASP C C 1
ATOM 9907 O O . ASP C 1 318 ? 65.158 1.605 58.793 1.00 46.96 319 ASP C O 1
ATOM 9912 N N . GLY C 1 319 ? 65.250 1.026 56.628 1.00 45.60 320 GLY C N 1
ATOM 9913 C CA . GLY C 1 319 ? 63.952 1.615 56.383 1.00 42.73 320 GLY C CA 1
ATOM 9914 C C . GLY C 1 319 ? 64.097 3.087 56.066 1.00 41.14 320 GLY C C 1
ATOM 9915 O O . GLY C 1 319 ? 63.198 3.684 55.476 1.00 42.35 320 GLY C O 1
ATOM 9916 N N . VAL C 1 320 ? 65.219 3.684 56.460 1.00 38.49 321 VAL C N 1
ATOM 9917 C CA . VAL C 1 320 ? 65.445 5.096 56.168 1.00 36.69 321 VAL C CA 1
ATOM 9918 C C . VAL C 1 320 ? 65.887 5.283 54.716 1.00 35.55 321 VAL C C 1
ATOM 9919 O O . VAL C 1 320 ? 66.875 4.691 54.262 1.00 35.01 321 VAL C O 1
ATOM 9923 N N . PHE C 1 321 ? 65.134 6.108 53.995 1.00 33.08 322 PHE C N 1
ATOM 9924 C CA . PHE C 1 321 ? 65.426 6.412 52.603 1.00 31.18 322 PHE C CA 1
ATOM 9925 C C . PHE C 1 321 ? 66.183 7.735 52.552 1.00 31.26 322 PHE C C 1
ATOM 9926 O O . PHE C 1 321 ? 67.286 7.819 52.010 1.00 31.71 322 PHE C O 1
ATOM 9934 N N . LEU C 1 322 ? 65.574 8.762 53.138 1.00 31.08 323 LEU C N 1
ATOM 9935 C CA . LEU C 1 322 ? 66.133 10.105 53.150 1.00 29.97 323 LEU C CA 1
ATOM 9936 C C . LEU C 1 322 ? 66.828 10.512 54.440 1.00 29.56 323 LEU C C 1
ATOM 9937 O O . LEU C 1 322 ? 66.235 10.492 55.525 1.00 28.62 323 LEU C O 1
ATOM 9942 N N . GLY C 1 323 ? 68.095 10.890 54.290 1.00 28.83 324 GLY C N 1
ATOM 9943 C CA . GLY C 1 323 ? 68.901 11.345 55.403 1.00 26.07 324 GLY C CA 1
ATOM 9944 C C . GLY C 1 323 ? 68.810 12.860 55.465 1.00 24.95 324 GLY C C 1
ATOM 9945 O O . GLY C 1 323 ? 67.902 13.445 54.878 1.00 23.84 324 GLY C O 1
ATOM 9946 N N . PRO C 1 324 ? 69.739 13.528 56.157 1.00 24.66 325 PRO C N 1
ATOM 9947 C CA . PRO C 1 324 ? 69.706 14.987 56.264 1.00 24.16 325 PRO C CA 1
ATOM 9948 C C . PRO C 1 324 ? 70.657 15.703 55.326 1.00 23.48 325 PRO C C 1
ATOM 9949 O O . PRO C 1 324 ? 71.590 15.107 54.796 1.00 23.43 325 PRO C O 1
ATOM 9953 N N . VAL C 1 325 ? 70.424 16.991 55.123 1.00 24.42 326 VAL C N 1
ATOM 9954 C CA . VAL C 1 325 ? 71.328 17.758 54.290 1.00 25.49 326 VAL C CA 1
ATOM 9955 C C . VAL C 1 325 ? 72.592 17.891 55.135 1.00 27.34 326 VAL C C 1
ATOM 9956 O O . VAL C 1 325 ? 72.560 17.695 56.351 1.00 28.38 326 VAL C O 1
ATOM 9960 N N . ILE C 1 326 ? 73.703 18.224 54.499 1.00 30.29 327 ILE C N 1
ATOM 9961 C CA . ILE C 1 326 ? 74.983 18.294 55.192 1.00 32.18 327 ILE C CA 1
ATOM 9962 C C . ILE C 1 326 ? 75.156 19.236 56.398 1.00 34.00 327 ILE C C 1
ATOM 9963 O O . ILE C 1 326 ? 75.632 18.810 57.452 1.00 32.87 327 ILE C O 1
ATOM 9968 N N . ARG C 1 327 ? 74.779 20.501 56.262 1.00 36.89 328 ARG C N 1
ATOM 9969 C CA . ARG C 1 327 ? 74.957 21.436 57.365 1.00 39.49 328 ARG C CA 1
ATOM 9970 C C . ARG C 1 327 ? 73.711 22.268 57.632 1.00 40.18 328 ARG C C 1
ATOM 9971 O O . ARG C 1 327 ? 72.791 22.300 56.818 1.00 39.40 328 ARG C O 1
ATOM 9979 N N . GLU C 1 328 ? 73.693 22.938 58.782 1.00 42.63 329 GLU C N 1
ATOM 9980 C CA . GLU C 1 328 ? 72.577 23.794 59.180 1.00 44.25 329 GLU C CA 1
ATOM 9981 C C . GLU C 1 328 ? 72.367 24.888 58.138 1.00 44.47 329 GLU C C 1
ATOM 9982 O O . GLU C 1 328 ? 71.238 25.203 57.755 1.00 43.58 329 GLU C O 1
ATOM 9988 N N . ASP C 1 329 ? 73.477 25.463 57.695 1.00 44.67 330 ASP C N 1
ATOM 9989 C CA . ASP C 1 329 ? 73.469 26.518 56.695 1.00 46.01 330 ASP C CA 1
ATOM 9990 C C . ASP C 1 329 ? 72.709 26.062 55.444 1.00 44.26 330 ASP C C 1
ATOM 9991 O O . ASP C 1 329 ? 71.893 26.802 54.895 1.00 42.79 330 ASP C O 1
ATOM 9996 N N . ASN C 1 330 ? 72.974 24.834 55.008 1.00 43.28 331 ASN C N 1
ATOM 9997 C CA . ASN C 1 330 ? 72.328 24.277 53.824 1.00 41.17 331 ASN C CA 1
ATOM 9998 C C . ASN C 1 330 ? 70.832 24.039 54.005 1.00 39.96 331 ASN C C 1
ATOM 9999 O O . ASN C 1 330 ? 70.066 24.121 53.044 1.00 40.39 331 ASN C O 1
ATOM 10004 N N . LYS C 1 331 ? 70.411 23.735 55.229 1.00 37.87 332 LYS C N 1
ATOM 10005 C CA . LYS C 1 331 ? 68.994 23.506 55.491 1.00 37.20 332 LYS C CA 1
ATOM 10006 C C . LYS C 1 331 ? 68.206 24.795 55.292 1.00 36.15 332 LYS C C 1
ATOM 10007 O O . LYS C 1 331 ? 67.090 24.781 54.775 1.00 35.43 332 LYS C O 1
ATOM 10013 N N . LYS C 1 332 ? 68.796 25.908 55.714 1.00 35.97 333 LYS C N 1
ATOM 10014 C CA . LYS C 1 332 ? 68.154 27.206 55.587 1.00 36.54 333 LYS C CA 1
ATOM 10015 C C . LYS C 1 332 ? 68.053 27.640 54.131 1.00 35.59 333 LYS C C 1
ATOM 10016 O O . LYS C 1 332 ? 67.015 28.140 53.696 1.00 35.29 333 LYS C O 1
ATOM 10022 N N . ARG C 1 333 ? 69.131 27.439 53.380 1.00 34.41 334 ARG C N 1
ATOM 10023 C CA . ARG C 1 333 ? 69.157 27.802 51.969 1.00 33.93 334 ARG C CA 1
ATOM 10024 C C . ARG C 1 333 ? 68.039 27.066 51.226 1.00 32.47 334 ARG C C 1
ATOM 10025 O O . ARG C 1 333 ? 67.405 27.620 50.336 1.00 31.73 334 ARG C O 1
ATOM 10033 N N . THR C 1 334 ? 67.798 25.815 51.608 1.00 31.28 335 THR C N 1
ATOM 10034 C CA . THR C 1 334 ? 66.752 25.005 50.991 1.00 29.67 335 THR C CA 1
ATOM 10035 C C . THR C 1 334 ? 65.370 25.586 51.293 1.00 29.99 335 THR C C 1
ATOM 10036 O O . THR C 1 334 ? 64.557 25.777 50.387 1.00 29.83 335 THR C O 1
ATOM 10040 N N . LEU C 1 335 ? 65.100 25.856 52.568 1.00 29.81 336 LEU C N 1
ATOM 10041 C CA . LEU C 1 335 ? 63.810 26.424 52.959 1.00 30.23 336 LEU C CA 1
ATOM 10042 C C . LEU C 1 335 ? 63.610 27.766 52.268 1.00 29.81 336 LEU C C 1
ATOM 10043 O O . LEU C 1 335 ? 62.488 28.152 51.932 1.00 30.43 336 LEU C O 1
ATOM 10048 N N . SER C 1 336 ? 64.710 28.474 52.057 1.00 27.73 337 SER C N 1
ATOM 10049 C CA . SER C 1 336 ? 64.653 29.758 51.398 1.00 28.05 337 SER C CA 1
ATOM 10050 C C . SER C 1 336 ? 64.248 29.545 49.942 1.00 28.45 337 SER C C 1
ATOM 10051 O O . SER C 1 336 ? 63.407 30.272 49.406 1.00 29.22 337 SER C O 1
ATOM 10054 N N . TYR C 1 337 ? 64.845 28.543 49.306 1.00 27.06 338 TYR C N 1
ATOM 10055 C CA . TYR C 1 337 ? 64.524 28.235 47.920 1.00 26.96 338 TYR C CA 1
ATOM 10056 C C . TYR C 1 337 ? 63.061 27.842 47.787 1.00 27.73 338 TYR C C 1
ATOM 10057 O O . TYR C 1 337 ? 62.396 28.240 46.832 1.00 27.30 338 TYR C O 1
ATOM 10066 N N . ILE C 1 338 ? 62.564 27.057 48.740 1.00 29.07 339 ILE C N 1
ATOM 10067 C CA . ILE C 1 338 ? 61.166 26.644 48.715 1.00 30.45 339 ILE C CA 1
ATOM 10068 C C . ILE C 1 338 ? 60.314 27.902 48.791 1.00 32.34 339 ILE C C 1
ATOM 10069 O O . ILE C 1 338 ? 59.319 28.040 48.076 1.00 33.03 339 ILE C O 1
ATOM 10074 N N . GLU C 1 339 ? 60.726 28.822 49.659 1.00 33.35 340 GLU C N 1
ATOM 10075 C CA . GLU C 1 339 ? 60.032 30.089 49.837 1.00 33.40 340 GLU C CA 1
ATOM 10076 C C . GLU C 1 339 ? 60.059 30.859 48.520 1.00 31.87 340 GLU C C 1
ATOM 10077 O O . GLU C 1 339 ? 59.043 31.401 48.083 1.00 30.98 340 GLU C O 1
ATOM 10083 N N . LYS C 1 340 ? 61.233 30.898 47.895 1.00 30.52 341 LYS C N 1
ATOM 10084 C CA . LYS C 1 340 ? 61.420 31.593 46.625 1.00 31.32 341 LYS C CA 1
ATOM 10085 C C . LYS C 1 340 ? 60.526 31.017 45.531 1.00 30.97 341 LYS C C 1
ATOM 10086 O O . LYS C 1 340 ? 59.968 31.757 44.721 1.00 29.42 341 LYS C O 1
ATOM 10092 N N . GLY C 1 341 ? 60.394 29.693 45.513 1.00 30.94 342 GLY C N 1
ATOM 10093 C CA . GLY C 1 341 ? 59.563 29.043 44.516 1.00 29.72 342 GLY C CA 1
ATOM 10094 C C . GLY C 1 341 ? 58.132 29.533 44.593 1.00 29.49 342 GLY C C 1
ATOM 10095 O O . GLY C 1 341 ? 57.540 29.912 43.583 1.00 29.97 342 GLY C O 1
ATOM 10096 N N . LEU C 1 342 ? 57.572 29.523 45.797 1.00 28.81 343 LEU C N 1
ATOM 10097 C CA . LEU C 1 342 ? 56.202 29.977 46.008 1.00 27.86 343 LEU C CA 1
ATOM 10098 C C . LEU C 1 342 ? 56.049 31.425 45.560 1.00 28.78 343 LEU C C 1
ATOM 10099 O O . LEU C 1 342 ? 55.060 31.793 44.927 1.00 26.85 343 LEU C O 1
ATOM 10104 N N . GLU C 1 343 ? 57.040 32.246 45.887 1.00 30.82 344 GLU C N 1
ATOM 10105 C CA . GLU C 1 343 ? 56.997 33.653 45.521 1.00 33.27 344 GLU C CA 1
ATOM 10106 C C . GLU C 1 343 ? 57.031 33.882 44.014 1.00 32.52 344 GLU C C 1
ATOM 10107 O O . GLU C 1 343 ? 56.432 34.837 43.525 1.00 32.06 344 GLU C O 1
ATOM 10113 N N . GLU C 1 344 ? 57.731 33.011 43.285 1.00 32.38 345 GLU C N 1
ATOM 10114 C CA . GLU C 1 344 ? 57.857 33.136 41.832 1.00 31.63 345 GLU C CA 1
ATOM 10115 C C . GLU C 1 344 ? 56.693 32.566 41.037 1.00 30.66 345 GLU C C 1
ATOM 10116 O O . GLU C 1 344 ? 56.685 32.651 39.806 1.00 30.05 345 GLU C O 1
ATOM 10122 N N . GLY C 1 345 ? 55.728 31.963 41.723 1.00 29.36 346 GLY C N 1
ATOM 10123 C CA . GLY C 1 345 ? 54.579 31.418 41.025 1.00 29.51 346 GLY C CA 1
ATOM 10124 C C . GLY C 1 345 ? 54.551 29.912 40.864 1.00 30.20 346 GLY C C 1
ATOM 10125 O O . GLY C 1 345 ? 53.608 29.370 40.280 1.00 30.30 346 GLY C O 1
ATOM 10126 N N . ALA C 1 346 ? 55.571 29.231 41.379 1.00 29.79 347 ALA C N 1
ATOM 10127 C CA . ALA C 1 346 ? 55.632 27.777 41.276 1.00 30.19 347 ALA C CA 1
ATOM 10128 C C . ALA C 1 346 ? 54.614 27.162 42.230 1.00 30.34 347 ALA C C 1
ATOM 10129 O O . ALA C 1 346 ? 54.382 27.685 43.318 1.00 32.12 347 ALA C O 1
ATOM 10131 N N . ARG C 1 347 ? 54.007 26.054 41.823 1.00 29.39 348 ARG C N 1
ATOM 10132 C CA . ARG C 1 347 ? 53.013 25.390 42.651 1.00 28.83 348 ARG C CA 1
ATOM 10133 C C . ARG C 1 347 ? 53.621 24.250 43.467 1.00 29.89 348 ARG C C 1
ATOM 10134 O O . ARG C 1 347 ? 54.252 23.342 42.916 1.00 30.13 348 ARG C O 1
ATOM 10142 N N . LEU C 1 348 ? 53.446 24.308 44.785 1.00 29.71 349 LEU C N 1
ATOM 10143 C CA . LEU C 1 348 ? 53.965 23.269 45.672 1.00 29.53 349 LEU C CA 1
ATOM 10144 C C . LEU C 1 348 ? 53.073 22.042 45.594 1.00 29.73 349 LEU C C 1
ATOM 10145 O O . LEU C 1 348 ? 51.880 22.109 45.901 1.00 28.67 349 LEU C O 1
ATOM 10150 N N . VAL C 1 349 ? 53.650 20.924 45.182 1.00 29.03 350 VAL C N 1
ATOM 10151 C CA . VAL C 1 349 ? 52.902 19.682 45.085 1.00 28.96 350 VAL C CA 1
ATOM 10152 C C . VAL C 1 349 ? 53.156 18.889 46.357 1.00 29.98 350 VAL C C 1
ATOM 10153 O O . VAL C 1 349 ? 52.282 18.186 46.863 1.00 26.73 350 VAL C O 1
ATOM 10157 N N . CYS C 1 350 ? 54.366 19.045 46.879 1.00 32.12 351 CYS C N 1
ATOM 10158 C CA . CYS C 1 350 ? 54.796 18.339 48.070 1.00 34.37 351 CYS C CA 1
ATOM 10159 C C . CYS C 1 350 ? 55.669 19.280 48.898 1.00 34.60 351 CYS C C 1
ATOM 10160 O O . CYS C 1 350 ? 56.649 19.822 48.398 1.00 35.88 351 CYS C O 1
ATOM 10163 N N . ASP C 1 351 ? 55.308 19.474 50.164 1.00 35.82 352 ASP C N 1
ATOM 10164 C CA . ASP C 1 351 ? 56.045 20.374 51.041 1.00 35.72 352 ASP C CA 1
ATOM 10165 C C . ASP C 1 351 ? 56.947 19.633 52.015 1.00 36.83 352 ASP C C 1
ATOM 10166 O O . ASP C 1 351 ? 56.475 18.900 52.881 1.00 35.82 352 ASP C O 1
ATOM 10171 N N . GLY C 1 352 ? 58.251 19.839 51.869 1.00 39.58 353 GLY C N 1
ATOM 10172 C CA . GLY C 1 352 ? 59.211 19.189 52.741 1.00 42.53 353 GLY C CA 1
ATOM 10173 C C . GLY C 1 352 ? 59.548 20.015 53.970 1.00 44.08 353 GLY C C 1
ATOM 10174 O O . GLY C 1 352 ? 60.375 19.612 54.790 1.00 43.83 353 GLY C O 1
ATOM 10175 N N . ARG C 1 353 ? 58.920 21.179 54.098 1.00 44.43 354 ARG C N 1
ATOM 10176 C CA . ARG C 1 353 ? 59.161 22.033 55.253 1.00 46.14 354 ARG C CA 1
ATOM 10177 C C . ARG C 1 353 ? 58.413 21.482 56.458 1.00 48.09 354 ARG C C 1
ATOM 10178 O O . ARG C 1 353 ? 58.654 21.899 57.592 1.00 48.67 354 ARG C O 1
ATOM 10186 N N . GLU C 1 354 ? 57.511 20.537 56.216 1.00 49.90 355 GLU C N 1
ATOM 10187 C CA . GLU C 1 354 ? 56.720 19.979 57.301 1.00 52.82 355 GLU C CA 1
ATOM 10188 C C . GLU C 1 354 ? 57.079 18.566 57.743 1.00 54.06 355 GLU C C 1
ATOM 10189 O O . GLU C 1 354 ? 57.613 17.773 56.968 1.00 53.66 355 GLU C O 1
ATOM 10195 N N . ASN C 1 355 ? 56.781 18.281 59.012 1.00 56.28 356 ASN C N 1
ATOM 10196 C CA . ASN C 1 355 ? 57.026 16.980 59.640 1.00 57.83 356 ASN C CA 1
ATOM 10197 C C . ASN C 1 355 ? 58.471 16.503 59.583 1.00 57.57 356 ASN C C 1
ATOM 10198 O O . ASN C 1 355 ? 58.736 15.347 59.253 1.00 58.54 356 ASN C O 1
ATOM 10203 N N . VAL C 1 356 ? 59.406 17.385 59.906 1.00 56.78 357 VAL C N 1
ATOM 10204 C CA . VAL C 1 356 ? 60.810 17.008 59.889 1.00 55.96 357 VAL C CA 1
ATOM 10205 C C . VAL C 1 356 ? 61.420 17.140 61.277 1.00 55.11 357 VAL C C 1
ATOM 10206 O O . VAL C 1 356 ? 61.232 18.147 61.954 1.00 55.62 357 VAL C O 1
ATOM 10210 N N . SER C 1 357 ? 62.140 16.105 61.696 1.00 54.00 358 SER C N 1
ATOM 10211 C CA . SER C 1 357 ? 62.788 16.083 63.000 1.00 52.52 358 SER C CA 1
ATOM 10212 C C . SER C 1 357 ? 63.818 17.201 63.109 1.00 51.94 358 SER C C 1
ATOM 10213 O O . SER C 1 357 ? 64.335 17.680 62.103 1.00 51.08 358 SER C O 1
ATOM 10216 N N . ASP C 1 358 ? 64.113 17.618 64.334 1.00 52.33 359 ASP C N 1
ATOM 10217 C CA . ASP C 1 358 ? 65.084 18.680 64.546 1.00 51.81 359 ASP C CA 1
ATOM 10218 C C . ASP C 1 358 ? 66.376 18.125 65.143 1.00 49.74 359 ASP C C 1
ATOM 10219 O O . ASP C 1 358 ? 67.286 18.878 65.506 1.00 48.79 359 ASP C O 1
ATOM 10224 N N . ASP C 1 359 ? 66.444 16.799 65.238 1.00 47.31 360 ASP C N 1
ATOM 10225 C CA . ASP C 1 359 ? 67.616 16.111 65.771 1.00 45.46 360 ASP C CA 1
ATOM 10226 C C . ASP C 1 359 ? 68.806 16.374 64.858 1.00 43.59 360 ASP C C 1
ATOM 10227 O O . ASP C 1 359 ? 69.943 16.501 65.312 1.00 42.69 360 ASP C O 1
ATOM 10232 N N . GLY C 1 360 ? 68.522 16.443 63.561 1.00 42.37 361 GLY C N 1
ATOM 10233 C CA . GLY C 1 360 ? 69.554 16.693 62.576 1.00 40.96 361 GLY C CA 1
ATOM 10234 C C . GLY C 1 360 ? 69.088 17.746 61.594 1.00 39.68 361 GLY C C 1
ATOM 10235 O O . GLY C 1 360 ? 68.029 18.344 61.783 1.00 39.16 361 GLY C O 1
ATOM 10236 N N . TYR C 1 361 ? 69.877 17.972 60.550 1.00 37.73 362 TYR C N 1
ATOM 10237 C CA . TYR C 1 361 ? 69.550 18.958 59.523 1.00 36.45 362 TYR C CA 1
ATOM 10238 C C . TYR C 1 361 ? 68.622 18.335 58.480 1.00 36.15 362 TYR C C 1
ATOM 10239 O O . TYR C 1 361 ? 68.974 18.221 57.302 1.00 36.37 362 TYR C O 1
ATOM 10248 N N . PHE C 1 362 ? 67.429 17.950 58.924 1.00 35.09 363 PHE C N 1
ATOM 10249 C CA . PHE C 1 362 ? 66.444 17.300 58.064 1.00 34.54 363 PHE C CA 1
ATOM 10250 C C . PHE C 1 362 ? 65.476 18.201 57.299 1.00 34.17 363 PHE C C 1
ATOM 10251 O O . PHE C 1 362 ? 64.980 19.204 57.814 1.00 35.00 363 PHE C O 1
ATOM 10259 N N . VAL C 1 363 ? 65.215 17.808 56.058 1.00 33.65 364 VAL C N 1
ATOM 10260 C CA . VAL C 1 363 ? 64.308 18.512 55.163 1.00 32.29 364 VAL C CA 1
ATOM 10261 C C . VAL C 1 363 ? 63.597 17.428 54.374 1.00 32.36 364 VAL C C 1
ATOM 10262 O O . VAL C 1 363 ? 64.241 16.597 53.744 1.00 33.35 364 VAL C O 1
ATOM 10266 N N . GLY C 1 364 ? 62.272 17.427 54.411 1.00 32.07 365 GLY C N 1
ATOM 10267 C CA . GLY C 1 364 ? 61.535 16.411 53.685 1.00 31.39 365 GLY C CA 1
ATOM 10268 C C . GLY C 1 364 ? 61.584 16.619 52.188 1.00 30.95 365 GLY C C 1
ATOM 10269 O O . GLY C 1 364 ? 61.974 17.688 51.721 1.00 31.78 365 GLY C O 1
ATOM 10270 N N . PRO C 1 365 ? 61.207 15.609 51.395 1.00 30.41 366 PRO C N 1
ATOM 10271 C CA . PRO C 1 365 ? 61.262 15.849 49.955 1.00 30.15 366 PRO C CA 1
ATOM 10272 C C . PRO C 1 365 ? 60.264 16.936 49.554 1.00 30.01 366 PRO C C 1
ATOM 10273 O O . PRO C 1 365 ? 59.189 17.067 50.144 1.00 31.30 366 PRO C O 1
ATOM 10277 N N . THR C 1 366 ? 60.636 17.729 48.561 1.00 28.41 367 THR C N 1
ATOM 10278 C CA . THR C 1 366 ? 59.769 18.784 48.072 1.00 26.38 367 THR C CA 1
ATOM 10279 C C . THR C 1 366 ? 59.693 18.676 46.560 1.00 26.64 367 THR C C 1
ATOM 10280 O O . THR C 1 366 ? 60.673 18.326 45.908 1.00 25.98 367 THR C O 1
ATOM 10284 N N . ILE C 1 367 ? 58.521 18.939 46.000 1.00 26.87 368 ILE C N 1
ATOM 10285 C CA . ILE C 1 367 ? 58.386 18.920 44.555 1.00 28.30 368 ILE C CA 1
ATOM 10286 C C . ILE C 1 367 ? 57.485 20.094 44.150 1.00 28.59 368 ILE C C 1
ATOM 10287 O O . ILE C 1 367 ? 56.421 20.311 44.733 1.00 29.55 368 ILE C O 1
ATOM 10292 N N . PHE C 1 368 ? 57.949 20.880 43.183 1.00 27.49 369 PHE C N 1
ATOM 10293 C CA . PHE C 1 368 ? 57.186 22.011 42.685 1.00 27.58 369 PHE C CA 1
ATOM 10294 C C . PHE C 1 368 ? 56.574 21.638 41.350 1.00 28.56 369 PHE C C 1
ATOM 10295 O O . PHE C 1 368 ? 57.107 20.810 40.618 1.00 29.75 369 PHE C O 1
ATOM 10303 N N . ASP C 1 369 ? 55.457 22.272 41.035 1.00 28.66 370 ASP C N 1
ATOM 10304 C CA . ASP C 1 369 ? 54.752 22.022 39.794 1.00 28.72 370 ASP C CA 1
ATOM 10305 C C . ASP C 1 369 ? 54.720 23.350 39.040 1.00 27.38 370 ASP C C 1
ATOM 10306 O O . ASP C 1 369 ? 55.056 24.387 39.602 1.00 27.02 370 ASP C O 1
ATOM 10311 N N . ASN C 1 370 ? 54.335 23.320 37.771 1.00 25.12 371 ASN C N 1
ATOM 10312 C CA . ASN C 1 370 ? 54.227 24.544 36.989 1.00 25.32 371 ASN C CA 1
ATOM 10313 C C . ASN C 1 370 ? 55.427 25.474 37.073 1.00 25.75 371 ASN C C 1
ATOM 10314 O O . ASN C 1 370 ? 55.247 26.672 37.290 1.00 26.48 371 ASN C O 1
ATOM 10319 N N . VAL C 1 371 ? 56.646 24.968 36.920 1.00 25.72 372 VAL C N 1
ATOM 10320 C CA . VAL C 1 371 ? 57.778 25.885 36.986 1.00 25.05 372 VAL C CA 1
ATOM 10321 C C . VAL C 1 371 ? 58.202 26.240 35.566 1.00 24.52 372 VAL C C 1
ATOM 10322 O O . VAL C 1 371 ? 57.907 25.505 34.618 1.00 22.20 372 VAL C O 1
ATOM 10326 N N . THR C 1 372 ? 58.869 27.383 35.426 1.00 24.42 373 THR C N 1
ATOM 10327 C CA . THR C 1 372 ? 59.333 27.850 34.128 1.00 24.85 373 THR C CA 1
ATOM 10328 C C . THR C 1 372 ? 60.821 28.163 34.210 1.00 27.03 373 THR C C 1
ATOM 10329 O O . THR C 1 372 ? 61.395 28.222 35.301 1.00 26.52 373 THR C O 1
ATOM 10333 N N . THR C 1 373 ? 61.440 28.360 33.051 1.00 28.70 374 THR C N 1
ATOM 10334 C CA . THR C 1 373 ? 62.857 28.676 32.991 1.00 30.13 374 THR C CA 1
ATOM 10335 C C . THR C 1 373 ? 63.120 30.105 33.463 1.00 31.08 374 THR C C 1
ATOM 10336 O O . THR C 1 373 ? 64.251 30.581 33.415 1.00 31.98 374 THR C O 1
ATOM 10340 N N . GLU C 1 374 ? 62.071 30.785 33.918 1.00 31.66 375 GLU C N 1
ATOM 10341 C CA . GLU C 1 374 ? 62.200 32.153 34.419 1.00 33.03 375 GLU C CA 1
ATOM 10342 C C . GLU C 1 374 ? 62.512 32.104 35.910 1.00 31.19 375 GLU C C 1
ATOM 10343 O O . GLU C 1 374 ? 63.195 32.972 36.450 1.00 31.65 375 GLU C O 1
ATOM 10349 N N . MET C 1 375 ? 62.006 31.072 36.568 1.00 27.85 376 MET C N 1
ATOM 10350 C CA . MET C 1 375 ? 62.177 30.919 37.997 1.00 27.20 376 MET C CA 1
ATOM 10351 C C . MET C 1 375 ? 63.570 30.550 38.491 1.00 27.46 376 MET C C 1
ATOM 10352 O O . MET C 1 375 ? 64.310 29.807 37.846 1.00 27.78 376 MET C O 1
ATOM 10357 N N . THR C 1 376 ? 63.901 31.078 39.663 1.00 26.63 377 THR C N 1
ATOM 10358 C CA . THR C 1 376 ? 65.177 30.843 40.315 1.00 27.55 377 THR C CA 1
ATOM 10359 C C . THR C 1 376 ? 65.376 29.379 40.707 1.00 27.54 377 THR C C 1
ATOM 10360 O O . THR C 1 376 ? 66.500 28.880 40.694 1.00 27.32 377 THR C O 1
ATOM 10364 N N . ILE C 1 377 ? 64.295 28.690 41.065 1.00 28.09 378 ILE C N 1
ATOM 10365 C CA . ILE C 1 377 ? 64.413 27.288 41.460 1.00 29.05 378 ILE C CA 1
ATOM 10366 C C . ILE C 1 377 ? 64.744 26.392 40.272 1.00 29.64 378 ILE C C 1
ATOM 10367 O O . ILE C 1 377 ? 64.986 25.195 40.444 1.00 30.13 378 ILE C O 1
ATOM 10372 N N . TRP C 1 378 ? 64.750 26.976 39.072 1.00 29.75 379 TRP C N 1
ATOM 10373 C CA . TRP C 1 378 ? 65.085 26.240 37.857 1.00 30.08 379 TRP C CA 1
ATOM 10374 C C . TRP C 1 378 ? 66.502 26.606 37.403 1.00 31.31 379 TRP C C 1
ATOM 10375 O O . TRP C 1 378 ? 67.258 25.760 36.914 1.00 29.97 379 TRP C O 1
ATOM 10386 N N . LYS C 1 379 ? 66.848 27.877 37.570 1.00 32.48 380 LYS C N 1
ATOM 10387 C CA . LYS C 1 379 ? 68.156 28.383 37.176 1.00 33.39 380 LYS C CA 1
ATOM 10388 C C . LYS C 1 379 ? 69.269 28.005 38.149 1.00 33.49 380 LYS C C 1
ATOM 10389 O O . LYS C 1 379 ? 70.418 27.811 37.741 1.00 34.59 380 LYS C O 1
ATOM 10395 N N . ASP C 1 380 ? 68.931 27.893 39.429 1.00 31.97 381 ASP C N 1
ATOM 10396 C CA . ASP C 1 380 ? 69.922 27.569 40.449 1.00 31.64 381 ASP C CA 1
ATOM 10397 C C . ASP C 1 380 ? 69.988 26.096 40.799 1.00 30.88 381 ASP C C 1
ATOM 10398 O O . ASP C 1 380 ? 68.989 25.384 40.728 1.00 30.64 381 ASP C O 1
ATOM 10403 N N . GLU C 1 381 ? 71.180 25.648 41.178 1.00 29.94 382 GLU C N 1
ATOM 10404 C CA . GLU C 1 381 ? 71.377 24.270 41.608 1.00 29.87 382 GLU C CA 1
ATOM 10405 C C . GLU C 1 381 ? 71.044 24.332 43.094 1.00 29.16 382 GLU C C 1
ATOM 10406 O O . GLU C 1 381 ? 71.765 24.963 43.861 1.00 29.14 382 GLU C O 1
ATOM 10412 N N . ILE C 1 382 ? 69.950 23.701 43.503 1.00 28.49 383 ILE C N 1
ATOM 10413 C CA . ILE C 1 382 ? 69.558 23.739 44.905 1.00 27.15 383 ILE C CA 1
ATOM 10414 C C . ILE C 1 382 ? 70.351 22.741 45.744 1.00 26.92 383 ILE C C 1
ATOM 10415 O O . ILE C 1 382 ? 70.686 23.024 46.894 1.00 27.54 383 ILE C O 1
ATOM 10420 N N . PHE C 1 383 ? 70.655 21.580 45.172 1.00 24.82 384 PHE C N 1
ATOM 10421 C CA . PHE C 1 383 ? 71.447 20.571 45.870 1.00 24.93 384 PHE C CA 1
ATOM 10422 C C . PHE C 1 383 ? 70.814 20.131 47.190 1.00 24.95 384 PHE C C 1
ATOM 10423 O O . PHE C 1 383 ? 71.480 20.074 48.228 1.00 23.79 384 PHE C O 1
ATOM 10431 N N . ALA C 1 384 ? 69.523 19.820 47.139 1.00 24.54 385 ALA C N 1
ATOM 10432 C CA . ALA C 1 384 ? 68.781 19.376 48.313 1.00 25.02 385 ALA C CA 1
ATOM 10433 C C . ALA C 1 384 ? 67.534 18.654 47.824 1.00 26.47 385 ALA C C 1
ATOM 10434 O O . ALA C 1 384 ? 67.263 18.627 46.632 1.00 26.66 385 ALA C O 1
ATOM 10436 N N . PRO C 1 385 ? 66.759 18.053 48.735 1.00 28.31 386 PRO C N 1
ATOM 10437 C CA . PRO C 1 385 ? 65.553 17.348 48.284 1.00 28.68 386 PRO C CA 1
ATOM 10438 C C . PRO C 1 385 ? 64.429 18.223 47.684 1.00 29.32 386 PRO C C 1
ATOM 10439 O O . PRO C 1 385 ? 63.313 18.270 48.209 1.00 28.82 386 PRO C O 1
ATOM 10443 N N . VAL C 1 386 ? 64.735 18.891 46.570 1.00 28.40 387 VAL C N 1
ATOM 10444 C CA . VAL C 1 386 ? 63.788 19.763 45.868 1.00 26.79 387 VAL C CA 1
ATOM 10445 C C . VAL C 1 386 ? 63.752 19.449 44.364 1.00 26.43 387 VAL C C 1
ATOM 10446 O O . VAL C 1 386 ? 64.699 19.732 43.635 1.00 27.06 387 VAL C O 1
ATOM 10450 N N . LEU C 1 387 ? 62.643 18.873 43.912 1.00 26.23 388 LEU C N 1
ATOM 10451 C CA . LEU C 1 387 ? 62.459 18.491 42.512 1.00 24.80 388 LEU C CA 1
ATOM 10452 C C . LEU C 1 387 ? 61.416 19.382 41.844 1.00 24.38 388 LEU C C 1
ATOM 10453 O O . LEU C 1 387 ? 60.316 19.528 42.367 1.00 25.44 388 LEU C O 1
ATOM 10458 N N . SER C 1 388 ? 61.752 19.970 40.697 1.00 24.50 389 SER C N 1
ATOM 10459 C CA . SER C 1 388 ? 60.805 20.814 39.951 1.00 24.84 389 SER C CA 1
ATOM 10460 C C . SER C 1 388 ? 60.282 20.017 38.753 1.00 23.99 389 SER C C 1
ATOM 10461 O O . SER C 1 388 ? 61.052 19.326 38.079 1.00 24.12 389 SER C O 1
ATOM 10464 N N . VAL C 1 389 ? 58.984 20.102 38.482 1.00 22.67 390 VAL C N 1
ATOM 10465 C CA . VAL C 1 389 ? 58.415 19.363 37.353 1.00 22.22 390 VAL C CA 1
ATOM 10466 C C . VAL C 1 389 ? 57.815 20.305 36.308 1.00 24.38 390 VAL C C 1
ATOM 10467 O O . VAL C 1 389 ? 57.160 21.287 36.653 1.00 25.91 390 VAL C O 1
ATOM 10471 N N . ILE C 1 390 ? 58.051 19.997 35.034 1.00 24.25 391 ILE C N 1
ATOM 10472 C CA . ILE C 1 390 ? 57.573 20.815 33.916 1.00 23.27 391 ILE C CA 1
ATOM 10473 C C . ILE C 1 390 ? 56.898 19.975 32.824 1.00 24.38 391 ILE C C 1
ATOM 10474 O O . ILE C 1 390 ? 57.458 18.979 32.366 1.00 25.65 391 ILE C O 1
ATOM 10479 N N . ARG C 1 391 ? 55.705 20.379 32.394 1.00 24.45 392 ARG C N 1
ATOM 10480 C CA . ARG C 1 391 ? 55.014 19.644 31.342 1.00 23.66 392 ARG C CA 1
ATOM 10481 C C . ARG C 1 391 ? 55.413 20.213 29.991 1.00 23.95 392 ARG C C 1
ATOM 10482 O O . ARG C 1 391 ? 55.388 21.428 29.783 1.00 23.08 392 ARG C O 1
ATOM 10490 N N . VAL C 1 392 ? 55.792 19.330 29.076 1.00 23.36 393 VAL C N 1
ATOM 10491 C CA . VAL C 1 392 ? 56.199 19.756 27.750 1.00 23.21 393 VAL C CA 1
ATOM 10492 C C . VAL C 1 392 ? 55.353 19.063 26.701 1.00 23.97 393 VAL C C 1
ATOM 10493 O O . VAL C 1 392 ? 54.690 18.068 26.987 1.00 25.03 393 VAL C O 1
ATOM 10497 N N . LYS C 1 393 ? 55.372 19.596 25.486 1.00 24.15 394 LYS C N 1
ATOM 10498 C CA . LYS C 1 393 ? 54.589 19.032 24.398 1.00 25.18 394 LYS C CA 1
ATOM 10499 C C . LYS C 1 393 ? 55.242 17.810 23.755 1.00 24.61 394 LYS C C 1
ATOM 10500 O O . LYS C 1 393 ? 54.545 16.952 23.213 1.00 23.46 394 LYS C O 1
ATOM 10506 N N . ASN C 1 394 ? 56.572 17.735 23.813 1.00 23.07 395 ASN C N 1
ATOM 10507 C CA . ASN C 1 394 ? 57.295 16.618 23.215 1.00 21.28 395 ASN C CA 1
ATOM 10508 C C . ASN C 1 394 ? 58.785 16.643 23.539 1.00 21.15 395 ASN C C 1
ATOM 10509 O O . ASN C 1 394 ? 59.274 17.552 24.212 1.00 21.94 395 ASN C O 1
ATOM 10514 N N . LEU C 1 395 ? 59.501 15.637 23.045 1.00 20.34 396 LEU C N 1
ATOM 10515 C CA . LEU C 1 395 ? 60.930 15.515 23.276 1.00 18.88 396 LEU C CA 1
ATOM 10516 C C . LEU C 1 395 ? 61.690 16.768 22.853 1.00 19.31 396 LEU C C 1
ATOM 10517 O O . LEU C 1 395 ? 62.650 17.177 23.511 1.00 17.20 396 LEU C O 1
ATOM 10522 N N . LYS C 1 396 ? 61.258 17.385 21.758 1.00 20.04 397 LYS C N 1
ATOM 10523 C CA . LYS C 1 396 ? 61.934 18.577 21.263 1.00 21.05 397 LYS C CA 1
ATOM 10524 C C . LYS C 1 396 ? 61.891 19.728 22.269 1.00 20.80 397 LYS C C 1
ATOM 10525 O O . LYS C 1 396 ? 62.913 20.365 22.544 1.00 19.42 397 LYS C O 1
ATOM 10531 N N . GLU C 1 397 ? 60.713 19.997 22.822 1.00 19.93 398 GLU C N 1
ATOM 10532 C CA . GLU C 1 397 ? 60.591 21.075 23.790 1.00 20.53 398 GLU C CA 1
ATOM 10533 C C . GLU C 1 397 ? 61.389 20.749 25.051 1.00 20.09 398 GLU C C 1
ATOM 10534 O O . GLU C 1 397 ? 61.986 21.638 25.667 1.00 20.41 398 GLU C O 1
ATOM 10540 N N . ALA C 1 398 ? 61.395 19.473 25.424 1.00 18.63 399 ALA C N 1
ATOM 10541 C CA . ALA C 1 398 ? 62.127 19.017 26.601 1.00 18.99 399 ALA C CA 1
ATOM 10542 C C . ALA C 1 398 ? 63.605 19.363 26.482 1.00 19.62 399 ALA C C 1
ATOM 10543 O O . ALA C 1 398 ? 64.189 19.960 27.389 1.00 20.88 399 ALA C O 1
ATOM 10545 N N . ILE C 1 399 ? 64.205 18.987 25.357 1.00 19.36 400 ILE C N 1
ATOM 10546 C CA . ILE C 1 399 ? 65.617 19.249 25.121 1.00 19.68 400 ILE C CA 1
ATOM 10547 C C . ILE C 1 399 ? 65.938 20.740 25.063 1.00 21.75 400 ILE C C 1
ATOM 10548 O O . ILE C 1 399 ? 67.005 21.164 25.514 1.00 21.50 400 ILE C O 1
ATOM 10553 N N . GLU C 1 400 ? 65.025 21.536 24.511 1.00 22.97 401 GLU C N 1
ATOM 10554 C CA . GLU C 1 400 ? 65.254 22.978 24.422 1.00 24.85 401 GLU C CA 1
ATOM 10555 C C . GLU C 1 400 ? 65.317 23.570 25.822 1.00 23.79 401 GLU C C 1
ATOM 10556 O O . GLU C 1 400 ? 66.059 24.516 26.077 1.00 22.66 401 GLU C O 1
ATOM 10562 N N . ILE C 1 401 ? 64.544 22.996 26.735 1.00 23.22 402 ILE C N 1
ATOM 10563 C CA . ILE C 1 401 ? 64.541 23.481 28.104 1.00 21.81 402 ILE C CA 1
ATOM 10564 C C . ILE C 1 401 ? 65.839 23.058 28.798 1.00 20.76 402 ILE C C 1
ATOM 10565 O O . ILE C 1 401 ? 66.517 23.878 29.419 1.00 20.72 402 ILE C O 1
ATOM 10570 N N . ALA C 1 402 ? 66.197 21.785 28.675 1.00 19.16 403 ALA C N 1
ATOM 10571 C CA . ALA C 1 402 ? 67.431 21.295 29.281 1.00 17.70 403 ALA C CA 1
ATOM 10572 C C . ALA C 1 402 ? 68.626 22.093 28.755 1.00 18.88 403 ALA C C 1
ATOM 10573 O O . ALA C 1 402 ? 69.501 22.484 29.527 1.00 19.35 403 ALA C O 1
ATOM 10575 N N . ASN C 1 403 ? 68.652 22.335 27.443 1.00 18.37 404 ASN C N 1
ATOM 10576 C CA . ASN C 1 403 ? 69.744 23.076 26.810 1.00 17.51 404 ASN C CA 1
ATOM 10577 C C . ASN C 1 403 ? 69.800 24.538 27.193 1.00 17.47 404 ASN C C 1
ATOM 10578 O O . ASN C 1 403 ? 70.837 25.185 27.052 1.00 14.81 404 ASN C O 1
ATOM 10583 N N . LYS C 1 404 ? 68.681 25.058 27.681 1.00 19.98 405 LYS C N 1
ATOM 10584 C CA . LYS C 1 404 ? 68.621 26.452 28.088 1.00 21.05 405 LYS C CA 1
ATOM 10585 C C . LYS C 1 404 ? 69.364 26.635 29.411 1.00 21.81 405 LYS C C 1
ATOM 10586 O O . LYS C 1 404 ? 69.811 27.735 29.730 1.00 24.18 405 LYS C O 1
ATOM 10592 N N . SER C 1 405 ? 69.502 25.555 30.175 1.00 21.52 406 SER C N 1
ATOM 10593 C CA . SER C 1 405 ? 70.209 25.611 31.452 1.00 22.33 406 SER C CA 1
ATOM 10594 C C . SER C 1 405 ? 71.694 25.828 31.168 1.00 23.96 406 SER C C 1
ATOM 10595 O O . SER C 1 405 ? 72.215 25.334 30.166 1.00 25.52 406 SER C O 1
ATOM 10598 N N . GLU C 1 406 ? 72.376 26.567 32.038 1.00 22.94 407 GLU C N 1
ATOM 10599 C CA . GLU C 1 406 ? 73.795 26.824 31.837 1.00 23.01 407 GLU C CA 1
ATOM 10600 C C . GLU C 1 406 ? 74.600 25.575 32.172 1.00 23.48 407 GLU C C 1
ATOM 10601 O O . GLU C 1 406 ? 75.722 25.402 31.689 1.00 23.05 407 GLU C O 1
ATOM 10607 N N . PHE C 1 407 ? 74.018 24.706 33.000 1.00 23.72 408 PHE C N 1
ATOM 10608 C CA 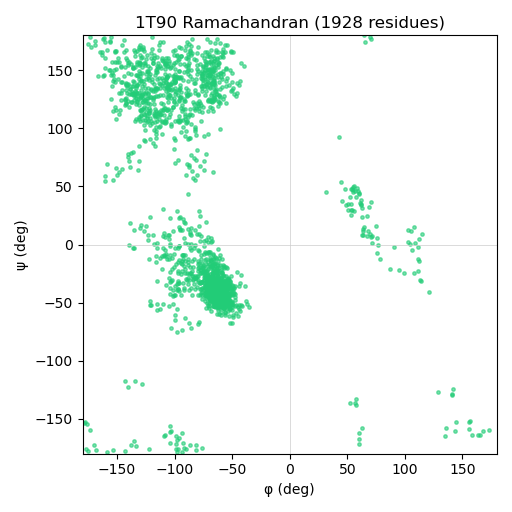. PHE C 1 407 ? 74.668 23.455 33.390 1.00 22.81 408 PHE C CA 1
ATOM 10609 C C . PHE C 1 407 ? 74.306 22.365 32.387 1.00 23.23 408 PHE C C 1
ATOM 10610 O O . PHE C 1 407 ? 73.219 22.378 31.800 1.00 23.83 408 PHE C O 1
ATOM 10618 N N . ALA C 1 408 ? 75.221 21.422 32.193 1.00 21.77 409 ALA C N 1
ATOM 10619 C CA . ALA C 1 408 ? 75.010 20.334 31.252 1.00 20.32 409 ALA C CA 1
ATOM 10620 C C . ALA C 1 408 ? 75.835 19.132 31.693 1.00 20.79 409 ALA C C 1
ATOM 10621 O O . ALA C 1 408 ? 76.650 18.601 30.933 1.00 19.42 409 ALA C O 1
ATOM 10623 N N . ASN C 1 409 ? 75.622 18.700 32.930 1.00 20.78 410 ASN C N 1
ATOM 10624 C CA . ASN C 1 409 ? 76.366 17.569 33.455 1.00 19.75 410 ASN C CA 1
ATOM 10625 C C . ASN C 1 409 ? 75.752 16.285 32.921 1.00 18.43 410 ASN C C 1
ATOM 10626 O O . ASN C 1 409 ? 76.365 15.557 32.136 1.00 19.20 410 ASN C O 1
ATOM 10631 N N . GLY C 1 410 ? 74.530 16.011 33.351 1.00 17.37 411 GLY C N 1
ATOM 10632 C CA . GLY C 1 410 ? 73.853 14.817 32.905 1.00 14.60 411 GLY C CA 1
ATOM 10633 C C . GLY C 1 410 ? 72.415 15.090 32.526 1.00 14.91 411 GLY C C 1
ATOM 10634 O O . GLY C 1 410 ? 71.859 16.156 32.805 1.00 13.78 411 GLY C O 1
ATOM 10635 N N . ALA C 1 411 ? 71.815 14.108 31.871 1.00 14.48 412 ALA C N 1
ATOM 10636 C CA . ALA C 1 411 ? 70.435 14.191 31.441 1.00 14.62 412 ALA C CA 1
ATOM 10637 C C . ALA C 1 411 ? 69.976 12.748 31.289 1.00 15.99 412 ALA C C 1
ATOM 10638 O O . ALA C 1 411 ? 70.786 11.860 30.998 1.00 17.04 412 ALA C O 1
ATOM 10640 N N . CYS C 1 412 ? 68.684 12.518 31.505 1.00 17.14 413 CYS C N 1
ATOM 10641 C CA . CYS C 1 412 ? 68.111 11.182 31.406 1.00 18.94 413 CYS C CA 1
ATOM 10642 C C . CYS C 1 412 ? 66.888 11.222 30.522 1.00 19.23 413 CYS C C 1
ATOM 10643 O O . CYS C 1 412 ? 66.264 12.273 30.368 1.00 20.35 413 CYS C O 1
ATOM 10646 N N . LEU C 1 413 ? 66.548 10.070 29.952 1.00 18.71 414 LEU C N 1
ATOM 10647 C CA . LEU C 1 413 ? 65.388 9.948 29.077 1.00 17.94 414 LEU C CA 1
ATOM 10648 C C . LEU C 1 413 ? 64.693 8.610 29.313 1.00 18.77 414 LEU C C 1
ATOM 10649 O O . LEU C 1 413 ? 65.305 7.554 29.183 1.00 19.50 414 LEU C O 1
ATOM 10654 N N . PHE C 1 414 ? 63.416 8.651 29.671 1.00 17.06 415 PHE C N 1
ATOM 10655 C CA . PHE C 1 414 ? 62.689 7.416 29.892 1.00 18.43 415 PHE C CA 1
ATOM 10656 C C . PHE C 1 414 ? 61.765 7.156 28.703 1.00 19.12 415 PHE C C 1
ATOM 10657 O O . PHE C 1 414 ? 60.807 7.895 28.458 1.00 19.52 415 PHE C O 1
ATOM 10665 N N . THR C 1 415 ? 62.083 6.102 27.956 1.00 18.99 416 THR C N 1
ATOM 10666 C CA . THR C 1 415 ? 61.335 5.738 26.754 1.00 19.31 416 THR C CA 1
ATOM 10667 C C . THR C 1 415 ? 61.883 4.430 26.201 1.00 20.22 416 THR C C 1
ATOM 10668 O O . THR C 1 415 ? 62.903 3.917 26.672 1.00 20.13 416 THR C O 1
ATOM 10672 N N . SER C 1 416 ? 61.203 3.900 25.189 1.00 21.68 417 SER C N 1
ATOM 10673 C CA . SER C 1 416 ? 61.647 2.682 24.520 1.00 22.92 417 SER C CA 1
ATOM 10674 C C . SER C 1 416 ? 61.742 2.956 23.024 1.00 23.28 417 SER C C 1
ATOM 10675 O O . SER C 1 416 ? 61.899 2.034 22.223 1.00 24.04 417 SER C O 1
ATOM 10678 N N . ASN C 1 417 ? 61.657 4.235 22.658 1.00 23.38 418 ASN C N 1
ATOM 10679 C CA . ASN C 1 417 ? 61.703 4.648 21.256 1.00 23.61 418 ASN C CA 1
ATOM 10680 C C . ASN C 1 417 ? 63.111 4.960 20.745 1.00 23.66 418 ASN C C 1
ATOM 10681 O O . ASN C 1 417 ? 63.730 5.952 21.147 1.00 24.06 418 ASN C O 1
ATOM 10686 N N . SER C 1 418 ? 63.592 4.118 19.835 1.00 21.66 419 SER C N 1
ATOM 10687 C CA . SER C 1 418 ? 64.919 4.259 19.248 1.00 21.03 419 SER C CA 1
ATOM 10688 C C . SER C 1 418 ? 65.179 5.625 18.635 1.00 19.13 419 SER C C 1
ATOM 10689 O O . SER C 1 418 ? 66.250 6.191 18.798 1.00 18.58 419 SER C O 1
ATOM 10692 N N . ASN C 1 419 ? 64.193 6.143 17.915 1.00 18.34 420 ASN C N 1
ATOM 10693 C CA . ASN C 1 419 ? 64.323 7.433 17.264 1.00 18.12 420 ASN C CA 1
ATOM 10694 C C . ASN C 1 419 ? 64.433 8.548 18.309 1.00 17.52 420 ASN C C 1
ATOM 10695 O O . ASN C 1 419 ? 65.215 9.492 18.157 1.00 14.79 420 ASN C O 1
ATOM 10700 N N . ALA C 1 420 ? 63.652 8.428 19.379 1.00 16.80 421 ALA C N 1
ATOM 10701 C CA . ALA C 1 420 ? 63.691 9.417 20.442 1.00 15.53 421 ALA C CA 1
ATOM 10702 C C . ALA C 1 420 ? 65.082 9.386 21.087 1.00 15.20 421 ALA C C 1
ATOM 10703 O O . ALA C 1 420 ? 65.672 10.435 21.353 1.00 15.62 421 ALA C O 1
ATOM 10705 N N . ILE C 1 421 ? 65.615 8.187 21.313 1.00 13.17 422 ILE C N 1
ATOM 10706 C CA . ILE C 1 421 ? 66.923 8.058 21.945 1.00 14.52 422 ILE C CA 1
ATOM 10707 C C . ILE C 1 421 ? 68.061 8.698 21.148 1.00 15.26 422 ILE C C 1
ATOM 10708 O O . ILE C 1 421 ? 68.868 9.438 21.713 1.00 16.25 422 ILE C O 1
ATOM 10713 N N . ARG C 1 422 ? 68.130 8.428 19.845 1.00 14.86 423 ARG C N 1
ATOM 10714 C CA . ARG C 1 422 ? 69.187 9.006 19.024 1.00 14.50 423 ARG C CA 1
ATOM 10715 C C . ARG C 1 422 ? 69.072 10.519 19.018 1.00 15.71 423 ARG C C 1
ATOM 10716 O O . ARG C 1 422 ? 70.062 11.228 19.199 1.00 16.06 423 ARG C O 1
ATOM 10724 N N . TYR C 1 423 ? 67.853 11.003 18.802 1.00 15.98 424 TYR C N 1
ATOM 10725 C CA . TYR C 1 423 ? 67.587 12.430 18.759 1.00 16.96 424 TYR C CA 1
ATOM 10726 C C . TYR C 1 423 ? 68.033 13.062 20.067 1.00 16.53 424 TYR C C 1
ATOM 10727 O O . TYR C 1 423 ? 68.623 14.143 20.078 1.00 16.37 424 TYR C O 1
ATOM 10736 N N . PHE C 1 424 ? 67.734 12.384 21.169 1.00 17.34 425 PHE C N 1
ATOM 10737 C CA . PHE C 1 424 ? 68.114 12.860 22.495 1.00 15.80 425 PHE C CA 1
ATOM 10738 C C . PHE C 1 424 ? 69.629 12.976 22.574 1.00 15.94 425 PHE C C 1
ATOM 10739 O O . PHE C 1 424 ? 70.166 14.025 22.928 1.00 17.01 425 PHE C O 1
ATOM 10747 N N . ARG C 1 425 ? 70.319 11.899 22.232 1.00 16.01 426 ARG C N 1
ATOM 10748 C CA . ARG C 1 425 ? 71.774 11.903 22.290 1.00 19.17 426 ARG C CA 1
ATOM 10749 C C . ARG C 1 425 ? 72.431 12.897 21.331 1.00 18.81 426 ARG C C 1
ATOM 10750 O O . ARG C 1 425 ? 73.477 13.461 21.643 1.00 19.92 426 ARG C O 1
ATOM 10758 N N . GLU C 1 426 ? 71.829 13.111 20.166 1.00 18.47 427 GLU C N 1
ATOM 10759 C CA . GLU C 1 426 ? 72.415 14.028 19.200 1.00 19.12 427 GLU C CA 1
ATOM 10760 C C . GLU C 1 426 ? 72.228 15.507 19.515 1.00 19.90 427 GLU C C 1
ATOM 10761 O O . GLU C 1 426 ? 73.108 16.314 19.218 1.00 19.15 427 GLU C O 1
ATOM 10767 N N . ASN C 1 427 ? 71.110 15.869 20.138 1.00 19.79 428 ASN C N 1
ATOM 10768 C CA . ASN C 1 427 ? 70.860 17.272 20.427 1.00 19.33 428 ASN C CA 1
ATOM 10769 C C . ASN C 1 427 ? 70.991 17.748 21.868 1.00 19.73 428 ASN C C 1
ATOM 10770 O O . ASN C 1 427 ? 71.017 18.953 22.126 1.00 21.31 428 ASN C O 1
ATOM 10775 N N . ILE C 1 428 ? 71.083 16.816 22.805 1.00 18.91 429 ILE C N 1
ATOM 10776 C CA . ILE C 1 428 ? 71.201 17.168 24.214 1.00 16.01 429 ILE C CA 1
ATOM 10777 C C . ILE C 1 428 ? 72.590 17.764 24.478 1.00 17.71 429 ILE C C 1
ATOM 10778 O O . ILE C 1 428 ? 73.589 17.290 23.928 1.00 19.52 429 ILE C O 1
ATOM 10783 N N . ASP C 1 429 ? 72.666 18.805 25.303 1.00 17.26 430 ASP C N 1
ATOM 10784 C CA . ASP C 1 429 ? 73.964 19.415 25.612 1.00 17.51 430 ASP C CA 1
ATOM 10785 C C . ASP C 1 429 ? 74.783 18.605 26.632 1.00 17.22 430 ASP C C 1
ATOM 10786 O O . ASP C 1 429 ? 76.001 18.500 26.511 1.00 17.07 430 ASP C O 1
ATOM 10791 N N . ALA C 1 430 ? 74.113 18.040 27.636 1.00 16.98 431 ALA C N 1
ATOM 10792 C CA . ALA C 1 430 ? 74.785 17.263 28.683 1.00 17.18 431 ALA C CA 1
ATOM 10793 C C . ALA C 1 430 ? 75.699 16.178 28.109 1.00 17.20 431 ALA C C 1
ATOM 10794 O O . ALA C 1 430 ? 75.436 15.642 27.036 1.00 17.16 431 ALA C O 1
ATOM 10796 N N . GLY C 1 431 ? 76.764 15.850 28.838 1.00 17.17 432 GLY C N 1
ATOM 10797 C CA . GLY C 1 431 ? 77.705 14.849 28.367 1.00 17.28 432 GLY C CA 1
ATOM 10798 C C . GLY C 1 431 ? 77.607 13.469 28.995 1.00 17.34 432 GLY C C 1
ATOM 10799 O O . GLY C 1 431 ? 78.247 12.532 28.524 1.00 17.98 432 GLY C O 1
ATOM 10800 N N . MET C 1 432 ? 76.842 13.343 30.075 1.00 18.62 433 MET C N 1
ATOM 10801 C CA . MET C 1 432 ? 76.658 12.053 30.738 1.00 18.16 433 MET C CA 1
ATOM 10802 C C . MET C 1 432 ? 75.172 11.747 30.643 1.00 17.77 433 MET C C 1
ATOM 10803 O O . MET C 1 432 ? 74.365 12.241 31.421 1.00 18.75 433 MET C O 1
ATOM 10808 N N . LEU C 1 433 ? 74.840 10.928 29.653 1.00 18.01 434 LEU C N 1
ATOM 10809 C CA . LEU C 1 433 ? 73.476 10.543 29.330 1.00 16.05 434 LEU C CA 1
ATOM 10810 C C . LEU C 1 433 ? 73.040 9.190 29.898 1.00 16.31 434 LEU C C 1
ATOM 10811 O O . LEU C 1 433 ? 73.827 8.242 29.956 1.00 14.80 434 LEU C O 1
ATOM 10816 N N . GLY C 1 434 ? 71.771 9.108 30.296 1.00 15.39 435 GLY C N 1
ATOM 10817 C CA . GLY C 1 434 ? 71.234 7.871 30.836 1.00 14.24 435 GLY C CA 1
ATOM 10818 C C . GLY C 1 434 ? 69.884 7.536 30.228 1.00 14.57 435 GLY C C 1
ATOM 10819 O O . GLY C 1 434 ? 68.975 8.365 30.220 1.00 13.91 435 GLY C O 1
ATOM 10820 N N . ILE C 1 435 ? 69.748 6.323 29.706 1.00 16.06 436 ILE C N 1
ATOM 10821 C CA . ILE C 1 435 ? 68.490 5.901 29.103 1.00 14.96 436 ILE C CA 1
ATOM 10822 C C . ILE C 1 435 ? 67.835 4.913 30.067 1.00 17.08 436 ILE C C 1
ATOM 10823 O O . ILE C 1 435 ? 68.374 3.838 30.344 1.00 16.42 436 ILE C O 1
ATOM 10828 N N . ASN C 1 436 ? 66.677 5.295 30.590 1.00 18.28 437 ASN C N 1
ATOM 10829 C CA . ASN C 1 436 ? 65.941 4.462 31.525 1.00 20.57 437 ASN C CA 1
ATOM 10830 C C . ASN C 1 436 ? 66.718 4.211 32.809 1.00 22.72 437 ASN C C 1
ATOM 10831 O O . ASN C 1 436 ? 66.590 3.159 33.430 1.00 23.72 437 ASN C O 1
ATOM 10836 N N . LEU C 1 437 ? 67.528 5.188 33.199 1.00 24.20 438 LEU C N 1
ATOM 10837 C CA . LEU C 1 437 ? 68.299 5.098 34.431 1.00 25.88 438 LEU C CA 1
ATOM 10838 C C . LEU C 1 437 ? 68.182 6.440 35.121 1.00 26.26 438 LEU C C 1
ATOM 10839 O O . LEU C 1 437 ? 68.281 7.478 34.466 1.00 26.83 438 LEU C O 1
ATOM 10844 N N . GLY C 1 438 ? 67.966 6.416 36.436 1.00 26.38 439 GLY C N 1
ATOM 10845 C CA . GLY C 1 438 ? 67.833 7.648 37.194 1.00 25.45 439 GLY C CA 1
ATOM 10846 C C . GLY C 1 438 ? 69.111 8.466 37.234 1.00 25.44 439 GLY C C 1
ATOM 10847 O O . GLY C 1 438 ? 69.106 9.652 36.900 1.00 23.77 439 GLY C O 1
ATOM 10848 N N . VAL C 1 439 ? 70.202 7.825 37.647 1.00 24.99 440 VAL C N 1
ATOM 10849 C CA . VAL C 1 439 ? 71.516 8.463 37.742 1.00 25.40 440 VAL C CA 1
ATOM 10850 C C . VAL C 1 439 ? 72.400 7.984 36.582 1.00 24.45 440 VAL C C 1
ATOM 10851 O O . VAL C 1 439 ? 72.834 6.834 36.552 1.00 24.35 440 VAL C O 1
ATOM 10855 N N . PRO C 1 440 ? 72.692 8.875 35.625 1.00 23.99 441 PRO C N 1
ATOM 10856 C CA . PRO C 1 440 ? 73.508 8.599 34.434 1.00 25.75 441 PRO C CA 1
ATOM 10857 C C . PRO C 1 440 ? 75.036 8.579 34.591 1.00 25.32 441 PRO C C 1
ATOM 10858 O O . PRO C 1 440 ? 75.759 8.652 33.593 1.00 23.62 441 PRO C O 1
ATOM 10862 N N . ALA C 1 441 ? 75.521 8.486 35.827 1.00 24.01 442 ALA C N 1
ATOM 10863 C CA . ALA C 1 441 ? 76.960 8.454 36.092 1.00 23.03 442 ALA C CA 1
ATOM 10864 C C . ALA C 1 441 ? 77.593 7.241 35.419 1.00 22.85 442 ALA C C 1
ATOM 10865 O O . ALA C 1 441 ? 77.198 6.102 35.676 1.00 24.17 442 ALA C O 1
ATOM 10867 N N . PRO C 1 442 ? 78.589 7.468 34.550 1.00 20.08 443 PRO C N 1
ATOM 10868 C CA . PRO C 1 442 ? 79.252 6.363 33.856 1.00 18.31 443 PRO C CA 1
ATOM 10869 C C . PRO C 1 442 ? 80.296 5.674 34.720 1.00 17.21 443 PRO C C 1
ATOM 10870 O O . PRO C 1 442 ? 80.857 6.270 35.638 1.00 18.19 443 PRO C O 1
ATOM 10874 N N . MET C 1 443 ? 80.560 4.413 34.426 1.00 16.40 444 MET C N 1
ATOM 10875 C CA . MET C 1 443 ? 81.557 3.679 35.189 1.00 17.14 444 MET C CA 1
ATOM 10876 C C . MET C 1 443 ? 82.969 4.230 34.966 1.00 17.32 444 MET C C 1
ATOM 10877 O O . MET C 1 443 ? 83.252 4.861 33.938 1.00 15.59 444 MET C O 1
ATOM 10882 N N . ALA C 1 444 ? 83.835 3.979 35.946 1.00 17.08 445 ALA C N 1
ATOM 10883 C CA . ALA C 1 444 ? 85.222 4.446 35.969 1.00 17.49 445 ALA C CA 1
ATOM 10884 C C . ALA C 1 444 ? 86.059 4.361 34.691 1.00 18.30 445 ALA C C 1
ATOM 10885 O O . ALA C 1 444 ? 86.927 5.207 34.475 1.00 17.79 445 ALA C O 1
ATOM 10887 N N . PHE C 1 445 ? 85.830 3.348 33.860 1.00 18.60 446 PHE C N 1
ATOM 10888 C CA . PHE C 1 445 ? 86.607 3.218 32.631 1.00 19.32 446 PHE C CA 1
ATOM 10889 C C . PHE C 1 445 ? 86.155 4.141 31.496 1.00 19.95 446 PHE C C 1
ATOM 10890 O O . PHE C 1 445 ? 86.623 4.019 30.368 1.00 20.70 446 PHE C O 1
ATOM 10898 N N . PHE C 1 446 ? 85.256 5.067 31.819 1.00 20.09 447 PHE C N 1
ATOM 10899 C CA . PHE C 1 446 ? 84.733 6.061 30.880 1.00 20.10 447 PHE C CA 1
ATOM 10900 C C . PHE C 1 446 ? 85.020 7.428 31.491 1.00 19.92 447 PHE C C 1
ATOM 10901 O O . PHE C 1 446 ? 85.067 7.568 32.710 1.00 19.86 447 PHE C O 1
ATOM 10909 N N . PRO C 1 447 ? 85.239 8.452 30.662 1.00 19.25 448 PRO C N 1
ATOM 10910 C CA . PRO C 1 447 ? 85.484 9.717 31.364 1.00 20.16 448 PRO C CA 1
ATOM 10911 C C . PRO C 1 447 ? 84.163 10.280 31.884 1.00 19.58 448 PRO C C 1
ATOM 10912 O O . PRO C 1 447 ? 83.114 10.069 31.272 1.00 18.80 448 PRO C O 1
ATOM 10916 N N . PHE C 1 448 ? 84.214 10.956 33.030 1.00 19.82 449 PHE C N 1
ATOM 10917 C CA . PHE C 1 448 ? 83.027 11.571 33.638 1.00 20.02 449 PHE C CA 1
ATOM 10918 C C . PHE C 1 448 ? 82.866 12.878 32.852 1.00 18.97 449 PHE C C 1
ATOM 10919 O O . PHE C 1 448 ? 83.285 13.939 33.309 1.00 19.29 449 PHE C O 1
ATOM 10927 N N . SER C 1 449 ? 82.260 12.782 31.670 1.00 18.38 450 SER C N 1
ATOM 10928 C CA . SER C 1 449 ? 82.095 13.919 30.758 1.00 19.67 450 SER C CA 1
ATOM 10929 C C . SER C 1 449 ? 80.899 14.877 30.876 1.00 19.34 450 SER C C 1
ATOM 10930 O O . SER C 1 449 ? 79.852 14.661 30.269 1.00 18.58 450 SER C O 1
ATOM 10933 N N . GLY C 1 450 ? 81.074 15.946 31.642 1.00 19.43 451 GLY C N 1
ATOM 10934 C CA . GLY C 1 450 ? 80.028 16.943 31.773 1.00 19.47 451 GLY C CA 1
ATOM 10935 C C . GLY C 1 450 ? 80.314 18.016 30.728 1.00 20.99 451 GLY C C 1
ATOM 10936 O O . GLY C 1 450 ? 81.294 17.904 29.983 1.00 22.05 451 GLY C O 1
ATOM 10937 N N . TRP C 1 451 ? 79.495 19.062 30.666 1.00 21.31 452 TRP C N 1
ATOM 10938 C CA . TRP C 1 451 ? 79.704 20.116 29.671 1.00 20.76 452 TRP C CA 1
ATOM 10939 C C . TRP C 1 451 ? 79.180 21.491 30.137 1.00 22.04 452 TRP C C 1
ATOM 10940 O O . TRP C 1 451 ? 78.444 21.596 31.122 1.00 22.93 452 TRP C O 1
ATOM 10951 N N . LYS C 1 452 ? 79.571 22.537 29.415 1.00 22.65 453 LYS C N 1
ATOM 10952 C CA . LYS C 1 452 ? 79.187 23.915 29.723 1.00 22.62 453 LYS C CA 1
ATOM 10953 C C . LYS C 1 452 ? 79.589 24.318 31.142 1.00 23.20 453 LYS C C 1
ATOM 10954 O O . LYS C 1 452 ? 80.708 24.031 31.573 1.00 23.92 453 LYS C O 1
ATOM 10960 N N . SER C 1 453 ? 78.706 24.985 31.871 1.00 22.77 454 SER C N 1
ATOM 10961 C CA . SER C 1 453 ? 79.052 25.400 33.229 1.00 23.35 454 SER C CA 1
ATOM 10962 C C . SER C 1 453 ? 79.338 24.237 34.183 1.00 24.05 454 SER C C 1
ATOM 10963 O O . SER C 1 453 ? 79.708 24.460 35.333 1.00 25.02 454 SER C O 1
ATOM 10966 N N . SER C 1 454 ? 79.166 23.004 33.709 1.00 24.88 455 SER C N 1
ATOM 10967 C CA . SER C 1 454 ? 79.408 21.816 34.535 1.00 24.66 455 SER C CA 1
ATOM 10968 C C . SER C 1 454 ? 80.847 21.319 34.419 1.00 24.52 455 SER C C 1
ATOM 10969 O O . SER C 1 454 ? 81.307 20.501 35.223 1.00 24.80 455 SER C O 1
ATOM 10972 N N . PHE C 1 455 ? 81.563 21.809 33.416 1.00 23.62 456 PHE C N 1
ATOM 10973 C CA . PHE C 1 455 ? 82.941 21.378 33.227 1.00 22.93 456 PHE C CA 1
ATOM 10974 C C . PHE C 1 455 ? 83.845 22.444 32.624 1.00 21.54 456 PHE C C 1
ATOM 10975 O O . PHE C 1 455 ? 83.514 23.059 31.616 1.00 23.79 456 PHE C O 1
ATOM 10983 N N . PHE C 1 456 ? 84.994 22.651 33.251 1.00 21.79 457 PHE C N 1
ATOM 10984 C CA . PHE C 1 456 ? 85.963 23.619 32.766 1.00 23.00 457 PHE C CA 1
ATOM 10985 C C . PHE C 1 456 ? 87.257 22.874 32.497 1.00 22.24 457 PHE C C 1
ATOM 10986 O O . PHE C 1 456 ? 87.813 22.249 33.398 1.00 22.29 457 PHE C O 1
ATOM 10994 N N . GLY C 1 457 ? 87.720 22.930 31.251 1.00 21.48 458 GLY C N 1
ATOM 10995 C CA . GLY C 1 457 ? 88.952 22.255 30.890 1.00 21.72 458 GLY C CA 1
ATOM 10996 C C . GLY C 1 457 ? 88.823 21.492 29.587 1.00 23.93 458 GLY C C 1
ATOM 10997 O O . GLY C 1 457 ? 87.879 21.703 28.818 1.00 23.49 458 GLY C O 1
ATOM 10998 N N . THR C 1 458 ? 89.775 20.599 29.337 1.00 25.60 459 THR C N 1
ATOM 10999 C CA . THR C 1 458 ? 89.770 19.803 28.117 1.00 27.19 459 THR C CA 1
ATOM 11000 C C . THR C 1 458 ? 89.468 18.349 28.411 1.00 26.36 459 THR C C 1
ATOM 11001 O O . THR C 1 458 ? 88.593 17.755 27.789 1.00 29.07 459 THR C O 1
ATOM 11005 N N . LEU C 1 459 ? 90.205 17.780 29.361 1.00 24.69 460 LEU C N 1
ATOM 11006 C CA . LEU C 1 459 ? 90.046 16.381 29.727 1.00 21.62 460 LEU C CA 1
ATOM 11007 C C . LEU C 1 459 ? 89.325 16.213 31.062 1.00 22.18 460 LEU C C 1
ATOM 11008 O O . LEU C 1 459 ? 89.653 16.884 32.043 1.00 22.18 460 LEU C O 1
ATOM 11013 N N . HIS C 1 460 ? 88.344 15.310 31.086 1.00 21.07 461 HIS C N 1
ATOM 11014 C CA . HIS C 1 460 ? 87.556 15.039 32.285 1.00 21.51 461 HIS C CA 1
ATOM 11015 C C . HIS C 1 460 ? 88.283 14.092 33.229 1.00 21.89 461 HIS C C 1
ATOM 11016 O O . HIS C 1 460 ? 89.415 13.681 32.979 1.00 22.65 461 HIS C O 1
ATOM 11023 N N . ALA C 1 461 ? 87.607 13.740 34.315 1.00 20.51 462 ALA C N 1
ATOM 11024 C CA . ALA C 1 461 ? 88.149 12.809 35.284 1.00 20.15 462 ALA C CA 1
ATOM 11025 C C . ALA C 1 461 ? 87.745 11.411 34.812 1.00 20.84 462 ALA C C 1
ATOM 11026 O O . ALA C 1 461 ? 86.798 11.265 34.022 1.00 19.15 462 ALA C O 1
ATOM 11028 N N . ASN C 1 462 ? 88.468 10.393 35.285 1.00 20.86 463 ASN C N 1
ATOM 11029 C CA . ASN C 1 462 ? 88.188 8.993 34.942 1.00 19.66 463 ASN C CA 1
ATOM 11030 C C . ASN C 1 462 ? 88.408 8.663 33.462 1.00 18.64 463 ASN C C 1
ATOM 11031 O O . ASN C 1 462 ? 88.678 9.547 32.649 1.00 18.40 463 ASN C O 1
ATOM 11036 N N . GLY C 1 463 ? 88.287 7.383 33.120 1.00 17.63 464 GLY C N 1
ATOM 11037 C CA . GLY C 1 463 ? 88.471 6.963 31.743 1.00 14.93 464 GLY C CA 1
ATOM 11038 C C . GLY C 1 463 ? 89.861 7.285 31.234 1.00 16.60 464 GLY C C 1
ATOM 11039 O O . GLY C 1 463 ? 90.747 7.690 31.992 1.00 15.28 464 GLY C O 1
ATOM 11040 N N . LYS C 1 464 ? 90.066 7.104 29.937 1.00 16.57 465 LYS C N 1
ATOM 11041 C CA . LYS C 1 464 ? 91.366 7.383 29.361 1.00 15.86 465 LYS C CA 1
ATOM 11042 C C . LYS C 1 464 ? 91.699 8.862 29.506 1.00 16.36 465 LYS C C 1
ATOM 11043 O O . LYS C 1 464 ? 92.858 9.252 29.388 1.00 16.61 465 LYS C O 1
ATOM 11049 N N . ASP C 1 465 ? 90.693 9.692 29.767 1.00 14.86 466 ASP C N 1
ATOM 11050 C CA . ASP C 1 465 ? 90.969 11.111 29.928 1.00 15.91 466 ASP C CA 1
ATOM 11051 C C . ASP C 1 465 ? 91.889 11.339 31.106 1.00 15.79 466 ASP C C 1
ATOM 11052 O O . ASP C 1 465 ? 92.898 12.032 30.986 1.00 16.04 466 ASP C O 1
ATOM 11057 N N . SER C 1 466 ? 91.538 10.749 32.245 1.00 15.11 467 SER C N 1
ATOM 11058 C CA . SER C 1 466 ? 92.327 10.919 33.447 1.00 14.84 467 SER C CA 1
ATOM 11059 C C . SER C 1 466 ? 93.771 10.519 33.199 1.00 14.27 467 SER C C 1
ATOM 11060 O O . SER C 1 466 ? 94.680 11.156 33.711 1.00 14.19 467 SER C O 1
ATOM 11063 N N . VAL C 1 467 ? 93.983 9.488 32.388 1.00 15.25 468 VAL C N 1
ATOM 11064 C CA . VAL C 1 467 ? 95.332 9.029 32.075 1.00 16.61 468 VAL C CA 1
ATOM 11065 C C . VAL C 1 467 ? 96.168 10.116 31.386 1.00 19.09 468 VAL C C 1
ATOM 11066 O O . VAL C 1 467 ? 97.308 10.386 31.784 1.00 19.89 468 VAL C O 1
ATOM 11070 N N . ASP C 1 468 ? 95.600 10.737 30.357 1.00 20.09 469 ASP C N 1
ATOM 11071 C CA . ASP C 1 468 ? 96.294 11.784 29.615 1.00 21.39 469 ASP C CA 1
ATOM 11072 C C . ASP C 1 468 ? 96.435 13.094 30.372 1.00 20.70 469 ASP C C 1
ATOM 11073 O O . ASP C 1 468 ? 97.340 13.883 30.102 1.00 20.09 469 ASP C O 1
ATOM 11078 N N . PHE C 1 469 ? 95.540 13.318 31.322 1.00 19.85 470 PHE C N 1
ATOM 11079 C CA . PHE C 1 469 ? 95.581 14.528 32.117 1.00 20.33 470 PHE C CA 1
ATOM 11080 C C . PHE C 1 469 ? 96.664 14.420 33.188 1.00 20.68 470 PHE C C 1
ATOM 11081 O O . PHE C 1 469 ? 97.184 15.427 33.670 1.00 21.27 470 PHE C O 1
ATOM 11089 N N . TYR C 1 470 ? 96.999 13.190 33.556 1.00 20.23 471 TYR C N 1
ATOM 11090 C CA . TYR C 1 470 ? 97.999 12.939 34.584 1.00 19.40 471 TYR C CA 1
ATOM 11091 C C . TYR C 1 470 ? 99.355 12.533 34.002 1.00 19.39 471 TYR C C 1
ATOM 11092 O O . TYR C 1 470 ? 100.241 12.075 34.720 1.00 18.82 471 TYR C O 1
ATOM 11101 N N . THR C 1 471 ? 99.520 12.696 32.698 1.00 19.77 472 THR C N 1
ATOM 11102 C CA . THR C 1 471 ? 100.788 12.346 32.071 1.00 19.95 472 THR C CA 1
ATOM 11103 C C . THR C 1 471 ? 101.133 13.346 30.997 1.00 19.97 472 THR C C 1
ATOM 11104 O O . THR C 1 471 ? 100.309 14.161 30.605 1.00 20.74 472 THR C O 1
ATOM 11108 N N . ARG C 1 472 ? 102.371 13.289 30.534 1.00 21.53 473 ARG C N 1
ATOM 11109 C CA . ARG C 1 472 ? 102.815 14.151 29.452 1.00 22.94 473 ARG C CA 1
ATOM 11110 C C . ARG C 1 472 ? 103.586 13.216 28.512 1.00 24.52 473 ARG C C 1
ATOM 11111 O O . ARG C 1 472 ? 104.111 12.182 28.950 1.00 25.15 473 ARG C O 1
ATOM 11119 N N . LYS C 1 473 ? 103.636 13.542 27.225 1.00 25.09 474 LYS C N 1
ATOM 11120 C CA . LYS C 1 473 ? 104.314 12.663 26.282 1.00 26.33 474 LYS C CA 1
ATOM 11121 C C . LYS C 1 473 ? 105.648 13.154 25.736 1.00 25.56 474 LYS C C 1
ATOM 11122 O O . LYS C 1 473 ? 105.937 14.347 25.704 1.00 26.86 474 LYS C O 1
ATOM 11128 N N . LYS C 1 474 ? 106.456 12.199 25.303 1.00 23.85 475 LYS C N 1
ATOM 11129 C CA . LYS C 1 474 ? 107.736 12.487 24.687 1.00 22.52 475 LYS C CA 1
ATOM 11130 C C . LYS C 1 474 ? 107.769 11.602 23.453 1.00 21.28 475 LYS C C 1
ATOM 11131 O O . LYS C 1 474 ? 107.399 10.434 23.527 1.00 19.58 475 LYS C O 1
ATOM 11137 N N . VAL C 1 475 ? 108.173 12.158 22.317 1.00 20.94 476 VAL C N 1
ATOM 11138 C CA . VAL C 1 475 ? 108.268 11.370 21.097 1.00 20.81 476 VAL C CA 1
ATOM 11139 C C . VAL C 1 475 ? 109.727 11.315 20.665 1.00 23.26 476 VAL C C 1
ATOM 11140 O O . VAL C 1 475 ? 110.429 12.328 20.680 1.00 24.00 476 VAL C O 1
ATOM 11144 N N . VAL C 1 476 ? 110.186 10.122 20.305 1.00 24.74 477 VAL C N 1
ATOM 11145 C CA . VAL C 1 476 ? 111.558 9.943 19.863 1.00 24.21 477 VAL C CA 1
ATOM 11146 C C . VAL C 1 476 ? 111.589 9.443 18.425 1.00 26.11 477 VAL C C 1
ATOM 11147 O O . VAL C 1 476 ? 111.028 8.393 18.098 1.00 27.73 477 VAL C O 1
ATOM 11151 N N . THR C 1 477 ? 112.227 10.226 17.566 1.00 27.20 478 THR C N 1
ATOM 11152 C CA . THR C 1 477 ? 112.378 9.889 16.161 1.00 27.30 478 THR C CA 1
ATOM 11153 C C . THR C 1 477 ? 113.867 9.664 16.024 1.00 28.11 478 THR C C 1
ATOM 11154 O O . THR C 1 477 ? 114.649 10.594 16.178 1.00 28.96 478 THR C O 1
ATOM 11158 N N . ALA C 1 478 ? 114.268 8.434 15.745 1.00 29.14 479 ALA C N 1
ATOM 11159 C CA . ALA C 1 478 ? 115.687 8.139 15.647 1.00 29.73 479 ALA C CA 1
ATOM 11160 C C . ALA C 1 478 ? 116.133 7.549 14.321 1.00 31.27 479 ALA C C 1
ATOM 11161 O O . ALA C 1 478 ? 115.408 6.787 13.674 1.00 32.25 479 ALA C O 1
ATOM 11163 N N . ARG C 1 479 ? 117.344 7.922 13.923 1.00 31.65 480 ARG C N 1
ATOM 11164 C CA . ARG C 1 479 ? 117.939 7.418 12.704 1.00 30.15 480 ARG C CA 1
ATOM 11165 C C . ARG C 1 479 ? 119.106 6.538 13.124 1.00 28.85 480 ARG C C 1
ATOM 11166 O O . ARG C 1 479 ? 120.002 6.981 13.841 1.00 27.25 480 ARG C O 1
ATOM 11174 N N . TYR C 1 480 ? 119.062 5.279 12.707 1.00 27.91 481 TYR C N 1
ATOM 11175 C CA . TYR C 1 480 ? 120.117 4.322 13.016 1.00 28.06 481 TYR C CA 1
ATOM 11176 C C . TYR C 1 480 ? 120.506 3.636 11.710 1.00 29.83 481 TYR C C 1
ATOM 11177 O O . TYR C 1 480 ? 120.000 2.554 11.387 1.00 28.36 481 TYR C O 1
ATOM 11186 N N . PRO C 1 481 ? 121.415 4.267 10.940 1.00 31.53 482 PRO C N 1
ATOM 11187 C CA . PRO C 1 481 ? 121.909 3.766 9.653 1.00 31.43 482 PRO C CA 1
ATOM 11188 C C . PRO C 1 481 ? 122.383 2.319 9.729 1.00 31.88 482 PRO C C 1
ATOM 11189 O O . PRO C 1 481 ? 123.113 1.938 10.649 1.00 29.93 482 PRO C O 1
ATOM 11193 N N . A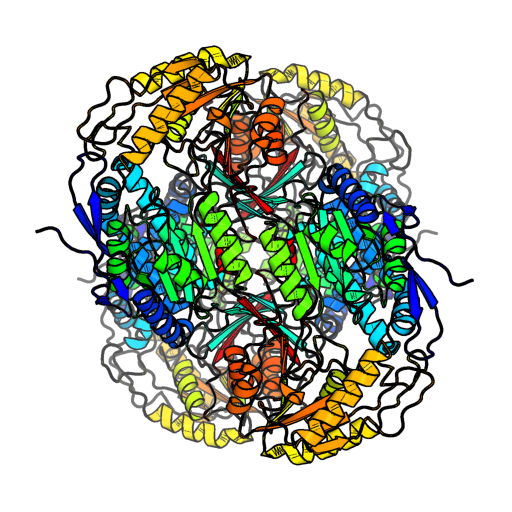LA C 1 482 ? 121.958 1.513 8.765 1.00 32.24 483 ALA C N 1
ATOM 11194 C CA . ALA C 1 482 ? 122.364 0.117 8.734 1.00 36.35 483 ALA C CA 1
ATOM 11195 C C . ALA C 1 482 ? 123.889 0.048 8.620 1.00 38.70 483 ALA C C 1
ATOM 11196 O O . ALA C 1 482 ? 124.501 0.763 7.818 1.00 40.38 483 ALA C O 1
ATOM 11198 N N . PRO C 1 483 ? 124.529 -0.797 9.439 1.00 40.14 484 PRO C N 1
ATOM 11199 C CA . PRO C 1 483 ? 125.988 -0.891 9.355 1.00 42.91 484 PRO C CA 1
ATOM 11200 C C . PRO C 1 483 ? 126.482 -1.658 8.122 1.00 46.19 484 PRO C C 1
ATOM 11201 O O . PRO C 1 483 ? 125.732 -2.410 7.493 1.00 45.12 484 PRO C O 1
ATOM 11205 N N . ASP C 1 484 ? 127.747 -1.443 7.770 1.00 50.78 485 ASP C N 1
ATOM 11206 C CA . ASP C 1 484 ? 128.354 -2.118 6.629 1.00 53.86 485 ASP C CA 1
ATOM 11207 C C . ASP C 1 484 ? 129.125 -3.325 7.122 1.00 54.23 485 ASP C C 1
ATOM 11208 O O . ASP C 1 484 ? 129.735 -3.288 8.191 1.00 53.35 485 ASP C O 1
ATOM 11213 N N . PHE C 1 485 ? 129.098 -4.398 6.342 1.00 55.42 486 PHE C N 1
ATOM 11214 C CA . PHE C 1 485 ? 129.820 -5.598 6.725 1.00 57.41 486 PHE C CA 1
ATOM 11215 C C . PHE C 1 485 ? 130.750 -6.055 5.598 1.00 59.09 486 PHE C C 1
ATOM 11216 O O . PHE C 1 485 ? 130.544 -5.612 4.445 1.00 60.20 486 PHE C O 1
ATOM 11224 N N . GLU D 1 2 ? 99.942 48.598 -9.682 1.00 49.41 3 GLU D N 1
ATOM 11225 C CA . GLU D 1 2 ? 98.815 48.408 -8.719 1.00 49.12 3 GLU D CA 1
ATOM 11226 C C . GLU D 1 2 ? 99.039 47.226 -7.772 1.00 47.00 3 GLU D C 1
ATOM 11227 O O . GLU D 1 2 ? 99.158 46.077 -8.207 1.00 46.53 3 GLU D O 1
ATOM 11233 N N . ILE D 1 3 ? 99.089 47.520 -6.475 1.00 44.12 4 ILE D N 1
ATOM 11234 C CA . ILE D 1 3 ? 99.288 46.496 -5.456 1.00 41.54 4 ILE D CA 1
ATOM 11235 C C . ILE D 1 3 ? 97.935 45.900 -5.079 1.00 39.71 4 ILE D C 1
ATOM 11236 O O . ILE D 1 3 ? 96.992 46.625 -4.774 1.00 39.53 4 ILE D O 1
ATOM 11241 N N . ARG D 1 4 ? 97.843 44.577 -5.099 1.00 37.57 5 ARG D N 1
ATOM 11242 C CA . ARG D 1 4 ? 96.591 43.901 -4.782 1.00 35.33 5 ARG D CA 1
ATOM 11243 C C . ARG D 1 4 ? 96.276 43.862 -3.290 1.00 34.38 5 ARG D C 1
ATOM 11244 O O . ARG D 1 4 ? 97.143 43.574 -2.461 1.00 33.99 5 ARG D O 1
ATOM 11252 N N . LYS D 1 5 ? 95.028 44.172 -2.958 1.00 32.96 6 LYS D N 1
ATOM 11253 C CA . LYS D 1 5 ? 94.572 44.149 -1.577 1.00 32.57 6 LYS D CA 1
ATOM 11254 C C . LYS D 1 5 ? 93.902 42.806 -1.320 1.00 31.84 6 LYS D C 1
ATOM 11255 O O . LYS D 1 5 ? 92.954 42.434 -2.015 1.00 32.59 6 LYS D O 1
ATOM 11261 N N . LEU D 1 6 ? 94.386 42.074 -0.327 1.00 29.85 7 LEU D N 1
ATOM 11262 C CA . LEU D 1 6 ? 93.786 40.789 -0.013 1.00 28.89 7 LEU D CA 1
ATOM 11263 C C . LEU D 1 6 ? 92.461 40.995 0.710 1.00 27.99 7 LEU D C 1
ATOM 11264 O O . LEU D 1 6 ? 92.244 42.025 1.351 1.00 28.80 7 LEU D O 1
ATOM 11269 N N . LYS D 1 7 ? 91.570 40.017 0.586 1.00 26.89 8 LYS D N 1
ATOM 11270 C CA . LYS D 1 7 ? 90.264 40.071 1.233 1.00 24.74 8 LYS D CA 1
ATOM 11271 C C . LYS D 1 7 ? 90.179 38.980 2.289 1.00 24.37 8 LYS D C 1
ATOM 11272 O O . LYS D 1 7 ? 91.062 38.126 2.396 1.00 22.60 8 LYS D O 1
ATOM 11278 N N . ASN D 1 8 ? 89.112 39.027 3.077 1.00 24.06 9 ASN D N 1
ATOM 11279 C CA . ASN D 1 8 ? 88.874 38.016 4.096 1.00 24.33 9 ASN D CA 1
ATOM 11280 C C . ASN D 1 8 ? 88.036 36.943 3.404 1.00 25.08 9 ASN D C 1
ATOM 11281 O O . ASN D 1 8 ? 87.536 37.161 2.293 1.00 25.62 9 ASN D O 1
ATOM 11286 N N . TYR D 1 9 ? 87.898 35.782 4.032 1.00 24.01 10 TYR D N 1
ATOM 11287 C CA . TYR D 1 9 ? 87.087 34.726 3.442 1.00 23.07 10 TYR D CA 1
ATOM 11288 C C . TYR D 1 9 ? 86.084 34.292 4.481 1.00 24.41 10 TYR D C 1
ATOM 11289 O O . TYR D 1 9 ? 86.409 33.563 5.427 1.00 24.93 10 TYR D O 1
ATOM 11298 N N . ILE D 1 10 ? 84.859 34.754 4.296 1.00 23.70 11 ILE D N 1
ATOM 11299 C CA . ILE D 1 10 ? 83.792 34.447 5.217 1.00 23.89 11 ILE D CA 1
ATOM 11300 C C . ILE D 1 10 ? 82.594 33.929 4.431 1.00 25.04 11 ILE D C 1
ATOM 11301 O O . ILE D 1 10 ? 82.212 34.502 3.404 1.00 26.33 11 ILE D O 1
ATOM 11306 N N . ASN D 1 11 ? 82.031 32.823 4.903 1.00 24.17 12 ASN D N 1
ATOM 11307 C CA . ASN D 1 11 ? 80.868 32.202 4.281 1.00 24.91 12 ASN D CA 1
ATOM 11308 C C . ASN D 1 11 ? 81.103 31.759 2.833 1.00 25.96 12 ASN D C 1
ATOM 11309 O O . ASN D 1 11 ? 80.251 31.965 1.962 1.00 26.12 12 ASN D O 1
ATOM 11314 N N . GLY D 1 12 ? 82.261 31.141 2.598 1.00 26.30 13 GLY D N 1
ATOM 11315 C CA . GLY D 1 12 ? 82.622 30.647 1.279 1.00 27.08 13 GLY D CA 1
ATOM 11316 C C . GLY D 1 12 ? 82.699 31.733 0.230 1.00 29.30 13 GLY D C 1
ATOM 11317 O O . GLY D 1 12 ? 82.395 31.512 -0.942 1.00 28.17 13 GLY D O 1
ATOM 11318 N N . GLU D 1 13 ? 83.154 32.906 0.641 1.00 32.57 14 GLU D N 1
ATOM 11319 C CA . GLU D 1 13 ? 83.202 34.026 -0.272 1.00 35.01 14 GLU D CA 1
ATOM 11320 C C . GLU D 1 13 ? 84.289 35.011 0.131 1.00 35.07 14 GLU D C 1
ATOM 11321 O O . GLU D 1 13 ? 84.505 35.257 1.317 1.00 36.57 14 GLU D O 1
ATOM 11327 N N . TRP D 1 14 ? 84.985 35.567 -0.852 1.00 34.19 15 TRP D N 1
ATOM 11328 C CA . TRP D 1 14 ? 86.009 36.553 -0.554 1.00 33.47 15 TRP D CA 1
ATOM 11329 C C . TRP D 1 14 ? 85.289 37.891 -0.419 1.00 34.08 15 TRP D C 1
ATOM 11330 O O . TRP D 1 14 ? 84.588 38.323 -1.333 1.00 32.39 15 TRP D O 1
ATOM 11341 N N . VAL D 1 15 ? 85.440 38.529 0.736 1.00 34.92 16 VAL D N 1
ATOM 11342 C CA . VAL D 1 15 ? 84.788 39.810 0.988 1.00 35.06 16 VAL D CA 1
ATOM 11343 C C . VAL D 1 15 ? 85.757 40.818 1.581 1.00 35.40 16 VAL D C 1
ATOM 11344 O O . VAL D 1 15 ? 86.556 40.495 2.462 1.00 34.01 16 VAL D O 1
ATOM 11348 N N . GLU D 1 16 ? 85.680 42.046 1.089 1.00 37.04 17 GLU D N 1
ATOM 11349 C CA . GLU D 1 16 ? 86.557 43.107 1.562 1.00 38.66 17 GLU D CA 1
ATOM 11350 C C . GLU D 1 16 ? 86.331 43.454 3.031 1.00 37.32 17 GLU D C 1
ATOM 11351 O O . GLU D 1 16 ? 85.193 43.606 3.481 1.00 35.84 17 GLU D O 1
ATOM 11357 N N . SER D 1 17 ? 87.428 43.570 3.775 1.00 36.08 18 SER D N 1
ATOM 11358 C CA . SER D 1 17 ? 87.362 43.926 5.187 1.00 34.82 18 SER D CA 1
ATOM 11359 C C . SER D 1 17 ? 86.729 45.307 5.312 1.00 34.81 18 SER D C 1
ATOM 11360 O O . SER D 1 17 ? 86.767 46.103 4.370 1.00 33.12 18 SER D O 1
ATOM 11363 N N . LYS D 1 18 ? 86.144 45.594 6.468 1.00 35.98 19 LYS D N 1
ATOM 11364 C CA . LYS D 1 18 ? 85.503 46.889 6.687 1.00 37.50 19 LYS D CA 1
ATOM 11365 C C . LYS D 1 18 ? 86.515 47.917 7.188 1.00 36.13 19 LYS D C 1
ATOM 11366 O O . LYS D 1 18 ? 86.197 49.092 7.362 1.00 35.29 19 LYS D O 1
ATOM 11372 N N . THR D 1 19 ? 87.745 47.454 7.388 1.00 34.65 20 THR D N 1
ATOM 11373 C CA . THR D 1 19 ? 88.849 48.273 7.874 1.00 32.66 20 THR D CA 1
ATOM 11374 C C . THR D 1 19 ? 89.394 49.257 6.823 1.00 33.45 20 THR D C 1
ATOM 11375 O O . THR D 1 19 ? 89.103 49.144 5.631 1.00 31.98 20 THR D O 1
ATOM 11379 N N . ASP D 1 20 ? 90.185 50.222 7.285 1.00 34.02 21 ASP D N 1
ATOM 11380 C CA . ASP D 1 20 ? 90.830 51.196 6.409 1.00 35.42 21 ASP D CA 1
ATOM 11381 C C . ASP D 1 20 ? 92.327 51.104 6.660 1.00 34.96 21 ASP D C 1
ATOM 11382 O O . ASP D 1 20 ? 93.113 51.870 6.106 1.00 34.47 21 ASP D O 1
ATOM 11387 N N . GLN D 1 21 ? 92.707 50.152 7.507 1.00 34.14 22 GLN D N 1
ATOM 11388 C CA . GLN D 1 21 ? 94.105 49.932 7.858 1.00 35.00 22 GLN D CA 1
ATOM 11389 C C . GLN D 1 21 ? 94.634 48.731 7.066 1.00 33.42 22 GLN D C 1
ATOM 11390 O O . GLN D 1 21 ? 94.139 47.620 7.212 1.00 34.07 22 GLN D O 1
ATOM 11396 N N . TYR D 1 22 ? 95.635 48.955 6.225 1.00 31.42 23 TYR D N 1
ATOM 11397 C CA . TYR D 1 22 ? 96.206 47.873 5.438 1.00 29.99 23 TYR D CA 1
ATOM 11398 C C . TYR D 1 22 ? 97.696 47.762 5.661 1.00 30.66 23 TYR D C 1
ATOM 11399 O O . TYR D 1 22 ? 98.375 48.761 5.867 1.00 31.35 23 TYR D O 1
ATOM 11408 N N . GLU D 1 23 ? 98.208 46.539 5.610 1.00 31.06 24 GLU D N 1
ATOM 11409 C CA . GLU D 1 23 ? 99.625 46.323 5.826 1.00 31.51 24 GLU D CA 1
ATOM 11410 C C . GLU D 1 23 ? 100.362 45.778 4.608 1.00 31.25 24 GLU D C 1
ATOM 11411 O O . GLU D 1 23 ? 99.899 44.848 3.952 1.00 32.85 24 GLU D O 1
ATOM 11417 N N . ASP D 1 24 ? 101.512 46.371 4.310 1.00 29.96 25 ASP D N 1
ATOM 11418 C CA . ASP D 1 24 ? 102.329 45.944 3.183 1.00 30.45 25 A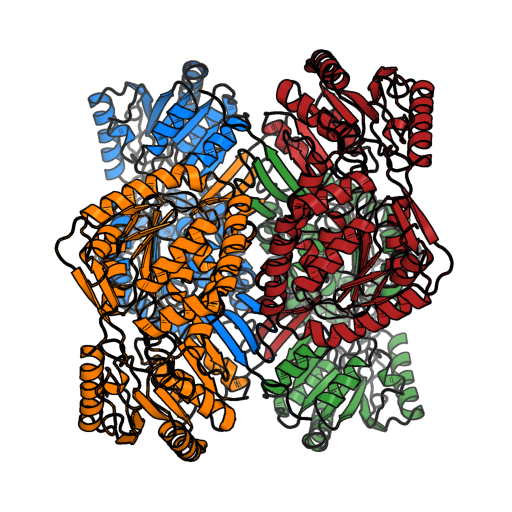SP D CA 1
ATOM 11419 C C . ASP D 1 24 ? 102.980 44.597 3.480 1.00 29.77 25 ASP D C 1
ATOM 11420 O O . ASP D 1 24 ? 103.495 44.380 4.576 1.00 29.84 25 ASP D O 1
ATOM 11425 N N . VAL D 1 25 ? 102.946 43.696 2.504 1.00 27.95 26 VAL D N 1
ATOM 11426 C CA . VAL D 1 25 ? 103.563 42.385 2.648 1.00 27.52 26 VAL D CA 1
ATOM 11427 C C . VAL D 1 25 ? 104.732 42.415 1.682 1.00 27.91 26 VAL D C 1
ATOM 11428 O O . VAL D 1 25 ? 104.527 42.521 0.477 1.00 28.24 26 VAL D O 1
ATOM 11432 N N . VAL D 1 26 ? 105.953 42.336 2.206 1.00 28.45 27 VAL D N 1
ATOM 11433 C CA . VAL D 1 26 ? 107.138 42.399 1.353 1.00 29.35 27 VAL D CA 1
ATOM 11434 C C . VAL D 1 26 ? 107.971 41.132 1.306 1.00 29.58 27 VAL D C 1
ATOM 11435 O O . VAL D 1 26 ? 107.992 40.344 2.248 1.00 29.96 27 VAL D O 1
ATOM 11439 N N . ASN D 1 27 ? 108.660 40.954 0.185 1.00 30.11 28 ASN D N 1
ATOM 11440 C CA . ASN D 1 27 ? 109.541 39.816 -0.028 1.00 29.23 28 ASN D CA 1
ATOM 11441 C C . ASN D 1 27 ? 110.773 40.134 0.818 1.00 31.37 28 ASN D C 1
ATOM 11442 O O . ASN D 1 27 ? 111.442 41.144 0.593 1.00 33.27 28 ASN D O 1
ATOM 11447 N N . PRO D 1 28 ? 111.080 39.287 1.814 1.00 32.40 29 PRO D N 1
ATOM 11448 C CA . PRO D 1 28 ? 112.234 39.492 2.703 1.00 33.15 29 PRO D CA 1
ATOM 11449 C C . PRO D 1 28 ? 113.560 39.588 1.967 1.00 32.62 29 PRO D C 1
ATOM 11450 O O . PRO D 1 28 ? 114.504 40.210 2.454 1.00 34.21 29 PRO D O 1
ATOM 11454 N N . ALA D 1 29 ? 113.627 38.962 0.797 1.00 31.67 30 ALA D N 1
ATOM 11455 C CA . ALA D 1 29 ? 114.851 38.946 0.008 1.00 32.50 30 ALA D CA 1
ATOM 11456 C C . ALA D 1 29 ? 115.051 40.143 -0.922 1.00 32.68 30 ALA D C 1
ATOM 11457 O O . ALA D 1 29 ? 116.185 40.471 -1.266 1.00 33.99 30 ALA D O 1
ATOM 11459 N N . THR D 1 30 ? 113.965 40.798 -1.318 1.00 32.86 31 THR D N 1
ATOM 11460 C CA . THR D 1 30 ? 114.058 41.930 -2.237 1.00 34.09 31 THR D CA 1
ATOM 11461 C C . THR D 1 30 ? 113.472 43.238 -1.709 1.00 34.85 31 THR D C 1
ATOM 11462 O O . THR D 1 30 ? 113.684 44.298 -2.296 1.00 33.68 31 THR D O 1
ATOM 11466 N N . LYS D 1 31 ? 112.722 43.153 -0.614 1.00 35.80 32 LYS D N 1
ATOM 11467 C CA . LYS D 1 31 ? 112.088 44.317 0.000 1.00 34.69 32 LYS D CA 1
ATOM 11468 C C . LYS D 1 31 ? 110.940 44.835 -0.857 1.00 34.52 32 LYS D C 1
ATOM 11469 O O . LYS D 1 31 ? 110.364 45.880 -0.568 1.00 34.62 32 LYS D O 1
ATOM 11475 N N . GLU D 1 32 ? 110.609 44.088 -1.906 1.00 34.80 33 GLU D N 1
ATOM 11476 C CA . GLU D 1 32 ? 109.522 44.454 -2.803 1.00 34.98 33 GLU D CA 1
ATOM 11477 C C . GLU D 1 32 ? 108.168 44.173 -2.157 1.00 33.52 33 GLU D C 1
ATOM 11478 O O . GLU D 1 32 ? 107.986 43.147 -1.502 1.00 33.86 33 GLU D O 1
ATOM 11484 N N . VAL D 1 33 ? 107.222 45.088 -2.337 1.00 32.27 34 VAL D N 1
ATOM 11485 C CA . VAL D 1 33 ? 105.885 44.918 -1.778 1.00 30.21 34 VAL D CA 1
ATOM 11486 C C . VAL D 1 33 ? 105.090 43.963 -2.658 1.00 29.70 34 VAL D C 1
ATOM 11487 O O . VAL D 1 33 ? 104.837 44.254 -3.826 1.00 30.58 34 VAL D O 1
ATOM 11491 N N . LEU D 1 34 ? 104.697 42.827 -2.088 1.00 28.51 35 LEU D N 1
ATOM 11492 C CA . LEU D 1 34 ? 103.942 41.813 -2.814 1.00 28.49 35 LEU D CA 1
ATOM 11493 C C . LEU D 1 34 ? 102.452 42.127 -2.874 1.00 29.13 35 LEU D C 1
ATOM 11494 O O . LEU D 1 34 ? 101.799 41.897 -3.896 1.00 30.08 35 LEU D O 1
ATOM 11499 N N . CYS D 1 35 ? 101.916 42.655 -1.781 1.00 28.68 36 CYS D N 1
ATOM 11500 C CA . CYS D 1 35 ? 100.497 42.977 -1.719 1.00 28.43 36 CYS D CA 1
ATOM 11501 C C . CYS D 1 35 ? 100.189 43.629 -0.387 1.00 26.31 36 CYS D C 1
ATOM 11502 O O . CYS D 1 35 ? 101.089 43.869 0.414 1.00 26.08 36 CYS D O 1
ATOM 11505 N N . GLN D 1 36 ? 98.910 43.908 -0.156 1.00 25.13 37 GLN D N 1
ATOM 11506 C CA . GLN D 1 36 ? 98.481 44.498 1.101 1.00 25.78 37 GLN D CA 1
ATOM 11507 C C . GLN D 1 36 ? 97.480 43.596 1.799 1.00 24.60 37 GLN D C 1
ATOM 11508 O O . GLN D 1 36 ? 96.547 43.093 1.176 1.00 24.96 37 GLN D O 1
ATOM 11514 N N . VAL D 1 37 ? 97.694 43.397 3.099 1.00 23.46 38 VAL D N 1
ATOM 11515 C CA . VAL D 1 37 ? 96.826 42.565 3.921 1.00 21.04 38 VAL D CA 1
ATOM 11516 C C . VAL D 1 37 ? 96.057 43.499 4.847 1.00 22.66 38 VAL D C 1
ATOM 11517 O O . VAL D 1 37 ? 96.630 44.421 5.433 1.00 23.39 38 VAL D O 1
ATOM 11521 N N . PRO D 1 38 ? 94.738 43.289 4.971 1.00 24.00 39 PRO D N 1
ATOM 11522 C CA . PRO D 1 38 ? 93.917 44.137 5.837 1.00 22.93 39 PRO D CA 1
ATOM 11523 C C . PRO D 1 38 ? 94.087 43.817 7.308 1.00 24.77 39 PRO D C 1
ATOM 11524 O O . PRO D 1 38 ? 94.318 42.662 7.684 1.00 24.16 39 PRO D O 1
ATOM 11528 N N . ILE D 1 39 ? 93.996 44.857 8.131 1.00 25.11 40 ILE D N 1
ATOM 11529 C CA . ILE D 1 39 ? 94.070 44.707 9.574 1.00 26.54 40 ILE D CA 1
ATOM 11530 C C . ILE D 1 39 ? 92.585 44.783 9.884 1.00 27.59 40 ILE D C 1
ATOM 11531 O O . ILE D 1 39 ? 92.039 45.871 10.066 1.00 29.69 40 ILE D O 1
ATOM 11536 N N . SER D 1 40 ? 91.930 43.627 9.912 1.00 27.10 41 SER D N 1
ATOM 11537 C CA . SER D 1 40 ? 90.494 43.576 10.134 1.00 26.80 41 SER D CA 1
ATOM 11538 C C . SER D 1 40 ? 90.024 44.032 11.502 1.00 27.64 41 SER D C 1
ATOM 11539 O O . SER D 1 40 ? 90.768 44.021 12.482 1.00 25.39 41 SER D O 1
ATOM 11542 N N . THR D 1 41 ? 88.758 44.423 11.547 1.00 30.14 42 THR D N 1
ATOM 11543 C CA . THR D 1 41 ? 88.135 44.936 12.755 1.00 31.78 42 THR D CA 1
ATOM 11544 C C . THR D 1 41 ? 87.335 43.883 13.506 1.00 33.69 42 THR D C 1
ATOM 11545 O O . THR D 1 41 ? 87.274 42.722 13.098 1.00 33.75 42 THR D O 1
ATOM 11549 N N . LYS D 1 42 ? 86.720 44.304 14.607 1.00 36.68 43 LYS D N 1
ATOM 11550 C CA . LYS D 1 42 ? 85.907 43.413 15.427 1.00 38.45 43 LYS D CA 1
ATOM 11551 C C . LYS D 1 42 ? 84.669 43.006 14.658 1.00 38.11 43 LYS D C 1
ATOM 11552 O O . LYS D 1 42 ? 84.215 41.872 14.766 1.00 38.55 43 LYS D O 1
ATOM 11558 N N . GLU D 1 43 ? 84.119 43.940 13.888 1.00 37.47 44 GLU D N 1
ATOM 11559 C CA . GLU D 1 43 ? 82.944 43.642 13.090 1.00 38.22 44 GLU D CA 1
ATOM 11560 C C . GLU D 1 43 ? 83.267 42.415 12.253 1.00 37.08 44 GLU D C 1
ATOM 11561 O O . GLU D 1 43 ? 82.483 41.469 12.192 1.00 36.95 44 GLU D O 1
ATOM 11567 N N . ASP D 1 44 ? 84.437 42.441 11.615 1.00 35.88 45 ASP D N 1
ATOM 11568 C CA . ASP D 1 44 ? 84.877 41.345 10.762 1.00 34.05 45 ASP D CA 1
ATOM 11569 C C . ASP D 1 44 ? 84.927 40.005 11.493 1.00 33.62 45 ASP D C 1
ATOM 11570 O O . ASP D 1 44 ? 84.430 39.006 10.978 1.00 32.39 45 ASP D O 1
ATOM 11575 N N . ILE D 1 45 ? 85.522 39.966 12.682 1.00 32.84 46 ILE D N 1
ATOM 11576 C CA . ILE D 1 45 ? 85.570 38.709 13.416 1.00 32.85 46 ILE D CA 1
ATOM 11577 C C . ILE D 1 45 ? 84.176 38.327 13.901 1.00 32.17 46 ILE D C 1
ATOM 11578 O O . ILE D 1 45 ? 83.801 37.152 13.873 1.00 32.29 46 ILE D O 1
ATOM 11583 N N . ASP D 1 46 ? 83.407 39.317 14.341 1.00 30.59 47 ASP D N 1
ATOM 11584 C CA . ASP D 1 46 ? 82.051 39.053 14.799 1.00 30.33 47 ASP D CA 1
ATOM 11585 C C . ASP D 1 46 ? 81.290 38.375 13.666 1.00 29.85 47 ASP D C 1
ATOM 11586 O O . ASP D 1 46 ? 80.622 37.361 13.870 1.00 30.20 47 ASP D O 1
ATOM 11591 N N . TYR D 1 47 ? 81.408 38.938 12.468 1.00 28.27 48 TYR D N 1
ATOM 11592 C CA . TYR D 1 47 ? 80.747 38.393 11.290 1.00 27.32 48 TYR D CA 1
ATOM 11593 C C . TYR D 1 47 ? 81.201 36.951 11.033 1.00 26.36 48 TYR D C 1
ATOM 11594 O O . TYR D 1 47 ? 80.371 36.069 10.810 1.00 26.03 48 TYR D O 1
ATOM 11603 N N . ALA D 1 48 ? 82.513 36.711 11.062 1.00 24.60 49 ALA D N 1
ATOM 11604 C CA . ALA D 1 48 ? 83.043 35.363 10.844 1.00 24.93 49 ALA D CA 1
ATOM 11605 C C . ALA D 1 48 ? 82.509 34.411 11.915 1.00 25.06 49 ALA D C 1
ATOM 11606 O O . ALA D 1 48 ? 82.068 33.305 11.611 1.00 25.02 49 ALA D O 1
ATOM 11608 N N . ALA D 1 49 ? 82.538 34.852 13.167 1.00 23.96 50 ALA D N 1
ATOM 11609 C CA . ALA D 1 49 ? 82.049 34.033 14.268 1.00 25.22 50 ALA D CA 1
ATOM 11610 C C . ALA D 1 49 ? 80.586 33.634 14.075 1.00 24.41 50 ALA D C 1
ATOM 11611 O O . ALA D 1 49 ? 80.219 32.488 14.300 1.00 23.32 50 ALA D O 1
ATOM 11613 N N . GLN D 1 50 ? 79.754 34.584 13.666 1.00 25.63 51 GLN D N 1
ATOM 11614 C CA . GLN D 1 50 ? 78.337 34.314 13.451 1.00 26.84 51 GLN D CA 1
ATOM 11615 C C . GLN D 1 50 ? 78.158 33.342 12.292 1.00 25.55 51 GLN D C 1
ATOM 11616 O O . GLN D 1 50 ? 77.344 32.419 12.355 1.00 26.14 51 GLN D O 1
ATOM 11622 N N . THR D 1 51 ? 78.928 33.554 11.233 1.00 24.24 52 THR D N 1
ATOM 11623 C CA . THR D 1 51 ? 78.865 32.706 10.054 1.00 22.55 52 THR D CA 1
ATOM 11624 C C . THR D 1 51 ? 79.292 31.282 10.380 1.00 23.19 52 THR D C 1
ATOM 11625 O O . THR D 1 51 ? 78.583 30.324 10.073 1.00 23.32 52 THR D O 1
ATOM 11629 N N . ALA D 1 52 ? 80.461 31.159 11.001 1.00 21.88 53 ALA D N 1
ATOM 11630 C CA . ALA D 1 52 ? 81.021 29.866 11.374 1.00 22.12 53 ALA D CA 1
ATOM 11631 C C . ALA D 1 52 ? 80.062 29.060 12.239 1.00 22.44 53 ALA D C 1
ATOM 11632 O O . ALA D 1 52 ? 79.889 27.858 12.031 1.00 22.57 53 ALA D O 1
ATOM 11634 N N . ALA D 1 53 ? 79.451 29.731 13.211 1.00 23.19 54 ALA D N 1
ATOM 11635 C CA . ALA D 1 53 ? 78.507 29.101 14.135 1.00 24.64 54 ALA D CA 1
ATOM 11636 C C . ALA D 1 53 ? 77.257 28.632 13.414 1.00 24.88 54 ALA D C 1
ATOM 11637 O O . ALA D 1 53 ? 76.67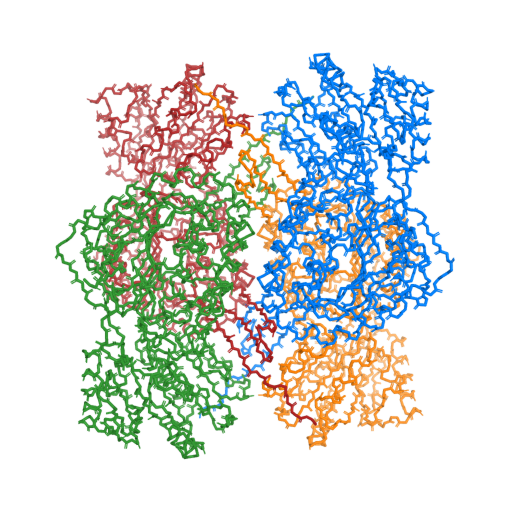0 27.609 13.765 1.00 25.81 54 ALA D O 1
ATOM 11639 N N . GLU D 1 54 ? 76.852 29.388 12.404 1.00 25.20 55 GLU D N 1
ATOM 11640 C CA . GLU D 1 54 ? 75.668 29.048 11.640 1.00 25.74 55 GLU D CA 1
ATOM 11641 C C . GLU D 1 54 ? 75.950 27.847 10.735 1.00 24.68 55 GLU D C 1
ATOM 11642 O O . GLU D 1 54 ? 75.134 26.932 10.633 1.00 25.27 55 GLU D O 1
ATOM 11648 N N . ALA D 1 55 ? 77.111 27.852 10.088 1.00 22.90 56 ALA D N 1
ATOM 11649 C CA . ALA D 1 55 ? 77.506 26.771 9.192 1.00 20.92 56 ALA D CA 1
ATOM 11650 C C . ALA D 1 55 ? 77.750 25.503 9.994 1.00 21.07 56 ALA D C 1
ATOM 11651 O O . ALA D 1 55 ? 77.600 24.387 9.495 1.00 19.54 56 ALA D O 1
ATOM 11653 N N . PHE D 1 56 ? 78.126 25.679 11.251 1.00 22.00 57 PHE D N 1
ATOM 11654 C CA . PHE D 1 56 ? 78.386 24.542 12.103 1.00 20.86 57 PHE D CA 1
ATOM 11655 C C . PHE D 1 56 ? 77.141 23.675 12.274 1.00 22.63 57 PHE D C 1
ATOM 11656 O O . PHE D 1 56 ? 77.246 22.453 12.418 1.00 24.63 57 PHE D O 1
ATOM 11664 N N . LYS D 1 57 ? 75.965 24.300 12.247 1.00 22.94 58 LYS D N 1
ATOM 11665 C CA . LYS D 1 57 ? 74.706 23.571 12.415 1.00 22.89 58 LYS D CA 1
ATOM 11666 C C . LYS D 1 57 ? 74.431 22.536 11.324 1.00 22.54 58 LYS D C 1
ATOM 11667 O O . LYS D 1 57 ? 73.701 21.570 11.557 1.00 23.73 58 LYS D O 1
ATOM 11673 N N . THR D 1 58 ? 74.995 22.734 10.137 1.00 20.92 59 THR D N 1
ATOM 11674 C CA . THR D 1 58 ? 74.792 21.778 9.057 1.00 20.17 59 THR D CA 1
ATOM 11675 C C . THR D 1 58 ? 76.052 20.956 8.801 1.00 21.67 59 THR D C 1
ATOM 11676 O O . THR D 1 58 ? 75.970 19.770 8.470 1.00 22.14 59 THR D O 1
ATOM 11680 N N . TRP D 1 59 ? 77.218 21.579 8.963 1.00 20.05 60 TRP D N 1
ATOM 11681 C CA . TRP D 1 59 ? 78.470 20.880 8.726 1.00 18.21 60 TRP D CA 1
ATOM 11682 C C . TRP D 1 59 ? 78.668 19.719 9.681 1.00 18.48 60 TRP D C 1
ATOM 11683 O O . TRP D 1 59 ? 79.125 18.654 9.279 1.00 17.61 60 TRP D O 1
ATOM 11694 N N . SER D 1 60 ? 78.325 19.924 10.946 1.00 19.34 61 SER D N 1
ATOM 11695 C CA . SER D 1 60 ? 78.495 18.874 11.935 1.00 19.39 61 SER D CA 1
ATOM 11696 C C . SER D 1 60 ? 77.532 17.717 11.683 1.00 21.92 61 SER D C 1
ATOM 11697 O O . SER D 1 60 ? 77.736 16.608 12.184 1.00 22.97 61 SER D O 1
ATOM 11700 N N . LYS D 1 61 ? 76.484 17.975 10.904 1.00 23.24 62 LYS D N 1
ATOM 11701 C CA . LYS D 1 61 ? 75.501 16.941 10.594 1.00 23.95 62 LYS D CA 1
ATOM 11702 C C . LYS D 1 61 ? 75.895 16.143 9.349 1.00 23.96 62 LYS D C 1
ATOM 11703 O O . LYS D 1 61 ? 75.181 15.229 8.930 1.00 24.79 62 LYS D O 1
ATOM 11709 N N . VAL D 1 62 ? 77.032 16.494 8.758 1.00 21.48 63 VAL D N 1
ATOM 11710 C CA . VAL D 1 62 ? 77.532 15.773 7.594 1.00 20.24 63 VAL D CA 1
ATOM 11711 C C . VAL D 1 62 ? 78.433 14.666 8.154 1.00 20.43 63 VAL D C 1
ATOM 11712 O O . VAL D 1 62 ? 79.503 14.955 8.685 1.00 20.32 63 VAL D O 1
ATOM 11716 N N . ALA D 1 63 ? 77.994 13.412 8.045 1.00 17.97 64 ALA D N 1
ATOM 11717 C CA . ALA D 1 63 ? 78.751 12.272 8.566 1.00 17.95 64 ALA D CA 1
ATOM 11718 C C . ALA D 1 63 ? 80.251 12.354 8.264 1.00 16.57 64 ALA D C 1
ATOM 11719 O O . ALA D 1 63 ? 80.667 12.762 7.175 1.00 14.37 64 ALA D O 1
ATOM 11721 N N . VAL D 1 64 ? 81.063 11.959 9.237 1.00 16.21 65 VAL D N 1
ATOM 11722 C CA . VAL D 1 64 ? 82.503 12.019 9.073 1.00 15.75 65 VAL D CA 1
ATOM 11723 C C . VAL D 1 64 ? 83.024 11.331 7.807 1.00 17.79 65 VAL D C 1
ATOM 11724 O O . VAL D 1 64 ? 83.978 11.808 7.196 1.00 18.25 65 VAL D O 1
ATOM 11728 N N . PRO D 1 65 ? 82.404 10.214 7.381 1.00 19.42 66 PRO D N 1
ATOM 11729 C CA . PRO D 1 65 ? 82.935 9.588 6.167 1.00 20.13 66 PRO D CA 1
ATOM 11730 C C . PRO D 1 65 ? 82.852 10.508 4.951 1.00 21.37 66 PRO D C 1
ATOM 11731 O O . PRO D 1 65 ? 83.706 10.456 4.074 1.00 21.95 66 PRO D O 1
ATOM 11735 N N . ARG D 1 66 ? 81.826 11.350 4.896 1.00 23.73 67 ARG D N 1
ATOM 11736 C CA . ARG D 1 66 ? 81.693 12.277 3.780 1.00 25.47 67 ARG D CA 1
ATOM 11737 C C . ARG D 1 66 ? 82.663 13.438 3.929 1.00 25.37 67 ARG D C 1
ATOM 11738 O O . ARG D 1 66 ? 83.301 13.850 2.958 1.00 26.10 67 ARG D O 1
ATOM 11746 N N . ARG D 1 67 ? 82.771 13.971 5.143 1.00 23.98 68 ARG D N 1
ATOM 11747 C CA . ARG D 1 67 ? 83.675 15.087 5.392 1.00 21.84 68 ARG D CA 1
ATOM 11748 C C . ARG D 1 67 ? 85.106 14.687 5.036 1.00 22.70 68 ARG D C 1
ATOM 11749 O O . ARG D 1 67 ? 85.874 15.492 4.515 1.00 22.54 68 ARG D O 1
ATOM 11757 N N . ALA D 1 68 ? 85.452 13.433 5.309 1.00 23.43 69 ALA D N 1
ATOM 11758 C CA . ALA D 1 68 ? 86.790 12.926 5.041 1.00 24.06 69 ALA D CA 1
ATOM 11759 C C . ALA D 1 68 ? 87.066 12.844 3.542 1.00 25.79 69 ALA D C 1
ATOM 11760 O O . ALA D 1 68 ? 88.209 13.013 3.088 1.00 25.19 69 ALA D O 1
ATOM 11762 N N . ARG D 1 69 ? 86.010 12.581 2.780 1.00 26.33 70 ARG D N 1
ATOM 11763 C CA . ARG D 1 69 ? 86.096 12.482 1.327 1.00 27.34 70 ARG D CA 1
ATOM 11764 C C . ARG D 1 69 ? 86.703 13.778 0.779 1.00 26.57 70 ARG D C 1
ATOM 11765 O O . ARG D 1 69 ? 87.594 13.769 -0.079 1.00 26.33 70 ARG D O 1
ATOM 11773 N N . ILE D 1 70 ? 86.213 14.896 1.296 1.00 25.68 71 ILE D N 1
ATOM 11774 C CA . ILE D 1 70 ? 86.692 16.204 0.879 1.00 23.03 71 ILE D CA 1
ATOM 11775 C C . ILE D 1 70 ? 88.166 16.386 1.230 1.00 21.70 71 ILE D C 1
ATOM 11776 O O . ILE D 1 70 ? 88.915 17.011 0.476 1.00 22.10 71 ILE D O 1
ATOM 11781 N N . LEU D 1 71 ? 88.582 15.830 2.366 1.00 18.92 72 LEU D N 1
ATOM 11782 C CA . LEU D 1 71 ? 89.976 15.923 2.791 1.00 17.37 72 LEU D CA 1
ATOM 11783 C C . LEU D 1 71 ? 90.883 15.163 1.813 1.00 17.43 72 LEU D C 1
ATOM 11784 O O . LEU D 1 71 ? 92.058 15.496 1.657 1.00 17.36 72 LEU D O 1
ATOM 11789 N N . PHE D 1 72 ? 90.346 14.137 1.156 1.00 16.85 73 PHE D N 1
ATOM 11790 C CA . PHE D 1 72 ? 91.139 13.392 0.184 1.00 17.12 73 PHE D CA 1
ATOM 11791 C C . PHE D 1 72 ? 91.316 14.264 -1.053 1.00 18.02 73 PHE D C 1
ATOM 11792 O O . PHE D 1 72 ? 92.398 14.316 -1.639 1.00 18.92 73 PHE D O 1
ATOM 11800 N N . ASN D 1 73 ? 90.251 14.951 -1.445 1.00 17.10 74 ASN D N 1
ATOM 11801 C CA . ASN D 1 73 ? 90.314 15.845 -2.589 1.00 18.73 74 ASN D CA 1
ATOM 11802 C C . ASN D 1 73 ? 91.346 16.920 -2.286 1.00 19.61 74 ASN D C 1
ATOM 11803 O O . ASN D 1 73 ? 92.254 17.166 -3.077 1.00 19.01 74 ASN D O 1
ATOM 11808 N N . PHE D 1 74 ? 91.193 17.549 -1.125 1.00 20.16 75 PHE D N 1
ATOM 11809 C CA . PHE D 1 74 ? 92.088 18.610 -0.686 1.00 20.96 75 PHE D CA 1
ATOM 11810 C C . PHE D 1 74 ? 93.541 18.165 -0.740 1.00 22.12 75 PHE D C 1
ATOM 11811 O O . PHE D 1 74 ? 94.423 18.908 -1.187 1.00 21.97 75 PHE D O 1
ATOM 11819 N N . GLN D 1 75 ? 93.774 16.949 -0.265 1.00 22.46 76 GLN D N 1
ATOM 11820 C CA . GLN D 1 75 ? 95.100 16.359 -0.233 1.00 22.92 76 GLN D CA 1
ATOM 11821 C C . GLN D 1 75 ? 95.682 16.297 -1.640 1.00 25.49 76 GLN D C 1
ATOM 11822 O O . GLN D 1 75 ? 96.835 16.662 -1.857 1.00 24.83 76 GLN D O 1
ATOM 11828 N N . GLN D 1 76 ? 94.877 15.846 -2.599 1.00 28.70 77 GLN D N 1
ATOM 11829 C CA . GLN D 1 76 ? 95.328 15.742 -3.983 1.00 30.68 77 GLN D CA 1
ATOM 11830 C C . GLN D 1 76 ? 95.587 17.127 -4.586 1.00 30.59 77 GLN D C 1
ATOM 11831 O O . GLN D 1 76 ? 96.640 17.365 -5.182 1.00 30.68 77 GLN D O 1
ATOM 11837 N N . LEU D 1 77 ? 94.629 18.037 -4.435 1.00 29.51 78 LEU D N 1
ATOM 11838 C CA . LEU D 1 77 ? 94.795 19.389 -4.956 1.00 29.77 78 LEU D CA 1
ATOM 11839 C C . LEU D 1 77 ? 96.109 19.980 -4.443 1.00 30.66 78 LEU D C 1
ATOM 11840 O O . LEU D 1 77 ? 96.883 20.540 -5.209 1.00 32.53 78 LEU D O 1
ATOM 11845 N N . LEU D 1 78 ? 96.358 19.839 -3.146 1.00 31.34 79 LEU D N 1
ATOM 11846 C CA . LEU D 1 78 ? 97.580 20.345 -2.530 1.00 30.70 79 LEU D CA 1
ATOM 11847 C C . LEU D 1 78 ? 98.831 19.748 -3.171 1.00 31.28 79 LEU D C 1
ATOM 11848 O O . LEU D 1 78 ? 99.827 20.443 -3.370 1.00 29.99 79 LEU D O 1
ATOM 11853 N N . SER D 1 79 ? 98.783 18.460 -3.493 1.00 32.42 80 SER D N 1
ATOM 11854 C CA . SER D 1 79 ? 99.936 17.800 -4.098 1.00 33.91 80 SER D CA 1
ATOM 11855 C C . SER D 1 79 ? 100.222 18.279 -5.520 1.00 33.10 80 SER D C 1
ATOM 11856 O O . SER D 1 79 ? 101.378 18.363 -5.937 1.00 33.09 80 SER D O 1
ATOM 11859 N N . GLN D 1 80 ? 99.168 18.608 -6.252 1.00 32.42 81 GLN D N 1
ATOM 11860 C CA . GLN D 1 80 ? 99.314 19.067 -7.622 1.00 33.19 81 GLN D CA 1
ATOM 11861 C C . GLN D 1 80 ? 99.648 20.555 -7.720 1.00 32.56 81 GLN D C 1
ATOM 11862 O O . GLN D 1 80 ? 99.603 21.144 -8.797 1.00 33.05 81 GLN D O 1
ATOM 11868 N N . HIS D 1 81 ? 100.003 21.152 -6.589 1.00 31.48 82 HIS D N 1
ATOM 11869 C CA . HIS D 1 81 ? 100.354 22.565 -6.541 1.00 31.20 82 HIS D CA 1
ATOM 11870 C C . HIS D 1 81 ? 101.565 22.787 -5.642 1.00 31.68 82 HIS D C 1
ATOM 11871 O O . HIS D 1 81 ? 101.803 23.906 -5.199 1.00 31.03 82 HIS D O 1
ATOM 11878 N N . LYS D 1 82 ? 102.320 21.725 -5.367 1.00 32.49 83 LYS D N 1
ATOM 11879 C CA . LYS D 1 82 ? 103.494 21.838 -4.511 1.00 34.63 83 LYS D CA 1
ATOM 11880 C C . LYS D 1 82 ? 104.396 22.986 -4.951 1.00 36.04 83 LYS D C 1
ATOM 11881 O O . LYS D 1 82 ? 104.915 23.740 -4.120 1.00 35.12 83 LYS D O 1
ATOM 11887 N N . GLU D 1 83 ? 104.582 23.112 -6.262 1.00 36.42 84 GLU D N 1
ATOM 11888 C CA . GLU D 1 83 ? 105.418 24.167 -6.824 1.00 36.57 84 GLU D CA 1
ATOM 11889 C C . GLU D 1 83 ? 104.873 25.549 -6.492 1.00 33.42 84 GLU D C 1
ATOM 11890 O O . GLU D 1 83 ? 105.554 26.366 -5.870 1.00 31.17 84 GLU D O 1
ATOM 11896 N N . GLU D 1 84 ? 103.644 25.808 -6.921 1.00 30.77 85 GLU D N 1
ATOM 11897 C CA . GLU D 1 84 ? 103.025 27.100 -6.675 1.00 30.36 85 GLU D CA 1
ATOM 11898 C C . GLU D 1 84 ? 103.065 27.433 -5.189 1.00 27.56 85 GLU D C 1
ATOM 11899 O O . GLU D 1 84 ? 103.351 28.568 -4.800 1.00 26.28 85 GLU D O 1
ATOM 11905 N N . LEU D 1 85 ? 102.778 26.428 -4.368 1.00 25.55 86 LEU D N 1
ATOM 11906 C CA . LEU D 1 85 ? 102.779 26.577 -2.922 1.00 23.79 86 LEU D CA 1
ATOM 11907 C C . LEU D 1 85 ? 104.173 26.885 -2.388 1.00 23.81 86 LEU D C 1
ATOM 11908 O O . LEU D 1 85 ? 104.346 27.822 -1.612 1.00 24.73 86 LEU D O 1
ATOM 11913 N N . ALA D 1 86 ? 105.170 26.108 -2.802 1.00 23.79 87 ALA D N 1
ATOM 11914 C CA . ALA D 1 86 ? 106.534 26.342 -2.334 1.00 25.17 87 ALA D CA 1
ATOM 11915 C C . ALA D 1 86 ? 106.979 27.747 -2.722 1.00 25.70 87 ALA D C 1
ATOM 11916 O O . ALA D 1 86 ? 107.585 28.466 -1.919 1.00 25.05 87 ALA D O 1
ATOM 11918 N N . HIS D 1 87 ? 106.662 28.133 -3.953 1.00 25.58 88 HIS D N 1
ATOM 11919 C CA . HIS D 1 87 ? 107.019 29.450 -4.463 1.00 27.29 88 HIS D CA 1
ATOM 11920 C C . HIS D 1 87 ? 106.476 30.555 -3.563 1.00 27.97 88 HIS D C 1
ATOM 11921 O O . HIS D 1 87 ? 107.190 31.495 -3.204 1.00 29.18 88 HIS D O 1
ATOM 11928 N N . LEU D 1 88 ? 105.201 30.440 -3.213 1.00 27.95 89 LEU D N 1
ATOM 11929 C CA . LEU D 1 88 ? 104.547 31.419 -2.362 1.00 26.88 89 LEU D CA 1
ATOM 11930 C C . LEU D 1 88 ? 105.232 31.487 -0.996 1.00 27.55 89 LEU D C 1
ATOM 11931 O O . LEU D 1 88 ? 105.427 32.570 -0.446 1.00 28.87 89 LEU D O 1
ATOM 11936 N N . ILE D 1 89 ? 105.600 30.334 -0.448 1.00 26.38 90 ILE D N 1
ATOM 11937 C CA . ILE D 1 89 ? 106.279 30.301 0.846 1.00 25.75 90 ILE D CA 1
ATOM 11938 C C . ILE D 1 89 ? 107.618 31.049 0.741 1.00 26.34 90 ILE D C 1
ATOM 11939 O O . ILE D 1 89 ? 107.919 31.926 1.555 1.00 24.82 90 ILE D O 1
ATOM 11944 N N . THR D 1 90 ? 108.404 30.707 -0.280 1.00 25.24 91 THR D N 1
ATOM 11945 C CA . THR D 1 90 ? 109.709 31.315 -0.484 1.00 24.47 91 THR D CA 1
ATOM 11946 C C . THR D 1 90 ? 109.699 32.832 -0.622 1.00 25.44 91 THR D C 1
ATOM 11947 O O . THR D 1 90 ? 110.490 33.511 0.027 1.00 26.23 91 THR D O 1
ATOM 11951 N N . ILE D 1 91 ? 108.820 33.372 -1.461 1.00 25.27 92 ILE D N 1
ATOM 11952 C CA . ILE D 1 91 ? 108.803 34.819 -1.660 1.00 25.48 92 ILE D CA 1
ATOM 11953 C C . ILE D 1 91 ? 108.198 35.545 -0.480 1.00 26.08 92 ILE D C 1
ATOM 11954 O O . ILE D 1 91 ? 108.481 36.711 -0.237 1.00 25.73 92 ILE D O 1
ATOM 11959 N N . GLU D 1 92 ? 107.389 34.834 0.281 1.00 27.88 93 GLU D N 1
ATOM 11960 C CA . GLU D 1 92 ? 106.716 35.437 1.414 1.00 28.44 93 GLU D CA 1
ATOM 11961 C C . GLU D 1 92 ? 107.484 35.309 2.733 1.00 27.88 93 GLU D C 1
ATOM 11962 O O . GLU D 1 92 ? 107.527 36.245 3.531 1.00 26.61 93 GLU D O 1
ATOM 11968 N N . ASN D 1 93 ? 108.102 34.151 2.941 1.00 28.83 94 ASN D N 1
ATOM 11969 C CA . ASN D 1 93 ? 108.845 33.863 4.165 1.00 29.03 94 ASN D CA 1
ATOM 11970 C C . ASN D 1 93 ? 110.364 33.943 4.010 1.00 30.01 94 ASN D C 1
ATOM 11971 O O . ASN D 1 93 ? 111.066 34.287 4.962 1.00 30.01 94 ASN D O 1
ATOM 11976 N N . GLY D 1 94 ? 110.872 33.617 2.822 1.00 31.01 95 GLY D N 1
ATOM 11977 C CA . GLY D 1 94 ? 112.309 33.685 2.593 1.00 31.04 95 GLY D CA 1
ATOM 11978 C C . GLY D 1 94 ? 113.065 32.384 2.363 1.00 31.09 95 GLY D C 1
ATOM 11979 O O . GLY D 1 94 ? 114.071 32.373 1.652 1.00 29.95 95 GLY D O 1
ATOM 11980 N N . LYS D 1 95 ? 112.599 31.288 2.955 1.00 30.00 96 LYS D N 1
ATOM 11981 C CA . LYS D 1 95 ? 113.275 30.004 2.796 1.00 30.31 96 LYS D CA 1
ATOM 11982 C C . LYS D 1 95 ? 113.385 29.553 1.328 1.00 30.45 96 LYS D C 1
ATOM 11983 O O . LYS D 1 95 ? 112.461 29.763 0.537 1.00 29.31 96 LYS D O 1
ATOM 11989 N N . ASN D 1 96 ? 114.515 28.940 0.971 1.00 30.40 97 ASN D N 1
ATOM 11990 C CA . ASN D 1 96 ? 114.732 28.465 -0.402 1.00 33.91 97 ASN D CA 1
ATOM 11991 C C . ASN D 1 96 ? 113.617 27.514 -0.835 1.00 33.85 97 ASN D C 1
ATOM 11992 O O . ASN D 1 96 ? 112.859 27.030 -0.001 1.00 35.18 97 ASN D O 1
ATOM 11997 N N . THR D 1 97 ? 113.516 27.236 -2.133 1.00 34.49 98 THR D N 1
ATOM 11998 C CA . THR D 1 97 ? 112.441 26.373 -2.619 1.00 34.92 98 THR D CA 1
ATOM 11999 C C . THR D 1 97 ? 112.554 24.923 -2.149 1.00 34.65 98 THR D C 1
ATOM 12000 O O . THR D 1 97 ? 111.560 24.194 -2.116 1.00 34.48 98 THR D O 1
ATOM 12004 N N . LYS D 1 98 ? 113.757 24.503 -1.779 1.00 33.80 99 LYS D N 1
ATOM 12005 C CA . LYS D 1 98 ? 113.948 23.141 -1.309 1.00 33.84 99 LYS D CA 1
ATOM 12006 C C . LYS D 1 98 ? 113.272 22.963 0.051 1.00 32.97 99 LYS D C 1
ATOM 12007 O O . LYS D 1 98 ? 112.559 21.985 0.275 1.00 32.48 99 LYS D O 1
ATOM 12013 N N . GLU D 1 99 ? 113.503 23.911 0.953 1.00 31.76 100 GLU D N 1
ATOM 12014 C CA . GLU D 1 99 ? 112.907 23.858 2.277 1.00 29.96 100 GLU D CA 1
ATOM 12015 C C . GLU D 1 99 ? 111.415 24.156 2.205 1.00 30.41 100 GLU D C 1
ATOM 12016 O O . GLU D 1 99 ? 110.641 23.709 3.056 1.00 30.22 100 GLU D O 1
ATOM 12022 N N . ALA D 1 100 ? 111.016 24.918 1.191 1.00 29.56 101 ALA D N 1
ATOM 12023 C CA . ALA D 1 100 ? 109.613 25.256 0.994 1.00 28.82 101 ALA D CA 1
ATOM 12024 C C . ALA D 1 100 ? 108.869 23.988 0.574 1.00 29.04 101 ALA D C 1
ATOM 12025 O O . ALA D 1 100 ? 107.784 23.683 1.081 1.00 28.36 101 ALA D O 1
ATOM 12027 N N . LEU D 1 101 ? 109.460 23.256 -0.365 1.00 28.92 102 LEU D N 1
ATOM 12028 C CA . LEU D 1 101 ? 108.874 22.012 -0.849 1.00 27.33 102 LEU D CA 1
ATOM 12029 C C . LEU D 1 101 ? 108.713 21.047 0.327 1.00 27.59 102 LEU D C 1
ATOM 12030 O O . LEU D 1 101 ? 107.770 20.260 0.375 1.00 27.35 102 LEU D O 1
ATOM 12035 N N . GLY D 1 102 ? 109.639 21.120 1.277 1.00 27.95 103 GLY D N 1
ATOM 12036 C CA . GLY D 1 102 ? 109.569 20.266 2.448 1.00 27.13 103 GLY D CA 1
ATOM 12037 C C . GLY D 1 102 ? 108.396 20.650 3.336 1.00 26.96 103 GLY D C 1
ATOM 12038 O O . GLY D 1 102 ? 107.717 19.787 3.893 1.00 26.38 103 GLY D O 1
ATOM 12039 N N . GLU D 1 103 ? 108.154 21.949 3.478 1.00 26.47 104 GLU D N 1
ATOM 12040 C CA . GLU D 1 103 ? 107.045 22.399 4.305 1.00 27.06 104 GLU D CA 1
ATOM 12041 C C . GLU D 1 103 ? 105.737 21.971 3.665 1.00 26.07 104 GLU D C 1
ATOM 12042 O O . GLU D 1 103 ? 104.805 21.562 4.358 1.00 26.07 104 GLU D O 1
ATOM 12048 N N . VAL D 1 104 ? 105.677 22.076 2.341 1.00 24.15 105 VAL D N 1
ATOM 12049 C CA . VAL D 1 104 ? 104.487 21.694 1.604 1.00 21.82 105 VAL D CA 1
ATOM 12050 C C . VAL D 1 104 ? 104.145 20.238 1.900 1.00 21.23 105 VAL D C 1
ATOM 12051 O O . VAL D 1 104 ? 102.985 19.912 2.162 1.00 21.00 105 VAL D O 1
ATOM 12055 N N . GLY D 1 105 ? 105.158 19.374 1.875 1.00 20.02 106 GLY D N 1
ATOM 12056 C CA . GLY D 1 105 ? 104.950 17.961 2.143 1.00 20.39 106 GLY D CA 1
ATOM 12057 C C . GLY D 1 105 ? 104.405 17.712 3.539 1.00 23.13 106 GLY D C 1
ATOM 12058 O O . GLY D 1 105 ? 103.433 16.976 3.715 1.00 23.73 106 GLY D O 1
ATOM 12059 N N . ARG D 1 106 ? 105.035 18.324 4.537 1.00 23.71 107 ARG D N 1
ATOM 12060 C CA . ARG D 1 106 ? 104.603 18.182 5.917 1.00 24.29 107 ARG D CA 1
ATOM 12061 C C . ARG D 1 106 ? 103.133 18.583 6.052 1.00 23.44 107 ARG D C 1
ATOM 12062 O O . ARG D 1 106 ? 102.338 17.865 6.662 1.00 23.53 107 ARG D O 1
ATOM 12070 N N . GLY D 1 107 ? 102.776 19.729 5.480 1.00 20.97 108 GLY D N 1
ATOM 12071 C CA . GLY D 1 107 ? 101.403 20.191 5.547 1.00 18.76 108 GLY D CA 1
ATOM 12072 C C . GLY D 1 107 ? 100.470 19.184 4.899 1.00 18.81 108 GLY D C 1
ATOM 12073 O O . GLY D 1 107 ? 99.366 18.927 5.383 1.00 17.06 108 GLY D O 1
ATOM 12074 N N . ILE D 1 108 ? 100.914 18.599 3.795 1.00 19.35 109 ILE D N 1
ATOM 12075 C CA . ILE D 1 108 ? 100.098 17.616 3.106 1.00 19.86 109 ILE D CA 1
ATOM 12076 C C . ILE D 1 108 ? 99.905 16.380 3.987 1.00 21.96 109 ILE D C 1
ATOM 12077 O O . ILE D 1 108 ? 98.847 15.752 3.959 1.00 20.57 109 ILE D O 1
ATOM 12082 N N . GLU D 1 109 ? 100.915 16.050 4.787 1.00 23.58 110 GLU D N 1
ATOM 12083 C CA . GLU D 1 109 ? 100.815 14.904 5.685 1.00 26.06 110 GLU D CA 1
ATOM 12084 C C . GLU D 1 109 ? 99.708 15.135 6.710 1.00 25.51 110 GLU D C 1
ATOM 12085 O O . GLU D 1 109 ? 98.943 14.218 7.027 1.00 25.56 110 GLU D O 1
ATOM 12091 N N . ASN D 1 110 ? 99.633 16.361 7.227 1.00 23.74 111 ASN D N 1
ATOM 12092 C CA . ASN D 1 110 ? 98.607 16.721 8.204 1.00 21.39 111 ASN D CA 1
ATOM 12093 C C . ASN D 1 110 ? 97.239 16.405 7.643 1.00 20.73 111 ASN D C 1
ATOM 12094 O O . ASN D 1 110 ? 96.403 15.851 8.340 1.00 20.79 111 ASN D O 1
ATOM 12099 N N . VAL D 1 111 ? 97.017 16.772 6.381 1.00 20.27 112 VAL D N 1
ATOM 12100 C CA . VAL D 1 111 ? 95.743 16.529 5.714 1.00 19.69 112 VAL D CA 1
ATOM 12101 C C . VAL D 1 111 ? 95.574 15.027 5.484 1.00 21.22 112 VAL D C 1
ATOM 12102 O O . VAL D 1 111 ? 94.455 14.505 5.520 1.00 21.47 112 VAL D O 1
ATOM 12106 N N . GLU D 1 112 ? 96.685 14.333 5.248 1.00 21.17 113 GLU D N 1
ATOM 12107 C CA . GLU D 1 112 ? 96.638 12.890 5.046 1.00 21.95 113 GLU D CA 1
ATOM 12108 C C . GLU D 1 112 ? 96.174 12.246 6.334 1.00 21.70 113 GLU D C 1
ATOM 12109 O O . GLU D 1 112 ? 95.317 11.368 6.321 1.00 22.36 113 GLU D O 1
ATOM 12115 N N . PHE D 1 113 ? 96.745 12.699 7.447 1.00 20.84 114 PHE D N 1
ATOM 12116 C CA . PHE D 1 113 ? 96.390 12.180 8.756 1.00 20.07 114 PHE D CA 1
ATOM 12117 C C . PHE D 1 113 ? 94.930 12.501 9.097 1.00 20.98 114 PHE D C 1
ATOM 12118 O O . PHE D 1 113 ? 94.183 11.629 9.546 1.00 21.40 114 PHE D O 1
ATOM 12126 N N . ALA D 1 114 ? 94.525 13.749 8.868 1.00 20.54 115 ALA D N 1
ATOM 12127 C CA . ALA D 1 114 ? 93.167 14.188 9.174 1.00 20.79 115 ALA D CA 1
ATOM 12128 C C . ALA D 1 114 ? 92.104 13.420 8.397 1.00 20.77 115 ALA D C 1
ATOM 12129 O O . ALA D 1 114 ? 91.000 13.203 8.895 1.00 18.47 115 ALA D O 1
ATOM 12131 N N . ALA D 1 115 ? 92.450 13.009 7.181 1.00 20.53 116 ALA D N 1
ATOM 12132 C CA . ALA D 1 115 ? 91.531 12.275 6.317 1.00 20.19 116 ALA D CA 1
ATOM 12133 C C . ALA D 1 115 ? 91.101 10.953 6.924 1.00 19.92 116 ALA D C 1
ATOM 12134 O O . ALA D 1 115 ? 90.177 10.310 6.430 1.00 18.74 116 ALA D O 1
ATOM 12136 N N . GLY D 1 116 ? 91.778 10.544 7.992 1.00 20.78 117 GLY D N 1
ATOM 12137 C CA . GLY D 1 116 ? 91.422 9.298 8.648 1.00 19.54 117 GLY D CA 1
ATOM 12138 C C . GLY D 1 116 ? 90.503 9.550 9.828 1.00 18.66 117 GLY D C 1
ATOM 12139 O O . GLY D 1 116 ? 90.421 8.726 10.738 1.00 21.61 117 GLY D O 1
ATOM 12140 N N . ALA D 1 117 ? 89.804 10.684 9.802 1.00 16.79 118 ALA D N 1
ATOM 12141 C CA . ALA D 1 117 ? 88.889 11.087 10.874 1.00 16.27 118 ALA D CA 1
ATOM 12142 C C . ALA D 1 117 ? 87.894 10.019 11.339 1.00 17.58 118 ALA D C 1
ATOM 12143 O O . ALA D 1 117 ? 87.645 9.879 12.535 1.00 18.79 118 ALA D O 1
ATOM 12145 N N . PRO D 1 118 ? 87.303 9.260 10.403 1.00 16.08 119 PRO D N 1
ATOM 12146 C CA . PRO D 1 118 ? 86.342 8.224 10.785 1.00 16.22 119 PRO D CA 1
ATOM 12147 C C . PRO D 1 118 ? 86.825 7.354 11.936 1.00 17.40 119 PRO D C 1
ATOM 12148 O O . PRO D 1 118 ? 86.183 7.283 12.978 1.00 18.81 119 PRO D O 1
ATOM 12152 N N . SER D 1 119 ? 87.959 6.691 11.754 1.00 18.42 120 SER D N 1
ATOM 12153 C CA . SER D 1 119 ? 88.489 5.835 12.809 1.00 19.17 120 SER D CA 1
ATOM 12154 C C . SER D 1 119 ? 88.983 6.619 14.023 1.00 20.72 120 SER D C 1
ATOM 12155 O O . SER D 1 119 ? 88.798 6.191 15.163 1.00 20.84 120 SER D O 1
ATOM 12158 N N . LEU D 1 120 ? 89.612 7.766 13.779 1.00 20.73 121 LEU D N 1
ATOM 12159 C CA . LEU D 1 120 ? 90.145 8.577 14.869 1.00 20.56 121 LEU D CA 1
ATOM 12160 C C . LEU D 1 120 ? 89.056 9.040 15.830 1.00 19.87 121 LEU D C 1
ATOM 12161 O O . LEU D 1 120 ? 89.298 9.200 17.026 1.00 21.85 121 LEU D O 1
ATOM 12166 N N . MET D 1 121 ? 87.855 9.237 15.306 1.00 18.85 122 MET D N 1
ATOM 12167 C CA . MET D 1 121 ? 86.728 9.690 16.112 1.00 18.83 122 MET D CA 1
ATOM 12168 C C . MET D 1 121 ? 86.055 8.589 16.924 1.00 17.94 122 MET D C 1
ATOM 12169 O O . MET D 1 121 ? 85.313 8.879 17.854 1.00 19.57 122 MET D O 1
ATOM 12174 N N . MET D 1 122 ? 86.306 7.332 16.573 1.00 16.43 123 MET D N 1
ATOM 12175 C CA . MET D 1 122 ? 85.673 6.212 17.262 1.00 15.29 123 MET D CA 1
ATOM 12176 C C . MET D 1 122 ? 85.765 6.216 18.778 1.00 14.08 123 MET D C 1
ATOM 12177 O O . MET D 1 122 ? 86.833 6.413 19.350 1.00 12.34 123 MET D O 1
ATOM 12182 N N . GLY D 1 123 ? 84.620 5.994 19.418 1.00 14.93 124 GLY D N 1
ATOM 12183 C CA . GLY D 1 123 ? 84.558 5.941 20.866 1.00 13.66 124 GLY D CA 1
ATOM 12184 C C . GLY D 1 123 ? 84.559 4.500 21.359 1.00 15.78 124 GLY D C 1
ATOM 12185 O O . GLY D 1 123 ? 84.755 3.570 20.570 1.00 14.32 124 GLY D O 1
ATOM 12186 N N . ASP D 1 124 ? 84.335 4.326 22.662 1.00 16.46 125 ASP D N 1
ATOM 12187 C CA . ASP D 1 124 ? 84.306 3.016 23.308 1.00 16.59 125 ASP D CA 1
ATOM 12188 C C . ASP D 1 124 ? 82.883 2.509 23.533 1.00 16.48 125 ASP D C 1
ATOM 12189 O O . ASP D 1 124 ? 81.991 3.264 23.908 1.00 17.07 125 ASP D O 1
ATOM 12194 N N . SER D 1 125 ? 82.685 1.216 23.316 1.00 16.35 126 SER D N 1
ATOM 12195 C CA . SER D 1 125 ? 81.372 0.612 23.470 1.00 15.83 126 SER D CA 1
ATOM 12196 C C . SER D 1 125 ? 81.437 -0.758 24.151 1.00 15.34 126 SER D C 1
ATOM 12197 O O . SER D 1 125 ? 82.259 -1.603 23.803 1.00 16.07 126 SER D O 1
ATOM 12200 N N . LEU D 1 126 ? 80.556 -0.964 25.124 1.00 14.44 127 LEU D N 1
ATOM 12201 C CA . LEU D 1 126 ? 80.480 -2.215 25.867 1.00 12.83 127 LEU D CA 1
ATOM 12202 C C . LEU D 1 126 ? 79.050 -2.728 25.787 1.00 12.38 127 LEU D C 1
ATOM 12203 O O . LEU D 1 126 ? 78.104 -1.963 25.957 1.00 10.90 127 LEU D O 1
ATOM 12208 N N . ALA D 1 127 ? 78.900 -4.022 25.521 1.00 14.06 128 ALA D N 1
ATOM 12209 C CA . ALA D 1 127 ? 77.585 -4.649 25.397 1.00 14.93 128 ALA D CA 1
ATOM 12210 C C . ALA D 1 127 ? 76.821 -4.731 26.723 1.00 15.62 128 ALA D C 1
ATOM 12211 O O . ALA D 1 127 ? 75.616 -4.465 26.778 1.00 14.34 128 ALA D O 1
ATOM 12213 N N . SER D 1 128 ? 77.513 -5.110 27.788 1.00 16.23 129 SER D N 1
ATOM 12214 C CA . SER D 1 128 ? 76.870 -5.205 29.090 1.00 18.20 129 SER D CA 1
ATOM 12215 C C . SER D 1 128 ? 77.824 -4.766 30.200 1.00 19.96 129 SER D C 1
ATOM 12216 O O . SER D 1 128 ? 78.894 -5.348 30.358 1.00 21.91 129 SER D O 1
ATOM 12219 N N . ILE D 1 129 ? 77.449 -3.735 30.956 1.00 19.59 130 ILE D N 1
ATOM 12220 C CA . ILE D 1 129 ? 78.283 -3.276 32.065 1.00 19.37 130 ILE D CA 1
ATOM 12221 C C . ILE D 1 129 ? 77.562 -3.651 33.360 1.00 18.70 130 ILE D C 1
ATOM 12222 O O . ILE D 1 129 ? 78.104 -3.536 34.456 1.00 18.19 130 ILE D O 1
ATOM 12227 N N . ALA D 1 130 ? 76.322 -4.097 33.199 1.00 17.87 131 ALA D N 1
ATOM 12228 C CA . ALA D 1 130 ? 75.460 -4.541 34.293 1.00 17.99 131 ALA D CA 1
ATOM 12229 C C . ALA D 1 130 ? 74.377 -5.325 33.564 1.00 18.51 131 ALA D C 1
ATOM 12230 O O . ALA D 1 130 ? 74.257 -5.213 32.349 1.00 14.84 131 ALA D O 1
ATOM 12232 N N . THR D 1 131 ? 73.588 -6.116 34.275 1.00 21.17 132 THR D N 1
ATOM 12233 C CA . THR D 1 131 ? 72.570 -6.891 33.580 1.00 23.72 132 THR D CA 1
ATOM 12234 C C . THR D 1 131 ? 71.526 -6.003 32.872 1.00 23.77 132 THR D C 1
ATOM 12235 O O . THR D 1 131 ? 70.891 -5.134 33.478 1.00 21.63 132 THR D O 1
ATOM 12239 N N . ASP D 1 132 ? 71.394 -6.216 31.562 1.00 24.85 133 ASP D N 1
ATOM 12240 C CA . ASP D 1 132 ? 70.466 -5.453 30.731 1.00 24.26 133 ASP D CA 1
ATOM 12241 C C . ASP D 1 132 ? 70.849 -3.977 30.598 1.00 22.55 133 ASP D C 1
ATOM 12242 O O . ASP D 1 132 ? 69.998 -3.116 30.330 1.00 22.14 133 ASP D O 1
ATOM 12247 N N . VAL D 1 133 ? 72.136 -3.691 30.773 1.00 18.68 134 VAL D N 1
ATOM 12248 C CA . VAL D 1 133 ? 72.634 -2.328 30.667 1.00 17.51 134 VAL D CA 1
ATOM 12249 C C . VAL D 1 133 ? 73.894 -2.284 29.813 1.00 16.38 134 VAL D C 1
ATOM 12250 O O . VAL D 1 133 ? 74.863 -3.002 30.065 1.00 17.33 134 VAL D O 1
ATOM 12254 N N . GLU D 1 134 ? 73.871 -1.428 28.799 1.00 15.03 135 GLU D N 1
ATOM 12255 C CA . GLU D 1 134 ? 74.996 -1.285 27.891 1.00 14.22 135 GLU D CA 1
ATOM 12256 C C . GLU D 1 134 ? 75.461 0.157 27.952 1.00 12.24 135 GLU D C 1
ATOM 12257 O O . GLU D 1 134 ? 74.716 1.022 28.407 1.00 12.38 135 GLU D O 1
ATOM 12263 N N . ALA D 1 135 ? 76.692 0.411 27.515 1.00 10.42 136 ALA D N 1
ATOM 12264 C CA . ALA D 1 135 ? 77.231 1.767 27.537 1.00 10.80 136 ALA D CA 1
ATOM 12265 C C . ALA D 1 135 ? 78.300 1.995 26.472 1.00 11.84 136 ALA D C 1
ATOM 12266 O O . ALA D 1 135 ? 79.070 1.099 26.131 1.00 14.48 136 ALA D O 1
ATOM 12268 N N . ALA D 1 136 ? 78.340 3.209 25.949 1.00 11.66 137 ALA D N 1
ATOM 12269 C CA . ALA D 1 136 ? 79.322 3.565 24.946 1.00 11.09 137 ALA D CA 1
ATOM 12270 C C . ALA D 1 136 ? 79.402 5.083 24.877 1.00 12.44 137 ALA D C 1
ATOM 12271 O O . ALA D 1 136 ? 78.398 5.763 25.083 1.00 13.35 137 ALA D O 1
ATOM 12273 N N . ASN D 1 137 ? 80.590 5.620 24.625 1.00 12.12 138 ASN D N 1
ATOM 12274 C CA . ASN D 1 137 ? 80.713 7.062 24.492 1.00 14.44 138 ASN D CA 1
ATOM 12275 C C . ASN D 1 137 ? 81.024 7.426 23.033 1.00 15.47 138 ASN D C 1
ATOM 12276 O O . ASN D 1 137 ? 81.484 6.581 22.251 1.00 12.99 138 ASN D O 1
ATOM 12281 N N . TYR D 1 138 ? 80.766 8.682 22.674 1.00 15.83 139 TYR D N 1
ATOM 12282 C CA . TYR D 1 138 ? 80.982 9.155 21.313 1.00 16.97 139 TYR D CA 1
ATOM 12283 C C . TYR D 1 138 ? 81.661 10.520 21.263 1.00 18.74 139 TYR D C 1
ATOM 12284 O O . TYR D 1 138 ? 81.506 11.333 22.173 1.00 19.91 139 TYR D O 1
ATOM 12293 N N . ARG D 1 139 ? 82.403 10.772 20.188 1.00 19.49 140 ARG D N 1
ATOM 12294 C CA . ARG D 1 139 ? 83.066 12.051 20.025 1.00 19.81 140 ARG D CA 1
ATOM 12295 C C . ARG D 1 139 ? 82.255 12.922 19.094 1.00 19.70 140 ARG D C 1
ATOM 12296 O O . ARG D 1 139 ? 81.703 12.438 18.105 1.00 20.60 140 ARG D O 1
ATOM 12304 N N . TYR D 1 140 ? 82.170 14.203 19.439 1.00 18.23 141 TYR D N 1
ATOM 12305 C CA . TYR D 1 140 ? 81.438 15.185 18.656 1.00 18.16 141 TYR D CA 1
ATOM 12306 C C . TYR D 1 140 ? 82.287 16.433 18.561 1.00 18.54 141 TYR D C 1
ATOM 12307 O O . TYR D 1 140 ? 83.100 16.702 19.453 1.00 21.03 141 TYR D O 1
ATOM 12316 N N . PRO D 1 141 ? 82.122 17.212 17.479 1.00 16.85 142 PRO D N 1
ATOM 12317 C CA . PRO D 1 141 ? 82.909 18.439 17.354 1.00 16.46 142 PRO D CA 1
ATOM 12318 C C . PRO D 1 141 ? 82.372 19.401 18.419 1.00 17.95 142 PRO D C 1
ATOM 12319 O O . PRO D 1 141 ? 81.270 19.203 18.943 1.00 18.36 142 PRO D O 1
ATOM 12323 N N . ILE D 1 142 ? 83.143 20.429 18.751 1.00 18.85 143 ILE D N 1
ATOM 12324 C CA . ILE D 1 142 ? 82.724 21.372 19.775 1.00 18.34 143 ILE D CA 1
ATOM 12325 C C . ILE D 1 142 ? 82.017 22.613 19.241 1.00 19.06 143 ILE D C 1
ATOM 12326 O O . ILE D 1 142 ? 81.214 23.222 19.948 1.00 20.10 143 ILE D O 1
ATOM 12331 N N . GLY D 1 143 ? 82.301 22.977 17.994 1.00 20.12 144 GLY D N 1
ATOM 12332 C CA . GLY D 1 143 ? 81.684 24.156 17.400 1.00 18.81 144 GLY D CA 1
ATOM 12333 C C . GLY D 1 143 ? 82.669 24.927 16.534 1.00 20.02 144 GLY D C 1
ATOM 12334 O O . GLY D 1 143 ? 83.324 24.344 15.663 1.00 21.65 144 GLY D O 1
ATOM 12335 N N . VAL D 1 144 ? 82.781 26.234 16.755 1.00 17.51 145 VAL D N 1
ATOM 12336 C CA . VAL D 1 144 ? 83.715 27.044 15.983 1.00 17.79 145 VAL D CA 1
ATOM 12337 C C . VAL D 1 144 ? 85.090 27.046 16.670 1.00 18.73 145 VAL D C 1
ATOM 12338 O O . VAL D 1 144 ? 85.194 27.308 17.871 1.00 17.98 145 VAL D O 1
ATOM 12342 N N . VAL D 1 145 ? 86.135 26.741 15.904 1.00 18.05 146 VAL D N 1
ATOM 12343 C CA . VAL D 1 145 ? 87.494 26.726 16.425 1.00 17.16 146 VAL D CA 1
ATOM 12344 C C . VAL D 1 145 ? 88.284 27.882 15.824 1.00 18.77 146 VAL D C 1
ATOM 12345 O O . VAL D 1 145 ? 88.181 28.171 14.622 1.00 17.95 146 VAL D O 1
ATOM 12349 N N . GLY D 1 146 ? 89.068 28.545 16.670 1.00 19.56 147 GLY D N 1
ATOM 12350 C CA . GLY D 1 146 ? 89.870 29.665 16.219 1.00 20.25 147 GLY D CA 1
ATOM 12351 C C . GLY D 1 146 ? 91.333 29.297 16.151 1.00 21.52 147 GLY D C 1
ATOM 12352 O O . GLY D 1 146 ? 91.857 28.668 17.073 1.00 22.27 147 GLY D O 1
ATOM 12353 N N . GLY D 1 147 ? 91.989 29.686 15.059 1.00 22.18 148 GLY D N 1
ATOM 12354 C CA . GLY D 1 147 ? 93.403 29.389 14.888 1.00 23.43 148 GLY D CA 1
ATOM 12355 C C . GLY D 1 147 ? 94.228 30.630 14.575 1.00 23.47 148 GLY D C 1
ATOM 12356 O O . GLY D 1 147 ? 93.818 31.471 13.772 1.00 22.84 148 GLY D O 1
ATOM 12357 N N . ILE D 1 148 ? 95.400 30.725 15.201 1.00 22.31 149 ILE D N 1
ATOM 12358 C CA . ILE D 1 148 ? 96.308 31.859 15.037 1.00 20.15 149 ILE D CA 1
ATOM 12359 C C . ILE D 1 148 ? 97.707 31.324 14.710 1.00 20.80 149 ILE D C 1
ATOM 12360 O O . ILE D 1 148 ? 98.333 30.664 15.537 1.00 20.47 149 ILE D O 1
ATOM 12365 N N . ALA D 1 149 ? 98.197 31.619 13.505 1.00 21.10 150 ALA D N 1
ATOM 12366 C CA . ALA D 1 149 ? 99.495 31.108 13.062 1.00 20.13 150 ALA D CA 1
ATOM 12367 C C . ALA D 1 149 ? 100.644 32.118 12.963 1.00 19.46 150 ALA D C 1
ATOM 12368 O O . ALA D 1 149 ? 100.430 33.310 12.777 1.00 20.44 150 ALA D O 1
ATOM 12370 N N . PRO D 1 150 ? 101.888 31.633 13.083 1.00 19.20 151 PRO D N 1
ATOM 12371 C CA . PRO D 1 150 ? 103.112 32.434 13.023 1.00 20.59 151 PRO D CA 1
ATOM 12372 C C . PRO D 1 150 ? 103.647 32.562 11.604 1.00 22.59 151 PRO D C 1
ATOM 12373 O O . PRO D 1 150 ? 103.137 31.922 10.686 1.00 24.33 151 PRO D O 1
ATOM 12377 N N . PHE D 1 151 ? 104.692 33.365 11.431 1.00 22.94 152 PHE D N 1
ATOM 12378 C CA . PHE D 1 151 ? 105.259 33.583 10.104 1.00 24.26 152 PHE D CA 1
ATOM 12379 C C . PHE D 1 151 ? 106.231 32.499 9.620 1.00 24.63 152 PHE D C 1
ATOM 12380 O O . PHE D 1 151 ? 106.350 32.272 8.417 1.00 24.09 152 PHE D O 1
ATOM 12388 N N . ASN D 1 152 ? 106.927 31.834 10.538 1.00 25.33 153 ASN D N 1
ATOM 12389 C CA . ASN D 1 152 ? 107.921 30.844 10.128 1.00 27.82 153 ASN D CA 1
ATOM 12390 C C . ASN D 1 152 ? 107.428 29.650 9.298 1.00 28.45 153 ASN D C 1
ATOM 12391 O O . ASN D 1 152 ? 108.218 29.038 8.570 1.00 28.31 153 ASN D O 1
ATOM 12396 N N . PHE D 1 153 ? 106.141 29.319 9.403 1.00 27.52 154 PHE D N 1
ATOM 12397 C CA . PHE D 1 153 ? 105.552 28.219 8.618 1.00 26.72 154 PHE D CA 1
ATOM 12398 C C . PHE D 1 153 ? 104.204 28.669 8.053 1.00 25.65 154 PHE D C 1
ATOM 12399 O O . PHE D 1 153 ? 103.151 28.321 8.589 1.00 25.21 154 PHE D O 1
ATOM 12407 N N . PRO D 1 154 ? 104.222 29.442 6.957 1.00 24.88 155 PRO D N 1
ATOM 12408 C CA . PRO D 1 154 ? 103.012 29.958 6.304 1.00 25.32 155 PRO D CA 1
ATOM 12409 C C . PRO D 1 154 ? 101.982 28.921 5.851 1.00 26.12 155 PRO D C 1
ATOM 12410 O O . PRO D 1 154 ? 100.823 29.259 5.609 1.00 27.65 155 PRO D O 1
ATOM 12414 N N . MET D 1 155 ? 102.396 27.666 5.734 1.00 25.31 156 MET D N 1
ATOM 12415 C CA . MET D 1 155 ? 101.472 26.621 5.320 1.00 25.12 156 MET D CA 1
ATOM 12416 C C . MET D 1 155 ? 101.337 25.487 6.324 1.00 25.16 156 MET D C 1
ATOM 12417 O O . MET D 1 155 ? 100.225 25.081 6.670 1.00 24.67 156 MET D O 1
ATOM 12422 N N . MET D 1 156 ? 102.467 24.972 6.791 1.00 23.41 157 MET D N 1
ATOM 12423 C CA . MET D 1 156 ? 102.430 23.853 7.713 1.00 23.44 157 MET D CA 1
ATOM 12424 C C . MET D 1 156 ? 101.638 24.062 8.999 1.00 22.87 157 MET D C 1
ATOM 12425 O O . MET D 1 156 ? 100.747 23.265 9.305 1.00 20.86 157 MET D O 1
ATOM 12430 N N . VAL D 1 157 ? 101.957 25.112 9.756 1.00 20.96 158 VAL D N 1
ATOM 12431 C CA . VAL D 1 157 ? 101.256 25.349 11.007 1.00 19.58 158 VAL D CA 1
ATOM 12432 C C . VAL D 1 157 ? 99.754 25.447 10.788 1.00 20.26 158 VAL D C 1
ATOM 12433 O O . VAL D 1 157 ? 98.984 24.800 11.495 1.00 20.31 158 VAL D O 1
ATOM 12437 N N . PRO D 1 158 ? 99.310 26.251 9.807 1.00 20.48 159 PRO D N 1
ATOM 12438 C CA . PRO D 1 158 ? 97.862 26.333 9.592 1.00 20.23 159 PRO D CA 1
ATOM 12439 C C . PRO D 1 158 ? 97.281 24.941 9.304 1.00 20.74 159 PRO D C 1
ATOM 12440 O O . PRO D 1 158 ? 96.184 24.618 9.754 1.00 21.03 159 PRO D O 1
ATOM 12444 N N . CYS D 1 159 ? 98.030 24.119 8.565 1.00 20.14 160 CYS D N 1
ATOM 12445 C CA . CYS D 1 159 ? 97.585 22.767 8.222 1.00 19.37 160 CYS D CA 1
ATOM 12446 C C . CYS D 1 159 ? 97.554 21.799 9.407 1.00 19.75 160 CYS D C 1
ATOM 12447 O O . CYS D 1 159 ? 97.071 20.670 9.283 1.00 19.53 160 CYS D O 1
ATOM 12450 N N . TRP D 1 160 ? 98.084 22.233 10.546 1.00 19.03 161 TRP D N 1
ATOM 12451 C CA . TRP D 1 160 ? 98.070 21.413 11.756 1.00 20.42 161 TRP D CA 1
ATOM 12452 C C . TRP D 1 160 ? 96.683 21.566 12.366 1.00 20.87 161 TRP D C 1
ATOM 12453 O O . TRP D 1 160 ? 96.191 20.682 13.067 1.00 21.29 161 TRP D O 1
ATOM 12464 N N . MET D 1 161 ? 96.072 22.711 12.081 1.00 21.10 162 MET D N 1
ATOM 12465 C CA . MET D 1 161 ? 94.798 23.090 12.668 1.00 21.82 162 MET D CA 1
ATOM 12466 C C . MET D 1 161 ? 93.487 22.880 11.930 1.00 20.63 162 MET D C 1
ATOM 12467 O O . MET D 1 161 ? 92.726 21.976 12.269 1.00 22.89 162 MET D O 1
ATOM 12472 N N . PHE D 1 162 ? 93.208 23.721 10.940 1.00 17.80 163 PHE D N 1
ATOM 12473 C CA . PHE D 1 162 ? 91.933 23.634 10.254 1.00 17.25 163 PHE D CA 1
ATOM 12474 C C . PHE D 1 162 ? 91.584 22.314 9.575 1.00 18.18 163 PHE D C 1
ATOM 12475 O O . PHE D 1 162 ? 90.425 21.909 9.592 1.00 18.99 163 PHE D O 1
ATOM 12483 N N . PRO D 1 163 ? 92.570 21.609 8.991 1.00 18.82 164 PRO D N 1
ATOM 12484 C CA . PRO D 1 163 ? 92.222 20.336 8.338 1.00 18.36 164 PRO D CA 1
ATOM 12485 C C . PRO D 1 163 ? 91.589 19.314 9.298 1.00 19.23 164 PRO D C 1
ATOM 12486 O O . PRO D 1 163 ? 90.534 18.731 9.006 1.00 17.35 164 PRO D O 1
ATOM 12490 N N . MET D 1 164 ? 92.230 19.104 10.445 1.00 18.22 165 MET D N 1
ATOM 12491 C CA . MET D 1 164 ? 91.723 18.155 11.425 1.00 16.15 165 MET D CA 1
ATOM 12492 C C . MET D 1 164 ? 90.437 18.661 12.055 1.00 14.55 165 MET D C 1
ATOM 12493 O O . MET D 1 164 ? 89.463 17.927 12.174 1.00 14.63 165 MET D O 1
ATOM 12498 N N . ALA D 1 165 ? 90.442 19.922 12.457 1.00 14.88 166 ALA D N 1
ATOM 12499 C CA . ALA D 1 165 ? 89.274 20.528 13.080 1.00 14.89 166 ALA D CA 1
ATOM 12500 C C . ALA D 1 165 ? 88.028 20.344 12.208 1.00 14.59 166 ALA D C 1
ATOM 12501 O O . ALA D 1 165 ? 86.995 19.863 12.670 1.00 15.89 166 ALA D O 1
ATOM 12503 N N . ILE D 1 166 ? 88.142 20.725 10.940 1.00 15.16 167 ILE D N 1
ATOM 12504 C CA . ILE D 1 166 ? 87.048 20.625 9.984 1.00 13.38 167 ILE D CA 1
ATOM 12505 C C . ILE D 1 166 ? 86.607 19.179 9.768 1.00 14.80 167 ILE D C 1
ATOM 12506 O O . ILE D 1 166 ? 85.413 18.881 9.705 1.00 14.38 167 ILE D O 1
ATOM 12511 N N . ALA D 1 167 ? 87.569 18.276 9.650 1.00 15.37 168 ALA D N 1
ATOM 12512 C CA . ALA D 1 167 ? 87.241 16.868 9.451 1.00 16.78 168 ALA D CA 1
ATOM 12513 C C . ALA D 1 167 ? 86.473 16.301 10.657 1.00 16.84 168 ALA D C 1
ATOM 12514 O O . ALA D 1 167 ? 85.582 15.459 10.499 1.00 15.81 168 ALA D O 1
ATOM 12516 N N . LEU D 1 168 ? 86.812 16.774 11.856 1.00 17.22 169 LEU D N 1
ATOM 12517 C CA . LEU D 1 168 ? 86.156 16.305 13.071 1.00 16.20 169 LEU D CA 1
ATOM 12518 C C . LEU D 1 168 ? 84.748 16.873 13.216 1.00 17.49 169 LEU D C 1
ATOM 12519 O O . LEU D 1 168 ? 84.037 16.554 14.177 1.00 15.99 169 LEU D O 1
ATOM 12524 N N . GLY D 1 169 ? 84.349 17.713 12.260 1.00 16.91 170 GLY D N 1
ATOM 12525 C CA . GLY D 1 169 ? 83.010 18.278 12.277 1.00 16.42 170 GLY D CA 1
ATOM 12526 C C . GLY D 1 169 ? 82.849 19.713 12.746 1.00 19.68 170 GLY D C 1
ATOM 12527 O O . GLY D 1 169 ? 81.719 20.200 12.807 1.00 20.85 170 GLY D O 1
ATOM 12528 N N . ASN D 1 170 ? 83.952 20.389 13.076 1.00 19.21 171 ASN D N 1
ATOM 12529 C CA . ASN D 1 170 ? 83.909 21.780 13.533 1.00 19.71 171 ASN D CA 1
ATOM 12530 C C . ASN D 1 170 ? 83.962 22.775 12.371 1.00 22.22 171 ASN D C 1
ATOM 12531 O O . ASN D 1 170 ? 84.159 22.384 11.213 1.00 24.60 171 ASN D O 1
ATOM 12536 N N . THR D 1 171 ? 83.772 24.060 12.683 1.00 20.55 172 THR D N 1
ATOM 12537 C CA . THR D 1 171 ? 83.908 25.118 11.680 1.00 20.55 172 THR D CA 1
ATOM 12538 C C . THR D 1 171 ? 85.171 25.859 12.121 1.00 20.74 172 THR D C 1
ATOM 12539 O O . THR D 1 171 ? 85.565 25.776 13.285 1.00 21.09 172 THR D O 1
ATOM 12543 N N . PHE D 1 172 ? 85.803 26.589 11.212 1.00 20.32 173 PHE D N 1
ATOM 12544 C CA . PHE D 1 172 ? 87.067 27.227 11.547 1.00 19.45 173 PHE D CA 1
ATOM 12545 C C . PHE D 1 172 ? 87.230 28.696 11.173 1.00 19.08 173 PHE D C 1
ATOM 12546 O O . PHE D 1 172 ? 86.719 29.158 10.157 1.00 20.50 173 PHE D O 1
ATOM 12554 N N . ILE D 1 173 ? 87.958 29.421 12.012 1.00 17.45 174 ILE D N 1
ATOM 12555 C CA . ILE D 1 173 ? 88.264 30.818 11.755 1.00 15.54 174 ILE D CA 1
ATOM 12556 C C . ILE D 1 173 ? 89.774 30.946 11.955 1.00 16.10 174 ILE D C 1
ATOM 12557 O O . ILE D 1 173 ? 90.271 30.906 13.080 1.00 16.13 174 ILE D O 1
ATOM 12562 N N . LEU D 1 174 ? 90.504 31.076 10.856 1.00 16.06 175 LEU D N 1
ATOM 12563 C CA . LEU D 1 174 ? 91.959 31.186 10.920 1.00 16.91 175 LEU D CA 1
ATOM 12564 C C . LEU D 1 174 ? 92.492 32.605 10.745 1.00 17.29 175 LEU D C 1
ATOM 12565 O O . LEU D 1 174 ? 92.056 33.337 9.851 1.00 17.00 175 LEU D O 1
ATOM 12570 N N . LYS D 1 175 ? 93.423 32.993 11.614 1.00 17.92 176 LYS D N 1
ATOM 12571 C CA . LYS D 1 175 ? 94.059 34.300 11.501 1.00 19.01 176 LYS D CA 1
ATOM 12572 C C . LYS D 1 175 ? 95.517 34.006 11.227 1.00 19.75 176 LYS D C 1
ATOM 12573 O O . LYS D 1 175 ? 96.295 33.756 12.148 1.00 19.74 176 LYS D O 1
ATOM 12579 N N . PRO D 1 176 ? 95.906 34.001 9.949 1.00 21.78 177 PRO D N 1
ATOM 12580 C CA . PRO D 1 176 ? 97.304 33.723 9.614 1.00 23.09 177 PRO D CA 1
ATOM 12581 C C . PRO D 1 176 ? 98.218 34.870 9.997 1.00 24.80 177 PRO D C 1
ATOM 12582 O O . PRO D 1 176 ? 97.761 35.900 10.481 1.00 27.46 177 PRO D O 1
ATOM 12586 N N . SER D 1 177 ? 99.515 34.684 9.799 1.00 27.34 178 SER D N 1
ATOM 12587 C CA . SER D 1 177 ? 100.474 35.733 10.110 1.00 27.87 178 SER D CA 1
ATOM 12588 C C . SER D 1 177 ? 100.296 36.863 9.119 1.00 26.71 178 SER D C 1
ATOM 12589 O O . SER D 1 177 ? 100.179 36.629 7.920 1.00 25.15 178 SER D O 1
ATOM 12592 N N . GLU D 1 178 ? 100.285 38.088 9.628 1.00 27.62 179 GLU D N 1
ATOM 12593 C CA . GLU D 1 178 ? 100.128 39.265 8.788 1.00 29.14 179 GLU D CA 1
ATOM 12594 C C . GLU D 1 178 ? 101.304 39.394 7.819 1.00 28.00 179 GLU D C 1
ATOM 12595 O O . GLU D 1 178 ? 101.204 40.058 6.789 1.00 26.45 179 GLU D O 1
ATOM 12601 N N . ARG D 1 179 ? 102.414 38.739 8.143 1.00 28.66 180 ARG D N 1
ATOM 12602 C CA . ARG D 1 179 ? 103.605 38.797 7.298 1.00 29.55 180 ARG D CA 1
ATOM 12603 C C . ARG D 1 179 ? 103.643 37.760 6.179 1.00 29.31 180 ARG D C 1
ATOM 12604 O O . ARG D 1 179 ? 104.380 37.925 5.210 1.00 29.95 180 ARG D O 1
ATOM 12612 N N . THR D 1 180 ? 102.853 36.695 6.308 1.00 28.09 181 THR D N 1
ATOM 12613 C CA . THR D 1 180 ? 102.803 35.656 5.281 1.00 26.86 181 THR D CA 1
ATOM 12614 C C . THR D 1 180 ? 101.356 35.208 5.059 1.00 28.35 181 THR D C 1
ATOM 12615 O O . THR D 1 180 ? 100.993 34.066 5.338 1.00 30.39 181 THR D O 1
ATOM 12619 N N . PRO D 1 181 ? 100.515 36.110 4.532 1.00 27.52 182 PRO D N 1
ATOM 12620 C CA . PRO D 1 181 ? 99.096 35.866 4.256 1.00 27.16 182 PRO D CA 1
ATOM 12621 C C . PRO D 1 181 ? 98.776 35.137 2.944 1.00 26.50 182 PRO D C 1
ATOM 12622 O O . PRO D 1 181 ? 97.743 34.477 2.833 1.00 26.23 182 PRO D O 1
ATOM 12626 N N . LEU D 1 182 ? 99.657 35.274 1.957 1.00 26.81 183 LEU D N 1
ATOM 12627 C CA . LEU D 1 182 ? 99.471 34.673 0.636 1.00 26.45 183 LEU D CA 1
ATOM 12628 C C . LEU D 1 182 ? 99.267 33.167 0.587 1.00 26.37 183 LEU D C 1
ATOM 12629 O O . LEU D 1 182 ? 98.419 32.686 -0.161 1.00 27.29 183 LEU D O 1
ATOM 12634 N N . LEU D 1 183 ? 100.038 32.420 1.367 1.00 25.88 184 LEU D N 1
ATOM 12635 C CA . LEU D 1 183 ? 99.898 30.974 1.363 1.00 25.69 184 LEU D CA 1
ATOM 12636 C C . LEU D 1 183 ? 98.469 30.602 1.761 1.00 26.15 184 LEU D C 1
ATOM 12637 O O . LEU D 1 183 ? 97.793 29.861 1.047 1.00 25.77 184 LEU D O 1
ATOM 12642 N N . THR D 1 184 ? 98.015 31.122 2.898 1.00 25.85 185 THR D N 1
ATOM 12643 C CA . THR D 1 184 ? 96.665 30.848 3.375 1.00 24.35 185 THR D CA 1
ATOM 12644 C C . THR D 1 184 ? 95.619 31.076 2.284 1.00 23.69 185 THR D C 1
ATOM 12645 O O . THR D 1 184 ? 94.661 30.319 2.172 1.00 25.46 185 THR D O 1
ATOM 12649 N N . GLU D 1 185 ? 95.800 32.106 1.469 1.00 22.71 186 GLU D N 1
ATOM 12650 C CA . GLU D 1 185 ? 94.843 32.381 0.404 1.00 23.07 186 GLU D CA 1
ATOM 12651 C C . GLU D 1 185 ? 94.689 31.166 -0.508 1.00 23.05 186 GLU D C 1
ATOM 12652 O O . GLU D 1 185 ? 93.572 30.788 -0.865 1.00 23.32 186 GLU D O 1
ATOM 12658 N N . LYS D 1 186 ? 95.807 30.551 -0.882 1.00 21.95 187 LYS D N 1
ATOM 12659 C CA . LYS D 1 186 ? 95.767 29.376 -1.742 1.00 23.04 187 LYS D CA 1
ATOM 12660 C C . LYS D 1 186 ? 95.112 28.173 -1.067 1.00 23.07 187 LYS D C 1
ATOM 12661 O O . LYS D 1 186 ? 94.404 27.401 -1.721 1.00 22.30 187 LYS D O 1
ATOM 12667 N N . LEU D 1 187 ? 95.357 28.010 0.233 1.00 21.41 188 LEU D N 1
ATOM 12668 C CA . LEU D 1 187 ? 94.775 26.894 0.974 1.00 20.27 188 LEU D CA 1
ATOM 12669 C C . LEU D 1 187 ? 93.257 27.033 0.946 1.00 20.32 188 LEU D C 1
ATOM 12670 O O . LEU D 1 187 ? 92.531 26.048 0.756 1.00 19.38 188 LEU D O 1
ATOM 12675 N N . VAL D 1 188 ? 92.784 28.265 1.118 1.00 19.08 189 VAL D N 1
ATOM 12676 C CA . VAL D 1 188 ? 91.356 28.542 1.100 1.00 19.46 189 VAL D CA 1
ATOM 12677 C C . VAL D 1 188 ? 90.777 28.179 -0.258 1.00 21.52 189 VAL D C 1
ATOM 12678 O O . VAL D 1 188 ? 89.765 27.483 -0.346 1.00 20.63 189 VAL D O 1
ATOM 12682 N N . GLU D 1 189 ? 91.430 28.657 -1.314 1.00 23.19 190 GLU D N 1
ATOM 12683 C CA . GLU D 1 189 ? 90.982 28.399 -2.672 1.00 25.18 190 GLU D CA 1
ATOM 12684 C C . GLU D 1 189 ? 90.973 26.920 -3.016 1.00 25.58 190 GLU D C 1
ATOM 12685 O O . GLU D 1 189 ? 90.005 26.418 -3.590 1.00 26.12 190 GLU D O 1
ATOM 12691 N N . LEU D 1 190 ? 92.050 26.223 -2.667 1.00 24.35 191 LEU D N 1
ATOM 12692 C CA . LEU D 1 190 ? 92.155 24.802 -2.966 1.00 23.09 191 LEU D CA 1
ATOM 12693 C C . LEU D 1 190 ? 91.158 23.956 -2.180 1.00 22.59 191 LEU D C 1
ATOM 12694 O O . LEU D 1 190 ? 90.619 22.978 -2.696 1.00 21.90 191 LEU D O 1
ATOM 12699 N N . PHE D 1 191 ? 90.900 24.340 -0.937 1.00 22.61 192 PHE D N 1
ATOM 12700 C CA . PHE D 1 191 ? 89.963 23.600 -0.112 1.00 23.48 192 PHE D CA 1
ATOM 12701 C C . PHE D 1 191 ? 88.563 23.831 -0.659 1.00 25.30 192 PHE D C 1
ATOM 12702 O O . PHE D 1 191 ? 87.681 22.988 -0.515 1.00 26.35 192 PHE D O 1
ATOM 12710 N N . GLU D 1 192 ? 88.360 24.977 -1.299 1.00 26.73 193 GLU D N 1
ATOM 12711 C CA . GLU D 1 192 ? 87.057 25.282 -1.866 1.00 28.80 193 GLU D CA 1
ATOM 12712 C C . GLU D 1 192 ? 86.825 24.367 -3.062 1.00 28.56 193 GLU D C 1
ATOM 12713 O O . GLU D 1 192 ? 85.739 23.809 -3.226 1.00 29.26 193 GLU D O 1
ATOM 12719 N N . LYS D 1 193 ? 87.854 24.213 -3.890 1.00 27.82 194 LYS D N 1
ATOM 12720 C CA . LYS D 1 193 ? 87.759 23.363 -5.068 1.00 28.17 194 LYS D CA 1
ATOM 12721 C C . LYS D 1 193 ? 87.550 21.915 -4.656 1.00 26.52 194 LYS D C 1
ATOM 12722 O O . LYS D 1 193 ? 86.888 21.156 -5.355 1.00 27.22 194 LYS D O 1
ATOM 12728 N N . ALA D 1 194 ? 88.116 21.533 -3.517 1.00 25.61 195 ALA D N 1
ATOM 12729 C CA . ALA D 1 194 ? 87.962 20.170 -3.017 1.00 22.45 195 ALA D CA 1
ATOM 12730 C C . ALA D 1 194 ? 86.505 19.936 -2.631 1.00 19.69 195 ALA D C 1
ATOM 12731 O O . ALA D 1 194 ? 86.114 18.813 -2.341 1.00 20.65 195 ALA D O 1
ATOM 12733 N N . GLY D 1 195 ? 85.711 21.003 -2.625 1.00 17.95 196 GLY D N 1
ATOM 12734 C CA . GLY D 1 195 ? 84.303 20.878 -2.296 1.00 17.15 196 GLY D CA 1
ATOM 12735 C C . GLY D 1 195 ? 83.845 21.297 -0.906 1.00 18.36 196 GLY D C 1
ATOM 12736 O O . GLY D 1 195 ? 82.715 21.001 -0.522 1.00 16.67 196 GLY D O 1
ATOM 12737 N N . LEU D 1 196 ? 84.687 21.992 -0.147 1.00 18.94 197 LEU D N 1
ATOM 12738 C CA . LEU D 1 196 ? 84.284 22.412 1.192 1.00 20.64 197 LEU D CA 1
ATOM 12739 C C . LEU D 1 196 ? 83.143 23.433 1.125 1.00 19.91 197 LEU D C 1
ATOM 12740 O O . LEU D 1 196 ? 83.240 24.442 0.428 1.00 19.92 197 LEU D O 1
ATOM 12745 N N . PRO D 1 197 ? 82.037 23.171 1.840 1.00 20.31 198 PRO D N 1
ATOM 12746 C CA . PRO D 1 197 ? 80.879 24.070 1.859 1.00 20.87 198 PRO D CA 1
ATOM 12747 C C . PRO D 1 197 ? 81.153 25.398 2.564 1.00 21.80 198 PRO D C 1
ATOM 12748 O O . PRO D 1 197 ? 82.073 25.504 3.379 1.00 23.01 198 PRO D O 1
ATOM 12752 N N . LYS D 1 198 ? 80.347 26.406 2.241 1.00 22.09 199 LYS D N 1
ATOM 12753 C CA . LYS D 1 198 ? 80.511 27.747 2.800 1.00 22.22 199 LYS D CA 1
ATOM 12754 C C . LYS D 1 198 ? 80.415 27.822 4.315 1.00 21.82 199 LYS D C 1
ATOM 12755 O O . LYS D 1 198 ? 79.676 27.059 4.948 1.00 20.74 199 LYS D O 1
ATOM 12761 N N . GLY D 1 199 ? 81.172 28.755 4.884 1.00 19.84 200 GLY D N 1
ATOM 12762 C CA . GLY D 1 199 ? 81.160 28.955 6.318 1.00 19.17 200 GLY D CA 1
ATOM 12763 C C . GLY D 1 199 ? 81.967 27.967 7.140 1.00 20.17 200 GLY D C 1
ATOM 12764 O O . GLY D 1 199 ? 82.198 28.207 8.327 1.00 21.29 200 GLY D O 1
ATOM 12765 N N . VAL D 1 200 ? 82.405 26.864 6.537 1.00 18.78 201 VAL D N 1
ATOM 12766 C CA . VAL D 1 200 ? 83.172 25.876 7.287 1.00 17.26 201 VAL D CA 1
ATOM 12767 C C . VAL D 1 200 ? 84.617 26.323 7.485 1.00 16.59 201 VAL D C 1
ATOM 12768 O O . VAL D 1 200 ? 85.175 26.185 8.575 1.00 14.50 201 VAL D O 1
ATOM 12772 N N . PHE D 1 201 ? 85.220 26.861 6.436 1.00 15.73 202 PHE D N 1
ATOM 12773 C CA . PHE D 1 201 ? 86.589 27.343 6.537 1.00 16.49 202 PHE D CA 1
ATOM 12774 C C . PHE D 1 201 ? 86.624 28.843 6.300 1.00 16.18 202 PHE D C 1
ATOM 12775 O O . PHE D 1 201 ? 86.423 29.305 5.182 1.00 15.28 202 PHE D O 1
ATOM 12783 N N . ASN D 1 202 ? 86.887 29.594 7.363 1.00 17.88 203 ASN D N 1
ATOM 12784 C CA . ASN D 1 202 ? 86.936 31.049 7.283 1.00 18.78 203 ASN D CA 1
ATOM 12785 C C . ASN D 1 202 ? 88.316 31.616 7.613 1.00 18.68 203 ASN D C 1
ATOM 12786 O O . ASN D 1 202 ? 89.051 31.087 8.458 1.00 18.26 203 ASN D O 1
ATOM 12791 N N . VAL D 1 203 ? 88.655 32.708 6.943 1.00 17.22 204 VAL D N 1
ATOM 12792 C CA . VAL D 1 203 ? 89.924 33.374 7.169 1.00 18.13 204 VAL D CA 1
ATOM 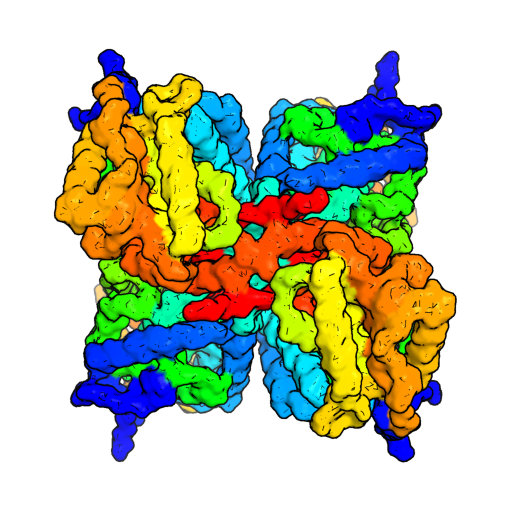12793 C C . VAL D 1 203 ? 89.701 34.865 7.410 1.00 18.76 204 VAL D C 1
ATOM 12794 O O . VAL D 1 203 ? 89.037 35.547 6.627 1.00 19.71 204 VAL D O 1
ATOM 12798 N N . VAL D 1 204 ? 90.238 35.366 8.510 1.00 19.69 205 VAL D N 1
ATOM 12799 C CA . VAL D 1 204 ? 90.119 36.783 8.807 1.00 21.61 205 VAL D CA 1
ATOM 12800 C C . VAL D 1 204 ? 91.526 37.311 9.083 1.00 22.50 205 VAL D C 1
ATOM 12801 O O . VAL D 1 204 ? 92.129 37.009 10.118 1.00 21.32 205 VAL D O 1
ATOM 12805 N N . TYR D 1 205 ? 92.054 38.075 8.129 1.00 23.53 206 TYR D N 1
ATOM 12806 C CA . TYR D 1 205 ? 93.389 38.652 8.253 1.00 24.52 206 TYR D CA 1
ATOM 12807 C C . TYR D 1 205 ? 93.374 39.816 9.233 1.00 25.54 206 TYR D C 1
ATOM 12808 O O . TYR D 1 205 ? 92.369 40.521 9.354 1.00 26.42 206 TYR D O 1
ATOM 12817 N N . GLY D 1 206 ? 94.488 40.019 9.928 1.00 26.18 207 GLY D N 1
ATOM 12818 C CA . GLY D 1 206 ? 94.556 41.115 10.872 1.00 26.69 207 GLY D CA 1
ATOM 12819 C C . GLY D 1 206 ? 95.617 40.954 11.935 1.00 28.46 207 GLY D C 1
ATOM 12820 O O . GLY D 1 206 ? 96.535 40.143 11.807 1.00 26.66 207 GLY D O 1
ATOM 12821 N N . ALA D 1 207 ? 95.487 41.745 12.993 1.00 31.20 208 ALA D N 1
ATOM 12822 C CA . ALA D 1 207 ? 96.433 41.709 14.095 1.00 33.23 208 ALA D CA 1
ATOM 12823 C C . ALA D 1 207 ? 95.714 41.542 15.427 1.00 34.63 208 ALA D C 1
ATOM 12824 O O . ALA D 1 207 ? 94.999 40.564 15.626 1.00 36.00 208 ALA D O 1
ATOM 12826 N N . HIS D 1 208 ? 95.877 42.509 16.325 1.00 36.24 209 HIS D N 1
ATOM 12827 C CA . HIS D 1 208 ? 95.279 42.422 17.656 1.00 37.74 209 HIS D CA 1
ATOM 12828 C C . HIS D 1 208 ? 93.755 42.431 17.747 1.00 37.15 209 HIS D C 1
ATOM 12829 O O . HIS D 1 208 ? 93.179 41.612 18.465 1.00 36.31 209 HIS D O 1
ATOM 12836 N N . ASP D 1 209 ? 93.098 43.353 17.050 1.00 36.67 210 ASP D N 1
ATOM 12837 C CA . ASP D 1 209 ? 91.640 43.402 17.099 1.00 35.70 210 ASP D CA 1
ATOM 12838 C C . ASP D 1 209 ? 91.067 42.019 16.825 1.00 34.39 210 ASP D C 1
ATOM 12839 O O . ASP D 1 209 ? 90.215 41.528 17.569 1.00 35.23 210 ASP D O 1
ATOM 12844 N N . VAL D 1 210 ? 91.550 41.396 15.752 1.00 31.48 211 VAL D N 1
ATOM 12845 C CA . VAL D 1 210 ? 91.098 40.071 15.350 1.00 28.89 211 VAL D CA 1
ATOM 12846 C C . VAL D 1 210 ? 91.438 38.998 16.376 1.00 27.77 211 VAL D C 1
ATOM 12847 O O . VAL D 1 210 ? 90.608 38.153 16.681 1.00 27.53 211 VAL D O 1
ATOM 12851 N N . VAL D 1 211 ? 92.657 39.024 16.904 1.00 27.39 212 VAL D N 1
ATOM 12852 C CA . VAL D 1 211 ? 93.057 38.031 17.891 1.00 28.12 212 VAL D CA 1
ATOM 12853 C C . VAL D 1 211 ? 92.167 38.133 19.113 1.00 29.95 212 VAL D C 1
ATOM 12854 O O . VAL D 1 211 ? 91.602 37.135 19.563 1.00 31.30 212 VAL D O 1
ATOM 12858 N N . ASN D 1 212 ? 92.035 39.343 19.647 1.00 30.68 213 ASN D N 1
ATOM 12859 C CA . ASN D 1 212 ? 91.201 39.554 20.821 1.00 30.72 213 ASN D CA 1
ATOM 12860 C C . ASN D 1 212 ? 89.744 39.221 20.530 1.00 28.61 213 ASN D C 1
ATOM 12861 O O . ASN D 1 212 ? 88.978 38.896 21.434 1.00 26.47 213 ASN D O 1
ATOM 12866 N N . GLY D 1 213 ? 89.368 39.290 19.261 1.00 28.32 214 GLY D N 1
ATOM 12867 C CA . GLY D 1 213 ? 88.007 38.953 18.893 1.00 28.09 214 GLY D CA 1
ATOM 12868 C C . GLY D 1 213 ? 87.813 37.459 19.067 1.00 27.93 214 GLY D C 1
ATOM 12869 O O . GLY D 1 213 ? 86.780 37.010 19.554 1.00 27.52 214 GLY D O 1
ATOM 12870 N N . ILE D 1 214 ? 88.827 36.693 18.670 1.00 27.14 215 ILE D N 1
ATOM 12871 C CA . ILE D 1 214 ? 88.805 35.242 18.772 1.00 27.26 215 ILE D CA 1
ATOM 12872 C C . ILE D 1 214 ? 88.741 34.831 20.240 1.00 28.59 215 ILE D C 1
ATOM 12873 O O . ILE D 1 214 ? 88.045 33.879 20.606 1.00 29.20 215 ILE D O 1
ATOM 12878 N N . LEU D 1 215 ? 89.474 35.555 21.077 1.00 28.55 216 LEU D N 1
ATOM 12879 C CA . LEU D 1 215 ? 89.522 35.257 22.500 1.00 29.42 216 LEU D CA 1
ATOM 12880 C C . LEU D 1 215 ? 88.232 35.604 23.228 1.00 29.15 216 LEU D C 1
ATOM 12881 O O . LEU D 1 215 ? 87.754 34.833 24.054 1.00 30.70 216 LEU D O 1
ATOM 12886 N N . GLU D 1 216 ? 87.662 36.756 22.906 1.00 28.80 217 GLU D N 1
ATOM 12887 C CA . GLU D 1 216 ? 86.453 37.223 23.570 1.00 30.34 217 GLU D CA 1
ATOM 12888 C C . GLU D 1 216 ? 85.132 36.663 23.063 1.00 29.37 217 GLU D C 1
ATOM 12889 O O . GLU D 1 216 ? 84.174 36.548 23.829 1.00 29.37 217 GLU D O 1
ATOM 12895 N N . HIS D 1 217 ? 85.070 36.310 21.786 1.00 29.12 218 HIS D N 1
ATOM 12896 C CA . HIS D 1 217 ? 83.823 35.814 21.224 1.00 28.76 218 HIS D CA 1
ATOM 12897 C C . HIS D 1 217 ? 83.369 34.474 21.793 1.00 30.01 218 HIS D C 1
ATOM 12898 O O . HIS D 1 217 ? 84.097 33.480 21.759 1.00 30.77 218 HIS D O 1
ATOM 12905 N N . PRO D 1 218 ? 82.135 34.436 22.316 1.00 30.46 219 PRO D N 1
ATOM 12906 C CA . PRO D 1 218 ? 81.522 33.247 22.917 1.00 30.22 219 PRO D CA 1
ATOM 12907 C C . PRO D 1 218 ? 81.279 32.061 21.976 1.00 30.84 219 PRO D C 1
ATOM 12908 O O . PRO D 1 218 ? 81.197 30.917 22.428 1.00 29.56 219 PRO D O 1
ATOM 12912 N N . GLU D 1 219 ? 81.165 32.326 20.678 1.00 30.76 220 GLU D N 1
ATOM 12913 C CA . GLU D 1 219 ? 80.931 31.252 19.715 1.00 32.15 220 GLU D CA 1
ATOM 12914 C C . GLU D 1 219 ? 82.179 30.423 19.422 1.00 31.27 220 GLU D C 1
ATOM 12915 O O . GLU D 1 219 ? 82.093 29.323 18.874 1.00 31.14 220 GLU D O 1
ATOM 12921 N N . ILE D 1 220 ? 83.340 30.952 19.790 1.00 30.46 221 ILE D N 1
ATOM 12922 C CA . ILE D 1 220 ? 84.593 30.255 19.558 1.00 29.76 221 ILE D CA 1
ATOM 12923 C C . ILE D 1 220 ? 84.958 29.475 20.807 1.00 29.45 221 ILE D C 1
ATOM 12924 O O . ILE D 1 220 ? 85.532 30.021 21.745 1.00 30.17 221 ILE D O 1
ATOM 12929 N N . LYS D 1 221 ? 84.610 28.192 20.799 1.00 28.54 222 LYS D N 1
ATOM 12930 C CA . LYS D 1 221 ? 84.851 27.292 21.919 1.00 27.47 222 LYS D CA 1
ATOM 12931 C C . LYS D 1 221 ? 86.296 26.859 22.150 1.00 26.50 222 LYS D C 1
ATOM 12932 O O . LYS D 1 221 ? 86.672 26.541 23.276 1.00 30.41 222 LYS D O 1
ATOM 12938 N N . ALA D 1 222 ? 87.107 26.828 21.101 1.00 23.60 223 ALA D N 1
ATOM 12939 C CA . ALA D 1 222 ? 88.491 26.402 21.257 1.00 19.40 223 ALA D CA 1
ATOM 12940 C C . ALA D 1 222 ? 89.449 27.267 20.469 1.00 18.64 223 ALA D C 1
ATOM 12941 O O . ALA D 1 222 ? 89.126 27.744 19.377 1.00 16.84 223 ALA D O 1
ATOM 12943 N N . ILE D 1 223 ? 90.641 27.447 21.026 1.00 18.35 224 ILE D N 1
ATOM 12944 C CA . ILE D 1 223 ? 91.662 28.258 20.392 1.00 18.53 224 ILE D CA 1
ATOM 12945 C C . ILE D 1 223 ? 93.013 27.553 20.272 1.00 19.48 224 ILE D C 1
ATOM 12946 O O . ILE D 1 223 ? 93.547 27.007 21.246 1.00 19.54 224 ILE D O 1
ATOM 12951 N N . SER D 1 224 ? 93.547 27.561 19.054 1.00 18.16 225 SER D N 1
ATOM 12952 C CA . SER D 1 224 ? 94.843 26.970 18.763 1.00 17.04 225 SER D CA 1
ATOM 12953 C C . SER D 1 224 ? 95.808 28.096 18.420 1.00 17.44 225 SER D C 1
ATOM 12954 O O . SER D 1 224 ? 95.658 28.762 17.390 1.00 18.68 225 SER D O 1
ATOM 12957 N N . PHE D 1 225 ? 96.793 28.309 19.287 1.00 17.22 226 PHE D N 1
ATOM 12958 C CA . PHE D 1 225 ? 97.785 29.354 19.072 1.00 18.52 226 PHE D CA 1
ATOM 12959 C C . PHE D 1 225 ? 99.190 28.803 18.891 1.00 19.75 226 PHE D C 1
ATOM 12960 O O . PHE D 1 225 ? 99.687 28.032 19.718 1.00 20.51 226 PHE D O 1
ATOM 12968 N N . VAL D 1 226 ? 99.834 29.219 17.810 1.00 20.49 227 VAL D N 1
ATOM 12969 C CA . VAL D 1 226 ? 101.199 28.808 17.524 1.00 22.66 227 VAL D CA 1
ATOM 12970 C C . VAL D 1 226 ? 101.976 30.112 17.352 1.00 23.60 227 VAL D C 1
ATOM 12971 O O . VAL D 1 226 ? 101.711 30.871 16.424 1.00 26.10 227 VAL D O 1
ATOM 12975 N N . GLY D 1 227 ? 102.908 30.386 18.260 1.00 24.36 228 GLY D N 1
ATOM 12976 C CA . GLY D 1 227 ? 103.681 31.615 18.178 1.00 25.43 228 GLY D CA 1
ATOM 12977 C C . GLY D 1 227 ? 104.740 31.748 19.260 1.00 27.23 228 GLY D C 1
ATOM 12978 O O . GLY D 1 227 ? 105.243 30.750 19.773 1.00 28.25 228 GLY D O 1
ATOM 12979 N N . SER D 1 228 ? 105.079 32.983 19.617 1.00 28.42 229 SER D N 1
ATOM 12980 C CA . SER D 1 228 ? 106.093 33.240 20.639 1.00 28.57 229 SER D CA 1
ATOM 12981 C C . SER D 1 228 ? 105.555 33.050 22.054 1.00 28.45 229 SER D C 1
ATOM 12982 O O . SER D 1 228 ? 104.356 33.180 22.296 1.00 28.79 229 SER D O 1
ATOM 12985 N N . LYS D 1 229 ? 106.455 32.761 22.989 1.00 29.17 230 LYS D N 1
ATOM 12986 C CA . LYS D 1 229 ? 106.078 32.554 24.384 1.00 28.86 230 LYS D CA 1
ATOM 12987 C C . LYS D 1 229 ? 105.235 33.683 24.978 1.00 28.60 230 LYS D C 1
ATOM 12988 O O . LYS D 1 229 ? 104.184 33.434 25.561 1.00 28.24 230 LYS D O 1
ATOM 12994 N N . PRO D 1 230 ? 105.686 34.939 24.843 1.00 28.75 231 PRO D N 1
ATOM 12995 C CA . PRO D 1 230 ? 104.911 36.054 25.401 1.00 28.36 231 PRO D CA 1
ATOM 12996 C C . PRO D 1 230 ? 103.486 36.167 24.871 1.00 27.49 231 PRO D C 1
ATOM 12997 O O . PRO D 1 230 ? 102.533 36.247 25.647 1.00 27.34 231 PRO D O 1
ATOM 13001 N N . VAL D 1 231 ? 103.331 36.175 23.554 1.00 27.79 232 VAL D N 1
ATOM 13002 C CA . VAL D 1 231 ? 101.993 36.275 22.985 1.00 27.75 232 VAL D CA 1
ATOM 13003 C C . VAL D 1 231 ? 101.187 35.029 23.338 1.00 28.65 232 VAL D C 1
ATOM 13004 O O . VAL D 1 231 ? 100.004 35.108 23.673 1.00 29.41 232 VAL D O 1
ATOM 13008 N N . GLY D 1 232 ? 101.841 33.877 23.268 1.00 28.39 233 GLY D N 1
ATOM 13009 C CA . GLY D 1 232 ? 101.171 32.633 23.584 1.00 30.01 233 GLY D CA 1
ATOM 13010 C C . GLY D 1 232 ? 100.716 32.557 25.024 1.00 30.19 233 GLY D C 1
ATOM 13011 O O . GLY D 1 232 ? 99.619 32.073 25.304 1.00 32.58 233 GLY D O 1
ATOM 13012 N N . GLU D 1 233 ? 101.560 33.024 25.940 1.00 30.61 234 GLU D N 1
ATOM 13013 C CA . GLU D 1 233 ? 101.234 33.017 27.362 1.00 30.57 234 GLU D CA 1
ATOM 13014 C C . GLU D 1 233 ? 100.022 33.913 27.600 1.00 29.84 234 GLU D C 1
ATOM 13015 O O . GLU D 1 233 ? 99.152 33.608 28.419 1.00 29.02 234 GLU D O 1
ATOM 13021 N N . TYR D 1 234 ? 99.960 35.017 26.866 1.00 28.52 235 TYR D N 1
ATOM 13022 C CA . TYR D 1 234 ? 98.837 35.926 26.994 1.00 29.50 235 TYR D CA 1
ATOM 13023 C C . TYR D 1 234 ? 97.564 35.278 26.433 1.00 30.44 235 TYR D C 1
ATOM 13024 O O . TYR D 1 234 ? 96.491 35.371 27.039 1.00 30.93 235 TYR D O 1
ATOM 13033 N N . VAL D 1 235 ? 97.683 34.615 25.284 1.00 28.96 236 VAL D N 1
ATOM 13034 C CA . VAL D 1 235 ? 96.532 33.963 24.670 1.00 26.53 236 VAL D CA 1
ATOM 13035 C C . VAL D 1 235 ? 95.983 32.859 25.563 1.00 26.35 236 VAL D C 1
ATOM 13036 O O . VAL D 1 235 ? 94.768 32.689 25.677 1.00 24.62 236 VAL D O 1
ATOM 13040 N N . TYR D 1 236 ? 96.879 32.108 26.195 1.00 25.00 237 TYR D N 1
ATOM 13041 C CA . TYR D 1 236 ? 96.452 31.030 27.073 1.00 24.97 237 TYR D CA 1
ATOM 13042 C C . TYR D 1 236 ? 95.679 31.570 28.277 1.00 25.03 237 TYR D C 1
ATOM 13043 O O . TYR D 1 236 ? 94.584 31.108 28.588 1.00 24.59 237 TYR D O 1
ATOM 13052 N N . LYS D 1 237 ? 96.258 32.555 28.955 1.00 26.19 238 LYS D N 1
ATOM 13053 C CA . LYS D 1 237 ? 95.627 33.127 30.129 1.00 26.76 238 LYS D CA 1
ATOM 13054 C C . LYS D 1 237 ? 94.303 33.811 29.823 1.00 27.93 238 LYS D C 1
ATOM 13055 O O . LYS D 1 237 ? 93.296 33.547 30.492 1.00 27.91 238 LYS D O 1
ATOM 13061 N N . LYS D 1 238 ? 94.289 34.682 28.819 1.00 26.73 239 LYS D N 1
ATOM 13062 C CA . LYS D 1 238 ? 93.052 35.366 28.480 1.00 28.87 239 LYS D CA 1
ATOM 13063 C C . LYS D 1 238 ? 92.014 34.338 28.042 1.00 28.17 239 LYS D C 1
ATOM 13064 O O . LYS D 1 238 ? 90.847 34.421 28.428 1.00 27.79 239 LYS D O 1
ATOM 13070 N N . GLY D 1 239 ? 92.451 33.367 27.243 1.00 27.39 240 GLY D N 1
ATOM 13071 C CA . GLY D 1 239 ? 91.553 32.330 26.772 1.00 25.55 240 GLY D CA 1
ATOM 13072 C C . GLY D 1 239 ? 90.939 31.572 27.931 1.00 25.11 240 GLY D C 1
ATOM 13073 O O . GLY D 1 239 ? 89.723 31.395 27.998 1.00 25.09 240 GLY D O 1
ATOM 13074 N N . SER D 1 240 ? 91.778 31.120 28.852 1.00 23.78 241 SER D N 1
ATOM 13075 C CA . SER D 1 240 ? 91.282 30.390 30.006 1.00 26.52 241 SER D CA 1
ATOM 13076 C C . SER D 1 240 ? 90.346 31.280 30.819 1.00 27.72 241 SER D C 1
ATOM 13077 O O . SER D 1 240 ? 89.308 30.833 31.300 1.00 27.70 241 SER D O 1
ATOM 13080 N N . GLU D 1 241 ? 90.709 32.550 30.952 1.00 30.22 242 GLU D N 1
ATOM 13081 C CA . GLU D 1 241 ? 89.892 33.492 31.697 1.00 32.11 242 GLU D CA 1
ATOM 13082 C C . GLU D 1 241 ? 88.487 33.547 31.084 1.00 31.90 242 GLU D C 1
ATOM 13083 O O . GLU D 1 241 ? 87.503 33.793 31.781 1.00 31.88 242 GLU D O 1
ATOM 13089 N N . ASN D 1 242 ? 88.405 33.314 29.777 1.00 31.86 243 ASN D N 1
ATOM 13090 C CA . ASN D 1 242 ? 87.131 33.320 29.058 1.00 31.79 243 ASN D CA 1
ATOM 13091 C C . ASN D 1 242 ? 86.484 31.933 28.994 1.00 32.09 243 ASN D C 1
ATOM 13092 O O . ASN D 1 242 ? 85.619 31.673 28.157 1.00 29.83 243 ASN D O 1
ATOM 13097 N N . LEU D 1 243 ? 86.921 31.054 29.890 1.00 32.30 244 LEU D N 1
ATOM 13098 C CA . LEU D 1 243 ? 86.410 29.693 29.994 1.00 32.60 244 LEU D CA 1
ATOM 13099 C C . LEU D 1 243 ? 86.422 28.842 28.726 1.00 33.30 244 LEU D C 1
ATOM 13100 O O . LEU D 1 243 ? 85.566 27.970 28.554 1.00 34.38 244 LEU D O 1
ATOM 13105 N N . LYS D 1 244 ? 87.369 29.088 27.828 1.00 30.98 245 LYS D N 1
ATOM 13106 C CA . LYS D 1 244 ? 87.456 28.250 26.646 1.00 28.69 245 LYS D CA 1
ATOM 13107 C C . LYS D 1 244 ? 88.778 27.500 26.668 1.00 26.41 245 LYS D C 1
ATOM 13108 O O . LYS D 1 244 ? 89.759 27.966 27.244 1.00 25.56 245 LYS D O 1
ATOM 13114 N N . ARG D 1 245 ? 88.791 26.314 26.072 1.00 24.93 246 ARG D N 1
ATOM 13115 C CA . ARG D 1 245 ? 89.999 25.511 26.041 1.00 22.64 246 ARG D CA 1
ATOM 13116 C C . ARG D 1 245 ? 90.976 26.120 25.062 1.00 22.43 246 ARG D C 1
ATOM 13117 O O . ARG D 1 245 ? 90.586 26.634 24.006 1.00 20.63 246 ARG D O 1
ATOM 13125 N N . VAL D 1 246 ? 92.251 26.065 25.415 1.00 21.95 247 VAL D N 1
ATOM 13126 C CA . VAL D 1 246 ? 93.280 26.590 24.537 1.00 22.93 247 VAL D CA 1
ATOM 13127 C C . VAL D 1 246 ? 94.582 25.797 24.634 1.00 22.98 247 VAL D C 1
ATOM 13128 O O . VAL D 1 246 ? 94.872 25.144 25.644 1.00 21.74 247 VAL D O 1
ATOM 13132 N N . GLN D 1 247 ? 95.329 25.813 23.536 1.00 23.18 248 GLN D N 1
ATOM 13133 C CA . GLN D 1 247 ? 96.612 25.142 23.458 1.00 21.86 248 GLN D CA 1
ATOM 13134 C C . GLN D 1 247 ? 97.566 26.151 22.838 1.00 22.12 248 GLN D C 1
ATOM 13135 O O . GLN D 1 247 ? 97.310 26.668 21.752 1.00 20.85 248 GLN D O 1
ATOM 13141 N N . SER D 1 248 ? 98.646 26.455 23.549 1.00 22.75 249 SER D N 1
ATOM 13142 C CA . SER D 1 248 ? 99.634 27.406 23.060 1.00 22.73 249 SER D CA 1
ATOM 13143 C C . SER D 1 248 ? 100.976 26.750 22.830 1.00 22.69 249 SER D C 1
ATOM 13144 O O . SER D 1 248 ? 101.613 26.268 23.766 1.00 22.97 249 SER D O 1
ATOM 13147 N N . LEU D 1 249 ? 101.387 26.717 21.569 1.00 23.31 250 LEU D N 1
ATOM 13148 C CA . LEU D 1 249 ? 102.672 26.145 21.199 1.00 25.23 250 LEU D CA 1
ATOM 13149 C C . LEU D 1 249 ? 103.592 27.343 21.031 1.00 26.22 250 LEU D C 1
ATOM 13150 O O . LEU D 1 249 ? 103.510 28.084 20.054 1.00 25.64 250 LEU D O 1
ATOM 13155 N N . THR D 1 250 ? 104.473 27.517 22.006 1.00 28.18 251 THR D N 1
ATOM 13156 C CA . THR D 1 250 ? 105.351 28.662 22.043 1.00 30.13 251 THR D CA 1
ATOM 13157 C C . THR D 1 250 ? 106.820 28.485 21.663 1.00 32.46 251 THR D C 1
ATOM 13158 O O . THR D 1 250 ? 107.191 27.510 21.009 1.00 34.23 251 THR D O 1
ATOM 13162 N N . GLY D 1 251 ? 107.641 29.453 22.074 1.00 32.88 252 GLY D N 1
ATOM 13163 C CA . GLY D 1 251 ? 109.063 29.463 21.758 1.00 33.74 252 GLY D CA 1
ATOM 13164 C C . GLY D 1 251 ? 109.933 28.264 22.090 1.00 34.49 252 GLY D C 1
ATOM 13165 O O . GLY D 1 251 ? 109.507 27.335 22.780 1.00 36.06 252 GLY D O 1
ATOM 13166 N N . ALA D 1 252 ? 111.172 28.297 21.601 1.00 34.35 253 ALA D N 1
ATOM 13167 C CA . ALA D 1 252 ? 112.120 27.211 21.826 1.00 34.64 253 ALA D CA 1
ATOM 13168 C C . ALA D 1 252 ? 113.583 27.654 21.875 1.00 35.50 253 ALA D C 1
ATOM 13169 O O . ALA D 1 252 ? 113.953 28.703 21.347 1.00 35.44 253 ALA D O 1
ATOM 13171 N N . LYS D 1 253 ? 114.401 26.831 22.523 1.00 35.38 254 LYS D N 1
ATOM 13172 C CA . LYS D 1 253 ? 115.843 27.042 22.650 1.00 34.59 254 LYS D CA 1
ATOM 13173 C C . LYS D 1 253 ? 116.360 25.613 22.686 1.00 33.98 254 LYS D C 1
ATOM 13174 O O . LYS D 1 253 ? 116.934 25.157 23.676 1.00 34.63 254 LYS D O 1
ATOM 13180 N N . ASN D 1 254 ? 116.121 24.905 21.591 1.00 32.47 255 ASN D N 1
ATOM 13181 C CA . ASN D 1 254 ? 116.498 23.510 21.482 1.00 31.93 255 ASN D CA 1
ATOM 13182 C C . ASN D 1 254 ? 117.987 23.282 21.494 1.00 31.89 255 ASN D C 1
ATOM 13183 O O . ASN D 1 254 ? 118.741 23.967 20.808 1.00 31.50 255 ASN D O 1
ATOM 13188 N N . HIS D 1 255 ? 118.398 22.304 22.293 1.00 32.75 256 HIS D N 1
ATOM 13189 C CA . HIS D 1 255 ? 119.793 21.935 22.407 1.00 31.44 256 HIS D CA 1
ATOM 13190 C C . HIS D 1 255 ? 120.035 20.652 21.633 1.00 32.19 256 HIS D C 1
ATOM 13191 O O . HIS D 1 255 ? 119.130 19.836 21.462 1.00 31.98 256 HIS D O 1
ATOM 13198 N N . THR D 1 256 ? 121.264 20.490 21.161 1.00 32.21 257 THR D N 1
ATOM 13199 C CA . THR D 1 256 ? 121.666 19.296 20.441 1.00 32.50 257 THR D CA 1
ATOM 13200 C C . THR D 1 256 ? 122.920 18.808 21.139 1.00 33.29 257 THR D C 1
ATOM 13201 O O . THR D 1 256 ? 123.897 19.543 21.271 1.00 33.62 257 THR D O 1
ATOM 13205 N N . ILE D 1 257 ? 122.874 17.569 21.608 1.00 33.84 258 ILE D N 1
ATOM 13206 C CA . ILE D 1 257 ? 123.989 16.977 22.317 1.00 32.56 258 ILE D CA 1
ATOM 13207 C C . ILE D 1 257 ? 124.827 16.123 21.380 1.00 33.06 258 ILE D C 1
ATOM 13208 O O . ILE D 1 257 ? 124.305 15.268 20.666 1.00 32.91 258 ILE D O 1
ATOM 13213 N N . VAL D 1 258 ? 126.131 16.379 21.377 1.00 33.30 259 VAL D N 1
ATOM 13214 C CA . VAL D 1 258 ? 127.060 15.644 20.528 1.00 32.86 259 VAL D CA 1
ATOM 13215 C C . VAL D 1 258 ? 128.073 14.905 21.391 1.00 33.50 259 VAL D C 1
ATOM 13216 O O . VAL D 1 258 ? 128.897 15.529 22.065 1.00 34.25 259 VAL D O 1
ATOM 13220 N N . LEU D 1 259 ? 128.002 13.577 21.370 1.00 33.18 260 LEU D N 1
ATOM 13221 C CA . LEU D 1 259 ? 128.907 12.745 22.152 1.00 33.45 260 LEU D CA 1
ATOM 13222 C C . LEU D 1 259 ? 130.122 12.294 21.333 1.00 35.59 260 LEU D C 1
ATOM 13223 O O . LEU D 1 259 ? 130.114 12.337 20.099 1.00 35.63 260 LEU D O 1
ATOM 13228 N N . ASN D 1 260 ? 131.168 11.854 22.024 1.00 37.31 261 ASN D N 1
ATOM 13229 C CA . ASN D 1 260 ? 132.396 11.438 21.353 1.00 39.18 261 ASN D CA 1
ATOM 13230 C C . ASN D 1 260 ? 132.229 10.397 20.248 1.00 39.25 261 ASN D C 1
ATOM 13231 O O . ASN D 1 260 ? 132.996 10.391 19.284 1.00 39.30 261 ASN D O 1
ATOM 13236 N N . ASP D 1 261 ? 131.235 9.524 20.376 1.00 40.06 262 ASP D N 1
ATOM 13237 C CA . ASP D 1 261 ? 131.023 8.481 19.374 1.00 40.39 262 ASP D CA 1
ATOM 13238 C C . ASP D 1 261 ? 130.164 8.944 18.209 1.00 40.15 262 ASP D C 1
ATOM 13239 O O . ASP D 1 261 ? 129.763 8.141 17.369 1.00 39.63 262 ASP D O 1
ATOM 13244 N N . ALA D 1 262 ? 129.894 10.243 18.157 1.00 40.02 263 ALA D N 1
ATOM 13245 C CA . ALA D 1 262 ? 129.080 10.812 17.095 1.00 40.75 263 ALA D CA 1
ATOM 13246 C C . ALA D 1 262 ? 129.751 10.641 15.742 1.00 42.15 263 ALA D C 1
ATOM 13247 O O . ALA D 1 262 ? 130.958 10.437 15.658 1.00 42.58 263 ALA D O 1
ATOM 13249 N N . ASN D 1 263 ? 128.952 10.724 14.685 1.00 43.56 264 ASN D N 1
ATOM 13250 C CA . ASN D 1 263 ? 129.444 10.601 13.321 1.00 45.55 264 ASN D CA 1
ATOM 13251 C C . ASN D 1 263 ? 129.579 12.015 12.748 1.00 47.70 264 ASN D C 1
ATOM 13252 O O . ASN D 1 263 ? 128.634 12.544 12.164 1.00 49.67 264 ASN D O 1
ATOM 13257 N N . LEU D 1 264 ? 130.752 12.622 12.922 1.00 48.57 265 LEU D N 1
ATOM 13258 C CA . LEU D 1 264 ? 131.003 13.984 12.452 1.00 48.25 265 LEU D CA 1
ATOM 13259 C C . LEU D 1 264 ? 130.365 14.368 11.133 1.00 47.92 265 LEU D C 1
ATOM 13260 O O . LEU D 1 264 ? 129.700 15.398 11.043 1.00 47.73 265 LEU D O 1
ATOM 13265 N N . GLU D 1 265 ? 130.571 13.553 10.106 1.00 48.16 266 GLU D N 1
ATOM 13266 C CA . GLU D 1 265 ? 130.009 13.851 8.797 1.00 48.78 266 GLU D CA 1
ATOM 13267 C C . GLU D 1 265 ? 128.502 14.103 8.868 1.00 48.99 266 GLU D C 1
ATOM 13268 O O . GLU D 1 265 ? 128.037 15.201 8.548 1.00 48.97 266 GLU D O 1
ATOM 13274 N N . ASP D 1 266 ? 127.743 13.095 9.295 1.00 47.81 267 ASP D N 1
ATOM 13275 C CA . ASP D 1 266 ? 126.291 13.231 9.405 1.00 46.50 267 ASP D CA 1
ATOM 13276 C C . ASP D 1 266 ? 125.890 14.338 10.378 1.00 44.76 267 ASP D C 1
ATOM 13277 O O . ASP D 1 266 ? 125.095 15.219 10.038 1.00 45.18 267 ASP D O 1
ATOM 13282 N N . THR D 1 267 ? 126.449 14.283 11.584 1.00 42.09 268 THR D N 1
ATOM 13283 C CA . THR D 1 267 ? 126.157 15.251 12.639 1.00 39.55 268 THR D CA 1
ATOM 13284 C C . THR D 1 267 ? 126.255 16.700 12.184 1.00 39.25 268 THR D C 1
ATOM 13285 O O . THR D 1 267 ? 125.272 17.438 12.217 1.00 39.46 268 THR D O 1
ATOM 13289 N N . VAL D 1 268 ? 127.451 17.106 11.772 1.00 38.65 269 VAL D N 1
ATOM 13290 C CA . VAL D 1 268 ? 127.683 18.469 11.318 1.00 37.63 269 VAL D CA 1
ATOM 13291 C C . VAL D 1 268 ? 126.649 18.918 10.285 1.00 36.57 269 VAL D C 1
ATOM 13292 O O . VAL D 1 268 ? 126.048 19.982 10.425 1.00 36.22 269 VAL D O 1
ATOM 13296 N N . THR D 1 269 ? 126.434 18.107 9.254 1.00 35.11 270 THR D N 1
ATOM 13297 C CA . THR D 1 269 ? 125.456 18.446 8.226 1.00 35.17 270 THR D CA 1
ATOM 13298 C C . THR D 1 269 ? 124.101 18.730 8.874 1.00 35.78 270 THR D C 1
ATOM 13299 O O . THR D 1 269 ? 123.501 19.793 8.663 1.00 34.85 270 THR D O 1
ATOM 13303 N N . ASN D 1 270 ? 123.629 17.777 9.674 1.00 36.64 271 ASN D N 1
ATOM 13304 C CA . ASN D 1 270 ? 122.348 17.914 10.358 1.00 36.80 271 ASN D CA 1
ATOM 13305 C C . ASN D 1 270 ? 122.258 19.169 11.217 1.00 35.98 271 ASN D C 1
ATOM 13306 O O . ASN D 1 270 ? 121.235 19.856 11.203 1.00 35.73 271 ASN D O 1
ATOM 13311 N N . ILE D 1 271 ? 123.326 19.467 11.959 1.00 34.27 272 ILE D N 1
ATOM 13312 C CA . ILE D 1 271 ? 123.341 20.639 12.827 1.00 32.31 272 ILE D CA 1
ATOM 13313 C C . ILE D 1 271 ? 123.400 21.938 12.029 1.00 32.86 272 ILE D C 1
ATOM 13314 O O . ILE D 1 271 ? 122.787 22.935 12.416 1.00 33.41 272 ILE D O 1
ATOM 13319 N N . VAL D 1 272 ? 124.123 21.938 10.914 1.00 33.08 273 VAL D N 1
ATOM 13320 C CA . VAL D 1 272 ? 124.198 23.146 10.098 1.00 33.58 273 VAL D CA 1
ATOM 13321 C C . VAL D 1 272 ? 122.802 23.436 9.548 1.00 34.16 273 VAL D C 1
ATOM 13322 O O . VAL D 1 272 ? 122.351 24.579 9.551 1.00 35.46 273 VAL D O 1
ATOM 13326 N N . GLY D 1 273 ? 122.111 22.397 9.095 1.00 34.10 274 GLY D N 1
ATOM 13327 C CA . GLY D 1 273 ? 120.773 22.593 8.565 1.00 34.17 274 GLY D CA 1
ATOM 13328 C C . GLY D 1 273 ? 119.769 22.988 9.633 1.00 34.04 274 GLY D C 1
ATOM 13329 O O . GLY D 1 273 ? 118.890 23.811 9.397 1.00 35.43 274 GLY D O 1
ATOM 13330 N N . ALA D 1 274 ? 119.899 22.411 10.820 1.00 34.46 275 ALA D N 1
ATOM 13331 C CA . ALA D 1 274 ? 118.975 22.701 11.911 1.00 35.25 275 ALA D CA 1
ATOM 13332 C C . ALA D 1 274 ? 119.210 24.059 12.560 1.00 35.51 275 ALA D C 1
ATOM 13333 O O . ALA D 1 274 ? 118.339 24.583 13.255 1.00 36.74 275 ALA D O 1
ATOM 13335 N N . ALA D 1 275 ? 120.383 24.634 12.336 1.00 34.17 276 ALA D N 1
ATOM 13336 C CA . ALA D 1 275 ? 120.691 25.915 12.945 1.00 34.00 276 ALA D CA 1
ATOM 13337 C C . ALA D 1 275 ? 120.608 27.090 11.977 1.00 33.61 276 ALA D C 1
ATOM 13338 O O . ALA D 1 275 ? 120.238 28.198 12.375 1.00 33.48 276 ALA D O 1
ATOM 13340 N N . PHE D 1 276 ? 120.931 26.851 10.710 1.00 32.10 277 PHE D N 1
ATOM 13341 C CA . PHE D 1 276 ? 120.918 27.924 9.723 1.00 31.25 277 PHE D CA 1
ATOM 13342 C C . PHE D 1 276 ? 119.893 27.773 8.609 1.00 31.44 277 PHE D C 1
ATOM 13343 O O . PHE D 1 276 ? 119.783 28.649 7.749 1.00 32.66 277 PHE D O 1
ATOM 13351 N N . GLY D 1 277 ? 119.160 26.662 8.608 1.00 29.63 278 GLY D N 1
ATOM 13352 C CA . GLY D 1 277 ? 118.137 26.470 7.596 1.00 27.40 278 GLY D CA 1
ATOM 13353 C C . GLY D 1 277 ? 116.998 27.428 7.909 1.00 28.30 278 GLY D C 1
ATOM 13354 O O . GLY D 1 277 ? 116.755 27.744 9.081 1.00 26.60 278 GLY D O 1
ATOM 13355 N N . SER D 1 278 ? 116.310 27.907 6.877 1.00 27.06 279 SER D N 1
ATOM 13356 C CA . SER D 1 278 ? 115.200 28.833 7.077 1.00 28.58 279 SER D CA 1
ATOM 13357 C C . SER D 1 278 ? 115.591 29.987 8.007 1.00 29.13 279 SER D C 1
ATOM 13358 O O . SER D 1 278 ? 114.766 30.474 8.785 1.00 29.46 279 SER D O 1
ATOM 13361 N N . ALA D 1 279 ? 116.851 30.409 7.921 1.00 28.45 280 ALA D N 1
ATOM 13362 C CA . ALA D 1 279 ? 117.381 31.509 8.729 1.00 28.33 280 ALA D CA 1
ATOM 13363 C C . ALA D 1 279 ? 117.218 31.310 10.237 1.00 28.53 280 ALA D C 1
ATOM 13364 O O . ALA D 1 279 ? 117.116 32.284 10.995 1.00 27.87 280 ALA D O 1
ATOM 13366 N N . GLY D 1 280 ? 117.196 30.049 10.664 1.00 28.48 281 GLY D N 1
ATOM 13367 C CA . GLY D 1 280 ? 117.055 29.737 12.075 1.00 26.57 281 GLY D CA 1
ATOM 13368 C C . GLY D 1 280 ? 115.697 30.114 12.634 1.00 26.87 281 GLY D C 1
ATOM 13369 O O . GLY D 1 280 ? 115.478 30.044 13.839 1.00 25.64 281 GLY D O 1
ATOM 13370 N N . GLU D 1 281 ? 114.783 30.521 11.761 1.00 27.05 282 GLU D N 1
ATOM 13371 C CA . GLU D 1 281 ? 113.443 30.916 12.191 1.00 29.45 282 GLU D CA 1
ATOM 13372 C C . GLU D 1 281 ? 112.576 29.660 12.216 1.00 30.11 282 GLU D C 1
ATOM 13373 O O . GLU D 1 281 ? 111.659 29.500 11.409 1.00 31.31 282 GLU D O 1
ATOM 13379 N N . ARG D 1 282 ? 112.889 28.771 13.156 1.00 29.38 283 ARG D N 1
ATOM 13380 C CA . ARG D 1 282 ? 112.191 27.502 13.298 1.00 29.61 283 ARG D CA 1
ATOM 13381 C C . ARG D 1 282 ? 112.123 27.079 14.768 1.00 30.15 283 ARG D C 1
ATOM 13382 O O . ARG D 1 282 ? 113.136 27.076 15.472 1.00 29.70 283 ARG D O 1
ATOM 13390 N N . CYS D 1 283 ? 110.925 26.728 15.226 1.00 30.21 284 CYS D N 1
ATOM 13391 C CA . CYS D 1 283 ? 110.719 26.295 16.607 1.00 31.52 284 CYS D CA 1
ATOM 13392 C C . CYS D 1 283 ? 111.507 25.016 16.898 1.00 32.02 284 CYS D C 1
ATOM 13393 O O . CYS D 1 283 ? 111.722 24.653 18.058 1.00 31.33 284 CYS D O 1
ATOM 13396 N N . MET D 1 284 ? 111.920 24.334 15.835 1.00 32.24 285 MET D N 1
ATOM 13397 C CA . MET D 1 284 ? 112.690 23.107 15.960 1.00 32.62 285 MET D CA 1
ATOM 13398 C C . MET D 1 284 ? 114.163 23.331 15.619 1.00 32.87 285 MET D C 1
ATOM 13399 O O . MET D 1 284 ? 114.946 22.385 15.598 1.00 35.41 285 MET D O 1
ATOM 13404 N N . ALA D 1 285 ? 114.545 24.576 15.356 1.00 30.79 286 ALA D N 1
ATOM 13405 C CA . ALA D 1 285 ? 115.929 24.871 15.014 1.00 29.86 286 ALA D CA 1
ATOM 13406 C C . ALA D 1 285 ? 116.870 24.664 16.193 1.00 29.89 286 ALA D C 1
ATOM 13407 O O . ALA D 1 285 ? 116.485 24.838 17.352 1.00 28.70 286 ALA D O 1
ATOM 13409 N N . CYS D 1 286 ? 118.107 24.287 15.884 1.00 29.36 287 CYS D N 1
ATOM 13410 C CA . CYS D 1 286 ? 119.122 24.068 16.905 1.00 29.64 287 CYS D CA 1
ATOM 13411 C C . CYS D 1 286 ? 119.703 25.417 17.305 1.00 29.20 287 CYS D C 1
ATOM 13412 O O . CYS D 1 286 ? 120.299 26.110 16.484 1.00 27.82 287 CYS D O 1
ATOM 13415 N N . ALA D 1 287 ? 119.526 25.790 18.566 1.00 30.10 288 ALA D N 1
ATOM 13416 C CA . ALA D 1 287 ? 120.034 27.069 19.047 1.00 31.73 288 ALA D CA 1
ATOM 13417 C C . ALA D 1 287 ? 121.302 26.908 19.887 1.00 32.64 288 ALA D C 1
ATOM 13418 O O . ALA D 1 287 ? 122.102 27.842 20.006 1.00 32.94 288 ALA D O 1
ATOM 13420 N N . VAL D 1 288 ? 121.483 25.722 20.462 1.00 31.37 289 VAL D N 1
ATOM 13421 C CA . VAL D 1 288 ? 122.638 25.450 21.305 1.00 30.84 289 VAL D CA 1
ATOM 13422 C C . VAL D 1 288 ? 123.145 24.035 21.088 1.00 31.78 289 VAL D C 1
ATOM 13423 O O . VAL D 1 288 ? 122.360 23.099 20.954 1.00 32.50 289 VAL D O 1
ATOM 13427 N N . VAL D 1 289 ? 124.466 23.893 21.048 1.00 32.12 290 VAL D N 1
ATOM 13428 C CA . VAL D 1 289 ? 125.106 22.595 20.889 1.00 31.09 290 VAL D CA 1
ATOM 13429 C C . VAL D 1 289 ? 126.004 22.383 22.098 1.00 32.83 290 VAL D C 1
ATOM 13430 O O . VAL D 1 289 ? 126.817 23.244 22.428 1.00 33.55 290 VAL D O 1
ATOM 13434 N N . THR D 1 290 ? 125.837 21.256 22.778 1.00 34.82 291 THR D N 1
ATOM 13435 C CA . THR D 1 290 ? 126.686 20.938 23.920 1.00 35.88 291 THR D CA 1
ATOM 13436 C C . THR D 1 290 ? 127.533 19.764 23.434 1.00 38.06 291 THR D C 1
ATOM 13437 O O . THR D 1 290 ? 127.036 18.646 23.294 1.00 39.35 291 THR D O 1
ATOM 13441 N N . VAL D 1 291 ? 128.805 20.038 23.146 1.00 39.12 292 VAL D N 1
ATOM 13442 C CA . VAL D 1 291 ? 129.726 19.027 22.635 1.00 38.34 292 VAL D CA 1
ATOM 13443 C C . VAL D 1 291 ? 130.579 18.450 23.748 1.00 39.20 292 VAL D C 1
ATOM 13444 O O . VAL D 1 291 ? 130.970 19.163 24.670 1.00 40.48 292 VAL D O 1
ATOM 13448 N N . GLU D 1 292 ? 130.865 17.156 23.656 1.00 39.74 293 GLU D N 1
ATOM 13449 C CA . GLU D 1 292 ? 131.688 16.482 24.652 1.00 40.59 293 GLU D CA 1
ATOM 13450 C C . GLU D 1 292 ? 133.148 16.863 24.374 1.00 41.27 293 GLU D C 1
ATOM 13451 O O . GLU D 1 292 ? 133.576 16.879 23.215 1.00 41.28 293 GLU D O 1
ATOM 13457 N N . GLU D 1 293 ? 133.901 17.182 25.428 1.00 40.69 294 GLU D N 1
ATOM 13458 C CA . GLU D 1 293 ? 135.306 17.580 25.286 1.00 40.87 294 GLU D CA 1
ATOM 13459 C C . GLU D 1 293 ? 136.110 16.760 24.277 1.00 39.27 294 GLU D C 1
ATOM 13460 O O . GLU D 1 293 ? 136.748 17.314 23.381 1.00 38.11 294 GLU D O 1
ATOM 13466 N N . GLY D 1 294 ? 136.075 15.441 24.426 1.00 37.56 295 GLY D N 1
ATOM 13467 C CA . GLY D 1 294 ? 136.812 14.581 23.526 1.00 35.77 295 GLY D CA 1
ATOM 13468 C C . GLY D 1 294 ? 136.745 14.948 22.055 1.00 35.15 295 GLY D C 1
ATOM 13469 O O . GLY D 1 294 ? 137.778 15.088 21.406 1.00 36.04 295 GLY D O 1
ATOM 13470 N N . ILE D 1 295 ? 135.535 15.123 21.530 1.00 34.75 296 ILE D N 1
ATOM 13471 C CA . ILE D 1 295 ? 135.340 15.432 20.113 1.00 34.16 296 ILE D CA 1
ATOM 13472 C C . ILE D 1 295 ? 135.152 16.922 19.803 1.00 34.01 296 ILE D C 1
ATOM 13473 O O . ILE D 1 295 ? 135.055 17.317 18.638 1.00 34.25 296 ILE D O 1
ATOM 13478 N N . ALA D 1 296 ? 135.125 17.747 20.842 1.00 33.10 297 ALA D N 1
ATOM 13479 C CA . ALA D 1 296 ? 134.920 19.179 20.676 1.00 34.78 297 ALA D CA 1
ATOM 13480 C C . ALA D 1 296 ? 135.727 19.855 19.567 1.00 36.63 297 ALA D C 1
ATOM 13481 O O . ALA D 1 296 ? 135.150 20.409 18.635 1.00 36.96 297 ALA D O 1
ATOM 13483 N N . ASP D 1 297 ? 137.054 19.819 19.663 1.00 39.07 298 ASP D N 1
ATOM 13484 C CA . ASP D 1 297 ? 137.907 20.467 18.664 1.00 41.07 298 ASP D CA 1
ATOM 13485 C C . ASP D 1 297 ? 137.637 20.012 17.235 1.00 41.74 298 ASP D C 1
ATOM 13486 O O . ASP D 1 297 ? 137.477 20.832 16.331 1.00 41.02 298 ASP D O 1
ATOM 13491 N N . GLU D 1 298 ? 137.596 18.702 17.035 1.00 43.20 299 GLU D N 1
ATOM 13492 C CA . GLU D 1 298 ? 137.365 18.148 15.711 1.00 43.50 299 GLU D CA 1
ATOM 13493 C C . GLU D 1 298 ? 136.006 18.579 15.180 1.00 42.81 299 GLU D C 1
ATOM 13494 O O . GLU D 1 298 ? 135.851 18.841 13.985 1.00 42.23 299 GLU D O 1
ATOM 13500 N N . PHE D 1 299 ? 135.024 18.656 16.075 1.00 42.06 300 PHE D N 1
ATOM 13501 C CA . PHE D 1 299 ? 133.675 19.068 15.700 1.00 41.65 300 PHE D CA 1
ATOM 13502 C C . PHE D 1 299 ? 133.681 20.505 15.182 1.00 41.26 300 PHE D C 1
ATOM 13503 O O . PHE D 1 299 ? 133.290 20.768 14.042 1.00 40.10 300 PHE D O 1
ATOM 13511 N N . MET D 1 300 ? 134.122 21.427 16.035 1.00 40.65 301 MET D N 1
ATOM 13512 C CA . MET D 1 300 ? 134.192 22.841 15.688 1.00 41.18 301 MET D CA 1
ATOM 13513 C C . MET D 1 300 ? 134.877 23.085 14.344 1.00 41.50 301 MET D C 1
ATOM 13514 O O . MET D 1 300 ? 134.443 23.924 13.556 1.00 40.42 301 MET D O 1
ATOM 13519 N N . ALA D 1 301 ? 135.956 22.351 14.093 1.00 41.79 302 ALA D N 1
ATOM 13520 C CA . ALA D 1 301 ? 136.704 22.494 12.853 1.00 42.63 302 ALA D CA 1
ATOM 13521 C C . ALA D 1 301 ? 135.844 22.104 11.656 1.00 43.03 302 ALA D C 1
ATOM 13522 O O . ALA D 1 301 ? 135.798 22.818 10.649 1.00 42.45 302 ALA D O 1
ATOM 13524 N N . LYS D 1 302 ? 135.167 20.966 11.776 1.00 42.94 303 LYS D N 1
ATOM 13525 C CA . LYS D 1 302 ? 134.304 20.464 10.712 1.00 43.84 303 LYS D CA 1
ATOM 13526 C C . LYS D 1 302 ? 133.127 21.421 10.494 1.00 43.31 303 LYS D C 1
ATOM 13527 O O . LYS D 1 302 ? 132.767 21.726 9.354 1.00 41.96 303 LYS D O 1
ATOM 13533 N N . LEU D 1 303 ? 132.543 21.891 11.598 1.00 42.92 304 LEU D N 1
ATOM 13534 C CA . LEU D 1 303 ? 131.417 22.821 11.563 1.00 43.53 304 LEU D CA 1
ATOM 13535 C C . LEU D 1 303 ? 131.806 24.087 10.807 1.00 45.70 304 LEU D C 1
ATOM 13536 O O . LEU D 1 303 ? 131.014 24.630 10.034 1.00 46.06 304 LEU D O 1
ATOM 13541 N N . GLN D 1 304 ? 133.031 24.551 11.036 1.00 48.10 305 GLN D N 1
ATOM 13542 C CA . GLN D 1 304 ? 133.546 25.745 10.371 1.00 49.35 305 GLN D CA 1
ATOM 13543 C C . GLN D 1 304 ? 133.535 25.571 8.857 1.00 48.98 305 GLN D C 1
ATOM 13544 O O . GLN D 1 304 ? 133.031 26.422 8.126 1.00 47.37 305 GLN D O 1
ATOM 13550 N N . GLU D 1 305 ? 134.112 24.464 8.398 1.00 49.57 306 GLU D N 1
ATOM 13551 C CA . GLU D 1 305 ? 134.193 24.171 6.973 1.00 51.61 306 GLU D CA 1
ATOM 13552 C C . GLU D 1 305 ? 132.865 24.321 6.262 1.00 51.16 306 GLU D C 1
ATOM 13553 O O . GLU D 1 305 ? 132.727 25.128 5.344 1.00 51.80 306 GLU D O 1
ATOM 13559 N N . LYS D 1 306 ? 131.884 23.539 6.684 1.00 50.87 307 LYS D N 1
ATOM 13560 C CA . LYS D 1 306 ? 130.582 23.593 6.046 1.00 50.88 307 LYS D CA 1
ATOM 13561 C C . LYS D 1 306 ? 129.859 24.926 6.216 1.00 48.97 307 LYS D C 1
ATOM 13562 O O . LYS D 1 306 ? 129.192 25.380 5.289 1.00 48.52 307 LYS D O 1
ATOM 13568 N N . VAL D 1 307 ? 129.999 25.565 7.375 1.00 47.05 308 VAL D N 1
ATOM 13569 C CA . VAL D 1 307 ? 129.352 26.856 7.585 1.00 46.46 308 VAL D CA 1
ATOM 13570 C C . VAL D 1 307 ? 129.895 27.854 6.561 1.00 47.77 308 VAL D C 1
ATOM 13571 O O . VAL D 1 307 ? 129.152 28.670 6.012 1.00 47.92 308 VAL D O 1
ATOM 13575 N N . ALA D 1 308 ? 131.196 27.773 6.301 1.00 49.11 309 ALA D N 1
ATOM 13576 C CA . ALA D 1 308 ? 131.847 28.662 5.346 1.00 49.48 309 ALA D CA 1
ATOM 13577 C C . ALA D 1 308 ? 131.360 28.415 3.921 1.00 49.65 309 ALA D C 1
ATOM 13578 O O . ALA D 1 308 ? 131.422 29.310 3.082 1.00 50.26 309 ALA D O 1
ATOM 13580 N N . ASP D 1 309 ? 130.874 27.208 3.648 1.00 49.84 310 ASP D N 1
ATOM 13581 C CA . ASP D 1 309 ? 130.384 26.878 2.310 1.00 51.10 310 ASP D CA 1
ATOM 13582 C C . ASP D 1 309 ? 128.928 27.273 2.072 1.00 49.79 310 ASP D C 1
ATOM 13583 O O . ASP D 1 309 ? 128.389 27.043 0.985 1.00 48.85 310 ASP D O 1
ATOM 13588 N N . ILE D 1 310 ? 128.294 27.864 3.081 1.00 47.95 311 ILE D N 1
ATOM 13589 C CA . ILE D 1 310 ? 126.900 28.277 2.959 1.00 46.05 311 ILE D CA 1
ATOM 13590 C C . ILE D 1 310 ? 126.739 29.455 2.013 1.00 45.36 311 ILE D C 1
ATOM 13591 O O . ILE D 1 310 ? 127.379 30.490 2.187 1.00 45.40 311 ILE D O 1
ATOM 13596 N N . LYS D 1 311 ? 125.878 29.295 1.014 1.00 44.48 312 LYS D N 1
ATOM 13597 C CA . LYS D 1 311 ? 125.624 30.362 0.059 1.00 44.31 312 LYS D CA 1
ATOM 13598 C C . LYS D 1 311 ? 124.387 31.142 0.494 1.00 42.34 312 LYS D C 1
ATOM 13599 O O . LYS D 1 311 ? 123.324 30.563 0.720 1.00 41.30 312 LYS D O 1
ATOM 13605 N N . ILE D 1 312 ? 124.547 32.456 0.616 1.00 40.07 313 ILE D N 1
ATOM 13606 C CA . ILE D 1 312 ? 123.477 33.353 1.035 1.00 38.94 313 ILE D CA 1
ATOM 13607 C C . ILE D 1 312 ? 122.839 34.047 -0.165 1.00 39.32 313 ILE D C 1
ATOM 13608 O O . ILE D 1 312 ? 123.536 34.437 -1.097 1.00 40.87 313 ILE D O 1
ATOM 13613 N N . GLY D 1 313 ? 121.517 34.202 -0.147 1.00 39.79 314 GLY D N 1
ATOM 13614 C CA . GLY D 1 313 ? 120.846 34.863 -1.258 1.00 39.09 314 GLY D CA 1
ATOM 13615 C C . GLY D 1 313 ? 119.338 34.693 -1.337 1.00 39.13 314 GLY D C 1
ATOM 13616 O O . GLY D 1 313 ? 118.690 34.296 -0.370 1.00 40.01 314 GLY D O 1
ATOM 13617 N N . ASN D 1 314 ? 118.781 35.002 -2.503 1.00 39.52 315 ASN D N 1
ATOM 13618 C CA . ASN D 1 314 ? 117.346 34.887 -2.749 1.00 39.41 315 ASN D CA 1
ATOM 13619 C C . ASN D 1 314 ? 116.933 33.419 -2.736 1.00 39.36 315 ASN D C 1
ATOM 13620 O O . ASN D 1 314 ? 117.547 32.591 -3.405 1.00 39.29 315 ASN D O 1
ATOM 13625 N N . GLY D 1 315 ? 115.887 33.105 -1.978 1.00 40.19 316 GLY D N 1
ATOM 13626 C CA . GLY D 1 315 ? 115.409 31.736 -1.886 1.00 40.79 316 GLY D CA 1
ATOM 13627 C C . GLY D 1 315 ? 115.102 31.048 -3.208 1.00 42.10 316 GLY D C 1
ATOM 13628 O O . GLY D 1 315 ? 115.264 29.829 -3.318 1.00 41.56 316 GLY D O 1
ATOM 13629 N N . LEU D 1 316 ? 114.656 31.809 -4.207 1.00 41.85 317 LEU D N 1
ATOM 13630 C CA . LEU D 1 316 ? 114.335 31.238 -5.516 1.00 42.92 317 LEU D CA 1
ATOM 13631 C C . LEU D 1 316 ? 115.580 30.857 -6.316 1.00 43.55 317 LEU D C 1
ATOM 13632 O O . LEU D 1 316 ? 115.530 29.970 -7.167 1.00 43.68 317 LEU D O 1
ATOM 13637 N N . ASP D 1 317 ? 116.693 31.531 -6.045 1.00 43.90 318 ASP D N 1
ATOM 13638 C CA . ASP D 1 317 ? 117.941 31.264 -6.750 1.00 44.80 318 ASP D CA 1
ATOM 13639 C C . ASP D 1 317 ? 118.572 29.947 -6.313 1.00 45.86 318 ASP D C 1
ATOM 13640 O O . ASP D 1 317 ? 118.589 29.620 -5.128 1.00 46.46 318 ASP D O 1
ATOM 13645 N N . ASP D 1 318 ? 119.090 29.189 -7.274 1.00 47.64 319 ASP D N 1
ATOM 13646 C CA . ASP D 1 318 ? 119.715 27.906 -6.965 1.00 50.06 319 ASP D CA 1
ATOM 13647 C C . ASP D 1 318 ? 121.113 28.067 -6.382 1.00 48.59 319 ASP D C 1
ATOM 13648 O O . ASP D 1 318 ? 121.844 28.997 -6.721 1.00 47.87 319 ASP D O 1
ATOM 13653 N N . GLY D 1 319 ? 121.472 27.147 -5.495 1.00 47.23 320 GLY D N 1
ATOM 13654 C CA . GLY D 1 319 ? 122.761 27.213 -4.840 1.00 44.14 320 GLY D CA 1
ATOM 13655 C C . GLY D 1 319 ? 122.572 27.924 -3.514 1.00 42.57 320 GLY D C 1
ATOM 13656 O O . GLY D 1 319 ? 123.376 27.768 -2.590 1.00 43.03 320 GLY D O 1
ATOM 13657 N N . VAL D 1 320 ? 121.496 28.704 -3.414 1.00 40.00 321 VAL D N 1
ATOM 13658 C CA . VAL D 1 320 ? 121.204 29.439 -2.188 1.00 37.67 321 VAL D CA 1
ATOM 13659 C C . VAL D 1 320 ? 120.752 28.505 -1.075 1.00 37.07 321 VAL D C 1
ATOM 13660 O O . VAL D 1 320 ? 119.783 27.754 -1.223 1.00 36.90 321 VAL D O 1
ATOM 13664 N N . PHE D 1 321 ? 121.471 28.568 0.038 1.00 35.45 322 PHE D N 1
ATOM 13665 C CA . PHE D 1 321 ? 121.178 27.756 1.207 1.00 34.02 322 PHE D CA 1
ATOM 13666 C C . PHE D 1 321 ? 120.451 28.601 2.250 1.00 33.11 322 PHE D C 1
ATOM 13667 O O . PHE D 1 321 ? 119.399 28.214 2.750 1.00 34.28 322 PHE D O 1
ATOM 13675 N N . LEU D 1 322 ? 121.026 29.756 2.571 1.00 31.88 323 LEU D N 1
ATOM 13676 C CA . LEU D 1 322 ? 120.460 30.662 3.562 1.00 30.25 323 LEU D CA 1
ATOM 13677 C C . LEU D 1 322 ? 119.751 31.857 2.932 1.00 30.77 323 LEU D C 1
ATOM 13678 O O . LEU D 1 322 ? 120.323 32.572 2.111 1.00 30.85 323 LEU D O 1
ATOM 13683 N N . GLY D 1 323 ? 118.496 32.064 3.319 1.00 30.23 324 GLY D N 1
ATOM 13684 C CA . GLY D 1 323 ? 117.731 33.178 2.796 1.00 28.34 324 GLY D CA 1
ATOM 13685 C C . GLY D 1 323 ? 117.766 34.299 3.813 1.00 27.97 324 GLY D C 1
ATOM 13686 O O . GLY D 1 323 ? 118.586 34.261 4.730 1.00 28.45 324 GLY D O 1
ATOM 13687 N N . PRO D 1 324 ? 116.891 35.306 3.693 1.00 27.60 325 PRO D N 1
ATOM 13688 C CA . PRO D 1 324 ? 116.844 36.442 4.624 1.00 28.13 325 PRO D CA 1
ATOM 13689 C C . PRO D 1 324 ? 115.980 36.207 5.861 1.00 27.73 325 PRO D C 1
ATOM 13690 O O . PRO D 1 324 ? 115.220 35.239 5.916 1.00 27.72 325 PRO D O 1
ATOM 13694 N N . VAL D 1 325 ? 116.114 37.078 6.861 1.00 28.48 326 VAL D N 1
ATOM 13695 C CA . VAL D 1 325 ? 115.276 36.970 8.052 1.00 29.32 326 VAL D CA 1
ATOM 13696 C C . VAL D 1 325 ? 113.969 37.621 7.619 1.00 29.67 326 VAL D C 1
ATOM 13697 O O . VAL D 1 325 ? 113.929 38.324 6.611 1.00 29.10 326 VAL D O 1
ATOM 13701 N N . ILE D 1 326 ? 112.904 37.399 8.371 1.00 31.33 327 ILE D N 1
ATOM 13702 C CA . ILE D 1 326 ? 111.608 37.919 7.978 1.00 32.88 327 ILE D CA 1
ATOM 13703 C C . ILE D 1 326 ? 111.460 39.432 7.774 1.00 34.83 327 ILE D C 1
ATOM 13704 O O . ILE D 1 326 ? 110.899 39.859 6.766 1.00 34.94 327 ILE D O 1
ATOM 13709 N N . ARG D 1 327 ? 111.954 40.243 8.704 1.00 38.14 328 ARG D N 1
ATOM 13710 C CA . ARG D 1 327 ? 111.827 41.696 8.570 1.00 40.46 328 ARG D CA 1
ATOM 13711 C C . ARG D 1 327 ? 113.030 42.472 9.090 1.00 40.93 328 ARG D C 1
ATOM 13712 O O . ARG D 1 327 ? 113.967 41.898 9.639 1.00 40.02 328 ARG D O 1
ATOM 13720 N N . GLU D 1 328 ? 112.981 43.790 8.907 1.00 43.26 329 GLU D N 1
ATOM 13721 C CA . GLU D 1 328 ? 114.038 44.699 9.344 1.00 44.50 329 GLU D CA 1
ATOM 13722 C C . GLU D 1 328 ? 114.281 44.590 10.847 1.00 44.71 329 GLU D C 1
ATOM 13723 O O . GLU D 1 328 ? 115.424 44.473 11.286 1.00 44.28 329 GLU D O 1
ATOM 13729 N N . ASP D 1 329 ? 113.209 44.631 11.633 1.00 45.74 330 ASP D N 1
ATOM 13730 C CA . ASP D 1 329 ? 113.333 44.529 13.085 1.00 48.23 330 ASP D CA 1
ATOM 13731 C C . ASP D 1 329 ? 114.104 43.278 13.486 1.00 48.11 330 ASP D C 1
ATOM 13732 O O . ASP D 1 329 ? 114.983 43.328 14.349 1.00 48.00 330 ASP D O 1
ATOM 13737 N N . ASN D 1 330 ? 113.770 42.157 12.857 1.00 47.58 331 ASN D N 1
ATOM 13738 C CA . ASN D 1 330 ? 114.437 40.899 13.160 1.00 47.80 331 ASN D CA 1
ATOM 13739 C C . ASN D 1 330 ? 115.920 40.972 12.822 1.00 47.52 331 ASN D C 1
ATOM 13740 O O . ASN D 1 330 ? 116.755 40.420 13.538 1.00 47.76 331 ASN D O 1
ATOM 13745 N N . LYS D 1 331 ? 116.254 41.653 11.733 1.00 47.28 332 LYS D N 1
ATOM 13746 C CA . LYS D 1 331 ? 117.652 41.785 11.365 1.00 48.31 332 LYS D CA 1
ATOM 13747 C C . LYS D 1 331 ? 118.349 42.609 12.447 1.00 48.81 332 LYS D C 1
ATOM 13748 O O . LYS D 1 331 ? 119.436 42.256 12.908 1.00 49.03 332 LYS D O 1
ATOM 13754 N N . LYS D 1 332 ? 117.712 43.702 12.858 1.00 48.64 333 LYS D N 1
ATOM 13755 C CA . LYS D 1 332 ? 118.274 44.564 13.887 1.00 48.43 333 LYS D CA 1
ATOM 13756 C C . LYS D 1 332 ? 118.362 43.849 15.231 1.00 48.00 333 LYS D C 1
ATOM 13757 O O . LYS D 1 332 ? 119.366 43.966 15.936 1.00 48.15 333 LYS D O 1
ATOM 13763 N N . ARG D 1 333 ? 117.324 43.100 15.585 1.00 46.71 334 ARG D N 1
ATOM 13764 C CA . ARG D 1 333 ? 117.328 42.379 16.853 1.00 46.21 334 ARG D CA 1
ATOM 13765 C C . ARG D 1 333 ? 118.471 41.367 16.882 1.00 44.82 334 ARG D C 1
ATOM 13766 O O . ARG D 1 333 ? 119.113 41.170 17.915 1.00 43.75 334 ARG D O 1
ATOM 13774 N N . THR D 1 334 ? 118.722 40.733 15.741 1.00 43.31 335 THR D N 1
ATOM 13775 C CA . THR D 1 334 ? 119.788 39.740 15.626 1.00 42.37 335 THR D CA 1
ATOM 13776 C C . THR D 1 334 ? 121.158 40.406 15.756 1.00 42.69 335 THR D C 1
ATOM 13777 O O . THR D 1 334 ? 122.035 39.914 16.476 1.00 42.38 335 THR D O 1
ATOM 13781 N N . LEU D 1 335 ? 121.340 41.523 15.052 1.00 42.11 336 LEU D N 1
ATOM 13782 C CA . LEU D 1 335 ? 122.595 42.266 15.114 1.00 40.80 336 LEU D CA 1
ATOM 13783 C C . LEU D 1 335 ? 122.837 42.673 16.560 1.00 39.87 336 LEU D C 1
ATOM 13784 O O . LEU D 1 335 ? 123.958 42.583 17.065 1.00 38.48 336 LEU D O 1
ATOM 13789 N N . SER D 1 336 ? 121.767 43.111 17.218 1.00 40.16 337 SER D N 1
ATOM 13790 C CA . SER D 1 336 ? 121.824 43.532 18.614 1.00 40.94 337 SER D CA 1
ATOM 13791 C C . SER D 1 336 ? 122.220 42.367 19.511 1.00 41.22 337 SER D C 1
ATOM 13792 O O . SER D 1 336 ? 122.950 42.548 20.490 1.00 41.93 337 SER D O 1
ATOM 13795 N N . TYR D 1 337 ? 121.733 41.172 19.182 1.00 41.12 338 TYR D N 1
ATOM 13796 C CA . TYR D 1 337 ? 122.069 39.989 19.968 1.00 39.70 338 TYR D CA 1
ATOM 13797 C C . TYR D 1 337 ? 123.550 39.678 19.813 1.00 39.33 338 TYR D C 1
ATOM 13798 O O . TYR D 1 337 ? 124.231 39.368 20.784 1.00 37.82 338 TYR D O 1
ATOM 13807 N N . ILE D 1 338 ? 124.049 39.761 18.587 1.00 41.02 339 ILE D N 1
ATOM 13808 C CA . ILE D 1 338 ? 125.461 39.506 18.345 1.00 42.96 339 ILE D CA 1
ATOM 13809 C C . ILE D 1 338 ? 126.280 40.454 19.227 1.00 45.83 339 ILE D C 1
ATOM 13810 O O . ILE D 1 338 ? 127.295 40.062 19.809 1.00 45.96 339 ILE D O 1
ATOM 13815 N N . GLU D 1 339 ? 125.823 41.700 19.333 1.00 47.80 340 GLU D N 1
ATOM 13816 C CA . GLU D 1 339 ? 126.498 42.696 20.156 1.00 49.77 340 GLU D CA 1
ATOM 13817 C C . GLU D 1 339 ? 126.528 42.227 21.607 1.00 49.66 340 GLU D C 1
ATOM 13818 O O . GLU D 1 339 ? 127.589 42.183 22.231 1.00 49.22 340 GLU D O 1
ATOM 13824 N N . LYS D 1 340 ? 125.358 41.879 22.139 1.00 49.43 341 LYS D N 1
ATOM 13825 C CA . LYS D 1 340 ? 125.253 41.406 23.517 1.00 49.87 341 LYS D CA 1
ATOM 13826 C C . LYS D 1 340 ? 126.129 40.178 23.763 1.00 49.58 341 LYS D C 1
ATOM 13827 O O . LYS D 1 340 ? 126.678 40.003 24.852 1.00 49.30 341 LYS D O 1
ATOM 13833 N N . GLY D 1 341 ? 126.261 39.333 22.745 1.00 49.59 342 GLY D N 1
ATOM 13834 C CA . GLY D 1 341 ? 127.075 38.139 22.877 1.00 49.39 342 GLY D CA 1
ATOM 13835 C C . GLY D 1 341 ? 128.507 38.502 23.202 1.00 49.17 342 GLY D C 1
ATOM 13836 O O . GLY D 1 341 ? 129.051 38.078 24.221 1.00 49.63 342 GLY D O 1
ATOM 13837 N N . LEU D 1 342 ? 129.120 39.292 22.328 1.00 48.88 343 LEU D N 1
ATOM 13838 C CA . LEU D 1 342 ? 130.495 39.729 22.528 1.00 48.76 343 LEU D CA 1
ATOM 13839 C C . LEU D 1 342 ? 130.611 40.432 23.872 1.00 49.07 343 LEU D C 1
ATOM 13840 O O . LEU D 1 342 ? 131.544 40.192 24.639 1.00 49.81 343 LEU D O 1
ATOM 13845 N N . GLU D 1 343 ? 129.634 41.285 24.153 1.00 49.39 344 GLU D N 1
ATOM 13846 C CA . GLU D 1 343 ? 129.583 42.054 25.389 1.00 50.01 344 GLU D CA 1
ATOM 13847 C C . GLU D 1 343 ? 129.532 41.198 26.655 1.00 49.62 344 GLU D C 1
ATOM 13848 O O . GLU D 1 343 ? 129.886 41.668 27.734 1.00 49.70 344 GLU D O 1
ATOM 13854 N N . GLU D 1 344 ? 129.097 39.948 26.531 1.00 49.39 345 GLU D N 1
ATOM 13855 C CA . GLU D 1 344 ? 128.992 39.076 27.698 1.00 48.24 345 GLU D CA 1
ATOM 13856 C C . GLU D 1 344 ? 130.135 38.087 27.889 1.00 47.31 345 GLU D C 1
ATOM 13857 O O . GLU D 1 344 ? 130.155 37.342 28.870 1.00 46.48 345 GLU D O 1
ATOM 13863 N N . GLY D 1 345 ? 131.082 38.071 26.960 1.00 46.51 346 GLY D N 1
ATOM 13864 C CA . GLY D 1 345 ? 132.205 37.164 27.100 1.00 47.28 346 GLY D CA 1
ATOM 13865 C C . GLY D 1 345 ? 132.248 36.029 26.099 1.00 48.04 346 GLY D C 1
ATOM 13866 O O . GLY D 1 345 ? 133.187 35.229 26.105 1.00 48.37 346 GLY D O 1
ATOM 13867 N N . ALA D 1 346 ? 131.240 35.948 25.239 1.00 48.01 347 ALA D N 1
ATOM 13868 C CA . ALA D 1 346 ? 131.199 34.894 24.236 1.00 49.14 347 ALA D CA 1
ATOM 13869 C C . ALA D 1 346 ? 132.180 35.201 23.107 1.00 49.03 347 ALA D C 1
ATOM 13870 O O . ALA D 1 346 ? 132.334 36.353 22.703 1.00 49.64 347 ALA D O 1
ATOM 13872 N N . ARG D 1 347 ? 132.848 34.169 22.604 1.00 48.71 348 ARG D N 1
ATOM 13873 C CA . ARG D 1 347 ? 133.801 34.342 21.517 1.00 48.59 348 ARG D CA 1
ATOM 13874 C C . ARG D 1 347 ? 133.124 34.170 20.162 1.00 48.56 348 ARG D C 1
ATOM 13875 O O . ARG D 1 347 ? 132.627 33.093 19.828 1.00 48.29 348 ARG D O 1
ATOM 13883 N N . LEU D 1 348 ? 133.111 35.246 19.385 1.00 48.64 349 LEU D N 1
ATOM 13884 C CA . LEU D 1 348 ? 132.506 35.232 18.064 1.00 48.46 349 LEU D CA 1
ATOM 13885 C C . LEU D 1 348 ? 133.415 34.471 17.105 1.00 48.37 349 LEU D C 1
ATOM 13886 O O . LEU D 1 348 ? 134.334 35.045 16.521 1.00 49.32 349 LEU D O 1
ATOM 13891 N N . VAL D 1 349 ? 133.152 33.178 16.949 1.00 47.91 350 VAL D N 1
ATOM 13892 C CA . VAL D 1 349 ? 133.938 32.319 16.069 1.00 47.03 350 VAL D CA 1
ATOM 13893 C C . VAL D 1 349 ? 133.556 32.473 14.595 1.00 47.41 350 VAL D C 1
ATOM 13894 O O . VAL D 1 349 ? 134.344 32.169 13.700 1.00 46.92 350 VAL D O 1
ATOM 13898 N N . CYS D 1 350 ? 132.341 32.948 14.348 1.00 47.71 351 CYS D N 1
ATOM 13899 C CA . CYS D 1 350 ? 131.861 33.139 12.987 1.00 47.80 351 CYS D CA 1
ATOM 13900 C C . CYS D 1 350 ? 130.901 34.327 12.985 1.00 48.22 351 CYS D C 1
ATOM 13901 O O . CYS D 1 350 ? 129.817 34.260 13.569 1.00 47.69 351 CYS D O 1
ATOM 13904 N N . ASP D 1 351 ? 131.311 35.411 12.331 1.00 49.23 352 ASP D N 1
ATOM 13905 C CA . ASP D 1 351 ? 130.522 36.641 12.271 1.00 50.31 352 ASP D CA 1
ATOM 13906 C C . ASP D 1 351 ? 129.648 36.742 11.021 1.00 50.84 352 ASP D C 1
ATOM 13907 O O . ASP D 1 351 ? 130.154 36.797 9.900 1.00 50.74 352 ASP D O 1
ATOM 13912 N N . GLY D 1 352 ? 128.334 36.783 11.224 1.00 51.45 353 GLY D N 1
ATOM 13913 C CA . GLY D 1 352 ? 127.412 36.874 10.106 1.00 52.30 353 GLY D CA 1
ATOM 13914 C C . GLY D 1 352 ? 126.984 38.294 9.781 1.00 53.57 353 GLY D C 1
ATOM 13915 O O . GLY D 1 352 ? 126.041 38.511 9.017 1.00 53.05 353 GLY D O 1
ATOM 13916 N N . ARG D 1 353 ? 127.670 39.269 10.363 1.00 54.69 354 ARG D N 1
ATOM 13917 C CA . ARG D 1 353 ? 127.353 40.670 10.113 1.00 55.83 354 ARG D CA 1
ATOM 13918 C C . ARG D 1 353 ? 128.129 41.158 8.897 1.00 57.05 354 ARG D C 1
ATOM 13919 O O . ARG D 1 353 ? 127.822 42.203 8.326 1.00 56.73 354 ARG D O 1
ATOM 13927 N N . GLU D 1 354 ? 129.128 40.380 8.499 1.00 58.46 355 GLU D N 1
ATOM 13928 C CA . GLU D 1 354 ? 129.971 40.733 7.368 1.00 60.73 355 GLU D CA 1
ATOM 13929 C C . GLU D 1 354 ? 129.561 40.035 6.079 1.00 61.99 355 GLU D C 1
ATOM 13930 O O . GLU D 1 354 ? 128.848 39.030 6.103 1.00 62.39 355 GLU D O 1
ATOM 13936 N N . ASN D 1 355 ? 130.028 40.580 4.958 1.00 63.25 356 ASN D N 1
ATOM 13937 C CA . ASN D 1 355 ? 129.737 40.035 3.635 1.00 64.45 356 ASN D CA 1
ATOM 13938 C C . ASN D 1 355 ? 128.266 39.660 3.510 1.00 64.41 356 ASN D C 1
ATOM 13939 O O . ASN D 1 355 ? 127.920 38.531 3.157 1.00 64.51 356 ASN D O 1
ATOM 13944 N N . VAL D 1 356 ? 127.404 40.627 3.802 1.00 64.09 357 VAL D N 1
ATOM 13945 C CA . VAL D 1 356 ? 125.966 40.425 3.740 1.00 63.17 357 VAL D CA 1
ATOM 13946 C C . VAL D 1 356 ? 125.325 41.444 2.800 1.00 62.18 357 VAL D C 1
ATOM 13947 O O . VAL D 1 356 ? 125.459 42.650 3.006 1.00 62.54 357 VAL D O 1
ATOM 13951 N N . SER D 1 357 ? 124.634 40.951 1.771 1.00 60.01 358 SER D N 1
ATOM 13952 C CA . SER D 1 357 ? 123.965 41.814 0.800 1.00 57.98 358 SER D CA 1
ATOM 13953 C C . SER D 1 357 ? 122.955 42.727 1.485 1.00 58.12 358 SER D C 1
ATOM 13954 O O . SER D 1 357 ? 122.622 42.537 2.655 1.00 58.06 358 SER D O 1
ATOM 13957 N N . ASP D 1 358 ? 122.463 43.718 0.752 1.00 58.07 359 ASP D N 1
ATOM 13958 C CA . ASP D 1 358 ? 121.500 44.651 1.315 1.00 57.28 359 ASP D CA 1
ATOM 13959 C C . ASP D 1 358 ? 120.203 44.693 0.513 1.00 55.51 359 ASP D C 1
ATOM 13960 O O . ASP D 1 358 ? 119.338 45.539 0.756 1.00 54.73 359 ASP D O 1
ATOM 13965 N N . ASP D 1 359 ? 120.072 43.777 -0.443 1.00 53.26 360 ASP D N 1
ATOM 13966 C CA . ASP D 1 359 ? 118.873 43.699 -1.274 1.00 51.98 360 ASP D CA 1
ATOM 13967 C C . ASP D 1 359 ? 117.678 43.277 -0.420 1.00 49.85 360 ASP D C 1
ATOM 13968 O O . ASP D 1 359 ? 116.538 43.674 -0.679 1.00 48.84 360 ASP D O 1
ATOM 13973 N N . GLY D 1 360 ? 117.959 42.468 0.598 1.00 47.55 361 GLY D N 1
ATOM 13974 C CA . GLY D 1 360 ? 116.929 42.000 1.503 1.00 45.05 361 GLY D CA 1
ATOM 13975 C C . GLY D 1 360 ? 117.427 42.108 2.931 1.00 43.95 361 GLY D C 1
ATOM 13976 O O . GLY D 1 360 ? 118.466 42.721 3.179 1.00 42.77 361 GLY D O 1
ATOM 13977 N N . TYR D 1 361 ? 116.693 41.520 3.871 1.00 42.60 362 TYR D N 1
ATOM 13978 C CA . TYR D 1 361 ? 117.082 41.555 5.277 1.00 41.22 362 TYR D CA 1
ATOM 13979 C C . TYR D 1 361 ? 117.979 40.358 5.571 1.00 40.67 362 TYR D C 1
ATOM 13980 O O . TYR D 1 361 ? 117.593 39.435 6.288 1.00 40.85 362 TYR D O 1
ATOM 13989 N N . PHE D 1 362 ? 119.185 40.390 5.014 1.00 39.42 363 PHE D N 1
ATOM 13990 C CA . PHE D 1 362 ? 120.142 39.303 5.170 1.00 37.69 363 PHE D CA 1
ATOM 13991 C C . PHE D 1 362 ? 121.067 39.388 6.383 1.00 38.53 363 PHE D C 1
ATOM 13992 O O . PHE D 1 362 ? 121.450 40.472 6.822 1.00 40.05 363 PHE D O 1
ATOM 14000 N N . VAL D 1 363 ? 121.407 38.221 6.922 1.00 38.37 364 VAL D N 1
ATOM 14001 C CA . VAL D 1 363 ? 122.292 38.095 8.070 1.00 38.78 364 VAL D CA 1
ATOM 14002 C C . VAL D 1 363 ? 122.984 36.750 7.936 1.00 39.82 364 VAL D C 1
ATOM 14003 O O . VAL D 1 363 ? 122.356 35.707 8.122 1.00 40.95 364 VAL D O 1
ATOM 14007 N N . GLY D 1 364 ? 124.272 36.775 7.605 1.00 40.25 365 GLY D N 1
ATOM 14008 C CA . GLY D 1 364 ? 125.026 35.542 7.440 1.00 39.85 365 GLY D CA 1
ATOM 14009 C C . GLY D 1 364 ? 125.064 34.667 8.680 1.00 39.81 365 GLY D C 1
ATOM 14010 O O . GLY D 1 364 ? 124.731 35.123 9.776 1.00 39.45 365 GLY D O 1
ATOM 14011 N N . PRO D 1 365 ? 125.470 33.396 8.538 1.00 39.87 366 PRO D N 1
ATOM 14012 C CA . PRO D 1 365 ? 125.542 32.472 9.671 1.00 41.24 366 PRO D CA 1
ATOM 14013 C C . PRO D 1 365 ? 126.523 32.921 10.751 1.00 42.61 366 PRO D C 1
ATOM 14014 O O . PRO D 1 365 ? 127.682 33.235 10.466 1.00 43.68 366 PRO D O 1
ATOM 14018 N N . THR D 1 366 ? 126.045 32.947 11.990 1.00 42.58 367 THR D N 1
ATOM 14019 C CA . THR D 1 366 ? 126.858 33.357 13.124 1.00 44.04 367 THR D CA 1
ATOM 14020 C C . THR D 1 366 ? 126.984 32.229 14.135 1.00 45.65 367 THR D C 1
ATOM 14021 O O . THR D 1 366 ? 126.015 31.516 14.402 1.00 45.93 367 THR D O 1
ATOM 14025 N N . ILE D 1 367 ? 128.176 32.059 14.695 1.00 46.51 368 ILE D N 1
ATOM 14026 C CA . ILE D 1 367 ? 128.368 31.026 15.701 1.00 48.36 368 ILE D CA 1
ATOM 14027 C C . ILE D 1 367 ? 129.229 31.563 16.844 1.00 48.73 368 ILE D C 1
ATOM 14028 O O . ILE D 1 367 ? 130.275 32.168 16.615 1.00 48.73 368 ILE D O 1
ATOM 14033 N N . PHE D 1 368 ? 128.751 31.374 18.071 1.00 49.68 369 PHE D N 1
ATOM 14034 C CA . PHE D 1 368 ? 129.458 31.819 19.265 1.00 49.94 369 PHE D CA 1
ATOM 14035 C C . PHE D 1 368 ? 130.085 30.626 19.955 1.00 50.36 369 PHE D C 1
ATOM 14036 O O . PHE D 1 368 ? 129.643 29.488 19.790 1.00 49.72 369 PHE D O 1
ATOM 14044 N N . ASP D 1 369 ? 131.106 30.903 20.752 1.00 50.61 370 ASP D N 1
ATOM 14045 C CA . ASP D 1 369 ? 131.821 29.865 21.462 1.00 50.48 370 ASP D CA 1
ATOM 14046 C C . ASP D 1 369 ? 131.953 30.262 22.924 1.00 49.60 370 ASP D C 1
ATOM 14047 O O . ASP D 1 369 ? 131.653 31.395 23.295 1.00 49.40 370 ASP D O 1
ATOM 14052 N N . ASN D 1 370 ? 132.397 29.329 23.755 1.00 48.60 371 ASN D N 1
ATOM 14053 C CA . ASN D 1 370 ? 132.569 29.603 25.174 1.00 48.78 371 ASN D CA 1
ATOM 14054 C C . ASN D 1 370 ? 131.381 30.335 25.777 1.00 48.86 371 ASN D C 1
ATOM 14055 O O . ASN D 1 370 ? 131.562 31.215 26.618 1.00 50.03 371 ASN D O 1
ATOM 14060 N N . VAL D 1 371 ? 130.171 29.992 25.350 1.00 48.22 372 VAL D N 1
ATOM 14061 C CA . VAL D 1 371 ? 128.991 30.651 25.897 1.00 47.59 372 VAL D CA 1
ATOM 14062 C C . VAL D 1 371 ? 128.630 29.953 27.202 1.00 46.57 372 VAL D C 1
ATOM 14063 O O . VAL D 1 371 ? 129.043 28.821 27.437 1.00 46.25 372 VAL D O 1
ATOM 14067 N N . THR D 1 372 ? 127.874 30.629 28.055 1.00 46.58 373 THR D N 1
ATOM 14068 C CA . THR D 1 372 ? 127.485 30.036 29.325 1.00 47.35 373 THR D CA 1
ATOM 14069 C C . THR D 1 372 ? 126.006 30.233 29.628 1.00 48.11 373 THR D C 1
ATOM 14070 O O . THR D 1 372 ? 125.326 31.048 29.004 1.00 47.94 373 THR D O 1
ATOM 14074 N N . THR D 1 373 ? 125.520 29.473 30.600 1.00 48.45 374 THR D N 1
ATOM 14075 C CA . THR D 1 373 ? 124.128 29.526 31.009 1.00 49.23 374 THR D CA 1
ATOM 14076 C C . THR D 1 373 ? 123.760 30.890 31.582 1.00 49.29 374 THR D C 1
ATOM 14077 O O . THR D 1 373 ? 122.580 31.200 31.774 1.00 48.63 374 THR D O 1
ATOM 14081 N N . GLU D 1 374 ? 124.772 31.710 31.843 1.00 49.43 375 GLU D N 1
ATOM 14082 C CA . GLU D 1 374 ? 124.545 33.035 32.404 1.00 49.18 375 GLU D CA 1
ATOM 14083 C C . GLU D 1 374 ? 124.392 34.096 31.324 1.00 46.81 375 GLU D C 1
ATOM 14084 O O . GLU D 1 374 ? 124.023 35.229 31.610 1.00 46.51 375 GLU D O 1
ATOM 14090 N N . MET D 1 375 ? 124.659 33.722 30.079 1.00 45.41 376 MET D N 1
ATOM 14091 C CA . MET D 1 375 ? 124.568 34.660 28.967 1.00 44.25 376 MET D CA 1
ATOM 14092 C C . MET D 1 375 ? 123.191 34.802 28.327 1.00 43.15 376 MET D C 1
ATOM 14093 O O . MET D 1 375 ? 122.434 33.840 28.215 1.00 43.07 376 MET D O 1
ATOM 14098 N N . THR D 1 376 ? 122.886 36.023 27.901 1.00 42.15 377 THR D N 1
ATOM 14099 C CA . THR D 1 376 ? 121.617 36.343 27.255 1.00 41.37 377 THR D CA 1
ATOM 14100 C C . THR D 1 376 ? 121.429 35.555 25.959 1.00 41.28 377 THR D C 1
ATOM 14101 O O . THR D 1 376 ? 120.322 35.106 25.657 1.00 40.89 377 THR D O 1
ATOM 14105 N N . ILE D 1 377 ? 122.509 35.392 25.199 1.00 40.68 378 ILE D N 1
ATOM 14106 C CA . ILE D 1 377 ? 122.451 34.663 23.939 1.00 40.45 378 ILE D CA 1
ATOM 14107 C C . ILE D 1 377 ? 122.056 33.209 24.149 1.00 41.42 378 ILE D C 1
ATOM 14108 O O . ILE D 1 377 ? 121.713 32.511 23.195 1.00 42.07 378 ILE D O 1
ATOM 14113 N N . TRP D 1 378 ? 122.108 32.754 25.399 1.00 41.91 379 TRP D N 1
ATOM 14114 C CA . TRP D 1 378 ? 121.739 31.379 25.723 1.00 41.36 379 TRP D CA 1
ATOM 14115 C C . TRP D 1 378 ? 120.340 31.307 26.333 1.00 42.22 379 TRP D C 1
ATOM 14116 O O . TRP D 1 378 ? 119.634 30.317 26.161 1.00 44.07 379 TRP D O 1
ATOM 14127 N N . LYS D 1 379 ? 119.939 32.358 27.039 1.00 42.31 380 LYS D N 1
ATOM 14128 C CA . LYS D 1 379 ? 118.632 32.381 27.688 1.00 43.09 380 LYS D CA 1
ATOM 14129 C C . LYS D 1 379 ? 117.474 32.801 26.792 1.00 42.87 380 LYS D C 1
ATOM 14130 O O . LYS D 1 379 ? 116.333 32.398 27.020 1.00 43.74 380 LYS D O 1
ATOM 14136 N N . ASP D 1 380 ? 117.766 33.605 25.775 1.00 42.11 381 ASP D N 1
ATOM 14137 C CA . ASP D 1 380 ? 116.736 34.087 24.862 1.00 40.51 381 ASP D CA 1
ATOM 14138 C C . ASP D 1 380 ? 116.677 33.306 23.558 1.00 40.37 381 ASP D C 1
ATOM 14139 O O . ASP D 1 380 ? 117.684 32.771 23.086 1.00 40.92 381 ASP D O 1
ATOM 14144 N N . GLU D 1 381 ? 115.485 33.251 22.977 1.00 38.73 382 GLU D N 1
ATOM 14145 C CA . GLU D 1 381 ? 115.304 32.594 21.697 1.00 36.65 382 GLU D CA 1
ATOM 14146 C C . GLU D 1 381 ? 115.679 33.695 20.706 1.00 36.53 382 GLU D C 1
ATOM 14147 O O . GLU D 1 381 ? 114.980 34.702 20.598 1.00 36.78 382 GLU D O 1
ATOM 14153 N N . ILE D 1 382 ? 116.794 33.528 20.006 1.00 35.26 383 ILE D N 1
ATOM 14154 C CA . ILE D 1 382 ? 117.207 34.547 19.055 1.00 34.69 383 ILE D CA 1
ATOM 14155 C C . ILE D 1 382 ? 116.380 34.425 17.783 1.00 34.31 383 ILE D C 1
ATOM 14156 O O . ILE D 1 382 ? 116.075 35.424 17.137 1.00 34.68 383 ILE D O 1
ATOM 14161 N N . PHE D 1 383 ? 116.009 33.196 17.437 1.00 33.33 384 PHE D N 1
ATOM 14162 C CA . PHE D 1 383 ? 115.189 32.939 16.260 1.00 32.90 384 PHE D CA 1
ATOM 14163 C C . PHE D 1 383 ? 115.776 33.553 14.990 1.00 32.82 384 PHE D C 1
ATOM 14164 O O . PHE D 1 383 ? 115.079 34.206 14.208 1.00 30.68 384 PHE D O 1
ATOM 14172 N N . ALA D 1 384 ? 117.068 33.326 14.798 1.00 33.09 385 ALA D N 1
ATOM 14173 C CA . ALA D 1 384 ? 117.792 33.823 13.637 1.00 32.91 385 ALA D CA 1
ATOM 14174 C C . ALA D 1 384 ? 118.989 32.895 13.456 1.00 33.13 385 ALA D C 1
ATOM 14175 O O . ALA D 1 384 ? 119.182 31.965 14.244 1.00 32.50 385 ALA D O 1
ATOM 14177 N N . PRO D 1 385 ? 119.811 33.129 12.422 1.00 32.47 386 PRO D N 1
ATOM 14178 C CA . PRO D 1 385 ? 120.967 32.247 12.229 1.00 33.44 386 PRO D CA 1
ATOM 14179 C C . PRO D 1 385 ? 122.136 32.543 13.175 1.00 33.60 386 PRO D C 1
ATOM 14180 O O . PRO D 1 385 ? 123.200 32.989 12.750 1.00 33.49 386 PRO D O 1
ATOM 14184 N N . VAL D 1 386 ? 121.920 32.276 14.461 1.00 33.26 387 VAL D N 1
ATOM 14185 C CA . VAL D 1 386 ? 122.922 32.507 15.493 1.00 33.32 387 VAL D CA 1
ATOM 14186 C C . VAL D 1 386 ? 123.069 31.265 16.377 1.00 34.62 387 VAL D C 1
ATOM 14187 O O . VAL D 1 386 ? 122.196 30.960 17.192 1.00 36.02 387 VAL D O 1
ATOM 14191 N N . LEU D 1 387 ? 124.184 30.559 16.218 1.00 34.61 388 LEU D N 1
ATOM 14192 C CA . LEU D 1 387 ? 124.435 29.338 16.976 1.00 35.27 388 LEU D CA 1
ATOM 14193 C C . LEU D 1 387 ? 125.376 29.552 18.162 1.00 36.10 388 LEU D C 1
ATOM 14194 O O . LEU D 1 387 ? 126.299 30.354 18.088 1.00 37.27 388 LEU D O 1
ATOM 14199 N N . SER D 1 388 ? 125.136 28.831 19.252 1.00 36.51 389 SER D N 1
ATOM 14200 C CA . SER D 1 388 ? 125.989 28.916 20.437 1.00 39.10 389 SER D CA 1
ATOM 14201 C C . SER D 1 388 ? 126.510 27.522 20.768 1.00 39.36 389 SER D C 1
ATOM 14202 O O . SER D 1 388 ? 125.736 26.567 20.833 1.00 39.91 389 SER D O 1
ATOM 14205 N N . VAL D 1 389 ? 127.819 27.403 20.969 1.00 39.14 390 VAL D N 1
ATOM 14206 C CA . VAL D 1 389 ? 128.415 26.111 21.290 1.00 37.68 390 VAL D CA 1
ATOM 14207 C C . VAL D 1 389 ? 128.981 26.085 22.707 1.00 37.36 390 VAL D C 1
ATOM 14208 O O . VAL D 1 389 ? 129.519 27.079 23.193 1.00 37.03 390 VAL D O 1
ATOM 14212 N N . ILE D 1 390 ? 128.845 24.939 23.365 1.00 36.94 391 ILE D N 1
ATOM 14213 C CA . ILE D 1 390 ? 129.327 24.760 24.731 1.00 36.19 391 ILE D CA 1
ATOM 14214 C C . ILE D 1 390 ? 130.012 23.414 24.877 1.00 36.82 391 ILE D C 1
ATOM 14215 O O . ILE D 1 390 ? 129.462 22.382 24.489 1.00 36.82 391 ILE D O 1
ATOM 14220 N N . ARG D 1 391 ? 131.218 23.427 25.432 1.00 37.21 392 ARG D N 1
ATOM 14221 C CA . ARG D 1 391 ? 131.948 22.191 25.649 1.00 36.83 392 ARG D CA 1
ATOM 14222 C C . ARG D 1 391 ? 131.522 21.683 27.011 1.00 36.41 392 ARG D C 1
ATOM 14223 O O . ARG D 1 391 ? 131.469 22.443 27.978 1.00 37.06 392 ARG D O 1
ATOM 14231 N N . VAL D 1 392 ? 131.197 20.401 27.084 1.00 35.48 393 VAL D N 1
ATOM 14232 C CA . VAL D 1 392 ? 130.771 19.812 28.341 1.00 34.76 393 VAL D CA 1
ATOM 14233 C C . VAL D 1 392 ? 131.555 18.527 28.554 1.00 35.35 393 VAL D C 1
ATOM 14234 O O . VAL D 1 392 ? 132.063 17.939 27.600 1.00 34.54 393 VAL D O 1
ATOM 14238 N N . LYS D 1 393 ? 131.662 18.100 29.806 1.00 36.34 394 LYS D N 1
ATOM 14239 C CA . LYS D 1 393 ? 132.403 16.892 30.125 1.00 38.95 394 LYS D CA 1
ATOM 14240 C C . LYS D 1 393 ? 131.716 15.615 29.667 1.00 39.50 394 LYS D C 1
ATOM 14241 O O . LYS D 1 393 ? 132.362 14.734 29.106 1.00 41.55 394 LYS D O 1
ATOM 14247 N N . ASN D 1 394 ? 130.410 15.511 29.897 1.00 39.36 395 ASN D N 1
ATOM 14248 C CA . ASN D 1 394 ? 129.675 14.310 29.514 1.00 38.90 395 ASN D CA 1
ATOM 14249 C C . ASN D 1 394 ? 128.173 14.538 29.296 1.00 38.24 395 ASN D C 1
ATOM 14250 O O . ASN D 1 394 ? 127.655 15.631 29.536 1.00 38.55 395 ASN D O 1
ATOM 14255 N N . LEU D 1 395 ? 127.487 13.492 28.841 1.00 36.11 396 LEU D N 1
ATOM 14256 C CA . LEU D 1 395 ? 126.050 13.538 28.587 1.00 35.64 396 LEU D CA 1
ATOM 14257 C C . LEU D 1 395 ? 125.279 14.157 29.742 1.00 35.88 396 LEU D C 1
ATOM 14258 O O . LEU D 1 395 ? 124.402 14.992 29.534 1.00 35.33 396 LEU D O 1
ATOM 14263 N N . LYS D 1 396 ? 125.608 13.738 30.958 1.00 36.35 397 LYS D N 1
ATOM 14264 C CA . LYS D 1 396 ? 124.933 14.246 32.141 1.00 38.04 397 LYS D CA 1
ATOM 14265 C C . LYS D 1 396 ? 124.949 15.774 32.219 1.00 38.31 397 LYS D C 1
ATOM 14266 O O . LYS D 1 396 ? 123.907 16.401 32.411 1.00 37.81 397 LYS D O 1
ATOM 14272 N N . GLU D 1 397 ? 126.125 16.375 32.069 1.00 39.02 398 GLU D N 1
ATOM 14273 C CA . GLU D 1 397 ? 126.235 17.828 32.130 1.00 39.99 398 GLU D CA 1
ATOM 14274 C C . GLU D 1 397 ? 125.459 18.525 31.008 1.00 39.43 398 GLU D C 1
ATOM 14275 O O . GLU D 1 397 ? 124.871 19.587 31.218 1.00 38.50 398 GLU D O 1
ATOM 14281 N N . ALA D 1 398 ? 125.470 17.934 29.817 1.00 38.05 399 ALA D N 1
ATOM 14282 C CA . ALA D 1 398 ? 124.763 18.509 28.677 1.00 37.93 399 ALA D CA 1
ATOM 14283 C C . ALA D 1 398 ? 123.266 18.551 28.961 1.00 36.67 399 ALA D C 1
ATOM 14284 O O . ALA D 1 398 ? 122.590 19.546 28.677 1.00 35.80 399 ALA D O 1
ATOM 14286 N N . ILE D 1 399 ? 122.756 17.463 29.528 1.00 35.21 400 ILE D N 1
ATOM 14287 C CA . ILE D 1 399 ? 121.347 17.375 29.862 1.00 34.21 400 ILE D CA 1
ATOM 14288 C C . ILE D 1 399 ? 121.006 18.397 30.945 1.00 34.47 400 ILE D C 1
ATOM 14289 O O . ILE D 1 399 ? 119.973 19.063 30.870 1.00 34.30 400 ILE D O 1
ATOM 14294 N N . GLU D 1 400 ? 121.883 18.534 31.939 1.00 35.32 401 GLU D N 1
ATOM 14295 C CA . GLU D 1 400 ? 121.667 19.487 33.031 1.00 36.20 401 GLU D CA 1
ATOM 14296 C C . GLU D 1 400 ? 121.593 20.913 32.495 1.00 35.01 401 GLU D C 1
ATOM 14297 O O . GLU D 1 400 ? 120.828 21.735 32.999 1.00 35.08 401 GLU D O 1
ATOM 14303 N N . ILE D 1 401 ? 122.394 21.202 31.473 1.00 33.49 402 ILE D N 1
ATOM 14304 C CA . ILE D 1 401 ? 122.403 22.523 30.864 1.00 32.49 402 ILE D CA 1
ATOM 14305 C C . ILE D 1 401 ? 121.110 22.718 30.076 1.00 33.75 402 ILE D C 1
ATOM 14306 O O . ILE D 1 401 ? 120.401 23.714 30.261 1.00 32.90 402 ILE D O 1
ATOM 14311 N N . ALA D 1 402 ? 120.812 21.763 29.195 1.00 33.27 403 ALA D N 1
ATOM 14312 C CA . ALA D 1 402 ? 119.604 21.824 28.382 1.00 34.03 403 ALA D CA 1
ATOM 14313 C C . ALA D 1 402 ? 118.357 21.917 29.258 1.00 34.48 403 ALA D C 1
ATOM 14314 O O . ALA D 1 402 ? 117.423 22.650 28.936 1.00 34.75 403 ALA D O 1
ATOM 14316 N N . ASN D 1 403 ? 118.344 21.176 30.365 1.00 33.97 404 ASN D N 1
ATOM 14317 C CA . ASN D 1 403 ? 117.203 21.189 31.275 1.00 34.55 404 ASN D CA 1
ATOM 14318 C C . ASN D 1 403 ? 117.118 22.493 32.063 1.00 35.78 404 ASN D C 1
ATOM 14319 O O . ASN D 1 403 ? 116.074 22.812 32.633 1.00 37.50 404 ASN D O 1
ATOM 14324 N N . LYS D 1 404 ? 118.213 23.245 32.099 1.00 36.76 405 LYS D N 1
ATOM 14325 C CA . LYS D 1 404 ? 118.235 24.505 32.832 1.00 37.74 405 LYS D CA 1
ATOM 14326 C C . LYS D 1 404 ? 117.524 25.592 32.043 1.00 37.32 405 LYS D C 1
ATOM 14327 O O . LYS D 1 404 ? 117.116 26.611 32.599 1.00 36.99 405 LYS D O 1
ATOM 14333 N N . SER D 1 405 ? 117.381 25.368 30.740 1.00 36.85 406 SER D N 1
ATOM 14334 C CA . SER D 1 405 ? 116.706 26.322 29.874 1.00 36.57 406 SER D CA 1
ATOM 14335 C C . SER D 1 405 ? 115.233 26.393 30.241 1.00 37.42 406 SER D C 1
ATOM 14336 O O . SER D 1 405 ? 114.642 25.417 30.700 1.00 38.81 406 SER D O 1
ATOM 14339 N N . GLU D 1 406 ? 114.648 27.562 30.039 1.00 37.48 407 GLU D N 1
ATOM 14340 C CA . GLU D 1 406 ? 113.244 27.783 30.337 1.00 37.70 407 GLU D CA 1
ATOM 14341 C C . GLU D 1 406 ? 112.395 27.046 29.304 1.00 36.86 407 GLU D C 1
ATOM 14342 O O . GLU D 1 406 ? 111.247 26.685 29.557 1.00 35.51 407 GLU D O 1
ATOM 14348 N N . PHE D 1 407 ? 112.977 26.825 28.133 1.00 36.73 408 PHE D N 1
ATOM 14349 C CA . PHE D 1 407 ? 112.277 26.136 27.066 1.00 36.20 408 PHE D CA 1
ATOM 14350 C C . PHE D 1 407 ? 112.612 24.652 27.040 1.00 36.11 408 PHE D C 1
ATOM 14351 O O . PHE D 1 407 ? 113.637 24.211 27.580 1.00 35.27 408 PHE D O 1
ATOM 14359 N N . ALA D 1 408 ? 111.731 23.884 26.410 1.00 34.08 409 ALA D N 1
ATOM 14360 C CA . ALA D 1 408 ? 111.906 22.448 26.296 1.00 31.59 409 ALA D CA 1
ATOM 14361 C C . ALA D 1 408 ? 111.046 21.938 25.156 1.00 30.56 409 ALA D C 1
ATOM 14362 O O . ALA D 1 408 ? 110.218 21.049 25.344 1.00 30.75 409 ALA D O 1
ATOM 14364 N N . ASN D 1 409 ? 111.226 22.515 23.975 1.00 28.91 410 ASN D N 1
ATOM 14365 C CA . ASN D 1 409 ? 110.450 22.077 22.826 1.00 28.33 410 ASN D CA 1
ATOM 14366 C C . ASN D 1 409 ? 111.073 20.789 22.281 1.00 26.21 410 ASN D C 1
ATOM 14367 O O . ASN D 1 409 ? 110.488 19.714 22.381 1.00 26.20 410 ASN D O 1
ATOM 14372 N N . GLY D 1 410 ? 112.265 20.907 21.713 1.00 24.70 411 GLY D N 1
ATOM 14373 C CA . GLY D 1 410 ? 112.949 19.748 21.183 1.00 22.75 411 GLY D CA 1
ATOM 14374 C C . GLY D 1 410 ? 114.382 19.654 21.676 1.00 22.28 411 GLY D C 1
ATOM 14375 O O . GLY D 1 410 ? 114.956 20.615 22.176 1.00 22.00 411 GLY D O 1
ATOM 14376 N N . ALA D 1 411 ? 114.961 18.473 21.539 1.00 22.16 412 ALA D N 1
ATOM 14377 C CA . ALA D 1 411 ? 116.330 18.239 21.946 1.00 20.26 412 ALA D CA 1
ATOM 14378 C C . ALA D 1 411 ? 116.848 17.117 21.060 1.00 22.74 412 ALA D C 1
ATOM 14379 O O . ALA D 1 411 ? 116.107 16.199 20.714 1.00 22.38 412 ALA D O 1
ATOM 14381 N N . CYS D 1 412 ? 118.113 17.204 20.670 1.00 26.03 413 CYS D N 1
ATOM 14382 C CA . CYS D 1 412 ? 118.709 16.187 19.823 1.00 27.53 413 CYS D CA 1
ATOM 14383 C C . CYS D 1 412 ? 119.938 15.578 20.473 1.00 28.80 413 CYS D C 1
ATOM 14384 O O . CYS D 1 412 ? 120.604 16.207 21.296 1.00 28.92 413 CYS D O 1
ATOM 14387 N N . LEU D 1 413 ? 120.225 14.338 20.099 1.00 29.92 414 LEU D N 1
ATOM 14388 C CA . LEU D 1 413 ? 121.363 13.611 20.632 1.00 28.82 414 LEU D CA 1
ATOM 14389 C C . LEU D 1 413 ? 122.031 12.832 19.513 1.00 30.15 414 LEU D C 1
ATOM 14390 O O . LEU D 1 413 ? 121.415 11.958 18.900 1.00 29.33 414 LEU D O 1
ATOM 14395 N N . PHE D 1 414 ? 123.290 13.156 19.242 1.00 31.61 415 PHE D N 1
ATOM 14396 C CA . PHE D 1 414 ? 124.041 12.465 18.203 1.00 32.35 415 PHE D CA 1
ATOM 14397 C C . PHE D 1 414 ? 125.007 11.474 18.842 1.00 33.77 415 PHE D C 1
ATOM 14398 O O . PHE D 1 414 ? 126.050 11.850 19.386 1.00 33.57 415 PHE D O 1
ATOM 14406 N N . THR D 1 415 ? 124.626 10.200 18.783 1.00 34.37 416 THR D N 1
ATOM 14407 C CA . THR D 1 415 ? 125.413 9.113 19.352 1.00 33.42 416 THR D CA 1
ATOM 14408 C C . THR D 1 415 ? 124.949 7.789 18.749 1.00 33.57 416 THR D C 1
ATOM 14409 O O . THR D 1 415 ? 124.020 7.752 17.936 1.00 32.03 416 THR D O 1
ATOM 14413 N N . SER D 1 416 ? 125.617 6.709 19.130 1.00 33.84 417 SER D N 1
ATOM 14414 C CA . SER D 1 416 ? 125.261 5.381 18.656 1.00 35.40 417 SER D CA 1
ATOM 14415 C C . SER D 1 416 ? 125.292 4.458 19.854 1.00 34.88 417 SER D C 1
ATOM 14416 O O . SER D 1 416 ? 125.249 3.234 19.716 1.00 34.46 417 SER D O 1
ATOM 14419 N N . ASN D 1 417 ? 125.369 5.072 21.032 1.00 34.36 418 ASN D N 1
ATOM 14420 C CA . ASN D 1 417 ? 125.401 4.340 22.287 1.00 35.30 418 ASN D CA 1
ATOM 14421 C C . ASN D 1 417 ? 123.994 4.244 22.868 1.00 35.71 418 ASN D C 1
ATOM 14422 O O . ASN D 1 417 ? 123.455 5.227 23.377 1.00 35.96 418 ASN D O 1
ATOM 14427 N N . SER D 1 418 ? 123.412 3.051 22.790 1.00 35.74 419 SER D N 1
ATOM 14428 C CA . SER D 1 418 ? 122.068 2.799 23.292 1.00 34.98 419 SER D CA 1
ATOM 14429 C C . SER D 1 418 ? 121.876 3.236 24.742 1.00 34.46 419 SER D C 1
ATOM 14430 O O . SER D 1 418 ? 120.798 3.708 25.109 1.00 35.73 419 SER D O 1
ATOM 14433 N N . ASN D 1 419 ? 122.912 3.076 25.564 1.00 33.46 420 ASN D N 1
ATOM 14434 C CA . ASN D 1 419 ? 122.835 3.466 26.974 1.00 32.62 420 ASN D CA 1
ATOM 14435 C C . ASN D 1 419 ? 122.679 4.965 27.152 1.00 30.77 420 ASN D C 1
ATOM 14436 O O . ASN D 1 419 ? 121.953 5.422 28.039 1.00 29.40 420 ASN D O 1
ATOM 14441 N N . ALA D 1 420 ? 123.376 5.725 26.314 1.00 28.25 421 ALA D N 1
ATOM 14442 C CA . ALA D 1 420 ? 123.300 7.177 26.368 1.00 27.70 421 ALA D CA 1
ATOM 14443 C C . ALA D 1 420 ? 121.910 7.593 25.898 1.00 25.76 421 ALA D C 1
ATOM 14444 O O . ALA D 1 420 ? 121.274 8.467 26.488 1.00 24.53 421 ALA D O 1
ATOM 14446 N N . ILE D 1 421 ? 121.440 6.944 24.840 1.00 24.78 422 ILE D N 1
ATOM 14447 C CA . ILE D 1 421 ? 120.132 7.247 24.285 1.00 23.77 422 ILE D CA 1
ATOM 14448 C C . ILE D 1 421 ? 119.005 7.098 25.301 1.00 24.23 422 ILE D C 1
ATOM 14449 O O . ILE D 1 421 ? 118.174 7.996 25.425 1.00 25.08 422 ILE D O 1
ATOM 14454 N N . ARG D 1 422 ? 118.974 5.991 26.042 1.00 24.91 423 ARG D N 1
ATOM 14455 C CA . ARG D 1 422 ? 117.919 5.815 27.039 1.00 25.81 423 ARG D CA 1
ATOM 14456 C C . ARG D 1 422 ? 118.031 6.868 28.136 1.00 26.24 423 ARG D C 1
ATOM 14457 O O . ARG D 1 422 ? 117.026 7.417 28.582 1.00 27.39 423 ARG D O 1
ATOM 14465 N N . TYR D 1 423 ? 119.258 7.136 28.569 1.00 27.37 424 TYR D N 1
ATOM 14466 C CA . TYR D 1 423 ? 119.511 8.114 29.617 1.00 28.14 424 TYR D CA 1
ATOM 14467 C C . TYR D 1 423 ? 118.970 9.468 29.175 1.00 28.20 424 TYR D C 1
ATOM 14468 O O . TYR D 1 423 ? 118.306 10.165 29.941 1.00 28.05 424 TYR D O 1
ATOM 14477 N N . PHE D 1 424 ? 119.265 9.823 27.928 1.00 28.30 425 PHE D N 1
ATOM 14478 C CA . PHE D 1 424 ? 118.835 11.082 27.326 1.00 28.68 425 PHE D CA 1
ATOM 14479 C C . PHE D 1 424 ? 117.312 11.243 27.359 1.00 29.10 425 PHE D C 1
ATOM 14480 O O . PHE D 1 424 ? 116.797 12.258 27.837 1.00 29.80 425 PHE D O 1
ATOM 14488 N N . ARG D 1 425 ? 116.600 10.235 26.862 1.00 28.51 426 ARG D N 1
ATOM 14489 C CA . ARG D 1 425 ? 115.140 10.276 26.804 1.00 29.12 426 ARG D CA 1
ATOM 14490 C C . ARG D 1 425 ? 114.497 10.294 28.181 1.00 29.15 426 ARG D C 1
ATOM 14491 O O . ARG D 1 425 ? 113.466 10.931 28.393 1.00 29.90 426 ARG D O 1
ATOM 14499 N N . GLU D 1 426 ? 115.111 9.593 29.120 1.00 28.46 427 GLU D N 1
ATOM 14500 C CA . GLU D 1 426 ? 114.574 9.519 30.463 1.00 28.17 427 GLU D CA 1
ATOM 14501 C C . GLU D 1 426 ? 114.836 10.754 31.303 1.00 28.46 427 GLU D C 1
ATOM 14502 O O . GLU D 1 426 ? 114.116 11.006 32.268 1.00 29.61 427 GLU D O 1
ATOM 14508 N N . ASN D 1 427 ? 115.848 11.535 30.936 1.00 26.56 428 ASN D N 1
ATOM 14509 C CA . ASN D 1 427 ? 116.189 12.708 31.727 1.00 25.30 428 ASN D CA 1
ATOM 14510 C C . ASN D 1 427 ? 116.054 14.070 31.080 1.00 25.25 428 ASN D C 1
ATOM 14511 O O . ASN D 1 427 ? 116.066 15.083 31.776 1.00 23.68 428 ASN D O 1
ATOM 14516 N N . ILE D 1 428 ? 115.934 14.112 29.759 1.00 26.09 429 ILE D N 1
ATOM 14517 C CA . ILE D 1 428 ? 115.791 15.396 29.087 1.00 26.75 429 ILE D CA 1
ATOM 14518 C C . ILE D 1 428 ? 114.386 15.948 29.341 1.00 26.38 429 ILE D C 1
ATOM 14519 O O . ILE D 1 428 ? 113.436 15.189 29.520 1.00 25.81 429 ILE D O 1
ATOM 14524 N N . ASP D 1 429 ? 114.252 17.269 29.365 1.00 26.21 430 ASP D N 1
ATOM 14525 C CA . ASP D 1 429 ? 112.948 17.874 29.601 1.00 25.92 430 ASP D CA 1
ATOM 14526 C C . ASP D 1 429 ? 112.120 18.067 28.333 1.00 25.05 430 ASP D C 1
ATOM 14527 O O . ASP D 1 429 ? 110.899 17.994 28.382 1.00 25.50 430 ASP D O 1
ATOM 14532 N N . ALA D 1 430 ? 112.778 18.292 27.198 1.00 25.47 431 ALA D N 1
ATOM 14533 C CA . ALA D 1 430 ? 112.072 18.494 25.932 1.00 24.95 431 ALA D CA 1
ATOM 14534 C C . ALA D 1 430 ? 111.188 17.294 25.593 1.00 25.89 431 ALA D C 1
ATOM 14535 O O . ALA D 1 430 ? 111.505 16.162 25.952 1.00 26.69 431 ALA D O 1
ATOM 14537 N N . GLY D 1 431 ? 110.084 17.550 24.894 1.00 26.45 432 GLY D N 1
ATOM 14538 C CA . GLY D 1 431 ? 109.165 16.483 24.539 1.00 26.17 432 GLY D CA 1
ATOM 14539 C C . GLY D 1 431 ? 109.327 15.896 23.149 1.00 26.12 432 GLY D C 1
ATOM 14540 O O . GLY D 1 431 ? 108.777 14.836 22.857 1.00 27.59 432 GLY D O 1
ATOM 14541 N N . MET D 1 432 ? 110.055 16.588 22.280 1.00 25.59 433 MET D N 1
ATOM 14542 C CA . MET D 1 432 ? 110.290 16.105 20.923 1.00 25.75 433 MET D CA 1
ATOM 14543 C C . MET D 1 432 ? 111.792 15.851 20.751 1.00 26.58 433 MET D C 1
ATOM 14544 O O . MET D 1 432 ? 112.579 16.770 20.496 1.00 24.95 433 MET D O 1
ATOM 14549 N N . LEU D 1 433 ? 112.173 14.587 20.915 1.00 26.00 434 LEU D N 1
ATOM 14550 C CA . LEU D 1 433 ? 113.562 14.167 20.823 1.00 24.87 434 LEU D CA 1
ATOM 14551 C C . LEU D 1 433 ? 113.969 13.633 19.465 1.00 25.10 434 LEU D C 1
ATOM 14552 O O . LEU D 1 433 ? 113.190 12.969 18.778 1.00 24.47 434 LEU D O 1
ATOM 14557 N N . GLY D 1 434 ? 115.211 13.924 19.093 1.00 25.29 435 GLY D N 1
ATOM 14558 C CA . GLY D 1 434 ? 115.742 13.450 17.832 1.00 25.32 435 GLY D CA 1
ATOM 14559 C C . GLY D 1 434 ? 117.062 12.746 18.075 1.00 26.62 435 GLY D C 1
ATOM 14560 O O . GLY D 1 434 ? 117.960 13.303 18.715 1.00 27.82 435 GLY D O 1
ATOM 14561 N N . ILE D 1 435 ? 117.180 11.512 17.598 1.00 26.19 436 ILE D N 1
ATOM 14562 C CA . ILE D 1 435 ? 118.419 10.765 17.756 1.00 26.91 436 ILE D CA 1
ATOM 14563 C C . ILE D 1 435 ? 119.081 10.730 16.373 1.00 28.10 436 ILE D C 1
ATOM 14564 O O . ILE D 1 435 ? 118.536 10.164 15.426 1.00 28.50 436 ILE D O 1
ATOM 14569 N N . ASN D 1 436 ? 120.248 11.362 16.269 1.00 28.64 437 ASN D N 1
ATOM 14570 C CA . ASN D 1 436 ? 120.998 11.441 15.021 1.00 28.89 437 ASN D CA 1
ATOM 14571 C C . ASN D 1 436 ? 120.217 12.176 13.925 1.00 29.96 437 ASN D C 1
ATOM 14572 O O . ASN D 1 436 ? 120.331 11.860 12.737 1.00 29.49 437 ASN D O 1
ATOM 14577 N N . LEU D 1 437 ? 119.431 13.167 14.341 1.00 30.82 438 LEU D N 1
ATOM 14578 C CA . LEU D 1 437 ? 118.635 13.986 13.426 1.00 31.84 438 LEU D CA 1
ATOM 14579 C C . LEU D 1 437 ? 118.695 15.430 13.922 1.00 32.48 438 LEU D C 1
ATOM 14580 O O . LEU D 1 437 ? 118.605 15.674 15.124 1.00 33.15 438 LEU D O 1
ATOM 14585 N N . GLY D 1 438 ? 118.853 16.381 13.004 1.00 33.30 439 GLY D N 1
ATOM 14586 C CA . GLY D 1 438 ? 118.926 17.784 13.392 1.00 34.24 439 GLY D CA 1
ATOM 14587 C C . GLY D 1 438 ? 117.601 18.375 13.849 1.00 34.56 439 GLY D C 1
ATOM 14588 O O . GLY D 1 438 ? 117.514 19.005 14.904 1.00 33.80 439 GLY D O 1
ATOM 14589 N N . VAL D 1 439 ? 116.569 18.180 13.038 1.00 35.24 440 VAL D N 1
ATOM 14590 C CA . VAL D 1 439 ? 115.231 18.669 13.345 1.00 35.90 440 VAL D CA 1
ATOM 14591 C C . VAL D 1 439 ? 114.387 17.493 13.831 1.00 36.32 440 VAL D C 1
ATOM 14592 O O . VAL D 1 439 ? 113.906 16.690 13.035 1.00 38.30 440 VAL D O 1
ATOM 14596 N N . PRO D 1 440 ? 114.190 17.384 15.150 1.00 36.14 441 PRO D N 1
ATOM 14597 C CA . PRO D 1 440 ? 113.410 16.306 15.764 1.00 34.51 441 PRO D CA 1
ATOM 14598 C C . PRO D 1 440 ? 111.902 16.495 15.680 1.00 33.23 441 PRO D C 1
ATOM 14599 O O . PRO D 1 440 ? 111.176 16.021 16.550 1.00 33.50 441 PRO D O 1
ATOM 14603 N N . ALA D 1 441 ? 111.431 17.193 14.652 1.00 31.33 442 ALA D N 1
ATOM 14604 C CA . ALA D 1 441 ? 109.997 17.417 14.490 1.00 31.50 442 ALA D CA 1
ATOM 14605 C C . ALA D 1 441 ? 109.300 16.104 14.140 1.00 30.49 442 ALA D C 1
ATOM 14606 O O . ALA D 1 441 ? 109.578 15.498 13.103 1.00 31.82 442 ALA D O 1
ATOM 14608 N N . PRO D 1 442 ? 108.377 15.649 15.000 1.00 28.57 443 PRO D N 1
ATOM 14609 C CA . PRO D 1 442 ? 107.649 14.397 14.766 1.00 28.05 443 PRO D CA 1
ATOM 14610 C C . PRO D 1 442 ? 106.592 14.518 13.669 1.00 27.61 443 PRO D C 1
ATOM 14611 O O . PRO D 1 442 ? 106.055 15.604 13.425 1.00 27.75 443 PRO D O 1
ATOM 14615 N N . MET D 1 443 ? 106.292 13.397 13.017 1.00 26.50 444 MET D N 1
ATOM 14616 C CA . MET D 1 443 ? 105.303 13.385 11.943 1.00 26.73 444 MET D CA 1
ATOM 14617 C C . MET D 1 443 ? 103.869 13.608 12.426 1.00 25.22 444 MET D C 1
ATOM 14618 O O . MET D 1 443 ? 103.545 13.369 13.589 1.00 25.23 444 MET D O 1
ATOM 14623 N N . ALA D 1 444 ? 103.027 14.076 11.508 1.00 22.72 445 ALA D N 1
ATOM 14624 C CA . ALA D 1 444 ? 101.638 14.404 11.792 1.00 21.66 445 ALA D CA 1
ATOM 14625 C C . ALA D 1 444 ? 100.843 13.421 12.639 1.00 21.50 445 ALA D C 1
ATOM 14626 O O . ALA D 1 444 ? 100.003 13.839 13.434 1.00 21.37 445 ALA D O 1
ATOM 14628 N N . PHE D 1 445 ? 101.091 12.126 12.482 1.00 20.78 446 PHE D N 1
ATOM 14629 C CA . PHE D 1 445 ? 100.342 11.141 13.259 1.00 21.29 446 PHE D CA 1
ATOM 14630 C C . PHE D 1 445 ? 100.800 10.998 14.707 1.00 20.76 446 PHE D C 1
ATOM 14631 O O . PHE D 1 445 ? 100.337 10.118 15.438 1.00 21.02 446 PHE D O 1
ATOM 14639 N N . PHE D 1 446 ? 101.701 11.888 15.108 1.00 20.78 447 PHE D N 1
ATOM 14640 C CA . PHE D 1 446 ? 102.243 11.944 16.465 1.00 22.44 447 PHE D CA 1
ATOM 14641 C C . PHE D 1 446 ? 101.955 13.343 17.004 1.00 23.21 447 PHE D C 1
ATOM 14642 O O . PHE D 1 446 ? 102.015 14.323 16.260 1.00 22.89 447 PHE D O 1
ATOM 14650 N N . PRO D 1 447 ? 101.637 13.462 18.302 1.00 24.61 448 PRO D N 1
ATOM 14651 C CA . PRO D 1 447 ? 101.378 14.818 18.797 1.00 23.32 448 PRO D CA 1
ATOM 14652 C C . PRO D 1 447 ? 102.688 15.597 18.907 1.00 23.61 448 PRO D C 1
ATOM 14653 O O . PRO D 1 447 ? 103.696 15.056 19.352 1.00 23.11 448 PRO D O 1
ATOM 14657 N N . PHE D 1 448 ? 102.667 16.854 18.461 1.00 25.71 449 PHE D N 1
ATOM 14658 C CA . PHE D 1 448 ? 103.831 17.752 18.502 1.00 26.78 449 PHE D CA 1
ATOM 14659 C C . PHE D 1 448 ? 104.003 18.126 19.981 1.00 26.27 449 PHE D C 1
ATOM 14660 O O . PHE D 1 448 ? 103.633 19.226 20.393 1.00 26.45 449 PHE D O 1
ATOM 14668 N N . SER D 1 449 ? 104.579 17.214 20.762 1.00 24.68 450 SER D N 1
ATOM 14669 C CA . SER D 1 449 ? 104.731 17.397 22.208 1.00 25.49 450 SER D CA 1
ATOM 14670 C C . SER D 1 449 ? 105.872 18.234 22.788 1.00 25.48 450 SER D C 1
ATOM 14671 O O . SER D 1 449 ? 106.966 17.729 23.034 1.00 25.51 450 SER D O 1
ATOM 14674 N N . GLY D 1 450 ? 105.599 19.510 23.037 1.00 25.57 451 GLY D N 1
ATOM 14675 C CA . GLY D 1 450 ? 106.607 20.377 23.623 1.00 25.83 451 GLY D CA 1
ATOM 14676 C C . GLY D 1 450 ? 106.457 20.337 25.134 1.00 25.83 451 GLY D C 1
ATOM 14677 O O . GLY D 1 450 ? 105.634 19.580 25.644 1.00 26.37 451 GLY D O 1
ATOM 14678 N N . TRP D 1 451 ? 107.234 21.142 25.854 1.00 26.71 452 TRP D N 1
ATOM 14679 C CA . TRP D 1 451 ? 107.158 21.163 27.316 1.00 27.34 452 TRP D CA 1
ATOM 14680 C C . TRP D 1 451 ? 107.656 22.493 27.906 1.00 28.11 452 TRP D C 1
ATOM 14681 O O . TRP D 1 451 ? 108.151 23.364 27.181 1.00 29.30 452 TRP D O 1
ATOM 14692 N N . LYS D 1 452 ? 107.522 22.646 29.222 1.00 28.76 453 LYS D N 1
ATOM 14693 C CA . LYS D 1 452 ? 107.944 23.869 29.912 1.00 29.08 453 LYS D CA 1
ATOM 14694 C C . LYS D 1 452 ? 107.327 25.099 29.243 1.00 29.32 453 LYS D C 1
ATOM 14695 O O . LYS D 1 452 ? 106.151 25.103 28.886 1.00 28.65 453 LYS D O 1
ATOM 14701 N N . SER D 1 453 ? 108.136 26.137 29.059 1.00 29.35 454 SER D N 1
ATOM 14702 C CA . SER D 1 453 ? 107.669 27.374 28.443 1.00 29.28 454 SER D CA 1
ATOM 14703 C C . SER D 1 453 ? 107.395 27.245 26.953 1.00 30.08 454 SER D C 1
ATOM 14704 O O . SER D 1 453 ? 107.112 28.240 26.291 1.00 31.01 454 SER D O 1
ATOM 14707 N N . SER D 1 454 ? 107.476 26.030 26.419 1.00 30.56 455 SER D N 1
ATOM 14708 C CA . SER D 1 454 ? 107.228 25.835 24.995 1.00 30.06 455 SER D CA 1
ATOM 14709 C C . SER D 1 454 ? 105.795 25.401 24.706 1.00 29.16 455 SER D C 1
ATOM 14710 O O . SER D 1 454 ? 105.345 25.440 23.559 1.00 28.29 455 SER D O 1
ATOM 14713 N N . PHE D 1 455 ? 105.077 24.999 25.748 1.00 27.17 456 PHE D N 1
ATOM 14714 C CA . PHE D 1 455 ? 103.707 24.547 25.583 1.00 26.21 456 PHE D CA 1
ATOM 14715 C C . PHE D 1 455 ? 102.788 24.889 26.751 1.00 26.65 456 PHE D C 1
ATOM 14716 O O . PHE D 1 455 ? 103.130 24.659 27.908 1.00 25.04 456 PHE D O 1
ATOM 14724 N N . PHE D 1 456 ? 101.610 25.420 26.440 1.00 27.13 457 PHE D N 1
ATOM 14725 C CA . PHE D 1 456 ? 100.644 25.758 27.478 1.00 28.56 457 PHE D CA 1
ATOM 14726 C C . PHE D 1 456 ? 99.308 25.088 27.202 1.00 28.35 457 PHE D C 1
ATOM 14727 O O . PHE D 1 456 ? 98.611 25.432 26.246 1.00 29.65 457 PHE D O 1
ATOM 14735 N N . GLY D 1 457 ? 98.962 24.125 28.051 1.00 27.77 458 GLY D N 1
ATOM 14736 C CA . GLY D 1 457 ? 97.711 23.398 27.910 1.00 26.61 458 GLY D CA 1
ATOM 14737 C C . GLY D 1 457 ? 97.897 21.953 28.323 1.00 25.71 458 GLY D C 1
ATOM 14738 O O . GLY D 1 457 ? 98.756 21.637 29.144 1.00 27.05 458 GLY D O 1
ATOM 14739 N N . THR D 1 458 ? 97.091 21.067 27.761 1.00 26.23 459 THR D N 1
ATOM 14740 C CA . THR D 1 458 ? 97.199 19.652 28.077 1.00 25.78 459 THR D CA 1
ATOM 14741 C C . THR D 1 458 ? 97.467 18.889 26.784 1.00 24.80 459 THR D C 1
ATOM 14742 O O . THR D 1 458 ? 98.416 18.113 26.683 1.00 26.10 459 THR D O 1
ATOM 14746 N N . LEU D 1 459 ? 96.633 19.134 25.783 1.00 23.37 460 LEU D N 1
ATOM 14747 C CA . LEU D 1 459 ? 96.765 18.459 24.502 1.00 22.55 460 LEU D CA 1
ATOM 14748 C C . LEU D 1 459 ? 97.549 19.275 23.480 1.00 21.75 460 LEU D C 1
ATOM 14749 O O . LEU D 1 459 ? 97.235 20.434 23.224 1.00 22.28 460 LEU D O 1
ATOM 14754 N N . HIS D 1 460 ? 98.569 18.661 22.899 1.00 20.84 461 HIS D N 1
ATOM 14755 C CA . HIS D 1 460 ? 99.390 19.330 21.899 1.00 22.04 461 HIS D CA 1
ATOM 14756 C C . HIS D 1 460 ? 98.654 19.390 20.571 1.00 22.45 461 HIS D C 1
ATOM 14757 O O . HIS D 1 460 ? 97.493 18.994 20.463 1.00 22.77 461 HIS D O 1
ATOM 14764 N N . ALA D 1 461 ? 99.353 19.893 19.563 1.00 21.87 462 ALA D N 1
ATOM 14765 C CA . ALA D 1 461 ? 98.824 19.971 18.218 1.00 23.22 462 ALA D CA 1
ATOM 14766 C C . ALA D 1 461 ? 99.211 18.649 17.543 1.00 23.76 462 ALA D C 1
ATOM 14767 O O . ALA D 1 461 ? 100.193 18.008 17.934 1.00 22.81 462 ALA D O 1
ATOM 14769 N N . ASN D 1 462 ? 98.429 18.234 16.549 1.00 24.07 463 ASN D N 1
ATOM 14770 C CA . ASN D 1 462 ? 98.699 16.999 15.807 1.00 22.56 463 ASN D CA 1
ATOM 14771 C C . ASN D 1 462 ? 98.467 15.714 16.597 1.00 22.05 463 ASN D C 1
ATOM 14772 O O . ASN D 1 462 ? 98.134 15.753 17.783 1.00 22.28 463 ASN D O 1
ATOM 14777 N N . GLY D 1 463 ? 98.635 14.579 15.921 1.00 21.49 464 GLY D N 1
ATOM 14778 C CA . GLY D 1 463 ? 98.458 13.284 16.557 1.00 20.62 464 GLY D CA 1
ATOM 14779 C C . GLY D 1 463 ? 97.046 13.049 17.055 1.00 22.13 464 GLY D C 1
ATOM 14780 O O . GLY D 1 463 ? 96.091 13.673 16.583 1.00 21.38 464 GLY D O 1
ATOM 14781 N N . LYS D 1 464 ? 96.901 12.141 18.014 1.00 21.80 465 LYS D N 1
ATOM 14782 C CA . LYS D 1 464 ? 95.586 11.856 18.558 1.00 21.59 465 LYS D CA 1
ATOM 14783 C C . LYS D 1 464 ? 95.207 12.950 19.558 1.00 22.05 465 LYS D C 1
ATOM 14784 O O . LYS D 1 464 ? 94.031 13.102 19.926 1.00 23.61 465 LYS D O 1
ATOM 14790 N N . ASP D 1 465 ? 96.207 13.722 19.979 1.00 19.49 466 ASP D N 1
ATOM 14791 C CA . ASP D 1 465 ? 95.976 14.824 20.895 1.00 20.02 466 ASP D CA 1
ATOM 14792 C C . ASP D 1 465 ? 95.092 15.862 20.218 1.00 19.12 466 ASP D C 1
ATOM 14793 O O . ASP D 1 465 ? 94.200 16.426 20.845 1.00 20.43 466 ASP D O 1
ATOM 14798 N N . SER D 1 466 ? 95.338 16.123 18.938 1.00 17.50 467 SER D N 1
ATOM 14799 C CA . SER D 1 466 ? 94.537 17.114 18.228 1.00 19.22 467 SER D CA 1
ATOM 14800 C C . SER D 1 466 ? 93.103 16.624 18.072 1.00 19.59 467 SER D C 1
ATOM 14801 O O . SER D 1 466 ? 92.170 17.420 18.046 1.00 21.17 467 SER D O 1
ATOM 14804 N N . VAL D 1 467 ? 92.934 15.310 17.975 1.00 19.55 468 VAL D N 1
ATOM 14805 C CA . VAL D 1 467 ? 91.612 14.723 17.830 1.00 18.14 468 VAL D CA 1
ATOM 14806 C C . VAL D 1 467 ? 90.789 14.974 19.084 1.00 20.49 468 VAL D C 1
ATOM 14807 O O . VAL D 1 467 ? 89.603 15.270 19.000 1.00 20.66 468 VAL D O 1
ATOM 14811 N N . ASP D 1 468 ? 91.426 14.857 20.246 1.00 22.85 469 ASP D N 1
ATOM 14812 C CA . ASP D 1 468 ? 90.738 15.073 21.519 1.00 23.68 469 ASP D CA 1
ATOM 14813 C C . ASP D 1 468 ? 90.540 16.547 21.837 1.00 22.42 469 ASP D C 1
ATOM 14814 O O . ASP D 1 468 ? 89.552 16.930 22.461 1.00 20.71 469 ASP D O 1
ATOM 14819 N N . PHE D 1 469 ? 91.486 17.373 21.410 1.00 20.61 470 PHE D N 1
ATOM 14820 C CA . PHE D 1 469 ? 91.395 18.798 21.653 1.00 19.12 470 PHE D CA 1
ATOM 14821 C C . PHE D 1 469 ? 90.279 19.436 20.828 1.00 17.66 470 PHE D C 1
ATOM 14822 O O . PHE D 1 469 ? 89.584 20.326 21.300 1.00 17.94 470 PHE D O 1
ATOM 14830 N N . TYR D 1 470 ? 90.107 18.986 19.594 1.00 17.13 471 TYR D N 1
ATOM 14831 C CA . TYR D 1 470 ? 89.071 19.552 18.731 1.00 18.54 471 TYR D CA 1
ATOM 14832 C C . TYR D 1 470 ? 87.775 18.781 18.866 1.00 17.60 471 TYR D C 1
ATOM 14833 O O . TYR D 1 470 ? 86.889 18.895 18.024 1.00 18.18 471 TYR D O 1
ATOM 14842 N N . THR D 1 471 ? 87.645 18.022 19.944 1.00 16.85 472 THR D N 1
ATOM 14843 C CA . THR D 1 471 ? 86.452 17.215 20.114 1.00 17.02 472 THR D CA 1
ATOM 14844 C C . THR D 1 471 ? 85.998 17.125 21.569 1.00 17.74 472 THR D C 1
ATOM 14845 O O . THR D 1 471 ? 86.741 17.480 22.476 1.00 18.08 472 THR D O 1
ATOM 14849 N N . ARG D 1 472 ? 84.771 16.660 21.783 1.00 18.18 473 ARG D N 1
ATOM 14850 C CA . ARG D 1 472 ? 84.246 16.473 23.134 1.00 17.48 473 ARG D CA 1
ATOM 14851 C C . ARG D 1 472 ? 83.454 15.155 23.157 1.00 17.82 473 ARG D C 1
ATOM 14852 O O . ARG D 1 472 ? 83.014 14.681 22.106 1.00 17.13 473 ARG D O 1
ATOM 14860 N N . LYS D 1 473 ? 83.285 14.556 24.337 1.00 15.75 474 LYS D N 1
ATOM 14861 C CA . LYS D 1 473 ? 82.585 13.278 24.437 1.00 14.50 474 LYS D CA 1
ATOM 14862 C C . LYS D 1 473 ? 81.283 13.278 25.209 1.00 15.91 474 LYS D C 1
ATOM 14863 O O . LYS D 1 473 ? 81.082 14.053 26.141 1.00 18.45 474 LYS D O 1
ATOM 14869 N N . LYS D 1 474 ? 80.405 12.371 24.812 1.00 15.74 475 LYS D N 1
ATOM 14870 C CA . LYS D 1 474 ? 79.130 12.172 25.480 1.00 14.54 475 LYS D CA 1
ATOM 14871 C C . LYS D 1 474 ? 79.078 10.668 25.714 1.00 13.93 475 LYS D C 1
ATOM 14872 O O . LYS D 1 474 ? 79.296 9.891 24.788 1.00 12.60 475 LYS D O 1
ATOM 14878 N N . VAL D 1 475 ? 78.815 10.250 26.943 1.00 14.15 476 VAL D N 1
ATOM 14879 C CA . VAL D 1 475 ? 78.708 8.826 27.231 1.00 15.40 476 VAL D CA 1
ATOM 14880 C C . VAL D 1 475 ? 77.223 8.501 27.447 1.00 16.65 476 VAL D C 1
ATOM 14881 O O . VAL D 1 475 ? 76.462 9.320 27.972 1.00 17.91 476 VAL D O 1
ATOM 14885 N N . VAL D 1 476 ? 76.800 7.321 27.010 1.00 16.81 477 VAL D N 1
ATOM 14886 C CA . VAL D 1 476 ? 75.403 6.922 27.155 1.00 15.96 477 VAL D CA 1
ATOM 14887 C C . VAL D 1 476 ? 75.294 5.544 27.802 1.00 16.99 477 VAL D C 1
ATOM 14888 O O . VAL D 1 476 ? 75.750 4.546 27.237 1.00 19.27 477 VAL D O 1
ATOM 14892 N N . THR D 1 477 ? 74.700 5.502 28.990 1.00 15.39 478 THR D N 1
ATOM 14893 C CA . THR D 1 477 ? 74.503 4.255 29.722 1.00 15.31 478 THR D CA 1
ATOM 14894 C C . THR D 1 477 ? 73.013 3.951 29.657 1.00 16.17 478 THR D C 1
ATOM 14895 O O . THR D 1 477 ? 72.186 4.711 30.165 1.00 17.36 478 THR D O 1
ATOM 14899 N N . ALA D 1 478 ? 72.660 2.838 29.036 1.00 15.95 479 ALA D N 1
ATOM 14900 C CA . ALA D 1 478 ? 71.249 2.532 28.883 1.00 18.17 479 ALA D CA 1
ATOM 14901 C C . ALA D 1 478 ? 70.779 1.193 29.407 1.00 17.98 479 ALA D C 1
ATOM 14902 O O . ALA D 1 478 ? 71.470 0.183 29.293 1.00 19.94 479 ALA D O 1
ATOM 14904 N N . ARG D 1 479 ? 69.583 1.199 29.982 1.00 19.00 480 ARG D N 1
ATOM 14905 C CA . ARG D 1 479 ? 68.989 -0.016 30.498 1.00 21.56 480 ARG D CA 1
ATOM 14906 C C . ARG D 1 479 ? 67.811 -0.379 29.601 1.00 22.16 480 ARG D C 1
ATOM 14907 O O . ARG D 1 479 ? 66.835 0.366 29.506 1.00 22.52 480 ARG D O 1
ATOM 14915 N N . TYR D 1 480 ? 67.928 -1.519 28.927 1.00 20.96 481 TYR D N 1
ATOM 14916 C CA . TYR D 1 480 ? 66.885 -2.007 28.036 1.00 19.55 481 TYR D CA 1
ATOM 14917 C C . TYR D 1 480 ? 66.519 -3.415 28.468 1.00 20.16 481 TYR D C 1
ATOM 14918 O O . TYR D 1 480 ? 67.091 -4.391 27.974 1.00 19.64 481 TYR D O 1
ATOM 14927 N N . PRO D 1 481 ? 65.551 -3.541 29.394 1.00 20.37 482 PRO D N 1
ATOM 14928 C CA . PRO D 1 481 ? 65.104 -4.839 29.909 1.00 20.01 482 PRO D CA 1
ATOM 14929 C C . PRO D 1 481 ? 64.675 -5.753 28.776 1.00 21.79 482 PRO D C 1
ATOM 14930 O O . PRO D 1 481 ? 63.987 -5.319 27.856 1.00 21.93 482 PRO D O 1
ATOM 14934 N N . ALA D 1 482 ? 65.084 -7.014 28.833 1.00 24.87 483 ALA D N 1
ATOM 14935 C CA . ALA D 1 482 ? 64.684 -7.960 27.800 1.00 28.05 483 ALA D CA 1
ATOM 14936 C C . ALA D 1 482 ? 63.166 -7.977 27.830 1.00 30.18 483 ALA D C 1
ATOM 14937 O O . ALA D 1 482 ? 62.564 -8.013 28.905 1.00 31.03 483 ALA D O 1
ATOM 14939 N N . PRO D 1 483 ? 62.521 -7.928 26.657 1.00 31.76 484 PRO D N 1
ATOM 14940 C CA . PRO D 1 483 ? 61.058 -7.943 26.641 1.00 33.67 484 PRO D CA 1
ATOM 14941 C C . PRO D 1 483 ? 60.516 -9.261 27.188 1.00 37.21 484 PRO D C 1
ATOM 14942 O O . PRO D 1 483 ? 61.262 -10.236 27.347 1.00 36.75 484 PRO D O 1
ATOM 14946 N N . ASP D 1 484 ? 59.222 -9.284 27.495 1.00 41.11 485 ASP D N 1
ATOM 14947 C CA . ASP D 1 484 ? 58.586 -10.477 28.055 1.00 45.15 485 ASP D CA 1
ATOM 14948 C C . ASP D 1 484 ? 57.857 -11.264 26.970 1.00 45.11 485 ASP D C 1
ATOM 14949 O O . ASP D 1 484 ? 56.955 -10.739 26.315 1.00 46.92 485 ASP D O 1
ATOM 14954 N N . PHE D 1 485 ? 58.242 -12.519 26.774 1.00 43.76 486 PHE D N 1
ATOM 14955 C CA . PHE D 1 485 ? 57.597 -13.325 25.745 1.00 44.59 486 PHE D CA 1
ATOM 14956 C C . PHE D 1 485 ? 56.695 -14.418 26.330 1.00 47.42 486 PHE D C 1
ATOM 14957 O O . PHE D 1 485 ? 56.733 -14.622 27.564 1.00 49.51 486 PHE D O 1
#

Radius of gyration: 35.67 Å; Cα contacts (8 Å, |Δi|>4): 5195; chains: 4; bounding box: 89×98×107 Å

Secondary structure (DSSP, 8-state):
--PBP-EEETTEEE--S-S-EEEEE-TTT--EEEEEE---HHHHHHHHHHHHHHHHHHTTS-HHHHHHHHHHHHHHHHTTHHHHHHHHHHHH---HHHHHHHHHHHHHHHHHHTTHHHHH-EEEEEEEETTEEEEEEEEE-SEEEEE--SS-TTHHHHHHHHHHHHTT-EEEEE--SSS-HHHHHHHHHHHHTTPPTTSEEE---SHHHHHHHHH-TTEEEEEEES-HHHHHHHHHHHHHTT-EEEEE----EEEEE-TTS-HHHHHHHHHHHHHGGGG--TT-EEEEEEEHHHHHHHHHHHHHHHTTPPBS-TTSTT--B---S-HHHHHHHHHHHHHHHHHT-EEEE-SSSS--SSSS----EEEES--TTSHHHHS---SSEEEEEEESSHHHHHHHHHHSSEESEEEEE--BHHHHHHHHHH---SEEEES-S--PPPTTS----EETTEESSS-SSHHHHHHHTEEEEEEEEE-PPPP-/--PBP-EEETTEEE--S-S-EEEEEETTTTEEEEEEE---HHHHHHHHHHHHHHHHHHTTS-HHHHHHHHHHHHHHHHHTHHHHHHHHHHHH---HHHHHHHHHHHHHHHHHHTTHHHHH-EEEEEEEETTEEEEEEEEE-SEEEEE--SS-TTHHHHHHHHHHHHTT-EEEEE--TTS-HHHHHHHHHHHHTTPPTTSEEE---SHHHHHHHHH-TTEEEEEEES-HHHHHHHHHHHHHTT-EEEEE----EEEEE-TT--HHHHHHHHHHHHHGGGG--TT-EEEEEEETTTHHHHHHHHHHHHHT--BS-TTSTT--B---SSHHHHHHHHHHHHHHHHHT-EEEE-TTSS--SSSS----EEEES--TTSHHHHS---SSEEEEEEESSHHHHHHHHHHSSEESEEEEE--BHHHHHHHHHH---SEEEES-S-----TTS-B--EETTEESSS-BSHHHHHHHTEEEEEEEEE-PPPP-/--PBP-EEETTEEE--S-S-EEEEE-TTT--EEEEEE---HHHHHHHHHHHHHHHHHHTTS-HHHHHHHHHHHHHHHHHTHHHHHHHHHHHH---HHHHHHHHHHHHHHHHHHTTHHHHT-EEEEEEEETTEEEEEEEEE-SEEEEE--SS-TTHHHHHHHHHHHHTT-EEEEE--TTS-HHHHHHHHHHHHTTPPTTSEEE---SHHHHHHHHH-TTEEEEEEES-HHHHHHHHHHHHHTT-EEEEE----EEEEE-TT--HHHHHHHHHHHHHGGGG--TT-EEEEEEEHHHHHHHHHHHHHHHHT--BS-TTSTT--B---S-HHHHHHHHHHHHHHHHTTPEEEE-TTSS--TTTT----EEEES--TTSHHHHS---SSEEEEEEESSHHHHHHHHHHSSEESEEEEE--BHHHHHHHHHH---SEEEES-S--PPPTTS-B--EETTEESSS-BSHHHHHHHTEEEEEEEEE-PPPP-/-PPBP-EE-SSSEE--S-S-EEEEE-TTT--EEEEEE---HHHHHHHHHHHHHHHHHHTTS-HHHHHHHHHHHHHHHHTTHHHHHHHHHHHH---HHHHHHHHHHHHHHHHHHTTHHHHH-EEEEEEEETTEEEEEEEEE-SEEEEE--SS-TTHHHHHHHHHHHHTT-EEEEE--TTS-HHHHHHHHHHHHTTPPTTTEEE---SHHHHHHHHH-TTEEEEEEES-HHHHHHHHHHHHHTT-EEEEE----EEEEE-TT--HHHHHHHHHHHHHGGGG--TTSEEEEEEEHHHHHHHHHHHHHHHHTPPBS-TTSTT--B---SSHHHHHHHHHHHHHHHHHT-EEEE-TTSS--SSSS----EEEES--TTSHHHHS---SSEEEEEEESSHHHHHHHHHHSSEESEEEEE--BHHHHHHHHHH---SEEEES-S--PPPTTS-B--EETTEESSS-BSHHHHHHHTEEEEEEEEE-PPPP-

Foldseek 3Di:
DAAEAAWAAFNDGDHAPAPDWAFAFFQFFRDTNHIYGAHALVVLVRLLVLLQVVLVVLLVPDLLVLLLLLVQLLVLLVVCLQVLLVLLCRLQPFASVVSSVLSVQLSLLSVLLSPVVVLFDWDWDQPPDVLKTKIKGKGFDEEAEEEEDSLRLRNRVSLPLSNLSSRRYAYEYEYHSRRCVSVVVSSVSSVVSPDGTSRYIYDYHDPNNLVSLLQDPRHQEYEYEEALVVQVVSCVSNVVNPHAYKYQHAAAAEEEEEPQFDLVLVLVQLLCLQARSQLQDSQRHAEYEYEQVCVVVNVVVNVVVLVCAAEHGSHDPSHGGTAGNDLVLLVLLVVLVVQCVVVPWAWPAAQVPPFDDSRRGTRATETEPDDLVGPSRQDSSSGNYHYYHYDNDLVVSQVSQQVHQWAQEYEYGHDDPVSVVVCCVRHFHPQYYYSGNGSQDRQQCFSGGDGSSMDHDAGGGHSSVVPSRIDMDMDMDRDDDDDD/DAAEAAWQAQNDGHHAPAPDWAFAFFQFFRHTRHIYGQHALVVLVRLLVLQQVVLVVLLVPDLLVQLLLLVQLLVLLVVCLVVLLVLLCRLQWFASVVSSVLSVQLSLLSVLLSVVVVLFAWDWDPPPDVQKIKIKGKGFDEEAEEEEDSLRQRRRVSLPLSNLSSRRYAYEYEYDSRRPPSVVVSSVSSVVSPDGTSRYIYDYRPDNNLVSCLQDPRHQEYEEEEALVVQVVSCVSNVVNPHAYKYQHAAAAEEEEEPAFPLVLVLVQLLCLQARSQLQDRQRHAEYAYEPPCVVVSLVSNLVVQVCAAEHRSHDPVHGGTAHRDLVLLVLLVVLVVQCVVVPWAWSDAQCPDFDPSRSTTRATETEPDALPGPSRQDDSSGRYHYYYYDNDLVRSQVSQQVHQWAQEYEYGHDDPVSVVVCVVRHQFDQYYYSGNGSQDRQQCFSDGDGSRMDHDAGGGHSSVVPSRIDMDMDMDRDDDDDD/DAAEAAWAAFHDGDHAPAPDWAFAFQQFFRHTRHIYGAHALVVLVRLLVLQQVVLVVLQVPDLLVLLQLLVQLLVLLVVCLVVLLVLLCRQLPFASVVSSVLSVQLSLLSVLLSVVVVLFAWDWDPDPDVQKIKIKGKGFDEEAEEEEDSLRQRRVVSLALSNLSSRRYAYEYEYHSNRPVSVVVSSVSSVVSPDGTSRYIYDYHDDNSLVSCLQDPRHQEYEYEEALVVQVVSCVSNVVNVHAYKYQHAAAAEEEEELAFPLVLVLVQLLCLQCRSQLQDSQRHAEYAYEPNCVVVNLVVNVVVLVLAAEHRSHDPSHRHTAHRDLVLLVLLVVLVVQCVVVPWAWPDAQCPDFDPSRRGTRATETEDDDPVGPSNQDDSSGNYHYYHYDNDLVVSQVRQVVHQWAQEYEYGHDDPVSVVVCVVRHFFDQYYYSGNGSQDRQQCFSDGDGSRMDHDAGTGHSSVVPSRIDMDMDMDRDDDDDD/DAAEAAWAAFNDGDHAPDPDWAFAFQQFFRDTRHIYDAHALVLLVRLLVLQQVVLVVLQVPDLLVLLLLLVQLLVLLVVCLPVLLVLLCRQQPFASVVSSVLSVQLSLLSVLLSVLVVLFDWDWAPPPDVQKIKIKGKGFDEEAEEEEDSLRQRRVVSLPLSNLSSRRYAYEYEYHSNRCVSVVVSSVSSVVSPDGTSRYIYDYHDPNNLVSLQQDPRHQEYEEEEALVVQVVSCVSNVVNVHAYKYQHAAAAEEEEEPQFDLVLQLVQLLCLQQGSQLLDSQRHAEYAYAPNCVVVNVVSNVVVLVCAAEHRSHDPSHGHTAGRDPVLLVLLVVLVVQCVVVPWAWPDAQCPPFDDSRRGTRATETEPDDLPGPSNQDSSSGRYHYYHYDNDLVVSQVSQQVHQWAQEYEYGHDDPVSVVVCVVRHFFDQYYYSHNRSQDGQQCFSDGDGSRMDHDAGGGHSSVVPSSIDMDMDMDRDPDDDD

Sequence (1936 aa):
EIRKLKNYINGEWVESKTDQYEDVVNPATKEVLCQVPISTKEDIDYAAQTAAEAFKTWSKVAVPRRARILFNFQQLLSQHKEELAHLITIENGKNTKEALGEVGRGIENVEFAAGAPSLMMGDSLASIATDVEAANYRYPIGVVGGIAPFNFPMMVPCWMFPMAIALGNTFILKPSERTPLLTEKLVELFEKAGLPKGVFNVVYGAHDVVNGILEHPEIKAISFVGSKPVGEYVYKKGSENLKRVQSLTGAKNHTIVLNDANLEDTVTNIVGAAFGSAGERCMACAVVTVEEGIADEFMAKLQEKVADIKIGNGLDDGVFLGPVIREDNKKRTLSYIEKGLEEGARLVCDGRENVSDDGYFVGPTIFDNVTTEMTIWKDEIFAPVLSVIRVKNLKEAIEIANKSEFANGACLFTSNSNAIRYFRENIDAGMLGINLGVPAPMAFFPFSGWKSSFFGTLHANGKDSVDFYTRKKVVTARYPAPDFEIRKLKNYINGEWVESKTDQYEDVVNPATKEVLCQVPISTKEDIDYAAQTAAEAFKTWSKVAVPRRARILFNFQQLLSQHKEELAHLITIENGKNTKEALGEVGRGIENVEFAAGAPSLMMGDSLASIATDVEAANYRYPIGVVGGIAPFNFPMMVPCWMFPMAIALGNTFILKPSERTPLLTEKLVELFEKAGLPKGVFNVVYGAHDVVNGILEHPEIKAISFVGSKPVGEYVYKKGSENLKRVQSLTGAKNHTIVLNDANLEDTVTNIVGAAFGSAGERCMACAVVTVEEGIADEFMAKLQEKVADIKIGNGLDDGVFLGPVIREDNKKRTLSYIEKGLEEGARLVCDGRENVSDDGYFVGPTIFDNVTTEMTIWKDEIFAPVLSVIRVKNLKEAIEIANKSEFANGACLFTSNSNAIRYFRENIDAGMLGINLGVPAPMAFFPFSGWKSSFFGTLHANGKDSVDFYTRKKVVTARYPAPDFEIRKLKNYINGEWVESKTDQYEDVVNPATKEVLCQVPISTKEDIDYAAQTAAEAFKTWSKVAVPRRARILFNFQQLLSQHKEELAHLITIENGKNTKEALGEVGRGIENVEFAAGAPSLMMGDSLASIATDVEAANYRYPIGVVGGIAPFNFPMMVPCWMFPMAIALGNTFILKPSERTPLLTEKLVELFEKAGLPKGVFNVVYGAHDVVNGILEHPEIKAISFVGSKPVGEYVYKKGSENLKRVQSLTGAKNHTIVLNDANLEDTVTNIVGAAFGSAGERCMACAVVTVEEGIADEFMAKLQEKVADIKIGNGLDDGVFLGPVIREDNKKRTLSYIEKGLEEGARLVCDGRENVSDDGYFVGPTIFDNVTTEMTIWKDEIFAPVLSVIRVKNLKEAIEIANKSEFANGACLFTSNSNAIRYFRENIDAGMLGINLGVPAPMAFFPFSGWKSSFFGTLHANGKDSVDFYTRKKVVTARYPAPDFEIRKLKNYINGEWVESKTDQYEDVVNPATKEVLCQVPISTKEDIDYAAQTAAEAFKTWSKVAVPRRARILFNFQQLLSQHKEELAHLITIENGKNTKEALGEVGRGIENVEFAAGAPSLMMGDSLASIATDVEAANYRYPIGVVGGIAPFNFPMMVPCWMFPMAIALGNTFILKPSERTPLLTEKLVELFEKAGLPKGVFNVVYGAHDVVNGILEHPEIKAISFVGSKPVGEYVYKKGSENLKRVQSLTGAKNHTIVLNDANLEDTVTNIVGAAFGSAGERCMACAVVTVEEGIADEFMAKLQEKVADIKIGNGLDDGVFLGPVIREDNKKRTLSYIEKGLEEGARLVCDGRENVSDDGYFVGPTIFDNVTTEMTIWKDEIFAPVLSVIRVKNLKEAIEIANKSEFANGACLFTSNSNAIRYFRENIDAGMLGINLGVPAPMAFFPFSGWKSSFFGTLHANGKDSVDFYTRKKVVTARYPAPDF

InterPro domains:
  IPR010061 Methylmalonate-semialdehyde dehydrogenase [PTHR43866] (5-483)
  IPR010061 Methylmalonate-semialdehyde dehydrogenase [TIGR01722] (8-481)
  IPR010061 Methylmalonate-semialdehyde dehydrogenase [cd07085] (7-481)
  IPR015590 Aldehyde dehydrogenase domain [PF00171] (15-477)
  IPR016160 Aldehyde dehydrogenase, cysteine active site [PS00070] (277-288)
  IPR016161 Aldehyde/histidinol dehydrogenase [SSF53720] (5-480)
  IPR016162 Aldehyde dehydrogenase, N-terminal [G3DSA:3.40.605.10] (11-458)
  IPR016163 Aldehyde dehydrogenase, C-terminal [G3DSA:3.40.309.10] (252-450)
  IPR023510 Methylmalonate-semialdehyde dehydrogenase, Gram-positive bacteria [MF_01670] (1-481)